Protein 5DT7 (pdb70)

Nearest PDB structures (foldseek):
  5dt7-assembly2_C  TM=1.002E+00  e=1.933E-98  Exiguobacterium antarcticum B7
  6wiu-assembly4_M  TM=9.970E-01  e=7.861E-83  Exiguobacterium sp. AT1b
  6wiu-assembly4_O  TM=9.970E-01  e=1.900E-82  Exiguobacterium sp. AT1b
  6wiu-assembly3_L  TM=9.949E-01  e=2.681E-81  Exiguobacterium sp. AT1b
  6ziv-assembly2_BBB  TM=9.872E-01  e=2.842E-67  Alicyclobacillus tengchongensis

B-factor: mean 44.18, std 8.88, range [27.55, 98.9]

Foldseek 3Di:
DDPLFFEAFEDECQWAAACCPPLQFAAFLQQVQLVDPPQFDVSFGSNCWLNCLVVVVVLLVLRLLLVGQEYEYEQQLSNQCVDQPDGRVSSVVSVLVSLQVCVVSNHAYEYEHDPQRHHVNCVVVVHLLDLCNLVSLLVSLVVCCVRPVVRHQAYAHEAALLCNQCVDACVQNFPPRHNALSSRLSSSLSSLLSQLVSVCCCCPVVVDPRFYEYEHEAAQEAFPDPDVLSVLQNVLVRLSRPQQLQCLQFVLDGDVVNVVLSCVRHVDDPSCDPPSSVSSNPDGQAYEYAYEYYFYWGADPPDSSGIDGDDDPADAAPVRGHLHQVVVLVVLVCCVVPGDPHAYEHQEYFGWHDWDQDPLETAPPVRLVSVVSNVVSVVVCVVVVSRHRYYHYYHQEQTQPGSHGSVTGGHQWYADPVVSDTGGYVNSVVSSVVSVVVVVPDDD/DADDLLFFEAFEDECQWAAAPCPPLQFAAFLQQVQLVDPPQFVVSFGSNCWLNCLPVVVVLLVLRLLLVTQEYEYEQQPSNQPVDQPDGRVSSVVSVLVSLVVCVVSNHAYEYEYDDQGHHVNCVVVVHLLDLCNLVSLLVSLVVCCVRPVVRHQAYAHYAALLCNQCVDACVQNFPPRHNALSSRLSSSLSSLLSQLVSVCCCCPVVVDPRFYEYEHEAAQEAFPDPDPLSVLQNVLVRLSRPQQLQCLQFVLDGDVVNVVLSCVRDVDDPSCDPPSSVSSNHDGQEYEYAYEAHFYWGADPPDSSGIDGDDDPADAAVVRGHLHLVVVLVVLVCCVVPGDDHAYEHQEYFTWHPWDQDPLETAPVVRLVSVVSNVVSVVVCVVVVSRHNYYHYPHCEQTQPGSHGSVTGGHQWYADSVVSDTGGYVSSVVSSVVVVVNVD/DFDDPLFFEAFEDECFWAAACCPPLQFDAFLQLVQLVDPPQFDVSFGSNCWLNCLPVVVVLLVLRLLLVGQEYEYEQQLRNQPVDQPDGRVSSVVSVLVSLVVCVVSNHAYEYEYDPQRHHVNCVVVVHLLDLCNLVSLLVSLVVCCVRPVVRHQAYAHDAALLCNQCVDACVQNFPPRHNALSSRLSSSLSSLLSQLVSVCCCCPVVVDPRFYEYEHEAAQEAFPDPDPLSVLQNVLVNLSRPQQLQCLQFPLDGDVVNVVLSCVRHVDDPSDDPPSSVSSNHDGQEYEYAYEAYFYWGADPPDSSGIDGDDDPADAFPVRGHLPLVVVLVVLVCCVVPGDLHAYEHQEYFTWHDWDQDPQETAPVVRLVSVVSNVVSVVVCVVVVSRHRYYHYPHQEQTQPGSHGSVTGGHQWYADSVVSDTGGYPNSVVSSVVSVVNVVVHD/DADDLQFFEAFEDECFWAAACCPPLQFAAFLQLVQLVDPPQFVVSFGSNCWLNCLPVVVVLLVLRLLLVGQEYEYEQQLSNQPVDQPDGRVSSVVSVLVSLQVCVVSNHAYEYEHDDQRHHVNCVVVVHLLDLCNLVSLLVSLVVCCVRPVVRHQAYAHDAALLCNQCVDACVQNFPPRHNALSSRLSSSLSSLLSQLVSVCCC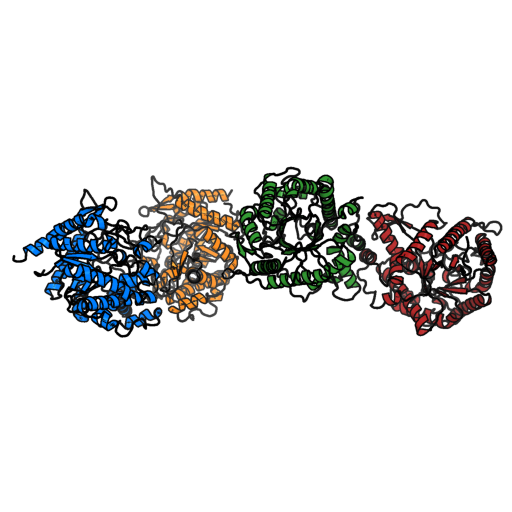CPVVVDPRFYEYEHEAAQEAFPDPDPLSVLQNVLVNLSRPQQLQCLQFVLDGDVVNVVLSCVRDVDDPSCDPPSSVSSNPDGQAYEYAYEAHFYWGADPPDSSGIDGDDDPADAAPVRGHLDLVVVLVVLVVCVVPGDPHAYEHQEYWGWHDWDQDPLETAPVVRLVSVVSNVVSVVVCVVVVSRHRYYYYPHCEQTQPGNHGSVTGGHCWYADSVPSDTGGYVNSVVSSVVSVVNVVPHD

CATH classification: 3.20.20.80

Sequence (1776 aa):
FAPNFVFGTATSSYQIEGAHDEGGRTPSIWDTFCDTDGKVFEKHNGDVACDHYHRFEEDIQHIKQLGVDTYRFSIAWPRIFPSKGQFNPEGMAFYKTLATRLQEEGIKPAVTLYHWDLPMWAHEEGGWVNRDSVDWFLDFARVCFEELDGIVDSWITHNEPWCAGFLSYHLGQHAPGHTDMNEAVRAVHHMLLSHGKAVEMLKGEFNSATPIGITLNLAPKYAKTDSINDQIAMNNADGYANRWFLDPIFKGQYPVDMMNLFSKYVHTYDFIHAGDLATISTPCDFFGINFYSRNLVEFSAASDFLHKDAYSDYDKTGMGWDIAPSEFKDLIRRLRAEYTDLPIYITENGAAFDDQLVDGKIHDQNRIDYVAQHLQAVSDLNDEGMNIAGYYLWSLLDNFEWSFGYDKRFGIIYVDFDTQERIWKDSAHWYANVIQTHKAALPQMKFAPNFVFGTATSSYQIEGAHDEGGRTPSIWDTFCDTDGKVFEKHNGDVACDHYHRFEEDIQHIKQLGVDTYRFSIAWPRIFPSKGQFNPEGMAFYKTLATRLQEEGIKPAVTLYHWDLPMWAHEEGGWVNRDSVDWFLDFARVCFEELDGIVDSWITHNEPWCAGFLSYHLGQHAPGHTDMNEAVRAVHHMLLSHGKAVEMLKGEFNSATPIGITLNLAPKYAKTDSINDQIAMNNADGYANRWFLDPIFKGQYPVDMMNLFSKYVHTYDFIHAGDLATISTPCDFFGINFYSRNLVEFSAASDFLHKDAYSDYDKTGMGWDIAPSEFKDLIRRLRAEYTDLPIYITENGAAFDDQLVDGKIHDQNRIDYVAQHLQAVSDLNDEGMNIAGYYLWSLLDNFEWSFGYDKRFGIIYVDFDTQERIWKDSAHWYANVIQTHKAMKFAPNFVFGTATSSYQIEGAHDEGGRTPSIWDTFCDTDGKVFEKHNGDVACDHYHRFEEDIQHIKQLGVDTYRFSIAWPRIFPSKGQFNPEGMAFYKTLATRLQEEGIKPAVTLYHWDLPMWAHEEGGWVNRDSVDWFLDFARVCFEELDGIVDSWITHNEPWCAGFLSYHLGQHAPGHTDMNEAVRAVHHMLLSHGKAVEMLKGEFNSATPIGITLNLAPKYAKTDSINDQIAMNNADGYANRWFLDPIFKGQYPVDMMNLFSKYVHTYDFIHAGDLATISTPCDFFGINFYSRNLVEFSAASDFLHKDAYSDYDKTGMGWDIAPSEFKDLIRRLRAEYTDLPIYITENGAAFDDQLVDGKIHDQNRIDYVAQHLQAVSDLNDEGMNIAGYYLWSLLDNFEWSFGYDKRFGIIYVDFDTQERIWKDSAHWYANVIQTHKAALPMKFAPNFVFGTATSSYQIEGAHDEGGRTPSIWDTFCDTDGKVFEKHNGDVACDHYHRFEEDIQHIKQLGVDTYRFSIAWPRIFPSKGQFNPEGMAFYKTLATRLQEEGIKPAVTLYHWDLPMWAHEEGGWVNRDSVDWFLDFARVCFEELDGIVDSWITHNEPWCAGFLSYHLGQHAPGHTDMNEAVRAVHHMLLSHGKAVEMLKGEFNSATPIGITLNLAPKYAKTDSINDQIAMNNADGYANRWFLDPIFKGQYPVDMMNLFSKYVHTYDFIHAGDLATISTPCDFFGINFYSRNLVEFSAASDFLHKDAYSDYDKTGMGWDIAPSEFKDLIRRLRAEYTDLPIYITENGAAFDDQLVDGKIHDQNRIDYVAQHLQAVSDLNDEGMNIAGYYLWSLLDNFEWSFGYDKRFGIIYVDFDTQERIWKDSAHWYANVIQTHKAALP

Solvent-accessible surface area: 63108 Å² total; per-residue (Å²): 78,50,104,124,8,20,0,0,0,0,0,1,2,8,1,3,8,4,6,53,99,73,14,40,14,47,67,0,6,1,20,55,8,1,100,60,65,60,66,8,81,133,87,49,51,1,50,82,4,0,22,3,30,97,87,37,68,70,0,0,79,30,0,88,122,1,37,7,23,3,0,0,7,2,0,1,1,0,0,0,16,19,50,110,69,121,74,19,88,106,0,4,47,17,1,82,60,2,1,49,53,0,78,117,38,65,6,83,0,1,0,0,0,3,4,13,0,0,0,38,42,0,48,129,77,37,0,2,39,45,82,71,0,8,82,20,0,24,75,0,0,71,18,0,2,103,68,2,26,78,56,11,54,12,0,1,0,1,1,12,0,47,9,6,0,0,19,3,3,12,84,13,80,13,2,23,8,64,22,34,2,53,43,0,1,53,0,0,0,4,0,0,1,0,0,0,76,0,0,69,19,0,72,52,109,55,132,19,93,18,58,0,0,3,0,2,31,3,23,8,33,55,25,107,66,136,50,135,64,10,72,70,0,56,59,10,3,13,0,22,10,0,31,0,3,0,17,0,15,45,107,23,103,12,11,103,56,0,36,102,18,0,48,109,40,2,145,64,50,102,10,36,84,111,48,6,37,75,13,0,33,24,109,22,51,8,2,0,0,1,0,34,14,18,51,32,2,30,49,6,44,14,26,33,9,41,36,61,107,11,108,14,116,75,113,85,12,33,27,47,90,11,26,0,23,67,12,3,47,62,2,0,94,57,0,36,88,88,32,14,123,50,43,0,52,1,0,9,2,1,1,1,25,122,20,109,73,80,138,46,121,2,111,3,96,69,0,30,72,1,0,37,65,2,7,106,3,0,26,50,0,38,124,83,58,33,72,4,23,0,1,9,1,9,0,0,0,0,5,0,21,11,19,77,0,38,76,48,44,5,0,0,0,25,0,38,49,138,82,12,96,17,27,47,0,32,2,0,102,63,0,10,80,31,3,109,94,13,91,91,81,50,131,229,106,177,22,61,123,131,6,13,0,0,0,0,0,0,2,9,0,3,8,4,6,52,98,71,13,44,15,48,66,0,6,2,21,57,7,2,103,61,67,61,69,9,81,129,88,50,50,1,51,83,4,0,21,3,28,100,86,35,71,67,0,0,82,29,0,85,124,2,36,6,28,3,0,0,7,2,0,1,1,0,1,0,16,20,54,102,62,115,78,18,91,103,0,6,50,17,1,89,58,2,0,48,50,0,75,116,43,66,5,81,0,0,0,0,1,3,3,14,1,0,0,39,38,0,47,132,73,37,0,2,39,42,85,72,0,9,80,17,0,24,74,0,0,77,21,0,2,102,70,3,26,81,40,10,50,12,0,1,0,1,2,11,0,47,8,8,0,0,27,2,3,14,72,10,103,16,3,23,9,63,25,32,1,47,44,0,0,64,0,0,0,5,0,0,2,0,1,0,78,0,0,74,18,0,70,48,111,55,132,17,96,19,56,0,0,4,0,2,32,3,26,8,33,57,23,105,65,137,49,136,68,11,65,65,0,59,56,8,3,14,0,19,9,0,31,1,2,0,19,0,16,46,115,17,116,15,10,104,55,0,36,99,18,0,47,107,33,0,140,64,48,105,10,33,85,111,48,6,39,74,15,0,34,22,109,22,51,10,3,0,0,0,0,34,10,17,51,33,2,32,44,6,44,15,26,31,10,38,37,61,109,14,103,15,114,80,116,87,11,33,27,43,93,10,30,0,22,67,13,3,47,61,2,0,91,57,0,36,89,88,28,14,125,51,44,0,49,1,0,8,2,2,1,1,25,129,22,125,79,84,134,48,115,1,112,4,106,67,0,15,77,2,0,22,84,1,0,65,2,0,4,48,0,43,118,84,58,33,72,3,24,0,1,9,1,9,0,0,0,0,4,0,20,12,25,85,0,38,79,46,50,5,0,0,0,27,0,38,46,138,86,10,96,19,27,46,0,43,1,0,108,62,0,20,81,23,3,123,92,31,114,125,93,172,22,61,80,133,8,17,0,0,0,0,0,0,3,9,0,3,8,4,7,56,99,73,13,42,16,48,68,0,6,2,18,52,9,0,95,63,116,84,79,9,82,131,97,49,41,1,48,83,5,0,20,3,29,99,90,37,68,68,0,0,80,29,1,86,125,3,35,7,21,3,0,0,7,1,0,1,1,0,1,0,18,20,52,108,58,116,76,17,90,104,0,5,50,18,0,92,61,3,0,51,53,0,72,116,40,65,4,81,0,1,0,0,0,2,3,13,1,0,0,42,40,0,46,128,72,38,0,2,39,45,82,71,0,8,83,19,0,23,71,0,0,80,18,0,2,101,68,3,25,83,42,10,56,13,0,1,0,1,1,12,1,45,9,7,0,0,22,2,4,29,72,13,102,17,3,24,16,63,106,59,8,54,42,0,0,52,0,0,0,4,0,0,1,0,1,0,75,0,0,71,17,0,71,48,114,61,130,18,96,19,55,0,0,3,0,3,32,4,24,8,34,53,25,105,66,140,52,50,18,11,60,3,0,58,34,0,2,12,0,20,10,0,31,0,2,0,17,0,16,45,106,22,104,11,10,44,11,0,8,0,0,0,0,48,104,2,83,40,0,87,9,9,85,111,48,6,26,76,14,0,35,24,112,22,53,7,2,0,0,1,0,32,14,16,50,35,2,37,23,19,55,105,27,55,8,0,36,107,107,13,178,15,116,77,116,90,10,32,28,44,88,10,30,0,25,70,12,2,47,62,2,0,91,56,0,45,87,90,27,16,125,45,43,0,49,1,0,8,2,1,1,1,25,126,20,110,70,104,144,49,105,1,141,3,101,69,0,15,67,3,1,29,80,2,0,71,3,0,5,49,0,45,122,82,59,31,72,4,22,0,2,10,1,8,0,0,0,0,3,0,20,13,26,87,0,40,77,47,47,6,0,0,0,26,0,40,46,139,91,12,97,18,27,43,0,36,2,0,100,61,0,20,92,16,2,112,87,18,82,77,90,63,161,81,168,23,59,87,131,9,18,0,0,0,0,0,0,2,9,0,3,8,4,7,54,102,72,13,42,15,47,67,0,6,2,20,57,8,0,101,62,109,82,77,9,80,130,93,51,50,1,51,84,5,0,21,3,29,98,88,36,69,71,0,0,87,30,0,107,136,1,35,6,25,3,0,0,6,1,0,2,1,0,1,0,16,20,41,105,67,118,79,20,88,104,0,6,50,16,0,91,59,3,0,50,53,0,77,115,42,64,6,82,0,1,0,0,0,3,3,14,1,0,0,37,38,0,48,130,76,39,0,1,40,43,80,68,0,8,84,16,0,28,72,0,0,87,27,0,3,112,69,1,26,79,51,9,52,10,0,1,0,0,1,12,0,46,9,7,0,0,29,3,3,28,76,11,100,16,3,23,17,63,108,60,7,39,44,0,0,60,0,0,0,4,0,0,1,0,0,0,75,0,0,71,11,0,72,53,113,50,128,17,92,19,58,0,0,4,0,3,30,3,26,7,34,54,25,105,64,138,49,42,18,11,71,6,0,56,33,0,3,12,0,18,9,0,33,0,2,0,16,0,14,46,99,22,103,12,10,42,10,0,4,0,0,0,0,48,99,0,78,37,0,84,9,10,88,110,50,5,27,76,13,0,33,21,110,21,52,9,2,0,0,1,1,33,14,17,51,33,1,40,23,18,57,106,27,56,9,0,37,103,108,12,173,15,115,77,115,88,11,33,29,45,88,11,30,0,23,67,12,3,48,62,1,0,92,56,0,37,87,92,28,14,122,50,45,0,48,1,0,8,2,1,1,0,25,122,22,116,76,85,132,46,120,1,124,4,106,70,0,13,72,3,1,28,80,2,0,70,3,0,4,46,0,42,122,83,58,32,72,3,23,0,1,8,1,9,0,0,0,0,3,0,22,10,25,86,0,38,78,46,47,6,0,0,0,26,0,39,44,138,89,12,97,18,24,42,0,45,2,0,94,61,0,16,82,20,2,122,101,14,81,89,82,55,170

Structure (mmCIF, N/CA/C/O backbone):
data_5DT7
#
_entry.id   5DT7
#
_cell.length_a   115.975
_cell.length_b   376.119
_cell.length_c   109.487
_cell.angle_alpha   90.000
_cell.angle_beta   90.000
_cell.angle_gamma   90.000
#
_symmetry.space_group_name_H-M   'C 2 2 21'
#
loop_
_entity.id
_entity.type
_entity.pdbx_description
1 polymer Beta-glucosidase
2 non-polymer '3-CYCLOHEXYL-1-PROPYLSULFONIC ACID'
3 non-polymer 'SULFATE ION'
4 non-polymer GLYCEROL
5 water water
#
loop_
_atom_site.group_PDB
_atom_site.id
_atom_site.type_symbol
_atom_site.label_atom_id
_atom_site.label_alt_id
_atom_site.label_comp_id
_atom_site.label_asym_id
_atom_site.label_entity_id
_atom_site.label_seq_id
_atom_site.pdbx_PDB_ins_code
_atom_site.Cartn_x
_atom_site.Cartn_y
_atom_site.Cartn_z
_atom_site.occupancy
_atom_site.B_iso_or_equiv
_atom_site.auth_seq_id
_atom_site.auth_comp_id
_atom_site.auth_asym_id
_atom_site.auth_atom_id
_atom_site.pdbx_PDB_model_num
ATOM 1 N N . PHE A 1 26 ? 30.572 192.247 101.783 1.00 67.80 3 PHE A N 1
ATOM 2 C CA . PHE A 1 26 ? 30.709 191.939 100.317 1.00 66.78 3 PHE A CA 1
ATOM 3 C C . PHE A 1 26 ? 30.148 193.091 99.472 1.00 67.10 3 PHE A C 1
ATOM 4 O O . PHE A 1 26 ? 29.372 193.907 99.967 1.00 67.10 3 PHE A O 1
ATOM 12 N N . ALA A 1 27 ? 30.522 193.130 98.195 1.00 67.70 4 ALA A N 1
ATOM 13 C CA . ALA A 1 27 ? 30.153 194.230 97.300 1.00 69.79 4 ALA A CA 1
ATOM 14 C C . ALA A 1 27 ? 28.671 194.193 96.983 1.00 71.76 4 ALA A C 1
ATOM 15 O O . ALA A 1 27 ? 28.054 193.135 97.090 1.00 68.51 4 ALA A O 1
ATOM 17 N N . PRO A 1 28 ? 28.099 195.341 96.554 1.00 73.72 5 PRO A N 1
ATOM 18 C CA . PRO A 1 28 ? 26.656 195.388 96.258 1.00 72.06 5 PRO A CA 1
ATOM 19 C C . PRO A 1 28 ? 26.166 194.436 95.162 1.00 69.93 5 PRO A C 1
ATOM 20 O O . PRO A 1 28 ? 24.989 194.078 95.169 1.00 66.29 5 PRO A O 1
ATOM 24 N N . ASN A 1 29 ? 27.043 194.057 94.227 1.00 67.32 6 ASN A N 1
ATOM 25 C CA . ASN A 1 29 ? 26.673 193.117 93.148 1.00 64.36 6 ASN A CA 1
ATOM 26 C C . ASN A 1 29 ? 27.200 191.663 93.347 1.00 58.45 6 ASN A C 1
ATOM 27 O O . ASN A 1 29 ? 27.115 190.850 92.435 1.00 55.90 6 ASN A O 1
ATOM 32 N N . PHE A 1 30 ? 27.701 191.336 94.545 1.00 51.85 7 PHE A N 1
ATOM 33 C CA . PHE A 1 30 ? 28.075 189.965 94.901 1.00 48.44 7 PHE A CA 1
ATOM 34 C C . PHE A 1 30 ? 26.842 189.075 94.973 1.00 45.66 7 PHE A C 1
ATOM 35 O O . PHE A 1 30 ? 25.858 189.445 95.584 1.00 45.11 7 PHE A O 1
ATOM 43 N N . VAL A 1 31 ? 26.905 187.883 94.397 1.00 44.94 8 VAL A N 1
ATOM 44 C CA . VAL A 1 31 ? 25.737 186.973 94.416 1.00 44.43 8 VAL A CA 1
ATOM 45 C C . VAL A 1 31 ? 25.952 185.774 95.325 1.00 41.81 8 VAL A C 1
ATOM 46 O O . VAL A 1 31 ? 27.039 185.174 95.354 1.00 39.44 8 VAL A O 1
ATOM 50 N N . PHE A 1 32 ? 24.917 185.455 96.096 1.00 41.25 9 PHE A N 1
ATOM 51 C CA . PHE A 1 32 ? 24.918 184.256 96.926 1.00 40.10 9 PHE A CA 1
ATOM 52 C C . PHE A 1 32 ? 24.070 183.250 96.214 1.00 40.20 9 PHE A C 1
ATOM 53 O O . PHE A 1 32 ? 23.035 183.590 95.651 1.00 40.75 9 PHE A O 1
ATOM 61 N N . GLY A 1 33 ? 24.516 182.000 96.261 1.00 40.73 10 GLY A N 1
ATOM 62 C CA . GLY A 1 33 ? 23.869 180.931 95.539 1.00 40.34 10 GLY A CA 1
ATOM 63 C C . GLY A 1 33 ? 23.862 179.623 96.268 1.00 39.00 10 GLY A C 1
ATOM 64 O O . GLY A 1 33 ? 24.349 179.501 97.399 1.00 39.56 10 GLY A O 1
ATOM 65 N N . THR A 1 34 ? 23.251 178.654 95.612 1.00 38.49 11 THR A N 1
ATOM 66 C CA . THR A 1 34 ? 23.263 177.267 96.055 1.00 39.06 11 THR A CA 1
ATOM 67 C C . THR A 1 34 ? 23.112 176.379 94.831 1.00 38.05 11 THR A C 1
ATOM 68 O O . THR A 1 34 ? 22.579 176.814 93.799 1.00 38.58 11 THR A O 1
ATOM 72 N N . ALA A 1 35 ? 23.595 175.141 94.949 1.00 38.66 12 ALA A N 1
ATOM 73 C CA . ALA A 1 35 ? 23.846 174.300 93.767 1.00 37.46 12 ALA A CA 1
ATOM 74 C C . ALA A 1 35 ? 23.438 172.850 93.941 1.00 37.08 12 ALA A C 1
ATOM 75 O O . ALA A 1 35 ? 23.465 172.304 95.057 1.00 37.39 12 ALA A O 1
ATOM 77 N N . THR A 1 36 ? 23.038 172.262 92.809 1.00 34.46 13 THR A N 1
ATOM 78 C CA . THR A 1 36 ? 22.730 170.854 92.666 1.00 34.02 13 THR A CA 1
ATOM 79 C C . THR A 1 36 ? 23.169 170.398 91.264 1.00 34.53 13 THR A C 1
ATOM 80 O O . THR A 1 36 ? 23.684 171.191 90.472 1.00 33.95 13 THR A O 1
ATOM 84 N N . SER A 1 37 ? 22.989 169.103 90.990 1.00 34.97 14 SER A N 1
ATOM 85 C CA . SER A 1 37 ? 23.061 168.549 89.636 1.00 35.50 14 SER A CA 1
ATOM 86 C C . SER A 1 37 ? 21.909 167.573 89.412 1.00 36.56 14 SER A C 1
ATOM 87 O O . SER A 1 37 ? 21.303 167.066 90.377 1.00 34.56 14 SER A O 1
ATOM 90 N N . SER A 1 38 ? 21.655 167.313 88.129 1.00 35.77 15 SER A N 1
ATOM 91 C CA . SER A 1 38 ? 20.488 166.586 87.665 1.00 36.40 15 SER A CA 1
ATOM 92 C C . SER A 1 38 ? 20.368 165.181 88.245 1.00 36.96 15 SER A C 1
ATOM 93 O O . SER A 1 38 ? 19.382 164.854 88.878 1.00 37.04 15 SER A O 1
ATOM 96 N N . TYR A 1 39 ? 21.384 164.349 88.023 1.00 38.27 16 TYR A N 1
ATOM 97 C CA . TYR A 1 39 ? 21.333 162.981 88.472 1.00 38.37 16 TYR A CA 1
ATOM 98 C C . TYR A 1 39 ? 21.366 162.857 89.989 1.00 37.26 16 TYR A C 1
ATOM 99 O O . TYR A 1 39 ? 20.843 161.899 90.534 1.00 38.54 16 TYR A O 1
ATOM 108 N N . GLN A 1 40 ? 21.980 163.796 90.672 1.00 35.07 17 GLN A N 1
ATOM 109 C CA . GLN A 1 40 ? 22.068 163.674 92.117 1.00 35.37 17 GLN A CA 1
ATOM 110 C C . GLN A 1 40 ? 20.749 163.988 92.819 1.00 35.24 17 GLN A C 1
ATOM 111 O O . GLN A 1 40 ? 20.612 163.654 93.980 1.00 35.04 17 GLN A O 1
ATOM 117 N N . ILE A 1 41 ? 19.803 164.651 92.143 1.00 35.94 18 ILE A N 1
ATOM 118 C CA . ILE A 1 41 ? 18.543 165.072 92.810 1.00 38.00 18 ILE A CA 1
ATOM 119 C C . ILE A 1 41 ? 17.239 164.670 92.117 1.00 37.39 18 ILE A C 1
ATOM 120 O O . ILE A 1 41 ? 16.206 164.530 92.797 1.00 35.93 18 ILE A O 1
ATOM 125 N N . GLU A 1 42 ? 17.271 164.492 90.792 1.00 36.13 19 GLU A N 1
ATOM 126 C CA . GLU A 1 42 ? 16.019 164.508 90.014 1.00 35.54 19 GLU A CA 1
ATOM 127 C C . GLU A 1 42 ? 15.116 163.306 90.231 1.00 36.93 19 GLU A C 1
ATOM 128 O O . GLU A 1 42 ? 13.905 163.456 90.416 1.00 39.27 19 GLU A O 1
ATOM 134 N N . GLY A 1 43 ? 15.698 162.114 90.200 1.00 39.12 20 GLY A N 1
ATOM 135 C CA . GLY A 1 43 ? 14.898 160.893 90.207 1.00 38.91 20 GLY A CA 1
ATOM 136 C C . GLY A 1 43 ? 14.189 160.729 88.867 1.00 38.82 20 GLY A C 1
ATOM 137 O O . GLY A 1 43 ? 14.700 161.164 87.804 1.00 37.84 20 GLY A O 1
ATOM 138 N N . ALA A 1 44 ? 13.013 160.106 88.915 1.00 38.65 21 ALA A N 1
ATOM 139 C CA . ALA A 1 44 ? 12.212 159.862 87.724 1.00 38.77 21 ALA A CA 1
ATOM 140 C C . ALA A 1 44 ? 13.099 159.407 86.565 1.00 40.19 21 ALA A C 1
ATOM 141 O O . ALA A 1 44 ? 13.002 159.901 85.442 1.00 41.30 21 ALA A O 1
ATOM 143 N N . HIS A 1 45 ? 13.960 158.443 86.876 1.00 41.33 22 HIS A N 1
ATOM 144 C CA . HIS A 1 45 ? 15.068 158.047 86.016 1.00 43.25 22 HIS A CA 1
ATOM 145 C C . HIS A 1 45 ? 14.648 157.423 84.688 1.00 44.23 22 HIS A C 1
ATOM 146 O O . HIS A 1 45 ? 15.439 157.382 83.750 1.00 43.46 22 HIS A O 1
ATOM 153 N N . ASP A 1 46 ? 13.412 156.933 84.616 1.00 44.76 23 ASP A N 1
ATOM 154 C CA . ASP A 1 46 ? 12.886 156.297 83.401 1.00 45.45 23 ASP A CA 1
ATOM 155 C C . ASP A 1 46 ? 11.571 156.942 82.956 1.00 45.72 23 ASP A C 1
ATOM 156 O O . ASP A 1 46 ? 10.784 156.303 82.279 1.00 48.19 23 ASP A O 1
ATOM 161 N N . GLU A 1 47 ? 11.321 158.185 83.364 1.00 44.08 24 GLU A N 1
ATOM 162 C CA . GLU A 1 47 ? 10.084 158.889 83.064 1.00 43.38 24 GLU A CA 1
ATOM 163 C C . GLU A 1 47 ? 10.425 160.033 82.136 1.00 43.76 24 GLU A C 1
ATOM 164 O O . GLU A 1 47 ? 11.598 160.426 82.017 1.00 43.63 24 GLU A O 1
ATOM 170 N N . GLY A 1 48 ? 9.404 160.570 81.476 1.00 40.37 25 GLY A N 1
ATOM 171 C CA . GLY A 1 48 ? 9.577 161.741 80.651 1.00 39.27 25 GLY A CA 1
ATOM 172 C C . GLY A 1 48 ? 10.467 161.528 79.426 1.00 39.61 25 GLY A C 1
ATOM 173 O O . GLY A 1 48 ? 10.982 162.508 78.853 1.00 39.44 25 GLY A O 1
ATOM 174 N N . GLY A 1 49 ? 10.642 160.272 79.023 1.00 38.93 26 GLY A N 1
ATOM 175 C CA . GLY A 1 49 ? 11.525 159.916 77.925 1.00 39.90 26 GLY A CA 1
ATOM 176 C C . GLY A 1 49 ? 12.975 159.662 78.335 1.00 42.64 26 GLY A C 1
ATOM 177 O O . GLY A 1 49 ? 13.813 159.330 77.475 1.00 42.40 26 GLY A O 1
ATOM 178 N N . ARG A 1 50 ? 13.305 159.782 79.625 1.00 42.35 27 ARG A N 1
ATOM 179 C CA . ARG A 1 50 ? 14.709 159.633 80.020 1.00 43.90 27 ARG A CA 1
ATOM 180 C C . ARG A 1 50 ? 15.212 158.197 79.848 1.00 43.36 27 ARG A C 1
ATOM 181 O O . ARG A 1 50 ? 14.611 157.280 80.382 1.00 46.82 27 ARG A O 1
ATOM 189 N N . THR A 1 51 ? 16.337 158.038 79.145 1.00 40.98 28 THR A N 1
ATOM 190 C CA . THR A 1 51 ? 17.038 156.756 79.021 1.00 40.18 28 THR A CA 1
ATOM 191 C C . THR A 1 51 ? 18.291 156.752 79.926 1.00 41.55 28 THR A C 1
ATOM 192 O O . THR A 1 51 ? 18.718 157.814 80.411 1.00 41.01 28 THR A O 1
ATOM 196 N N . PRO A 1 52 ? 18.860 155.561 80.190 1.00 40.24 29 PRO A N 1
ATOM 197 C CA . PRO A 1 52 ? 19.934 155.521 81.217 1.00 41.47 29 PRO A CA 1
ATOM 198 C C . PRO A 1 52 ? 21.222 156.288 80.845 1.00 39.34 29 PRO A C 1
ATOM 199 O O . PRO A 1 52 ? 21.558 156.403 79.652 1.00 38.71 29 PRO A O 1
ATOM 203 N N . SER A 1 53 ? 21.859 156.870 81.868 1.00 37.14 30 SER A N 1
ATOM 204 C CA . SER A 1 53 ? 23.222 157.424 81.781 1.00 36.05 30 SER A CA 1
ATOM 205 C C . SER A 1 53 ? 24.245 156.416 82.281 1.00 35.97 30 SER A C 1
ATOM 206 O O . SER A 1 53 ? 23.896 155.398 82.896 1.00 34.35 30 SER A O 1
ATOM 209 N N . ILE A 1 54 ? 25.511 156.742 82.056 1.00 34.24 31 ILE A N 1
ATOM 210 C CA . ILE A 1 54 ? 26.627 155.931 82.530 1.00 34.19 31 ILE A CA 1
ATOM 211 C C . ILE A 1 54 ? 26.575 155.748 84.055 1.00 35.22 31 ILE A C 1
ATOM 212 O O . ILE A 1 54 ? 27.009 154.723 84.577 1.00 35.43 31 ILE A O 1
ATOM 217 N N . TRP A 1 55 ? 26.020 156.717 84.770 1.00 35.67 32 TRP A N 1
ATOM 218 C CA . TRP A 1 55 ? 25.844 156.555 86.222 1.00 37.83 32 TRP A CA 1
ATOM 219 C C . TRP A 1 55 ? 24.751 155.570 86.617 1.00 37.52 32 TRP A C 1
ATOM 220 O O . TRP A 1 55 ? 24.863 154.918 87.665 1.00 39.42 32 TRP A O 1
ATOM 231 N N . ASP A 1 56 ? 23.717 155.432 85.794 1.00 37.69 33 ASP A N 1
ATOM 232 C CA . ASP A 1 56 ? 22.647 154.468 86.094 1.00 37.62 33 ASP A CA 1
ATOM 233 C C . ASP A 1 56 ? 23.243 153.058 86.135 1.00 38.48 33 ASP A C 1
ATOM 234 O O . ASP A 1 56 ? 23.035 152.291 87.097 1.00 38.81 33 ASP A O 1
ATOM 239 N N . THR A 1 57 ? 24.004 152.741 85.092 1.00 36.67 34 THR A N 1
ATOM 240 C CA . THR A 1 57 ? 24.577 151.433 84.924 1.00 35.83 34 THR A CA 1
ATOM 241 C C . THR A 1 57 ? 25.756 151.211 85.841 1.00 35.82 34 THR A C 1
ATOM 242 O O . THR A 1 57 ? 25.970 150.080 86.292 1.00 35.91 34 THR A O 1
ATOM 246 N N . PHE A 1 58 ? 26.520 152.267 86.124 1.00 34.94 35 PHE A N 1
ATOM 247 C CA . PHE A 1 58 ? 27.651 152.186 87.062 1.00 34.09 35 PHE A CA 1
ATOM 248 C C . PHE A 1 58 ? 27.140 151.849 88.468 1.00 33.93 35 PHE A C 1
ATOM 249 O O . PHE A 1 58 ? 27.722 151.017 89.149 1.00 36.58 35 PHE A O 1
ATOM 257 N N . CYS A 1 59 ? 26.035 152.445 88.884 1.00 35.11 36 CYS A N 1
ATOM 258 C CA . CYS A 1 59 ? 25.417 152.135 90.197 1.00 38.72 36 CYS A CA 1
ATOM 259 C C . CYS A 1 59 ? 24.991 150.686 90.344 1.00 42.22 36 CYS A C 1
ATOM 260 O O . CYS A 1 59 ? 24.928 150.130 91.466 1.00 40.67 36 CYS A O 1
ATOM 263 N N . ASP A 1 60 ? 24.660 150.095 89.200 1.00 43.85 37 ASP A N 1
ATOM 264 C CA . ASP A 1 60 ? 24.306 148.709 89.156 1.00 46.65 37 ASP A CA 1
ATOM 265 C C . ASP A 1 60 ? 25.489 147.751 88.987 1.00 44.85 37 ASP A C 1
ATOM 266 O O . ASP A 1 60 ? 25.281 146.550 89.024 1.00 44.20 37 ASP A O 1
ATOM 271 N N . THR A 1 61 ? 26.717 148.261 88.840 1.00 40.07 38 THR A N 1
ATOM 272 C CA . THR A 1 61 ? 27.859 147.414 88.658 1.00 38.67 38 THR A CA 1
ATOM 273 C C . THR A 1 61 ? 28.427 147.121 90.026 1.00 41.53 38 THR A C 1
ATOM 274 O O . THR A 1 61 ? 28.647 148.027 90.827 1.00 42.18 38 THR A O 1
ATOM 278 N N . ASP A 1 62 ? 28.628 145.841 90.307 1.00 41.89 39 ASP A N 1
ATOM 279 C CA . ASP A 1 62 ? 29.039 145.419 91.639 1.00 41.37 39 ASP A CA 1
ATOM 280 C C . ASP A 1 62 ? 30.362 146.038 92.054 1.00 39.01 39 ASP A C 1
ATOM 281 O O . ASP A 1 62 ? 31.323 146.022 91.301 1.00 36.95 39 ASP A O 1
ATOM 286 N N . GLY A 1 63 ? 30.398 146.544 93.283 1.00 38.18 40 GLY A N 1
ATOM 287 C CA . GLY A 1 63 ? 31.599 147.110 93.854 1.00 37.60 40 GLY A CA 1
ATOM 288 C C . GLY A 1 63 ? 31.860 148.573 93.521 1.00 36.78 40 GLY A C 1
ATOM 289 O O . GLY A 1 63 ? 32.849 149.103 93.957 1.00 38.81 40 GLY A O 1
ATOM 290 N N . LYS A 1 64 ? 31.014 149.241 92.752 1.00 35.89 41 LYS A N 1
ATOM 291 C CA . LYS A 1 64 ? 31.339 150.594 92.298 1.00 36.70 41 LYS A CA 1
ATOM 292 C C . LYS A 1 64 ? 30.756 151.686 93.149 1.00 36.12 41 LYS A C 1
ATOM 293 O O . LYS A 1 64 ? 31.391 152.709 93.315 1.00 37.89 41 LYS A O 1
ATOM 299 N N . VAL A 1 65 ? 29.541 151.486 93.641 1.00 35.90 42 VAL A N 1
ATOM 300 C CA . VAL A 1 65 ? 28.834 152.489 94.407 1.00 35.37 42 VAL A CA 1
ATOM 301 C C . VAL A 1 65 ? 28.381 151.910 95.739 1.00 35.79 42 VAL A C 1
ATOM 302 O O . VAL A 1 65 ? 27.864 150.814 95.786 1.00 34.96 42 VAL A O 1
ATOM 306 N N . PHE A 1 66 ? 28.572 152.669 96.812 1.00 37.32 43 PHE A N 1
ATOM 307 C CA . PHE A 1 66 ? 28.153 152.275 98.167 1.00 38.04 43 PHE A CA 1
ATOM 308 C C . PHE A 1 66 ? 26.760 151.631 98.191 1.00 38.29 43 PHE A C 1
ATOM 309 O O . PHE A 1 66 ? 25.769 152.289 97.860 1.00 38.58 43 PHE A O 1
ATOM 317 N N . GLU A 1 67 ? 26.722 150.350 98.575 1.00 38.27 44 GLU A N 1
ATOM 318 C CA . GLU A 1 67 ? 25.506 149.525 98.686 1.00 40.57 44 GLU A CA 1
ATOM 319 C C . GLU A 1 67 ? 24.612 149.519 97.471 1.00 38.80 44 GLU A C 1
ATOM 320 O O . GLU A 1 67 ? 23.434 149.317 97.578 1.00 36.21 44 GLU A O 1
ATOM 326 N N . LYS A 1 68 ? 25.222 149.697 96.309 1.00 41.12 45 LYS A N 1
ATOM 327 C CA . LYS A 1 68 ? 24.537 149.830 95.031 1.00 41.34 45 LYS A CA 1
ATOM 328 C C . LYS A 1 68 ? 23.443 150.879 95.040 1.00 41.49 45 LYS A C 1
ATOM 329 O O . LYS A 1 68 ? 22.450 150.744 94.308 1.00 40.95 45 LYS A O 1
ATOM 335 N N . HIS A 1 69 ? 23.623 151.938 95.835 1.00 41.62 46 HIS A N 1
ATOM 336 C CA . HIS A 1 69 ? 22.699 153.063 95.798 1.00 38.00 46 HIS A CA 1
ATOM 337 C C . HIS A 1 69 ? 22.665 153.642 94.409 1.00 36.91 46 HIS A C 1
ATOM 338 O O . HIS A 1 69 ? 23.652 153.584 93.658 1.00 35.42 46 HIS A O 1
ATOM 345 N N . ASN A 1 70 ? 21.522 154.209 94.048 1.00 37.35 47 ASN A N 1
ATOM 346 C CA . ASN A 1 70 ? 21.389 154.824 92.744 1.00 37.32 47 ASN A CA 1
ATOM 347 C C . ASN A 1 70 ? 20.523 156.070 92.757 1.00 37.86 47 ASN A C 1
ATOM 348 O O . ASN A 1 70 ? 19.992 156.450 93.812 1.00 34.78 47 ASN A O 1
ATOM 353 N N . GLY A 1 71 ? 20.415 156.696 91.572 1.00 36.77 48 GLY A N 1
ATOM 354 C CA . GLY A 1 71 ? 19.649 157.904 91.391 1.00 37.78 48 GLY A CA 1
ATOM 355 C C . GLY A 1 71 ? 18.259 157.686 90.835 1.00 38.97 48 GLY A C 1
ATOM 356 O O . GLY A 1 71 ? 17.689 158.612 90.316 1.00 37.52 48 GLY A O 1
ATOM 357 N N . ASP A 1 72 ? 17.696 156.482 90.975 1.00 40.89 49 ASP A N 1
ATOM 358 C CA . ASP A 1 72 ? 16.328 156.189 90.494 1.00 41.79 49 ASP A CA 1
ATOM 359 C C . ASP A 1 72 ? 15.309 157.191 91.044 1.00 39.54 49 ASP A C 1
ATOM 360 O O . ASP A 1 72 ? 14.491 157.725 90.296 1.00 38.09 49 ASP A O 1
ATOM 365 N N . VAL A 1 73 ? 15.390 157.426 92.348 1.00 38.68 50 VAL A N 1
ATOM 366 C CA . VAL A 1 73 ? 14.532 158.390 93.041 1.00 39.91 50 VAL A CA 1
ATOM 367 C C . VAL A 1 73 ? 15.323 159.648 93.469 1.00 38.88 50 VAL A C 1
ATOM 368 O O . VAL A 1 73 ? 14.855 160.779 93.305 1.00 35.67 50 VAL A O 1
ATOM 372 N N . ALA A 1 74 ? 16.482 159.448 94.079 1.00 38.48 51 ALA A N 1
ATOM 373 C CA . ALA A 1 74 ? 17.256 160.580 94.587 1.00 39.52 51 ALA A CA 1
ATOM 374 C C . ALA A 1 74 ? 16.446 161.473 95.566 1.00 39.02 51 ALA A C 1
ATOM 375 O O . ALA A 1 74 ? 15.919 160.972 96.559 1.00 39.05 51 ALA A O 1
ATOM 377 N N . CYS A 1 75 ? 16.351 162.776 95.282 1.00 40.07 52 CYS A N 1
ATOM 378 C CA . CYS A 1 75 ? 15.485 163.690 96.014 1.00 40.87 52 CYS A CA 1
ATOM 379 C C . CYS A 1 75 ? 14.079 163.829 95.359 1.00 41.20 52 CYS A C 1
ATOM 380 O O . CYS A 1 75 ? 13.260 164.623 95.814 1.00 42.58 52 CYS A O 1
ATOM 383 N N . ASP A 1 76 ? 13.800 163.061 94.301 1.00 42.41 53 ASP A N 1
ATOM 384 C CA . ASP A 1 76 ? 12.499 163.092 93.611 1.00 42.95 53 ASP A CA 1
ATOM 385 C C . ASP A 1 76 ? 12.163 164.519 93.179 1.00 41.90 53 ASP A C 1
ATOM 386 O O . ASP A 1 76 ? 11.001 164.937 93.201 1.00 40.47 53 ASP A O 1
ATOM 391 N N . HIS A 1 77 ? 13.202 165.254 92.781 1.00 41.41 54 HIS A N 1
ATOM 392 C CA . HIS A 1 77 ? 13.086 166.686 92.428 1.00 40.82 54 HIS A CA 1
ATOM 393 C C . HIS A 1 77 ? 12.357 166.877 91.105 1.00 39.52 54 HIS A C 1
ATOM 394 O O . HIS A 1 77 ? 11.707 167.884 90.912 1.00 41.14 54 HIS A O 1
ATOM 401 N N . TYR A 1 78 ? 12.449 165.923 90.196 1.00 39.48 55 TYR A N 1
ATOM 402 C CA . TYR A 1 78 ? 11.727 166.046 88.941 1.00 41.47 55 TYR A CA 1
ATOM 403 C C . TYR A 1 78 ? 10.230 166.217 89.227 1.00 42.42 55 TYR A C 1
ATOM 404 O O . TYR A 1 78 ? 9.573 166.986 88.571 1.00 42.10 55 TYR A O 1
ATOM 413 N N . HIS A 1 79 ? 9.728 165.528 90.240 1.00 42.99 56 HIS A N 1
ATOM 414 C CA . HIS A 1 79 ? 8.351 165.701 90.681 1.00 43.90 56 HIS A CA 1
ATOM 415 C C . HIS A 1 79 ? 8.160 166.835 91.648 1.00 43.43 56 HIS A C 1
ATOM 416 O O . HIS A 1 79 ? 7.144 167.517 91.565 1.00 44.97 56 HIS A O 1
ATOM 423 N N . ARG A 1 80 ? 9.093 167.034 92.572 1.00 40.74 57 ARG A N 1
ATOM 424 C CA . ARG A 1 80 ? 8.882 167.994 93.648 1.00 41.13 57 ARG A CA 1
ATOM 425 C C . ARG A 1 80 ? 9.538 169.341 93.441 1.00 40.12 57 ARG A C 1
ATOM 426 O O . ARG A 1 80 ? 9.742 170.069 94.409 1.00 40.36 57 ARG A O 1
ATOM 434 N N . PHE A 1 81 ? 9.805 169.714 92.194 1.00 41.30 58 PHE A N 1
ATOM 435 C CA . PHE A 1 81 ? 10.565 170.941 91.909 1.00 43.85 58 PHE A CA 1
ATOM 436 C C . PHE A 1 81 ? 9.958 172.219 92.497 1.00 44.18 58 PHE A C 1
ATOM 437 O O . PHE A 1 81 ? 10.707 173.087 92.932 1.00 45.37 58 PHE A O 1
ATOM 445 N N . GLU A 1 82 ? 8.623 172.313 92.532 1.00 44.58 59 GLU A N 1
ATOM 446 C CA . GLU A 1 82 ? 7.937 173.499 93.064 1.00 43.28 59 GLU A CA 1
ATOM 447 C C . GLU A 1 82 ? 8.217 173.699 94.532 1.00 41.24 59 GLU A C 1
ATOM 448 O O . GLU A 1 82 ? 8.486 174.819 94.963 1.00 39.33 59 GLU A O 1
ATOM 454 N N . GLU A 1 83 ? 8.136 172.622 95.301 1.00 40.87 60 GLU A N 1
ATOM 455 C CA . GLU A 1 83 ? 8.556 172.662 96.704 1.00 43.35 60 GLU A CA 1
ATOM 456 C C . GLU A 1 83 ? 9.994 173.171 96.846 1.00 42.48 60 GLU A C 1
ATOM 457 O O . GLU A 1 83 ? 10.295 173.989 97.708 1.00 42.99 60 GLU A O 1
ATOM 463 N N . ASP A 1 84 ? 10.883 172.668 96.006 1.00 42.39 61 ASP A N 1
ATOM 464 C CA . ASP A 1 84 ? 12.296 173.027 96.120 1.00 42.77 61 ASP A CA 1
ATOM 465 C C . ASP A 1 84 ? 12.516 174.502 95.733 1.00 41.40 61 ASP A C 1
ATOM 466 O O . ASP A 1 84 ? 13.258 175.215 96.403 1.00 41.15 61 ASP A O 1
ATOM 471 N N . ILE A 1 85 ? 11.823 174.964 94.693 1.00 41.77 62 ILE A N 1
ATOM 472 C CA . ILE A 1 85 ? 11.814 176.388 94.345 1.00 40.94 62 ILE A CA 1
ATOM 473 C C . ILE A 1 85 ? 11.451 177.253 95.553 1.00 41.42 62 ILE A C 1
ATOM 474 O O . ILE A 1 85 ? 12.145 178.221 95.840 1.00 40.79 62 ILE A O 1
ATOM 479 N N . GLN A 1 86 ? 10.385 176.895 96.262 1.00 41.07 63 GLN A N 1
ATOM 480 C CA . GLN A 1 86 ? 9.999 177.611 97.476 1.00 41.16 63 GLN A CA 1
ATOM 481 C C . GLN A 1 86 ? 11.083 177.605 98.519 1.00 40.07 63 GLN A C 1
ATOM 482 O O . GLN A 1 86 ? 11.270 178.609 99.184 1.00 40.90 63 GLN A O 1
ATOM 488 N N . HIS A 1 87 ? 11.786 176.482 98.667 1.00 41.27 64 HIS A N 1
ATOM 489 C CA . HIS A 1 87 ? 12.941 176.401 99.574 1.00 42.58 64 HIS A CA 1
ATOM 490 C C . HIS A 1 87 ? 14.051 177.373 99.167 1.00 42.06 64 HIS A C 1
ATOM 491 O O . HIS A 1 87 ? 14.628 178.072 100.010 1.00 41.16 64 HIS A O 1
ATOM 498 N N . ILE A 1 88 ? 14.320 177.398 97.867 1.00 40.97 65 ILE A N 1
ATOM 499 C CA . ILE A 1 88 ? 15.281 178.299 97.287 1.00 42.31 65 ILE A CA 1
ATOM 500 C C . ILE A 1 88 ? 14.853 179.760 97.519 1.00 42.75 65 ILE A C 1
ATOM 501 O O . ILE A 1 88 ? 15.664 180.596 97.920 1.00 41.18 65 ILE A O 1
ATOM 506 N N . LYS A 1 89 ? 13.577 180.052 97.294 1.00 44.67 66 LYS A N 1
ATOM 507 C CA . LYS A 1 89 ? 13.044 181.374 97.572 1.00 47.46 66 LYS A CA 1
ATOM 508 C C . LYS A 1 89 ? 13.212 181.776 99.041 1.00 45.07 66 LYS A C 1
ATOM 509 O O . LYS A 1 89 ? 13.636 182.888 99.329 1.00 44.09 66 LYS A O 1
ATOM 515 N N . GLN A 1 90 ? 12.881 180.881 99.958 1.00 45.17 67 GLN A N 1
ATOM 516 C CA . GLN A 1 90 ? 13.000 181.169 101.400 1.00 45.93 67 GLN A CA 1
ATOM 517 C C . GLN A 1 90 ? 14.428 181.340 101.844 1.00 44.70 67 GLN A C 1
ATOM 518 O O . GLN A 1 90 ? 14.675 181.969 102.856 1.00 41.71 67 GLN A O 1
ATOM 524 N N . LEU A 1 91 ? 15.369 180.739 101.124 1.00 44.92 68 LEU A N 1
ATOM 525 C CA . LEU A 1 91 ? 16.781 180.939 101.450 1.00 45.11 68 LEU A CA 1
ATOM 526 C C . LEU A 1 91 ? 17.269 182.328 101.108 1.00 42.44 68 LEU A C 1
ATOM 527 O O . LEU A 1 91 ? 18.216 182.798 101.720 1.00 41.59 68 LEU A O 1
ATOM 532 N N . GLY A 1 92 ?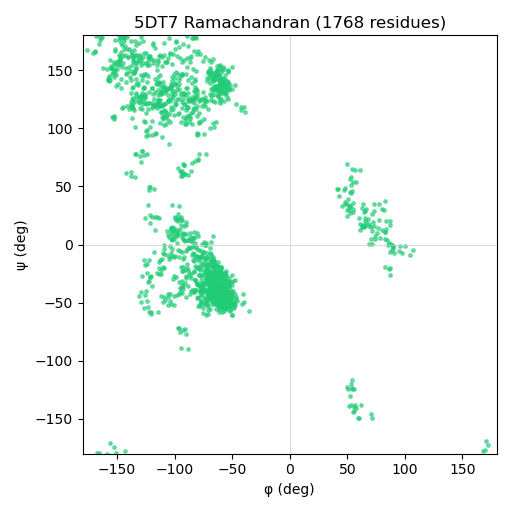 16.641 182.959 100.120 1.00 42.17 69 GLY A N 1
ATOM 533 C CA . GLY A 1 92 ? 16.966 184.326 99.724 1.00 41.73 69 GLY A CA 1
ATOM 534 C C . GLY A 1 92 ? 18.165 184.424 98.786 1.00 42.46 69 GLY A C 1
ATOM 535 O O . GLY A 1 92 ? 18.681 185.517 98.556 1.00 43.91 69 GLY A O 1
ATOM 536 N N . VAL A 1 93 ? 18.624 183.292 98.262 1.00 40.68 70 VAL A N 1
ATOM 537 C CA . VAL A 1 93 ? 19.757 183.277 97.347 1.00 40.57 70 VAL A CA 1
ATOM 538 C C . VAL A 1 93 ? 19.405 184.040 96.089 1.00 39.71 70 VAL A C 1
ATOM 539 O O . VAL A 1 93 ? 18.252 184.031 95.651 1.00 38.94 70 VAL A O 1
ATOM 543 N N . ASP A 1 94 ? 20.411 184.681 95.511 1.00 39.67 71 ASP A N 1
ATOM 544 C CA . ASP A 1 94 ? 20.274 185.371 94.236 1.00 39.86 71 ASP A CA 1
ATOM 545 C C . ASP A 1 94 ? 20.275 184.364 93.104 1.00 39.89 71 ASP A C 1
ATOM 546 O O . ASP A 1 94 ? 19.670 184.594 92.075 1.00 40.49 71 ASP A O 1
ATOM 551 N N . THR A 1 95 ? 20.972 183.251 93.302 1.00 39.12 72 THR A N 1
ATOM 552 C CA . THR A 1 95 ? 21.239 182.312 92.232 1.00 39.68 72 THR A CA 1
ATOM 553 C C . THR A 1 95 ? 20.975 180.875 92.650 1.00 38.02 72 THR A C 1
ATOM 554 O O . THR A 1 95 ? 21.291 180.475 93.769 1.00 37.81 72 THR A O 1
ATOM 558 N N . TYR A 1 96 ? 20.366 180.121 91.740 1.00 37.23 73 TYR A N 1
ATOM 559 C CA . TYR A 1 96 ? 20.258 178.676 91.858 1.00 37.66 73 TYR A CA 1
ATOM 560 C C . TYR A 1 96 ? 20.995 178.064 90.672 1.00 37.92 73 TYR A C 1
ATOM 561 O O . TYR A 1 96 ? 20.649 178.297 89.503 1.00 35.09 73 TYR A O 1
ATOM 570 N N . ARG A 1 97 ? 22.021 177.289 91.002 1.00 38.95 74 ARG A N 1
ATOM 571 C CA . ARG A 1 97 ? 22.781 176.535 90.014 1.00 38.88 74 ARG A CA 1
ATOM 572 C C . ARG A 1 97 ? 22.244 175.091 89.947 1.00 37.54 74 ARG A C 1
ATOM 573 O O . ARG A 1 97 ? 22.189 174.402 90.970 1.00 36.52 74 ARG A O 1
ATOM 581 N N . PHE A 1 98 ? 21.869 174.660 88.745 1.00 34.73 75 PHE A N 1
ATOM 582 C CA . PHE A 1 98 ? 21.444 173.286 88.489 1.00 35.52 75 PHE A CA 1
ATOM 583 C C . PHE A 1 98 ? 22.023 172.816 87.152 1.00 36.34 75 PHE A C 1
ATOM 584 O O . PHE A 1 98 ? 22.564 173.632 86.372 1.00 36.97 75 PHE A O 1
ATOM 592 N N . SER A 1 99 ? 21.928 171.503 86.890 1.00 36.69 76 SER A N 1
ATOM 593 C CA . SER A 1 99 ? 22.347 170.944 85.586 1.00 35.42 76 SER A CA 1
ATOM 594 C C . SER A 1 99 ? 21.199 170.354 84.771 1.00 36.04 76 SER A C 1
ATOM 595 O O . SER A 1 99 ? 20.139 170.010 85.308 1.00 36.10 76 SER A O 1
ATOM 598 N N . ILE A 1 100 ? 21.429 170.255 83.464 1.00 37.00 77 ILE A N 1
ATOM 599 C CA . ILE A 1 100 ? 20.482 169.633 82.526 1.00 38.83 77 ILE A CA 1
ATOM 600 C C . ILE A 1 100 ? 20.910 168.184 82.222 1.00 40.09 77 ILE A C 1
ATOM 601 O O . ILE A 1 100 ? 22.018 167.935 81.699 1.00 41.14 77 ILE A O 1
ATOM 606 N N . ALA A 1 101 ? 20.020 167.237 82.532 1.00 39.47 78 ALA A N 1
ATOM 607 C CA . ALA A 1 101 ? 20.212 165.827 82.185 1.00 39.35 78 ALA A CA 1
ATOM 608 C C . ALA A 1 101 ? 20.192 165.575 80.663 1.00 39.33 78 ALA A C 1
ATOM 609 O O . ALA A 1 101 ? 19.126 165.497 80.047 1.00 38.58 78 ALA A O 1
ATOM 611 N N . TRP A 1 102 ? 21.380 165.430 80.078 1.00 39.11 79 TRP A N 1
ATOM 612 C CA . TRP A 1 102 ? 21.553 165.061 78.655 1.00 37.13 79 TRP A CA 1
ATOM 613 C C . TRP A 1 102 ? 20.669 163.862 78.223 1.00 38.64 79 TRP A C 1
ATOM 614 O O . TRP A 1 102 ? 20.063 163.902 77.152 1.00 38.86 79 TRP A O 1
ATOM 625 N N . PRO A 1 103 ? 20.570 162.809 79.049 1.00 40.94 80 PRO A N 1
ATOM 626 C CA . PRO A 1 103 ? 19.660 161.709 78.678 1.00 41.67 80 PRO A CA 1
ATOM 627 C C . PRO A 1 103 ? 18.151 162.055 78.681 1.00 40.50 80 PRO A C 1
ATOM 628 O O . PRO A 1 103 ? 17.359 161.253 78.169 1.00 39.75 80 PRO A O 1
ATOM 632 N N . ARG A 1 104 ? 17.755 163.190 79.259 1.00 39.70 81 ARG A N 1
ATOM 633 C CA . ARG A 1 104 ? 16.372 163.687 79.079 1.00 41.12 81 ARG A CA 1
ATOM 634 C C . ARG A 1 104 ? 16.170 164.416 77.760 1.00 42.48 81 ARG A C 1
ATOM 635 O O . ARG A 1 104 ? 15.026 164.587 77.331 1.00 43.99 81 ARG A O 1
ATOM 643 N N . ILE A 1 105 ? 17.255 164.867 77.137 1.00 39.84 82 ILE A N 1
ATOM 644 C CA . ILE A 1 105 ? 17.160 165.803 76.017 1.00 41.92 82 ILE A CA 1
ATOM 645 C C . ILE A 1 105 ? 17.444 165.111 74.713 1.00 42.29 82 ILE A C 1
ATOM 646 O O . ILE A 1 105 ? 16.809 165.406 73.698 1.00 40.25 82 ILE A O 1
ATOM 651 N N . PHE A 1 106 ? 18.473 164.268 74.736 1.00 42.25 83 PHE A N 1
ATOM 652 C CA . PHE A 1 106 ? 18.727 163.331 73.677 1.00 42.22 83 PHE A CA 1
ATOM 653 C C . PHE A 1 106 ? 18.784 161.927 74.299 1.00 42.80 83 PHE A C 1
ATOM 654 O O . PHE A 1 106 ? 19.868 161.375 74.489 1.00 43.14 83 PHE A O 1
ATOM 662 N N . PRO A 1 107 ? 17.603 161.340 74.611 1.00 42.21 84 PRO A N 1
ATOM 663 C CA . PRO A 1 107 ? 17.541 159.937 75.068 1.00 41.52 84 PRO A CA 1
ATOM 664 C C . PRO A 1 107 ? 18.056 158.877 74.087 1.00 39.98 84 PRO A C 1
ATOM 665 O O . PRO A 1 107 ? 18.395 157.765 74.525 1.00 35.22 84 PRO A O 1
ATOM 669 N N . SER A 1 108 ? 18.101 159.225 72.794 1.00 39.14 85 SER A N 1
ATOM 670 C CA . SER A 1 108 ? 18.815 158.460 71.760 1.00 40.69 85 SER A CA 1
ATOM 671 C C . SER A 1 108 ? 19.551 159.423 70.861 1.00 40.42 85 SER A C 1
ATOM 672 O O . SER A 1 108 ? 19.125 160.550 70.698 1.00 40.22 85 SER A O 1
ATOM 675 N N . LYS A 1 109 ? 20.620 158.959 70.229 1.00 42.37 86 LYS A N 1
ATOM 676 C CA . LYS A 1 109 ? 21.391 159.805 69.324 1.00 46.87 86 LYS A CA 1
ATOM 677 C C . LYS A 1 109 ? 20.521 160.460 68.243 1.00 47.79 86 LYS A C 1
ATOM 678 O O . LYS A 1 109 ? 19.828 159.785 67.518 1.00 47.13 86 LYS A O 1
ATOM 684 N N . GLY A 1 110 ? 20.588 161.783 68.154 1.00 48.79 87 GLY A N 1
ATOM 685 C CA . GLY A 1 110 ? 19.862 162.534 67.139 1.00 51.12 87 GLY A CA 1
ATOM 686 C C . GLY A 1 110 ? 18.363 162.672 67.353 1.00 51.23 87 GLY A C 1
ATOM 687 O O . GLY A 1 110 ? 17.684 163.241 66.519 1.00 51.34 87 GLY A O 1
ATOM 688 N N . GLN A 1 111 ? 17.845 162.186 68.471 1.00 51.89 88 GLN A N 1
ATOM 689 C CA . GLN A 1 111 ? 16.431 162.233 68.727 1.00 51.05 88 GLN A CA 1
ATOM 690 C C . GLN A 1 111 ? 16.123 163.103 69.934 1.00 48.39 88 GLN A C 1
ATOM 691 O O . GLN A 1 111 ? 16.216 162.659 71.080 1.00 47.59 88 GLN A O 1
ATOM 697 N N . PHE A 1 112 ? 15.782 164.355 69.640 1.00 47.06 89 PHE A N 1
ATOM 698 C CA . PHE A 1 112 ? 15.443 165.385 70.612 1.00 45.81 89 PHE A CA 1
ATOM 699 C C . PHE A 1 112 ? 14.146 165.013 71.328 1.00 45.12 89 PHE A C 1
ATOM 700 O O . PHE A 1 112 ? 13.265 164.454 70.725 1.00 44.96 89 PHE A O 1
ATOM 708 N N . ASN A 1 113 ? 14.039 165.323 72.612 1.00 45.18 90 ASN A N 1
ATOM 709 C CA . ASN A 1 113 ? 12.884 164.941 73.427 1.00 45.67 90 ASN A CA 1
ATOM 710 C C . ASN A 1 113 ? 12.239 166.181 74.054 1.00 46.61 90 ASN A C 1
ATOM 711 O O . ASN A 1 113 ? 12.665 166.630 75.122 1.00 48.55 90 ASN A O 1
ATOM 716 N N . PRO A 1 114 ? 11.212 166.748 73.387 1.00 46.73 91 PRO A N 1
ATOM 717 C CA . PRO A 1 114 ? 10.553 167.965 73.891 1.00 44.20 91 PRO A CA 1
ATOM 718 C C . PRO A 1 114 ? 10.044 167.903 75.310 1.00 42.01 91 PRO A C 1
ATOM 719 O O . PRO A 1 114 ? 10.009 168.938 75.966 1.00 45.39 91 PRO A O 1
ATOM 723 N N . GLU A 1 115 ? 9.623 166.732 75.767 1.00 40.36 92 GLU A N 1
ATOM 724 C CA . GLU A 1 115 ? 9.116 166.594 77.118 1.00 42.16 92 GLU A CA 1
ATOM 725 C C . GLU A 1 115 ? 10.231 166.833 78.147 1.00 43.16 92 GLU A C 1
ATOM 726 O O . GLU A 1 115 ? 9.993 167.387 79.218 1.00 43.52 92 GLU A O 1
ATOM 732 N N . GLY A 1 116 ? 11.444 166.407 77.812 1.00 43.18 93 GLY A N 1
ATOM 733 C CA . GLY A 1 116 ? 12.589 166.619 78.681 1.00 43.12 93 GLY A CA 1
ATOM 734 C C . GLY A 1 116 ? 12.952 168.086 78.764 1.00 42.58 93 GLY A C 1
ATOM 735 O O . GLY A 1 116 ? 13.201 168.611 79.847 1.00 41.50 93 GLY A O 1
ATOM 736 N N . MET A 1 117 ? 12.975 168.748 77.616 1.00 41.86 94 MET A N 1
ATOM 737 C CA . MET A 1 117 ? 13.284 170.176 77.569 1.00 44.71 94 MET A CA 1
ATOM 738 C C . MET A 1 117 ? 12.249 171.032 78.287 1.00 45.20 94 MET A C 1
ATOM 739 O O . MET A 1 117 ? 12.570 172.090 78.826 1.00 47.85 94 MET A O 1
ATOM 744 N N . ALA A 1 118 ? 11.002 170.577 78.258 1.00 45.62 95 ALA A N 1
ATOM 745 C CA . ALA A 1 118 ? 9.889 171.300 78.838 1.00 44.06 95 ALA A CA 1
ATOM 746 C C . ALA A 1 118 ? 10.074 171.411 80.345 1.00 43.04 95 ALA A C 1
ATOM 747 O O . ALA A 1 118 ? 9.780 172.448 80.930 1.00 44.50 95 ALA A O 1
ATOM 749 N N . PHE A 1 119 ? 10.582 170.354 80.972 1.00 41.26 96 PHE A N 1
ATOM 750 C CA . PHE A 1 119 ? 10.891 170.405 82.408 1.00 41.19 96 PHE A CA 1
ATOM 751 C C . PHE A 1 119 ? 11.868 171.529 82.755 1.00 41.52 96 PHE A C 1
ATOM 752 O O . PHE A 1 119 ? 11.681 172.224 83.750 1.00 45.92 96 PHE A O 1
ATOM 760 N N . TYR A 1 120 ? 12.898 171.705 81.932 1.00 40.00 97 TYR A N 1
ATOM 761 C CA . TYR A 1 120 ? 13.929 172.700 82.203 1.00 39.47 97 TYR A CA 1
ATOM 762 C C . TYR A 1 120 ? 13.451 174.106 81.848 1.00 41.94 97 TYR A C 1
ATOM 763 O O . TYR A 1 120 ? 13.701 175.061 82.610 1.00 38.01 97 TYR A O 1
ATOM 772 N N . LYS A 1 121 ? 12.720 174.222 80.731 1.00 44.02 98 LYS A N 1
ATOM 773 C CA . LYS A 1 121 ? 12.055 175.484 80.377 1.00 46.45 98 LYS A CA 1
ATOM 774 C C . LYS A 1 121 ? 11.130 175.944 81.516 1.00 44.21 98 LYS A C 1
ATOM 775 O O . LYS A 1 121 ? 11.215 177.087 81.943 1.00 46.75 98 LYS A O 1
ATOM 781 N N . THR A 1 122 ? 10.313 175.045 82.048 1.00 41.89 99 THR A N 1
ATOM 782 C CA . THR A 1 122 ? 9.423 175.389 83.161 1.00 42.83 99 THR A CA 1
ATOM 783 C C . THR A 1 122 ? 10.201 175.789 84.404 1.00 43.98 99 THR A C 1
ATOM 784 O O . THR A 1 122 ? 9.862 176.792 85.044 1.00 46.61 99 THR A O 1
ATOM 788 N N . LEU A 1 123 ? 11.203 174.980 84.755 1.00 44.46 100 LEU A N 1
ATOM 789 C CA . LEU A 1 123 ? 12.049 175.218 85.936 1.00 44.09 100 LEU A CA 1
ATOM 790 C C . LEU A 1 123 ? 12.655 176.625 85.888 1.00 42.52 100 LEU A C 1
ATOM 791 O O . LEU A 1 123 ? 12.520 177.401 86.833 1.00 43.42 100 LEU A O 1
ATOM 796 N N . ALA A 1 124 ? 13.284 176.956 84.767 1.00 40.03 101 ALA A N 1
ATOM 797 C CA . ALA A 1 124 ? 13.957 178.235 84.626 1.00 41.08 101 ALA A CA 1
ATOM 798 C C . ALA A 1 124 ? 12.965 179.416 84.602 1.00 42.29 101 ALA A C 1
ATOM 799 O O . ALA A 1 124 ? 13.235 180.485 85.165 1.00 42.72 101 ALA A O 1
ATOM 801 N N . THR A 1 125 ? 11.830 179.217 83.939 1.00 42.46 102 THR A N 1
ATOM 802 C CA . THR A 1 125 ? 10.770 180.221 83.897 1.00 42.29 102 THR A CA 1
ATOM 803 C C . THR A 1 125 ? 10.254 180.485 85.286 1.00 40.84 102 THR A C 1
ATOM 804 O O . THR A 1 125 ? 10.102 181.621 85.670 1.00 42.13 102 THR A O 1
ATOM 808 N N . ARG A 1 126 ? 9.988 179.428 86.027 1.00 41.57 103 ARG A N 1
ATOM 809 C CA . ARG A 1 126 ? 9.523 179.570 87.402 1.00 43.17 103 ARG A CA 1
ATOM 810 C C . ARG A 1 126 ? 10.549 180.275 88.286 1.00 45.22 103 ARG A C 1
ATOM 811 O O . ARG A 1 126 ? 10.160 181.120 89.084 1.00 44.27 103 ARG A O 1
ATOM 819 N N . LEU A 1 127 ? 11.845 179.959 88.119 1.00 45.15 104 LEU A N 1
ATOM 820 C CA . LEU A 1 127 ? 12.892 180.638 88.889 1.00 45.94 104 LEU A CA 1
ATOM 821 C C . LEU A 1 127 ? 12.931 182.153 88.597 1.00 45.36 104 LEU A C 1
ATOM 822 O O . LEU A 1 127 ? 13.017 182.980 89.519 1.00 44.29 104 LEU A O 1
ATOM 827 N N . GLN A 1 128 ? 12.871 182.492 87.317 1.00 42.98 105 GLN A N 1
ATOM 828 C CA . GLN A 1 128 ? 12.813 183.875 86.893 1.00 47.01 105 GLN A CA 1
ATOM 829 C C . GLN A 1 128 ? 11.602 184.579 87.498 1.00 47.74 105 GLN A C 1
ATOM 830 O O . GLN A 1 128 ? 11.743 185.671 88.086 1.00 48.79 105 GLN A O 1
ATOM 836 N N . GLU A 1 129 ? 10.440 183.932 87.411 1.00 45.07 106 GLU A N 1
ATOM 837 C CA . GLU A 1 129 ? 9.222 184.481 87.994 1.00 46.24 106 GLU A CA 1
ATOM 838 C C . GLU A 1 129 ? 9.386 184.737 89.472 1.00 44.72 106 GLU A C 1
ATOM 839 O O . GLU A 1 129 ? 8.742 185.626 89.980 1.00 46.49 106 GLU A O 1
ATOM 845 N N . GLU A 1 130 ? 10.226 183.970 90.159 1.00 44.58 107 GLU A N 1
ATOM 846 C CA . GLU A 1 130 ? 10.516 184.237 91.582 1.00 47.34 107 GLU A CA 1
ATOM 847 C C . GLU A 1 130 ? 11.732 185.140 91.802 1.00 44.29 107 GLU A C 1
ATOM 848 O O . GLU A 1 130 ? 12.164 185.313 92.930 1.00 43.81 107 GLU A O 1
ATOM 854 N N . GLY A 1 131 ? 12.279 185.732 90.745 1.00 44.21 108 GLY A N 1
ATOM 855 C CA . GLY A 1 131 ? 13.428 186.635 90.885 1.00 43.34 108 GLY A CA 1
ATOM 856 C C . GLY A 1 131 ? 14.748 185.956 91.227 1.00 43.95 108 GLY A C 1
ATOM 857 O O . GLY A 1 131 ? 15.614 186.576 91.797 1.00 43.71 108 GLY A O 1
ATOM 858 N N . ILE A 1 132 ? 14.905 184.685 90.848 1.00 43.31 109 ILE A N 1
ATOM 859 C CA . ILE A 1 132 ? 16.106 183.916 91.109 1.00 41.36 109 ILE A CA 1
ATOM 860 C C . ILE A 1 132 ? 16.842 183.704 89.791 1.00 40.34 109 ILE A C 1
ATOM 861 O O . ILE A 1 132 ? 16.239 183.298 88.813 1.00 41.89 109 ILE A O 1
ATOM 866 N N . LYS A 1 133 ? 18.136 183.989 89.758 1.00 39.66 110 LYS A N 1
ATOM 867 C CA . LYS A 1 133 ? 18.941 183.755 88.556 1.00 41.79 110 LYS A CA 1
ATOM 868 C C . LYS A 1 133 ? 19.249 182.269 88.387 1.00 42.46 110 LYS A C 1
ATOM 869 O O . LYS A 1 133 ? 19.798 181.655 89.323 1.00 41.60 110 LYS A O 1
ATOM 875 N N . PRO A 1 134 ? 18.905 181.687 87.216 1.00 40.35 111 PRO A N 1
ATOM 876 C CA . PRO A 1 134 ? 19.326 180.331 86.898 1.00 40.40 111 PRO A CA 1
ATOM 877 C C . PRO A 1 134 ? 20.726 180.297 86.315 1.00 40.12 111 PRO A C 1
ATOM 878 O O . PRO A 1 134 ? 20.946 180.840 85.232 1.00 39.92 111 PRO A O 1
ATOM 882 N N . ALA A 1 135 ? 21.652 179.650 87.032 1.00 40.24 112 ALA A N 1
ATOM 883 C CA . ALA A 1 135 ? 22.995 179.356 86.538 1.00 38.59 112 ALA A CA 1
ATOM 884 C C . ALA A 1 135 ? 22.971 177.892 86.129 1.00 38.34 112 ALA A C 1
ATOM 885 O O . ALA A 1 135 ? 22.756 177.026 86.967 1.00 38.55 112 ALA A O 1
ATOM 887 N N . VAL A 1 136 ? 23.178 177.611 84.843 1.00 37.75 113 VAL A N 1
ATOM 888 C CA . VAL A 1 136 ? 22.900 176.284 84.295 1.00 38.71 113 VAL A CA 1
ATOM 889 C C . VAL A 1 136 ? 24.146 175.548 83.788 1.00 38.94 113 VAL A C 1
ATOM 890 O O . VAL A 1 136 ? 24.831 176.013 82.858 1.00 38.83 113 VAL A O 1
ATOM 894 N N . THR A 1 137 ? 24.390 174.369 84.376 1.00 37.60 114 THR A N 1
ATOM 895 C CA . THR A 1 137 ? 25.470 173.478 83.964 1.00 35.06 114 THR A CA 1
ATOM 896 C C . THR A 1 137 ? 24.971 172.534 82.864 1.00 35.58 114 THR A C 1
ATOM 897 O O . THR A 1 137 ? 24.000 171.812 83.056 1.00 33.61 114 THR A O 1
ATOM 901 N N . LEU A 1 138 ? 25.638 172.523 81.711 1.00 35.40 115 LEU A N 1
ATOM 902 C CA . LEU A 1 138 ? 25.241 171.621 80.650 1.00 36.07 115 LEU A CA 1
ATOM 903 C C . LEU A 1 138 ? 25.669 170.176 80.932 1.00 36.68 115 LEU A C 1
ATOM 904 O O . LEU A 1 138 ? 24.834 169.270 80.920 1.00 37.73 115 LEU A O 1
ATOM 909 N N . TYR A 1 139 ? 26.956 169.954 81.185 1.00 36.12 116 TYR A N 1
ATOM 910 C CA . TYR A 1 139 ? 27.427 168.615 81.505 1.00 34.43 116 TYR A CA 1
ATOM 911 C C . TYR A 1 139 ? 27.850 168.469 82.965 1.00 34.04 116 TYR A C 1
ATOM 912 O O . TYR A 1 139 ? 28.909 168.979 83.370 1.00 33.37 116 TYR A O 1
ATOM 921 N N . HIS A 1 140 ? 27.034 167.743 83.728 1.00 33.13 117 HIS A N 1
ATOM 922 C CA . HIS A 1 140 ? 27.374 167.333 85.098 1.00 32.77 117 HIS A CA 1
ATOM 923 C C . HIS A 1 140 ? 27.333 165.798 85.222 1.00 32.64 117 HIS A C 1
ATOM 924 O O . HIS A 1 140 ? 26.762 165.233 86.149 1.00 32.01 117 HIS A O 1
ATOM 931 N N . TRP A 1 141 ? 27.968 165.146 84.249 1.00 33.16 118 TRP A N 1
ATOM 932 C CA . TRP A 1 141 ? 28.485 163.775 84.347 1.00 34.03 118 TRP A CA 1
ATOM 933 C C . TRP A 1 141 ? 27.563 162.666 83.826 1.00 36.30 118 TRP A C 1
ATOM 934 O O . TRP A 1 141 ? 27.990 161.524 83.749 1.00 36.48 118 TRP A O 1
ATOM 945 N N . ASP A 1 142 ? 26.329 163.003 83.435 1.00 38.23 119 ASP A N 1
ATOM 946 C CA . ASP A 1 142 ? 25.324 162.006 83.047 1.00 37.89 119 ASP A CA 1
ATOM 947 C C . ASP A 1 142 ? 25.351 161.803 81.520 1.00 37.64 119 ASP A C 1
ATOM 948 O O . ASP A 1 142 ? 24.381 162.051 80.795 1.00 35.93 119 ASP A O 1
ATOM 953 N N . LEU A 1 143 ? 26.492 161.330 81.043 1.00 36.30 120 LEU A N 1
ATOM 954 C CA . LEU A 1 143 ? 26.603 160.929 79.656 1.00 37.66 120 LEU A CA 1
ATOM 955 C C . LEU A 1 143 ? 25.546 159.833 79.317 1.00 39.58 120 LEU A C 1
ATOM 956 O O . LEU A 1 143 ? 25.411 158.840 80.048 1.00 38.16 120 LEU A O 1
ATOM 961 N N . PRO A 1 144 ? 24.797 160.012 78.209 1.00 40.34 121 PRO A N 1
ATOM 962 C CA . PRO A 1 144 ? 23.886 158.944 77.793 1.00 40.84 121 PRO A CA 1
ATOM 963 C C . PRO A 1 144 ? 24.610 157.644 77.523 1.00 39.70 121 PRO A C 1
ATOM 964 O O . PRO A 1 144 ? 25.728 157.678 76.970 1.00 40.97 121 PRO A O 1
ATOM 968 N N . MET A 1 145 ? 24.001 156.514 77.902 1.00 38.42 122 MET A N 1
ATOM 969 C CA . MET A 1 145 ? 24.581 155.196 77.541 1.00 38.33 122 MET A CA 1
ATOM 970 C C . MET A 1 145 ? 24.815 155.029 76.028 1.00 38.67 122 MET A C 1
ATOM 971 O O . MET A 1 145 ? 25.790 154.413 75.607 1.00 43.02 122 MET A O 1
ATOM 976 N N . TRP A 1 146 ? 23.974 155.607 75.194 1.00 37.19 123 TRP A N 1
ATOM 977 C CA . TRP A 1 146 ? 24.182 155.432 73.764 1.00 37.25 123 TRP A CA 1
ATOM 978 C C . TRP A 1 146 ? 25.491 156.027 73.359 1.00 39.30 123 TRP A C 1
ATOM 979 O O . TRP A 1 146 ? 26.148 155.486 72.475 1.00 43.39 123 TRP A O 1
ATOM 990 N N . ALA A 1 147 ? 25.871 157.148 73.997 1.00 39.51 124 ALA A N 1
ATOM 991 C CA . ALA A 1 147 ? 27.165 157.774 73.716 1.00 37.87 124 ALA A CA 1
ATOM 992 C C . ALA A 1 147 ? 28.281 156.893 74.209 1.00 36.89 124 ALA A C 1
ATOM 993 O O . ALA A 1 147 ? 29.245 156.678 73.489 1.00 37.33 124 ALA A O 1
ATOM 995 N N . HIS A 1 148 ? 28.134 156.355 75.423 1.00 37.08 125 HIS A N 1
ATOM 996 C CA . HIS A 1 148 ? 29.125 155.457 76.005 1.00 38.05 125 HIS A CA 1
ATOM 997 C C . HIS A 1 148 ? 29.383 154.244 75.148 1.00 40.73 125 HIS A C 1
ATOM 998 O O . HIS A 1 148 ? 30.532 153.819 74.988 1.00 39.66 125 HIS A O 1
ATOM 1005 N N . GLU A 1 149 ? 28.307 153.669 74.621 1.00 43.31 126 GLU A N 1
ATOM 1006 C CA . GLU A 1 149 ? 28.433 152.483 73.756 1.00 46.23 126 GLU A CA 1
ATOM 1007 C C . GLU A 1 149 ? 29.191 152.763 72.462 1.00 43.21 126 GLU A C 1
ATOM 1008 O O . GLU A 1 149 ? 29.679 151.835 71.865 1.00 44.88 126 GLU A O 1
ATOM 1014 N N . GLU A 1 150 ? 29.318 154.020 72.052 1.00 42.01 127 GLU A N 1
ATOM 1015 C CA . GLU A 1 150 ? 30.214 154.390 70.945 1.00 42.02 127 GLU A CA 1
ATOM 1016 C C . GLU A 1 150 ? 31.579 154.946 71.362 1.00 39.15 127 GLU A C 1
ATOM 1017 O O . GLU A 1 150 ? 32.243 155.608 70.563 1.00 38.72 127 GLU A O 1
ATOM 1023 N N . GLY A 1 151 ? 32.011 154.654 72.584 1.00 37.56 128 GLY A N 1
ATOM 1024 C CA . GLY A 1 151 ? 33.334 155.066 73.073 1.00 38.81 128 GLY A CA 1
ATOM 1025 C C . GLY A 1 151 ? 33.342 156.232 74.052 1.00 39.78 128 GLY A C 1
ATOM 1026 O O . GLY A 1 151 ? 34.370 156.543 74.639 1.00 42.53 128 GLY A O 1
ATOM 1027 N N . GLY A 1 152 ? 32.190 156.874 74.230 1.00 39.03 129 GLY A N 1
ATOM 1028 C CA . GLY A 1 152 ? 32.038 157.965 75.166 1.00 37.72 129 GLY A CA 1
ATOM 1029 C C . GLY A 1 152 ? 32.922 159.144 74.816 1.00 36.73 129 GLY A C 1
ATOM 1030 O O . GLY A 1 152 ? 33.100 159.518 73.636 1.00 33.99 129 GLY A O 1
ATOM 1031 N N . TRP A 1 153 ? 33.509 159.714 75.856 1.00 36.46 130 TRP A N 1
ATOM 1032 C CA . TRP A 1 153 ? 34.390 160.865 75.696 1.00 34.02 130 TRP A CA 1
ATOM 1033 C C . TRP A 1 153 ? 35.715 160.536 75.030 1.00 32.17 130 TRP A C 1
ATOM 1034 O O . TRP A 1 153 ? 36.422 161.448 74.597 1.00 32.79 130 TRP A O 1
ATOM 1045 N N . VAL A 1 154 ? 36.034 159.249 74.899 1.00 32.18 131 VAL A N 1
ATOM 1046 C CA . VAL A 1 154 ? 37.280 158.826 74.271 1.00 32.81 131 VAL A CA 1
ATOM 1047 C C . VAL A 1 154 ? 37.180 159.063 72.763 1.00 34.32 131 VAL A C 1
ATOM 1048 O O . VAL A 1 154 ? 38.195 159.249 72.079 1.00 34.33 131 VAL A O 1
ATOM 1052 N N . ASN A 1 155 ? 35.950 159.003 72.262 1.00 34.63 132 ASN A N 1
ATOM 1053 C CA . ASN A 1 155 ? 35.631 159.248 70.874 1.00 34.93 132 ASN A CA 1
ATOM 1054 C C . ASN A 1 155 ? 35.540 160.759 70.616 1.00 35.51 132 ASN A C 1
ATOM 1055 O O . ASN A 1 155 ? 34.784 161.479 71.260 1.00 36.28 132 ASN A O 1
ATOM 1060 N N . ARG A 1 156 ? 36.289 161.217 69.631 1.00 36.21 133 ARG A N 1
ATOM 1061 C CA . ARG A 1 156 ? 36.242 162.602 69.201 1.00 36.07 133 ARG A CA 1
ATOM 1062 C C . ARG A 1 156 ? 34.828 163.016 68.728 1.00 36.60 133 ARG A C 1
ATOM 1063 O O . ARG A 1 156 ? 34.471 164.197 68.812 1.00 35.50 133 ARG A O 1
ATOM 1071 N N . ASP A 1 157 ? 34.007 162.068 68.276 1.00 36.42 134 ASP A N 1
ATOM 1072 C CA . ASP A 1 157 ? 32.612 162.414 67.958 1.00 38.47 134 ASP A CA 1
ATOM 1073 C C . ASP A 1 157 ? 31.822 162.941 69.159 1.00 38.26 134 ASP A C 1
ATOM 1074 O O . ASP A 1 157 ? 30.796 163.603 68.971 1.00 36.95 134 ASP A O 1
ATOM 1079 N N . SER A 1 158 ? 32.288 162.663 70.380 1.00 37.55 135 SER A N 1
ATOM 1080 C CA . SER A 1 158 ? 31.655 163.239 71.578 1.00 37.72 135 SER A CA 1
ATOM 1081 C C . SER A 1 158 ? 31.561 164.759 71.555 1.00 36.85 135 SER A C 1
ATOM 1082 O O . SER A 1 158 ? 30.664 165.322 72.151 1.00 37.14 135 SER A O 1
ATOM 1085 N N . VAL A 1 159 ? 32.467 165.417 70.848 1.00 37.45 136 VAL A N 1
ATOM 1086 C CA . VAL A 1 159 ? 32.414 166.867 70.684 1.00 38.36 136 VAL A CA 1
ATOM 1087 C C . VAL A 1 159 ? 31.125 167.280 69.956 1.00 40.99 136 VAL A C 1
ATOM 1088 O O . VAL A 1 159 ? 30.375 168.156 70.436 1.00 40.82 136 VAL A O 1
ATOM 1092 N N . ASP A 1 160 ? 30.857 166.638 68.821 1.00 41.94 137 ASP A N 1
ATOM 1093 C CA . ASP A 1 160 ? 29.595 166.862 68.075 1.00 42.60 137 ASP A CA 1
ATOM 1094 C C . ASP A 1 160 ? 28.330 166.449 68.829 1.00 40.59 137 ASP A C 1
ATOM 1095 O O . ASP A 1 160 ? 27.330 167.156 68.756 1.00 40.87 137 ASP A O 1
ATOM 1100 N N . TRP A 1 161 ? 28.369 165.330 69.541 1.00 37.99 138 TRP A N 1
ATOM 1101 C CA . TRP A 1 161 ? 27.213 164.925 70.359 1.00 40.65 138 TRP A CA 1
ATOM 1102 C C . TRP A 1 161 ? 26.879 165.990 71.406 1.00 40.31 138 TRP A C 1
ATOM 1103 O O . TRP A 1 161 ? 25.724 166.371 71.583 1.00 43.78 138 TRP A O 1
ATOM 1114 N N . PHE A 1 162 ? 27.900 166.466 72.100 1.00 39.75 139 PHE A N 1
ATOM 1115 C CA . PHE A 1 162 ? 27.737 167.550 73.063 1.00 38.91 139 PHE A CA 1
ATOM 1116 C C . PHE A 1 162 ? 27.206 168.825 72.432 1.00 39.58 139 PHE A C 1
ATOM 1117 O O . PHE A 1 162 ? 26.287 169.444 72.948 1.00 39.61 139 PHE A O 1
ATOM 1125 N N . LEU A 1 163 ? 27.821 169.218 71.327 1.00 39.79 140 LEU A N 1
ATOM 1126 C CA . LEU A 1 163 ? 27.356 170.363 70.569 1.00 41.40 140 LEU A CA 1
ATOM 1127 C C . LEU A 1 163 ? 25.868 170.333 70.225 1.00 41.71 140 LEU A C 1
ATOM 1128 O O . LEU A 1 163 ? 25.206 171.379 70.311 1.00 43.90 140 LEU A O 1
ATOM 1133 N N . ASP A 1 164 ? 25.345 169.167 69.852 1.00 40.21 141 ASP A N 1
ATOM 1134 C CA . ASP A 1 164 ? 23.930 169.062 69.495 1.00 41.06 141 ASP A CA 1
ATOM 1135 C C . ASP A 1 164 ? 23.063 169.256 70.734 1.00 39.77 141 ASP A C 1
ATOM 1136 O O . ASP A 1 164 ? 22.044 169.938 70.694 1.00 40.44 141 ASP A O 1
ATOM 1141 N N . PHE A 1 165 ? 23.509 168.683 71.846 1.00 39.79 142 PHE A N 1
ATOM 1142 C CA . PHE A 1 165 ? 22.895 168.890 73.160 1.00 36.55 142 PHE A CA 1
ATOM 1143 C C . PHE A 1 165 ? 22.904 170.378 73.526 1.00 36.76 142 PHE A C 1
ATOM 1144 O O . PHE A 1 165 ? 21.857 170.967 73.828 1.00 37.03 142 PHE A O 1
ATOM 1152 N N . ALA A 1 166 ? 24.073 171.007 73.451 1.00 37.17 143 ALA A N 1
ATOM 1153 C CA . ALA A 1 166 ? 24.186 172.409 73.828 1.00 37.49 143 ALA A CA 1
ATOM 1154 C C . ALA A 1 166 ? 23.359 173.309 72.921 1.00 38.77 143 ALA A C 1
ATOM 1155 O O . ALA A 1 166 ? 22.706 174.242 73.407 1.00 38.45 143 ALA A O 1
ATOM 1157 N N . ARG A 1 167 ? 23.394 173.034 71.616 1.00 39.38 144 ARG A N 1
ATOM 1158 C CA . ARG A 1 167 ? 22.608 173.787 70.647 1.00 39.88 144 ARG A CA 1
ATOM 1159 C C . ARG A 1 167 ? 21.113 173.874 71.012 1.00 40.20 144 ARG A C 1
ATOM 1160 O O . ARG A 1 167 ? 20.558 174.963 71.058 1.00 42.99 144 ARG A O 1
ATOM 1168 N N . VAL A 1 168 ? 20.462 172.752 71.268 1.00 40.54 145 VAL A N 1
ATOM 1169 C CA . VAL A 1 168 ? 19.037 172.806 71.592 1.00 42.35 145 VAL A CA 1
ATOM 1170 C C . VAL A 1 168 ? 18.785 173.489 72.929 1.00 42.11 145 VAL A C 1
ATOM 1171 O O . VAL A 1 168 ? 17.793 174.195 73.067 1.00 43.64 145 VAL A O 1
ATOM 1175 N N . CYS A 1 169 ? 19.660 173.276 73.913 1.00 41.29 146 CYS A N 1
ATOM 1176 C CA . CYS A 1 169 ? 19.565 174.019 75.184 1.00 40.18 146 CYS A CA 1
ATOM 1177 C C . CYS A 1 169 ? 19.657 175.526 74.966 1.00 41.22 146 CYS A C 1
ATOM 1178 O O . CYS A 1 169 ? 18.911 176.295 75.561 1.00 39.02 146 CYS A O 1
ATOM 1181 N N . PHE A 1 170 ? 20.580 175.940 74.101 1.00 42.71 147 PHE A N 1
ATOM 1182 C CA . PHE A 1 170 ? 20.706 177.336 73.739 1.00 44.95 147 PHE A CA 1
ATOM 1183 C C . PHE A 1 170 ? 19.446 177.845 72.996 1.00 47.56 147 PHE A C 1
ATOM 1184 O O . PHE A 1 170 ? 18.843 178.832 73.427 1.00 49.43 147 PHE A O 1
ATOM 1192 N N . GLU A 1 171 ? 19.063 177.182 71.905 1.00 47.81 148 GLU A N 1
ATOM 1193 C CA . GLU A 1 171 ? 17.784 177.458 71.210 1.00 49.58 148 GLU A CA 1
ATOM 1194 C C . GLU A 1 171 ? 16.628 177.681 72.173 1.00 47.57 148 GLU A C 1
ATOM 1195 O O . GLU A 1 171 ? 15.956 178.684 72.094 1.00 50.88 148 GLU A O 1
ATOM 1201 N N . GLU A 1 172 ? 16.435 176.777 73.116 1.00 46.70 149 GLU A N 1
ATOM 1202 C CA . GLU A 1 172 ? 15.221 176.777 73.920 1.00 47.19 149 GLU A CA 1
ATOM 1203 C C . GLU A 1 172 ? 15.291 177.537 75.214 1.00 46.82 149 GLU A C 1
ATOM 1204 O O . GLU A 1 172 ? 14.252 177.913 75.727 1.00 49.99 149 GLU A O 1
ATOM 1210 N N . LEU A 1 173 ? 16.489 177.746 75.765 1.00 46.85 150 LEU A N 1
ATOM 1211 C CA . LEU A 1 173 ? 16.636 178.329 77.123 1.00 44.50 150 LEU A CA 1
ATOM 1212 C C . LEU A 1 173 ? 17.457 179.612 77.276 1.00 42.69 150 LEU A C 1
ATOM 1213 O O . LEU A 1 173 ? 17.374 180.264 78.332 1.00 41.16 150 LEU A O 1
ATOM 1218 N N . ASP A 1 174 ? 18.221 180.005 76.256 1.00 42.48 151 ASP A N 1
ATOM 1219 C CA . ASP A 1 174 ? 19.163 181.118 76.420 1.00 44.20 151 ASP A CA 1
ATOM 1220 C C . ASP A 1 174 ? 18.490 182.398 76.885 1.00 44.13 151 ASP A C 1
ATOM 1221 O O . ASP A 1 174 ? 19.033 183.113 77.726 1.00 48.46 151 ASP A O 1
ATOM 1226 N N . GLY A 1 175 ? 17.306 182.672 76.360 1.00 44.48 152 GLY A N 1
ATOM 1227 C CA . GLY A 1 175 ? 16.497 183.786 76.835 1.00 45.26 152 GLY A CA 1
ATOM 1228 C C . GLY A 1 175 ? 16.102 183.715 78.313 1.00 46.99 152 GLY A C 1
ATOM 1229 O O . GLY A 1 175 ? 15.840 184.740 78.927 1.00 48.07 152 GLY A O 1
ATOM 1230 N N . ILE A 1 176 ? 16.045 182.521 78.886 1.00 47.70 153 ILE A N 1
ATOM 1231 C CA . ILE A 1 176 ? 15.532 182.324 80.249 1.00 51.88 153 ILE A CA 1
ATOM 1232 C C . ILE A 1 176 ? 16.637 182.059 81.266 1.00 49.86 153 ILE A C 1
ATOM 1233 O O . ILE A 1 176 ? 16.364 182.109 82.456 1.00 49.67 153 ILE A O 1
ATOM 1238 N N . VAL A 1 177 ? 17.872 181.787 80.837 1.00 48.89 154 VAL A N 1
ATOM 1239 C CA . VAL A 1 177 ? 18.939 181.534 81.829 1.00 48.94 154 VAL A CA 1
ATOM 1240 C C . VAL A 1 177 ? 19.829 182.751 82.046 1.00 47.29 154 VAL A C 1
ATOM 1241 O O . VAL A 1 177 ? 20.075 183.538 81.128 1.00 44.20 154 VAL A O 1
ATOM 1245 N N . ASP A 1 178 ? 20.309 182.888 83.279 1.00 45.92 155 ASP A N 1
ATOM 1246 C CA . ASP A 1 178 ? 21.192 183.983 83.629 1.00 44.26 155 ASP A CA 1
ATOM 1247 C C . ASP A 1 178 ? 22.656 183.711 83.263 1.00 43.84 155 ASP A C 1
ATOM 1248 O O . ASP A 1 178 ? 23.359 184.626 82.844 1.00 43.78 155 ASP A O 1
ATOM 1253 N N . SER A 1 179 ? 23.127 182.477 83.455 1.00 40.18 156 SER A N 1
ATOM 1254 C CA . SER A 1 179 ? 24.451 182.107 82.979 1.00 37.48 156 SER A CA 1
ATOM 1255 C C . SER A 1 179 ? 24.545 180.638 82.674 1.00 38.28 156 SER A C 1
ATOM 1256 O O . SER A 1 179 ? 23.785 179.832 83.221 1.00 38.86 156 SER A O 1
ATOM 1259 N N . TRP A 1 180 ? 25.507 180.307 81.813 1.00 38.24 157 TRP A N 1
ATOM 1260 C CA . TRP A 1 180 ? 25.799 178.963 81.378 1.00 37.65 157 TRP A CA 1
ATOM 1261 C C . TRP A 1 180 ? 27.180 178.514 81.892 1.00 38.58 157 TRP A C 1
ATOM 1262 O O . TRP A 1 180 ? 28.131 179.278 81.880 1.00 38.70 157 TRP A O 1
ATOM 1273 N N . ILE A 1 181 ? 27.263 177.253 82.309 1.00 37.67 158 ILE A N 1
ATOM 1274 C CA . ILE A 1 181 ? 28.493 176.581 82.614 1.00 36.81 158 ILE A CA 1
ATOM 1275 C C . ILE A 1 181 ? 28.519 175.348 81.727 1.00 36.76 158 ILE A C 1
ATOM 1276 O O . ILE A 1 181 ? 27.621 174.543 81.781 1.00 35.25 158 ILE A O 1
ATOM 1281 N N . THR A 1 182 ? 29.546 175.220 80.897 1.00 37.46 159 THR A N 1
ATOM 1282 C CA . THR A 1 182 ? 29.609 174.163 79.901 1.00 37.60 159 THR A CA 1
ATOM 1283 C C . THR A 1 182 ? 29.872 172.808 80.565 1.00 37.86 159 THR A C 1
ATOM 1284 O O . THR A 1 182 ? 29.163 171.831 80.318 1.00 37.84 159 THR A O 1
ATOM 1288 N N . HIS A 1 183 ? 30.921 172.770 81.382 1.00 35.00 160 HIS A N 1
ATOM 1289 C CA . HIS A 1 183 ? 31.387 171.563 81.993 1.00 34.84 160 HIS A CA 1
ATOM 1290 C C . HIS A 1 183 ? 31.669 171.744 83.453 1.00 33.27 160 HIS A C 1
ATOM 1291 O O . HIS A 1 183 ? 32.188 172.774 83.870 1.00 33.03 160 HIS A O 1
ATOM 1298 N N . ASN A 1 184 ? 31.332 170.706 84.205 1.00 32.52 161 ASN A N 1
ATOM 1299 C CA . ASN A 1 184 ? 31.590 170.629 85.623 1.00 31.56 161 ASN A CA 1
ATOM 1300 C C . ASN A 1 184 ? 32.682 169.613 85.855 1.00 32.00 161 ASN A C 1
ATOM 1301 O O . ASN A 1 184 ? 32.465 168.421 85.665 1.00 32.74 161 ASN A O 1
ATOM 1306 N N . GLU A 1 185 ? 33.867 170.085 86.247 1.00 32.07 162 GLU A N 1
ATOM 1307 C CA . GLU A 1 185 ? 34.919 169.215 86.787 1.00 31.93 162 GLU A CA 1
ATOM 1308 C C . GLU A 1 185 ? 35.397 168.159 85.816 1.00 31.98 162 GLU A C 1
ATOM 1309 O O . GLU A 1 185 ? 35.253 166.967 86.077 1.00 32.70 162 GLU A O 1
ATOM 1315 N N . PRO A 1 186 ? 36.009 168.575 84.695 1.00 32.13 163 PRO A N 1
ATOM 1316 C CA . PRO A 1 186 ? 36.559 167.578 83.777 1.00 31.91 163 PRO A CA 1
ATOM 1317 C C . PRO A 1 186 ? 37.639 166.690 84.391 1.00 32.86 163 PRO A C 1
ATOM 1318 O O . PRO A 1 186 ? 37.855 165.567 83.879 1.00 33.69 163 PRO A O 1
ATOM 1322 N N . TRP A 1 187 ? 38.301 167.131 85.468 1.00 33.08 164 TRP A N 1
ATOM 1323 C CA . TRP A 1 187 ? 39.223 166.225 86.195 1.00 33.20 164 TRP A CA 1
ATOM 1324 C C . TRP A 1 187 ? 38.483 164.998 86.730 1.00 30.54 164 TRP A C 1
ATOM 1325 O O . TRP A 1 187 ? 39.029 163.911 86.717 1.00 29.07 164 TRP A O 1
ATOM 1336 N N . CYS A 1 188 ? 37.266 165.192 87.226 1.00 29.38 165 CYS A N 1
ATOM 1337 C CA . CYS A 1 188 ? 36.439 164.099 87.685 1.00 29.76 165 CYS A CA 1
ATOM 1338 C C . CYS A 1 188 ? 35.873 163.286 86.510 1.00 29.87 165 CYS A C 1
ATOM 1339 O O . CYS A 1 188 ? 35.993 162.056 86.478 1.00 30.28 165 CYS A O 1
ATOM 1342 N N . ALA A 1 189 ? 35.259 163.972 85.556 1.00 30.01 166 ALA A N 1
ATOM 1343 C CA . ALA A 1 189 ? 34.647 163.298 84.403 1.00 32.34 166 ALA A CA 1
ATOM 1344 C C . ALA A 1 189 ? 35.691 162.626 83.575 1.00 32.17 166 ALA A C 1
ATOM 1345 O O . ALA A 1 189 ? 35.399 161.623 82.971 1.00 35.72 166 ALA A O 1
ATOM 1347 N N . GLY A 1 190 ? 36.907 163.158 83.567 1.00 33.22 167 GLY A N 1
ATOM 1348 C CA . GLY A 1 190 ? 38.002 162.611 82.768 1.00 32.97 167 GLY A CA 1
ATOM 1349 C C . GLY A 1 190 ? 38.882 161.686 83.593 1.00 34.46 167 GLY A C 1
ATOM 1350 O O . GLY A 1 190 ? 38.841 160.486 83.419 1.00 36.68 167 GLY A O 1
ATOM 1351 N N . PHE A 1 191 ? 39.676 162.229 84.501 1.00 33.05 168 PHE A N 1
ATOM 1352 C CA . PHE A 1 191 ? 40.645 161.394 85.207 1.00 33.72 168 PHE A CA 1
ATOM 1353 C C . PHE A 1 191 ? 40.031 160.468 86.251 1.00 32.38 168 PHE A C 1
ATOM 1354 O O . PHE A 1 191 ? 40.371 159.288 86.286 1.00 32.04 168 PHE A O 1
ATOM 1362 N N . LEU A 1 192 ? 39.144 160.970 87.102 1.00 32.30 169 LEU A N 1
ATOM 1363 C CA . LEU A 1 192 ? 38.593 160.114 88.160 1.00 32.50 169 LEU A CA 1
ATOM 1364 C C . LEU A 1 192 ? 37.745 158.995 87.525 1.00 35.00 169 LEU A C 1
ATOM 1365 O O . LEU A 1 192 ? 37.577 157.952 88.127 1.00 35.70 169 LEU A O 1
ATOM 1370 N N . SER A 1 193 ? 37.230 159.229 86.307 1.00 34.60 170 SER A N 1
ATOM 1371 C CA . SER A 1 193 ? 36.301 158.326 85.647 1.00 34.26 170 SER A CA 1
ATOM 1372 C C . SER A 1 193 ? 36.981 157.339 84.709 1.00 34.87 170 SER A C 1
ATOM 1373 O O . SER A 1 193 ? 36.532 156.202 84.609 1.00 33.15 170 SER A O 1
ATOM 1376 N N . TYR A 1 194 ? 38.024 157.784 83.995 1.00 34.74 171 TYR A N 1
ATOM 1377 C CA . TYR A 1 194 ? 38.711 156.956 83.001 1.00 34.90 171 TYR A CA 1
ATOM 1378 C C . TYR A 1 194 ? 40.129 156.527 83.376 1.00 36.14 171 TYR A C 1
ATOM 1379 O O . TYR A 1 194 ? 40.696 155.652 82.717 1.00 36.86 171 TYR A O 1
ATOM 1388 N N . HIS A 1 195 ? 40.710 157.128 84.407 1.00 35.71 172 HIS A N 1
ATOM 1389 C CA . HIS A 1 195 ? 42.063 156.786 84.818 1.00 35.59 172 HIS A CA 1
ATOM 1390 C C . HIS A 1 195 ? 42.073 156.046 86.146 1.00 33.97 172 HIS A C 1
ATOM 1391 O O . HIS A 1 195 ? 42.670 155.009 86.251 1.00 32.96 172 HIS A O 1
ATOM 1398 N N . LEU A 1 196 ? 41.392 156.569 87.144 1.00 35.08 173 LEU A N 1
ATOM 1399 C CA . LEU A 1 196 ? 41.384 155.984 88.500 1.00 34.87 173 LEU A CA 1
ATOM 1400 C C . LEU A 1 196 ? 40.182 155.098 88.742 1.00 35.41 173 LEU A C 1
ATOM 1401 O O . LEU A 1 196 ? 40.062 154.514 89.810 1.00 34.43 173 LEU A O 1
ATOM 1406 N N . GLY A 1 197 ? 39.268 155.043 87.778 1.00 35.34 174 GLY A N 1
ATOM 1407 C CA . GLY A 1 197 ? 38.152 154.129 87.806 1.00 36.16 174 GLY A CA 1
ATOM 1408 C C . GLY A 1 197 ? 37.128 154.307 88.914 1.00 37.68 174 GLY A C 1
ATOM 1409 O O . GLY A 1 197 ? 36.293 153.440 89.107 1.00 35.23 174 GLY A O 1
ATOM 1410 N N . GLN A 1 198 ? 37.133 155.454 89.589 1.00 39.03 175 GLN A N 1
ATOM 1411 C CA . GLN A 1 198 ? 36.282 155.652 90.752 1.00 39.92 175 GLN A CA 1
ATOM 1412 C C . GLN A 1 198 ? 34.868 156.194 90.410 1.00 37.97 175 GLN A C 1
ATOM 1413 O O . GLN A 1 198 ? 33.918 156.010 91.181 1.00 37.14 175 GLN A O 1
ATOM 1419 N N . HIS A 1 199 ? 34.741 156.824 89.246 1.00 34.88 176 HIS A N 1
ATOM 1420 C CA . HIS A 1 199 ? 33.502 157.373 88.740 1.00 34.88 176 HIS A CA 1
ATOM 1421 C C . HIS A 1 199 ? 33.196 156.762 87.367 1.00 33.88 176 HIS A C 1
ATOM 1422 O O . HIS A 1 199 ? 34.079 156.236 86.697 1.00 32.50 176 HIS A O 1
ATOM 1429 N N . ALA A 1 200 ? 31.935 156.868 86.959 1.00 33.30 177 ALA A N 1
ATOM 1430 C CA . ALA A 1 200 ? 31.440 156.275 85.722 1.00 33.93 177 ALA A CA 1
ATOM 1431 C C . ALA A 1 200 ? 32.159 156.845 84.533 1.00 33.22 177 ALA A C 1
ATOM 1432 O O . ALA A 1 200 ? 32.276 158.066 84.457 1.00 34.37 177 ALA A O 1
ATOM 1434 N N . PRO A 1 201 ? 32.565 156.015 83.569 1.00 34.61 178 PRO A N 1
ATOM 1435 C CA . PRO A 1 201 ? 32.247 154.587 83.485 1.00 34.41 178 PRO A CA 1
ATOM 1436 C C . PRO A 1 201 ? 33.192 153.648 84.241 1.00 35.26 178 PRO A C 1
ATOM 1437 O O . PRO A 1 201 ? 33.077 152.458 84.085 1.00 35.43 178 PRO A O 1
ATOM 1441 N N . GLY A 1 202 ? 34.131 154.176 85.020 1.00 36.10 179 GLY A N 1
ATOM 1442 C CA . GLY A 1 202 ? 34.999 153.376 85.871 1.00 35.89 179 GLY A CA 1
ATOM 1443 C C . GLY A 1 202 ? 36.177 152.723 85.194 1.00 34.96 179 GLY A C 1
ATOM 1444 O O . GLY A 1 202 ? 36.598 151.673 85.614 1.00 35.55 179 GLY A O 1
ATOM 1445 N N . HIS A 1 203 ? 36.727 153.322 84.157 1.00 34.22 180 HIS A N 1
ATOM 1446 C CA . HIS A 1 203 ? 37.903 152.746 83.511 1.00 35.44 180 HIS A CA 1
ATOM 1447 C C . HIS A 1 203 ? 39.187 153.192 84.208 1.00 35.44 180 HIS A C 1
ATOM 1448 O O . HIS A 1 203 ? 39.211 154.193 84.950 1.00 35.62 180 HIS A O 1
ATOM 1455 N N . THR A 1 204 ? 40.241 152.437 83.927 1.00 34.04 181 THR A N 1
ATOM 1456 C CA . THR A 1 204 ? 41.568 152.676 84.442 1.00 33.19 181 THR A CA 1
ATOM 1457 C C . THR A 1 204 ? 42.550 152.544 83.294 1.00 33.06 181 THR A C 1
ATOM 1458 O O . THR A 1 204 ? 43.240 151.522 83.164 1.00 32.74 181 THR A O 1
ATOM 1462 N N . ASP A 1 205 ? 42.596 153.596 82.488 1.00 33.74 182 ASP A N 1
ATOM 1463 C CA . ASP A 1 205 ? 43.363 153.654 81.241 1.00 33.39 182 ASP A CA 1
ATOM 1464 C C . ASP A 1 205 ? 43.718 155.116 80.987 1.00 33.79 182 ASP A C 1
ATOM 1465 O O . ASP A 1 205 ? 42.839 155.950 80.678 1.00 33.33 182 ASP A O 1
ATOM 1470 N N . MET A 1 206 ? 45.008 155.434 81.119 1.00 34.40 183 MET A N 1
ATOM 1471 C CA . MET A 1 206 ? 45.454 156.827 81.067 1.00 34.76 183 MET A CA 1
ATOM 1472 C C . MET A 1 206 ? 45.288 157.395 79.658 1.00 34.27 183 MET A C 1
ATOM 1473 O O . MET A 1 206 ? 45.004 158.593 79.489 1.00 36.06 183 MET A O 1
ATOM 1478 N N . ASN A 1 207 ? 45.425 156.554 78.652 1.00 33.44 184 ASN A N 1
ATOM 1479 C CA . ASN A 1 207 ? 45.196 157.006 77.279 1.00 36.50 184 ASN A CA 1
ATOM 1480 C C . ASN A 1 207 ? 43.705 157.360 77.038 1.00 35.62 184 ASN A C 1
ATOM 1481 O O . ASN A 1 207 ? 43.372 158.400 76.447 1.00 34.06 184 ASN A O 1
ATOM 1486 N N . GLU A 1 208 ? 42.796 156.551 77.561 1.00 33.83 185 GLU A N 1
ATOM 1487 C CA . GLU A 1 208 ? 41.391 156.942 77.448 1.00 35.16 185 GLU A CA 1
ATOM 1488 C C . GLU A 1 208 ? 41.139 158.286 78.163 1.00 34.58 185 GLU A C 1
ATOM 1489 O O . GLU A 1 208 ? 40.420 159.132 77.670 1.00 34.76 185 GLU A O 1
ATOM 1495 N N . ALA A 1 209 ? 41.772 158.466 79.321 1.00 34.01 186 ALA A N 1
ATOM 1496 C CA . ALA A 1 209 ? 41.520 159.597 80.183 1.00 33.35 186 ALA A CA 1
ATOM 1497 C C . ALA A 1 209 ? 42.010 160.924 79.604 1.00 33.49 186 ALA A C 1
ATOM 1498 O O . ALA A 1 209 ? 41.324 161.925 79.721 1.00 32.78 186 ALA A O 1
ATOM 1500 N N . VAL A 1 210 ? 43.185 160.944 78.987 1.00 33.85 187 VAL A N 1
ATOM 1501 C CA . VAL A 1 210 ? 43.629 162.172 78.323 1.00 35.24 187 VAL A CA 1
ATOM 1502 C C . VAL A 1 210 ? 42.797 162.512 77.086 1.00 34.38 187 VAL A C 1
ATOM 1503 O O . VAL A 1 210 ? 42.594 163.686 76.773 1.00 35.89 187 VAL A O 1
ATOM 1507 N N . ARG A 1 211 ? 42.326 161.491 76.397 1.00 35.59 188 ARG A N 1
ATOM 1508 C CA . ARG A 1 211 ? 41.436 161.698 75.247 1.00 35.87 188 ARG A CA 1
ATOM 1509 C C . ARG A 1 211 ? 40.084 162.200 75.708 1.00 35.00 188 ARG A C 1
ATOM 1510 O O . ARG A 1 211 ? 39.498 163.099 75.078 1.00 34.20 188 ARG A O 1
ATOM 1518 N N . ALA A 1 212 ? 39.600 161.636 76.814 1.00 33.65 189 ALA A N 1
ATOM 1519 C CA . ALA A 1 212 ? 38.333 162.081 77.371 1.00 33.82 189 ALA A CA 1
ATOM 1520 C C . ALA A 1 212 ? 38.400 163.552 77.770 1.00 34.27 189 ALA A C 1
ATOM 1521 O O . ALA A 1 212 ? 37.558 164.350 77.350 1.00 35.20 189 ALA A O 1
ATOM 1523 N N . VAL A 1 213 ? 39.410 163.917 78.561 1.00 33.58 190 VAL A N 1
ATOM 1524 C CA . VAL A 1 213 ? 39.565 165.300 78.991 1.00 32.97 190 VAL A CA 1
ATOM 1525 C C . VAL A 1 213 ? 39.662 166.222 77.790 1.00 32.62 190 VAL A C 1
ATOM 1526 O O . VAL A 1 213 ? 39.069 167.290 77.766 1.00 32.41 190 VAL A O 1
ATOM 1530 N N . HIS A 1 214 ? 40.448 165.828 76.810 1.00 33.34 191 HIS A N 1
ATOM 1531 C CA . HIS A 1 214 ? 40.621 166.688 75.651 1.00 34.07 191 HIS A CA 1
ATOM 1532 C C . HIS A 1 214 ? 39.291 166.995 74.986 1.00 34.84 191 HIS A C 1
ATOM 1533 O O . HIS A 1 214 ? 38.976 168.148 74.732 1.00 35.00 191 HIS A O 1
ATOM 1540 N N . HIS A 1 215 ? 38.490 165.956 74.769 1.00 35.15 192 HIS A N 1
ATOM 1541 C CA . HIS A 1 215 ? 37.219 166.124 74.108 1.00 35.12 192 HIS A CA 1
ATOM 1542 C C . HIS A 1 215 ? 36.234 166.921 74.941 1.00 34.98 192 HIS A C 1
ATOM 1543 O O . HIS A 1 215 ? 35.447 167.687 74.375 1.00 35.17 192 HIS A O 1
ATOM 1550 N N . MET A 1 216 ? 36.291 166.800 76.266 1.00 34.12 193 MET A N 1
ATOM 1551 C CA . MET A 1 216 ? 35.458 167.637 77.118 1.00 34.16 193 MET A CA 1
ATOM 1552 C C . MET A 1 216 ? 35.839 169.112 76.969 1.00 34.77 193 MET A C 1
ATOM 1553 O O . MET A 1 216 ? 34.970 169.961 76.866 1.00 35.65 193 MET A O 1
ATOM 1558 N N . LEU A 1 217 ? 37.130 169.411 77.003 1.00 34.59 194 LEU A N 1
ATOM 1559 C CA . LEU A 1 217 ? 37.599 170.798 76.927 1.00 36.12 194 LEU A CA 1
ATOM 1560 C C . LEU A 1 217 ? 37.330 171.426 75.541 1.00 36.69 194 LEU A C 1
ATOM 1561 O O . LEU A 1 217 ? 37.011 172.636 75.416 1.00 34.57 194 LEU A O 1
ATOM 1566 N N . LEU A 1 218 ? 37.504 170.610 74.505 1.00 36.07 195 LEU A N 1
ATOM 1567 C CA . LEU A 1 218 ? 37.259 171.057 73.141 1.00 36.10 195 LEU A CA 1
ATOM 1568 C C . LEU A 1 218 ? 35.749 171.284 72.975 1.00 36.46 195 LEU A C 1
ATOM 1569 O O . LEU A 1 218 ? 35.319 172.272 72.381 1.00 37.27 195 LEU A O 1
ATOM 1574 N N . SER A 1 219 ? 34.946 170.401 73.562 1.00 36.09 196 SER A N 1
ATOM 1575 C CA . SER A 1 219 ? 33.488 170.578 73.528 1.00 35.66 196 SER A CA 1
ATOM 1576 C C . SER A 1 219 ? 33.055 171.893 74.190 1.00 37.67 196 SER A C 1
ATOM 1577 O O . SER A 1 219 ? 32.151 172.561 73.699 1.00 38.53 196 SER A O 1
ATOM 1580 N N . HIS A 1 220 ? 33.743 172.267 75.274 1.00 37.48 197 HIS A N 1
ATOM 1581 C CA . HIS A 1 220 ? 33.525 173.544 75.948 1.00 36.88 197 HIS A CA 1
ATOM 1582 C C . HIS A 1 220 ? 33.829 174.708 75.020 1.00 35.43 197 HIS A C 1
ATOM 1583 O O . HIS A 1 220 ? 33.025 175.608 74.853 1.00 34.65 197 HIS A O 1
ATOM 1590 N N . GLY A 1 221 ? 35.018 174.693 74.454 1.00 36.05 198 GLY A N 1
ATOM 1591 C CA . GLY A 1 221 ? 35.428 175.711 73.503 1.00 37.01 198 GLY A CA 1
ATOM 1592 C C . GLY A 1 221 ? 34.433 175.859 72.360 1.00 37.02 198 GLY A C 1
ATOM 1593 O O . GLY A 1 221 ? 34.076 176.970 71.980 1.00 36.98 198 GLY A O 1
ATOM 1594 N N . LYS A 1 222 ? 33.983 174.738 71.809 1.00 38.04 199 LYS A N 1
ATOM 1595 C CA . LYS A 1 222 ? 33.091 174.775 70.634 1.00 38.06 199 LYS A CA 1
ATOM 1596 C C . LYS A 1 222 ? 31.722 175.306 71.030 1.00 38.30 199 LYS A C 1
ATOM 1597 O O . LYS A 1 222 ? 31.130 176.055 70.287 1.00 38.57 199 LYS A O 1
ATOM 1603 N N . ALA A 1 223 ? 31.234 174.926 72.205 1.00 39.58 200 ALA A N 1
ATOM 1604 C CA . ALA A 1 223 ? 29.957 175.442 72.714 1.00 40.45 200 ALA A CA 1
ATOM 1605 C C . ALA A 1 223 ? 29.975 176.958 72.934 1.00 40.60 200 ALA A C 1
ATOM 1606 O O . ALA A 1 223 ? 28.977 177.622 72.667 1.00 43.27 200 ALA A O 1
ATOM 1608 N N . VAL A 1 224 ? 31.099 177.496 73.409 1.00 39.53 201 VAL A N 1
ATOM 1609 C CA . VAL A 1 224 ? 31.239 178.931 73.641 1.00 39.76 201 VAL A CA 1
ATOM 1610 C C . VAL A 1 224 ? 31.284 179.667 72.301 1.00 39.55 201 VAL A C 1
ATOM 1611 O O . VAL A 1 224 ? 30.642 180.697 72.145 1.00 40.09 201 VAL A O 1
ATOM 1615 N N . GLU A 1 225 ? 32.023 179.135 71.340 1.00 39.27 202 GLU A N 1
ATOM 1616 C CA . GLU A 1 225 ? 32.026 179.701 69.982 1.00 40.49 202 GLU A CA 1
ATOM 1617 C C . GLU A 1 225 ? 30.637 179.722 69.343 1.00 41.22 202 GLU A C 1
ATOM 1618 O O . GLU A 1 225 ? 30.255 180.717 68.736 1.00 41.19 202 GLU A O 1
ATOM 1624 N N . MET A 1 226 ? 29.905 178.623 69.492 1.00 42.11 203 MET A N 1
ATOM 1625 C CA . MET A 1 226 ? 28.531 178.497 68.986 1.00 43.69 203 MET A CA 1
ATOM 1626 C C . MET A 1 226 ? 27.596 179.553 69.621 1.00 44.16 203 MET A C 1
ATOM 1627 O O . MET A 1 226 ? 26.880 180.263 68.904 1.00 42.08 203 MET A O 1
ATOM 1632 N N . LEU A 1 227 ? 27.637 179.684 70.953 1.00 42.43 204 LEU A N 1
ATOM 1633 C CA . LEU A 1 227 ? 26.801 180.652 71.652 1.00 41.28 204 LEU A CA 1
ATOM 1634 C C . LEU A 1 227 ? 27.074 182.081 71.232 1.00 43.16 204 LEU A C 1
ATOM 1635 O O . LEU A 1 227 ? 26.128 182.867 71.076 1.00 43.18 204 LEU A O 1
ATOM 1640 N N . LYS A 1 228 ? 28.355 182.429 71.127 1.00 40.72 205 LYS A N 1
ATOM 1641 C CA . LYS A 1 228 ? 28.754 183.794 70.814 1.00 42.17 205 LYS A CA 1
ATOM 1642 C C . LYS A 1 228 ? 28.788 184.078 69.339 1.00 42.71 205 LYS A C 1
ATOM 1643 O O . LYS A 1 228 ? 28.679 185.222 68.980 1.00 46.21 205 LYS A O 1
ATOM 1649 N N . GLY A 1 229 ? 28.975 183.072 68.496 1.00 43.66 206 GLY A N 1
ATOM 1650 C CA . GLY A 1 229 ? 29.145 183.297 67.056 1.00 46.44 206 GLY A CA 1
ATOM 1651 C C . GLY A 1 229 ? 27.807 183.126 66.409 1.00 50.52 206 GLY A C 1
ATOM 1652 O O . GLY A 1 229 ? 27.113 184.085 66.109 1.00 58.26 206 GLY A O 1
ATOM 1653 N N . GLU A 1 230 ? 27.416 181.874 66.304 1.00 51.64 207 GLU A N 1
ATOM 1654 C CA . GLU A 1 230 ? 26.152 181.463 65.725 1.00 53.22 207 GLU A CA 1
ATOM 1655 C C . GLU A 1 230 ? 24.884 181.988 66.397 1.00 52.39 207 GLU A C 1
ATOM 1656 O O . GLU A 1 230 ? 24.024 182.497 65.710 1.00 52.87 207 GLU A O 1
ATOM 1662 N N . PHE A 1 231 ? 24.747 181.845 67.719 1.00 49.10 208 PHE A N 1
ATOM 1663 C CA . PHE A 1 231 ? 23.596 182.415 68.434 1.00 45.99 208 PHE A CA 1
ATOM 1664 C C . PHE A 1 231 ? 23.747 183.909 68.736 1.00 45.77 208 PHE A C 1
ATOM 1665 O O . PHE A 1 231 ? 22.808 184.544 69.208 1.00 44.02 208 PHE A O 1
ATOM 1673 N N . ASN A 1 232 ? 24.931 184.471 68.523 1.00 46.82 209 ASN A N 1
ATOM 1674 C CA . ASN A 1 232 ? 25.149 185.897 68.778 1.00 47.15 209 ASN A CA 1
ATOM 1675 C C . ASN A 1 232 ? 24.621 186.338 70.159 1.00 46.05 209 ASN A C 1
ATOM 1676 O O . ASN A 1 232 ? 24.155 187.457 70.327 1.00 49.44 209 ASN A O 1
ATOM 1681 N N . SER A 1 233 ? 24.717 185.459 71.153 1.00 44.23 210 SER A N 1
ATOM 1682 C CA . SER A 1 233 ? 24.220 185.728 72.492 1.00 43.89 210 SER A CA 1
ATOM 1683 C C . SER A 1 233 ? 25.309 186.290 73.386 1.00 44.55 210 SER A C 1
ATOM 1684 O O . SER A 1 233 ? 26.459 185.932 73.276 1.00 48.36 210 SER A O 1
ATOM 1687 N N . ALA A 1 234 ? 24.908 187.164 74.287 1.00 43.52 211 ALA A N 1
ATOM 1688 C CA . ALA A 1 234 ? 25.794 187.766 75.249 1.00 42.33 211 ALA A CA 1
ATOM 1689 C C . ALA A 1 234 ? 25.651 187.109 76.606 1.00 41.10 211 ALA A C 1
ATOM 1690 O O . ALA A 1 234 ? 26.245 187.591 77.565 1.00 40.27 211 ALA A O 1
ATOM 1692 N N . THR A 1 235 ? 24.856 186.039 76.728 1.00 40.63 212 THR A N 1
ATOM 1693 C CA . THR A 1 235 ? 24.726 185.367 78.017 1.00 40.63 212 THR A CA 1
ATOM 1694 C C . THR A 1 235 ? 26.123 184.977 78.544 1.00 40.45 212 THR A C 1
ATOM 1695 O O . THR A 1 235 ? 26.910 184.351 77.807 1.00 38.07 212 THR A O 1
ATOM 1699 N N . PRO A 1 236 ? 26.450 185.369 79.787 1.00 39.66 213 PRO A N 1
ATOM 1700 C CA . PRO A 1 236 ? 27.732 184.925 80.361 1.00 40.92 213 PRO A CA 1
ATOM 1701 C C . PRO A 1 236 ? 27.892 183.383 80.353 1.00 40.17 213 PRO A C 1
ATOM 1702 O O . PRO A 1 236 ? 26.944 182.627 80.640 1.00 39.81 213 PRO A O 1
ATOM 1706 N N . ILE A 1 237 ? 29.068 182.937 79.947 1.00 39.05 214 ILE A N 1
ATOM 1707 C CA . ILE A 1 237 ? 29.369 181.529 79.849 1.00 37.28 214 ILE A CA 1
ATOM 1708 C C . ILE A 1 237 ? 30.802 181.302 80.303 1.00 37.37 214 ILE A C 1
ATOM 1709 O O . ILE A 1 237 ? 31.658 182.182 80.177 1.00 39.29 214 ILE A O 1
ATOM 1714 N N . GLY A 1 238 ? 31.039 180.143 80.895 1.00 37.00 215 GLY A N 1
ATOM 1715 C CA . GLY A 1 238 ? 32.385 179.751 81.317 1.00 36.27 215 GLY A CA 1
ATOM 1716 C C . GLY A 1 238 ? 32.417 178.277 81.678 1.00 34.89 215 GLY A C 1
ATOM 1717 O O . GLY A 1 238 ? 31.397 177.598 81.597 1.00 34.40 215 GLY A O 1
ATOM 1718 N N . ILE A 1 239 ? 33.586 177.800 82.089 1.00 33.74 216 ILE A N 1
ATOM 1719 C CA . ILE A 1 239 ? 33.762 176.419 82.517 1.00 33.94 216 ILE A CA 1
ATOM 1720 C C . ILE A 1 239 ? 33.907 176.398 84.036 1.00 33.85 216 ILE A C 1
ATOM 1721 O O . ILE A 1 239 ? 34.252 177.420 84.632 1.00 34.01 216 ILE A O 1
ATOM 1726 N N . THR A 1 240 ? 33.610 175.252 84.648 1.00 34.11 217 THR A N 1
ATOM 1727 C CA . THR A 1 240 ? 33.871 175.022 86.081 1.00 34.89 217 THR A CA 1
ATOM 1728 C C . THR A 1 240 ? 34.926 173.939 86.276 1.00 34.20 217 THR A C 1
ATOM 1729 O O . THR A 1 240 ? 34.720 172.793 85.861 1.00 35.06 217 THR A O 1
ATOM 1733 N N . LEU A 1 241 ? 36.046 174.292 86.909 1.00 32.65 218 LEU A N 1
ATOM 1734 C CA . LEU A 1 241 ? 37.074 173.324 87.266 1.00 31.88 218 LEU A CA 1
ATOM 1735 C C . LEU A 1 241 ? 37.068 173.169 88.765 1.00 32.05 218 LEU A C 1
ATOM 1736 O O . LEU A 1 241 ? 36.936 174.158 89.501 1.00 30.55 218 LEU A O 1
ATOM 1741 N N . ASN A 1 242 ? 37.229 171.933 89.225 1.00 32.14 219 ASN A N 1
ATOM 1742 C CA . ASN A 1 242 ? 37.648 171.739 90.611 1.00 33.80 219 ASN A CA 1
ATOM 1743 C C . ASN A 1 242 ? 39.161 171.875 90.698 1.00 33.23 219 ASN A C 1
ATOM 1744 O O . ASN A 1 242 ? 39.900 171.346 89.863 1.00 33.28 219 ASN A O 1
ATOM 1749 N N . LEU A 1 243 ? 39.600 172.654 91.669 1.00 31.47 220 LEU A N 1
ATOM 1750 C CA . LEU A 1 243 ? 41.004 172.974 91.819 1.00 31.21 220 LEU A CA 1
ATOM 1751 C C . LEU A 1 243 ? 41.405 172.655 93.255 1.00 31.91 220 LEU A C 1
ATOM 1752 O O . LEU A 1 243 ? 40.670 172.970 94.197 1.00 30.65 220 LEU A O 1
ATOM 1757 N N . ALA A 1 244 ? 42.551 171.994 93.404 1.00 31.39 221 ALA A N 1
ATOM 1758 C CA . ALA A 1 244 ? 42.982 171.519 94.693 1.00 33.50 221 ALA A CA 1
ATOM 1759 C C . ALA A 1 244 ? 44.441 171.888 94.798 1.00 34.37 221 ALA A C 1
ATOM 1760 O O . ALA A 1 244 ? 45.284 171.258 94.174 1.00 32.33 221 ALA A O 1
ATOM 1762 N N . PRO A 1 245 ? 44.732 172.977 95.538 1.00 35.98 222 PRO A N 1
ATOM 1763 C CA . PRO A 1 245 ? 46.106 173.396 95.655 1.00 35.92 222 PRO A CA 1
ATOM 1764 C C . PRO A 1 245 ? 46.907 172.350 96.405 1.00 35.72 222 PRO A C 1
ATOM 1765 O O . PRO A 1 245 ? 46.390 171.711 97.347 1.00 33.57 222 PRO A O 1
ATOM 1769 N N . LYS A 1 246 ? 48.152 172.188 95.959 1.00 34.94 223 LYS A N 1
ATOM 1770 C CA . LYS A 1 246 ? 49.015 171.106 96.375 1.00 34.83 223 LYS A CA 1
ATOM 1771 C C . LYS A 1 246 ? 50.205 171.701 97.103 1.00 34.26 223 LYS A C 1
ATOM 1772 O O . LYS A 1 246 ? 50.717 172.707 96.687 1.00 35.43 223 LYS A O 1
ATOM 1778 N N . TYR A 1 247 ? 50.614 171.082 98.202 1.00 35.32 224 TYR A N 1
ATOM 1779 C CA . TYR A 1 247 ? 51.724 171.546 99.031 1.00 35.31 224 TYR A CA 1
ATOM 1780 C C . TYR A 1 247 ? 52.688 170.393 99.281 1.00 36.34 224 TYR A C 1
ATOM 1781 O O . TYR A 1 247 ? 52.266 169.238 99.420 1.00 38.83 224 TYR A O 1
ATOM 1790 N N . ALA A 1 248 ? 53.970 170.731 99.367 1.00 34.81 225 ALA A N 1
ATOM 1791 C CA . ALA A 1 248 ? 55.024 169.789 99.657 1.00 34.36 225 ALA A CA 1
ATOM 1792 C C . ALA A 1 248 ? 55.144 169.533 101.155 1.00 34.37 225 ALA A C 1
ATOM 1793 O O . ALA A 1 248 ? 55.142 170.444 101.937 1.00 34.90 225 ALA A O 1
ATOM 1795 N N . LYS A 1 249 ? 55.280 168.290 101.559 1.00 35.86 226 LYS A N 1
ATOM 1796 C CA . LYS A 1 249 ? 55.498 167.989 102.974 1.00 37.74 226 LYS A CA 1
ATOM 1797 C C . LYS A 1 249 ? 56.782 168.611 103.519 1.00 38.24 226 LYS A C 1
ATOM 1798 O O . LYS A 1 249 ? 56.773 169.136 104.599 1.00 37.77 226 LYS A O 1
ATOM 1804 N N . THR A 1 250 ? 57.874 168.504 102.770 1.00 38.93 227 THR A N 1
ATOM 1805 C CA . THR A 1 250 ? 59.137 169.119 103.138 1.00 39.06 227 THR A CA 1
ATOM 1806 C C . THR A 1 250 ? 59.637 169.948 101.955 1.00 40.65 227 THR A C 1
ATOM 1807 O O . THR A 1 250 ? 59.052 169.961 100.872 1.00 40.00 227 THR A O 1
ATOM 1811 N N . ASP A 1 251 ? 60.737 170.642 102.182 1.00 41.89 228 ASP A N 1
ATOM 1812 C CA . ASP A 1 251 ? 61.349 171.461 101.154 1.00 43.79 228 ASP A CA 1
ATOM 1813 C C . ASP A 1 251 ? 62.410 170.721 100.330 1.00 41.05 228 ASP A C 1
ATOM 1814 O O . ASP A 1 251 ? 63.191 171.379 99.675 1.00 41.96 228 ASP A O 1
ATOM 1819 N N . SER A 1 252 ? 62.458 169.383 100.375 1.00 38.31 229 SER A N 1
ATOM 1820 C CA . SER A 1 252 ? 63.396 168.617 99.566 1.00 37.00 229 SER A CA 1
ATOM 1821 C C . SER A 1 252 ? 63.003 168.709 98.088 1.00 36.45 229 SER A C 1
ATOM 1822 O O . SER A 1 252 ? 61.832 168.834 97.770 1.00 36.64 229 SER A O 1
ATOM 1825 N N . ILE A 1 253 ? 63.959 168.626 97.182 1.00 37.12 230 ILE A N 1
ATOM 1826 C CA . ILE A 1 253 ? 63.607 168.692 95.756 1.00 38.13 230 ILE A CA 1
ATOM 1827 C C . ILE A 1 253 ? 62.619 167.575 95.347 1.00 36.60 230 ILE A C 1
ATOM 1828 O O . ILE A 1 253 ? 61.735 167.805 94.557 1.00 33.41 230 ILE A O 1
ATOM 1833 N N . ASN A 1 254 ? 62.772 166.378 95.915 1.00 36.22 231 ASN A N 1
ATOM 1834 C CA . ASN A 1 254 ? 61.859 165.265 95.654 1.00 35.21 231 ASN A CA 1
ATOM 1835 C C . ASN A 1 254 ? 60.413 165.658 95.989 1.00 35.23 231 ASN A C 1
ATOM 1836 O O . ASN A 1 254 ? 59.517 165.466 95.185 1.00 32.08 231 ASN A O 1
ATOM 1841 N N . ASP A 1 255 ? 60.214 166.239 97.169 1.00 34.80 232 ASP A N 1
ATOM 1842 C CA . ASP A 1 255 ? 58.903 166.746 97.539 1.00 35.37 232 ASP A CA 1
ATOM 1843 C C . ASP A 1 255 ? 58.431 167.934 96.692 1.00 34.17 232 ASP A C 1
ATOM 1844 O O . ASP A 1 255 ? 57.234 168.092 96.496 1.00 34.76 232 ASP A O 1
ATOM 1849 N N . GLN A 1 256 ? 59.345 168.743 96.174 1.00 34.43 233 GLN A N 1
ATOM 1850 C CA . GLN A 1 256 ? 58.976 169.791 95.221 1.00 36.09 233 GLN A CA 1
ATOM 1851 C C . GLN A 1 256 ? 58.522 169.162 93.889 1.00 34.18 233 GLN A C 1
ATOM 1852 O O . GLN A 1 256 ? 57.584 169.632 93.276 1.00 35.66 233 GLN A O 1
ATOM 1858 N N . ILE A 1 257 ? 59.179 168.103 93.458 1.00 33.08 234 ILE A N 1
ATOM 1859 C CA . ILE A 1 257 ? 58.792 167.407 92.228 1.00 34.47 234 ILE A CA 1
ATOM 1860 C C . ILE A 1 257 ? 57.396 166.796 92.433 1.00 33.81 234 ILE A C 1
ATOM 1861 O O . ILE A 1 257 ? 56.526 166.873 91.538 1.00 31.44 234 ILE A O 1
ATOM 1866 N N . ALA A 1 258 ? 57.191 166.246 93.624 1.00 32.25 235 ALA A N 1
ATOM 1867 C CA . ALA A 1 258 ? 55.923 165.661 93.995 1.00 33.94 235 ALA A CA 1
ATOM 1868 C C . ALA A 1 258 ? 54.781 166.651 93.942 1.00 34.81 235 ALA A C 1
ATOM 1869 O O . ALA A 1 258 ? 53.719 166.340 93.425 1.00 34.73 235 ALA A O 1
ATOM 1871 N N . MET A 1 259 ? 55.005 167.838 94.491 1.00 34.79 236 MET A N 1
ATOM 1872 C CA . MET A 1 259 ? 53.986 168.862 94.500 1.00 33.75 236 MET A CA 1
ATOM 1873 C C . MET A 1 259 ? 53.763 169.300 93.063 1.00 31.41 236 MET A C 1
AT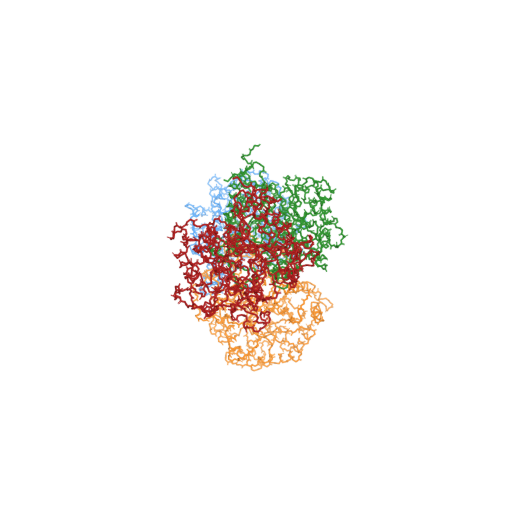OM 1874 O O . MET A 1 259 ? 52.643 169.511 92.665 1.00 30.52 236 MET A O 1
ATOM 1879 N N . ASN A 1 260 ? 54.828 169.463 92.296 1.00 30.82 237 ASN A N 1
ATOM 1880 C CA . ASN A 1 260 ? 54.706 169.892 90.907 1.00 30.14 237 ASN A CA 1
ATOM 1881 C C . ASN A 1 260 ? 53.775 168.953 90.142 1.00 30.54 237 ASN A C 1
ATOM 1882 O O . ASN A 1 260 ? 52.856 169.415 89.466 1.00 32.47 237 ASN A O 1
ATOM 1887 N N . ASN A 1 261 ? 53.980 167.643 90.310 1.00 30.91 238 ASN A N 1
ATOM 1888 C CA . ASN A 1 261 ? 53.247 166.627 89.553 1.00 30.13 238 ASN A CA 1
ATOM 1889 C C . ASN A 1 261 ? 51.826 166.414 90.015 1.00 30.82 238 ASN A C 1
ATOM 1890 O O . ASN A 1 261 ? 50.945 166.222 89.169 1.00 31.60 238 ASN A O 1
ATOM 1895 N N . ALA A 1 262 ? 51.588 166.501 91.318 1.00 29.24 239 ALA A N 1
ATOM 1896 C CA . ALA A 1 262 ? 50.226 166.542 91.841 1.00 30.11 239 ALA A CA 1
ATOM 1897 C C . ALA A 1 262 ? 49.478 167.742 91.319 1.00 31.14 239 ALA A C 1
ATOM 1898 O O . ALA A 1 262 ? 48.316 167.619 90.982 1.00 32.76 239 ALA A O 1
ATOM 1900 N N . ASP A 1 263 ? 50.130 168.915 91.306 1.00 30.58 240 ASP A N 1
ATOM 1901 C CA . ASP A 1 263 ? 49.512 170.142 90.815 1.00 30.80 240 ASP A CA 1
ATOM 1902 C C . ASP A 1 263 ? 49.274 170.074 89.280 1.00 32.35 240 ASP A C 1
ATOM 1903 O O . ASP A 1 263 ? 48.253 170.554 88.770 1.00 32.93 240 ASP A O 1
ATOM 1908 N N . GLY A 1 264 ? 50.209 169.487 88.549 1.00 31.95 241 GLY A N 1
ATOM 1909 C CA . GLY A 1 264 ? 49.988 169.261 87.113 1.00 33.46 241 GLY A CA 1
ATOM 1910 C C . GLY A 1 264 ? 48.796 168.367 86.814 1.00 33.73 241 GLY A C 1
ATOM 1911 O O . GLY A 1 264 ? 47.974 168.675 85.949 1.00 34.46 241 GLY A O 1
ATOM 1912 N N . TYR A 1 265 ? 48.703 167.281 87.570 1.00 33.42 242 TYR A N 1
ATOM 1913 C CA . TYR A 1 265 ? 47.678 166.273 87.389 1.00 33.72 242 TYR A CA 1
ATOM 1914 C C . TYR A 1 265 ? 46.301 166.820 87.762 1.00 33.81 242 TYR A C 1
ATOM 1915 O O . TYR A 1 265 ? 45.347 166.608 87.017 1.00 34.26 242 TYR A O 1
ATOM 1924 N N . ALA A 1 266 ? 46.193 167.505 88.907 1.00 31.75 243 ALA A N 1
ATOM 1925 C CA . ALA A 1 266 ? 44.909 168.031 89.362 1.00 31.82 243 ALA A CA 1
ATOM 1926 C C . ALA A 1 266 ? 44.449 169.294 88.632 1.00 32.50 243 ALA A C 1
ATOM 1927 O O . ALA A 1 266 ? 43.260 169.446 88.354 1.00 33.29 243 ALA A O 1
ATOM 1929 N N . ASN A 1 267 ? 45.376 170.229 88.391 1.00 33.43 244 ASN A N 1
ATOM 1930 C CA . ASN A 1 267 ? 45.032 171.633 88.107 1.00 30.79 244 ASN A CA 1
ATOM 1931 C C . ASN A 1 267 ? 45.580 172.099 86.759 1.00 31.65 244 ASN A C 1
ATOM 1932 O O . ASN A 1 267 ? 44.804 172.521 85.909 1.00 29.65 244 ASN A O 1
ATOM 1937 N N . ARG A 1 268 ? 46.900 172.028 86.560 1.00 31.28 245 ARG A N 1
ATOM 1938 C CA . ARG A 1 268 ? 47.522 172.648 85.374 1.00 31.45 245 ARG A CA 1
ATOM 1939 C C . ARG A 1 268 ? 47.144 171.977 84.064 1.00 32.61 245 ARG A C 1
ATOM 1940 O O . ARG A 1 268 ? 47.135 172.629 83.033 1.00 34.14 245 ARG A O 1
ATOM 1948 N N . TRP A 1 269 ? 46.863 170.667 84.106 1.00 33.02 246 TRP A N 1
ATOM 1949 C CA . TRP A 1 269 ? 46.437 169.932 82.920 1.00 32.65 246 TRP A CA 1
ATOM 1950 C C . TRP A 1 269 ? 45.170 170.567 82.328 1.00 33.09 246 TRP A C 1
ATOM 1951 O O . TRP A 1 269 ? 44.969 170.547 81.114 1.00 31.92 246 TRP A O 1
ATOM 1962 N N . PHE A 1 270 ? 44.378 171.186 83.197 1.00 32.71 247 PHE A N 1
ATOM 1963 C CA . PHE A 1 270 ? 43.134 171.851 82.850 1.00 34.85 247 PHE A CA 1
ATOM 1964 C C . PHE A 1 270 ? 43.275 173.377 82.674 1.00 34.68 247 PHE A C 1
ATOM 1965 O O . PHE A 1 270 ? 42.752 173.945 81.695 1.00 34.05 247 PHE A O 1
ATOM 1973 N N . LEU A 1 271 ? 44.008 174.024 83.572 1.00 32.55 248 LEU A N 1
ATOM 1974 C CA . LEU A 1 271 ? 44.197 175.473 83.509 1.00 33.38 248 LEU A CA 1
ATOM 1975 C C . LEU A 1 271 ? 45.014 175.896 82.299 1.00 33.80 248 LEU A C 1
ATOM 1976 O O . LEU A 1 271 ? 44.719 176.900 81.689 1.00 35.44 248 LEU A O 1
ATOM 1981 N N . ASP A 1 272 ? 46.060 175.162 81.964 1.00 33.58 249 ASP A N 1
ATOM 1982 C CA . ASP A 1 272 ? 46.918 175.602 80.880 1.00 34.01 249 ASP A CA 1
ATOM 1983 C C . ASP A 1 272 ? 46.188 175.626 79.524 1.00 34.54 249 ASP A C 1
ATOM 1984 O O . ASP A 1 272 ? 46.367 176.556 78.744 1.00 36.16 249 ASP A O 1
ATOM 1989 N N . PRO A 1 273 ? 45.381 174.612 79.234 1.00 35.32 250 PRO A N 1
ATOM 1990 C CA . PRO A 1 273 ? 44.752 174.658 77.921 1.00 37.03 250 PRO A CA 1
ATOM 1991 C C . PRO A 1 273 ? 43.708 175.757 77.823 1.00 37.08 250 PRO A C 1
ATOM 1992 O O . PRO A 1 273 ? 43.593 176.399 76.804 1.00 37.48 250 PRO A O 1
ATOM 1996 N N . ILE A 1 274 ? 42.949 175.921 78.892 1.00 37.95 251 ILE A N 1
ATOM 1997 C CA . ILE A 1 274 ? 41.875 176.881 78.973 1.00 39.84 251 ILE A CA 1
ATOM 1998 C C . ILE A 1 274 ? 42.402 178.317 78.903 1.00 38.32 251 ILE A C 1
ATOM 1999 O O . ILE A 1 274 ? 41.872 179.130 78.171 1.00 36.44 251 ILE A O 1
ATOM 2004 N N . PHE A 1 275 ? 43.437 178.621 79.669 1.00 36.96 252 PHE A N 1
ATOM 2005 C CA . PHE A 1 275 ? 43.955 179.987 79.729 1.00 36.32 252 PHE A CA 1
ATOM 2006 C C . PHE A 1 275 ? 45.199 180.260 78.902 1.00 35.52 252 PHE A C 1
ATOM 2007 O O . PHE A 1 275 ? 45.393 181.381 78.498 1.00 35.04 252 PHE A O 1
ATOM 2015 N N . LYS A 1 276 ? 46.034 179.266 78.650 1.00 35.61 253 LYS A N 1
ATOM 2016 C CA . LYS A 1 276 ? 47.259 179.487 77.883 1.00 38.75 253 LYS A CA 1
ATOM 2017 C C . LYS A 1 276 ? 47.210 178.932 76.462 1.00 36.81 253 LYS A C 1
ATOM 2018 O O . LYS A 1 276 ? 48.131 179.170 75.718 1.00 37.42 253 LYS A O 1
ATOM 2024 N N . GLY A 1 277 ? 46.188 178.169 76.098 1.00 36.17 254 GLY A N 1
ATOM 2025 C CA . GLY A 1 277 ? 46.181 177.479 74.807 1.00 37.71 254 GLY A CA 1
ATOM 2026 C C . GLY A 1 277 ? 47.253 176.395 74.649 1.00 39.05 254 GLY A C 1
ATOM 2027 O O . GLY A 1 277 ? 47.703 176.145 73.545 1.00 38.60 254 GLY A O 1
ATOM 2028 N N . GLN A 1 278 ? 47.679 175.748 75.736 1.00 39.31 255 GLN A N 1
ATOM 2029 C CA . GLN A 1 278 ? 48.617 174.621 75.620 1.00 42.03 255 GLN A CA 1
ATOM 2030 C C . GLN A 1 278 ? 48.526 173.695 76.808 1.00 39.88 255 GLN A C 1
ATOM 2031 O O . GLN A 1 278 ? 48.045 174.079 77.862 1.00 40.69 255 GLN A O 1
ATOM 2037 N N . TYR A 1 279 ? 48.980 172.468 76.611 1.00 36.69 256 TYR A N 1
ATOM 2038 C CA . TYR A 1 279 ? 49.071 171.498 77.679 1.00 34.01 256 TYR A CA 1
ATOM 2039 C C . TYR A 1 279 ? 50.482 171.607 78.215 1.00 33.99 256 TYR A C 1
ATOM 2040 O O . TYR A 1 279 ? 51.405 171.857 77.446 1.00 35.35 256 TYR A O 1
ATOM 2049 N N . PRO A 1 280 ? 50.667 171.389 79.526 1.00 33.43 257 PRO A N 1
ATOM 2050 C CA . PRO A 1 280 ? 51.997 171.491 80.135 1.00 32.52 257 PRO A CA 1
ATOM 2051 C C . PRO A 1 280 ? 52.878 170.298 79.766 1.00 32.93 257 PRO A C 1
ATOM 2052 O O . PRO A 1 280 ? 52.521 169.136 79.995 1.00 32.18 257 PRO A O 1
ATOM 2056 N N . VAL A 1 281 ? 54.037 170.582 79.197 1.00 32.81 258 VAL A N 1
ATOM 2057 C CA . VAL A 1 281 ? 54.872 169.541 78.645 1.00 31.49 258 VAL A CA 1
ATOM 2058 C C . VAL A 1 281 ? 55.512 168.682 79.744 1.00 31.64 258 VAL A C 1
ATOM 2059 O O . VAL A 1 281 ? 55.784 167.491 79.537 1.00 30.15 258 VAL A O 1
ATOM 2063 N N . ASP A 1 282 ? 55.708 169.245 80.938 1.00 31.60 259 ASP A N 1
ATOM 2064 C CA . ASP A 1 282 ? 56.198 168.442 82.044 1.00 30.18 259 ASP A CA 1
ATOM 2065 C C . ASP A 1 282 ? 55.232 167.278 82.323 1.00 30.70 259 ASP A C 1
ATOM 2066 O O . ASP A 1 282 ? 55.660 166.132 82.555 1.00 31.05 259 ASP A O 1
ATOM 2071 N N . MET A 1 283 ? 53.938 167.547 82.255 1.00 29.20 260 MET A N 1
ATOM 2072 C CA . MET A 1 283 ? 52.952 166.518 82.436 1.00 29.43 260 MET A CA 1
ATOM 2073 C C . MET A 1 283 ? 52.766 165.600 81.210 1.00 31.05 260 MET A C 1
ATOM 2074 O O . MET A 1 283 ? 52.531 164.411 81.375 1.00 30.24 260 MET A O 1
ATOM 2079 N N . MET A 1 284 ? 52.896 166.125 79.996 1.00 31.09 261 MET A N 1
ATOM 2080 C CA . MET A 1 284 ? 52.892 165.256 78.804 1.00 31.49 261 MET A CA 1
ATOM 2081 C C . MET A 1 284 ? 54.001 164.202 78.897 1.00 32.26 261 MET A C 1
ATOM 2082 O O . MET A 1 284 ? 53.785 163.010 78.661 1.00 31.79 261 MET A O 1
ATOM 2087 N N . ASN A 1 285 ? 55.199 164.651 79.267 1.00 32.53 262 ASN A N 1
ATOM 2088 C CA . ASN A 1 285 ? 56.319 163.747 79.488 1.00 31.35 262 ASN A CA 1
ATOM 2089 C C . ASN A 1 285 ? 56.060 162.708 80.575 1.00 29.91 262 ASN A C 1
ATOM 2090 O O . ASN A 1 285 ? 56.293 161.513 80.362 1.00 29.20 262 ASN A O 1
ATOM 2095 N N . LEU A 1 286 ? 55.537 163.147 81.710 1.00 29.01 263 LEU A N 1
ATOM 2096 C CA . LEU A 1 286 ? 55.221 162.209 82.787 1.00 29.36 263 LEU A CA 1
ATOM 2097 C C . LEU A 1 286 ? 54.156 161.205 82.360 1.00 29.89 263 LEU A C 1
ATOM 2098 O O . LEU A 1 286 ? 54.298 160.008 82.580 1.00 31.19 263 LEU A O 1
ATOM 2103 N N . PHE A 1 287 ? 53.102 161.683 81.718 1.00 30.43 264 PHE A N 1
ATOM 2104 C CA . PHE A 1 287 ? 52.054 160.800 81.248 1.00 31.07 264 PHE A CA 1
ATOM 2105 C C . PHE A 1 287 ? 52.504 159.839 80.126 1.00 31.71 264 PHE A C 1
ATOM 2106 O O . PHE A 1 287 ? 51.779 158.886 79.834 1.00 31.34 264 PHE A O 1
ATOM 2114 N N . SER A 1 288 ? 53.666 160.074 79.505 1.00 32.49 265 SER A N 1
ATOM 2115 C CA . SER A 1 288 ? 54.168 159.216 78.422 1.00 32.55 265 SER A CA 1
ATOM 2116 C C . SER A 1 288 ? 54.709 157.859 78.888 1.00 33.58 265 SER A C 1
ATOM 2117 O O . SER A 1 288 ? 55.156 157.050 78.080 1.00 33.46 265 SER A O 1
ATOM 2120 N N . LYS A 1 289 ? 54.672 157.605 80.187 1.00 32.88 266 LYS A N 1
ATOM 2121 C CA . LYS A 1 289 ? 54.739 156.249 80.685 1.00 32.87 266 LYS A CA 1
ATOM 2122 C C . LYS A 1 289 ? 53.536 155.426 80.210 1.00 31.74 266 LYS A C 1
ATOM 2123 O O . LYS A 1 289 ? 53.637 154.209 80.122 1.00 31.25 266 LYS A O 1
ATOM 2129 N N . TYR A 1 290 ? 52.410 156.080 79.913 1.00 30.92 267 TYR A N 1
ATOM 2130 C CA . TYR A 1 290 ? 51.214 155.405 79.387 1.00 31.66 267 TYR A CA 1
ATOM 2131 C C . TYR A 1 290 ? 50.734 155.907 78.017 1.00 32.89 267 TYR A C 1
ATOM 2132 O O . TYR A 1 290 ? 50.110 155.168 77.277 1.00 32.91 267 TYR A O 1
ATOM 2141 N N . VAL A 1 291 ? 51.002 157.162 77.701 1.00 33.95 268 VAL A N 1
ATOM 2142 C CA . VAL A 1 291 ? 50.432 157.795 76.528 1.00 34.12 268 VAL A CA 1
ATOM 2143 C C . VAL A 1 291 ? 51.578 158.013 75.552 1.00 34.95 268 VAL A C 1
ATOM 2144 O O . VAL A 1 291 ? 52.481 158.828 75.781 1.00 35.05 268 VAL A O 1
ATOM 2148 N N . HIS A 1 292 ? 51.563 157.255 74.474 1.00 33.56 269 HIS A N 1
ATOM 2149 C CA . HIS A 1 292 ? 52.709 157.232 73.566 1.00 34.38 269 HIS A CA 1
ATOM 2150 C C . HIS A 1 292 ? 52.467 157.961 72.290 1.00 33.34 269 HIS A C 1
ATOM 2151 O O . HIS A 1 292 ? 53.311 157.925 71.383 1.00 34.84 269 HIS A O 1
ATOM 2158 N N . THR A 1 293 ? 51.345 158.652 72.219 1.00 32.42 270 THR A N 1
ATOM 2159 C CA . THR A 1 293 ? 51.171 159.638 71.170 1.00 32.62 270 THR A CA 1
ATOM 2160 C C . THR A 1 293 ? 50.183 160.701 71.608 1.00 31.24 270 THR A C 1
ATOM 2161 O O . THR A 1 293 ? 49.265 160.405 72.344 1.00 33.35 270 THR A O 1
ATOM 2165 N N . TYR A 1 294 ? 50.389 161.929 71.167 1.00 31.66 271 TYR A N 1
ATOM 2166 C CA . TYR A 1 294 ? 49.470 163.013 71.456 1.00 32.68 271 TYR A CA 1
ATOM 2167 C C . TYR A 1 294 ? 48.794 163.540 70.177 1.00 32.77 271 TYR A C 1
ATOM 2168 O O . TYR A 1 294 ? 48.329 164.650 70.160 1.00 31.94 271 TYR A O 1
ATOM 2177 N N . ASP A 1 295 ? 48.705 162.735 69.121 1.00 35.50 272 ASP A N 1
ATOM 2178 C CA . ASP A 1 295 ? 48.047 163.181 67.859 1.00 36.51 272 ASP A CA 1
ATOM 2179 C C . ASP A 1 295 ? 46.507 163.248 67.932 1.00 37.24 272 ASP A C 1
ATOM 2180 O O . ASP A 1 295 ? 45.851 163.556 66.943 1.00 37.30 272 ASP A O 1
ATOM 2185 N N . PHE A 1 296 ? 45.928 162.948 69.086 1.00 35.94 273 PHE A N 1
ATOM 2186 C CA . PHE A 1 296 ? 44.517 163.259 69.320 1.00 35.89 273 PHE A CA 1
ATOM 2187 C C . PHE A 1 296 ? 44.251 164.746 69.539 1.00 37.03 273 PHE A C 1
ATOM 2188 O O . PHE A 1 296 ? 43.088 165.183 69.562 1.00 36.29 273 PHE A O 1
ATOM 2196 N N . ILE A 1 297 ? 45.313 165.512 69.749 1.00 37.29 274 ILE A N 1
ATOM 2197 C CA . ILE A 1 297 ? 45.233 166.963 69.764 1.00 38.18 274 ILE A CA 1
ATOM 2198 C C . ILE A 1 297 ? 45.481 167.437 68.313 1.00 39.01 274 ILE A C 1
ATOM 2199 O O . ILE A 1 297 ? 46.585 167.323 67.797 1.00 39.30 274 ILE A O 1
ATOM 2204 N N . HIS A 1 298 ? 44.426 167.918 67.663 1.00 39.63 275 HIS A N 1
ATOM 2205 C CA . HIS A 1 298 ? 44.472 168.355 66.250 1.00 41.08 275 HIS A CA 1
ATOM 2206 C C . HIS A 1 298 ? 44.695 169.862 66.149 1.00 41.57 275 HIS A C 1
ATOM 2207 O O . HIS A 1 298 ? 44.403 170.609 67.107 1.00 41.34 275 HIS A O 1
ATOM 2214 N N . ALA A 1 299 ? 45.158 170.312 64.979 1.00 40.73 276 ALA A N 1
ATOM 2215 C CA . ALA A 1 299 ? 45.303 171.747 64.715 1.00 42.61 276 ALA A CA 1
ATOM 2216 C C . ALA A 1 299 ? 43.992 172.492 65.021 1.00 41.63 276 ALA A C 1
ATOM 2217 O O . ALA A 1 299 ? 42.919 172.012 64.705 1.00 44.50 276 ALA A O 1
ATOM 2219 N N . GLY A 1 300 ? 44.081 173.644 65.664 1.00 39.75 277 GLY A N 1
ATOM 2220 C CA . GLY A 1 300 ? 42.895 174.395 66.082 1.00 39.34 277 GLY A CA 1
ATOM 2221 C C . GLY A 1 300 ? 42.276 174.024 67.435 1.00 37.85 277 GLY A C 1
ATOM 2222 O O . GLY A 1 300 ? 41.535 174.798 67.975 1.00 38.87 277 GLY A O 1
ATOM 2223 N N . ASP A 1 301 ? 42.526 172.833 67.962 1.00 35.91 278 ASP A N 1
ATOM 2224 C CA . ASP A 1 301 ? 41.846 172.398 69.170 1.00 36.04 278 ASP A CA 1
ATOM 2225 C C . ASP A 1 301 ? 42.133 173.335 70.345 1.00 35.24 278 ASP A C 1
ATOM 2226 O O . ASP A 1 301 ? 41.221 173.795 71.017 1.00 35.23 278 ASP A O 1
ATOM 2231 N N . LEU A 1 302 ? 43.400 173.615 70.586 1.00 34.24 279 LEU A N 1
ATOM 2232 C CA . LEU A 1 302 ? 43.770 174.436 71.733 1.00 34.57 279 LEU A CA 1
ATOM 2233 C C . LEU A 1 302 ? 43.367 175.915 71.634 1.00 34.86 279 LEU A C 1
ATOM 2234 O O . LEU A 1 302 ? 43.050 176.557 72.650 1.00 35.65 279 LEU A O 1
ATOM 2239 N N . ALA A 1 303 ? 43.362 176.453 70.419 1.00 34.58 280 ALA A N 1
ATOM 2240 C CA . ALA A 1 303 ? 42.798 177.779 70.149 1.00 35.75 280 ALA A CA 1
ATOM 2241 C C . ALA A 1 303 ? 41.311 177.822 70.521 1.00 35.90 280 ALA A C 1
ATOM 2242 O O . ALA A 1 303 ? 40.850 178.788 71.120 1.00 38.85 280 ALA A O 1
ATOM 2244 N N . THR A 1 304 ? 40.575 176.765 70.183 1.00 35.80 281 THR A N 1
ATOM 2245 C CA . THR A 1 304 ? 39.164 176.663 70.542 1.00 35.31 281 THR A CA 1
ATOM 2246 C C . THR A 1 304 ? 38.978 176.437 72.040 1.00 36.70 281 THR A C 1
ATOM 2247 O O . THR A 1 304 ? 38.114 177.055 72.651 1.00 37.01 281 THR A O 1
ATOM 2251 N N . ILE A 1 305 ? 39.795 175.574 72.642 1.00 37.53 282 ILE A N 1
ATOM 2252 C CA . ILE A 1 305 ? 39.715 175.313 74.097 1.00 35.19 282 ILE A CA 1
ATOM 2253 C C . ILE A 1 305 ? 39.895 176.608 74.891 1.00 35.18 282 ILE A C 1
ATOM 2254 O O . ILE A 1 305 ? 39.231 176.828 75.901 1.00 36.10 282 ILE A O 1
ATOM 2259 N N . SER A 1 306 ? 40.768 177.482 74.395 1.00 38.35 283 SER A N 1
ATOM 2260 C CA . SER A 1 306 ? 41.100 178.752 75.054 1.00 37.90 283 SER A CA 1
ATOM 2261 C C . SER A 1 306 ? 40.287 179.940 74.573 1.00 38.12 283 SER A C 1
ATOM 2262 O O . SER A 1 306 ? 40.655 181.071 74.855 1.00 38.44 283 SER A O 1
ATOM 2265 N N . THR A 1 307 ? 39.166 179.705 73.891 1.00 40.33 284 THR A N 1
ATOM 2266 C CA . THR A 1 307 ? 38.313 180.783 73.418 1.00 40.19 284 THR A CA 1
ATOM 2267 C C . THR A 1 307 ? 37.837 181.633 74.605 1.00 40.95 284 THR A C 1
ATOM 2268 O O . THR A 1 307 ? 37.570 181.089 75.686 1.00 41.38 284 THR A O 1
ATOM 2272 N N . PRO A 1 308 ? 37.740 182.968 74.421 1.00 41.44 285 PRO A N 1
ATOM 2273 C CA . PRO A 1 308 ? 37.467 183.801 75.607 1.00 39.69 285 PRO A CA 1
ATOM 2274 C C . PRO A 1 308 ? 36.067 183.631 76.191 1.00 39.70 285 PRO A C 1
ATOM 2275 O O . PRO A 1 308 ? 35.091 183.520 75.464 1.00 39.81 285 PRO A O 1
ATOM 2279 N N . CYS A 1 309 ? 36.012 183.602 77.515 1.00 40.00 286 CYS A N 1
ATOM 2280 C CA . CYS A 1 309 ? 34.800 183.390 78.291 1.00 40.46 286 CYS A CA 1
ATOM 2281 C C . CYS A 1 309 ? 34.530 184.607 79.174 1.00 38.68 286 CYS A C 1
ATOM 2282 O O . CYS A 1 309 ? 35.351 185.519 79.287 1.00 39.29 286 CYS A O 1
ATOM 2285 N N . ASP A 1 310 ? 33.386 184.588 79.832 1.00 36.77 287 ASP A N 1
ATOM 2286 C CA . ASP A 1 310 ? 32.918 185.741 80.558 1.00 37.31 287 ASP A CA 1
ATOM 2287 C C . ASP A 1 310 ? 33.267 185.660 82.030 1.00 37.04 287 ASP A C 1
ATOM 2288 O O . ASP A 1 310 ? 33.472 186.687 82.667 1.00 35.93 287 ASP A O 1
ATOM 2293 N N . PHE A 1 311 ? 33.299 184.449 82.568 1.00 35.70 288 PHE A N 1
ATOM 2294 C CA . PHE A 1 311 ? 33.734 184.220 83.937 1.00 37.03 288 PHE A CA 1
ATOM 2295 C C . PHE A 1 311 ? 34.489 182.891 83.984 1.00 37.00 288 PHE A C 1
ATOM 2296 O O . PHE A 1 311 ? 34.590 182.189 82.984 1.00 37.77 288 PHE A O 1
ATOM 2304 N N . PHE A 1 312 ? 35.033 182.584 85.149 1.00 36.69 289 PHE A N 1
ATOM 2305 C CA . PHE A 1 312 ? 35.683 181.322 85.431 1.00 35.62 289 PHE A CA 1
ATOM 2306 C C . PHE A 1 312 ? 35.063 180.797 86.708 1.00 34.54 289 PHE A C 1
ATOM 2307 O O . PHE A 1 312 ? 34.992 181.508 87.698 1.00 32.95 289 PHE A O 1
ATOM 2315 N N . GLY A 1 313 ? 34.594 179.550 86.647 1.00 34.37 290 GLY A N 1
ATOM 2316 C CA . GLY A 1 313 ? 33.977 178.862 87.763 1.00 33.01 290 GLY A CA 1
ATOM 2317 C C . GLY A 1 313 ? 34.977 177.928 88.419 1.00 33.84 290 GLY A C 1
ATOM 2318 O O . GLY A 1 313 ? 35.776 177.263 87.748 1.00 33.15 290 GLY A O 1
ATOM 2319 N N . ILE A 1 314 ? 34.939 177.914 89.746 1.00 33.90 291 ILE A N 1
ATOM 2320 C CA . ILE A 1 314 ? 35.825 177.150 90.570 1.00 33.34 291 ILE A CA 1
ATOM 2321 C C . ILE A 1 314 ? 35.010 176.405 91.577 1.00 34.45 291 ILE A C 1
ATOM 2322 O O . ILE A 1 314 ? 34.258 177.012 92.337 1.00 34.22 291 ILE A O 1
ATOM 2327 N N . ASN A 1 315 ? 35.205 175.087 91.601 1.00 32.79 292 ASN A N 1
ATOM 2328 C CA . ASN A 1 315 ? 34.723 174.258 92.658 1.00 32.44 292 ASN A CA 1
ATOM 2329 C C . ASN A 1 315 ? 35.903 174.025 93.560 1.00 32.58 292 ASN A C 1
ATOM 2330 O O . ASN A 1 315 ? 36.937 173.546 93.116 1.00 33.13 292 ASN A O 1
ATOM 2335 N N . PHE A 1 316 ? 35.779 174.438 94.816 1.00 32.04 293 PHE A N 1
ATOM 2336 C CA . PHE A 1 316 ? 36.856 174.313 95.764 1.00 31.32 293 PHE A CA 1
ATOM 2337 C C . PHE A 1 316 ? 36.339 173.640 97.004 1.00 31.92 293 PHE A C 1
ATOM 2338 O O . PHE A 1 316 ? 35.316 174.047 97.556 1.00 32.08 293 PHE A O 1
ATOM 2346 N N . TYR A 1 317 ? 37.080 172.614 97.420 1.00 32.72 294 TYR A N 1
ATOM 2347 C CA . TYR A 1 317 ? 36.824 171.878 98.629 1.00 33.39 294 TYR A CA 1
ATOM 2348 C C . TYR A 1 317 ? 38.005 171.807 99.563 1.00 33.74 294 TYR A C 1
ATOM 2349 O O . TYR A 1 317 ? 37.823 171.954 100.790 1.00 36.53 294 TYR A O 1
ATOM 2358 N N . SER A 1 318 ? 39.199 171.561 99.032 1.00 32.09 295 SER A N 1
ATOM 2359 C CA . SER A 1 318 ? 40.342 171.349 99.901 1.00 33.94 295 SER A CA 1
ATOM 2360 C C . SER A 1 318 ? 41.673 171.446 99.187 1.00 34.11 295 SER A C 1
ATOM 2361 O O . SER A 1 318 ? 41.747 171.652 97.971 1.00 36.05 295 SER A O 1
ATOM 2364 N N . ARG A 1 319 ? 42.721 171.333 99.992 1.00 33.41 296 ARG A N 1
ATOM 2365 C CA . ARG A 1 319 ? 44.093 171.178 99.538 1.00 33.28 296 ARG A CA 1
ATOM 2366 C C . ARG A 1 319 ? 44.453 169.696 99.618 1.00 33.39 296 ARG A C 1
ATOM 2367 O O . ARG A 1 319 ? 43.703 168.890 100.186 1.00 35.12 296 ARG A O 1
ATOM 2375 N N . ASN A 1 320 ? 45.642 169.364 99.114 1.00 33.48 297 ASN A N 1
ATOM 2376 C CA . ASN A 1 320 ? 46.316 168.100 99.431 1.00 32.89 297 ASN A CA 1
ATOM 2377 C C . ASN A 1 320 ? 47.762 168.352 99.775 1.00 32.54 297 ASN A C 1
ATOM 2378 O O . ASN A 1 320 ? 48.458 169.018 99.020 1.00 33.70 297 ASN A O 1
ATOM 2383 N N . LEU A 1 321 ? 48.212 167.828 100.905 1.00 32.22 298 LEU A N 1
ATOM 2384 C CA . LEU A 1 321 ? 49.635 167.797 101.227 1.00 32.81 298 LEU A CA 1
ATOM 2385 C C . LEU A 1 321 ? 50.211 166.515 100.645 1.00 32.40 298 LEU A C 1
ATOM 2386 O O . LEU A 1 321 ? 49.674 165.452 100.875 1.00 31.70 298 LEU A O 1
ATOM 2391 N N . VAL A 1 322 ? 51.318 166.599 99.911 1.00 33.23 299 VAL A N 1
ATOM 2392 C CA . VAL A 1 322 ? 51.878 165.433 99.251 1.00 33.11 299 VAL A CA 1
ATOM 2393 C C . VAL A 1 322 ? 53.356 165.290 99.490 1.00 32.98 299 VAL A C 1
ATOM 2394 O O . VAL A 1 322 ? 54.016 166.260 99.780 1.00 34.43 299 VAL A O 1
ATOM 2398 N N . GLU A 1 323 ? 53.868 164.075 99.330 1.00 33.24 300 GLU A N 1
ATOM 2399 C CA . GLU A 1 323 ? 55.313 163.832 99.253 1.00 34.85 300 GLU A CA 1
ATOM 2400 C C . GLU A 1 323 ? 55.674 162.903 98.088 1.00 33.38 300 GLU A C 1
ATOM 2401 O O . GLU A 1 323 ? 54.806 162.296 97.458 1.00 32.91 300 GLU A O 1
ATOM 2407 N N . PHE A 1 324 ? 56.974 162.797 97.865 1.00 31.71 301 PHE A N 1
ATOM 2408 C CA . PHE A 1 324 ? 57.563 161.960 96.848 1.00 31.39 301 PHE A CA 1
ATOM 2409 C C . PHE A 1 324 ? 57.389 160.462 97.115 1.00 32.14 301 PHE A C 1
ATOM 2410 O O . PHE A 1 324 ? 57.302 160.022 98.241 1.00 31.66 301 PHE A O 1
ATOM 2418 N N . SER A 1 325 ? 57.283 159.696 96.039 1.00 32.67 302 SER A N 1
ATOM 2419 C CA . SER A 1 325 ? 57.294 158.253 96.104 1.00 32.56 302 SER A CA 1
ATOM 2420 C C . SER A 1 325 ? 57.982 157.715 94.880 1.00 32.75 302 SER A C 1
ATOM 2421 O O . SER A 1 325 ? 57.486 157.874 93.748 1.00 33.69 302 SER A O 1
ATOM 2424 N N . ALA A 1 326 ? 59.093 157.030 95.123 1.00 32.08 303 ALA A N 1
ATOM 2425 C CA . ALA A 1 326 ? 59.899 156.410 94.089 1.00 32.51 303 ALA A CA 1
ATOM 2426 C C . ALA A 1 326 ? 59.166 155.305 93.342 1.00 32.08 303 ALA A C 1
ATOM 2427 O O . ALA A 1 326 ? 59.550 154.966 92.243 1.00 31.47 303 ALA A O 1
ATOM 2429 N N . ALA A 1 327 ? 58.125 154.756 93.959 1.00 30.85 304 ALA A N 1
ATOM 2430 C CA . ALA A 1 327 ? 57.374 153.657 93.409 1.00 32.17 304 ALA A CA 1
ATOM 2431 C C . ALA A 1 327 ? 56.057 154.100 92.787 1.00 32.27 304 ALA A C 1
ATOM 2432 O O . ALA A 1 327 ? 55.217 153.264 92.443 1.00 32.71 304 ALA A O 1
ATOM 2434 N N . SER A 1 328 ? 55.856 155.396 92.672 1.00 32.96 305 SER A N 1
ATOM 2435 C CA . SER A 1 328 ? 54.682 155.925 92.011 1.00 34.59 305 SER A CA 1
ATOM 2436 C C . SER A 1 328 ? 55.038 156.403 90.609 1.00 32.69 305 SER A C 1
ATOM 2437 O O . SER A 1 328 ? 56.020 157.146 90.433 1.00 33.98 305 SER A O 1
ATOM 2440 N N . ASP A 1 329 ? 54.231 156.008 89.632 1.00 30.91 306 ASP A N 1
ATOM 2441 C CA . ASP A 1 329 ? 54.380 156.489 88.234 1.00 32.07 306 ASP A CA 1
ATOM 2442 C C . ASP A 1 329 ? 54.490 158.026 88.117 1.00 31.94 306 ASP A C 1
ATOM 2443 O O . ASP A 1 329 ? 55.303 158.535 87.365 1.00 30.69 306 ASP A O 1
ATOM 2448 N N . PHE A 1 330 ? 53.687 158.745 88.907 1.00 33.18 307 PHE A N 1
ATOM 2449 C CA . PHE A 1 330 ? 53.640 160.209 88.895 1.00 32.62 307 PHE A CA 1
ATOM 2450 C C . PHE A 1 330 ? 54.414 160.848 90.089 1.00 31.20 307 PHE A C 1
ATOM 2451 O O . PHE A 1 330 ? 54.275 162.028 90.374 1.00 32.61 307 PHE A O 1
ATOM 2459 N N . LEU A 1 331 ? 55.248 160.047 90.744 1.00 30.53 308 LEU A N 1
ATOM 2460 C CA . LEU A 1 331 ? 56.240 160.481 91.723 1.00 29.58 308 LEU A CA 1
ATOM 2461 C C . LEU A 1 331 ? 55.705 161.106 93.022 1.00 30.52 308 LEU A C 1
ATOM 2462 O O . LEU A 1 331 ? 56.466 161.736 93.754 1.00 32.74 308 LEU A O 1
ATOM 2467 N N . HIS A 1 332 ? 54.426 160.919 93.327 1.00 30.14 309 HIS A N 1
ATOM 2468 C CA . HIS A 1 332 ? 53.840 161.502 94.523 1.00 30.90 309 HIS A CA 1
ATOM 2469 C C . HIS A 1 332 ? 52.783 160.638 95.200 1.00 32.30 309 HIS A C 1
ATOM 2470 O O . HIS A 1 332 ? 52.168 159.803 94.582 1.00 33.58 309 HIS A O 1
ATOM 2477 N N . LYS A 1 333 ? 52.580 160.857 96.490 1.00 33.68 310 LYS A N 1
ATOM 2478 C CA . LYS A 1 333 ? 51.545 160.173 97.270 1.00 32.89 310 LYS A CA 1
ATOM 2479 C C . LYS A 1 333 ? 51.083 161.135 98.335 1.00 34.50 310 LYS A C 1
ATOM 2480 O O . LYS A 1 333 ? 51.772 162.101 98.621 1.00 39.17 310 LYS A O 1
ATOM 2486 N N . ASP A 1 334 ? 49.940 160.885 98.936 1.00 35.51 311 ASP A N 1
ATOM 2487 C CA . ASP A 1 334 ? 49.435 161.748 99.998 1.00 38.07 311 ASP A CA 1
ATOM 2488 C C . ASP A 1 334 ? 50.310 161.676 101.244 1.00 37.16 311 ASP A C 1
ATOM 2489 O O . ASP A 1 334 ? 50.813 160.636 101.579 1.00 37.13 311 ASP A O 1
ATOM 2494 N N . ALA A 1 335 ? 50.486 162.811 101.907 1.00 37.64 312 ALA A N 1
ATOM 2495 C CA . ALA A 1 335 ? 51.280 162.894 103.117 1.00 36.76 312 ALA A CA 1
ATOM 2496 C C . ALA A 1 335 ? 50.301 163.099 104.244 1.00 37.91 312 ALA A C 1
ATOM 2497 O O . ALA A 1 335 ? 49.180 163.551 104.018 1.00 40.61 312 ALA A O 1
ATOM 2499 N N . TYR A 1 336 ? 50.710 162.749 105.450 1.00 38.54 313 TYR A N 1
ATOM 2500 C CA . TYR A 1 336 ? 49.863 162.911 106.622 1.00 38.86 313 TYR A CA 1
ATOM 2501 C C . TYR A 1 336 ? 49.530 164.383 106.862 1.00 37.97 313 TYR A C 1
ATOM 2502 O O . TYR A 1 336 ? 50.397 165.240 106.821 1.00 39.27 313 TYR A O 1
ATOM 2511 N N . SER A 1 337 ? 48.267 164.634 107.166 1.00 39.76 314 SER A N 1
ATOM 2512 C CA . SER A 1 337 ? 47.727 165.954 107.438 1.00 38.94 314 SER A CA 1
ATOM 2513 C C . SER A 1 337 ? 47.211 166.039 108.862 1.00 39.59 314 SER A C 1
ATOM 2514 O O . SER A 1 337 ? 46.430 165.190 109.278 1.00 38.30 314 SER A O 1
ATOM 2517 N N . ASP A 1 338 ? 47.591 167.093 109.583 1.00 40.27 315 ASP A N 1
ATOM 2518 C CA . ASP A 1 338 ? 47.091 167.312 110.945 1.00 41.82 315 ASP A CA 1
ATOM 2519 C C . ASP A 1 338 ? 45.940 168.315 110.987 1.00 40.84 315 ASP A C 1
ATOM 2520 O O . ASP A 1 338 ? 45.498 168.687 112.069 1.00 40.48 315 ASP A O 1
ATOM 2525 N N . TYR A 1 339 ? 45.434 168.723 109.824 1.00 38.30 316 TYR A N 1
ATOM 2526 C CA . TYR A 1 339 ? 44.332 169.685 109.765 1.00 38.04 316 TYR A CA 1
ATOM 2527 C C . TYR A 1 339 ? 43.075 169.053 110.285 1.00 37.99 316 TYR A C 1
ATOM 2528 O O . TYR A 1 339 ? 42.966 167.839 110.328 1.00 39.11 316 TYR A O 1
ATOM 2537 N N . ASP A 1 340 ? 42.147 169.895 110.729 1.00 39.75 317 ASP A N 1
ATOM 2538 C CA . ASP A 1 340 ? 40.764 169.494 110.959 1.00 39.34 317 ASP A CA 1
ATOM 2539 C C . ASP A 1 340 ? 40.167 169.087 109.621 1.00 38.60 317 ASP A C 1
ATOM 2540 O O . ASP A 1 340 ? 40.506 169.663 108.569 1.00 38.58 317 ASP A O 1
ATOM 2545 N N . LYS A 1 341 ? 39.248 168.130 109.681 1.00 37.54 318 LYS A N 1
ATOM 2546 C CA . LYS A 1 341 ? 38.750 167.446 108.512 1.00 36.50 318 LYS A CA 1
ATOM 2547 C C . LYS A 1 341 ? 37.252 167.360 108.530 1.00 35.27 318 LYS A C 1
ATOM 2548 O O . LYS A 1 341 ? 36.619 167.420 109.584 1.00 35.63 318 LYS A O 1
ATOM 2554 N N . THR A 1 342 ? 36.689 167.214 107.343 1.00 33.78 319 THR A N 1
ATOM 2555 C CA . THR A 1 342 ? 35.273 167.008 107.162 1.00 33.67 319 THR A CA 1
ATOM 2556 C C . THR A 1 342 ? 34.960 165.533 107.307 1.00 33.18 319 THR A C 1
ATOM 2557 O O . THR A 1 342 ? 35.858 164.707 107.464 1.00 33.72 319 THR A O 1
ATOM 2561 N N . GLY A 1 343 ? 33.685 165.177 107.218 1.00 34.27 320 GLY A N 1
ATOM 2562 C CA . GLY A 1 343 ? 33.276 163.756 107.205 1.00 34.39 320 GLY A CA 1
ATOM 2563 C C . GLY A 1 343 ? 33.732 162.947 105.992 1.00 36.18 320 GLY A C 1
ATOM 2564 O O . GLY A 1 343 ? 33.650 161.721 106.000 1.00 34.90 320 GLY A O 1
ATOM 2565 N N . MET A 1 344 ? 34.187 163.626 104.938 1.00 37.13 321 MET A N 1
ATOM 2566 C CA . MET A 1 344 ? 34.901 162.968 103.841 1.00 36.89 321 MET A CA 1
ATOM 2567 C C . MET A 1 344 ? 36.360 162.666 104.155 1.00 36.28 321 MET A C 1
ATOM 2568 O O . MET A 1 344 ? 37.039 162.076 103.325 1.00 36.38 321 MET A O 1
ATOM 2573 N N . GLY A 1 345 ? 36.868 163.094 105.311 1.00 36.80 322 GLY A N 1
ATOM 2574 C CA . GLY A 1 345 ? 38.311 163.067 105.583 1.00 36.02 322 GLY A CA 1
ATOM 2575 C C . GLY A 1 345 ? 39.118 164.130 104.828 1.00 36.60 322 GLY A C 1
ATOM 2576 O O . GLY A 1 345 ? 40.333 164.034 104.758 1.00 35.60 322 GLY A O 1
ATOM 2577 N N . TRP A 1 346 ? 38.459 165.151 104.283 1.00 35.82 323 TRP A N 1
ATOM 2578 C CA . TRP A 1 346 ? 39.150 166.179 103.517 1.00 36.92 323 TRP A CA 1
ATOM 2579 C C . TRP A 1 346 ? 39.603 167.273 104.459 1.00 35.82 323 TRP A C 1
ATOM 2580 O O . TRP A 1 346 ? 38.870 167.607 105.378 1.00 35.79 323 TRP A O 1
ATOM 2591 N N . ASP A 1 347 ? 40.793 167.826 104.235 1.00 34.92 324 ASP A N 1
ATOM 2592 C CA . ASP A 1 347 ? 41.238 168.995 105.001 1.00 36.18 324 ASP A CA 1
ATOM 2593 C C . ASP A 1 347 ? 40.283 170.212 104.858 1.00 35.30 324 ASP A C 1
ATOM 2594 O O . ASP A 1 347 ? 39.778 170.491 103.771 1.00 33.10 324 ASP A O 1
ATOM 2599 N N . ILE A 1 348 ? 40.053 170.890 105.985 1.00 34.67 325 ILE A N 1
ATOM 2600 C CA . ILE A 1 348 ? 39.373 172.190 106.060 1.00 36.03 325 ILE A CA 1
ATOM 2601 C C . ILE A 1 348 ? 40.458 173.231 105.867 1.00 35.89 325 ILE A C 1
ATOM 2602 O O . ILE A 1 348 ? 41.252 173.449 106.769 1.00 36.48 325 ILE A O 1
ATOM 2607 N N . ALA A 1 349 ? 40.504 173.846 104.683 1.00 36.79 326 ALA A N 1
ATOM 2608 C CA . ALA A 1 349 ? 41.711 174.558 104.226 1.00 36.99 326 ALA A CA 1
ATOM 2609 C C . ALA A 1 349 ? 41.479 175.947 103.602 1.00 36.92 326 ALA A C 1
ATOM 2610 O O . ALA A 1 349 ? 41.867 176.188 102.463 1.00 37.41 326 ALA A O 1
ATOM 2612 N N . PRO A 1 350 ? 40.862 176.870 104.351 1.00 38.29 327 PRO A N 1
ATOM 2613 C CA . PRO A 1 350 ? 40.544 178.211 103.840 1.00 38.57 327 PRO A CA 1
ATOM 2614 C C . PRO A 1 350 ? 41.755 179.081 103.490 1.00 37.87 327 PRO A C 1
ATOM 2615 O O . PRO A 1 350 ? 41.672 179.831 102.512 1.00 37.49 327 PRO A O 1
ATOM 2619 N N . SER A 1 351 ? 42.863 178.976 104.236 1.00 36.21 328 SER A N 1
ATOM 2620 C CA . SER A 1 351 ? 44.101 179.681 103.848 1.00 35.68 328 SER A CA 1
ATOM 2621 C C . SER A 1 351 ? 44.599 179.235 102.477 1.00 34.33 328 SER A C 1
ATOM 2622 O O . SER A 1 351 ? 45.093 180.040 101.688 1.00 35.02 328 SER A O 1
ATOM 2625 N N . GLU A 1 352 ? 44.469 177.946 102.188 1.00 34.15 329 GLU A N 1
ATOM 2626 C CA . GLU A 1 352 ? 44.951 177.396 100.921 1.00 33.15 329 GLU A CA 1
ATOM 2627 C C . GLU A 1 352 ? 44.050 177.794 99.767 1.00 33.15 329 GLU A C 1
ATOM 2628 O O . GLU A 1 352 ? 44.502 177.951 98.643 1.00 34.40 329 GLU A O 1
ATOM 2634 N N . PHE A 1 353 ? 42.778 177.978 100.062 1.00 34.39 330 PHE A N 1
ATOM 2635 C CA . PHE A 1 353 ? 41.839 178.587 99.131 1.00 36.21 330 PHE A CA 1
ATOM 2636 C C . PHE A 1 353 ? 42.315 179.966 98.714 1.00 37.73 330 PHE A C 1
ATOM 2637 O O . PHE A 1 353 ? 42.236 180.336 97.527 1.00 35.97 330 PHE A O 1
ATOM 2645 N N . LYS A 1 354 ? 42.791 180.737 99.690 1.00 38.59 331 LYS A N 1
ATOM 2646 C CA . LYS A 1 354 ? 43.347 182.064 99.382 1.00 38.98 331 LYS A CA 1
ATOM 2647 C C . LYS A 1 354 ? 44.616 181.983 98.531 1.00 37.18 331 LYS A C 1
ATOM 2648 O O . LYS A 1 354 ? 44.702 182.727 97.570 1.00 37.98 331 LYS A O 1
ATOM 2654 N N . ASP A 1 355 ? 45.543 181.065 98.822 1.00 36.43 332 ASP A N 1
ATOM 2655 C CA . ASP A 1 355 ? 46.750 180.904 97.977 1.00 36.65 332 ASP A CA 1
ATOM 2656 C C . ASP A 1 355 ? 46.331 180.616 96.539 1.00 36.78 332 ASP A C 1
ATOM 2657 O O . ASP A 1 355 ? 46.930 181.120 95.590 1.00 39.58 332 ASP A O 1
ATOM 2662 N N . LEU A 1 356 ? 45.317 179.771 96.389 1.00 37.01 333 LEU A N 1
ATOM 2663 C CA . LEU A 1 356 ? 44.795 179.392 95.082 1.00 37.04 333 LEU A CA 1
ATOM 2664 C C . LEU A 1 356 ? 44.296 180.581 94.271 1.00 36.07 333 LEU A C 1
ATOM 2665 O O . LEU A 1 356 ? 44.697 180.775 93.120 1.00 35.18 333 LEU A O 1
ATOM 2670 N N . ILE A 1 357 ? 43.417 181.364 94.877 1.00 35.74 334 ILE A N 1
ATOM 2671 C CA . ILE A 1 357 ? 42.823 182.498 94.189 1.00 36.04 334 ILE A CA 1
ATOM 2672 C C . ILE A 1 357 ? 43.891 183.543 93.817 1.00 37.10 334 ILE A C 1
ATOM 2673 O O . ILE A 1 357 ? 43.885 184.047 92.688 1.00 35.95 334 ILE A O 1
ATOM 2678 N N . ARG A 1 358 ? 44.819 183.839 94.738 1.00 36.23 335 ARG A N 1
ATOM 2679 C CA . ARG A 1 358 ? 45.944 184.756 94.430 1.00 35.97 335 ARG A CA 1
ATOM 2680 C C . ARG A 1 358 ? 46.809 184.233 93.313 1.00 35.10 335 ARG A C 1
ATOM 2681 O O . ARG A 1 358 ? 47.214 184.964 92.462 1.00 39.15 335 ARG A O 1
ATOM 2689 N N . ARG A 1 359 ? 47.079 182.945 93.326 1.00 35.59 336 ARG A N 1
ATOM 2690 C CA . ARG A 1 359 ? 47.858 182.321 92.273 1.00 35.19 336 ARG A CA 1
ATOM 2691 C C . ARG A 1 359 ? 47.199 182.448 90.906 1.00 35.33 336 ARG A C 1
ATOM 2692 O O . ARG A 1 359 ? 47.877 182.708 89.929 1.00 36.15 336 ARG A O 1
ATOM 2700 N N . LEU A 1 360 ? 45.885 182.254 90.847 1.00 36.14 337 LEU A N 1
ATOM 2701 C CA . LEU A 1 360 ? 45.147 182.374 89.587 1.00 36.79 337 LEU A CA 1
ATOM 2702 C C . LEU A 1 360 ? 45.232 183.777 88.988 1.00 37.85 337 LEU A C 1
ATOM 2703 O O . LEU A 1 360 ? 45.408 183.937 87.768 1.00 37.58 337 LEU A O 1
ATOM 2708 N N . ARG A 1 361 ? 45.110 184.781 89.846 1.00 36.66 338 ARG A N 1
ATOM 2709 C CA . ARG A 1 361 ? 45.269 186.160 89.411 1.00 37.34 338 ARG A CA 1
ATOM 2710 C C . ARG A 1 361 ? 46.704 186.481 88.986 1.00 38.41 338 ARG A C 1
ATOM 2711 O O . ARG A 1 361 ? 46.901 187.203 88.012 1.00 39.07 338 ARG A O 1
ATOM 2719 N N . ALA A 1 362 ? 47.702 185.929 89.675 1.00 38.96 339 ALA A N 1
ATOM 2720 C CA . ALA A 1 362 ? 49.089 186.156 89.278 1.00 38.37 339 ALA A CA 1
ATOM 2721 C C . ALA A 1 362 ? 49.466 185.446 87.969 1.00 38.83 339 ALA A C 1
ATOM 2722 O O . ALA A 1 362 ? 50.221 185.981 87.185 1.00 38.40 339 ALA A O 1
ATOM 2724 N N . GLU A 1 363 ? 48.988 184.223 87.760 1.00 40.17 340 GLU A N 1
ATOM 2725 C CA . GLU A 1 363 ? 49.510 183.351 86.705 1.00 40.06 340 GLU A CA 1
ATOM 2726 C C . GLU A 1 363 ? 48.557 183.067 85.555 1.00 38.35 340 GLU A C 1
ATOM 2727 O O . GLU A 1 363 ? 49.024 182.708 84.478 1.00 38.19 340 GLU A O 1
ATOM 2733 N N . TYR A 1 364 ? 47.246 183.215 85.737 1.00 37.55 341 TYR A N 1
ATOM 2734 C CA . TYR A 1 364 ? 46.287 182.680 84.736 1.00 38.40 341 TYR A CA 1
ATOM 2735 C C . TYR A 1 364 ? 45.211 183.614 84.210 1.00 38.23 341 TYR A C 1
ATOM 2736 O O . TYR A 1 364 ? 44.968 183.659 82.999 1.00 36.42 341 TYR A O 1
ATOM 2745 N N . THR A 1 365 ? 44.502 184.293 85.100 1.00 38.78 342 THR A N 1
ATOM 2746 C CA . THR A 1 365 ? 43.327 185.052 84.648 1.00 38.37 342 THR A CA 1
ATOM 2747 C C . THR A 1 365 ? 42.900 186.198 85.548 1.00 38.95 342 THR A C 1
ATOM 2748 O O . THR A 1 365 ? 42.978 186.117 86.794 1.00 39.48 342 THR A O 1
ATOM 2752 N N . ASP A 1 366 ? 42.423 187.244 84.880 1.00 39.43 343 ASP A N 1
ATOM 2753 C CA . ASP A 1 366 ? 41.725 188.372 85.492 1.00 42.71 343 ASP A CA 1
ATOM 2754 C C . ASP A 1 366 ? 40.197 188.270 85.408 1.00 41.04 343 ASP A C 1
ATOM 2755 O O . ASP A 1 366 ? 39.514 189.182 85.868 1.00 41.19 343 ASP A O 1
ATOM 2760 N N . LEU A 1 367 ? 39.649 187.195 84.825 1.00 39.49 344 LEU A N 1
ATOM 2761 C CA . LEU A 1 367 ? 38.189 187.067 84.718 1.00 38.00 344 LEU A CA 1
ATOM 2762 C C . LEU A 1 367 ? 37.516 187.084 86.090 1.00 36.67 344 LEU A C 1
ATOM 2763 O O . LEU A 1 367 ? 38.118 186.695 87.099 1.00 34.99 344 LEU A O 1
ATOM 2768 N N . PRO A 1 368 ? 36.265 187.548 86.130 1.00 34.76 345 PRO A N 1
ATOM 2769 C CA . PRO A 1 368 ? 35.537 187.370 87.386 1.00 34.41 345 PRO A CA 1
ATOM 2770 C C . PRO A 1 368 ? 35.395 185.869 87.731 1.00 35.55 345 PRO A C 1
ATOM 2771 O O . PRO A 1 368 ? 35.197 185.038 86.845 1.00 33.20 345 PRO A O 1
ATOM 2775 N N . ILE A 1 369 ? 35.513 185.547 89.014 1.00 36.65 346 ILE A N 1
ATOM 2776 C CA . ILE A 1 369 ? 35.449 184.186 89.501 1.00 35.90 346 ILE A CA 1
ATOM 2777 C C . ILE A 1 369 ? 34.118 183.963 90.236 1.00 38.44 346 ILE A C 1
ATOM 2778 O O . ILE A 1 369 ? 33.736 184.745 91.086 1.00 39.11 346 ILE A O 1
ATOM 2783 N N . TYR A 1 370 ? 33.432 182.865 89.920 1.00 38.64 347 TYR A N 1
ATOM 2784 C CA . TYR A 1 370 ? 32.369 182.376 90.761 1.00 38.45 347 TYR A CA 1
ATOM 2785 C C . TYR A 1 370 ? 32.864 181.120 91.446 1.00 38.28 347 TYR A C 1
ATOM 2786 O O . TYR A 1 370 ? 33.464 180.254 90.815 1.00 36.34 347 TYR A O 1
ATOM 2795 N N . ILE A 1 371 ? 32.642 181.038 92.754 1.00 37.48 348 ILE A N 1
ATOM 2796 C CA . ILE A 1 371 ? 32.814 179.798 93.473 1.00 35.82 348 ILE A CA 1
ATOM 2797 C C . ILE A 1 371 ? 31.526 179.013 93.203 1.00 35.82 348 ILE A C 1
ATOM 2798 O O . ILE A 1 371 ? 30.498 179.215 93.861 1.00 35.29 348 ILE A O 1
ATOM 2803 N N . THR A 1 372 ? 31.583 178.156 92.181 1.00 34.90 349 THR A N 1
ATOM 2804 C CA . THR A 1 372 ? 30.419 177.445 91.692 1.00 33.99 349 THR A CA 1
ATOM 2805 C C . THR A 1 372 ? 30.072 176.270 92.565 1.00 34.39 349 THR A C 1
ATOM 2806 O O . THR A 1 372 ? 28.946 175.803 92.510 1.00 34.88 349 THR A O 1
ATOM 2810 N N . GLU A 1 373 ? 31.028 175.792 93.358 1.00 34.17 350 GLU A N 1
ATOM 2811 C CA . GLU A 1 373 ? 30.720 174.956 94.498 1.00 33.75 350 GLU A CA 1
ATOM 2812 C C . GLU A 1 373 ? 31.701 175.186 95.629 1.00 32.12 350 GLU A C 1
ATOM 2813 O O . GLU A 1 373 ? 32.889 175.307 95.407 1.00 30.69 350 GLU A O 1
ATOM 2819 N N . ASN A 1 374 ? 31.193 175.152 96.846 1.00 31.83 351 ASN A N 1
ATOM 2820 C CA . ASN A 1 374 ? 32.006 174.945 98.038 1.00 32.86 351 ASN A CA 1
ATOM 2821 C C . ASN A 1 374 ? 31.032 174.427 99.110 1.00 34.71 351 ASN A C 1
ATOM 2822 O O . ASN A 1 374 ? 29.876 174.842 99.159 1.00 34.27 351 ASN A O 1
ATOM 2827 N N . GLY A 1 375 ? 31.491 173.499 99.937 1.00 35.52 352 GLY A N 1
ATOM 2828 C CA . GLY A 1 375 ? 30.642 172.938 100.972 1.00 36.25 352 GLY A CA 1
ATOM 2829 C C . GLY A 1 375 ? 31.298 171.784 101.655 1.00 34.69 352 GLY A C 1
ATOM 2830 O O . GLY A 1 375 ? 32.452 171.501 101.394 1.00 36.61 352 GLY A O 1
ATOM 2831 N N . ALA A 1 376 ? 30.555 171.103 102.510 1.00 34.26 353 ALA A N 1
ATOM 2832 C CA . ALA A 1 376 ? 31.119 170.011 103.290 1.00 34.88 353 ALA A CA 1
ATOM 2833 C C . ALA A 1 376 ? 30.112 168.937 103.674 1.00 36.45 353 ALA A C 1
ATOM 2834 O O . ALA A 1 376 ? 28.926 169.224 103.908 1.00 33.51 353 ALA A O 1
ATOM 2836 N N . ALA A 1 377 ? 30.618 167.701 103.754 1.00 38.05 354 ALA A N 1
ATOM 2837 C CA . ALA A 1 377 ? 29.884 166.590 104.361 1.00 39.77 354 ALA A CA 1
ATOM 2838 C C . ALA A 1 377 ? 30.324 166.380 105.796 1.00 39.81 354 ALA A C 1
ATOM 2839 O O . ALA A 1 377 ? 31.510 166.366 106.080 1.00 42.21 354 ALA A O 1
ATOM 2841 N N . PHE A 1 378 ? 29.349 166.238 106.690 1.00 40.35 355 PHE A N 1
ATOM 2842 C CA . PHE A 1 378 ? 29.576 165.883 108.095 1.00 40.84 355 PHE A CA 1
ATOM 2843 C C . PHE A 1 378 ? 28.526 164.853 108.468 1.00 41.33 355 PHE A C 1
ATOM 2844 O O . PHE A 1 378 ? 27.511 164.713 107.780 1.00 38.80 355 PHE A O 1
ATOM 2852 N N . ASP A 1 379 ? 28.756 164.167 109.582 1.00 41.60 356 ASP A N 1
ATOM 2853 C CA . ASP A 1 379 ? 27.854 163.125 110.022 1.00 43.39 356 ASP A CA 1
ATOM 2854 C C . ASP A 1 379 ? 26.608 163.711 110.705 1.00 42.61 356 ASP A C 1
ATOM 2855 O O . ASP A 1 379 ? 26.488 163.688 111.918 1.00 46.03 356 ASP A O 1
ATOM 2860 N N . ASP A 1 380 ? 25.668 164.197 109.910 1.00 42.16 357 ASP A N 1
ATOM 2861 C CA . ASP A 1 380 ? 24.468 164.871 110.428 1.00 43.52 357 ASP A CA 1
ATOM 2862 C C . ASP A 1 380 ? 23.530 163.942 111.210 1.00 47.05 357 ASP A C 1
ATOM 2863 O O . ASP A 1 380 ? 23.221 162.825 110.767 1.00 48.85 357 ASP A O 1
ATOM 2868 N N . GLN A 1 381 ? 23.077 164.418 112.365 1.00 47.66 358 GLN A N 1
ATOM 2869 C CA . GLN A 1 381 ? 22.168 163.678 113.219 1.00 49.09 358 GLN A CA 1
ATOM 2870 C C . GLN A 1 381 ? 20.872 164.439 113.281 1.00 46.82 358 GLN A C 1
ATOM 2871 O O . GLN A 1 381 ? 20.858 165.565 113.755 1.00 45.81 358 GLN A O 1
ATOM 2877 N N . LEU A 1 382 ? 19.787 163.835 112.809 1.00 47.83 359 LEU A N 1
ATOM 2878 C CA . LEU A 1 382 ? 18.438 164.363 113.049 1.00 50.61 359 LEU A CA 1
ATOM 2879 C C . LEU A 1 382 ? 18.018 164.092 114.492 1.00 52.60 359 LEU A C 1
ATOM 2880 O O . LEU A 1 382 ? 17.995 162.947 114.916 1.00 56.05 359 LEU A O 1
ATOM 2885 N N . VAL A 1 383 ? 17.719 165.145 115.247 1.00 54.53 360 VAL A N 1
ATOM 2886 C CA . VAL A 1 383 ? 17.274 165.024 116.645 1.00 56.35 360 VAL A CA 1
ATOM 2887 C C . VAL A 1 383 ? 16.132 165.997 116.908 1.00 56.26 360 VAL A C 1
ATOM 2888 O O . VAL A 1 383 ? 16.313 167.221 116.752 1.00 54.91 360 VAL A O 1
ATOM 2892 N N . ASP A 1 384 ? 14.966 165.444 117.277 1.00 56.03 361 ASP A N 1
ATOM 2893 C CA . ASP A 1 384 ? 13.746 166.210 117.582 1.00 54.16 361 ASP A CA 1
ATOM 2894 C C . ASP A 1 384 ? 13.417 167.158 116.451 1.00 50.29 361 ASP A C 1
ATOM 2895 O O . ASP A 1 384 ? 13.175 168.329 116.690 1.00 49.10 361 ASP A O 1
ATOM 2900 N N . GLY A 1 385 ? 13.486 166.659 115.217 1.00 48.69 362 GLY A N 1
ATOM 2901 C CA . GLY A 1 385 ? 13.149 167.437 114.030 1.00 46.96 362 GLY A CA 1
ATOM 2902 C C . GLY A 1 385 ? 14.155 168.494 113.594 1.00 49.08 362 GLY A C 1
ATOM 2903 O O . GLY A 1 385 ? 13.857 169.260 112.664 1.00 46.88 362 GLY A O 1
ATOM 2904 N N . LYS A 1 386 ? 15.339 168.535 114.229 1.00 49.48 363 LYS A N 1
ATOM 2905 C CA . LYS A 1 386 ? 16.374 169.541 113.934 1.00 50.56 363 LYS A CA 1
ATOM 2906 C C . LYS A 1 386 ? 17.693 168.881 113.535 1.00 48.01 363 LYS A C 1
ATOM 2907 O O . LYS A 1 386 ? 17.923 167.726 113.862 1.00 47.83 363 LYS A O 1
ATOM 2913 N N . ILE A 1 387 ? 18.549 169.611 112.819 1.00 45.19 364 ILE A N 1
ATOM 2914 C CA . ILE A 1 387 ? 19.926 169.155 112.530 1.00 43.49 364 ILE A CA 1
ATOM 2915 C C . ILE A 1 387 ? 20.892 170.233 112.963 1.00 42.70 364 ILE A C 1
ATOM 2916 O O . ILE A 1 387 ? 21.030 171.252 112.298 1.00 44.90 364 ILE A O 1
ATOM 2921 N N . HIS A 1 388 ? 21.572 169.983 114.069 1.00 43.25 365 HIS A N 1
ATOM 2922 C CA . HIS A 1 388 ? 22.554 170.888 114.623 1.00 42.76 365 HIS A CA 1
ATOM 2923 C C . HIS A 1 388 ? 23.908 170.754 113.957 1.00 41.72 365 HIS A C 1
ATOM 2924 O O . HIS A 1 388 ? 24.848 170.312 114.571 1.00 40.57 365 HIS A O 1
ATOM 2931 N N . ASP A 1 389 ? 24.007 171.218 112.709 1.00 41.36 366 ASP A N 1
ATOM 2932 C CA . ASP A 1 389 ? 25.273 171.165 111.937 1.00 40.68 366 ASP A CA 1
ATOM 2933 C C . ASP A 1 389 ? 26.118 172.434 112.050 1.00 39.53 366 ASP A C 1
ATOM 2934 O O . ASP A 1 389 ? 26.459 173.064 111.042 1.00 37.43 366 ASP A O 1
ATOM 2939 N N . GLN A 1 390 ? 26.493 172.755 113.284 1.00 38.75 367 GLN A N 1
ATOM 2940 C CA . GLN A 1 390 ? 27.449 173.822 113.580 1.00 38.25 367 GLN A CA 1
ATOM 2941 C C . GLN A 1 390 ? 28.793 173.581 112.923 1.00 37.50 367 GLN A C 1
ATOM 2942 O O . GLN A 1 390 ? 29.496 174.532 112.639 1.00 38.78 367 GLN A O 1
ATOM 2948 N N . ASN A 1 391 ? 29.160 172.324 112.705 1.00 36.74 368 ASN A N 1
ATOM 2949 C CA . ASN A 1 391 ? 30.368 172.019 111.930 1.00 38.53 368 ASN A CA 1
ATOM 2950 C C . ASN A 1 391 ? 30.292 172.499 110.461 1.00 37.97 368 ASN A C 1
ATOM 2951 O O . ASN A 1 391 ? 31.257 173.047 109.947 1.00 37.99 368 ASN A O 1
ATOM 2956 N N . ARG A 1 392 ? 29.147 172.320 109.811 1.00 36.55 369 ARG A N 1
ATOM 2957 C CA . ARG A 1 392 ? 28.974 172.795 108.445 1.00 37.78 369 ARG A CA 1
ATOM 2958 C C . ARG A 1 392 ? 28.937 174.343 108.402 1.00 38.43 369 ARG A C 1
ATOM 2959 O O . ARG A 1 392 ? 29.512 174.970 107.500 1.00 36.73 369 ARG A O 1
ATOM 2967 N N . ILE A 1 393 ? 28.270 174.939 109.386 1.00 39.18 370 ILE A N 1
ATOM 2968 C CA . ILE A 1 393 ? 28.201 176.388 109.513 1.00 41.00 370 ILE A CA 1
ATOM 2969 C C . ILE A 1 393 ? 29.611 176.956 109.578 1.00 41.23 370 ILE A C 1
ATOM 2970 O O . ILE A 1 393 ? 29.982 177.811 108.763 1.00 40.52 370 ILE A O 1
ATOM 2975 N N . ASP A 1 394 ? 30.384 176.442 110.534 1.00 40.95 371 ASP A N 1
ATOM 2976 C CA . ASP A 1 394 ? 31.757 176.846 110.718 1.00 42.02 371 ASP A CA 1
ATOM 2977 C C . ASP A 1 394 ? 32.597 176.677 109.420 1.00 40.16 371 ASP A C 1
ATOM 2978 O O . ASP A 1 394 ? 33.370 177.558 109.050 1.00 37.62 371 ASP A O 1
ATOM 2983 N N . TYR A 1 395 ? 32.441 175.542 108.752 1.00 37.66 372 TYR A N 1
ATOM 2984 C CA . TYR A 1 395 ? 33.133 175.309 107.483 1.00 36.51 372 TYR A CA 1
ATOM 2985 C C . TYR A 1 395 ? 32.819 176.442 106.494 1.00 34.25 372 TYR A C 1
ATOM 2986 O O . TYR A 1 395 ? 33.718 177.075 105.940 1.00 31.77 372 TYR A O 1
ATOM 2995 N N . VAL A 1 396 ? 31.538 176.678 106.280 1.00 34.34 373 VAL A N 1
ATOM 2996 C CA . VAL A 1 396 ? 31.096 177.690 105.297 1.00 35.72 373 VAL A CA 1
ATOM 2997 C C . VAL A 1 396 ? 31.488 179.111 105.705 1.00 35.30 373 VAL A C 1
ATOM 2998 O O . VAL A 1 396 ? 31.978 179.870 104.875 1.00 37.45 373 VAL A O 1
ATOM 3002 N N . ALA A 1 397 ? 31.297 179.445 106.979 1.00 35.12 374 ALA A N 1
ATOM 3003 C CA . ALA A 1 397 ? 31.681 180.762 107.527 1.00 35.81 374 ALA A CA 1
ATOM 3004 C C . ALA A 1 397 ? 33.132 181.089 107.170 1.00 35.64 374 ALA A C 1
ATOM 3005 O O . ALA A 1 397 ? 33.417 182.149 106.623 1.00 36.59 374 ALA A O 1
ATOM 3007 N N . GLN A 1 398 ? 34.036 180.154 107.454 1.00 35.42 375 GLN A N 1
ATOM 3008 C CA . GLN A 1 398 ? 35.457 180.350 107.162 1.00 35.19 375 GLN A CA 1
ATOM 3009 C C . GLN A 1 398 ? 35.753 180.641 105.702 1.00 36.56 375 GLN A C 1
ATOM 3010 O O . GLN A 1 398 ? 36.624 181.468 105.405 1.00 38.16 375 GLN A O 1
ATOM 3016 N N . HIS A 1 399 ? 35.052 179.975 104.790 1.00 35.63 376 HIS A N 1
ATOM 3017 C CA . HIS A 1 399 ? 35.296 180.219 103.355 1.00 37.30 376 HIS A CA 1
ATOM 3018 C C . HIS A 1 399 ? 34.646 181.505 102.868 1.00 38.11 376 HIS A C 1
ATOM 3019 O O . HIS A 1 399 ? 35.192 182.168 101.998 1.00 39.05 376 HIS A O 1
ATOM 3026 N N . LEU A 1 400 ? 33.472 181.843 103.404 1.00 37.60 377 LEU A N 1
ATOM 3027 C CA . LEU A 1 400 ? 32.856 183.131 103.109 1.00 37.74 377 LEU A CA 1
ATOM 3028 C C . LEU A 1 400 ? 33.733 184.300 103.599 1.00 37.50 377 LEU A C 1
ATOM 3029 O O . LEU A 1 400 ? 33.929 185.260 102.867 1.00 37.02 377 LEU A O 1
ATOM 3034 N N . GLN A 1 401 ? 34.274 184.184 104.813 1.00 39.04 378 GLN A N 1
ATOM 3035 C CA . GLN A 1 401 ? 35.277 185.124 105.331 1.00 41.07 378 GLN A CA 1
ATOM 3036 C C . GLN A 1 401 ? 36.497 185.263 104.420 1.00 39.74 378 GLN A C 1
ATOM 3037 O O . GLN A 1 401 ? 37.004 186.356 104.203 1.00 41.62 378 GLN A O 1
ATOM 3043 N N . ALA A 1 402 ? 36.977 184.146 103.902 1.00 38.61 379 ALA A N 1
ATOM 3044 C CA . ALA A 1 402 ? 38.096 184.163 102.960 1.00 38.87 379 ALA A CA 1
ATOM 3045 C C . ALA A 1 402 ? 37.720 184.861 101.654 1.00 39.39 379 ALA A C 1
ATOM 3046 O O . ALA A 1 402 ? 38.553 185.564 101.067 1.00 38.30 379 ALA A O 1
ATOM 3048 N N . VAL A 1 403 ? 36.484 184.677 101.201 1.00 39.71 380 VAL A N 1
ATOM 3049 C CA . VAL A 1 403 ? 36.054 185.330 99.962 1.00 41.78 380 VAL A CA 1
ATOM 3050 C C . VAL A 1 403 ? 36.042 186.838 100.160 1.00 41.55 380 VAL A C 1
ATOM 3051 O O . VAL A 1 403 ? 36.476 187.601 99.293 1.00 41.12 380 VAL A O 1
ATOM 3055 N N . SER A 1 404 ? 35.500 187.235 101.294 1.00 40.10 381 SER A N 1
ATOM 3056 C CA . SER A 1 404 ? 35.373 188.617 101.635 1.00 41.12 381 SER A CA 1
ATOM 3057 C C . SER A 1 404 ? 36.755 189.261 101.699 1.00 41.22 381 SER A C 1
ATOM 3058 O O . SER A 1 404 ? 36.998 190.291 101.061 1.00 42.14 381 SER A O 1
ATOM 3061 N N . ASP A 1 405 ? 37.657 188.619 102.434 1.00 40.79 382 ASP A N 1
ATOM 3062 C CA . ASP A 1 405 ? 39.053 189.047 102.508 1.00 41.20 382 ASP A CA 1
ATOM 3063 C C . ASP A 1 405 ? 39.691 189.140 101.132 1.00 40.88 382 ASP A C 1
ATOM 3064 O O . ASP A 1 405 ? 40.339 190.123 100.819 1.00 42.08 382 ASP A O 1
ATOM 3069 N N . LEU A 1 406 ? 39.491 188.134 100.295 1.00 40.65 383 LEU A N 1
ATOM 3070 C CA . LEU A 1 406 ? 40.085 188.162 98.947 1.00 39.47 383 LEU A CA 1
ATOM 3071 C C . LEU A 1 406 ? 39.561 189.334 98.141 1.00 39.04 383 LEU A C 1
ATOM 3072 O O . LEU A 1 406 ? 40.313 189.952 97.385 1.00 38.65 383 LEU A O 1
ATOM 3077 N N . ASN A 1 407 ? 38.276 189.627 98.316 1.00 40.59 384 ASN A N 1
ATOM 3078 C CA . ASN A 1 407 ? 37.625 190.721 97.599 1.00 42.64 384 ASN A CA 1
ATOM 3079 C C . ASN A 1 407 ? 38.138 192.091 98.013 1.00 41.99 384 ASN A C 1
ATOM 3080 O O . ASN A 1 407 ? 38.312 192.935 97.151 1.00 39.54 384 ASN A O 1
ATOM 3085 N N . ASP A 1 408 ? 38.457 192.259 99.295 1.00 42.91 385 ASP A N 1
ATOM 3086 C CA . ASP A 1 408 ? 39.221 193.416 99.779 1.00 43.04 385 ASP A CA 1
ATOM 3087 C C . ASP A 1 408 ? 40.587 193.537 99.132 1.00 42.59 385 ASP A C 1
ATOM 3088 O O . ASP A 1 408 ? 41.084 194.624 99.014 1.00 44.78 385 ASP A O 1
ATOM 3093 N N . GLU A 1 409 ? 41.205 192.439 98.719 1.00 41.60 386 GLU A N 1
ATOM 3094 C CA . GLU A 1 409 ? 42.469 192.513 97.983 1.00 40.89 386 GLU A CA 1
ATOM 3095 C C . GLU A 1 409 ? 42.305 192.724 96.472 1.00 38.71 386 GLU A C 1
ATOM 3096 O O . GLU A 1 409 ? 43.297 192.718 95.739 1.00 38.11 386 GLU A O 1
ATOM 3102 N N . GLY A 1 410 ? 41.080 192.884 95.991 1.00 37.60 387 GLY A N 1
ATOM 3103 C CA . GLY A 1 410 ? 40.852 193.061 94.553 1.00 37.64 387 GLY A CA 1
ATOM 3104 C C . GLY A 1 410 ? 40.708 191.783 93.756 1.00 39.01 387 GLY A C 1
ATOM 3105 O O . GLY A 1 410 ? 40.764 191.829 92.538 1.00 41.95 387 GLY A O 1
ATOM 3106 N N . MET A 1 411 ? 40.455 190.652 94.417 1.00 39.47 388 MET A N 1
ATOM 3107 C CA . MET A 1 411 ? 40.526 189.342 93.754 1.00 41.29 388 MET A CA 1
ATOM 3108 C C . MET A 1 411 ? 39.284 188.974 92.940 1.00 40.71 388 MET A C 1
ATOM 3109 O O . MET A 1 411 ? 39.259 187.909 92.316 1.00 39.64 388 MET A O 1
ATOM 3114 N N . ASN A 1 412 ? 38.262 189.837 93.000 1.00 40.74 389 ASN A N 1
ATOM 3115 C CA . ASN A 1 412 ? 37.113 189.822 92.107 1.00 37.52 389 ASN A CA 1
ATOM 3116 C C . ASN A 1 412 ? 36.392 188.458 92.031 1.00 38.12 389 ASN A C 1
ATOM 3117 O O . ASN A 1 412 ? 36.247 187.851 90.947 1.00 35.87 389 ASN A O 1
ATOM 3122 N N . ILE A 1 413 ? 35.941 188.004 93.195 1.00 37.26 390 ILE A N 1
ATOM 3123 C CA . ILE A 1 413 ? 35.082 186.843 93.292 1.00 36.38 390 ILE A CA 1
ATOM 3124 C C . ILE A 1 413 ? 33.669 187.395 93.269 1.00 36.78 390 ILE A C 1
ATOM 3125 O O . ILE A 1 413 ? 33.235 188.025 94.219 1.00 36.44 390 ILE A O 1
ATOM 3130 N N . ALA A 1 414 ? 32.963 187.145 92.173 1.00 37.61 391 ALA A N 1
ATOM 3131 C CA . ALA A 1 414 ? 31.643 187.729 91.916 1.00 36.84 391 ALA A CA 1
ATOM 3132 C C . ALA A 1 414 ? 30.518 186.978 92.601 1.00 37.67 391 ALA A C 1
ATOM 3133 O O . ALA A 1 414 ? 29.430 187.511 92.778 1.00 38.35 391 ALA A O 1
ATOM 3135 N N . GLY A 1 415 ? 30.758 185.741 93.010 1.00 39.04 392 GLY A N 1
ATOM 3136 C CA . GLY A 1 415 ? 29.707 184.979 93.713 1.00 37.25 392 GLY A CA 1
ATOM 3137 C C . GLY A 1 415 ? 30.182 183.690 94.355 1.00 36.65 392 GLY A C 1
ATOM 3138 O O . GLY A 1 415 ? 31.287 183.200 94.073 1.00 34.99 392 GLY A O 1
ATOM 3139 N N . TYR A 1 416 ? 29.327 183.151 95.224 1.00 35.78 393 TYR A N 1
ATOM 3140 C CA . TYR A 1 416 ? 29.586 181.923 95.964 1.00 35.70 393 TYR A CA 1
ATOM 3141 C C . TYR A 1 416 ? 28.337 181.060 95.981 1.00 36.41 393 TYR A C 1
ATOM 3142 O O . TYR A 1 416 ? 27.293 181.495 96.471 1.00 36.80 393 TYR A O 1
ATOM 3151 N N . TYR A 1 417 ? 28.434 179.846 95.435 1.00 36.68 394 TYR A N 1
ATOM 3152 C CA . TYR A 1 417 ? 27.300 178.923 95.404 1.00 36.11 394 TYR A CA 1
ATOM 3153 C C . TYR A 1 417 ? 27.595 177.794 96.382 1.00 35.95 394 TYR A C 1
ATOM 3154 O O . TYR A 1 417 ? 28.604 177.090 96.254 1.00 35.27 394 TYR A O 1
ATOM 3163 N N . LEU A 1 418 ? 26.724 177.635 97.370 1.00 36.36 395 LEU A N 1
ATOM 3164 C CA . LEU A 1 418 ? 26.918 176.651 98.436 1.00 36.81 395 LEU A CA 1
ATOM 3165 C C . LEU A 1 418 ? 26.473 175.258 97.959 1.00 38.70 395 LEU A C 1
ATOM 3166 O O . LEU A 1 418 ? 25.291 175.067 97.644 1.00 40.37 395 LEU A O 1
ATOM 3171 N N . TRP A 1 419 ? 27.410 174.305 97.888 1.00 38.27 396 TRP A N 1
ATOM 3172 C CA . TRP A 1 419 ? 27.088 172.907 97.583 1.00 36.85 396 TRP A CA 1
ATOM 3173 C C . TRP A 1 419 ? 26.715 172.221 98.890 1.00 36.05 396 TRP A C 1
ATOM 3174 O O . TRP A 1 419 ? 27.588 172.047 99.741 1.00 36.58 396 TRP A O 1
ATOM 3185 N N . SER A 1 420 ? 25.467 171.792 99.096 1.00 36.24 397 SER A N 1
ATOM 3186 C CA . SER A 1 420 ? 24.357 171.806 98.132 1.00 35.97 397 SER A CA 1
ATOM 3187 C C . SER A 1 420 ? 23.098 172.263 98.835 1.00 35.03 397 SER A C 1
ATOM 3188 O O . SER A 1 420 ? 23.002 172.253 100.058 1.00 34.18 397 SER A O 1
ATOM 3191 N N . LEU A 1 421 ? 22.120 172.661 98.050 1.00 35.97 398 LEU A N 1
ATOM 3192 C CA . LEU A 1 421 ? 20.763 172.901 98.566 1.00 37.60 398 LEU A CA 1
ATOM 3193 C C . LEU A 1 421 ? 20.251 171.757 99.445 1.00 37.91 398 LEU A C 1
ATOM 3194 O O . LEU A 1 421 ? 19.808 171.972 100.578 1.00 37.70 398 LEU A O 1
ATOM 3199 N N . LEU A 1 422 ? 20.350 170.545 98.889 1.00 38.92 399 LEU A N 1
ATOM 3200 C CA . LEU A 1 422 ? 19.776 169.313 99.429 1.00 39.12 399 LEU A CA 1
ATOM 3201 C C . LEU A 1 422 ? 20.799 168.236 99.664 1.00 38.16 399 LEU A C 1
ATOM 3202 O O . LEU A 1 422 ? 21.717 168.070 98.864 1.00 39.04 399 LEU A O 1
ATOM 3207 N N . ASP A 1 423 ? 20.602 167.441 100.716 1.00 37.30 400 ASP A N 1
ATOM 3208 C CA . ASP A 1 423 ? 21.282 166.148 100.793 1.00 35.91 400 ASP A CA 1
ATOM 3209 C C . ASP A 1 423 ? 20.890 165.385 99.541 1.00 37.12 400 ASP A C 1
ATOM 3210 O O . ASP A 1 423 ? 19.746 165.461 99.096 1.00 34.75 400 ASP A O 1
ATOM 3215 N N . ASN A 1 424 ? 21.840 164.670 98.951 1.00 38.66 401 ASN A N 1
ATOM 3216 C CA . ASN A 1 424 ? 21.596 164.062 97.639 1.00 38.55 401 ASN A CA 1
ATOM 3217 C C . ASN A 1 424 ? 22.511 162.836 97.367 1.00 38.97 401 ASN A C 1
ATOM 3218 O O . ASN A 1 424 ? 23.156 162.308 98.297 1.00 36.99 401 ASN A O 1
ATOM 3223 N N . PHE A 1 425 ? 22.486 162.336 96.132 1.00 37.75 402 PHE A N 1
ATOM 3224 C CA . PHE A 1 425 ? 23.264 161.157 95.755 1.00 37.30 402 PHE A CA 1
ATOM 3225 C C . PHE A 1 425 ? 24.711 161.596 95.532 1.00 36.42 402 PHE A C 1
ATOM 3226 O O . PHE A 1 425 ? 25.011 162.206 94.528 1.00 37.02 402 PHE A O 1
ATOM 3234 N N . GLU A 1 426 ? 25.592 161.273 96.471 1.00 36.02 403 GLU A N 1
ATOM 3235 C CA . GLU A 1 426 ? 26.987 161.641 96.413 1.00 36.74 403 GLU A CA 1
ATOM 3236 C C . GLU A 1 426 ? 27.845 160.553 95.720 1.00 37.16 403 GLU A C 1
ATOM 3237 O O . GLU A 1 426 ? 28.795 159.964 96.279 1.00 35.87 403 GLU A O 1
ATOM 3243 N N . TRP A 1 427 ? 27.497 160.315 94.460 1.00 37.15 404 TRP A N 1
ATOM 3244 C CA . TRP A 1 427 ? 28.320 159.535 93.559 1.00 37.23 404 TRP A CA 1
ATOM 3245 C C . TRP A 1 427 ? 28.709 158.158 94.159 1.00 37.83 404 TRP A C 1
ATOM 3246 O O . TRP A 1 427 ? 27.823 157.449 94.671 1.00 39.19 404 TRP A O 1
ATOM 3257 N N . SER A 1 428 ? 29.989 157.777 94.130 1.00 35.93 405 SER A N 1
ATOM 3258 C CA . SER A 1 428 ? 30.394 156.472 94.643 1.00 36.47 405 SER A CA 1
ATOM 3259 C C . SER A 1 428 ? 30.114 156.279 96.141 1.00 36.55 405 SER A C 1
ATOM 3260 O O . SER A 1 428 ? 30.146 155.145 96.607 1.00 36.84 405 SER A O 1
ATOM 3263 N N . PHE A 1 429 ? 29.833 157.356 96.878 1.00 36.23 406 PHE A N 1
ATOM 3264 C CA . PHE A 1 429 ? 29.468 157.229 98.296 1.00 38.18 406 PHE A CA 1
ATOM 3265 C C . PHE A 1 429 ? 27.973 157.053 98.511 1.00 38.14 406 PHE A C 1
ATOM 3266 O O . PHE A 1 429 ? 27.530 156.873 99.656 1.00 38.90 406 PHE A O 1
ATOM 3274 N N . GLY A 1 430 ? 27.196 157.114 97.428 1.00 37.18 407 GLY A N 1
ATOM 3275 C CA . GLY A 1 430 ? 25.754 157.058 97.528 1.00 38.17 407 GLY A CA 1
ATOM 3276 C C . GLY A 1 430 ? 25.149 158.112 98.454 1.00 39.27 407 GLY A C 1
ATOM 3277 O O . GLY A 1 430 ? 25.604 159.262 98.511 1.00 40.65 407 GLY A O 1
ATOM 3278 N N . TYR A 1 431 ? 24.090 157.717 99.144 1.00 38.41 408 TYR A N 1
ATOM 3279 C CA . TYR A 1 431 ? 23.428 158.513 100.170 1.00 39.53 408 TYR A CA 1
ATOM 3280 C C . TYR A 1 431 ? 24.121 158.473 101.530 1.00 39.49 408 TYR A C 1
ATOM 3281 O O . TYR A 1 431 ? 23.576 158.992 102.483 1.00 42.89 408 TYR A O 1
ATOM 3290 N N . ASP A 1 432 ? 25.328 157.913 101.621 1.00 39.53 409 ASP A N 1
ATOM 3291 C CA . ASP A 1 432 ? 26.052 157.837 102.902 1.00 40.19 409 ASP A CA 1
ATOM 3292 C C . ASP A 1 432 ? 26.753 159.178 103.301 1.00 38.57 409 ASP A C 1
ATOM 3293 O O . ASP A 1 432 ? 27.253 159.320 104.405 1.00 37.65 409 ASP A O 1
ATOM 3298 N N . LYS A 1 433 ? 26.812 160.136 102.385 1.00 38.09 410 LYS A N 1
ATOM 3299 C CA . LYS A 1 433 ? 27.460 161.431 102.630 1.00 38.43 410 LYS A CA 1
ATOM 3300 C C . LYS A 1 433 ? 26.504 162.565 102.297 1.00 37.83 410 LYS A C 1
ATOM 3301 O O . LYS A 1 433 ? 26.011 162.679 101.158 1.00 39.28 410 LYS A O 1
ATOM 3307 N N . ARG A 1 434 ? 26.282 163.411 103.301 1.00 37.83 411 ARG A N 1
ATOM 3308 C CA . ARG A 1 434 ? 25.322 164.500 103.250 1.00 37.45 411 ARG A CA 1
ATOM 3309 C C . ARG A 1 434 ? 26.024 165.858 103.131 1.00 36.69 411 ARG A C 1
ATOM 3310 O O . ARG A 1 434 ? 26.687 166.258 104.056 1.00 34.52 411 ARG A O 1
ATOM 3318 N N . PHE A 1 435 ? 25.886 166.533 101.983 1.00 37.70 412 PHE A N 1
ATOM 3319 C CA . PHE A 1 435 ? 26.428 167.906 101.759 1.00 38.18 412 PHE A CA 1
ATOM 3320 C C . PHE A 1 435 ? 25.367 169.013 101.823 1.00 39.15 412 PHE A C 1
ATOM 3321 O O . PHE A 1 435 ? 25.701 170.202 101.767 1.00 39.37 412 PHE A O 1
ATOM 3329 N N . GLY A 1 436 ? 24.095 168.632 101.922 1.00 38.49 413 GLY A N 1
ATOM 3330 C CA . GLY A 1 436 ? 23.020 169.592 101.939 1.00 39.54 413 GLY A CA 1
ATOM 3331 C C . GLY A 1 436 ? 23.018 170.554 103.115 1.00 39.70 413 GLY A C 1
ATOM 3332 O O . GLY A 1 436 ? 23.555 170.244 104.198 1.00 39.88 413 GLY A O 1
ATOM 3333 N N . ILE A 1 437 ? 22.422 171.725 102.890 1.00 39.18 414 ILE A N 1
ATOM 3334 C CA . ILE A 1 437 ? 21.984 172.601 104.008 1.00 39.53 414 ILE A CA 1
ATOM 3335 C C . ILE A 1 437 ? 20.551 172.267 104.392 1.00 39.07 414 ILE A C 1
ATOM 3336 O O . ILE A 1 437 ? 20.124 172.567 105.489 1.00 39.02 414 ILE A O 1
ATOM 3341 N N . ILE A 1 438 ? 19.813 171.652 103.463 1.00 39.83 415 ILE A N 1
ATOM 3342 C CA . ILE A 1 438 ? 18.537 171.034 103.764 1.00 39.73 415 ILE A CA 1
ATOM 3343 C C . ILE A 1 438 ? 18.677 169.499 103.823 1.00 39.73 415 ILE A C 1
ATOM 3344 O O . ILE A 1 438 ? 19.114 168.826 102.868 1.00 39.68 415 ILE A O 1
ATOM 3349 N N . TYR A 1 439 ? 18.287 168.964 104.966 1.00 39.67 416 TYR A N 1
ATOM 3350 C CA . TYR A 1 439 ? 18.261 167.538 105.198 1.00 40.70 416 TYR A CA 1
ATOM 3351 C C . TYR A 1 439 ? 17.168 166.879 104.398 1.00 40.22 416 TYR A C 1
ATOM 3352 O O . TYR A 1 439 ? 16.093 167.437 104.258 1.00 41.45 416 TYR A O 1
ATOM 3361 N N . VAL A 1 440 ? 17.431 165.682 103.902 1.00 39.57 417 VAL A N 1
ATOM 3362 C CA . VAL A 1 440 ? 16.420 164.931 103.177 1.00 39.95 417 VAL A CA 1
ATOM 3363 C C . VAL A 1 440 ? 16.359 163.556 103.765 1.00 40.93 417 VAL A C 1
ATOM 3364 O O . VAL A 1 440 ? 17.374 162.866 103.834 1.00 42.64 417 VAL A O 1
ATOM 3368 N N . ASP A 1 441 ? 15.165 163.172 104.198 1.00 43.86 418 ASP A N 1
ATOM 3369 C CA . ASP A 1 441 ? 14.876 161.806 104.627 1.00 45.38 418 ASP A CA 1
ATOM 3370 C C . ASP A 1 441 ? 14.491 161.060 103.373 1.00 43.98 418 ASP A C 1
ATOM 3371 O O . ASP A 1 441 ? 13.398 161.273 102.850 1.00 45.07 418 ASP A O 1
ATOM 3376 N N . PHE A 1 442 ? 15.380 160.180 102.915 1.00 42.72 419 PHE A N 1
ATOM 3377 C CA . PHE A 1 442 ? 15.227 159.519 101.614 1.00 43.20 419 PHE A CA 1
ATOM 3378 C C . PHE A 1 442 ? 14.133 158.404 101.559 1.00 42.85 419 PHE A C 1
ATOM 3379 O O . PHE A 1 442 ? 13.739 157.955 100.456 1.00 41.79 419 PHE A O 1
ATOM 3387 N N . ASP A 1 443 ? 13.641 157.994 102.726 1.00 39.89 420 ASP A N 1
ATOM 3388 C CA . ASP A 1 443 ? 12.443 157.125 102.836 1.00 42.86 420 ASP A CA 1
ATOM 3389 C C . ASP A 1 443 ? 11.140 157.870 102.585 1.00 42.88 420 ASP A C 1
ATOM 3390 O O . ASP A 1 443 ? 10.208 157.294 102.057 1.00 44.87 420 ASP A O 1
ATOM 3395 N N . THR A 1 444 ? 11.066 159.133 103.019 1.00 43.34 421 THR A N 1
ATOM 3396 C CA . THR A 1 444 ? 9.833 159.936 102.938 1.00 42.23 421 THR A CA 1
ATOM 3397 C C . THR A 1 444 ? 9.890 161.108 101.976 1.00 42.41 421 THR A C 1
ATOM 3398 O O . THR A 1 444 ? 8.860 161.688 101.676 1.00 42.86 421 THR A O 1
ATOM 3402 N N . GLN A 1 445 ? 11.093 161.457 101.512 1.00 42.70 422 GLN A N 1
ATOM 3403 C CA . GLN A 1 445 ? 11.365 162.713 100.794 1.00 41.23 422 GLN A CA 1
ATOM 3404 C C . GLN A 1 445 ? 11.108 164.014 101.555 1.00 39.56 422 GLN A C 1
ATOM 3405 O O . GLN A 1 445 ? 11.133 165.071 100.960 1.00 40.22 422 GLN A O 1
ATOM 3411 N N . GLU A 1 446 ? 10.913 163.959 102.866 1.00 39.64 423 GLU A N 1
ATOM 3412 C CA . GLU A 1 446 ? 10.710 165.164 103.635 1.00 40.41 423 GLU A CA 1
ATOM 3413 C C . GLU A 1 446 ? 12.015 165.998 103.603 1.00 41.47 423 GLU A C 1
ATOM 3414 O O . GLU A 1 446 ? 13.117 165.428 103.781 1.00 40.19 423 GLU A O 1
ATOM 3420 N N . ARG A 1 447 ? 11.873 167.312 103.373 1.00 38.87 424 ARG A N 1
ATOM 3421 C CA . ARG A 1 447 ? 12.962 168.286 103.475 1.00 37.79 424 ARG A CA 1
ATOM 3422 C C . ARG A 1 447 ? 12.905 168.884 104.886 1.00 38.88 424 ARG A C 1
ATOM 3423 O O . ARG A 1 447 ? 11.851 169.305 105.338 1.00 39.35 424 ARG A O 1
ATOM 3431 N N . ILE A 1 448 ? 14.021 168.897 105.600 1.00 38.97 425 ILE A N 1
ATOM 3432 C CA . ILE A 1 448 ? 14.096 169.574 106.900 1.00 40.03 425 ILE A CA 1
ATOM 3433 C C . ILE A 1 448 ? 15.319 170.514 106.867 1.00 41.45 425 ILE A C 1
ATOM 3434 O O . ILE A 1 448 ? 16.445 170.062 106.647 1.00 41.75 425 ILE A O 1
ATOM 3439 N N . TRP A 1 449 ? 15.089 171.814 107.073 1.00 40.55 426 TRP A N 1
ATOM 3440 C CA . TRP A 1 449 ? 16.177 172.782 107.118 1.00 39.13 426 TRP A CA 1
ATOM 3441 C C . TRP A 1 449 ? 17.113 172.442 108.281 1.00 39.82 426 TRP A C 1
ATOM 3442 O O . TRP A 1 449 ? 16.678 172.279 109.433 1.00 38.84 426 TRP A O 1
ATOM 3453 N N . LYS A 1 450 ? 18.395 172.332 107.974 1.00 38.62 427 LYS A N 1
ATOM 3454 C CA . LYS A 1 450 ? 19.390 172.166 109.003 1.00 40.39 427 LYS A CA 1
ATOM 3455 C C . LYS A 1 450 ? 19.662 173.566 109.558 1.00 41.29 427 LYS A C 1
ATOM 3456 O O . LYS A 1 450 ? 19.321 174.562 108.926 1.00 41.33 427 LYS A O 1
ATOM 3462 N N . ASP A 1 451 ? 20.296 173.649 110.725 1.00 41.78 428 ASP A N 1
ATOM 3463 C CA . ASP A 1 451 ? 20.722 174.952 111.255 1.00 40.48 428 ASP A CA 1
ATOM 3464 C C . ASP A 1 451 ? 21.477 175.763 110.189 1.00 40.80 428 ASP A C 1
ATOM 3465 O O . ASP A 1 451 ? 21.255 176.965 110.076 1.00 40.61 428 ASP A O 1
ATOM 3470 N N . SER A 1 452 ? 22.321 175.102 109.392 1.00 39.48 429 SER A N 1
ATOM 3471 C CA . SER A 1 452 ? 23.097 175.798 108.344 1.00 40.51 429 SER A CA 1
ATOM 3472 C C . SER A 1 452 ? 22.243 176.524 107.308 1.00 38.90 429 SER A C 1
ATOM 3473 O O . SER A 1 452 ? 22.618 177.612 106.842 1.00 39.17 429 SER A O 1
ATOM 3476 N N . ALA A 1 453 ? 21.101 175.942 106.957 1.00 39.50 430 ALA A N 1
ATOM 3477 C CA . ALA A 1 453 ? 20.142 176.621 106.059 1.00 40.03 430 ALA A CA 1
ATOM 3478 C C . ALA A 1 453 ? 19.556 177.906 106.668 1.00 40.14 430 ALA A C 1
ATOM 3479 O O . ALA A 1 453 ? 19.460 178.909 105.980 1.00 37.92 430 ALA A O 1
ATOM 3481 N N . HIS A 1 454 ? 19.182 177.861 107.951 1.00 38.82 431 HIS A N 1
ATOM 3482 C CA . HIS A 1 454 ? 18.665 179.037 108.624 1.00 40.42 431 HIS A CA 1
ATOM 3483 C C . HIS A 1 454 ? 19.793 180.092 108.667 1.00 39.82 431 HIS A C 1
ATOM 3484 O O . HIS A 1 454 ? 19.596 181.254 108.293 1.00 41.08 431 HIS A O 1
ATOM 3491 N N . TRP A 1 455 ? 20.976 179.665 109.080 1.00 37.90 432 TRP A N 1
ATOM 3492 C CA . TRP A 1 455 ? 22.110 180.555 109.184 1.00 38.04 432 TRP A CA 1
ATOM 3493 C C . TRP A 1 455 ? 22.461 181.139 107.829 1.00 37.43 432 TRP A C 1
ATOM 3494 O O . TRP A 1 455 ? 22.645 182.340 107.725 1.00 41.47 432 TRP A O 1
ATOM 3505 N N . TYR A 1 456 ? 22.481 180.338 106.774 1.00 35.93 433 TYR A N 1
ATOM 3506 C CA . TYR A 1 456 ? 22.842 180.889 105.458 1.00 35.53 433 TYR A CA 1
ATOM 3507 C C . TYR A 1 456 ? 21.838 181.968 105.017 1.00 37.22 433 TYR A C 1
ATOM 3508 O O . TYR A 1 456 ? 22.225 183.001 104.449 1.00 38.03 433 TYR A O 1
ATOM 3517 N N . ALA A 1 457 ? 20.554 181.712 105.277 1.00 38.43 434 ALA A N 1
ATOM 3518 C CA . ALA A 1 457 ? 19.468 182.659 104.940 1.00 39.03 434 ALA A CA 1
ATOM 3519 C C . ALA A 1 457 ? 19.670 184.001 105.632 1.00 38.73 434 ALA A C 1
ATOM 3520 O O . ALA A 1 457 ? 19.536 185.051 105.009 1.00 36.05 434 ALA A O 1
ATOM 3522 N N . ASN A 1 458 ? 20.021 183.922 106.922 1.00 38.62 435 ASN A N 1
ATOM 3523 C CA . ASN A 1 458 ? 20.374 185.070 107.728 1.00 38.68 435 ASN A CA 1
ATOM 3524 C C . ASN A 1 458 ? 21.651 185.792 107.297 1.00 40.38 435 ASN A C 1
ATOM 3525 O O . ASN A 1 458 ? 21.714 187.015 107.393 1.00 41.37 435 ASN A O 1
ATOM 3530 N N . VAL A 1 459 ? 22.674 185.051 106.877 1.00 39.36 436 VAL A N 1
ATOM 3531 C CA . VAL A 1 459 ? 23.879 185.668 106.298 1.00 40.94 436 VAL A CA 1
ATOM 3532 C C . VAL A 1 459 ? 23.539 186.501 105.048 1.00 40.75 436 VAL A C 1
ATOM 3533 O O . VAL A 1 459 ? 24.050 187.604 104.876 1.00 42.74 436 VAL A O 1
ATOM 3537 N N . ILE A 1 460 ? 22.683 185.971 104.181 1.00 39.75 437 ILE A N 1
ATOM 3538 C CA . ILE A 1 460 ? 22.274 186.700 102.975 1.00 38.16 437 ILE A CA 1
ATOM 3539 C C . ILE A 1 460 ? 21.458 187.956 103.346 1.00 39.31 437 ILE A C 1
ATOM 3540 O O . ILE A 1 460 ? 21.715 189.027 102.811 1.00 36.10 437 ILE A O 1
ATOM 3545 N N . GLN A 1 461 ? 20.500 187.812 104.264 1.00 40.66 438 GLN A N 1
ATOM 3546 C CA . GLN A 1 461 ? 19.743 188.943 104.788 1.00 42.90 438 GLN A CA 1
ATOM 3547 C C . GLN A 1 461 ? 20.693 190.039 105.314 1.00 44.70 438 GLN A C 1
ATOM 3548 O O . GLN A 1 461 ? 20.565 191.212 104.978 1.00 44.38 438 GLN A O 1
ATOM 3554 N N . THR A 1 462 ? 21.647 189.638 106.141 1.00 43.73 439 THR A N 1
ATOM 3555 C CA . THR A 1 462 ? 22.560 190.571 106.763 1.00 43.58 439 THR A CA 1
ATOM 3556 C C . THR A 1 462 ? 23.316 191.358 105.691 1.00 44.98 439 THR A C 1
ATOM 3557 O O . THR A 1 462 ? 23.393 192.584 105.743 1.00 46.79 439 THR A O 1
ATOM 3561 N N . HIS A 1 463 ? 23.832 190.659 104.698 1.00 46.08 440 HIS A N 1
ATOM 3562 C CA . HIS A 1 463 ? 24.467 191.319 103.547 1.00 45.80 440 HIS A CA 1
ATOM 3563 C C . HIS A 1 463 ? 23.524 192.288 102.790 1.00 46.92 440 HIS A C 1
ATOM 3564 O O . HIS A 1 463 ? 23.932 193.400 102.443 1.00 50.14 440 HIS A O 1
ATOM 3571 N N . LYS A 1 464 ? 22.279 191.883 102.543 1.00 47.07 441 LYS A N 1
ATOM 3572 C CA . LYS A 1 464 ? 21.285 192.770 101.900 1.00 47.41 441 LYS A CA 1
ATOM 3573 C C . LYS A 1 464 ? 20.977 194.014 102.770 1.00 48.30 441 LYS A C 1
ATOM 3574 O O . LYS A 1 464 ? 20.868 195.115 102.247 1.00 47.41 441 LYS A O 1
ATOM 3580 N N . ALA A 1 465 ? 20.839 193.825 104.088 1.00 46.15 442 ALA A N 1
ATOM 3581 C CA . ALA A 1 465 ? 20.585 194.930 105.016 1.00 45.99 442 ALA A CA 1
ATOM 3582 C C . ALA A 1 465 ? 21.745 195.953 105.120 1.00 48.57 442 ALA A C 1
ATOM 3583 O O . ALA A 1 465 ? 21.534 197.099 105.517 1.00 53.53 442 ALA A O 1
ATOM 3585 N N . ALA A 1 466 ? 22.966 195.533 104.802 1.00 48.89 443 ALA A N 1
ATOM 3586 C CA . ALA A 1 466 ? 24.107 196.439 104.728 1.00 47.09 443 ALA A CA 1
ATOM 3587 C C . ALA A 1 466 ? 24.099 197.328 103.486 1.00 48.72 443 ALA A C 1
ATOM 3588 O O . ALA A 1 466 ? 24.744 198.380 103.507 1.00 47.59 443 ALA A O 1
ATOM 3590 N N . LEU A 1 467 ? 23.407 196.931 102.412 1.00 50.40 444 LEU A N 1
ATOM 3591 C CA . LEU A 1 467 ? 23.388 197.742 101.179 1.00 53.20 444 LEU A CA 1
ATOM 3592 C C . LEU A 1 467 ? 22.362 198.879 101.264 1.00 55.81 444 LEU A C 1
ATOM 3593 O O . LEU A 1 467 ? 21.281 198.682 101.830 1.00 55.47 444 LEU A O 1
ATOM 3598 N N . PRO A 1 468 ? 22.691 200.075 100.711 1.00 57.23 445 PRO A N 1
ATOM 3599 C CA . PRO A 1 468 ? 21.677 201.146 100.681 1.00 60.27 445 PRO A CA 1
ATOM 3600 C C . PRO A 1 468 ? 20.588 200.887 99.637 1.00 60.90 445 PRO A C 1
ATOM 3601 O O . PRO A 1 468 ? 20.910 200.665 98.490 1.00 59.41 445 PRO A O 1
ATOM 3605 N N . GLN A 1 469 ? 19.322 200.924 100.035 1.00 66.94 446 GLN A N 1
ATOM 3606 C CA . GLN A 1 469 ? 18.203 200.681 99.106 1.00 73.50 446 GLN A CA 1
ATOM 3607 C C . GLN A 1 469 ? 17.821 201.982 98.396 1.00 71.54 446 GLN A C 1
ATOM 3608 O O . GLN A 1 469 ? 17.378 202.933 99.031 1.00 70.96 446 GLN A O 1
ATOM 3614 N N . MET B 1 24 ? 36.464 114.760 109.315 1.00 77.17 1 MET B N 1
ATOM 3615 C CA . MET B 1 24 ? 37.699 115.353 109.928 1.00 79.07 1 MET B CA 1
ATOM 3616 C C . MET B 1 24 ? 38.506 114.325 110.725 1.00 77.97 1 MET B C 1
ATOM 3617 O O . MET B 1 24 ? 38.245 114.101 111.900 1.00 77.42 1 MET B O 1
ATOM 3622 N N . LYS B 1 25 ? 39.485 113.708 110.076 1.00 79.51 2 LYS B N 1
ATOM 3623 C CA . LYS B 1 25 ? 40.341 112.702 110.711 1.00 82.44 2 LYS B CA 1
ATOM 3624 C C . LYS B 1 25 ? 41.796 113.032 110.447 1.00 81.32 2 LYS B C 1
ATOM 3625 O O . LYS B 1 25 ? 42.196 113.185 109.294 1.00 83.17 2 LYS B O 1
ATOM 3631 N N . PHE B 1 26 ? 42.592 113.116 111.504 1.00 78.25 3 PHE B N 1
ATOM 3632 C CA . PHE B 1 26 ? 44.005 113.428 111.356 1.00 77.39 3 PHE B CA 1
ATOM 3633 C C . PHE B 1 26 ? 44.841 112.234 111.814 1.00 74.31 3 PHE B C 1
ATOM 3634 O O . PHE B 1 26 ? 44.502 111.579 112.793 1.00 68.90 3 PHE B O 1
ATOM 3642 N N . ALA B 1 27 ? 45.916 111.943 111.081 1.00 74.50 4 ALA B N 1
ATOM 3643 C CA . ALA B 1 27 ? 46.886 110.904 111.460 1.00 76.26 4 ALA B CA 1
ATOM 3644 C C . ALA B 1 27 ? 47.330 111.094 112.919 1.00 78.27 4 ALA B C 1
ATOM 3645 O O . ALA B 1 27 ? 47.300 112.225 113.419 1.00 76.53 4 ALA B O 1
ATOM 3647 N N . PRO B 1 28 ? 47.735 110.005 113.620 1.00 80.71 5 PRO B N 1
ATOM 3648 C CA . PRO B 1 28 ? 48.194 110.223 115.006 1.00 79.13 5 PRO B CA 1
ATOM 3649 C C . PRO B 1 28 ? 49.379 111.205 115.063 1.00 77.36 5 PRO B C 1
ATOM 3650 O O . PRO B 1 28 ? 49.478 111.992 116.005 1.00 72.17 5 PRO B O 1
ATOM 3654 N N . ASN B 1 29 ? 50.220 111.158 114.019 1.00 75.78 6 ASN B N 1
ATOM 3655 C CA . ASN B 1 29 ? 51.351 112.070 113.782 1.00 76.40 6 ASN B CA 1
ATOM 3656 C C . ASN B 1 29 ? 51.080 113.575 113.636 1.00 71.82 6 ASN B C 1
ATOM 3657 O O . ASN B 1 29 ? 51.996 114.385 113.763 1.00 72.00 6 ASN B O 1
ATOM 3662 N N . PHE B 1 30 ? 49.851 113.934 113.297 1.00 65.93 7 PHE B N 1
ATOM 3663 C CA . PHE B 1 30 ? 49.479 115.311 113.008 1.00 62.78 7 PHE B CA 1
ATOM 3664 C C . PHE B 1 30 ? 49.580 116.181 114.257 1.00 63.20 7 PHE B C 1
ATOM 3665 O O . PHE B 1 30 ? 49.103 115.782 115.324 1.00 62.72 7 PHE B O 1
ATOM 3673 N N . VAL B 1 31 ? 50.196 117.362 114.114 1.00 61.18 8 VAL B N 1
ATOM 3674 C CA . VAL B 1 31 ? 50.344 118.301 115.229 1.00 60.39 8 VAL B CA 1
ATOM 3675 C C . VAL B 1 31 ? 49.381 119.476 115.118 1.00 57.53 8 VAL B C 1
ATOM 3676 O O . VAL B 1 31 ? 49.216 120.078 114.064 1.00 55.33 8 VAL B O 1
ATOM 3680 N N . PHE B 1 32 ? 48.745 119.786 116.238 1.00 54.35 9 PHE B N 1
ATOM 3681 C CA . PHE B 1 32 ? 47.920 120.949 116.367 1.00 52.58 9 PHE B CA 1
ATOM 3682 C C . PHE B 1 32 ? 48.719 121.982 117.123 1.00 52.25 9 PHE B C 1
ATOM 3683 O O . PHE B 1 32 ? 49.487 121.660 118.035 1.00 52.76 9 PHE B O 1
ATOM 3691 N N . GLY B 1 33 ? 48.523 123.235 116.736 1.00 50.18 10 GLY B N 1
ATOM 3692 C CA . GLY B 1 33 ? 49.330 124.319 117.227 1.00 46.74 10 GLY B CA 1
ATOM 3693 C C . GLY B 1 33 ? 48.507 125.564 117.346 1.00 46.29 10 GLY B C 1
ATOM 3694 O O . GLY B 1 33 ? 47.355 125.611 116.938 1.00 46.08 10 GLY B O 1
ATOM 3695 N N . THR B 1 34 ? 49.118 126.561 117.947 1.00 47.24 11 THR B N 1
ATOM 3696 C CA . THR B 1 34 ? 48.594 127.920 117.968 1.00 48.79 11 THR B CA 1
ATOM 3697 C C . THR B 1 34 ? 49.820 128.825 117.972 1.00 47.22 11 THR B C 1
ATOM 3698 O O . THR B 1 34 ? 50.919 128.372 118.319 1.00 48.11 11 THR B O 1
ATOM 3702 N N . ALA B 1 35 ? 49.649 130.086 117.577 1.00 48.98 12 ALA B N 1
ATOM 3703 C CA . ALA B 1 35 ? 50.803 130.932 117.231 1.00 45.40 12 ALA B CA 1
ATOM 3704 C C . ALA B 1 35 ? 50.654 132.369 117.660 1.00 43.09 12 ALA B C 1
ATOM 3705 O O . ALA B 1 35 ? 49.522 132.891 117.763 1.00 42.26 12 ALA B O 1
ATOM 3707 N N . THR B 1 36 ? 51.816 132.988 117.906 1.00 39.35 13 THR B N 1
ATOM 3708 C CA . THR B 1 36 ? 51.941 134.417 118.218 1.00 39.84 13 THR B CA 1
ATOM 3709 C C . THR B 1 36 ? 53.256 134.981 117.655 1.00 37.55 13 THR B C 1
ATOM 3710 O O . THR B 1 36 ? 54.070 134.236 117.147 1.00 37.28 13 THR B O 1
ATOM 3714 N N . SER B 1 37 ? 53.490 136.278 117.828 1.00 38.29 14 SER B N 1
ATOM 3715 C CA . SER B 1 37 ? 54.819 136.876 117.587 1.00 39.73 14 SER B CA 1
ATOM 3716 C C . SER B 1 37 ? 55.170 137.844 118.694 1.00 39.46 14 SER B C 1
ATOM 3717 O O . SER B 1 37 ? 54.290 138.322 119.381 1.00 42.49 14 SER B O 1
ATOM 3720 N N . SER B 1 38 ? 56.466 138.098 118.853 1.00 41.47 15 SER B N 1
ATOM 3721 C CA . SER B 1 38 ? 57.015 138.837 120.004 1.00 42.97 15 SER B CA 1
ATOM 3722 C C . SER B 1 38 ? 56.409 140.217 120.156 1.00 45.67 15 SER B C 1
ATOM 3723 O O . SER B 1 38 ? 55.874 140.550 121.217 1.00 47.45 15 SER B O 1
ATOM 3726 N N . TYR B 1 39 ? 56.462 141.028 119.103 1.00 44.65 16 TYR B N 1
ATOM 3727 C CA . TYR B 1 39 ? 56.019 142.413 119.250 1.00 44.66 16 TYR B CA 1
ATOM 3728 C C . TYR B 1 39 ? 54.520 142.533 119.441 1.00 43.04 16 TYR B C 1
ATOM 3729 O O . TYR B 1 39 ? 54.040 143.488 120.028 1.00 43.98 16 TYR B O 1
ATOM 3738 N N . GLN B 1 40 ? 53.781 141.555 118.964 1.00 43.21 17 GLN B N 1
ATOM 3739 C CA . GLN B 1 40 ? 52.337 141.613 119.035 1.00 44.33 17 GLN B CA 1
ATOM 3740 C C . GLN B 1 40 ? 51.811 141.267 120.431 1.00 47.87 17 GLN B C 1
ATOM 3741 O O . GLN B 1 40 ? 50.683 141.647 120.745 1.00 48.54 17 GLN B O 1
ATOM 3747 N N . ILE B 1 41 ? 52.598 140.552 121.258 1.00 49.14 18 ILE B N 1
ATOM 3748 C CA . ILE B 1 41 ? 52.102 140.112 122.584 1.00 50.40 18 ILE B CA 1
ATOM 3749 C C . ILE B 1 41 ? 52.910 140.513 123.814 1.00 49.10 18 ILE B C 1
ATOM 3750 O O . ILE B 1 41 ? 52.352 140.585 124.899 1.00 50.29 18 ILE B O 1
ATOM 3755 N N . GLU B 1 42 ? 54.199 140.780 123.654 1.00 49.08 19 GLU B N 1
ATOM 3756 C CA . GLU B 1 42 ? 55.116 140.760 124.789 1.00 47.98 19 GLU B CA 1
ATOM 3757 C C . GLU B 1 42 ? 54.899 141.935 125.721 1.00 49.68 19 GLU B C 1
ATOM 3758 O O . GLU B 1 42 ? 54.759 141.751 126.933 1.00 50.91 19 GLU B O 1
ATOM 3764 N N . GLY B 1 43 ? 54.853 143.132 125.151 1.00 49.53 20 GLY B N 1
ATOM 3765 C CA . GLY B 1 43 ? 54.936 144.339 125.934 1.00 48.93 20 GLY B CA 1
ATOM 3766 C C . GLY B 1 43 ? 56.339 144.487 126.481 1.00 50.36 20 GLY B C 1
ATOM 3767 O O . GLY B 1 43 ? 57.325 144.087 125.814 1.00 46.74 20 GLY B O 1
ATOM 3768 N N . ALA B 1 44 ? 56.426 145.055 127.698 1.00 52.32 21 ALA B N 1
ATOM 3769 C CA . ALA B 1 44 ? 57.712 145.345 128.353 1.00 51.03 21 ALA B CA 1
ATOM 3770 C C . ALA B 1 44 ? 58.733 145.893 127.331 1.00 52.27 21 ALA B C 1
ATOM 3771 O O . ALA B 1 44 ? 59.881 145.428 127.255 1.00 55.64 21 ALA B O 1
ATOM 3773 N N . HIS B 1 45 ? 58.288 146.870 126.539 1.00 53.49 22 HIS B N 1
ATOM 3774 C CA . HIS B 1 45 ? 59.021 147.337 125.349 1.00 51.95 22 HIS B CA 1
ATOM 3775 C C . HIS B 1 45 ? 60.375 147.968 125.630 1.00 52.89 22 HIS B C 1
ATOM 3776 O O . HIS B 1 45 ? 61.255 147.949 124.765 1.00 50.65 22 HIS B O 1
ATOM 3783 N N . ASP B 1 46 ? 60.525 148.529 126.833 1.00 53.89 23 ASP B N 1
ATOM 3784 C CA . ASP B 1 46 ? 61.761 149.187 127.279 1.00 55.55 23 ASP B CA 1
ATOM 3785 C C . ASP B 1 46 ? 62.334 148.544 128.543 1.00 58.24 23 ASP B C 1
ATOM 3786 O O . ASP B 1 46 ? 63.032 149.213 129.289 1.00 61.36 23 ASP B O 1
ATOM 3791 N N . GLU B 1 47 ? 62.038 147.265 128.780 1.00 59.51 24 GLU B N 1
ATOM 3792 C CA . GLU B 1 47 ? 62.525 146.538 129.955 1.00 59.28 24 GLU B CA 1
ATOM 3793 C C . GLU B 1 47 ? 63.390 145.400 129.496 1.00 61.25 24 GLU B C 1
ATOM 3794 O O . GLU B 1 47 ? 63.284 144.941 128.354 1.00 64.88 24 GLU B O 1
ATOM 3800 N N . GLY B 1 48 ? 64.236 144.928 130.402 1.00 57.38 25 GLY B N 1
ATOM 3801 C CA . GLY B 1 48 ? 65.108 143.807 130.114 1.00 53.54 25 GLY B CA 1
ATOM 3802 C C . GLY B 1 48 ? 66.182 144.111 129.091 1.00 50.17 25 GLY B C 1
ATOM 3803 O O . GLY B 1 48 ? 66.733 143.195 128.489 1.00 50.31 25 GLY B O 1
ATOM 3804 N N . GLY B 1 49 ? 66.498 145.392 128.914 1.00 47.29 26 GLY B N 1
ATOM 3805 C CA . GLY B 1 49 ? 67.516 145.811 127.977 1.00 47.94 26 GLY B CA 1
ATOM 3806 C C . GLY B 1 49 ? 67.008 146.008 126.545 1.00 49.00 26 GLY B C 1
ATOM 3807 O O . GLY B 1 49 ? 67.804 146.359 125.677 1.00 46.79 26 GLY B O 1
ATOM 3808 N N . ARG B 1 50 ? 65.701 145.808 126.310 1.00 48.11 27 ARG B N 1
ATOM 3809 C CA . ARG B 1 50 ? 65.107 145.947 124.977 1.00 48.83 27 ARG B CA 1
ATOM 3810 C C . ARG B 1 50 ? 65.142 147.399 124.497 1.00 47.65 27 ARG B C 1
ATOM 3811 O O . ARG B 1 50 ? 64.665 148.280 125.200 1.00 47.33 27 ARG B O 1
ATOM 3819 N N . THR B 1 51 ? 65.758 147.606 123.325 1.00 46.73 28 THR B N 1
ATOM 3820 C CA . THR B 1 51 ? 65.751 148.868 122.591 1.00 45.69 28 THR B CA 1
ATOM 3821 C C . THR B 1 51 ? 64.674 148.832 121.476 1.00 43.76 28 THR B C 1
ATOM 3822 O O . THR B 1 51 ? 64.148 147.770 121.165 1.00 41.63 28 THR B O 1
ATOM 3826 N N . PRO B 1 52 ? 64.275 149.998 120.948 1.00 40.98 29 PRO B N 1
ATOM 3827 C CA . PRO B 1 52 ? 63.150 150.030 120.000 1.00 40.92 29 PRO B CA 1
ATOM 3828 C C . PRO B 1 52 ? 63.393 149.324 118.657 1.00 39.62 29 PRO B C 1
ATOM 3829 O O . PRO B 1 52 ? 64.529 149.267 118.164 1.00 37.54 29 PRO B O 1
ATOM 3833 N N . SER B 1 53 ? 62.319 148.771 118.115 1.00 40.07 30 SER B N 1
ATOM 3834 C CA . SER B 1 53 ? 62.296 148.172 116.784 1.00 41.50 30 SER B CA 1
ATOM 3835 C C . SER B 1 53 ? 61.698 149.155 115.816 1.00 42.99 30 SER B C 1
ATOM 3836 O O . SER B 1 53 ? 61.053 150.136 116.227 1.00 43.45 30 SER B O 1
ATOM 3839 N N . ILE B 1 54 ? 61.835 148.844 114.527 1.00 41.59 31 ILE B N 1
ATOM 3840 C CA . ILE B 1 54 ? 61.212 149.659 113.478 1.00 40.98 31 ILE B CA 1
ATOM 3841 C C . ILE B 1 54 ? 59.721 149.866 113.682 1.00 38.46 31 ILE B C 1
ATOM 3842 O O . ILE B 1 54 ? 59.213 150.920 113.377 1.00 39.35 31 ILE B O 1
ATOM 3847 N N . TRP B 1 55 ? 59.048 148.869 114.229 1.00 40.34 32 TRP B N 1
ATOM 3848 C CA . TRP B 1 55 ? 57.625 148.976 114.588 1.00 42.05 32 TRP B CA 1
ATOM 3849 C C . TRP B 1 55 ? 57.317 149.890 115.778 1.00 44.03 32 TRP B C 1
ATOM 3850 O O . TRP B 1 55 ? 56.217 150.439 115.818 1.00 47.72 32 TRP B O 1
ATOM 3861 N N . ASP B 1 56 ? 58.251 150.059 116.720 1.00 43.77 33 ASP B N 1
ATOM 3862 C CA . ASP B 1 56 ? 58.044 150.991 117.848 1.00 44.43 33 ASP B CA 1
ATOM 3863 C C . ASP B 1 56 ? 57.949 152.420 117.297 1.00 42.76 33 ASP B C 1
ATOM 3864 O O . ASP B 1 56 ? 57.044 153.169 117.610 1.00 43.60 33 ASP B O 1
ATOM 3869 N N . THR B 1 57 ? 58.904 152.767 116.458 1.00 42.90 34 THR B N 1
ATOM 3870 C CA . THR B 1 57 ? 58.955 154.067 115.824 1.00 43.43 34 THR B CA 1
ATOM 3871 C C . THR B 1 57 ? 57.884 154.289 114.729 1.00 44.46 34 THR B C 1
ATOM 3872 O O . THR B 1 57 ? 57.436 155.428 114.520 1.00 45.87 34 THR B O 1
ATOM 3876 N N . PHE B 1 58 ? 57.486 153.221 114.040 1.00 42.70 35 PHE B N 1
ATOM 3877 C CA . PHE B 1 58 ? 56.423 153.292 113.021 1.00 42.97 35 PHE B CA 1
ATOM 3878 C C . PHE B 1 58 ? 55.089 153.618 113.654 1.00 42.37 35 PHE B C 1
ATOM 3879 O O . PHE B 1 58 ? 54.318 154.440 113.125 1.00 39.99 35 PHE B O 1
ATOM 3887 N N . CYS B 1 59 ? 54.821 152.975 114.789 1.00 43.18 36 CYS B N 1
ATOM 3888 C CA . CYS B 1 59 ? 53.615 153.260 115.577 1.00 43.54 36 CYS B CA 1
ATOM 3889 C C . CYS B 1 59 ? 53.566 154.715 115.993 1.00 43.79 36 CYS B C 1
ATOM 3890 O O . CYS B 1 59 ? 52.486 155.294 116.077 1.00 46.54 36 CYS B O 1
ATOM 3893 N N . ASP B 1 60 ? 54.729 155.303 116.246 1.00 45.73 37 ASP B N 1
ATOM 3894 C CA . ASP B 1 60 ? 54.789 156.704 116.614 1.00 48.91 37 ASP B CA 1
ATOM 3895 C C . ASP B 1 60 ? 54.803 157.687 115.434 1.00 47.57 37 ASP B C 1
ATOM 3896 O O . ASP B 1 60 ? 54.679 158.894 115.636 1.00 45.11 37 ASP B O 1
ATOM 3901 N N . THR B 1 61 ? 54.939 157.189 114.214 1.00 46.28 38 THR B N 1
ATOM 3902 C CA . THR B 1 61 ? 54.877 158.040 113.033 1.00 45.76 38 THR B CA 1
ATOM 3903 C C . THR B 1 61 ? 53.412 158.298 112.706 1.00 44.50 38 THR B C 1
ATOM 3904 O O . THR B 1 61 ? 52.622 157.351 112.592 1.00 44.85 38 THR B O 1
ATOM 3908 N N . ASP B 1 62 ? 53.072 159.578 112.563 1.00 43.90 39 ASP B N 1
ATOM 3909 C CA . ASP B 1 62 ? 51.725 160.010 112.244 1.00 45.09 39 ASP B CA 1
ATOM 3910 C C . ASP B 1 62 ? 51.189 159.365 110.955 1.00 44.77 39 ASP B C 1
ATOM 3911 O O . ASP B 1 62 ? 51.862 159.337 109.910 1.00 45.08 39 ASP B O 1
ATOM 3916 N N . GLY B 1 63 ? 49.978 158.843 111.063 1.00 43.67 40 GLY B N 1
ATOM 3917 C CA . GLY B 1 63 ? 49.255 158.296 109.942 1.00 43.98 40 GLY B CA 1
ATOM 3918 C C . GLY B 1 63 ? 49.466 156.827 109.679 1.00 44.13 40 GLY B C 1
ATOM 3919 O O . GLY B 1 63 ? 48.765 156.281 108.842 1.00 45.62 40 GLY B O 1
ATOM 3920 N N . LYS B 1 64 ? 50.398 156.173 110.379 1.00 42.91 41 LYS B N 1
ATOM 3921 C CA . LYS B 1 64 ? 50.838 154.830 109.980 1.00 41.67 41 LYS B CA 1
ATOM 3922 C C . LYS B 1 64 ? 50.078 153.717 110.665 1.00 42.17 41 LYS B C 1
ATOM 3923 O O . LYS B 1 64 ? 49.821 152.681 110.048 1.00 41.03 41 LYS B O 1
ATOM 3929 N N . VAL B 1 65 ? 49.756 153.884 111.945 1.00 42.23 42 VAL B N 1
ATOM 3930 C CA . VAL B 1 65 ? 49.064 152.821 112.666 1.00 42.78 42 VAL B CA 1
ATOM 3931 C C . VAL B 1 65 ? 47.774 153.364 113.242 1.00 41.48 42 VAL B C 1
ATOM 3932 O O . VAL B 1 65 ? 47.751 154.469 113.741 1.00 42.06 42 VAL B O 1
ATOM 3936 N N . PHE B 1 66 ? 46.714 152.570 113.175 1.00 42.88 43 PHE B N 1
ATOM 3937 C CA . PHE B 1 66 ? 45.423 152.918 113.771 1.00 45.57 43 PHE B CA 1
ATOM 3938 C C . PHE B 1 66 ? 45.599 153.556 115.168 1.00 48.76 43 PHE B C 1
ATOM 3939 O O . PHE B 1 66 ? 46.182 152.949 116.069 1.00 47.54 43 PHE B O 1
ATOM 3947 N N . GLU B 1 67 ? 45.156 154.810 115.283 1.00 52.05 44 GLU B N 1
ATOM 3948 C CA . GLU B 1 67 ? 45.123 155.584 116.534 1.00 55.51 44 GLU B CA 1
ATOM 3949 C C . GLU B 1 67 ? 46.420 155.580 117.318 1.00 55.59 44 GLU B C 1
ATOM 3950 O O . GLU B 1 67 ? 46.415 155.701 118.547 1.00 56.66 44 GLU B O 1
ATOM 3956 N N . LYS B 1 68 ? 47.529 155.460 116.592 1.00 54.24 45 LYS B N 1
ATOM 3957 C CA . LYS B 1 68 ? 48.862 155.416 117.173 1.00 55.54 45 LYS B CA 1
ATOM 3958 C C . LYS B 1 68 ? 48.999 154.316 118.233 1.00 52.41 45 LYS B C 1
ATOM 3959 O O . LYS B 1 68 ? 49.818 154.419 119.129 1.00 53.37 45 LYS B O 1
ATOM 3965 N N . HIS B 1 69 ? 48.217 153.252 118.106 1.00 49.92 46 HIS B N 1
ATOM 3966 C CA . HIS B 1 69 ? 48.406 152.096 118.932 1.00 48.18 46 HIS B CA 1
ATOM 3967 C C . HIS B 1 69 ? 49.804 151.552 118.716 1.00 49.03 46 HIS B C 1
ATOM 3968 O O . HIS B 1 69 ? 50.379 151.663 117.616 1.00 50.90 46 HIS B O 1
ATOM 3975 N N . ASN B 1 70 ? 50.343 150.964 119.780 1.00 49.69 47 ASN B N 1
ATOM 3976 C CA . ASN B 1 70 ? 51.674 150.385 119.769 1.00 48.41 47 ASN B CA 1
ATOM 3977 C C . ASN B 1 70 ? 51.733 149.107 120.625 1.00 49.72 47 ASN B C 1
ATOM 3978 O O . ASN B 1 70 ? 50.725 148.682 121.225 1.00 49.04 47 ASN B O 1
ATOM 3983 N N . GLY B 1 71 ? 52.911 148.490 120.644 1.00 48.61 48 GLY B N 1
ATOM 3984 C CA . GLY B 1 71 ? 53.165 147.298 121.444 1.00 50.64 48 GLY B CA 1
ATOM 3985 C C . GLY B 1 71 ? 53.833 147.541 122.796 1.00 49.77 48 GLY B C 1
ATOM 3986 O O . GLY B 1 71 ? 54.510 146.649 123.308 1.00 47.26 48 GLY B O 1
ATOM 3987 N N . ASP B 1 72 ? 53.647 148.729 123.371 1.00 51.26 49 ASP B N 1
ATOM 3988 C CA . ASP B 1 72 ? 54.305 149.088 124.642 1.00 54.56 49 ASP B CA 1
ATOM 3989 C C . ASP B 1 72 ? 53.963 148.072 125.730 1.00 53.08 49 ASP B C 1
ATOM 3990 O O . ASP B 1 72 ? 54.861 147.527 126.383 1.00 51.75 49 ASP B O 1
ATOM 3995 N N . VAL B 1 73 ? 52.660 147.810 125.851 1.00 52.95 50 VAL B N 1
ATOM 3996 C CA . VAL B 1 73 ? 52.093 146.836 126.778 1.00 52.70 50 VAL B CA 1
ATOM 3997 C C . VAL B 1 73 ? 51.552 145.598 126.057 1.00 52.93 50 VAL B C 1
ATOM 3998 O O . VAL B 1 73 ? 51.776 144.470 126.516 1.00 51.36 50 VAL B O 1
ATOM 4002 N N . ALA B 1 74 ? 50.805 145.792 124.962 1.00 54.04 51 ALA B N 1
ATOM 4003 C CA . ALA B 1 74 ? 50.284 144.661 124.182 1.00 52.15 51 ALA B CA 1
ATOM 4004 C C . ALA B 1 74 ? 49.500 143.682 125.084 1.00 52.95 51 ALA B C 1
ATOM 4005 O O . ALA B 1 74 ? 48.546 144.109 125.714 1.00 51.37 51 ALA B O 1
ATOM 4007 N N . CYS B 1 75 ? 49.882 142.398 125.127 1.00 55.26 52 CYS B N 1
ATOM 4008 C CA . CYS B 1 75 ? 49.289 141.408 126.019 1.00 54.99 52 CYS B CA 1
ATOM 4009 C C . CYS B 1 75 ? 50.131 141.200 127.301 1.00 54.55 52 CYS B C 1
ATOM 4010 O O . CYS B 1 75 ? 49.841 140.297 128.079 1.00 55.21 52 CYS B O 1
ATOM 4013 N N . ASP B 1 76 ? 51.170 142.014 127.516 1.00 54.57 53 ASP B N 1
ATOM 4014 C CA . ASP B 1 76 ? 51.993 141.954 128.738 1.00 56.56 53 ASP B CA 1
ATOM 4015 C C . ASP B 1 76 ? 52.567 140.539 128.989 1.00 57.68 53 ASP B C 1
ATOM 4016 O O . ASP B 1 76 ? 52.814 140.114 130.138 1.00 56.85 53 ASP B O 1
ATOM 4021 N N . HIS B 1 77 ? 52.799 139.830 127.883 1.00 53.34 54 HIS B N 1
ATOM 4022 C CA . HIS B 1 77 ? 53.183 138.421 127.912 1.00 49.42 54 HIS B CA 1
ATOM 4023 C C . HIS B 1 77 ? 54.582 138.241 128.468 1.00 49.02 54 HIS B C 1
ATOM 4024 O O . HIS B 1 77 ? 54.889 137.172 129.005 1.00 51.13 54 HIS B O 1
ATOM 4031 N N . TYR B 1 78 ? 55.432 139.262 128.331 1.00 50.43 55 TYR B N 1
ATOM 4032 C CA . TYR B 1 78 ? 56.776 139.216 128.909 1.00 53.47 55 TYR B CA 1
ATOM 4033 C C . TYR B 1 78 ? 56.632 138.919 130.395 1.00 52.39 55 TYR B C 1
ATOM 4034 O O . TYR B 1 78 ? 57.224 137.992 130.898 1.00 52.62 55 TYR B O 1
ATOM 4043 N N . HIS B 1 79 ? 55.766 139.664 131.061 1.00 53.90 56 HIS B N 1
ATOM 4044 C CA . HIS B 1 79 ? 55.471 139.416 132.468 1.00 53.52 56 HIS B CA 1
ATOM 4045 C C . HIS B 1 79 ? 54.576 138.220 132.692 1.00 53.01 56 HIS B C 1
ATOM 4046 O O . HIS B 1 79 ? 54.878 137.413 133.564 1.00 53.92 56 HIS B O 1
ATOM 4053 N N . ARG B 1 80 ? 53.524 138.054 131.894 1.00 52.16 57 ARG B N 1
ATOM 4054 C CA . ARG B 1 80 ? 52.494 137.027 132.189 1.00 52.22 57 ARG B CA 1
ATOM 4055 C C . ARG B 1 80 ? 52.642 135.693 131.465 1.00 52.16 57 ARG B C 1
ATOM 4056 O O . ARG B 1 80 ? 51.658 134.944 131.347 1.00 53.33 57 ARG B O 1
ATOM 4064 N N . PHE B 1 81 ? 53.864 135.371 131.031 1.00 55.91 58 PHE B N 1
ATOM 4065 C CA . PHE B 1 81 ? 54.135 134.166 130.220 1.00 57.97 58 PHE B CA 1
ATOM 4066 C C . PHE B 1 81 ? 53.714 132.864 130.891 1.00 59.34 58 PHE B C 1
ATOM 4067 O O . PHE B 1 81 ? 53.250 131.938 130.203 1.00 60.81 58 PHE B O 1
ATOM 4075 N N . GLU B 1 82 ? 53.869 132.788 132.218 1.00 60.05 59 GLU B N 1
ATOM 4076 C CA . GLU B 1 82 ? 53.445 131.600 132.970 1.00 59.30 59 GLU B CA 1
ATOM 4077 C C . GLU B 1 82 ? 51.959 131.309 132.811 1.00 54.81 59 GLU B C 1
ATOM 4078 O O . GLU B 1 82 ? 51.565 130.169 132.522 1.00 53.78 59 GLU B O 1
ATOM 4084 N N . GLU B 1 83 ? 51.141 132.336 132.971 1.00 52.50 60 GLU B N 1
ATOM 4085 C CA . GLU B 1 83 ? 49.709 132.176 132.763 1.00 54.02 60 GLU B CA 1
ATOM 4086 C C . GLU B 1 83 ? 49.399 131.708 131.331 1.00 57.23 60 GLU B C 1
ATOM 4087 O O . GLU B 1 83 ? 48.544 130.830 131.125 1.00 59.69 60 GLU B O 1
ATOM 4093 N N . ASP B 1 84 ? 50.076 132.298 130.339 1.00 57.43 61 ASP B N 1
ATOM 4094 C CA . ASP B 1 84 ? 49.810 131.937 128.939 1.00 55.76 61 ASP B CA 1
ATOM 4095 C C . ASP B 1 84 ? 50.235 130.491 128.671 1.00 56.10 61 ASP B C 1
ATOM 4096 O O . ASP B 1 84 ? 49.499 129.737 128.009 1.00 54.87 61 ASP B O 1
ATOM 4101 N N . ILE B 1 85 ? 51.374 130.079 129.230 1.00 56.34 62 ILE B N 1
ATOM 4102 C CA . ILE B 1 85 ? 51.769 128.656 129.175 1.00 57.51 62 ILE B CA 1
ATOM 4103 C C . ILE B 1 85 ? 50.629 127.746 129.665 1.00 59.45 62 ILE B C 1
ATOM 4104 O O . ILE B 1 85 ? 50.340 126.717 129.025 1.00 57.69 62 ILE B O 1
ATOM 4109 N N . GLN B 1 86 ? 49.978 128.135 130.774 1.00 59.07 63 GLN B N 1
ATOM 4110 C CA . GLN B 1 86 ? 48.827 127.384 131.304 1.00 59.19 63 GLN B CA 1
ATOM 4111 C C . GLN B 1 86 ? 47.650 127.360 130.343 1.00 57.58 63 GLN B C 1
ATOM 4112 O O . GLN B 1 86 ? 47.034 126.311 130.137 1.00 59.93 63 GLN B O 1
ATOM 4118 N N . HIS B 1 87 ? 47.337 128.499 129.743 1.00 57.85 64 HIS B N 1
ATOM 4119 C CA . HIS B 1 87 ? 46.316 128.526 128.680 1.00 56.38 64 HIS B CA 1
ATOM 4120 C C . HIS B 1 87 ? 46.671 127.527 127.559 1.00 57.00 64 HIS B C 1
ATOM 4121 O O . HIS B 1 87 ? 45.832 126.709 127.139 1.00 57.31 64 HIS B O 1
ATOM 4128 N N . ILE B 1 88 ? 47.932 127.558 127.128 1.00 57.92 65 ILE B N 1
ATOM 4129 C CA . ILE B 1 88 ? 48.409 126.689 126.040 1.00 58.81 65 ILE B CA 1
ATOM 4130 C C . ILE B 1 88 ? 48.309 125.210 126.457 1.00 59.68 65 ILE B C 1
ATOM 4131 O O . ILE B 1 88 ? 47.907 124.344 125.661 1.00 58.29 65 ILE B O 1
ATOM 4136 N N . LYS B 1 89 ? 48.692 124.940 127.704 1.00 61.97 66 LYS B N 1
ATOM 4137 C CA . LYS B 1 89 ? 48.581 123.604 128.311 1.00 63.27 66 LYS B CA 1
ATOM 4138 C C . LYS B 1 89 ? 47.128 123.139 128.247 1.00 59.11 66 LYS B C 1
ATOM 4139 O O . LYS B 1 89 ? 46.819 122.108 127.633 1.00 54.72 66 LYS B O 1
ATOM 4145 N N . GLN B 1 90 ? 46.238 123.942 128.820 1.00 58.35 67 GLN B N 1
ATOM 4146 C CA . GLN B 1 90 ? 44.803 123.650 128.802 1.00 60.81 67 GLN B CA 1
ATOM 4147 C C . GLN B 1 90 ? 44.239 123.420 127.402 1.00 59.04 67 GLN B C 1
ATOM 4148 O O . GLN B 1 90 ? 43.362 122.598 127.239 1.00 56.03 67 GLN B O 1
ATOM 4154 N N . LEU B 1 91 ? 44.730 124.127 126.388 1.00 59.17 68 LEU B N 1
ATOM 4155 C CA . LEU B 1 91 ? 44.290 123.829 125.007 1.00 59.91 68 LEU B CA 1
ATOM 4156 C C . LEU B 1 91 ? 44.627 122.391 124.554 1.00 56.55 68 LEU B C 1
ATOM 4157 O O . LEU B 1 91 ? 43.884 121.777 123.780 1.00 56.39 68 LEU B O 1
ATOM 4162 N N . GLY B 1 92 ? 45.756 121.875 125.021 1.00 54.97 69 GLY B N 1
ATOM 4163 C CA . GLY B 1 92 ? 46.222 120.555 124.623 1.00 54.71 69 GLY B CA 1
ATOM 4164 C C . GLY B 1 92 ? 46.930 120.503 123.271 1.00 55.97 69 GLY B C 1
ATOM 4165 O O . GLY B 1 92 ? 47.154 119.408 122.717 1.00 52.99 69 GLY B O 1
ATOM 4166 N N . VAL B 1 93 ? 47.267 121.678 122.727 1.00 55.18 70 VAL B N 1
ATOM 4167 C CA . VAL B 1 93 ? 48.036 121.775 121.486 1.00 55.30 70 VAL B CA 1
ATOM 4168 C C . VAL B 1 93 ? 49.366 121.069 121.664 1.00 54.34 70 VAL B C 1
ATOM 4169 O O . VAL B 1 93 ? 49.987 121.151 122.732 1.00 56.11 70 VAL B O 1
ATOM 4173 N N . ASP B 1 94 ? 49.806 120.390 120.614 1.00 52.03 71 ASP B N 1
ATOM 4174 C CA . ASP B 1 94 ? 51.137 119.775 120.609 1.00 52.00 71 ASP B CA 1
ATOM 4175 C C . ASP B 1 94 ? 52.265 120.808 120.531 1.00 49.55 71 ASP B C 1
ATOM 4176 O O . ASP B 1 94 ? 53.411 120.511 120.903 1.00 49.91 71 ASP B O 1
ATOM 4181 N N . THR B 1 95 ? 51.950 121.997 119.997 1.00 47.80 72 THR B N 1
ATOM 4182 C CA . THR B 1 95 ? 52.959 122.958 119.542 1.00 47.51 72 THR B CA 1
ATOM 4183 C C . THR B 1 95 ? 52.550 124.396 119.847 1.00 46.01 72 THR B C 1
ATOM 4184 O O . THR B 1 95 ? 51.360 124.759 119.747 1.00 45.68 72 THR B O 1
ATOM 4188 N N . TYR B 1 96 ? 53.533 125.192 120.269 1.00 42.84 73 TYR B N 1
ATOM 4189 C CA . TYR B 1 96 ? 53.338 126.628 120.459 1.00 43.93 73 TYR B CA 1
ATOM 4190 C C . TYR B 1 96 ? 54.354 127.295 119.574 1.00 43.52 73 TYR B C 1
ATOM 4191 O O . TYR B 1 96 ? 55.559 127.033 119.691 1.00 41.83 73 TYR B O 1
ATOM 4200 N N . ARG B 1 97 ? 53.852 128.128 118.663 1.00 44.41 74 ARG B N 1
ATOM 4201 C CA . ARG B 1 97 ? 54.721 128.857 117.757 1.00 44.15 74 ARG B CA 1
ATOM 4202 C C . ARG B 1 97 ? 54.834 130.268 118.265 1.00 40.05 74 ARG B C 1
ATOM 4203 O O . ARG B 1 97 ? 53.832 130.924 118.472 1.00 38.98 74 ARG B O 1
ATOM 4211 N N . PHE B 1 98 ? 56.064 130.729 118.452 1.00 39.38 75 PHE B N 1
ATOM 4212 C CA . PHE B 1 98 ? 56.307 132.084 118.937 1.00 39.67 75 PHE B CA 1
ATOM 4213 C C . PHE B 1 98 ? 57.531 132.622 118.248 1.00 38.79 75 PHE B C 1
ATOM 4214 O O . PHE B 1 98 ? 58.230 131.876 117.583 1.00 38.56 75 PHE B O 1
ATOM 4222 N N . SER B 1 99 ? 57.798 133.914 118.427 1.00 40.79 76 SER B N 1
ATOM 4223 C CA . SER B 1 99 ? 58.989 134.539 117.836 1.00 39.76 76 SER B CA 1
ATOM 4224 C C . SER B 1 99 ? 59.913 135.109 118.903 1.00 40.50 76 SER B C 1
ATOM 4225 O O . SER B 1 99 ? 59.477 135.430 120.020 1.00 39.11 76 SER B O 1
ATOM 4228 N N . ILE B 1 100 ? 61.190 135.233 118.546 1.00 42.22 77 ILE B N 1
ATOM 4229 C CA . ILE B 1 100 ? 62.186 135.880 119.408 1.00 45.19 77 ILE B CA 1
ATOM 4230 C C . ILE B 1 100 ? 62.404 137.337 118.981 1.00 44.21 77 ILE B C 1
ATOM 4231 O O . ILE B 1 100 ? 62.757 137.589 117.844 1.00 44.46 77 ILE B O 1
ATOM 4236 N N . ALA B 1 101 ? 62.245 138.275 119.915 1.00 42.99 78 ALA B N 1
ATOM 4237 C CA . ALA B 1 101 ? 62.549 139.689 119.672 1.00 42.69 78 ALA B CA 1
ATOM 4238 C C . ALA B 1 101 ? 64.031 139.969 119.521 1.00 42.58 78 ALA B C 1
ATOM 4239 O O . ALA B 1 101 ? 64.762 140.110 120.501 1.00 41.56 78 ALA B O 1
ATOM 4241 N N . TRP B 1 102 ? 64.462 140.100 118.266 1.00 43.06 79 TRP B N 1
ATOM 4242 C CA . TRP B 1 102 ? 65.810 140.588 117.925 1.00 40.33 79 TRP B CA 1
ATOM 4243 C C . TRP B 1 102 ? 66.301 141.741 118.823 1.00 40.64 79 TRP B C 1
ATOM 4244 O O . TRP B 1 102 ? 67.421 141.661 119.321 1.00 39.79 79 TRP B O 1
ATOM 4255 N N . PRO B 1 103 ? 65.489 142.810 119.028 1.00 41.09 80 PRO B N 1
ATOM 4256 C CA . PRO B 1 103 ? 65.934 143.926 119.903 1.00 43.06 80 PRO B CA 1
ATOM 4257 C C . PRO B 1 103 ? 66.143 143.570 121.392 1.00 44.23 80 PRO B C 1
ATOM 4258 O O . PRO B 1 103 ? 66.747 144.350 122.110 1.00 44.49 80 PRO B O 1
ATOM 4262 N N . ARG B 1 104 ? 65.608 142.438 121.846 1.00 46.06 81 ARG B N 1
ATOM 4263 C CA . ARG B 1 104 ? 65.949 141.897 123.173 1.00 47.78 81 ARG B CA 1
ATOM 4264 C C . ARG B 1 104 ? 67.317 141.204 123.213 1.00 49.63 81 ARG B C 1
ATOM 4265 O O . ARG B 1 104 ? 67.950 141.137 124.271 1.00 50.61 81 ARG B O 1
ATOM 4273 N N . ILE B 1 105 ? 67.764 140.684 122.073 1.00 48.94 82 ILE B N 1
ATOM 4274 C CA . ILE B 1 105 ? 68.952 139.843 122.004 1.00 46.76 82 ILE B CA 1
ATOM 4275 C C . ILE B 1 105 ? 70.161 140.668 121.614 1.00 46.51 82 ILE B C 1
ATOM 4276 O O . ILE B 1 105 ? 71.243 140.470 122.146 1.00 47.41 82 ILE B O 1
ATOM 4281 N N . PHE B 1 106 ? 69.992 141.555 120.645 1.00 46.58 83 PHE B N 1
ATOM 4282 C CA . PHE B 1 106 ? 71.039 142.484 120.245 1.00 45.70 83 PHE B CA 1
ATOM 4283 C C . PHE B 1 106 ? 70.403 143.874 120.267 1.00 47.62 83 PHE B C 1
ATOM 4284 O O . PHE B 1 106 ? 69.977 144.381 119.221 1.00 46.43 83 PHE B O 1
ATOM 4292 N N . PRO B 1 107 ? 70.291 144.474 121.478 1.00 47.99 84 PRO B N 1
ATOM 4293 C CA . PRO B 1 107 ? 69.698 145.811 121.580 1.00 47.30 84 PRO B CA 1
ATOM 4294 C C . PRO B 1 107 ? 70.575 146.907 120.982 1.00 45.92 84 PRO B C 1
ATOM 4295 O O . PRO B 1 107 ? 70.063 147.965 120.641 1.00 43.71 84 PRO B O 1
ATOM 4299 N N . SER B 1 108 ? 71.874 146.637 120.901 1.00 45.91 85 SER B N 1
ATOM 4300 C CA . SER B 1 108 ? 72.811 147.402 120.096 1.00 46.81 85 SER B CA 1
ATOM 4301 C C . SER B 1 108 ? 73.577 146.439 119.266 1.00 44.87 85 SER B C 1
ATOM 4302 O O . SER B 1 108 ? 73.670 145.261 119.603 1.00 46.61 85 SER B O 1
ATOM 4305 N N . LYS B 1 109 ? 74.153 146.957 118.198 1.00 44.91 86 LYS B N 1
ATOM 4306 C CA . LYS B 1 109 ? 74.911 146.146 117.246 1.00 45.87 86 LYS B CA 1
ATOM 4307 C C . LYS B 1 109 ? 76.121 145.524 117.937 1.00 46.06 86 LYS B C 1
ATOM 4308 O O . LYS B 1 109 ? 76.842 146.204 118.636 1.00 43.92 86 LYS B O 1
ATOM 4314 N N . GLY B 1 110 ? 76.331 144.230 117.738 1.00 46.63 87 GLY B N 1
ATOM 4315 C CA . GLY B 1 110 ? 77.446 143.531 118.359 1.00 48.37 87 GLY B CA 1
ATOM 4316 C C . GLY B 1 110 ? 77.389 143.341 119.882 1.00 49.98 87 GLY B C 1
ATOM 4317 O O . GLY B 1 110 ? 78.320 142.762 120.419 1.00 49.79 87 GLY B O 1
ATOM 4318 N N . GLN B 1 111 ? 76.321 143.806 120.559 1.00 52.02 88 GLN B N 1
ATOM 4319 C CA . GLN B 1 111 ? 76.151 143.751 122.042 1.00 53.15 88 GLN B CA 1
ATOM 4320 C C . GLN B 1 111 ? 75.030 142.759 122.425 1.00 51.59 88 GLN B C 1
ATOM 4321 O O . GLN B 1 111 ? 73.851 143.115 122.468 1.00 50.35 88 GLN B O 1
ATOM 4327 N N . PHE B 1 112 ? 75.418 141.508 122.683 1.00 50.35 89 PHE B N 1
ATOM 4328 C CA . PHE B 1 112 ? 74.508 140.462 123.158 1.00 49.37 89 PHE B CA 1
ATOM 4329 C C . PHE B 1 112 ? 73.934 140.816 124.533 1.00 48.75 89 PHE B C 1
ATOM 4330 O O . PHE B 1 112 ? 74.613 141.470 125.327 1.00 50.17 89 PHE B O 1
ATOM 4338 N N . ASN B 1 113 ? 72.686 140.424 124.792 1.00 47.69 90 ASN B N 1
ATOM 4339 C CA . ASN B 1 113 ? 71.970 140.791 126.027 1.00 49.64 90 ASN B CA 1
ATOM 4340 C C . ASN B 1 113 ? 71.486 139.531 126.739 1.00 51.06 90 ASN B C 1
ATOM 4341 O O . ASN B 1 113 ? 70.440 138.989 126.372 1.00 51.42 90 ASN B O 1
ATOM 4346 N N . PRO B 1 114 ? 72.240 139.063 127.765 1.00 50.91 91 PRO B N 1
ATOM 4347 C CA . PRO B 1 114 ? 71.879 137.773 128.358 1.00 48.92 91 PRO B CA 1
ATOM 4348 C C . PRO B 1 114 ? 70.490 137.749 128.991 1.00 46.59 91 PRO B C 1
ATOM 4349 O O . PRO B 1 114 ? 69.776 136.727 128.933 1.00 44.27 91 PRO B O 1
ATOM 4353 N N . GLU B 1 115 ? 70.072 138.877 129.537 1.00 47.73 92 GLU B N 1
ATOM 4354 C CA . GLU B 1 115 ? 68.734 138.957 130.146 1.00 50.05 92 GLU B CA 1
ATOM 4355 C C . GLU B 1 115 ? 67.622 138.665 129.134 1.00 50.12 92 GLU B C 1
ATOM 4356 O O . GLU B 1 115 ? 66.608 138.041 129.459 1.00 51.71 92 GLU B O 1
ATOM 4362 N N . GLY B 1 116 ? 67.826 139.115 127.896 1.00 51.24 93 GLY B N 1
ATOM 4363 C CA . GLY B 1 116 ? 66.856 138.890 126.815 1.00 49.22 93 GLY B CA 1
ATOM 4364 C C . GLY B 1 116 ? 66.793 137.435 126.422 1.00 45.50 93 GLY B C 1
ATOM 4365 O O . GLY B 1 116 ? 65.714 136.871 126.283 1.00 46.70 93 GLY B O 1
ATOM 4366 N N . MET B 1 117 ? 67.961 136.819 126.287 1.00 45.39 94 MET B N 1
ATOM 4367 C CA . MET B 1 117 ? 68.053 135.391 125.988 1.00 46.38 94 MET B CA 1
ATOM 4368 C C . MET B 1 117 ? 67.495 134.495 127.079 1.00 45.79 94 MET B C 1
ATOM 4369 O O . MET B 1 117 ? 66.945 133.434 126.781 1.00 42.27 94 MET B O 1
ATOM 4374 N N . ALA B 1 118 ? 67.644 134.924 128.339 1.00 48.16 95 ALA B N 1
ATOM 4375 C CA . ALA B 1 118 ? 67.130 134.174 129.502 1.00 45.64 95 ALA B CA 1
ATOM 4376 C C . ALA B 1 118 ? 65.631 134.025 129.446 1.00 45.26 95 ALA B C 1
ATOM 4377 O O . ALA B 1 118 ? 65.100 132.962 129.758 1.00 49.92 95 ALA B O 1
ATOM 4379 N N . PHE B 1 119 ? 64.931 135.071 129.028 1.00 46.22 96 PHE B N 1
ATOM 4380 C CA . PHE B 1 119 ? 63.475 134.999 128.945 1.00 45.55 96 PHE B CA 1
ATOM 4381 C C . PHE B 1 119 ? 63.036 133.910 127.945 1.00 48.03 96 PHE B C 1
ATOM 4382 O O . PHE B 1 119 ? 62.076 133.187 128.185 1.00 49.80 96 PHE B O 1
ATOM 4390 N N . TYR B 1 120 ? 63.740 133.804 126.821 1.00 47.73 97 TYR B N 1
ATOM 4391 C CA . TYR B 1 120 ? 63.389 132.811 125.795 1.00 48.41 97 TYR B CA 1
ATOM 4392 C C . TYR B 1 120 ? 63.841 131.408 126.204 1.00 49.76 97 TYR B C 1
ATOM 4393 O O . TYR B 1 120 ? 63.134 130.434 125.930 1.00 49.35 97 TYR B O 1
ATOM 4402 N N . LYS B 1 121 ? 65.002 131.317 126.858 1.00 52.48 98 LYS B N 1
ATOM 4403 C CA . LYS B 1 121 ? 65.484 130.056 127.443 1.00 53.94 98 LYS B CA 1
ATOM 4404 C C . LYS B 1 121 ? 64.473 129.523 128.480 1.00 52.38 98 LYS B C 1
ATOM 4405 O O . LYS B 1 121 ? 64.109 128.341 128.461 1.00 51.89 98 LYS B O 1
ATOM 4411 N N . THR B 1 122 ? 63.983 130.407 129.340 1.00 48.74 99 THR B N 1
ATOM 4412 C CA . THR B 1 122 ? 63.000 130.017 130.336 1.00 49.70 99 THR B CA 1
ATOM 4413 C C . THR B 1 122 ? 61.715 129.596 129.681 1.00 51.63 99 THR B C 1
ATOM 4414 O O . THR B 1 122 ? 61.182 128.525 130.000 1.00 54.48 99 THR B O 1
ATOM 4418 N N . LEU B 1 123 ? 61.224 130.439 128.774 1.00 51.49 100 LEU B N 1
ATOM 4419 C CA . LEU B 1 123 ? 59.996 130.163 128.020 1.00 53.57 100 LEU B CA 1
ATOM 4420 C C . LEU B 1 123 ? 60.002 128.770 127.370 1.00 50.45 100 LEU B C 1
ATOM 4421 O O . LEU B 1 123 ? 59.057 128.001 127.520 1.00 49.51 100 LEU B O 1
ATOM 4426 N N . ALA B 1 124 ? 61.076 128.450 126.663 1.00 49.84 101 ALA B N 1
ATOM 4427 C CA . ALA B 1 124 ? 61.179 127.172 125.953 1.00 52.02 101 ALA B CA 1
ATOM 4428 C C . ALA B 1 124 ? 61.412 125.959 126.887 1.00 54.87 101 ALA B C 1
ATOM 4429 O O . ALA B 1 124 ? 60.929 124.838 126.610 1.00 51.64 101 ALA B O 1
ATOM 4431 N N . THR B 1 125 ? 62.152 126.184 127.981 1.00 55.08 102 THR B N 1
ATOM 4432 C CA . THR B 1 125 ? 62.370 125.153 129.011 1.00 53.98 102 THR B CA 1
ATOM 4433 C C . THR B 1 125 ? 61.056 124.808 129.670 1.00 52.16 102 THR B C 1
ATOM 4434 O O . THR B 1 125 ? 60.715 123.645 129.811 1.00 55.50 102 THR B O 1
ATOM 4438 N N . ARG B 1 126 ? 60.318 125.831 130.058 1.00 51.19 103 ARG B N 1
ATOM 4439 C CA . ARG B 1 126 ? 59.003 125.641 130.647 1.00 51.68 103 ARG B CA 1
ATOM 4440 C C . ARG B 1 126 ? 58.012 124.928 129.722 1.00 54.37 103 ARG B C 1
ATOM 4441 O O . ARG B 1 126 ? 57.209 124.131 130.184 1.00 55.89 103 ARG B O 1
ATOM 4449 N N . LEU B 1 127 ? 58.068 125.207 128.419 1.00 56.27 104 LEU B N 1
ATOM 4450 C CA . LEU B 1 127 ? 57.181 124.538 127.446 1.00 54.45 104 LEU B CA 1
ATOM 4451 C C . LEU B 1 127 ? 57.529 123.062 127.281 1.00 51.18 104 LEU B C 1
ATOM 4452 O O . LEU B 1 127 ? 56.647 122.221 127.147 1.00 49.23 104 LEU B O 1
ATOM 4457 N N . GLN B 1 128 ? 58.821 122.761 127.251 1.00 52.00 105 GLN B N 1
ATOM 4458 C CA . GLN B 1 128 ? 59.292 121.372 127.218 1.00 53.64 105 GLN B CA 1
ATOM 4459 C C . GLN B 1 128 ? 58.857 120.600 128.466 1.00 55.56 105 GLN B C 1
ATOM 4460 O O . GLN B 1 128 ? 58.358 119.478 128.349 1.00 54.63 105 GLN B O 1
ATOM 4466 N N . GLU B 1 129 ? 59.027 121.214 129.640 1.00 55.49 106 GLU B N 1
ATOM 4467 C CA . GLU B 1 129 ? 58.575 120.630 130.914 1.00 55.84 106 GLU B CA 1
ATOM 4468 C C . GLU B 1 129 ? 57.106 120.270 130.870 1.00 55.03 106 GLU B C 1
ATOM 4469 O O . GLU B 1 129 ? 56.733 119.216 131.354 1.00 56.77 106 GLU B O 1
ATOM 4475 N N . GLU B 1 130 ? 56.282 121.115 130.252 1.00 54.50 107 GLU B N 1
ATOM 4476 C CA . GLU B 1 130 ? 54.850 120.816 130.071 1.00 52.07 107 GLU B CA 1
ATOM 4477 C C . GLU B 1 130 ? 54.561 119.937 128.852 1.00 50.86 107 GLU B C 1
ATOM 4478 O O . GLU B 1 130 ? 53.408 119.710 128.528 1.00 53.49 107 GLU B O 1
ATOM 4484 N N . GLY B 1 131 ? 55.584 119.438 128.175 1.00 49.93 108 GLY B N 1
ATOM 4485 C CA . GLY B 1 131 ? 55.381 118.530 127.046 1.00 53.45 108 GLY B CA 1
ATOM 4486 C C . GLY B 1 131 ? 54.861 119.188 125.769 1.00 54.44 108 GLY B C 1
ATOM 4487 O O . GLY B 1 131 ? 54.187 118.537 124.984 1.00 52.72 108 GLY B O 1
ATOM 4488 N N . ILE B 1 132 ? 55.191 120.469 125.569 1.00 55.19 109 ILE B N 1
ATOM 4489 C CA . ILE B 1 132 ? 54.713 121.270 124.436 1.00 52.54 109 ILE B CA 1
ATOM 4490 C C . ILE B 1 132 ? 55.914 121.613 123.592 1.00 50.26 109 ILE B C 1
ATOM 4491 O O . ILE B 1 132 ? 56.860 122.220 124.101 1.00 48.40 109 ILE B O 1
ATOM 4496 N N . LYS B 1 133 ? 55.850 121.250 122.306 1.00 49.48 110 LYS B N 1
ATOM 4497 C CA . LYS B 1 133 ? 56.898 121.593 121.329 1.00 51.45 110 LYS B CA 1
ATOM 4498 C C . LYS B 1 133 ? 57.015 123.110 121.082 1.00 49.60 110 LYS B C 1
ATOM 4499 O O . LYS B 1 133 ? 56.032 123.735 120.689 1.00 50.41 110 LYS B O 1
ATOM 4505 N N . PRO B 1 134 ? 58.208 123.704 121.302 1.00 48.04 111 PRO B N 1
ATOM 4506 C CA . PRO B 1 134 ? 58.403 125.090 120.878 1.00 46.16 111 PRO B CA 1
ATOM 4507 C C . PRO B 1 134 ? 58.779 125.173 119.387 1.00 45.97 111 PRO B C 1
ATOM 4508 O O . PRO B 1 134 ? 59.810 124.633 118.981 1.00 46.49 111 PRO B O 1
ATOM 4512 N N . ALA B 1 135 ? 57.920 125.824 118.592 1.00 47.27 112 ALA B N 1
ATOM 4513 C CA . ALA B 1 135 ? 58.219 126.187 117.180 1.00 45.08 112 ALA B CA 1
ATOM 4514 C C . ALA B 1 135 ? 58.614 127.676 117.129 1.00 42.89 112 ALA B C 1
ATOM 4515 O O . ALA B 1 135 ? 57.797 128.566 117.369 1.00 41.64 112 ALA B O 1
ATOM 4517 N N . VAL B 1 136 ? 59.885 127.934 116.835 1.00 42.02 113 VAL B N 1
ATOM 4518 C CA . VAL B 1 136 ? 60.448 129.249 117.083 1.00 43.25 113 VAL B CA 1
ATOM 4519 C C . VAL B 1 136 ? 60.771 129.979 115.781 1.00 44.12 113 VAL B C 1
ATOM 4520 O O . VAL B 1 136 ? 61.594 129.520 114.979 1.00 43.54 113 VAL B O 1
ATOM 4524 N N . THR B 1 137 ? 60.108 131.128 115.617 1.00 42.91 114 THR B N 1
ATOM 4525 C CA . THR B 1 137 ? 60.356 132.060 114.544 1.00 41.15 114 THR B CA 1
ATOM 4526 C C . THR B 1 137 ? 61.477 133.006 114.968 1.00 40.03 114 THR B C 1
ATOM 4527 O O . THR B 1 137 ? 61.378 133.681 116.005 1.00 40.56 114 THR B O 1
ATOM 4531 N N . LEU B 1 138 ? 62.531 133.077 114.163 1.00 38.82 115 LEU B N 1
ATOM 4532 C CA . LEU B 1 138 ? 63.598 134.032 114.393 1.00 38.50 115 LEU B CA 1
ATOM 4533 C C . LEU B 1 138 ? 63.197 135.447 114.001 1.00 39.88 115 LEU B C 1
ATOM 4534 O O . LEU B 1 138 ? 63.211 136.341 114.864 1.00 42.90 115 LEU B O 1
ATOM 4539 N N . TYR B 1 139 ? 62.829 135.668 112.734 1.00 40.09 116 TYR B N 1
ATOM 4540 C CA . TYR B 1 139 ? 62.417 137.013 112.294 1.00 38.74 116 TYR B CA 1
ATOM 4541 C C . TYR B 1 139 ? 60.944 137.133 111.994 1.00 39.73 116 TYR B C 1
ATOM 4542 O O . TYR B 1 139 ? 60.496 136.707 110.916 1.00 40.37 116 TYR B O 1
ATOM 4551 N N . HIS B 1 140 ? 60.221 137.750 112.938 1.00 37.61 117 HIS B N 1
ATOM 4552 C CA . HIS B 1 140 ? 58.855 138.158 112.766 1.00 36.77 117 HIS B CA 1
ATOM 4553 C C . HIS B 1 140 ? 58.689 139.713 112.893 1.00 38.90 117 HIS B C 1
ATOM 4554 O O . HIS B 1 140 ? 57.817 140.234 113.588 1.00 38.59 117 HIS B O 1
ATOM 4561 N N . TRP B 1 141 ? 59.559 140.447 112.200 1.00 39.81 118 TRP B N 1
ATOM 4562 C CA . TRP B 1 141 ? 59.302 141.837 111.743 1.00 40.30 118 TRP B CA 1
ATOM 4563 C C . TRP B 1 141 ? 59.879 142.940 112.629 1.00 42.69 118 TRP B C 1
ATOM 4564 O O . TRP B 1 141 ? 59.877 144.101 112.218 1.00 39.07 118 TRP B O 1
ATOM 4575 N N . ASP B 1 142 ? 60.422 142.574 113.794 1.00 42.43 119 ASP B N 1
ATOM 4576 C CA . ASP B 1 142 ? 60.896 143.555 114.786 1.00 41.98 119 ASP B CA 1
ATOM 4577 C C . ASP B 1 142 ? 62.407 143.857 114.655 1.00 42.88 119 ASP B C 1
ATOM 4578 O O . ASP B 1 142 ? 63.198 143.653 115.591 1.00 40.18 119 ASP B O 1
ATOM 4583 N N . LEU B 1 143 ? 62.780 144.346 113.466 1.00 40.42 120 LEU B N 1
ATOM 4584 C CA . LEU B 1 143 ? 64.134 144.756 113.162 1.00 41.23 120 LEU B CA 1
ATOM 4585 C C . LEU B 1 143 ? 64.563 145.860 114.130 1.00 42.18 120 LEU B C 1
ATOM 4586 O O . LEU B 1 143 ? 63.831 146.823 114.293 1.00 43.73 120 LEU B O 1
ATOM 4591 N N . PRO B 1 144 ? 65.745 145.732 114.758 1.00 41.62 121 PRO B N 1
ATOM 4592 C CA . PRO B 1 144 ? 66.271 146.786 115.646 1.00 41.81 121 PRO B CA 1
ATOM 4593 C C . PRO B 1 144 ? 66.465 148.098 114.935 1.00 41.14 121 PRO B C 1
ATOM 4594 O O . PRO B 1 144 ? 66.908 148.106 113.777 1.00 44.12 121 PRO B O 1
ATOM 4598 N N . MET B 1 145 ? 66.158 149.197 115.614 1.00 39.79 122 MET B N 1
ATOM 4599 C CA . MET B 1 145 ? 66.347 150.520 115.016 1.00 40.72 122 MET B CA 1
ATOM 4600 C C . MET B 1 145 ? 67.784 150.754 114.577 1.00 40.50 122 MET B C 1
ATOM 4601 O O . MET B 1 145 ? 67.991 151.434 113.575 1.00 40.71 122 MET B O 1
ATOM 4606 N N . TRP B 1 146 ? 68.776 150.180 115.285 1.00 41.18 123 TRP B N 1
ATOM 4607 C CA . TRP B 1 146 ? 70.184 150.355 114.869 1.00 38.76 123 TRP B CA 1
ATOM 4608 C C . TRP B 1 146 ? 70.436 149.748 113.483 1.00 37.91 123 TRP B C 1
ATOM 4609 O O . TRP B 1 146 ? 71.276 150.248 112.732 1.00 37.31 123 TRP B O 1
ATOM 4620 N N . ALA B 1 147 ? 69.736 148.663 113.167 1.00 37.38 124 ALA B N 1
ATOM 4621 C CA . ALA B 1 147 ? 69.861 148.046 111.843 1.00 39.51 124 ALA B CA 1
ATOM 4622 C C . ALA B 1 147 ? 69.201 148.922 110.767 1.00 39.04 124 ALA B C 1
ATOM 4623 O O . ALA B 1 147 ? 69.785 149.148 109.703 1.00 36.19 124 ALA B O 1
ATOM 4625 N N . HIS B 1 148 ? 68.012 149.430 111.081 1.00 39.56 125 HIS B N 1
ATOM 4626 C CA . HIS B 1 148 ? 67.321 150.354 110.210 1.00 41.17 125 HIS B CA 1
ATOM 4627 C C . HIS B 1 148 ? 68.188 151.565 109.892 1.00 43.49 125 HIS B C 1
ATOM 4628 O O . HIS B 1 148 ? 68.345 151.920 108.710 1.00 44.95 125 HIS B O 1
ATOM 4635 N N . GLU B 1 149 ? 68.792 152.153 110.929 1.00 43.43 126 GLU B N 1
ATOM 4636 C CA . GLU B 1 149 ? 69.677 153.302 110.776 1.00 43.74 126 GLU B CA 1
ATOM 4637 C C . GLU B 1 149 ? 70.849 153.086 109.815 1.00 42.35 126 GLU B C 1
ATOM 4638 O O . GLU B 1 149 ? 71.362 154.042 109.267 1.00 38.84 126 GLU B O 1
ATOM 4644 N N . GLU B 1 150 ? 71.260 151.839 109.599 1.00 42.81 127 GLU B N 1
ATOM 4645 C CA . GLU B 1 150 ? 72.255 151.517 108.583 1.00 43.23 127 GLU B CA 1
ATOM 4646 C C . GLU B 1 150 ? 71.676 151.081 107.222 1.00 41.19 127 GLU B C 1
ATOM 4647 O O . GLU B 1 150 ? 72.405 150.586 106.387 1.00 40.83 127 GLU B O 1
ATOM 4653 N N . GLY B 1 151 ? 70.385 151.281 106.986 1.00 40.70 128 GLY B N 1
ATOM 4654 C CA . GLY B 1 151 ? 69.746 150.882 105.702 1.00 40.16 128 GLY B CA 1
ATOM 4655 C C . GLY B 1 151 ? 68.844 149.657 105.819 1.00 40.27 128 GLY B C 1
ATOM 4656 O O . GLY B 1 151 ? 68.181 149.259 104.845 1.00 39.27 128 GLY B O 1
ATOM 4657 N N . GLY B 1 152 ? 68.814 149.053 107.012 1.00 36.50 129 GLY B N 1
ATOM 4658 C CA . GLY B 1 152 ? 67.954 147.913 107.271 1.00 36.93 129 GLY B CA 1
ATOM 4659 C C . GLY B 1 152 ? 68.167 146.764 106.313 1.00 33.98 129 GLY B C 1
ATOM 4660 O O . GLY B 1 152 ? 69.285 146.484 105.954 1.00 34.23 129 GLY B O 1
ATOM 4661 N N . TRP B 1 153 ? 67.084 146.127 105.894 1.00 33.08 130 TRP B N 1
ATOM 4662 C CA . TRP B 1 153 ? 67.154 144.988 104.977 1.00 33.63 130 TRP B CA 1
ATOM 4663 C C . TRP B 1 153 ? 67.653 145.327 103.562 1.00 33.55 130 TRP B C 1
ATOM 4664 O O . TRP B 1 153 ? 68.020 144.427 102.816 1.00 33.29 130 TRP B O 1
ATOM 4675 N N . VAL B 1 154 ? 67.723 146.608 103.228 1.00 33.12 131 VAL B N 1
ATOM 4676 C CA . VAL B 1 154 ? 68.220 147.046 101.916 1.00 35.79 131 VAL B CA 1
ATOM 4677 C C . VAL B 1 154 ? 69.737 146.840 101.831 1.00 36.46 131 VAL B C 1
ATOM 4678 O O . VAL B 1 154 ? 70.300 146.634 100.759 1.00 37.22 131 VAL B O 1
ATOM 4682 N N . ASN B 1 155 ? 70.380 146.893 102.989 1.00 36.80 132 ASN B N 1
ATOM 4683 C CA . ASN B 1 155 ? 71.795 146.730 103.107 1.00 36.50 132 ASN B CA 1
ATOM 4684 C C . ASN B 1 155 ? 72.093 145.223 103.148 1.00 37.25 132 ASN B C 1
ATOM 4685 O O . ASN B 1 155 ? 71.515 144.475 103.956 1.00 36.21 132 ASN B O 1
ATOM 4690 N N . ARG B 1 156 ? 72.977 144.782 102.246 1.00 37.41 133 ARG B N 1
ATOM 4691 C CA . ARG B 1 156 ? 73.448 143.399 102.215 1.00 37.48 133 ARG B CA 1
ATOM 4692 C C . ARG B 1 156 ? 74.104 142.941 103.542 1.00 37.59 133 ARG B C 1
ATOM 4693 O O . ARG B 1 156 ? 74.110 141.740 103.834 1.00 39.30 133 ARG B O 1
ATOM 4701 N N . ASP B 1 157 ? 74.624 143.876 104.334 1.00 36.81 134 ASP B N 1
ATOM 4702 C CA . ASP B 1 157 ? 75.113 143.578 105.706 1.00 37.38 134 ASP B CA 1
ATOM 4703 C C . ASP B 1 157 ? 74.038 143.033 106.636 1.00 37.78 134 ASP B C 1
ATOM 4704 O O . ASP B 1 157 ? 74.363 142.339 107.585 1.00 41.93 134 ASP B O 1
ATOM 4709 N N . SER B 1 158 ? 72.766 143.344 106.380 1.00 38.32 135 SER B N 1
ATOM 4710 C CA . SER B 1 158 ? 71.634 142.737 107.115 1.00 36.76 135 SER B CA 1
ATOM 4711 C C . SER B 1 158 ? 71.704 141.225 107.188 1.00 36.83 135 SER B C 1
ATOM 4712 O O . SER B 1 158 ? 71.230 140.632 108.142 1.00 37.57 135 SER B O 1
ATOM 4715 N N . VAL B 1 159 ? 72.270 140.603 106.169 1.00 35.94 136 VAL B N 1
ATOM 4716 C CA . VAL B 1 159 ? 72.445 139.157 106.183 1.00 37.86 136 VAL B CA 1
ATOM 4717 C C . VAL B 1 159 ? 73.349 138.727 107.359 1.00 38.08 136 VAL B C 1
ATOM 4718 O O . VAL B 1 159 ? 73.030 137.766 108.043 1.00 38.32 136 VAL B O 1
ATOM 4722 N N . ASP B 1 160 ? 74.459 139.429 107.553 1.00 38.29 137 ASP B N 1
ATOM 4723 C CA . ASP B 1 160 ? 75.371 139.169 108.670 1.00 41.18 137 ASP B CA 1
ATOM 4724 C C . ASP B 1 160 ? 74.789 139.541 110.006 1.00 39.29 137 ASP B C 1
ATOM 4725 O O . ASP B 1 160 ? 75.002 138.832 110.971 1.00 38.70 137 ASP B O 1
ATOM 4730 N N . TRP B 1 161 ? 74.043 140.636 110.064 1.00 41.06 138 TRP B N 1
ATOM 4731 C CA . TRP B 1 161 ? 73.402 141.021 111.318 1.00 41.33 138 TRP B CA 1
ATOM 4732 C C . TRP B 1 161 ? 72.468 139.889 111.723 1.00 41.95 138 TRP B C 1
ATOM 4733 O O . TRP B 1 161 ? 72.474 139.446 112.879 1.00 41.68 138 TRP B O 1
ATOM 4744 N N . PHE B 1 162 ? 71.684 139.403 110.758 1.00 40.57 139 PHE B N 1
ATOM 4745 C CA . PHE B 1 162 ? 70.759 138.305 111.033 1.00 39.75 139 PHE B CA 1
ATOM 4746 C C . PHE B 1 162 ? 71.479 137.008 111.485 1.00 38.33 139 PHE B C 1
ATOM 4747 O O . PHE B 1 162 ? 71.107 136.400 112.478 1.00 36.99 139 PHE B O 1
ATOM 4755 N N . LEU B 1 163 ? 72.511 136.607 110.765 1.00 37.76 140 LEU B N 1
ATOM 4756 C CA . LEU B 1 163 ? 73.340 135.468 111.192 1.00 40.52 140 LEU B CA 1
ATOM 4757 C C . LEU B 1 163 ? 73.898 135.558 112.631 1.00 42.60 140 LEU B C 1
ATOM 4758 O O . LEU B 1 163 ? 73.872 134.559 113.339 1.00 42.82 140 LEU B O 1
ATOM 4763 N N . ASP B 1 164 ? 74.374 136.729 113.063 1.00 42.10 141 ASP B N 1
ATOM 4764 C CA . ASP B 1 164 ? 74.817 136.877 114.460 1.00 44.39 141 ASP B CA 1
ATOM 4765 C C . ASP B 1 164 ? 73.675 136.671 115.453 1.00 44.47 141 ASP B C 1
ATOM 4766 O O . ASP B 1 164 ? 73.900 136.130 116.526 1.00 46.30 141 ASP B O 1
ATOM 4771 N N . PHE B 1 165 ? 72.461 137.109 115.089 1.00 43.71 142 PHE B N 1
ATOM 4772 C CA . PHE B 1 165 ? 71.237 136.883 115.877 1.00 41.97 142 PHE B CA 1
ATOM 4773 C C . PHE B 1 165 ? 70.850 135.411 115.904 1.00 42.98 142 PHE B C 1
ATOM 4774 O O . PHE B 1 165 ? 70.556 134.835 116.964 1.00 42.69 142 PHE B O 1
ATOM 4782 N N . ALA B 1 166 ? 70.834 134.805 114.727 1.00 43.73 143 ALA B N 1
ATOM 4783 C CA . ALA B 1 166 ? 70.526 133.377 114.606 1.00 42.96 143 ALA B CA 1
ATOM 4784 C C . ALA B 1 166 ? 71.561 132.526 115.340 1.00 41.68 143 ALA B C 1
ATOM 4785 O O . ALA B 1 166 ? 71.208 131.566 116.004 1.00 40.33 143 ALA B O 1
ATOM 4787 N N . ARG B 1 167 ? 72.835 132.882 115.200 1.00 41.69 144 ARG B N 1
ATOM 4788 C CA . ARG B 1 167 ? 73.918 132.124 115.828 1.00 45.27 144 ARG B CA 1
ATOM 4789 C C . ARG B 1 167 ? 73.750 132.019 117.366 1.00 44.04 144 ARG B C 1
ATOM 4790 O O . ARG B 1 167 ? 73.781 130.930 117.899 1.00 44.07 144 ARG B O 1
ATOM 4798 N N . VAL B 1 168 ? 73.559 133.134 118.054 1.00 42.79 145 VAL B N 1
ATOM 4799 C CA . VAL B 1 168 ? 73.363 133.081 119.510 1.00 45.21 145 VAL B CA 1
ATOM 4800 C C . VAL B 1 168 ? 72.067 132.372 119.873 1.00 48.15 145 VAL B C 1
ATOM 4801 O O . VAL B 1 168 ? 72.000 131.708 120.928 1.00 49.93 145 VAL B O 1
ATOM 4805 N N . CYS B 1 169 ? 71.045 132.492 119.019 1.00 46.40 146 CYS B N 1
ATOM 4806 C CA . CYS B 1 169 ? 69.795 131.745 119.254 1.00 45.87 146 CYS B CA 1
ATOM 4807 C C . CYS B 1 169 ? 70.055 130.237 119.203 1.00 45.07 146 CYS B C 1
ATOM 4808 O O . CYS B 1 169 ? 69.659 129.490 120.090 1.00 45.59 146 CYS B O 1
ATOM 4811 N N . PHE B 1 170 ? 70.769 129.802 118.184 1.00 44.84 147 PHE B N 1
ATOM 4812 C CA . PHE B 1 170 ? 71.093 128.392 118.057 1.00 44.52 147 PHE B CA 1
ATOM 4813 C C . PHE B 1 170 ? 72.001 127.915 119.214 1.00 46.95 147 PHE B C 1
ATOM 4814 O O . PHE B 1 170 ? 71.793 126.817 119.729 1.00 46.97 147 PHE B O 1
ATOM 4822 N N . GLU B 1 171 ? 73.015 128.713 119.575 1.00 49.03 148 GLU B N 1
ATOM 4823 C CA . GLU B 1 171 ? 73.940 128.384 120.684 1.00 52.17 148 GLU B CA 1
ATOM 4824 C C . GLU B 1 171 ? 73.155 128.109 121.960 1.00 50.40 148 GLU B C 1
ATOM 4825 O O . GLU B 1 171 ? 73.343 127.088 122.598 1.00 49.71 148 GLU B O 1
ATOM 4831 N N . GLU B 1 172 ? 72.236 128.999 122.285 1.00 49.26 149 GLU B N 1
ATOM 4832 C CA . GLU B 1 172 ? 71.577 128.972 123.568 1.00 51.85 149 GLU B CA 1
ATOM 4833 C C . GLU B 1 172 ? 70.277 128.206 123.601 1.00 52.16 149 GLU B C 1
ATOM 4834 O O . GLU B 1 172 ? 69.829 127.845 124.685 1.00 52.10 149 GLU B O 1
ATOM 4840 N N . LEU B 1 173 ? 69.648 127.975 122.449 1.00 52.35 150 LEU B N 1
ATOM 4841 C CA . LEU B 1 173 ? 68.286 127.392 122.426 1.00 50.05 150 LEU B CA 1
ATOM 4842 C C . LEU B 1 173 ? 68.083 126.110 121.618 1.00 47.54 150 LEU B C 1
ATOM 4843 O O . LEU B 1 173 ? 67.075 125.432 121.822 1.00 46.45 150 LEU B O 1
ATOM 4848 N N . ASP B 1 174 ? 69.001 125.750 120.721 1.00 47.21 151 ASP B N 1
ATOM 4849 C CA . ASP B 1 174 ? 68.731 124.628 119.814 1.00 48.51 151 ASP B CA 1
ATOM 4850 C C . ASP B 1 174 ? 68.343 123.329 120.540 1.00 51.90 151 ASP B C 1
ATOM 4851 O O . ASP B 1 174 ? 67.478 122.571 120.078 1.00 51.61 151 ASP B O 1
ATOM 4856 N N . GLY B 1 175 ? 68.977 123.098 121.691 1.00 53.87 152 GLY B N 1
ATOM 4857 C CA . GLY B 1 175 ? 68.712 121.938 122.514 1.00 51.02 152 GLY B CA 1
ATOM 4858 C C . GLY B 1 175 ? 67.338 121.874 123.138 1.00 50.97 152 GLY B C 1
ATOM 4859 O O . GLY B 1 175 ? 66.883 120.796 123.438 1.00 53.37 152 GLY B O 1
ATOM 4860 N N . ILE B 1 176 ? 66.676 123.003 123.352 1.00 52.52 153 ILE B N 1
ATOM 4861 C CA . ILE B 1 176 ? 65.312 123.013 123.927 1.00 53.20 153 ILE B CA 1
ATOM 4862 C C . ILE B 1 176 ? 64.222 123.411 122.927 1.00 51.91 153 ILE B C 1
ATOM 4863 O O . ILE B 1 176 ? 63.053 123.423 123.288 1.00 49.75 153 ILE B O 1
ATOM 4868 N N . VAL B 1 177 ? 64.580 123.711 121.679 1.00 51.36 154 VAL B N 1
ATOM 4869 C CA . VAL B 1 177 ? 63.592 124.077 120.642 1.00 52.20 154 VAL B CA 1
ATOM 4870 C C . VAL B 1 177 ? 63.226 122.847 119.788 1.00 50.48 154 VAL B C 1
ATOM 4871 O O . VAL B 1 177 ? 64.111 122.083 119.395 1.00 50.33 154 VAL B O 1
ATOM 4875 N N . ASP B 1 178 ? 61.942 122.674 119.470 1.00 48.14 155 ASP B N 1
ATOM 4876 C CA . ASP B 1 178 ? 61.518 121.551 118.623 1.00 48.67 155 ASP B CA 1
ATOM 4877 C C . ASP B 1 178 ? 61.691 121.821 117.113 1.00 47.99 155 ASP B C 1
ATOM 4878 O O . ASP B 1 178 ? 62.041 120.923 116.361 1.00 44.93 155 ASP B O 1
ATOM 4883 N N . SER B 1 179 ? 61.401 123.045 116.675 1.00 47.54 156 SER B N 1
ATOM 4884 C CA . SER B 1 179 ? 61.689 123.452 115.285 1.00 47.40 156 SER B CA 1
ATOM 4885 C C . SER B 1 179 ? 61.995 124.956 115.153 1.00 45.03 156 SER B C 1
ATOM 4886 O O . SER B 1 179 ? 61.585 125.771 115.994 1.00 45.85 156 SER B O 1
ATOM 4889 N N . TRP B 1 180 ? 62.702 125.296 114.080 1.00 43.23 157 TRP B N 1
ATOM 4890 C CA . TRP B 1 180 ? 63.058 126.669 113.753 1.00 41.70 157 TRP B CA 1
ATOM 4891 C C . TRP B 1 180 ? 62.379 127.107 112.466 1.00 43.66 157 TRP B C 1
ATOM 4892 O O . TRP B 1 180 ? 62.340 126.351 111.481 1.00 42.76 157 TRP B O 1
ATOM 4903 N N . ILE B 1 181 ? 61.885 128.345 112.486 1.00 42.94 158 ILE B N 1
ATOM 4904 C CA . ILE B 1 181 ? 61.397 129.048 111.318 1.00 41.69 158 ILE B CA 1
ATOM 4905 C C . ILE B 1 181 ? 62.257 130.300 111.195 1.00 40.73 158 ILE B C 1
ATOM 4906 O O . ILE B 1 181 ? 62.309 131.094 112.118 1.00 39.85 158 ILE B O 1
ATOM 4911 N N . THR B 1 182 ? 62.928 130.463 110.061 1.00 39.59 159 THR B N 1
ATOM 4912 C CA . THR B 1 182 ? 63.888 131.537 109.892 1.00 40.09 159 THR B CA 1
ATOM 4913 C C . THR B 1 182 ? 63.166 132.887 109.788 1.00 40.85 159 THR B C 1
ATOM 4914 O O . THR B 1 182 ? 63.371 133.778 110.627 1.00 42.21 159 THR B O 1
ATOM 4918 N N . HIS B 1 183 ? 62.298 132.997 108.780 1.00 40.16 160 HIS B N 1
ATOM 4919 C CA . HIS B 1 183 ? 61.556 134.218 108.475 1.00 38.86 160 HIS B CA 1
ATOM 4920 C C . HIS B 1 183 ? 60.078 133.987 108.361 1.00 39.24 160 HIS B C 1
ATOM 4921 O O . HIS B 1 183 ? 59.631 132.950 107.837 1.00 39.36 160 HIS B O 1
ATOM 4928 N N . ASN B 1 184 ? 59.331 134.993 108.802 1.00 38.70 161 ASN B N 1
ATOM 4929 C CA . ASN B 1 184 ? 57.883 135.039 108.677 1.00 38.03 161 ASN B CA 1
ATOM 4930 C C . ASN B 1 184 ? 57.457 136.049 107.622 1.00 36.96 161 ASN B C 1
ATOM 4931 O O . ASN B 1 184 ? 57.680 137.237 107.777 1.00 36.81 161 ASN B O 1
ATOM 4936 N N . GLU B 1 185 ? 56.867 135.563 106.536 1.00 38.26 162 GLU B N 1
ATOM 4937 C CA . GLU B 1 185 ? 56.245 136.416 105.507 1.00 35.75 162 GLU B CA 1
ATOM 4938 C C . GLU B 1 185 ? 57.154 137.489 104.939 1.00 33.34 162 GLU B C 1
ATOM 4939 O O . GLU B 1 185 ? 56.897 138.674 105.082 1.00 33.49 162 GLU B O 1
ATOM 4945 N N . PRO B 1 186 ? 58.202 137.086 104.248 1.00 34.19 163 PRO B N 1
ATOM 4946 C CA . PRO B 1 186 ? 59.024 138.113 103.601 1.00 35.36 163 PRO B CA 1
ATOM 4947 C C . PRO B 1 186 ? 58.259 138.995 102.560 1.00 37.16 163 PRO B C 1
ATOM 4948 O O . PRO B 1 186 ? 58.705 140.116 102.285 1.00 40.53 163 PRO B O 1
ATOM 4952 N N . TRP B 1 187 ? 57.112 138.552 102.036 1.00 36.79 164 TRP B N 1
ATOM 4953 C CA . TRP B 1 187 ? 56.253 139.435 101.240 1.00 35.78 164 TRP B CA 1
ATOM 4954 C C . TRP B 1 187 ? 55.809 140.633 102.058 1.00 35.44 164 TRP B C 1
ATOM 4955 O O . TRP B 1 187 ? 55.786 141.758 101.559 1.00 32.18 164 TRP B O 1
ATOM 4966 N N . CYS B 1 188 ? 55.455 140.399 103.320 1.00 35.41 165 CYS B N 1
ATOM 4967 C CA . CYS B 1 188 ? 55.066 141.501 104.183 1.00 33.67 165 CYS B CA 1
ATOM 4968 C C . CYS B 1 188 ? 56.251 142.354 104.594 1.00 33.17 165 CYS B C 1
ATOM 4969 O O . CYS B 1 188 ? 56.211 143.574 104.494 1.00 33.16 165 CYS B O 1
ATOM 4972 N N . ALA B 1 189 ? 57.306 141.707 105.061 1.00 34.86 166 ALA B N 1
ATOM 4973 C CA . ALA B 1 189 ? 58.491 142.409 105.554 1.00 36.04 166 ALA B CA 1
ATOM 4974 C C . ALA B 1 189 ? 59.241 143.079 104.429 1.00 36.05 166 ALA B C 1
ATOM 4975 O O . ALA B 1 189 ? 59.966 144.039 104.667 1.00 38.24 166 ALA B O 1
ATOM 4977 N N . GLY B 1 190 ? 59.061 142.580 103.210 1.00 35.11 167 GLY B N 1
ATOM 4978 C CA . GLY B 1 190 ? 59.738 143.121 102.030 1.00 33.76 167 GLY B CA 1
ATOM 4979 C C . GLY B 1 190 ? 58.856 144.091 101.285 1.00 33.68 167 GLY B C 1
ATOM 4980 O O . GLY B 1 190 ? 59.063 145.296 101.313 1.00 34.82 167 GLY B O 1
ATOM 4981 N N . PHE B 1 191 ? 57.843 143.559 100.632 1.00 33.93 168 PHE B N 1
ATOM 4982 C CA . PHE B 1 191 ? 57.026 144.325 99.708 1.00 33.72 168 PHE B CA 1
ATOM 4983 C C . PHE B 1 191 ? 56.033 145.215 100.431 1.00 34.14 168 PHE B C 1
ATOM 4984 O O . PHE B 1 191 ? 55.935 146.426 100.154 1.00 34.10 168 PHE B O 1
ATOM 4992 N N . LEU B 1 192 ? 55.309 144.663 101.392 1.00 33.34 169 LEU B N 1
ATOM 4993 C CA . LEU B 1 192 ? 54.342 145.514 102.109 1.00 33.99 169 LEU B CA 1
ATOM 4994 C C . LEU B 1 192 ? 55.035 146.647 102.904 1.00 33.44 169 LEU B C 1
ATOM 4995 O O . LEU B 1 192 ? 54.431 147.717 103.163 1.00 33.13 169 LEU B O 1
ATOM 5000 N N . SER B 1 193 ? 56.294 146.415 103.280 1.00 32.18 170 SER B N 1
ATOM 5001 C CA . SER B 1 193 ? 57.033 147.330 104.141 1.00 34.12 170 SER B CA 1
ATOM 5002 C C . SER B 1 193 ? 57.894 148.354 103.390 1.00 34.47 170 SER B C 1
ATOM 5003 O O . SER B 1 193 ? 58.052 149.480 103.870 1.00 33.15 170 SER B O 1
ATOM 5006 N N . TYR B 1 194 ? 58.469 147.950 102.255 1.00 33.66 171 TYR B N 1
ATOM 5007 C CA . TYR B 1 194 ? 59.374 148.790 101.494 1.00 34.65 171 TYR B CA 1
ATOM 5008 C C . TYR B 1 194 ? 58.842 149.221 100.106 1.00 36.40 171 TYR B C 1
ATOM 5009 O O . TYR B 1 194 ? 59.405 150.148 99.508 1.00 37.08 171 TYR B O 1
ATOM 5018 N N . HIS B 1 195 ? 57.789 148.572 99.597 1.00 36.22 172 HIS B N 1
ATOM 5019 C CA . HIS B 1 195 ? 57.174 148.949 98.309 1.00 34.87 172 HIS B CA 1
ATOM 5020 C C . HIS B 1 195 ? 55.837 149.663 98.476 1.00 33.65 172 HIS B C 1
ATOM 5021 O O . HIS B 1 195 ? 55.605 150.725 97.923 1.00 33.73 172 HIS B O 1
ATOM 5028 N N . LEU B 1 196 ? 54.942 149.066 99.230 1.00 33.85 173 LEU B N 1
ATOM 5029 C CA . LEU B 1 196 ? 53.620 149.628 99.429 1.00 33.25 173 LEU B CA 1
ATOM 5030 C C . LEU B 1 196 ? 53.527 150.496 100.679 1.00 33.99 173 LEU B C 1
ATOM 5031 O O . LEU B 1 196 ? 52.507 151.114 100.911 1.00 34.30 173 LEU B O 1
ATOM 5036 N N . GLY B 1 197 ? 54.573 150.536 101.488 1.00 34.95 174 GLY B N 1
ATOM 5037 C CA . GLY B 1 197 ? 54.610 151.439 102.630 1.00 37.56 174 GLY B CA 1
ATOM 5038 C C . GLY B 1 197 ? 53.582 151.257 103.726 1.00 37.51 174 GLY B C 1
ATOM 5039 O O . GLY B 1 197 ? 53.455 152.145 104.550 1.00 40.50 174 GLY B O 1
ATOM 5040 N N . GLN B 1 198 ? 52.884 150.120 103.771 1.00 39.44 175 GLN B N 1
ATOM 5041 C CA . GLN B 1 198 ? 51.855 149.873 104.804 1.00 42.33 175 GLN B CA 1
ATOM 5042 C C . GLN B 1 198 ? 52.434 149.346 106.136 1.00 39.98 175 GLN B C 1
ATOM 5043 O O . GLN B 1 198 ? 51.805 149.479 107.170 1.00 41.07 175 GLN B O 1
ATOM 5049 N N . HIS B 1 199 ? 53.608 148.728 106.086 1.00 38.26 176 HIS B N 1
ATOM 5050 C CA . HIS B 1 199 ? 54.258 148.163 107.255 1.00 38.56 176 HIS B CA 1
ATOM 5051 C C . HIS B 1 199 ? 55.618 148.809 107.434 1.00 38.43 176 HIS B C 1
ATOM 5052 O O . HIS B 1 199 ? 56.152 149.423 106.506 1.00 40.42 176 HIS B O 1
ATOM 5059 N N . ALA B 1 200 ? 56.167 148.677 108.638 1.00 37.15 177 ALA B N 1
ATOM 5060 C CA . ALA B 1 200 ? 57.414 149.348 109.006 1.00 36.24 177 ALA B CA 1
ATOM 5061 C C . ALA B 1 200 ? 58.546 148.805 108.136 1.00 34.94 177 ALA B C 1
ATOM 5062 O O . ALA B 1 200 ? 58.636 147.586 107.977 1.00 33.98 177 ALA B O 1
ATOM 5064 N N . PRO B 1 201 ? 59.428 149.656 107.602 1.00 36.33 178 PRO B N 1
ATOM 5065 C CA . PRO B 1 201 ? 59.556 151.087 107.943 1.00 36.67 178 PRO B CA 1
ATOM 5066 C C . PRO B 1 201 ? 58.714 152.055 107.114 1.00 37.77 178 PRO B C 1
ATOM 5067 O O . PRO B 1 201 ? 58.884 153.256 107.229 1.00 37.74 178 PRO B O 1
ATOM 5071 N N . GLY B 1 202 ? 57.812 151.535 106.293 1.00 38.28 179 GLY B N 1
ATOM 5072 C CA . GLY B 1 202 ? 56.869 152.363 105.557 1.00 39.06 179 GLY B CA 1
ATOM 5073 C C . GLY B 1 202 ? 57.372 152.999 104.268 1.00 37.38 179 GLY B C 1
ATOM 5074 O O . GLY B 1 202 ? 56.883 154.051 103.893 1.00 37.75 179 GLY B O 1
ATOM 5075 N N . HIS B 1 203 ? 58.306 152.370 103.571 1.00 35.44 180 HIS B N 1
ATOM 5076 C CA . HIS B 1 203 ? 58.877 152.968 102.364 1.00 35.68 180 HIS B CA 1
ATOM 5077 C C . HIS B 1 203 ? 58.053 152.573 101.129 1.00 35.62 180 HIS B C 1
ATOM 5078 O O . HIS B 1 203 ? 57.275 151.617 101.162 1.00 36.00 180 HIS B O 1
ATOM 5085 N N . THR B 1 204 ? 58.217 153.347 100.059 1.00 35.89 181 THR B N 1
ATOM 5086 C CA . THR B 1 204 ? 57.549 153.115 98.766 1.00 34.73 181 THR B CA 1
ATOM 5087 C C . THR B 1 204 ? 58.596 153.245 97.680 1.00 33.93 181 THR B C 1
ATOM 5088 O O . THR B 1 204 ? 58.704 154.284 97.011 1.00 33.61 181 THR B O 1
ATOM 5092 N N . ASP B 1 205 ? 59.383 152.177 97.555 1.00 33.36 182 ASP B N 1
ATOM 5093 C CA . ASP B 1 205 ? 60.553 152.119 96.689 1.00 32.77 182 ASP B CA 1
ATOM 5094 C C . ASP B 1 205 ? 60.802 150.683 96.257 1.00 33.61 182 ASP B C 1
ATOM 5095 O O . ASP B 1 205 ? 61.217 149.855 97.058 1.00 33.32 182 ASP B O 1
ATOM 5100 N N . MET B 1 206 ? 60.570 150.395 94.971 1.00 34.15 183 MET B N 1
ATOM 5101 C CA . MET B 1 206 ? 60.588 149.022 94.486 1.00 33.30 183 MET B CA 1
ATOM 5102 C C . MET B 1 206 ? 61.987 148.454 94.485 1.00 33.74 183 MET B C 1
ATOM 5103 O O . MET B 1 206 ? 62.148 147.267 94.740 1.00 32.77 183 MET B O 1
ATOM 5108 N N . ASN B 1 207 ? 62.983 149.292 94.194 1.00 34.74 184 ASN B N 1
ATOM 5109 C CA . ASN B 1 207 ? 64.387 148.903 94.346 1.00 36.50 184 ASN B CA 1
ATOM 5110 C C . ASN B 1 207 ? 64.787 148.508 95.767 1.00 35.63 184 ASN B C 1
ATOM 5111 O O . ASN B 1 207 ? 65.504 147.536 95.970 1.00 35.23 184 ASN B O 1
ATOM 5116 N N . GLU B 1 208 ? 64.360 149.287 96.748 1.00 35.19 185 GLU B N 1
ATOM 5117 C CA . GLU B 1 208 ? 64.562 148.890 98.158 1.00 35.74 185 GLU B CA 1
ATOM 5118 C C . GLU B 1 208 ? 63.859 147.560 98.441 1.00 35.47 185 GLU B C 1
ATOM 5119 O O . GLU B 1 208 ? 64.410 146.700 99.114 1.00 35.42 185 GLU B O 1
ATOM 5125 N N . ALA B 1 209 ? 62.642 147.397 97.918 1.00 35.00 186 ALA B N 1
ATOM 5126 C CA . ALA B 1 209 ? 61.847 146.223 98.226 1.00 33.54 186 ALA B CA 1
ATOM 5127 C C . ALA B 1 209 ? 62.474 144.940 97.744 1.00 34.66 186 ALA B C 1
ATOM 5128 O O . ALA B 1 209 ? 62.552 143.989 98.500 1.00 38.21 186 ALA B O 1
ATOM 5130 N N . VAL B 1 210 ? 62.909 144.894 96.493 1.00 34.09 187 VAL B N 1
ATOM 5131 C CA . VAL B 1 210 ? 63.524 143.685 95.987 1.00 32.91 187 VAL B CA 1
ATOM 5132 C C . VAL B 1 210 ? 64.864 143.378 96.653 1.00 31.89 187 VAL B C 1
ATOM 5133 O O . VAL B 1 210 ? 65.244 142.208 96.757 1.00 33.19 187 VAL B O 1
ATOM 5137 N N . ARG B 1 211 ? 65.601 144.409 97.048 1.00 32.37 188 ARG B N 1
ATOM 5138 C CA . ARG B 1 211 ? 66.834 144.220 97.826 1.00 34.42 188 ARG B CA 1
ATOM 5139 C C . ARG B 1 211 ? 66.547 143.683 99.222 1.00 33.13 188 ARG B C 1
ATOM 5140 O O . ARG B 1 211 ? 67.220 142.789 99.687 1.00 33.13 188 ARG B O 1
ATOM 5148 N N . ALA B 1 212 ? 65.517 144.217 99.855 1.00 34.98 189 ALA B N 1
ATOM 5149 C CA . ALA B 1 212 ? 65.075 143.763 101.179 1.00 35.67 189 ALA B CA 1
ATOM 5150 C C . ALA B 1 212 ? 64.676 142.286 101.154 1.00 38.16 189 ALA B C 1
ATOM 5151 O O . ALA B 1 212 ? 65.184 141.488 101.962 1.00 37.92 189 ALA B O 1
ATOM 5153 N N . VAL B 1 213 ? 63.786 141.924 100.220 1.00 36.65 190 VAL B N 1
ATOM 5154 C CA . VAL B 1 213 ? 63.374 140.533 100.055 1.00 35.25 190 VAL B CA 1
ATOM 5155 C C . VAL B 1 213 ? 64.590 139.638 99.834 1.00 35.20 190 VAL B C 1
ATOM 5156 O O . VAL B 1 213 ? 64.783 138.658 100.550 1.00 34.88 190 VAL B O 1
ATOM 5160 N N . HIS B 1 214 ? 65.409 139.986 98.853 1.00 33.51 191 HIS B N 1
ATOM 5161 C CA . HIS B 1 214 ? 66.582 139.210 98.553 1.00 33.14 191 HIS B CA 1
ATOM 5162 C C . HIS B 1 214 ? 67.474 138.960 99.762 1.00 35.00 191 HIS B C 1
ATOM 5163 O O . HIS B 1 214 ? 67.991 137.859 99.937 1.00 35.79 191 HIS B O 1
ATOM 5170 N N . HIS B 1 215 ? 67.669 139.981 100.580 1.00 35.57 192 HIS B N 1
ATOM 5171 C CA . HIS B 1 215 ? 68.500 139.834 101.770 1.00 35.25 192 HIS B CA 1
ATOM 5172 C C . HIS B 1 215 ? 67.820 138.981 102.839 1.00 35.34 192 HIS B C 1
ATOM 5173 O O . HIS B 1 215 ? 68.507 138.217 103.510 1.00 34.68 192 HIS B O 1
ATOM 5180 N N . MET B 1 216 ? 66.488 139.054 102.953 1.00 34.66 193 MET B N 1
ATOM 5181 C CA . MET B 1 216 ? 65.743 138.169 103.848 1.00 34.49 193 MET B CA 1
ATOM 5182 C C . MET B 1 216 ? 65.929 136.685 103.485 1.00 35.42 193 MET B C 1
ATOM 5183 O O . MET B 1 216 ? 66.280 135.859 104.333 1.00 34.62 193 MET B O 1
ATOM 5188 N N . LEU B 1 217 ? 65.704 136.379 102.205 1.00 33.36 194 LEU B N 1
ATOM 5189 C CA . LEU B 1 217 ? 65.807 135.051 101.670 1.00 33.25 194 LEU B CA 1
ATOM 5190 C C . LEU B 1 217 ? 67.214 134.499 101.751 1.00 33.61 194 LEU B C 1
ATOM 5191 O O . LEU B 1 217 ? 67.406 133.292 101.970 1.00 35.47 194 LEU B O 1
ATOM 5196 N N . LEU B 1 218 ? 68.197 135.343 101.478 1.00 33.36 195 LEU B N 1
ATOM 5197 C CA . LEU B 1 218 ? 69.573 134.927 101.571 1.00 35.31 195 LEU B CA 1
ATOM 5198 C C . LEU B 1 218 ? 69.954 134.711 103.058 1.00 36.28 195 LEU B C 1
ATOM 5199 O O . LEU B 1 218 ? 70.634 133.737 103.397 1.00 38.08 195 LEU B O 1
ATOM 5204 N N . SER B 1 219 ? 69.472 135.575 103.937 1.00 35.62 196 SER B N 1
ATOM 5205 C CA . SER B 1 219 ? 69.703 135.373 105.383 1.00 35.96 196 SER B CA 1
ATOM 5206 C C . SER B 1 219 ? 69.070 134.035 105.835 1.00 38.32 196 SER B C 1
ATOM 5207 O O . SER B 1 219 ? 69.674 133.289 106.621 1.00 38.79 196 SER B O 1
ATOM 5210 N N . HIS B 1 220 ? 67.887 133.710 105.299 1.00 38.61 197 HIS B N 1
ATOM 5211 C CA . HIS B 1 220 ? 67.281 132.402 105.551 1.00 38.49 197 HIS B CA 1
ATOM 5212 C C . HIS B 1 220 ? 68.201 131.245 105.166 1.00 39.04 197 HIS B C 1
ATOM 5213 O O . HIS B 1 220 ? 68.470 130.359 105.965 1.00 37.03 197 HIS B O 1
ATOM 5220 N N . GLY B 1 221 ? 68.663 131.261 103.928 1.00 38.38 198 GLY B N 1
ATOM 5221 C CA . GLY B 1 221 ? 69.498 130.198 103.431 1.00 39.50 198 GLY B CA 1
ATOM 5222 C C . GLY B 1 221 ? 70.787 130.029 104.217 1.00 39.76 198 GLY B C 1
ATOM 5223 O O . GLY B 1 221 ? 71.189 128.904 104.511 1.00 39.20 198 GLY B O 1
ATOM 5224 N N . LYS B 1 222 ? 71.446 131.145 104.520 1.00 40.21 199 LYS B N 1
ATOM 5225 C CA . LYS B 1 222 ? 72.683 131.129 105.303 1.00 41.86 199 LYS B CA 1
ATOM 5226 C C . LYS B 1 222 ? 72.451 130.607 106.721 1.00 39.79 199 LYS B C 1
ATOM 5227 O O . LYS B 1 222 ? 73.274 129.885 107.213 1.00 40.09 199 LYS B O 1
ATOM 5233 N N . ALA B 1 223 ? 71.367 130.993 107.373 1.00 38.94 200 ALA B N 1
ATOM 5234 C CA . ALA B 1 223 ? 71.089 130.497 108.729 1.00 41.92 200 ALA B CA 1
ATOM 5235 C C . ALA B 1 223 ? 70.864 128.981 108.732 1.00 44.08 200 ALA B C 1
ATOM 5236 O O . ALA B 1 223 ? 71.220 128.297 109.701 1.00 43.23 200 ALA B O 1
ATOM 5238 N N . VAL B 1 224 ? 70.245 128.472 107.663 1.00 44.52 201 VAL B N 1
ATOM 5239 C CA . VAL B 1 224 ? 70.006 127.034 107.512 1.00 44.37 201 VAL B CA 1
ATOM 5240 C C . VAL B 1 224 ? 71.334 126.318 107.371 1.00 44.37 201 VAL B C 1
ATOM 5241 O O . VAL B 1 224 ? 71.566 125.323 108.036 1.00 46.44 201 VAL B O 1
ATOM 5245 N N . GLU B 1 225 ? 72.199 126.828 106.512 1.00 45.05 202 GLU B N 1
ATOM 5246 C CA . GLU B 1 225 ? 73.537 126.248 106.332 1.00 45.18 202 GLU B CA 1
ATOM 5247 C C . GLU B 1 225 ? 74.348 126.260 107.633 1.00 44.46 202 GLU B C 1
ATOM 5248 O O . GLU B 1 225 ? 75.018 125.288 107.964 1.00 44.15 202 GLU B O 1
ATOM 5254 N N . MET B 1 226 ? 74.304 127.378 108.341 1.00 44.22 203 MET B N 1
ATOM 5255 C CA . MET B 1 226 ? 74.946 127.499 109.645 1.00 44.47 203 MET B CA 1
ATOM 5256 C C . MET B 1 226 ? 74.434 126.401 110.594 1.00 43.53 203 MET B C 1
ATOM 5257 O O . MET B 1 226 ? 75.229 125.682 111.184 1.00 44.42 203 MET B O 1
ATOM 5262 N N . LEU B 1 227 ? 73.118 126.264 110.709 1.00 41.91 204 LEU B N 1
ATOM 5263 C CA . LEU B 1 227 ? 72.537 125.303 111.637 1.00 42.41 204 LEU B CA 1
ATOM 5264 C C . LEU B 1 227 ? 72.976 123.866 111.370 1.00 44.63 204 LEU B C 1
ATOM 5265 O O . LEU B 1 227 ? 73.302 123.114 112.311 1.00 43.04 204 LEU B O 1
ATOM 5270 N N . LYS B 1 228 ? 72.969 123.497 110.090 1.00 44.67 205 LYS B N 1
ATOM 5271 C CA . LYS B 1 228 ? 73.227 122.128 109.668 1.00 45.27 205 LYS B CA 1
ATOM 5272 C C . LYS B 1 228 ? 74.708 121.832 109.462 1.00 47.00 205 LYS B C 1
ATOM 5273 O O . LYS B 1 228 ? 75.113 120.680 109.555 1.00 48.72 205 LYS B O 1
ATOM 5279 N N . GLY B 1 229 ? 75.497 122.847 109.135 1.00 49.08 206 GLY B N 1
ATOM 5280 C CA . GLY B 1 229 ? 76.935 122.695 108.939 1.00 48.86 206 GLY B CA 1
ATOM 5281 C C . GLY B 1 229 ? 77.614 122.883 110.279 1.00 52.08 206 GLY B C 1
ATOM 5282 O O . GLY B 1 229 ? 77.771 121.941 111.040 1.00 56.47 206 GLY B O 1
ATOM 5283 N N . GLU B 1 230 ? 77.970 124.108 110.608 1.00 54.17 207 GLU B N 1
ATOM 5284 C CA . GLU B 1 230 ? 78.797 124.337 111.785 1.00 55.57 207 GLU B CA 1
ATOM 5285 C C . GLU B 1 230 ? 78.167 123.947 113.134 1.00 53.16 207 GLU B C 1
ATOM 5286 O O . GLU B 1 230 ? 78.883 123.523 113.997 1.00 52.29 207 GLU B O 1
ATOM 5292 N N . PHE B 1 231 ? 76.857 124.077 113.317 1.00 49.90 208 PHE B N 1
ATOM 5293 C CA . PHE B 1 231 ? 76.198 123.544 114.517 1.00 49.45 208 PHE B CA 1
ATOM 5294 C C . PHE B 1 231 ? 75.934 122.035 114.436 1.00 51.31 208 PHE B C 1
ATOM 5295 O O . PHE B 1 231 ? 75.590 121.398 115.441 1.00 51.74 208 PHE B O 1
ATOM 5303 N N . ASN B 1 232 ? 76.072 121.465 113.245 1.00 50.20 209 ASN B N 1
ATOM 5304 C CA . ASN B 1 232 ? 75.789 120.055 113.007 1.00 51.47 209 ASN B CA 1
ATOM 5305 C C . ASN B 1 232 ? 74.497 119.544 113.679 1.00 50.40 209 ASN B C 1
ATOM 5306 O O . ASN B 1 232 ? 74.454 118.440 114.201 1.00 48.28 209 ASN B O 1
ATOM 5311 N N . SER B 1 233 ? 73.445 120.367 113.622 1.00 49.38 210 SER B N 1
ATOM 5312 C CA . SER B 1 233 ? 72.160 120.110 114.268 1.00 46.03 210 SER B CA 1
ATOM 5313 C C . SER B 1 233 ? 71.134 119.567 113.279 1.00 47.56 210 SER B C 1
ATOM 5314 O O . SER B 1 233 ? 71.072 119.970 112.104 1.00 48.61 210 SER B O 1
ATOM 5317 N N . ALA B 1 234 ? 70.314 118.656 113.779 1.00 45.76 211 ALA B N 1
ATOM 5318 C CA . ALA B 1 234 ? 69.258 118.048 113.002 1.00 46.22 211 ALA B CA 1
ATOM 5319 C C . ALA B 1 234 ? 67.901 118.636 113.348 1.00 44.02 211 ALA B C 1
ATOM 5320 O O . ALA B 1 234 ? 66.894 118.116 112.907 1.00 44.84 211 ALA B O 1
ATOM 5322 N N . THR B 1 235 ? 67.853 119.716 114.115 1.00 44.87 212 THR B N 1
ATOM 5323 C CA . THR B 1 235 ? 66.571 120.358 114.433 1.00 46.59 212 THR B CA 1
ATOM 5324 C C . THR B 1 235 ? 65.883 120.787 113.132 1.00 47.04 212 THR B C 1
ATOM 5325 O O . THR B 1 235 ? 66.535 121.388 112.270 1.00 45.34 212 THR B O 1
ATOM 5329 N N . PRO B 1 236 ? 64.582 120.450 112.967 1.00 45.75 213 PRO B N 1
ATOM 5330 C CA . PRO B 1 236 ? 63.924 120.824 111.718 1.00 44.22 213 PRO B CA 1
ATOM 5331 C C . PRO B 1 236 ? 63.848 122.333 111.541 1.00 43.03 213 PRO B C 1
ATOM 5332 O O . PRO B 1 236 ? 63.543 123.067 112.511 1.00 41.35 213 PRO B O 1
ATOM 5336 N N . ILE B 1 237 ? 64.153 122.780 110.319 1.00 40.10 214 ILE B N 1
ATOM 5337 C CA . ILE B 1 237 ? 64.150 124.193 109.987 1.00 38.65 214 ILE B CA 1
ATOM 5338 C C . ILE B 1 237 ? 63.534 124.456 108.603 1.00 40.07 214 ILE B C 1
ATOM 5339 O O . ILE B 1 237 ? 63.701 123.674 107.653 1.00 37.28 214 ILE B O 1
ATOM 5344 N N . GLY B 1 238 ? 62.824 125.577 108.519 1.00 39.20 215 GLY B N 1
ATOM 5345 C CA . GLY B 1 238 ? 62.248 126.017 107.261 1.00 40.03 215 GLY B CA 1
ATOM 5346 C C . GLY B 1 238 ? 61.835 127.480 107.292 1.00 39.44 215 GLY B C 1
ATOM 5347 O O . GLY B 1 238 ? 61.986 128.169 108.328 1.00 35.17 215 GLY B O 1
ATOM 5348 N N . ILE B 1 239 ? 61.321 127.944 106.138 1.00 36.68 216 ILE B N 1
ATOM 5349 C CA . ILE B 1 239 ? 60.815 129.321 106.004 1.00 34.22 216 ILE B CA 1
ATOM 5350 C C . ILE B 1 239 ? 59.303 129.290 106.060 1.00 34.57 216 ILE B C 1
ATOM 5351 O O . ILE B 1 239 ? 58.687 128.262 105.785 1.00 35.61 216 ILE B O 1
ATOM 5356 N N . THR B 1 240 ? 58.710 130.406 106.459 1.00 34.94 217 THR B N 1
ATOM 5357 C CA . THR B 1 240 ? 57.284 130.605 106.373 1.00 35.72 217 THR B CA 1
ATOM 5358 C C . THR B 1 240 ? 57.001 131.719 105.349 1.00 35.47 217 THR B C 1
ATOM 5359 O O . THR B 1 240 ? 57.477 132.858 105.490 1.00 35.26 217 THR B O 1
ATOM 5363 N N . LEU B 1 241 ? 56.178 131.385 104.354 1.00 34.69 218 LEU B N 1
ATOM 5364 C CA . LEU B 1 241 ? 55.651 132.345 103.382 1.00 34.60 218 LEU B CA 1
ATOM 5365 C C . LEU B 1 241 ? 54.158 132.460 103.559 1.00 33.97 218 LEU B C 1
ATOM 5366 O O . LEU B 1 241 ? 53.496 131.448 103.740 1.00 36.15 218 LEU B O 1
ATOM 5371 N N . ASN B 1 242 ? 53.620 133.678 103.472 1.00 33.66 219 ASN B N 1
ATOM 5372 C CA . ASN B 1 242 ? 52.213 133.832 103.219 1.00 34.26 219 ASN B CA 1
ATOM 5373 C C . ASN B 1 242 ? 51.942 133.704 101.693 1.00 35.92 219 ASN B C 1
ATOM 5374 O O . ASN B 1 242 ? 52.682 134.257 100.857 1.00 34.28 219 ASN B O 1
ATOM 5379 N N . LEU B 1 243 ? 50.928 132.910 101.357 1.00 35.49 220 LEU B N 1
ATOM 5380 C CA . LEU B 1 243 ? 50.589 132.591 99.975 1.00 36.27 220 LEU B CA 1
ATOM 5381 C C . LEU B 1 243 ? 49.130 132.920 99.803 1.00 37.74 220 LEU B C 1
ATOM 5382 O O . LEU B 1 243 ? 48.303 132.529 100.607 1.00 39.48 220 LEU B O 1
ATOM 5387 N N . ALA B 1 244 ? 48.816 133.716 98.789 1.00 39.47 221 ALA B N 1
ATOM 5388 C CA . ALA B 1 244 ? 47.439 134.087 98.527 1.00 38.15 221 ALA B CA 1
ATOM 5389 C C . ALA B 1 244 ? 47.177 133.716 97.071 1.00 38.39 221 ALA B C 1
ATOM 5390 O O . ALA B 1 244 ? 47.705 134.355 96.181 1.00 37.21 221 ALA B O 1
ATOM 5392 N N . PRO B 1 245 ? 46.433 132.620 96.823 1.00 40.14 222 PRO B N 1
ATOM 5393 C CA . PRO B 1 245 ? 46.233 132.193 95.417 1.00 39.39 222 PRO B CA 1
ATOM 5394 C C . PRO B 1 245 ? 45.395 133.204 94.648 1.00 37.81 222 PRO B C 1
ATOM 5395 O O . PRO B 1 245 ? 44.494 133.829 95.214 1.00 36.34 222 PRO B O 1
ATOM 5399 N N . LYS B 1 246 ? 45.698 133.370 93.370 1.00 36.79 223 LYS B N 1
ATOM 5400 C CA . LYS B 1 246 ? 45.095 134.467 92.588 1.00 37.49 223 LYS B CA 1
ATOM 5401 C C . LYS B 1 246 ? 44.237 133.932 91.440 1.00 36.47 223 LYS B C 1
ATOM 5402 O O . LYS B 1 246 ? 44.595 132.950 90.802 1.00 34.43 223 LYS B O 1
ATOM 5408 N N . TYR B 1 247 ? 43.116 134.608 91.186 1.00 36.17 224 TYR B N 1
ATOM 5409 C CA . TYR B 1 247 ? 42.103 134.151 90.238 1.00 35.62 224 TYR B CA 1
ATOM 5410 C C . TYR B 1 247 ? 41.723 135.316 89.303 1.00 36.52 224 TYR B C 1
ATOM 5411 O O . TYR B 1 247 ? 41.621 136.468 89.733 1.00 34.71 224 TYR B O 1
ATOM 5420 N N . ALA B 1 248 ? 41.564 134.990 88.020 1.00 35.14 225 ALA B N 1
ATOM 5421 C CA . ALA B 1 248 ? 41.198 135.950 87.005 1.00 36.30 225 ALA B CA 1
ATOM 5422 C C . ALA B 1 248 ? 39.702 136.169 87.044 1.00 36.89 225 ALA B C 1
ATOM 5423 O O . ALA B 1 248 ? 38.959 135.224 87.127 1.00 38.51 225 ALA B O 1
ATOM 5425 N N . LYS B 1 249 ? 39.253 137.414 87.002 1.00 38.32 226 LYS B N 1
ATOM 5426 C CA . LYS B 1 249 ? 37.824 137.693 86.983 1.00 38.78 226 LYS B CA 1
ATOM 5427 C C . LYS B 1 249 ? 37.118 137.098 85.760 1.00 37.02 226 LYS B C 1
ATOM 5428 O O . LYS B 1 249 ? 36.031 136.602 85.877 1.00 34.50 226 LYS B O 1
ATOM 5434 N N . THR B 1 250 ? 37.729 137.189 84.591 1.00 37.60 227 THR B N 1
ATOM 5435 C CA . THR B 1 250 ? 37.183 136.566 83.390 1.00 39.54 227 THR B CA 1
ATOM 5436 C C . THR B 1 250 ? 38.275 135.742 82.734 1.00 42.35 227 THR B C 1
ATOM 5437 O O . THR B 1 250 ? 39.420 135.698 83.212 1.00 44.70 227 THR B O 1
ATOM 5441 N N . ASP B 1 251 ? 37.912 135.089 81.637 1.00 43.25 228 ASP B N 1
ATOM 5442 C CA . ASP B 1 251 ? 38.857 134.298 80.867 1.00 44.40 228 ASP B CA 1
ATOM 5443 C C . ASP B 1 251 ? 39.587 135.098 79.794 1.00 40.74 228 ASP B C 1
ATOM 5444 O O . ASP B 1 251 ? 40.405 134.524 79.091 1.00 39.83 228 ASP B O 1
ATOM 5449 N N . SER B 1 252 ? 39.362 136.416 79.710 1.00 39.77 229 SER B N 1
ATOM 5450 C CA . SER B 1 252 ? 40.105 137.283 78.783 1.00 37.81 229 SER B CA 1
ATOM 5451 C C . SER B 1 252 ? 41.590 137.128 78.964 1.00 38.29 229 SER B C 1
ATOM 5452 O O . SER B 1 252 ? 42.064 136.819 80.051 1.00 41.74 229 SER B O 1
ATOM 5455 N N . ILE B 1 253 ? 42.331 137.325 77.893 1.00 37.53 230 ILE B N 1
ATOM 5456 C CA . ILE B 1 253 ? 43.774 137.296 77.978 1.00 39.26 230 ILE B CA 1
ATOM 5457 C C . ILE B 1 253 ? 44.316 138.369 78.939 1.00 36.39 230 ILE B C 1
ATOM 5458 O O . ILE B 1 253 ? 45.230 138.088 79.694 1.00 36.15 230 ILE B O 1
ATOM 5463 N N . ASN B 1 254 ? 43.741 139.574 78.914 1.00 34.58 231 ASN B N 1
ATOM 5464 C CA . ASN B 1 254 ? 44.158 140.620 79.817 1.00 32.95 231 ASN B CA 1
ATOM 5465 C C . ASN B 1 254 ? 44.073 140.141 81.275 1.00 33.32 231 ASN B C 1
ATOM 5466 O O . ASN B 1 254 ? 45.041 140.278 82.025 1.00 31.32 231 ASN B O 1
ATOM 5471 N N . ASP B 1 255 ? 42.934 139.561 81.657 1.00 33.73 232 ASP B N 1
ATOM 5472 C CA . ASP B 1 255 ? 42.745 139.102 83.030 1.00 34.40 232 ASP B CA 1
ATOM 5473 C C . ASP B 1 255 ? 43.661 137.917 83.370 1.00 35.62 232 ASP B C 1
ATOM 5474 O O . ASP B 1 255 ? 43.986 137.711 84.553 1.00 34.73 232 ASP B O 1
ATOM 5479 N N . GLN B 1 256 ? 44.084 137.157 82.357 1.00 35.26 233 GLN B N 1
ATOM 5480 C CA . GLN B 1 256 ? 45.032 136.077 82.573 1.00 38.96 233 GLN B CA 1
ATOM 5481 C C . GLN B 1 256 ? 46.387 136.656 82.921 1.00 38.17 233 GLN B C 1
ATOM 5482 O O . GLN B 1 256 ? 47.057 136.136 83.829 1.00 38.25 233 GLN B O 1
ATOM 5488 N N . ILE B 1 257 ? 46.777 137.725 82.220 1.00 35.51 234 ILE B N 1
ATOM 5489 C CA . ILE B 1 257 ? 48.030 138.421 82.527 1.00 33.98 234 ILE B CA 1
ATOM 5490 C C . ILE B 1 257 ? 47.977 138.956 83.961 1.00 33.06 234 ILE B C 1
ATOM 5491 O O . ILE B 1 257 ? 48.949 138.875 84.688 1.00 32.10 234 ILE B O 1
ATOM 5496 N N . ALA B 1 258 ? 46.828 139.487 84.336 1.00 32.64 235 ALA B N 1
ATOM 5497 C CA . ALA B 1 258 ? 46.633 140.135 85.614 1.00 33.44 235 ALA B CA 1
ATOM 5498 C C . ALA B 1 258 ? 46.798 139.142 86.752 1.00 34.45 235 ALA B C 1
ATOM 5499 O O . ALA B 1 258 ? 47.527 139.393 87.692 1.00 32.35 235 ALA B O 1
ATOM 5501 N N . MET B 1 259 ? 46.122 137.995 86.627 1.00 38.80 236 MET B N 1
ATOM 5502 C CA . MET B 1 259 ? 46.288 136.873 87.548 1.00 38.62 236 MET B CA 1
ATOM 5503 C C . MET B 1 259 ? 47.745 136.437 87.638 1.00 34.99 236 MET B C 1
ATOM 5504 O O . MET B 1 259 ? 48.279 136.265 88.738 1.00 35.04 236 MET B O 1
ATOM 5509 N N . ASN B 1 260 ? 48.363 136.216 86.486 1.00 31.74 237 ASN B N 1
ATOM 5510 C CA . ASN B 1 260 ? 49.780 135.875 86.435 1.00 31.64 237 ASN B CA 1
ATOM 5511 C C . ASN B 1 260 ? 50.657 136.836 87.244 1.00 31.89 237 ASN B C 1
ATOM 5512 O O . ASN B 1 260 ? 51.578 136.404 87.928 1.00 32.62 237 ASN B O 1
ATOM 5517 N N . ASN B 1 261 ? 50.398 138.143 87.113 1.00 31.35 238 ASN B N 1
ATOM 5518 C CA . ASN B 1 261 ? 51.270 139.136 87.709 1.00 30.80 238 ASN B CA 1
ATOM 5519 C C . ASN B 1 261 ? 50.978 139.313 89.212 1.00 31.60 238 ASN B C 1
ATOM 5520 O O . ASN B 1 261 ? 51.900 139.550 89.978 1.00 29.81 238 ASN B O 1
ATOM 5525 N N . ALA B 1 262 ? 49.715 139.152 89.610 1.00 30.97 239 ALA B N 1
ATOM 5526 C CA . ALA B 1 262 ? 49.332 139.143 91.018 1.00 33.14 239 ALA B CA 1
ATOM 5527 C C . ALA B 1 262 ? 49.965 137.947 91.703 1.00 35.59 239 ALA B C 1
ATOM 5528 O O . ALA B 1 262 ? 50.537 138.069 92.799 1.00 34.40 239 ALA B O 1
ATOM 5530 N N . ASP B 1 263 ? 49.914 136.806 91.008 1.00 35.27 240 ASP B N 1
ATOM 5531 C CA . ASP B 1 263 ? 50.542 135.589 91.481 1.00 34.92 240 ASP B CA 1
ATOM 5532 C C . ASP B 1 263 ? 52.062 135.677 91.571 1.00 35.10 240 ASP B C 1
ATOM 5533 O O . ASP B 1 263 ? 52.657 135.187 92.546 1.00 34.45 240 ASP B O 1
ATOM 5538 N N . GLY B 1 264 ? 52.697 136.253 90.560 1.00 33.39 241 GLY B N 1
ATOM 5539 C CA . GLY B 1 264 ? 54.128 136.515 90.645 1.00 34.64 241 GLY B CA 1
ATOM 5540 C C . GLY B 1 264 ? 54.527 137.436 91.822 1.00 35.28 241 GLY B C 1
ATOM 5541 O O . GLY B 1 264 ? 55.469 137.140 92.567 1.00 34.16 241 GLY B O 1
ATOM 5542 N N . TYR B 1 265 ? 53.798 138.541 91.979 1.00 34.20 242 TYR B N 1
ATOM 5543 C CA . TYR B 1 265 ? 54.087 139.535 93.000 1.00 34.33 242 TYR B CA 1
ATOM 5544 C C . TYR B 1 265 ? 53.908 138.983 94.447 1.00 34.27 242 TYR B C 1
ATOM 5545 O O . TYR B 1 265 ? 54.700 139.259 95.312 1.00 31.81 242 TYR B O 1
ATOM 5554 N N . ALA B 1 266 ? 52.861 138.207 94.677 1.00 34.65 243 ALA B N 1
ATOM 5555 C CA . ALA B 1 266 ? 52.550 137.695 96.009 1.00 34.48 243 ALA B CA 1
ATOM 5556 C C . ALA B 1 266 ? 53.256 136.355 96.297 1.00 34.42 243 ALA B C 1
ATOM 5557 O O . ALA B 1 266 ? 53.720 136.100 97.426 1.00 33.66 243 ALA B O 1
ATOM 5559 N N . ASN B 1 267 ? 53.386 135.504 95.281 1.00 33.20 244 ASN B N 1
ATOM 5560 C CA . ASN B 1 267 ? 53.810 134.121 95.522 1.00 32.58 244 ASN B CA 1
ATOM 5561 C C . ASN B 1 267 ? 55.103 133.668 94.822 1.00 31.60 244 ASN B C 1
ATOM 5562 O O . ASN B 1 267 ? 56.077 133.260 95.480 1.00 30.85 244 ASN B O 1
ATOM 5567 N N . ARG B 1 268 ? 55.130 133.722 93.496 1.00 29.69 245 ARG B N 1
ATOM 5568 C CA . ARG B 1 268 ? 56.255 133.158 92.760 1.00 28.29 245 ARG B CA 1
ATOM 5569 C C . ARG B 1 268 ? 57.551 133.893 93.005 1.00 28.25 245 ARG B C 1
ATOM 5570 O O . ARG B 1 268 ? 58.615 133.290 92.963 1.00 28.42 245 ARG B O 1
ATOM 5578 N N . TRP B 1 269 ? 57.498 135.195 93.261 1.00 30.44 246 TRP B N 1
ATOM 5579 C CA . TRP B 1 269 ? 58.714 135.925 93.609 1.00 30.74 246 TRP B CA 1
ATOM 5580 C C . TRP B 1 269 ? 59.456 135.301 94.830 1.00 32.48 246 TRP B C 1
ATOM 5581 O O . TRP B 1 269 ? 60.670 135.457 94.974 1.00 34.21 246 TRP B O 1
ATOM 5592 N N . PHE B 1 270 ? 58.736 134.564 95.660 1.00 31.98 247 PHE B N 1
ATOM 5593 C CA . PHE B 1 270 ? 59.298 133.941 96.847 1.00 33.89 247 PHE B CA 1
ATOM 5594 C C . PHE B 1 270 ? 59.479 132.426 96.652 1.00 33.93 247 PHE B C 1
ATOM 5595 O O . PHE B 1 270 ? 60.563 131.876 96.968 1.00 34.33 247 PHE B O 1
ATOM 5603 N N . LEU B 1 271 ? 58.459 131.762 96.092 1.00 34.29 248 LEU B N 1
ATOM 5604 C CA . LEU B 1 271 ? 58.518 130.317 95.838 1.00 34.01 248 LEU B CA 1
ATOM 5605 C C . LEU B 1 271 ? 59.625 129.939 94.900 1.00 36.07 248 LEU B C 1
ATOM 5606 O O . LEU B 1 271 ? 60.357 128.987 95.185 1.00 36.80 248 LEU B O 1
ATOM 5611 N N . ASP B 1 272 ? 59.782 130.656 93.793 1.00 35.39 249 ASP B N 1
ATOM 5612 C CA . ASP B 1 272 ? 60.851 130.264 92.847 1.00 35.85 249 ASP B CA 1
ATOM 5613 C C . ASP B 1 272 ? 62.289 130.311 93.408 1.00 35.72 249 ASP B C 1
ATOM 5614 O O . ASP B 1 272 ? 63.039 129.350 93.239 1.00 34.80 249 ASP B O 1
ATOM 5619 N N . PRO B 1 273 ? 62.699 131.410 94.062 1.00 35.86 250 PRO B N 1
ATOM 5620 C CA . PRO B 1 273 ? 64.057 131.370 94.658 1.00 36.64 250 PRO B CA 1
ATOM 5621 C C . PRO B 1 273 ? 64.245 130.213 95.667 1.00 35.97 250 PRO B C 1
ATOM 5622 O O . PRO B 1 273 ? 65.241 129.522 95.649 1.00 34.76 250 PRO B O 1
ATOM 5626 N N . ILE B 1 274 ? 63.259 130.026 96.525 1.00 37.67 251 ILE B N 1
ATOM 5627 C CA . ILE B 1 274 ? 63.355 129.066 97.627 1.00 40.31 251 ILE B CA 1
ATOM 5628 C C . ILE B 1 274 ? 63.411 127.612 97.110 1.00 39.99 251 ILE B C 1
ATOM 5629 O O . ILE B 1 274 ? 64.233 126.846 97.577 1.00 39.19 251 ILE B O 1
ATOM 5634 N N . PHE B 1 275 ? 62.569 127.265 96.134 1.00 38.07 252 PHE B N 1
ATOM 5635 C CA . PHE B 1 275 ? 62.485 125.903 95.610 1.00 36.63 252 PHE B CA 1
ATOM 5636 C C . PHE B 1 275 ? 63.201 125.665 94.292 1.00 35.94 252 PHE B C 1
ATOM 5637 O O . PHE B 1 275 ? 63.627 124.553 94.031 1.00 35.66 252 PHE B O 1
ATOM 5645 N N . LYS B 1 276 ? 63.317 126.663 93.441 1.00 36.72 253 LYS B N 1
ATOM 5646 C CA . LYS B 1 276 ? 63.968 126.456 92.127 1.00 38.15 253 LYS B CA 1
ATOM 5647 C C . LYS B 1 276 ? 65.319 127.132 92.015 1.00 37.72 253 LYS B C 1
ATOM 5648 O O . LYS B 1 276 ? 66.027 126.902 91.042 1.00 36.22 253 LYS B O 1
ATOM 5654 N N . GLY B 1 277 ? 65.687 127.957 93.003 1.00 37.49 254 GLY B N 1
ATOM 5655 C CA . GLY B 1 277 ? 66.931 128.731 92.918 1.00 38.82 254 GLY B CA 1
ATOM 5656 C C . GLY B 1 277 ? 66.955 129.748 91.784 1.00 38.01 254 GLY B C 1
ATOM 5657 O O . GLY B 1 277 ? 68.001 129.999 91.179 1.00 36.47 254 GLY B O 1
ATOM 5658 N N . GLN B 1 278 ? 65.795 130.337 91.510 1.00 38.17 255 GLN B N 1
ATOM 5659 C CA . GLN B 1 278 ? 65.663 131.366 90.487 1.00 40.25 255 GLN B CA 1
ATOM 5660 C C . GLN B 1 278 ? 64.572 132.345 90.825 1.00 36.91 255 GLN B C 1
ATOM 5661 O O . GLN B 1 278 ? 63.599 131.979 91.467 1.00 37.65 255 GLN B O 1
ATOM 5667 N N . TYR B 1 279 ? 64.725 133.581 90.361 1.00 33.87 256 TYR B N 1
ATOM 5668 C CA . TYR B 1 279 ? 63.633 134.522 90.364 1.00 32.93 256 TYR B CA 1
ATOM 5669 C C . TYR B 1 279 ? 62.894 134.354 89.020 1.00 34.38 256 TYR B C 1
ATOM 5670 O O . TYR B 1 279 ? 63.529 134.043 87.999 1.00 35.04 256 TYR B O 1
ATOM 5679 N N . PRO B 1 280 ? 61.569 134.541 89.022 1.00 34.09 257 PRO B N 1
ATOM 5680 C CA . PRO B 1 280 ? 60.775 134.472 87.788 1.00 33.42 257 PRO B CA 1
ATOM 5681 C C . PRO B 1 280 ? 61.009 135.642 86.847 1.00 34.06 257 PRO B C 1
ATOM 5682 O O . PRO B 1 280 ? 60.706 136.777 87.180 1.00 34.81 257 PRO B O 1
ATOM 5686 N N . VAL B 1 281 ? 61.536 135.355 85.657 1.00 34.95 258 VAL B N 1
ATOM 5687 C CA . VAL B 1 281 ? 61.972 136.391 84.759 1.00 34.52 258 VAL B CA 1
ATOM 5688 C C . VAL B 1 281 ? 60.801 137.294 84.325 1.00 33.64 258 VAL B C 1
ATOM 5689 O O . VAL B 1 281 ? 60.994 138.495 84.106 1.00 33.10 258 VAL B O 1
ATOM 5693 N N . ASP B 1 282 ? 59.590 136.748 84.266 1.00 33.83 259 ASP B N 1
ATOM 5694 C CA . ASP B 1 2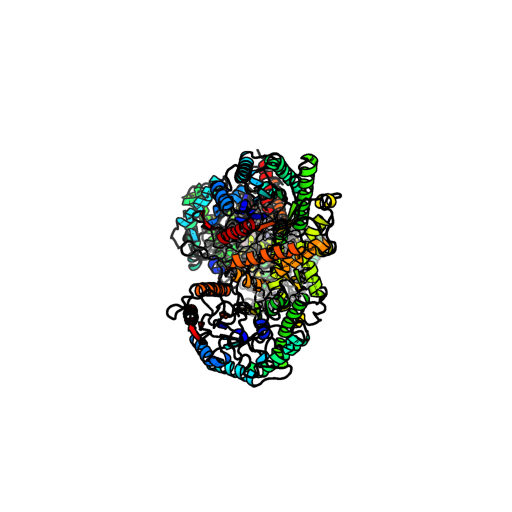82 ? 58.408 137.561 83.913 1.00 32.57 259 ASP B CA 1
ATOM 5695 C C . ASP B 1 282 ? 58.162 138.693 84.899 1.00 32.09 259 ASP B C 1
ATOM 5696 O O . ASP B 1 282 ? 57.771 139.802 84.508 1.00 31.47 259 ASP B O 1
ATOM 5701 N N . MET B 1 283 ? 58.438 138.432 86.173 1.00 32.25 260 MET B N 1
ATOM 5702 C CA . MET B 1 283 ? 58.333 139.445 87.183 1.00 31.99 260 MET B CA 1
ATOM 5703 C C . MET B 1 283 ? 59.542 140.355 87.202 1.00 31.63 260 MET B C 1
ATOM 5704 O O . MET B 1 283 ? 59.399 141.542 87.441 1.00 30.93 260 MET B O 1
ATOM 5709 N N . MET B 1 284 ? 60.729 139.829 86.932 1.00 33.15 261 MET B N 1
ATOM 5710 C CA . MET B 1 284 ? 61.897 140.709 86.800 1.00 33.65 261 MET B CA 1
ATOM 5711 C C . MET B 1 284 ? 61.687 141.730 85.663 1.00 33.46 261 MET B C 1
ATOM 5712 O O . MET B 1 284 ? 62.044 142.908 85.799 1.00 33.82 261 MET B O 1
ATOM 5717 N N . ASN B 1 285 ? 61.118 141.282 84.550 1.00 30.93 262 ASN B N 1
ATOM 5718 C CA . ASN B 1 285 ? 60.791 142.201 83.477 1.00 30.70 262 ASN B CA 1
ATOM 5719 C C . ASN B 1 285 ? 59.727 143.226 83.843 1.00 30.72 262 ASN B C 1
ATOM 5720 O O . ASN B 1 285 ? 59.887 144.415 83.570 1.00 31.88 262 ASN B O 1
ATOM 5725 N N . LEU B 1 286 ? 58.637 142.777 84.453 1.00 30.21 263 LEU B N 1
ATOM 5726 C CA . LEU B 1 286 ? 57.609 143.714 84.916 1.00 29.57 263 LEU B CA 1
ATOM 5727 C C . LEU B 1 286 ? 58.176 144.709 85.947 1.00 30.56 263 LEU B C 1
ATOM 5728 O O . LEU B 1 286 ? 57.895 145.908 85.872 1.00 29.01 263 LEU B O 1
ATOM 5733 N N . PHE B 1 287 ? 58.964 144.217 86.910 1.00 31.35 264 PHE B N 1
ATOM 5734 C CA . PHE B 1 287 ? 59.576 145.119 87.932 1.00 32.23 264 PHE B CA 1
ATOM 5735 C C . PHE B 1 287 ? 60.607 146.073 87.339 1.00 32.92 264 PHE B C 1
ATOM 5736 O O . PHE B 1 287 ? 60.960 147.053 87.994 1.00 32.23 264 PHE B O 1
ATOM 5744 N N . SER B 1 288 ? 61.073 145.817 86.101 1.00 32.74 265 SER B N 1
ATOM 5745 C CA . SER B 1 288 ? 62.087 146.675 85.469 1.00 32.71 265 SER B CA 1
ATOM 5746 C C . SER B 1 288 ? 61.567 148.046 85.023 1.00 32.57 265 SER B C 1
ATOM 5747 O O . SER B 1 288 ? 62.325 148.825 84.496 1.00 32.55 265 SER B O 1
ATOM 5750 N N . LYS B 1 289 ? 60.285 148.332 85.261 1.00 32.55 266 LYS B N 1
ATOM 5751 C CA . LYS B 1 289 ? 59.777 149.709 85.246 1.00 33.09 266 LYS B CA 1
ATOM 5752 C C . LYS B 1 289 ? 60.368 150.543 86.391 1.00 33.53 266 LYS B C 1
ATOM 5753 O O . LYS B 1 289 ? 60.409 151.761 86.305 1.00 30.54 266 LYS B O 1
ATOM 5759 N N . TYR B 1 290 ? 60.816 149.881 87.472 1.00 34.61 267 TYR B N 1
ATOM 5760 C CA . TYR B 1 290 ? 61.499 150.565 88.573 1.00 32.50 267 TYR B CA 1
ATOM 5761 C C . TYR B 1 290 ? 62.910 150.077 88.815 1.00 31.82 267 TYR B C 1
ATOM 5762 O O . TYR B 1 290 ? 63.785 150.870 89.130 1.00 32.29 267 TYR B O 1
ATOM 5771 N N . VAL B 1 291 ? 63.129 148.780 88.631 1.00 32.32 268 VAL B N 1
ATOM 5772 C CA . VAL B 1 291 ? 64.368 148.101 88.966 1.00 31.56 268 VAL B CA 1
ATOM 5773 C C . VAL B 1 291 ? 65.143 147.843 87.665 1.00 31.73 268 VAL B C 1
ATOM 5774 O O . VAL B 1 291 ? 64.827 146.934 86.913 1.00 31.00 268 VAL B O 1
ATOM 5778 N N . HIS B 1 292 ? 66.186 148.630 87.457 1.00 32.09 269 HIS B N 1
ATOM 5779 C CA . HIS B 1 292 ? 66.985 148.643 86.232 1.00 33.54 269 HIS B CA 1
ATOM 5780 C C . HIS B 1 292 ? 68.304 147.921 86.316 1.00 34.63 269 HIS B C 1
ATOM 5781 O O . HIS B 1 292 ? 69.077 147.942 85.351 1.00 37.42 269 HIS B O 1
ATOM 5788 N N . THR B 1 293 ? 68.569 147.276 87.451 1.00 33.74 270 THR B N 1
ATOM 5789 C CA . THR B 1 293 ? 69.638 146.308 87.532 1.00 33.81 270 THR B CA 1
ATOM 5790 C C . THR B 1 293 ? 69.324 145.297 88.607 1.00 34.13 270 THR B C 1
ATOM 5791 O O . THR B 1 293 ? 68.633 145.597 89.599 1.00 35.63 270 THR B O 1
ATOM 5795 N N . TYR B 1 294 ? 69.841 144.098 88.382 1.00 34.37 271 TYR B N 1
ATOM 5796 C CA . TYR B 1 294 ? 69.662 142.952 89.246 1.00 33.27 271 TYR B CA 1
ATOM 5797 C C . TYR B 1 294 ? 71.003 142.405 89.748 1.00 33.76 271 TYR B C 1
ATOM 5798 O O . TYR B 1 294 ? 71.060 141.276 90.272 1.00 34.26 271 TYR B O 1
ATOM 5807 N N . ASP B 1 295 ? 72.052 143.224 89.670 1.00 35.36 272 ASP B N 1
ATOM 5808 C CA . ASP B 1 295 ? 73.377 142.846 90.205 1.00 36.50 272 ASP B CA 1
ATOM 5809 C C . ASP B 1 295 ? 73.483 142.835 91.747 1.00 36.72 272 ASP B C 1
ATOM 5810 O O . ASP B 1 295 ? 74.543 142.540 92.261 1.00 37.19 272 ASP B O 1
ATOM 5815 N N . PHE B 1 296 ? 72.409 143.159 92.471 1.00 37.07 273 PHE B N 1
ATOM 5816 C CA . PHE B 1 296 ? 72.359 142.887 93.927 1.00 37.30 273 PHE B CA 1
ATOM 5817 C C . PHE B 1 296 ? 72.183 141.385 94.195 1.00 38.93 273 PHE B C 1
ATOM 5818 O O . PHE B 1 296 ? 72.287 140.962 95.340 1.00 37.29 273 PHE B O 1
ATOM 5826 N N . ILE B 1 297 ? 71.880 140.594 93.150 1.00 38.69 274 ILE B N 1
ATOM 5827 C CA . ILE B 1 297 ? 71.855 139.130 93.251 1.00 38.60 274 ILE B CA 1
ATOM 5828 C C . ILE B 1 297 ? 73.226 138.636 92.808 1.00 39.64 274 ILE B C 1
ATOM 5829 O O . ILE B 1 297 ? 73.548 138.652 91.602 1.00 37.24 274 ILE B O 1
ATOM 5834 N N . HIS B 1 298 ? 74.035 138.215 93.786 1.00 38.34 275 HIS B N 1
ATOM 5835 C CA . HIS B 1 298 ? 75.407 137.766 93.534 1.00 38.58 275 HIS B CA 1
ATOM 5836 C C . HIS B 1 298 ? 75.403 136.262 93.234 1.00 38.74 275 HIS B C 1
ATOM 5837 O O . HIS B 1 298 ? 74.514 135.524 93.678 1.00 37.98 275 HIS B O 1
ATOM 5844 N N . ALA B 1 299 ? 76.396 135.822 92.469 1.00 39.17 276 ALA B N 1
ATOM 5845 C CA . ALA B 1 299 ? 76.669 134.398 92.258 1.00 39.68 276 ALA B CA 1
ATOM 5846 C C . ALA B 1 299 ? 76.661 133.650 93.597 1.00 39.25 276 ALA B C 1
ATOM 5847 O O . ALA B 1 299 ? 77.186 134.154 94.599 1.00 40.35 276 ALA B O 1
ATOM 5849 N N . GLY B 1 300 ? 76.035 132.475 93.613 1.00 36.55 277 GLY B N 1
ATOM 5850 C CA . GLY B 1 300 ? 75.840 131.699 94.831 1.00 34.78 277 GLY B CA 1
ATOM 5851 C C . GLY B 1 300 ? 74.654 132.067 95.713 1.00 34.16 277 GLY B C 1
ATOM 5852 O O . GLY B 1 300 ? 74.249 131.255 96.533 1.00 34.40 277 GLY B O 1
ATOM 5853 N N . ASP B 1 301 ? 74.088 133.271 95.585 1.00 33.74 278 ASP B N 1
ATOM 5854 C CA . ASP B 1 301 ? 72.996 133.684 96.464 1.00 34.35 278 ASP B CA 1
ATOM 5855 C C . ASP B 1 301 ? 71.801 132.743 96.326 1.00 34.54 278 ASP B C 1
ATOM 5856 O O . ASP B 1 301 ? 71.247 132.278 97.329 1.00 34.97 278 ASP B O 1
ATOM 5861 N N . LEU B 1 302 ? 71.403 132.466 95.087 1.00 33.30 279 LEU B N 1
ATOM 5862 C CA . LEU B 1 302 ? 70.205 131.647 94.831 1.00 33.60 279 LEU B CA 1
ATOM 5863 C C . LEU B 1 302 ? 70.387 130.180 95.224 1.00 33.68 279 LEU B C 1
ATOM 5864 O O . LEU B 1 302 ? 69.431 129.543 95.739 1.00 33.37 279 LEU B O 1
ATOM 5869 N N . ALA B 1 303 ? 71.592 129.648 95.000 1.00 32.17 280 ALA B N 1
ATOM 5870 C CA . ALA B 1 303 ? 71.941 128.334 95.534 1.00 32.73 280 ALA B CA 1
ATOM 5871 C C . ALA B 1 303 ? 71.774 128.280 97.083 1.00 33.06 280 ALA B C 1
ATOM 5872 O O . ALA B 1 303 ? 71.240 127.319 97.623 1.00 33.30 280 ALA B O 1
ATOM 5874 N N . THR B 1 304 ? 72.172 129.338 97.770 1.00 32.52 281 THR B N 1
ATOM 5875 C CA . THR B 1 304 ? 72.023 129.407 99.224 1.00 33.22 281 THR B CA 1
ATOM 5876 C C . THR B 1 304 ? 70.579 129.593 99.639 1.00 35.53 281 THR B C 1
ATOM 5877 O O . THR B 1 304 ? 70.134 128.982 100.626 1.00 38.46 281 THR B O 1
ATOM 5881 N N . ILE B 1 305 ? 69.849 130.443 98.918 1.00 36.00 282 ILE B N 1
ATOM 5882 C CA . ILE B 1 305 ? 68.428 130.675 99.217 1.00 35.45 282 ILE B CA 1
ATOM 5883 C C . ILE B 1 305 ? 67.649 129.365 99.134 1.00 35.52 282 ILE B C 1
ATOM 5884 O O . ILE B 1 305 ? 66.776 129.098 99.975 1.00 37.58 282 ILE B O 1
ATOM 5889 N N . SER B 1 306 ? 68.001 128.547 98.150 1.00 34.39 283 SER B N 1
ATOM 5890 C CA . SER B 1 306 ? 67.358 127.250 97.915 1.00 35.10 283 SER B CA 1
ATOM 5891 C C . SER B 1 306 ? 68.023 126.083 98.660 1.00 36.83 283 SER B C 1
ATOM 5892 O O . SER B 1 306 ? 67.806 124.936 98.301 1.00 35.28 283 SER B O 1
ATOM 5895 N N . THR B 1 307 ? 68.816 126.350 99.702 1.00 38.88 284 THR B N 1
ATOM 5896 C CA . THR B 1 307 ? 69.434 125.275 100.467 1.00 38.09 284 THR B CA 1
ATOM 5897 C C . THR B 1 307 ? 68.314 124.374 101.027 1.00 37.60 284 THR B C 1
ATOM 5898 O O . THR B 1 307 ? 67.273 124.885 101.422 1.00 37.17 284 THR B O 1
ATOM 5902 N N . PRO B 1 308 ? 68.514 123.038 101.037 1.00 36.34 285 PRO B N 1
ATOM 5903 C CA . PRO B 1 308 ? 67.444 122.142 101.461 1.00 37.85 285 PRO B CA 1
ATOM 5904 C C . PRO B 1 308 ? 67.033 122.261 102.951 1.00 38.58 285 PRO B C 1
ATOM 5905 O O . PRO B 1 308 ? 67.888 122.341 103.837 1.00 36.82 285 PRO B O 1
ATOM 5909 N N . CYS B 1 309 ? 65.723 122.267 103.163 1.00 37.99 286 CYS B N 1
ATOM 5910 C CA . CYS B 1 309 ? 65.092 122.471 104.449 1.00 41.43 286 CYS B CA 1
ATOM 5911 C C . CYS B 1 309 ? 64.282 121.239 104.786 1.00 41.34 286 CYS B C 1
ATOM 5912 O O . CYS B 1 309 ? 64.085 120.380 103.927 1.00 43.44 286 CYS B O 1
ATOM 5915 N N . ASP B 1 310 ? 63.778 121.196 106.014 1.00 39.56 287 ASP B N 1
ATOM 5916 C CA . ASP B 1 310 ? 63.078 120.026 106.556 1.00 41.69 287 ASP B CA 1
ATOM 5917 C C . ASP B 1 310 ? 61.581 120.044 106.328 1.00 40.96 287 ASP B C 1
ATOM 5918 O O . ASP B 1 310 ? 60.950 119.002 106.194 1.00 42.19 287 ASP B O 1
ATOM 5923 N N . PHE B 1 311 ? 61.012 121.236 106.331 1.00 41.92 288 PHE B N 1
ATOM 5924 C CA . PHE B 1 311 ? 59.597 121.427 106.076 1.00 41.15 288 PHE B CA 1
ATOM 5925 C C . PHE B 1 311 ? 59.391 122.762 105.399 1.00 40.36 288 PHE B C 1
ATOM 5926 O O . PHE B 1 311 ? 60.340 123.533 105.232 1.00 39.30 288 PHE B O 1
ATOM 5934 N N . PHE B 1 312 ? 58.146 123.032 105.022 1.00 39.50 289 PHE B N 1
ATOM 5935 C CA . PHE B 1 312 ? 57.792 124.297 104.406 1.00 39.48 289 PHE B CA 1
ATOM 5936 C C . PHE B 1 312 ? 56.630 124.859 105.172 1.00 39.48 289 PHE B C 1
ATOM 5937 O O . PHE B 1 312 ? 55.639 124.176 105.393 1.00 39.20 289 PHE B O 1
ATOM 5945 N N . GLY B 1 313 ? 56.778 126.103 105.602 1.00 39.87 290 GLY B N 1
ATOM 5946 C CA . GLY B 1 313 ? 55.760 126.793 106.374 1.00 40.49 290 GLY B CA 1
ATOM 5947 C C . GLY B 1 313 ? 54.890 127.652 105.470 1.00 41.25 290 GLY B C 1
ATOM 5948 O O . GLY B 1 313 ? 55.408 128.381 104.605 1.00 42.72 290 GLY B O 1
ATOM 5949 N N . ILE B 1 314 ? 53.575 127.553 105.669 1.00 40.40 291 ILE B N 1
ATOM 5950 C CA . ILE B 1 314 ? 52.593 128.327 104.947 1.00 40.89 291 ILE B CA 1
ATOM 5951 C C . ILE B 1 314 ? 51.705 129.073 105.908 1.00 43.29 291 ILE B C 1
ATOM 5952 O O . ILE B 1 314 ? 51.013 128.451 106.724 1.00 45.37 291 ILE B O 1
ATOM 5957 N N . ASN B 1 315 ? 51.698 130.404 105.781 1.00 42.71 292 ASN B N 1
ATOM 5958 C CA . ASN B 1 315 ? 50.629 131.218 106.324 1.00 43.39 292 ASN B CA 1
ATOM 5959 C C . ASN B 1 315 ? 49.583 131.404 105.249 1.00 44.41 292 ASN B C 1
ATOM 5960 O O . ASN B 1 315 ? 49.894 131.909 104.153 1.00 45.45 292 ASN B O 1
ATOM 5965 N N . PHE B 1 316 ? 48.354 130.968 105.541 1.00 44.20 293 PHE B N 1
ATOM 5966 C CA . PHE B 1 316 ? 47.242 131.092 104.596 1.00 42.36 293 PHE B CA 1
ATOM 5967 C C . PHE B 1 316 ? 46.035 131.700 105.257 1.00 42.74 293 PHE B C 1
ATOM 5968 O O . PHE B 1 316 ? 45.575 131.221 106.296 1.00 44.65 293 PHE B O 1
ATOM 5976 N N . TYR B 1 317 ? 45.525 132.741 104.611 1.00 42.43 294 TYR B N 1
ATOM 5977 C CA . TYR B 1 317 ? 44.358 133.471 105.035 1.00 41.77 294 TYR B CA 1
ATOM 5978 C C . TYR B 1 317 ? 43.279 133.546 103.972 1.00 40.77 294 TYR B C 1
ATOM 5979 O O . TYR B 1 317 ? 42.094 133.431 104.308 1.00 40.43 294 TYR B O 1
ATOM 5988 N N . SER B 1 318 ? 43.646 133.731 102.701 1.00 37.48 295 SER B N 1
ATOM 5989 C CA . SER B 1 318 ? 42.621 133.986 101.697 1.00 37.84 295 SER B CA 1
ATOM 5990 C C . SER B 1 318 ? 43.164 133.881 100.299 1.00 38.20 295 SER B C 1
ATOM 5991 O O . SER B 1 318 ? 44.349 133.622 100.109 1.00 38.11 295 SER B O 1
ATOM 5994 N N . ARG B 1 319 ? 42.266 134.099 99.337 1.00 38.68 296 ARG B N 1
ATOM 5995 C CA . ARG B 1 319 ? 42.582 134.263 97.914 1.00 38.41 296 ARG B CA 1
ATOM 5996 C C . ARG B 1 319 ? 42.457 135.752 97.572 1.00 40.18 296 ARG B C 1
ATOM 5997 O O . ARG B 1 319 ? 42.071 136.563 98.418 1.00 39.86 296 ARG B O 1
ATOM 6005 N N . ASN B 1 320 ? 42.760 136.082 96.314 1.00 39.33 297 ASN B N 1
ATOM 6006 C CA . ASN B 1 320 ? 42.391 137.357 95.695 1.00 39.19 297 ASN B CA 1
ATOM 6007 C C . ASN B 1 320 ? 41.891 137.130 94.264 1.00 39.20 297 ASN B C 1
ATOM 6008 O O . ASN B 1 320 ? 42.525 136.424 93.469 1.00 39.41 297 ASN B O 1
ATOM 6013 N N . LEU B 1 321 ? 40.740 137.708 93.967 1.00 38.33 298 LEU B N 1
ATOM 6014 C CA . LEU B 1 321 ? 40.231 137.793 92.614 1.00 38.03 298 LEU B CA 1
ATOM 6015 C C . LEU B 1 321 ? 40.739 139.108 92.058 1.00 36.89 298 LEU B C 1
ATOM 6016 O O . LEU B 1 321 ? 40.584 140.151 92.682 1.00 34.72 298 LEU B O 1
ATOM 6021 N N . VAL B 1 322 ? 41.339 139.060 90.877 1.00 36.58 299 VAL B N 1
ATOM 6022 C CA . VAL B 1 322 ? 41.940 140.240 90.267 1.00 36.07 299 VAL B CA 1
ATOM 6023 C C . VAL B 1 322 ? 41.500 140.402 88.820 1.00 36.25 299 VAL B C 1
ATOM 6024 O O . VAL B 1 322 ? 41.026 139.455 88.214 1.00 38.71 299 VAL B O 1
ATOM 6028 N N . GLU B 1 323 ? 41.682 141.604 88.279 1.00 36.92 300 GLU B N 1
ATOM 6029 C CA . GLU B 1 323 ? 41.475 141.870 86.855 1.00 37.06 300 GLU B CA 1
ATOM 6030 C C . GLU B 1 323 ? 42.492 142.870 86.378 1.00 34.36 300 GLU B C 1
ATOM 6031 O O . GLU B 1 323 ? 43.176 143.519 87.180 1.00 32.75 300 GLU B O 1
ATOM 6037 N N . PHE B 1 324 ? 42.550 142.987 85.058 1.00 31.54 301 PHE B N 1
ATOM 6038 C CA . PHE B 1 324 ? 43.531 143.795 84.379 1.00 32.60 301 PHE B CA 1
ATOM 6039 C C . PHE B 1 324 ? 43.281 145.271 84.577 1.00 31.26 301 PHE B C 1
ATOM 6040 O O . PHE B 1 324 ? 42.139 145.656 84.739 1.00 33.37 301 PHE B O 1
ATOM 6048 N N . SER B 1 325 ? 44.356 146.067 84.612 1.00 30.75 302 SER B N 1
ATOM 6049 C CA . SER B 1 325 ? 44.302 147.536 84.585 1.00 30.77 302 SER B CA 1
ATOM 6050 C C . SER B 1 325 ? 45.414 148.069 83.703 1.00 32.42 302 SER B C 1
ATOM 6051 O O . SER B 1 325 ? 46.603 147.885 84.009 1.00 32.04 302 SER B O 1
ATOM 6054 N N . ALA B 1 326 ? 45.026 148.741 82.617 1.00 33.21 303 ALA B N 1
ATOM 6055 C CA . ALA B 1 326 ? 45.958 149.390 81.687 1.00 33.63 303 ALA B CA 1
ATOM 6056 C C . ALA B 1 326 ? 46.782 150.507 82.340 1.00 34.12 303 ALA B C 1
ATOM 6057 O O . ALA B 1 326 ? 47.885 150.832 81.867 1.00 34.44 303 ALA B O 1
ATOM 6059 N N . ALA B 1 327 ? 46.229 151.079 83.405 1.00 33.79 304 ALA B N 1
ATOM 6060 C CA . ALA B 1 327 ? 46.856 152.165 84.167 1.00 35.87 304 ALA B CA 1
ATOM 6061 C C . ALA B 1 327 ? 47.682 151.707 85.368 1.00 35.39 304 ALA B C 1
ATOM 6062 O O . ALA B 1 327 ? 48.134 152.554 86.147 1.00 36.95 304 ALA B O 1
ATOM 6064 N N . SER B 1 328 ? 47.874 150.403 85.534 1.00 35.13 305 SER B N 1
ATOM 6065 C CA . SER B 1 328 ? 48.668 149.878 86.653 1.00 34.66 305 SER B CA 1
ATOM 6066 C C . SER B 1 328 ? 50.002 149.392 86.147 1.00 33.31 305 SER B C 1
ATOM 6067 O O . SER B 1 328 ? 50.067 148.721 85.144 1.00 32.74 305 SER B O 1
ATOM 6070 N N . ASP B 1 329 ? 51.067 149.755 86.843 1.00 32.87 306 ASP B N 1
ATOM 6071 C CA . ASP B 1 329 ? 52.423 149.332 86.489 1.00 31.77 306 ASP B CA 1
ATOM 6072 C C . ASP B 1 329 ? 52.533 147.832 86.390 1.00 32.26 306 ASP B C 1
ATOM 6073 O O . ASP B 1 329 ? 53.203 147.323 85.498 1.00 31.42 306 ASP B O 1
ATOM 6078 N N . PHE B 1 330 ? 51.866 147.127 87.305 1.00 31.92 307 PHE B N 1
ATOM 6079 C CA . PHE B 1 330 ? 51.896 145.661 87.335 1.00 32.00 307 PHE B CA 1
ATOM 6080 C C . PHE B 1 330 ? 50.660 144.975 86.735 1.00 31.00 307 PHE B C 1
ATOM 6081 O O . PHE B 1 330 ? 50.484 143.766 86.881 1.00 29.82 307 PHE B O 1
ATOM 6089 N N . LEU B 1 331 ? 49.851 145.770 86.031 1.00 31.66 308 LEU B N 1
ATOM 6090 C CA . LEU B 1 331 ? 48.780 145.335 85.123 1.00 31.11 308 LEU B CA 1
ATOM 6091 C C . LEU B 1 331 ? 47.583 144.694 85.798 1.00 31.84 308 LEU B C 1
ATOM 6092 O O . LEU B 1 331 ? 46.771 144.072 85.107 1.00 32.53 308 LEU B O 1
ATOM 6097 N N . HIS B 1 332 ? 47.427 144.903 87.108 1.00 30.72 309 HIS B N 1
ATOM 6098 C CA . HIS B 1 332 ? 46.314 144.324 87.825 1.00 30.56 309 HIS B CA 1
ATOM 6099 C C . HIS B 1 332 ? 45.797 145.154 88.986 1.00 32.76 309 HIS B C 1
ATOM 6100 O O . HIS B 1 332 ? 46.497 146.006 89.537 1.00 32.03 309 HIS B O 1
ATOM 6107 N N . LYS B 1 333 ? 44.524 144.906 89.302 1.00 34.95 310 LYS B N 1
ATOM 6108 C CA . LYS B 1 333 ? 43.823 145.538 90.403 1.00 35.45 310 LYS B CA 1
ATOM 6109 C C . LYS B 1 333 ? 42.845 144.510 90.906 1.00 36.79 310 LYS B C 1
ATOM 6110 O O . LYS B 1 333 ? 42.506 143.561 90.189 1.00 37.23 310 LYS B O 1
ATOM 6116 N N . ASP B 1 334 ? 42.365 144.729 92.120 1.00 37.76 311 ASP B N 1
ATOM 6117 C CA . ASP B 1 334 ? 41.448 143.806 92.749 1.00 40.96 311 ASP B CA 1
ATOM 6118 C C . ASP B 1 334 ? 40.144 143.883 92.019 1.00 39.19 311 ASP B C 1
ATOM 6119 O O . ASP B 1 334 ? 39.796 144.933 91.510 1.00 40.06 311 ASP B O 1
ATOM 6124 N N . ALA B 1 335 ? 39.444 142.763 91.949 1.00 38.56 312 ALA B N 1
ATOM 6125 C CA . ALA B 1 335 ? 38.106 142.715 91.363 1.00 39.07 312 ALA B CA 1
ATOM 6126 C C . ALA B 1 335 ? 37.059 142.502 92.435 1.00 37.92 312 ALA B C 1
ATOM 6127 O O . ALA B 1 335 ? 37.357 142.062 93.534 1.00 38.88 312 ALA B O 1
ATOM 6129 N N . TYR B 1 336 ? 35.815 142.782 92.102 1.00 39.39 313 TYR B N 1
ATOM 6130 C CA . TYR B 1 336 ? 34.715 142.553 93.040 1.00 40.88 313 TYR B CA 1
ATOM 6131 C C . TYR B 1 336 ? 34.592 141.060 93.416 1.00 42.64 313 TYR B C 1
ATOM 6132 O O . TYR B 1 336 ? 34.553 140.192 92.539 1.00 39.59 313 TYR B O 1
ATOM 6141 N N . SER B 1 337 ? 34.522 140.786 94.725 1.00 42.75 314 SER B N 1
ATOM 6142 C CA . SER B 1 337 ? 34.302 139.442 95.243 1.00 41.93 314 SER B CA 1
ATOM 6143 C C . SER B 1 337 ? 32.942 139.346 95.890 1.00 42.30 314 SER B C 1
ATOM 6144 O O . SER B 1 337 ? 32.602 140.187 96.728 1.00 42.47 314 SER B O 1
ATOM 6147 N N . ASP B 1 338 ? 32.182 138.310 95.542 1.00 42.33 315 ASP B N 1
ATOM 6148 C CA . ASP B 1 338 ? 30.905 138.041 96.210 1.00 45.10 315 ASP B CA 1
ATOM 6149 C C . ASP B 1 338 ? 30.989 136.988 97.329 1.00 44.52 315 ASP B C 1
ATOM 6150 O O . ASP B 1 338 ? 29.956 136.547 97.793 1.00 46.38 315 ASP B O 1
ATOM 6155 N N . TYR B 1 339 ? 32.191 136.583 97.754 1.00 42.84 316 TYR B N 1
ATOM 6156 C CA . TYR B 1 339 ? 32.344 135.556 98.815 1.00 42.45 316 TYR B CA 1
ATOM 6157 C C . TYR B 1 339 ? 32.001 136.127 100.183 1.00 41.76 316 TYR B C 1
ATOM 6158 O O . TYR B 1 339 ? 31.985 137.327 100.368 1.00 41.86 316 TYR B O 1
ATOM 6167 N N . ASP B 1 340 ? 31.731 135.253 101.141 1.00 43.67 317 ASP B N 1
ATOM 6168 C CA . ASP B 1 340 ? 31.657 135.656 102.553 1.00 44.22 317 ASP B CA 1
ATOM 6169 C C . ASP B 1 340 ? 33.034 136.126 102.949 1.00 42.79 317 ASP B C 1
ATOM 6170 O O . ASP B 1 340 ? 34.037 135.571 102.493 1.00 43.62 317 ASP B O 1
ATOM 6175 N N . LYS B 1 341 ? 33.075 137.113 103.824 1.00 42.09 318 LYS B N 1
ATOM 6176 C CA . LYS B 1 341 ? 34.297 137.761 104.219 1.00 43.18 318 LYS B CA 1
ATOM 6177 C C . LYS B 1 341 ? 34.429 137.818 105.732 1.00 45.02 318 LYS B C 1
ATOM 6178 O O . LYS B 1 341 ? 33.442 137.838 106.441 1.00 44.32 318 LYS B O 1
ATOM 6184 N N . THR B 1 342 ? 35.669 137.885 106.209 1.00 46.39 319 THR B N 1
ATOM 6185 C CA . THR B 1 342 ? 35.959 138.038 107.626 1.00 45.16 319 THR B CA 1
ATOM 6186 C C . THR B 1 342 ? 35.822 139.516 107.942 1.00 46.19 319 THR B C 1
ATOM 6187 O O . THR B 1 342 ? 35.600 140.310 107.038 1.00 46.87 319 THR B O 1
ATOM 6191 N N . GLY B 1 343 ? 35.995 139.895 109.208 1.00 45.96 320 GLY B N 1
ATOM 6192 C CA . GLY B 1 343 ? 36.061 141.295 109.579 1.00 45.88 320 GLY B CA 1
ATOM 6193 C C . GLY B 1 343 ? 37.296 142.077 109.125 1.00 47.65 320 GLY B C 1
ATOM 6194 O O . GLY B 1 343 ? 37.394 143.270 109.392 1.00 47.37 320 GLY B O 1
ATOM 6195 N N . MET B 1 344 ? 38.264 141.427 108.479 1.00 50.41 321 MET B N 1
ATOM 6196 C CA . MET B 1 344 ? 39.283 142.148 107.699 1.00 49.03 321 MET B CA 1
ATOM 6197 C C . MET B 1 344 ? 38.798 142.471 106.297 1.00 48.60 321 MET B C 1
ATOM 6198 O O . MET B 1 344 ? 39.503 143.183 105.568 1.00 47.98 321 MET B O 1
ATOM 6203 N N . GLY B 1 345 ? 37.631 141.947 105.902 1.00 45.75 322 GLY B N 1
ATOM 6204 C CA . GLY B 1 345 ? 37.146 142.073 104.522 1.00 45.63 322 GLY B CA 1
ATOM 6205 C C . GLY B 1 345 ? 37.721 141.044 103.551 1.00 45.82 322 GLY B C 1
ATOM 6206 O O . GLY B 1 345 ? 37.436 141.082 102.342 1.00 44.99 322 GLY B O 1
ATOM 6207 N N . TRP B 1 346 ? 38.501 140.100 104.074 1.00 47.20 323 TRP B N 1
ATOM 6208 C CA . TRP B 1 346 ? 39.146 139.072 103.252 1.00 45.24 323 TRP B CA 1
ATOM 6209 C C . TRP B 1 346 ? 38.171 137.937 102.965 1.00 44.83 323 TRP B C 1
ATOM 6210 O O . TRP B 1 346 ? 37.399 137.523 103.848 1.00 46.89 323 TRP B O 1
ATOM 6221 N N . ASP B 1 347 ? 38.228 137.421 101.744 1.00 41.76 324 ASP B N 1
ATOM 6222 C CA . ASP B 1 347 ? 37.417 136.290 101.363 1.00 43.08 324 ASP B CA 1
ATOM 6223 C C . ASP B 1 347 ? 37.700 135.094 102.286 1.00 44.31 324 ASP B C 1
ATOM 6224 O O . ASP B 1 347 ? 38.846 134.858 102.689 1.00 39.92 324 ASP B O 1
ATOM 6229 N N . ILE B 1 348 ? 36.641 134.345 102.597 1.00 45.56 325 ILE B N 1
ATOM 6230 C CA . ILE B 1 348 ? 36.755 133.041 103.231 1.00 44.76 325 ILE B CA 1
ATOM 6231 C C . ILE B 1 348 ? 36.840 132.070 102.059 1.00 44.23 325 ILE B C 1
ATOM 6232 O O . ILE B 1 348 ? 35.917 131.963 101.287 1.00 44.36 325 ILE B O 1
ATOM 6237 N N . ALA B 1 349 ? 37.967 131.383 101.921 1.00 45.00 326 ALA B N 1
ATOM 6238 C CA . ALA B 1 349 ? 38.310 130.698 100.674 1.00 45.62 326 ALA B CA 1
ATOM 6239 C C . ALA B 1 349 ? 39.017 129.322 100.864 1.00 44.46 326 ALA B C 1
ATOM 6240 O O . ALA B 1 349 ? 40.148 129.129 100.420 1.00 43.97 326 ALA B O 1
ATOM 6242 N N . PRO B 1 350 ? 38.336 128.353 101.509 1.00 44.94 327 PRO B N 1
ATOM 6243 C CA . PRO B 1 350 ? 38.894 126.999 101.685 1.00 43.97 327 PRO B CA 1
ATOM 6244 C C . PRO B 1 350 ? 39.126 126.197 100.398 1.00 43.09 327 PRO B C 1
ATOM 6245 O O . PRO B 1 350 ? 40.100 125.472 100.328 1.00 43.85 327 PRO B O 1
ATOM 6249 N N . SER B 1 351 ? 38.263 126.305 99.388 1.00 42.94 328 SER B N 1
ATOM 6250 C CA . SER B 1 351 ? 38.520 125.604 98.097 1.00 44.20 328 SER B CA 1
ATOM 6251 C C . SER B 1 351 ? 39.803 126.082 97.443 1.00 43.75 328 SER B C 1
ATOM 6252 O O . SER B 1 351 ? 40.551 125.301 96.833 1.00 42.57 328 SER B O 1
ATOM 6255 N N . GLU B 1 352 ? 40.059 127.379 97.591 1.00 43.95 329 GLU B N 1
ATOM 6256 C CA . GLU B 1 352 ? 41.264 127.980 97.039 1.00 43.27 329 GLU B CA 1
ATOM 6257 C C . GLU B 1 352 ? 42.485 127.573 97.831 1.00 42.40 329 GLU B C 1
ATOM 6258 O O . GLU B 1 352 ? 43.570 127.418 97.257 1.00 43.38 329 GLU B O 1
ATOM 6264 N N . PHE B 1 353 ? 42.307 127.370 99.141 1.00 41.54 330 PHE B N 1
ATOM 6265 C CA . PHE B 1 353 ? 43.351 126.802 99.974 1.00 41.59 330 PHE B CA 1
ATOM 6266 C C . PHE B 1 353 ? 43.766 125.458 99.437 1.00 41.65 330 PHE B C 1
ATOM 6267 O O . PHE B 1 353 ? 44.963 125.173 99.326 1.00 39.62 330 PHE B O 1
ATOM 6275 N N . LYS B 1 354 ? 42.782 124.634 99.087 1.00 42.52 331 LYS B N 1
ATOM 6276 C CA . LYS B 1 354 ? 43.074 123.346 98.458 1.00 43.06 331 LYS B CA 1
ATOM 6277 C C . LYS B 1 354 ? 43.709 123.469 97.071 1.00 43.22 331 LYS B C 1
ATOM 6278 O O . LYS B 1 354 ? 44.612 122.680 96.751 1.00 42.42 331 LYS B O 1
ATOM 6284 N N . ASP B 1 355 ? 43.281 124.438 96.255 1.00 42.37 332 ASP B N 1
ATOM 6285 C CA . ASP B 1 355 ? 43.974 124.657 94.941 1.00 45.40 332 ASP B CA 1
ATOM 6286 C C . ASP B 1 355 ? 45.469 124.883 95.148 1.00 44.12 332 ASP B C 1
ATOM 6287 O O . ASP B 1 355 ? 46.303 124.312 94.435 1.00 41.94 332 ASP B O 1
ATOM 6292 N N . LEU B 1 356 ? 45.770 125.714 96.153 1.00 43.81 333 LEU B N 1
ATOM 6293 C CA . LEU B 1 356 ? 47.132 126.119 96.495 1.00 42.76 333 LEU B CA 1
ATOM 6294 C C . LEU B 1 356 ? 48.021 124.944 96.844 1.00 41.92 333 LEU B C 1
ATOM 6295 O O . LEU B 1 356 ? 49.110 124.756 96.264 1.00 42.05 333 LEU B O 1
ATOM 6300 N N . ILE B 1 357 ? 47.552 124.153 97.794 1.00 41.05 334 ILE B N 1
ATOM 6301 C CA . ILE B 1 357 ? 48.325 123.015 98.274 1.00 40.26 334 ILE B CA 1
ATOM 6302 C C . ILE B 1 357 ? 48.575 122.013 97.150 1.00 38.25 334 ILE B C 1
ATOM 6303 O O . ILE B 1 357 ? 49.681 121.538 96.981 1.00 38.64 334 ILE B O 1
ATOM 6308 N N . ARG B 1 358 ? 47.569 121.733 96.347 1.00 40.09 335 ARG B N 1
ATOM 6309 C CA . ARG B 1 358 ? 47.758 120.848 95.179 1.00 40.03 335 ARG B CA 1
ATOM 6310 C C . ARG B 1 358 ? 48.808 121.357 94.224 1.00 39.16 335 ARG B C 1
ATOM 6311 O O . ARG B 1 358 ? 49.677 120.595 93.773 1.00 39.92 335 ARG B O 1
ATOM 6319 N N . ARG B 1 359 ? 48.728 122.651 93.931 1.00 40.73 336 ARG B N 1
ATOM 6320 C CA . ARG B 1 359 ? 49.701 123.328 93.066 1.00 40.74 336 ARG B CA 1
ATOM 6321 C C . ARG B 1 359 ? 51.126 123.209 93.596 1.00 40.09 336 ARG B C 1
ATOM 6322 O O . ARG B 1 359 ? 52.071 122.871 92.854 1.00 41.37 336 ARG B O 1
ATOM 6330 N N . LEU B 1 360 ? 51.279 123.464 94.886 1.00 38.48 337 LEU B N 1
ATOM 6331 C CA . LEU B 1 360 ? 52.582 123.367 95.505 1.00 39.15 337 LEU B CA 1
ATOM 6332 C C . LEU B 1 360 ? 53.182 121.998 95.322 1.00 39.53 337 LEU B C 1
ATOM 6333 O O . LEU B 1 360 ? 54.375 121.890 95.016 1.00 40.20 337 LEU B O 1
ATOM 6338 N N . ARG B 1 361 ? 52.362 120.955 95.502 1.00 41.13 338 ARG B N 1
ATOM 6339 C CA . ARG B 1 361 ? 52.825 119.590 95.271 1.00 41.32 338 ARG B CA 1
ATOM 6340 C C . ARG B 1 361 ? 53.051 119.313 93.804 1.00 40.87 338 ARG B C 1
ATOM 6341 O O . ARG B 1 361 ? 54.008 118.647 93.474 1.00 40.04 338 ARG B O 1
ATOM 6349 N N . ALA B 1 362 ? 52.213 119.842 92.922 1.00 41.04 339 ALA B N 1
ATOM 6350 C CA . ALA B 1 362 ? 52.439 119.637 91.480 1.00 41.65 339 ALA B CA 1
ATOM 6351 C C . ALA B 1 362 ? 53.670 120.368 90.931 1.00 42.57 339 ALA B C 1
ATOM 6352 O O . ALA B 1 362 ? 54.342 119.847 90.059 1.00 43.43 339 ALA B O 1
ATOM 6354 N N . GLU B 1 363 ? 53.965 121.566 91.448 1.00 44.54 340 GLU B N 1
ATOM 6355 C CA . GLU B 1 363 ? 54.957 122.478 90.833 1.00 44.04 340 GLU B CA 1
ATOM 6356 C C . GLU B 1 363 ? 56.230 122.736 91.653 1.00 42.30 340 GLU B C 1
ATOM 6357 O O . GLU B 1 363 ? 57.269 123.062 91.067 1.00 39.85 340 GLU B O 1
ATOM 6363 N N . TYR B 1 364 ? 56.166 122.598 92.987 1.00 41.54 341 TYR B N 1
ATOM 6364 C CA . TYR B 1 364 ? 57.225 123.146 93.859 1.00 43.15 341 TYR B CA 1
ATOM 6365 C C . TYR B 1 364 ? 57.950 122.198 94.800 1.00 42.09 341 TYR B C 1
ATOM 6366 O O . TYR B 1 364 ? 59.178 122.156 94.814 1.00 41.20 341 TYR B O 1
ATOM 6375 N N . THR B 1 365 ? 57.204 121.474 95.610 1.00 41.67 342 THR B N 1
ATOM 6376 C CA . THR B 1 365 ? 57.820 120.695 96.660 1.00 41.94 342 THR B CA 1
ATOM 6377 C C . THR B 1 365 ? 57.027 119.477 97.115 1.00 42.79 342 THR B C 1
ATOM 6378 O O . THR B 1 365 ? 55.791 119.452 97.049 1.00 40.62 342 THR B O 1
ATOM 6382 N N . ASP B 1 366 ? 57.792 118.495 97.591 1.00 45.14 343 ASP B N 1
ATOM 6383 C CA . ASP B 1 366 ? 57.305 117.318 98.330 1.00 49.57 343 ASP B CA 1
ATOM 6384 C C . ASP B 1 366 ? 57.562 117.372 99.849 1.00 48.13 343 ASP B C 1
ATOM 6385 O O . ASP B 1 366 ? 57.168 116.461 100.561 1.00 47.50 343 ASP B O 1
ATOM 6390 N N . LEU B 1 367 ? 58.205 118.424 100.345 1.00 44.11 344 LEU B N 1
ATOM 6391 C CA . LEU B 1 367 ? 58.471 118.524 101.765 1.00 42.42 344 LEU B CA 1
ATOM 6392 C C . LEU B 1 367 ? 57.192 118.472 102.559 1.00 40.64 344 LEU B C 1
ATOM 6393 O O . LEU B 1 367 ? 56.145 118.881 102.074 1.00 40.53 344 LEU B O 1
ATOM 6398 N N . PRO B 1 368 ? 57.273 118.001 103.807 1.00 40.08 345 PRO B N 1
ATOM 6399 C CA . PRO B 1 368 ? 56.120 118.150 104.699 1.00 39.48 345 PRO B CA 1
ATOM 6400 C C . PRO B 1 368 ? 55.755 119.614 104.897 1.00 39.65 345 PRO B C 1
ATOM 6401 O O . PRO B 1 368 ? 56.655 120.455 105.026 1.00 39.85 345 PRO B O 1
ATOM 6405 N N . ILE B 1 369 ? 54.455 119.913 104.892 1.00 40.02 346 ILE B N 1
ATOM 6406 C CA . ILE B 1 369 ? 53.943 121.290 105.010 1.00 40.88 346 ILE B CA 1
ATOM 6407 C C . ILE B 1 369 ? 53.381 121.509 106.419 1.00 41.72 346 ILE B C 1
ATOM 6408 O O . ILE B 1 369 ? 52.650 120.681 106.904 1.00 41.30 346 ILE B O 1
ATOM 6413 N N . TYR B 1 370 ? 53.709 122.628 107.051 1.00 42.48 347 TYR B N 1
ATOM 6414 C CA . TYR B 1 370 ? 53.005 123.069 108.247 1.00 44.87 347 TYR B CA 1
ATOM 6415 C C . TYR B 1 370 ? 52.243 124.308 107.880 1.00 42.57 347 TYR B C 1
ATOM 6416 O O . TYR B 1 370 ? 52.793 125.197 107.299 1.00 43.47 347 TYR B O 1
ATOM 6425 N N . ILE B 1 371 ? 50.971 124.360 108.224 1.00 42.12 348 ILE B N 1
ATOM 6426 C CA . ILE B 1 371 ? 50.229 125.590 108.151 1.00 42.38 348 ILE B CA 1
ATOM 6427 C C . ILE B 1 371 ? 50.606 126.334 109.423 1.00 46.06 348 ILE B C 1
ATOM 6428 O O . ILE B 1 371 ? 50.049 126.092 110.503 1.00 46.90 348 ILE B O 1
ATOM 6433 N N . THR B 1 372 ? 51.590 127.217 109.287 1.00 47.56 349 THR B N 1
ATOM 6434 C CA . THR B 1 372 ? 52.169 127.929 110.418 1.00 44.65 349 THR B CA 1
ATOM 6435 C C . THR B 1 372 ? 51.285 129.075 110.897 1.00 44.14 349 THR B C 1
ATOM 6436 O O . THR B 1 372 ? 51.460 129.547 112.034 1.00 43.09 349 THR B O 1
ATOM 6440 N N . GLU B 1 373 ? 50.380 129.546 110.026 1.00 42.92 350 GLU B N 1
ATOM 6441 C CA . GLU B 1 373 ? 49.289 130.431 110.426 1.00 43.54 350 GLU B CA 1
ATOM 6442 C C . GLU B 1 373 ? 48.021 130.202 109.616 1.00 44.29 350 GLU B C 1
ATOM 6443 O O . GLU B 1 373 ? 48.055 130.142 108.383 1.00 45.40 350 GLU B O 1
ATOM 6449 N N . ASN B 1 374 ? 46.899 130.142 110.319 1.00 45.23 351 ASN B N 1
ATOM 6450 C CA . ASN B 1 374 ? 45.572 130.264 109.714 1.00 45.46 351 ASN B CA 1
ATOM 6451 C C . ASN B 1 374 ? 44.627 130.709 110.825 1.00 47.59 351 ASN B C 1
ATOM 6452 O O . ASN B 1 374 ? 44.774 130.295 111.990 1.00 46.03 351 ASN B O 1
ATOM 6457 N N . GLY B 1 375 ? 43.691 131.584 110.474 1.00 46.65 352 GLY B N 1
ATOM 6458 C CA . GLY B 1 375 ? 42.847 132.237 111.464 1.00 46.02 352 GLY B CA 1
ATOM 6459 C C . GLY B 1 375 ? 42.049 133.356 110.847 1.00 46.75 352 GLY B C 1
ATOM 6460 O O . GLY B 1 375 ? 42.109 133.577 109.632 1.00 47.68 352 GLY B O 1
ATOM 6461 N N . ALA B 1 376 ? 41.291 134.055 111.680 1.00 45.69 353 ALA B N 1
ATOM 6462 C CA . ALA B 1 376 ? 40.384 135.101 111.209 1.00 44.74 353 ALA B CA 1
ATOM 6463 C C . ALA B 1 376 ? 40.072 136.141 112.285 1.00 47.22 353 ALA B C 1
ATOM 6464 O O . ALA B 1 376 ? 39.884 135.792 113.472 1.00 46.52 353 ALA B O 1
ATOM 6466 N N . ALA B 1 377 ? 39.988 137.406 111.858 1.00 46.67 354 ALA B N 1
ATOM 6467 C CA . ALA B 1 377 ? 39.415 138.473 112.676 1.00 45.64 354 ALA B CA 1
ATOM 6468 C C . ALA B 1 377 ? 37.912 138.658 112.386 1.00 46.89 354 ALA B C 1
ATOM 6469 O O . ALA B 1 377 ? 37.490 138.743 111.235 1.00 47.50 354 ALA B O 1
ATOM 6471 N N . PHE B 1 378 ? 37.116 138.685 113.446 1.00 47.82 355 PHE B N 1
ATOM 6472 C CA . PHE B 1 378 ? 35.677 139.001 113.375 1.00 49.58 355 PHE B CA 1
ATOM 6473 C C . PHE B 1 378 ? 35.367 139.959 114.503 1.00 52.39 355 PHE B C 1
ATOM 6474 O O . PHE B 1 378 ? 36.080 139.980 115.501 1.00 55.32 355 PHE B O 1
ATOM 6482 N N . ASP B 1 379 ? 34.275 140.702 114.357 1.00 56.03 356 ASP B N 1
ATOM 6483 C CA . ASP B 1 379 ? 33.868 141.722 115.320 1.00 58.35 356 ASP B CA 1
ATOM 6484 C C . ASP B 1 379 ? 33.317 141.057 116.609 1.00 59.12 356 ASP B C 1
ATOM 6485 O O . ASP B 1 379 ? 32.102 140.992 116.838 1.00 56.00 356 ASP B O 1
ATOM 6490 N N . ASP B 1 380 ? 34.249 140.578 117.435 1.00 58.94 357 ASP B N 1
ATOM 6491 C CA . ASP B 1 380 ? 33.944 139.795 118.635 1.00 58.22 357 ASP B CA 1
ATOM 6492 C C . ASP B 1 380 ? 33.148 140.623 119.637 1.00 58.39 357 ASP B C 1
ATOM 6493 O O . ASP B 1 380 ? 33.468 141.772 119.887 1.00 55.25 357 ASP B O 1
ATOM 6498 N N . GLN B 1 381 ? 32.094 140.023 120.178 1.00 62.82 358 GLN B N 1
ATOM 6499 C CA . GLN B 1 381 ? 31.222 140.676 121.160 1.00 66.86 358 GLN B CA 1
ATOM 6500 C C . GLN B 1 381 ? 31.340 139.958 122.512 1.00 63.48 358 GLN B C 1
ATOM 6501 O O . GLN B 1 381 ? 31.105 138.757 122.589 1.00 60.00 358 GLN B O 1
ATOM 6507 N N . LEU B 1 382 ? 31.751 140.683 123.554 1.00 63.90 359 LEU B N 1
ATOM 6508 C CA . LEU B 1 382 ? 31.797 140.135 124.923 1.00 67.26 359 LEU B CA 1
ATOM 6509 C C . LEU B 1 382 ? 30.454 140.379 125.622 1.00 66.36 359 LEU B C 1
ATOM 6510 O O . LEU B 1 382 ? 30.073 141.524 125.822 1.00 65.24 359 LEU B O 1
ATOM 6515 N N . VAL B 1 383 ? 29.752 139.301 125.984 1.00 67.18 360 VAL B N 1
ATOM 6516 C CA . VAL B 1 383 ? 28.454 139.378 126.677 1.00 68.66 360 VAL B CA 1
ATOM 6517 C C . VAL B 1 383 ? 28.363 138.348 127.826 1.00 69.44 360 VAL B C 1
ATOM 6518 O O . VAL B 1 383 ? 28.415 137.117 127.591 1.00 65.44 360 VAL B O 1
ATOM 6522 N N . ASP B 1 384 ? 28.213 138.856 129.056 1.00 68.05 361 ASP B N 1
ATOM 6523 C CA . ASP B 1 384 ? 28.150 138.012 130.265 1.00 69.63 361 ASP B CA 1
ATOM 6524 C C . ASP B 1 384 ? 29.355 137.077 130.338 1.00 67.61 361 ASP B C 1
ATOM 6525 O O . ASP B 1 384 ? 29.199 135.859 130.457 1.00 67.10 361 ASP B O 1
ATOM 6530 N N . GLY B 1 385 ? 30.548 137.657 130.195 1.00 68.07 362 GLY B N 1
ATOM 6531 C CA . GLY B 1 385 ? 31.816 136.921 130.278 1.00 65.20 362 GLY B CA 1
ATOM 6532 C C . GLY B 1 385 ? 32.112 135.862 129.225 1.00 65.60 362 GLY B C 1
ATOM 6533 O O . GLY B 1 385 ? 33.024 135.061 129.407 1.00 63.98 362 GLY B O 1
ATOM 6534 N N . LYS B 1 386 ? 31.372 135.852 128.121 1.00 66.55 363 LYS B N 1
ATOM 6535 C CA . LYS B 1 386 ? 31.552 134.847 127.066 1.00 67.20 363 LYS B CA 1
ATOM 6536 C C . LYS B 1 386 ? 31.760 135.535 125.722 1.00 65.76 363 LYS B C 1
ATOM 6537 O O . LYS B 1 386 ? 31.501 136.729 125.572 1.00 61.94 363 LYS B O 1
ATOM 6543 N N . ILE B 1 387 ? 32.245 134.772 124.750 1.00 64.12 364 ILE B N 1
ATOM 6544 C CA . ILE B 1 387 ? 32.383 135.265 123.380 1.00 61.02 364 ILE B CA 1
ATOM 6545 C C . ILE B 1 387 ? 31.904 134.138 122.510 1.00 57.55 364 ILE B C 1
ATOM 6546 O O . ILE B 1 387 ? 32.571 133.119 122.420 1.00 60.23 364 ILE B O 1
ATOM 6551 N N . HIS B 1 388 ? 30.746 134.310 121.888 1.00 59.94 365 HIS B N 1
ATOM 6552 C CA . HIS B 1 388 ? 30.155 133.265 121.065 1.00 63.42 365 HIS B CA 1
ATOM 6553 C C . HIS B 1 388 ? 30.604 133.430 119.628 1.00 62.38 365 HIS B C 1
ATOM 6554 O O . HIS B 1 388 ? 29.803 133.745 118.755 1.00 64.67 365 HIS B O 1
ATOM 6561 N N . ASP B 1 389 ? 31.890 133.188 119.382 1.00 61.58 366 ASP B N 1
ATOM 6562 C CA . ASP B 1 389 ? 32.497 133.435 118.054 1.00 60.24 366 ASP B CA 1
ATOM 6563 C C . ASP B 1 389 ? 32.314 132.248 117.114 1.00 57.64 366 ASP B C 1
ATOM 6564 O O . ASP B 1 389 ? 33.263 131.601 116.668 1.00 56.58 366 ASP B O 1
ATOM 6569 N N . GLN B 1 390 ? 31.052 131.975 116.829 1.00 58.58 367 GLN B N 1
ATOM 6570 C CA . GLN B 1 390 ? 30.681 130.929 115.898 1.00 60.07 367 GLN B CA 1
ATOM 6571 C C . GLN B 1 390 ? 31.274 131.158 114.510 1.00 56.96 367 GLN B C 1
ATOM 6572 O O . GLN B 1 390 ? 31.694 130.200 113.854 1.00 57.71 367 GLN B O 1
ATOM 6578 N N . ASN B 1 391 ? 31.281 132.416 114.075 1.00 52.52 368 ASN B N 1
ATOM 6579 C CA . ASN B 1 391 ? 31.958 132.804 112.830 1.00 54.00 368 ASN B CA 1
ATOM 6580 C C . ASN B 1 391 ? 33.450 132.343 112.762 1.00 51.75 368 ASN B C 1
ATOM 6581 O O . ASN B 1 391 ? 33.865 131.747 111.761 1.00 49.13 368 ASN B O 1
ATOM 6586 N N . ARG B 1 392 ? 34.216 132.545 113.840 1.00 50.43 369 ARG B N 1
ATOM 6587 C CA . ARG B 1 392 ? 35.621 132.090 113.880 1.00 51.72 369 ARG B CA 1
ATOM 6588 C C . ARG B 1 392 ? 35.726 130.569 113.914 1.00 54.13 369 ARG B C 1
ATOM 6589 O O . ARG B 1 392 ? 36.637 129.986 113.286 1.00 54.42 369 ARG B O 1
ATOM 6597 N N . ILE B 1 393 ? 34.797 129.929 114.634 1.00 54.24 370 ILE B N 1
ATOM 6598 C CA . ILE B 1 393 ? 34.703 128.467 114.630 1.00 52.39 370 ILE B CA 1
ATOM 6599 C C . ILE B 1 393 ? 34.448 127.955 113.213 1.00 49.86 370 ILE B C 1
ATOM 6600 O O . ILE B 1 393 ? 35.135 127.039 112.763 1.00 51.99 370 ILE B O 1
ATOM 6605 N N . ASP B 1 394 ? 33.475 128.539 112.517 1.00 49.42 371 ASP B N 1
ATOM 6606 C CA . ASP B 1 394 ? 33.131 128.086 111.157 1.00 52.35 371 ASP B CA 1
ATOM 6607 C C . ASP B 1 394 ? 34.304 128.217 110.203 1.00 49.33 371 ASP B C 1
ATOM 6608 O O . ASP B 1 394 ? 34.528 127.334 109.372 1.00 49.16 371 ASP B O 1
ATOM 6613 N N . TYR B 1 395 ? 35.054 129.307 110.357 1.00 48.63 372 TYR B N 1
ATOM 6614 C CA . TYR B 1 395 ? 36.257 129.565 109.555 1.00 48.46 372 TYR B CA 1
ATOM 6615 C C . TYR B 1 395 ? 37.318 128.483 109.744 1.00 47.52 372 TYR B C 1
ATOM 6616 O O . TYR B 1 395 ? 37.801 127.899 108.773 1.00 44.52 372 TYR B O 1
ATOM 6625 N N . VAL B 1 396 ? 37.667 128.219 111.002 1.00 48.64 373 VAL B N 1
ATOM 6626 C CA . VAL B 1 396 ? 38.713 127.248 111.319 1.00 48.83 373 VAL B CA 1
ATOM 6627 C C . VAL B 1 396 ? 38.297 125.840 110.893 1.00 48.97 373 VAL B C 1
ATOM 6628 O O . VAL B 1 396 ? 39.092 125.088 110.307 1.00 47.06 373 VAL B O 1
ATOM 6632 N N . ALA B 1 397 ? 37.038 125.506 111.174 1.00 51.44 374 ALA B N 1
ATOM 6633 C CA . ALA B 1 397 ? 36.472 124.189 110.858 1.00 50.79 374 ALA B CA 1
ATOM 6634 C C . ALA B 1 397 ? 36.573 123.874 109.369 1.00 51.27 374 ALA B C 1
ATOM 6635 O O . ALA B 1 397 ? 36.922 122.753 108.972 1.00 52.47 374 ALA B O 1
ATOM 6637 N N . GLN B 1 398 ? 36.261 124.863 108.545 1.00 50.57 375 GLN B N 1
ATOM 6638 C CA . GLN B 1 398 ? 36.374 124.684 107.102 1.00 51.45 375 GLN B CA 1
ATOM 6639 C C . GLN B 1 398 ? 37.796 124.376 106.669 1.00 48.55 375 GLN B C 1
ATOM 6640 O O . GLN B 1 398 ? 38.015 123.535 105.783 1.00 47.18 375 GLN B O 1
ATOM 6646 N N . HIS B 1 399 ? 38.756 125.054 107.291 1.00 46.66 376 HIS B N 1
ATOM 6647 C CA . HIS B 1 399 ? 40.150 124.903 106.886 1.00 47.57 376 HIS B CA 1
ATOM 6648 C C . HIS B 1 399 ? 40.757 123.625 107.429 1.00 47.63 376 HIS B C 1
ATOM 6649 O O . HIS B 1 399 ? 41.522 122.974 106.721 1.00 43.25 376 HIS B O 1
ATOM 6656 N N . LEU B 1 400 ? 40.393 123.247 108.659 1.00 50.52 377 LEU B N 1
ATOM 6657 C CA . LEU B 1 400 ? 40.784 121.929 109.187 1.00 50.37 377 LEU B CA 1
ATOM 6658 C C . LEU B 1 400 ? 40.186 120.824 108.335 1.00 48.23 377 LEU B C 1
ATOM 6659 O O . LEU B 1 400 ? 40.869 119.859 107.992 1.00 46.38 377 LEU B O 1
ATOM 6664 N N . GLN B 1 401 ? 38.914 120.972 107.995 1.00 48.24 378 GLN B N 1
ATOM 6665 C CA . GLN B 1 401 ? 38.274 120.035 107.083 1.00 49.72 378 GLN B CA 1
ATOM 6666 C C . GLN B 1 401 ? 39.090 119.911 105.808 1.00 49.55 378 GLN B C 1
ATOM 6667 O O . GLN B 1 401 ? 39.429 118.801 105.381 1.00 50.51 378 GLN B O 1
ATOM 6673 N N . ALA B 1 402 ? 39.428 121.052 105.222 1.00 48.07 379 ALA B N 1
ATOM 6674 C CA . ALA B 1 402 ? 40.245 121.065 104.004 1.00 49.62 379 ALA B CA 1
ATOM 6675 C C . ALA B 1 402 ? 41.602 120.374 104.176 1.00 47.67 379 ALA B C 1
ATOM 6676 O O . ALA B 1 402 ? 42.031 119.661 103.276 1.00 46.84 379 ALA B O 1
ATOM 6678 N N . VAL B 1 403 ? 42.263 120.586 105.317 1.00 47.49 380 VAL B N 1
ATOM 6679 C CA . VAL B 1 403 ? 43.545 119.913 105.639 1.00 47.90 380 VAL B CA 1
ATOM 6680 C C . VAL B 1 403 ? 43.363 118.383 105.639 1.00 48.77 380 VAL B C 1
ATOM 6681 O O . VAL B 1 403 ? 44.123 117.642 104.990 1.00 48.02 380 VAL B O 1
ATOM 6685 N N . SER B 1 404 ? 42.348 117.929 106.374 1.00 47.83 381 SER B N 1
ATOM 6686 C CA . SER B 1 404 ? 42.010 116.510 106.462 1.00 48.24 381 SER B CA 1
ATOM 6687 C C . SER B 1 404 ? 41.810 115.899 105.065 1.00 46.87 381 SER B C 1
ATOM 6688 O O . SER B 1 404 ? 42.487 114.923 104.722 1.00 46.53 381 SER B O 1
ATOM 6691 N N . ASP B 1 405 ? 40.934 116.512 104.256 1.00 46.41 382 ASP B N 1
ATOM 6692 C CA . ASP B 1 405 ? 40.671 116.061 102.873 1.00 47.67 382 ASP B CA 1
ATOM 6693 C C . ASP B 1 405 ? 41.932 116.054 102.024 1.00 50.88 382 ASP B C 1
ATOM 6694 O O . ASP B 1 405 ? 42.142 115.136 101.220 1.00 52.97 382 ASP B O 1
ATOM 6699 N N . LEU B 1 406 ? 42.761 117.091 102.178 1.00 50.31 383 LEU B N 1
ATOM 6700 C CA . LEU B 1 406 ? 44.036 117.157 101.451 1.00 50.53 383 LEU B CA 1
ATOM 6701 C C . LEU B 1 406 ? 44.965 116.035 101.876 1.00 48.19 383 LEU B C 1
ATOM 6702 O O . LEU B 1 406 ? 45.640 115.428 101.036 1.00 45.14 383 LEU B O 1
ATOM 6707 N N . ASN B 1 407 ? 44.991 115.768 103.179 1.00 49.62 384 ASN B N 1
ATOM 6708 C CA . ASN B 1 407 ? 45.782 114.661 103.708 1.00 51.63 384 ASN B CA 1
ATOM 6709 C C . ASN B 1 407 ? 45.269 113.303 103.209 1.00 51.56 384 ASN B C 1
ATOM 6710 O O . ASN B 1 407 ? 46.083 112.416 102.974 1.00 51.44 384 ASN B O 1
ATOM 6715 N N . ASP B 1 408 ? 43.957 113.169 102.967 1.00 52.17 385 ASP B N 1
ATOM 6716 C CA . ASP B 1 408 ? 43.418 111.977 102.257 1.00 52.62 385 ASP B CA 1
ATOM 6717 C C . ASP B 1 408 ? 43.910 111.869 100.808 1.00 52.19 385 ASP B C 1
ATOM 6718 O O . ASP B 1 408 ? 43.983 110.779 100.273 1.00 51.47 385 ASP B O 1
ATOM 6723 N N . GLU B 1 409 ? 44.238 112.982 100.160 1.00 51.20 386 GLU B N 1
ATOM 6724 C CA . GLU B 1 409 ? 44.839 112.915 98.814 1.00 50.72 386 GLU B CA 1
ATOM 6725 C C . GLU B 1 409 ? 46.352 112.696 98.839 1.00 47.68 386 GLU B C 1
ATOM 6726 O O . GLU B 1 409 ? 46.966 112.612 97.784 1.00 44.90 386 GLU B O 1
ATOM 6732 N N . GLY B 1 410 ? 46.955 112.616 100.025 1.00 46.07 387 GLY B N 1
ATOM 6733 C CA . GLY B 1 410 ? 48.407 112.443 100.145 1.00 44.52 387 GLY B CA 1
ATOM 6734 C C . GLY B 1 410 ? 49.188 113.740 100.127 1.00 43.94 387 GLY B C 1
ATOM 6735 O O . GLY B 1 410 ? 50.376 113.729 99.879 1.00 46.33 387 GLY B O 1
ATOM 6736 N N . MET B 1 411 ? 48.536 114.859 100.414 1.00 45.73 388 MET B N 1
ATOM 6737 C CA . MET B 1 411 ? 49.192 116.183 100.381 1.00 48.00 388 MET B CA 1
ATOM 6738 C C . MET B 1 411 ? 50.126 116.498 101.566 1.00 48.62 388 MET B C 1
ATOM 6739 O O . MET B 1 411 ? 50.806 117.541 101.566 1.00 49.38 388 MET B O 1
ATOM 6744 N N . ASN B 1 412 ? 50.156 115.614 102.566 1.00 47.10 389 ASN B N 1
ATOM 6745 C CA . ASN B 1 412 ? 51.182 115.632 103.616 1.00 45.07 389 ASN B CA 1
ATOM 6746 C C . ASN B 1 412 ? 51.287 116.983 104.334 1.00 44.81 389 ASN B C 1
ATOM 6747 O O . ASN B 1 412 ? 52.352 117.614 104.412 1.00 47.78 389 ASN B O 1
ATOM 6752 N N . ILE B 1 413 ? 50.158 117.439 104.832 1.00 41.20 390 ILE B N 1
ATOM 6753 C CA . ILE B 1 413 ? 50.161 118.545 105.753 1.00 43.35 390 ILE B CA 1
ATOM 6754 C C . ILE B 1 413 ? 50.400 117.957 107.155 1.00 43.07 390 ILE B C 1
ATOM 6755 O O . ILE B 1 413 ? 49.509 117.363 107.740 1.00 44.26 390 ILE B O 1
ATOM 6760 N N . ALA B 1 414 ? 51.619 118.113 107.649 1.00 43.77 391 ALA B N 1
ATOM 6761 C CA . ALA B 1 414 ? 52.048 117.584 108.962 1.00 47.10 391 ALA B CA 1
ATOM 6762 C C . ALA B 1 414 ? 51.456 118.278 110.194 1.00 47.75 391 ALA B C 1
ATOM 6763 O O . ALA B 1 414 ? 51.518 117.730 111.288 1.00 49.03 391 ALA B O 1
ATOM 6765 N N . GLY B 1 415 ? 50.905 119.479 110.031 1.00 50.78 392 GLY B N 1
ATOM 6766 C CA . GLY B 1 415 ? 50.382 120.232 111.167 1.00 49.79 392 GLY B CA 1
ATOM 6767 C C . GLY B 1 415 ? 49.711 121.548 110.810 1.00 49.89 392 GLY B C 1
ATOM 6768 O O . GLY B 1 415 ? 49.844 122.031 109.689 1.00 52.26 392 GLY B O 1
ATOM 6769 N N . TYR B 1 416 ? 49.013 122.113 111.794 1.00 47.01 393 TYR B N 1
ATOM 6770 C CA . TYR B 1 416 ? 48.193 123.292 111.639 1.00 47.48 393 TYR B CA 1
ATOM 6771 C C . TYR B 1 416 ? 48.304 124.082 112.919 1.00 49.30 393 TYR B C 1
ATOM 6772 O O . TYR B 1 416 ? 47.928 123.575 113.985 1.00 49.51 393 TYR B O 1
ATOM 6781 N N . TYR B 1 417 ? 48.823 125.310 112.811 1.00 49.43 394 TYR B N 1
ATOM 6782 C CA . TYR B 1 417 ? 48.901 126.246 113.923 1.00 47.29 394 TYR B CA 1
ATOM 6783 C C . TYR B 1 417 ? 47.880 127.342 113.699 1.00 49.56 394 TYR B C 1
ATOM 6784 O O . TYR B 1 417 ? 47.937 128.060 112.681 1.00 51.35 394 TYR B O 1
ATOM 6793 N N . LEU B 1 418 ? 46.973 127.489 114.664 1.00 48.74 395 LEU B N 1
ATOM 6794 C CA . LEU B 1 418 ? 45.898 128.465 114.603 1.00 46.93 395 LEU B CA 1
ATOM 6795 C C . LEU B 1 418 ? 46.400 129.832 115.057 1.00 47.40 395 LEU B C 1
ATOM 6796 O O . LEU B 1 418 ? 46.904 129.965 116.176 1.00 49.20 395 LEU B O 1
ATOM 6801 N N . TRP B 1 419 ? 46.285 130.840 114.182 1.00 49.24 396 TRP B N 1
ATOM 6802 C CA . TRP B 1 419 ? 46.604 132.236 114.527 1.00 46.37 396 TRP B CA 1
ATOM 6803 C C . TRP B 1 419 ? 45.311 132.879 115.040 1.00 47.81 396 TRP B C 1
ATOM 6804 O O . TRP B 1 419 ? 44.338 132.921 114.282 1.00 47.51 396 TRP B O 1
ATOM 6815 N N . SER B 1 420 ? 45.240 133.392 116.274 1.00 46.80 397 SER B N 1
ATOM 6816 C CA . SER B 1 420 ? 46.312 133.455 117.264 1.00 50.33 397 SER B CA 1
ATOM 6817 C C . SER B 1 420 ? 45.823 132.917 118.624 1.00 50.74 397 SER B C 1
ATOM 6818 O O . SER B 1 420 ? 44.612 132.891 118.910 1.00 47.70 397 SER B O 1
ATOM 6821 N N . LEU B 1 421 ? 46.768 132.496 119.460 1.00 51.27 398 LEU B N 1
ATOM 6822 C CA . LEU B 1 421 ? 46.475 132.159 120.855 1.00 51.22 398 LEU B CA 1
ATOM 6823 C C . LEU B 1 421 ? 45.666 133.271 121.496 1.00 50.77 398 LEU B C 1
ATOM 6824 O O . LEU B 1 421 ? 44.620 133.010 122.083 1.00 50.82 398 LEU B O 1
ATOM 6829 N N . LEU B 1 422 ? 46.151 134.498 121.339 1.00 51.76 399 LEU B N 1
ATOM 6830 C CA . LEU B 1 422 ? 45.585 135.691 121.973 1.00 55.62 399 LEU B CA 1
ATOM 6831 C C . LEU B 1 422 ? 45.266 136.787 120.970 1.00 56.79 399 LEU B C 1
ATOM 6832 O O . LEU B 1 422 ? 45.994 136.957 119.992 1.00 57.88 399 LEU B O 1
ATOM 6837 N N . ASP B 1 423 ? 44.206 137.554 121.248 1.00 58.93 400 ASP B N 1
ATOM 6838 C CA . ASP B 1 423 ? 44.015 138.875 120.645 1.00 56.99 400 ASP B CA 1
ATOM 6839 C C . ASP B 1 423 ? 45.270 139.666 120.926 1.00 57.06 400 ASP B C 1
ATOM 6840 O O . ASP B 1 423 ? 45.831 139.581 122.026 1.00 58.01 400 ASP B O 1
ATOM 6845 N N . ASN B 1 424 ? 45.706 140.442 119.939 1.00 55.05 401 ASN B N 1
ATOM 6846 C CA . ASN B 1 424 ? 46.999 141.086 120.008 1.00 51.09 401 ASN B CA 1
ATOM 6847 C C . ASN B 1 424 ? 47.089 142.301 119.073 1.00 51.59 401 ASN B C 1
ATOM 6848 O O . ASN B 1 424 ? 46.103 142.680 118.424 1.00 52.39 401 ASN B O 1
ATOM 6853 N N . PHE B 1 425 ? 48.252 142.948 119.080 1.00 50.71 402 PHE B N 1
ATOM 6854 C CA . PHE B 1 425 ? 48.546 144.103 118.225 1.00 50.44 402 PHE B CA 1
ATOM 6855 C C . PHE B 1 425 ? 48.575 143.651 116.754 1.00 48.85 402 PHE B C 1
ATOM 6856 O O . PHE B 1 425 ? 49.528 143.012 116.328 1.00 49.32 402 PHE B O 1
ATOM 6864 N N . GLU B 1 426 ? 47.527 143.964 115.995 1.00 48.44 403 GLU B N 1
ATOM 6865 C CA . GLU B 1 426 ? 47.441 143.549 114.583 1.00 52.10 403 GLU B CA 1
ATOM 6866 C C . GLU B 1 426 ? 47.978 144.659 113.663 1.00 48.48 403 GLU B C 1
ATOM 6867 O O . GLU B 1 426 ? 47.266 145.266 112.860 1.00 50.72 403 GLU B O 1
ATOM 6873 N N . TRP B 1 427 ? 49.259 144.927 113.847 1.00 45.88 404 TRP B N 1
ATOM 6874 C CA . TRP B 1 427 ? 50.051 145.736 112.955 1.00 45.13 404 TRP B CA 1
ATOM 6875 C C . TRP B 1 427 ? 49.437 147.103 112.669 1.00 46.30 404 TRP B C 1
ATOM 6876 O O . TRP B 1 427 ? 49.218 147.872 113.626 1.00 44.55 404 TRP B O 1
ATOM 6887 N N . SER B 1 428 ? 49.141 147.415 111.399 1.00 43.13 405 SER B N 1
ATOM 6888 C CA . SER B 1 428 ? 48.677 148.762 111.057 1.00 42.44 405 SER B CA 1
ATOM 6889 C C . 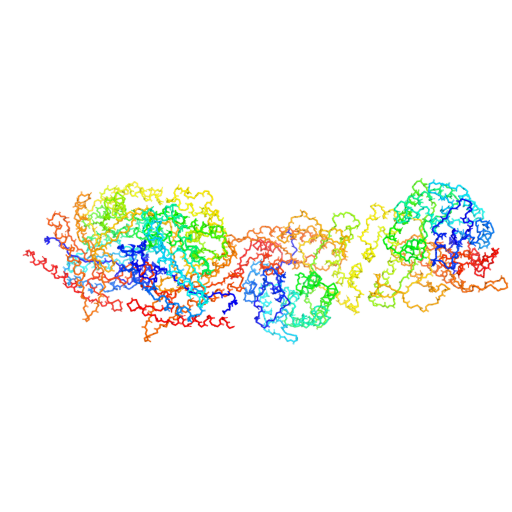SER B 1 428 ? 47.244 148.988 111.550 1.00 41.06 405 SER B C 1
ATOM 6890 O O . SER B 1 428 ? 46.809 150.122 111.634 1.00 40.95 405 SER B O 1
ATOM 6893 N N . PHE B 1 429 ? 46.522 147.915 111.861 1.00 41.51 406 PHE B N 1
ATOM 6894 C CA . PHE B 1 429 ? 45.185 148.023 112.433 1.00 44.22 406 PHE B CA 1
ATOM 6895 C C . PHE B 1 429 ? 45.192 148.131 113.963 1.00 46.33 406 PHE B C 1
ATOM 6896 O O . PHE B 1 429 ? 44.130 148.251 114.566 1.00 47.78 406 PHE B O 1
ATOM 6904 N N . GLY B 1 430 ? 46.361 148.071 114.601 1.00 45.95 407 GLY B N 1
ATOM 6905 C CA . GLY B 1 430 ? 46.425 148.120 116.052 1.00 47.51 407 GLY B CA 1
ATOM 6906 C C . GLY B 1 430 ? 45.580 147.031 116.708 1.00 47.05 407 GLY B C 1
ATOM 6907 O O . GLY B 1 430 ? 45.509 145.915 116.213 1.00 46.15 407 GLY B O 1
ATOM 6908 N N . TYR B 1 431 ? 44.953 147.376 117.832 1.00 47.84 408 TYR B N 1
ATOM 6909 C CA . TYR B 1 431 ? 44.066 146.490 118.606 1.00 46.94 408 TYR B CA 1
ATOM 6910 C C . TYR B 1 431 ? 42.639 146.421 118.053 1.00 48.65 408 TYR B C 1
ATOM 6911 O O . TYR B 1 431 ? 41.810 145.674 118.567 1.00 49.70 408 TYR B O 1
ATOM 6920 N N . ASP B 1 432 ? 42.383 147.130 116.952 1.00 49.31 409 ASP B N 1
ATOM 6921 C CA . ASP B 1 432 ? 41.065 147.154 116.321 1.00 49.71 409 ASP B CA 1
ATOM 6922 C C . ASP B 1 432 ? 40.660 145.842 115.663 1.00 50.29 409 ASP B C 1
ATOM 6923 O O . ASP B 1 432 ? 39.526 145.738 115.209 1.00 51.66 409 ASP B O 1
ATOM 6928 N N . LYS B 1 433 ? 41.566 144.861 115.577 1.00 49.29 410 LYS B N 1
ATOM 6929 C CA . LYS B 1 433 ? 41.278 143.589 114.927 1.00 48.10 410 LYS B CA 1
ATOM 6930 C C . LYS B 1 433 ? 41.760 142.429 115.771 1.00 47.90 410 LYS B C 1
ATOM 6931 O O . LYS B 1 433 ? 42.957 142.321 116.066 1.00 46.51 410 LYS B O 1
ATOM 6937 N N . ARG B 1 434 ? 40.829 141.528 116.085 1.00 48.53 411 ARG B N 1
ATOM 6938 C CA . ARG B 1 434 ? 41.050 140.461 117.053 1.00 48.72 411 ARG B CA 1
ATOM 6939 C C . ARG B 1 434 ? 41.064 139.145 116.314 1.00 46.25 411 ARG B C 1
ATOM 6940 O O . ARG B 1 434 ? 40.049 138.755 115.763 1.00 45.13 411 ARG B O 1
ATOM 6948 N N . PHE B 1 435 ? 42.229 138.486 116.300 1.00 45.72 412 PHE B N 1
ATOM 6949 C CA . PHE B 1 435 ? 42.439 137.156 115.690 1.00 43.65 412 PHE B CA 1
ATOM 6950 C C . PHE B 1 435 ? 42.491 135.999 116.721 1.00 44.02 412 PHE B C 1
ATOM 6951 O O . PHE B 1 435 ? 42.599 134.813 116.357 1.00 43.53 412 PHE B O 1
ATOM 6959 N N . GLY B 1 436 ? 42.433 136.326 118.010 1.00 44.55 413 GLY B N 1
ATOM 6960 C CA . GLY B 1 436 ? 42.611 135.328 119.048 1.00 44.43 413 GLY B CA 1
ATOM 6961 C C . GLY B 1 436 ? 41.469 134.346 119.190 1.00 46.35 413 GLY B C 1
ATOM 6962 O O . GLY B 1 436 ? 40.318 134.666 118.912 1.00 45.18 413 GLY B O 1
ATOM 6963 N N . ILE B 1 437 ? 41.799 133.134 119.607 1.00 50.17 414 ILE B N 1
ATOM 6964 C CA . ILE B 1 437 ? 40.816 132.238 120.244 1.00 51.21 414 ILE B CA 1
ATOM 6965 C C . ILE B 1 437 ? 40.654 132.535 121.756 1.00 51.76 414 ILE B C 1
ATOM 6966 O O . ILE B 1 437 ? 39.692 132.082 122.375 1.00 51.99 414 ILE B O 1
ATOM 6971 N N . ILE B 1 438 ? 41.572 133.307 122.339 1.00 52.55 415 ILE B N 1
ATOM 6972 C CA . ILE B 1 438 ? 41.406 133.803 123.709 1.00 54.64 415 ILE B CA 1
ATOM 6973 C C . ILE B 1 438 ? 41.338 135.318 123.673 1.00 56.13 415 ILE B C 1
ATOM 6974 O O . ILE B 1 438 ? 42.280 135.983 123.246 1.00 59.28 415 ILE B O 1
ATOM 6979 N N . TYR B 1 439 ? 40.223 135.848 124.152 1.00 54.46 416 TYR B N 1
ATOM 6980 C CA . TYR B 1 439 ? 40.000 137.269 124.223 1.00 56.64 416 TYR B CA 1
ATOM 6981 C C . TYR B 1 439 ? 40.941 137.876 125.261 1.00 56.86 416 TYR B C 1
ATOM 6982 O O . TYR B 1 439 ? 41.275 137.226 126.243 1.00 56.57 416 TYR B O 1
ATOM 6991 N N . VAL B 1 440 ? 41.376 139.110 125.016 1.00 56.76 417 VAL B N 1
ATOM 6992 C CA . VAL B 1 440 ? 42.228 139.842 125.938 1.00 57.60 417 VAL B CA 1
ATOM 6993 C C . VAL B 1 440 ? 41.624 141.226 126.141 1.00 60.83 417 VAL B C 1
ATOM 6994 O O . VAL B 1 440 ? 41.399 141.962 125.180 1.00 61.22 417 VAL B O 1
ATOM 6998 N N . ASP B 1 441 ? 41.339 141.570 127.395 1.00 62.03 418 ASP B N 1
ATOM 6999 C CA . ASP B 1 441 ? 40.992 142.938 127.719 1.00 63.41 418 ASP B CA 1
ATOM 7000 C C . ASP B 1 441 ? 42.333 143.634 127.795 1.00 63.13 418 ASP B C 1
ATOM 7001 O O . ASP B 1 441 ? 43.166 143.256 128.612 1.00 64.54 418 ASP B O 1
ATOM 7006 N N . PHE B 1 442 ? 42.560 144.635 126.951 1.00 61.04 419 PHE B N 1
ATOM 7007 C CA . PHE B 1 442 ? 43.881 145.275 126.934 1.00 59.58 419 PHE B CA 1
ATOM 7008 C C . PHE B 1 442 ? 44.080 146.313 128.040 1.00 59.29 419 PHE B C 1
ATOM 7009 O O . PHE B 1 442 ? 45.202 146.763 128.245 1.00 54.89 419 PHE B O 1
ATOM 7017 N N . ASP B 1 443 ? 43.011 146.679 128.756 1.00 63.07 420 ASP B N 1
ATOM 7018 C CA . ASP B 1 443 ? 43.124 147.567 129.926 1.00 64.50 420 ASP B CA 1
ATOM 7019 C C . ASP B 1 443 ? 43.596 146.774 131.117 1.00 61.63 420 ASP B C 1
ATOM 7020 O O . ASP B 1 443 ? 44.566 147.141 131.753 1.00 61.12 420 ASP B O 1
ATOM 7025 N N . THR B 1 444 ? 42.894 145.683 131.398 1.00 63.56 421 THR B N 1
ATOM 7026 C CA . THR B 1 444 ? 43.089 144.879 132.619 1.00 64.13 421 THR B CA 1
ATOM 7027 C C . THR B 1 444 ? 44.050 143.700 132.442 1.00 64.47 421 THR B C 1
ATOM 7028 O O . THR B 1 444 ? 44.593 143.200 133.428 1.00 61.28 421 THR B O 1
ATOM 7032 N N . GLN B 1 445 ? 44.214 143.254 131.188 1.00 63.26 422 GLN B N 1
ATOM 7033 C CA . GLN B 1 445 ? 45.023 142.090 130.798 1.00 57.66 422 GLN B CA 1
ATOM 7034 C C . GLN B 1 445 ? 44.350 140.767 131.091 1.00 55.71 422 GLN B C 1
ATOM 7035 O O . GLN B 1 445 ? 44.986 139.727 131.002 1.00 55.49 422 GLN B O 1
ATOM 7041 N N . GLU B 1 446 ? 43.054 140.785 131.379 1.00 56.05 423 GLU B N 1
ATOM 7042 C CA . GLU B 1 446 ? 42.324 139.537 131.592 1.00 57.78 423 GLU B CA 1
ATOM 7043 C C . GLU B 1 446 ? 42.258 138.714 130.296 1.00 59.61 423 GLU B C 1
ATOM 7044 O O . GLU B 1 446 ? 42.013 139.266 129.221 1.00 63.82 423 GLU B O 1
ATOM 7050 N N . ARG B 1 447 ? 42.488 137.403 130.417 1.00 60.05 424 ARG B N 1
ATOM 7051 C CA . ARG B 1 447 ? 42.270 136.432 129.329 1.00 56.41 424 ARG B CA 1
ATOM 7052 C C . ARG B 1 447 ? 40.921 135.743 129.562 1.00 58.11 424 ARG B C 1
ATOM 7053 O O . ARG B 1 447 ? 40.650 135.246 130.655 1.00 58.99 424 ARG B O 1
ATOM 7061 N N . ILE B 1 448 ? 40.081 135.716 128.535 1.00 58.70 425 ILE B N 1
ATOM 7062 C CA . ILE B 1 448 ? 38.800 135.034 128.588 1.00 56.85 425 ILE B CA 1
ATOM 7063 C C . ILE B 1 448 ? 38.729 134.156 127.359 1.00 57.27 425 ILE B C 1
ATOM 7064 O O . ILE B 1 448 ? 38.736 134.657 126.246 1.00 62.55 425 ILE B O 1
ATOM 7069 N N . TRP B 1 449 ? 38.654 132.848 127.550 1.00 55.70 426 TRP B N 1
ATOM 7070 C CA . TRP B 1 449 ? 38.505 131.936 126.429 1.00 54.50 426 TRP B CA 1
ATOM 7071 C C . TRP B 1 449 ? 37.240 132.264 125.678 1.00 59.00 426 TRP B C 1
ATOM 7072 O O . TRP B 1 449 ? 36.186 132.456 126.288 1.00 61.92 426 TRP B O 1
ATOM 7083 N N . LYS B 1 450 ? 37.364 132.351 124.356 1.00 60.68 427 LYS B N 1
ATOM 7084 C CA . LYS B 1 450 ? 36.212 132.478 123.463 1.00 60.44 427 LYS B CA 1
ATOM 7085 C C . LYS B 1 450 ? 35.662 131.072 123.226 1.00 59.06 427 LYS B C 1
ATOM 7086 O O . LYS B 1 450 ? 36.326 130.080 123.522 1.00 57.93 427 LYS B O 1
ATOM 7092 N N . ASP B 1 451 ? 34.459 130.965 122.675 1.00 58.90 428 ASP B N 1
ATOM 7093 C CA . ASP B 1 451 ? 33.940 129.637 122.315 1.00 59.03 428 ASP B CA 1
ATOM 7094 C C . ASP B 1 451 ? 34.855 128.862 121.365 1.00 59.25 428 ASP B C 1
ATOM 7095 O O . ASP B 1 451 ? 34.872 127.638 121.410 1.00 61.66 428 ASP B O 1
ATOM 7100 N N . SER B 1 452 ? 35.594 129.568 120.500 1.00 57.39 429 SER B N 1
ATOM 7101 C CA . SER B 1 452 ? 36.530 128.921 119.567 1.00 54.63 429 SER B CA 1
ATOM 7102 C C . SER B 1 452 ? 37.689 128.234 120.287 1.00 53.81 429 SER B C 1
ATOM 7103 O O . SER B 1 452 ? 38.155 127.189 119.828 1.00 54.41 429 SER B O 1
ATOM 7106 N N . ALA B 1 453 ? 38.127 128.790 121.421 1.00 52.64 430 ALA B N 1
ATOM 7107 C CA . ALA B 1 453 ? 39.130 128.130 122.260 1.00 52.45 430 ALA B CA 1
ATOM 7108 C C . ALA B 1 453 ? 38.600 126.805 122.814 1.00 54.20 430 ALA B C 1
ATOM 7109 O O . ALA B 1 453 ? 39.242 125.752 122.637 1.00 55.22 430 ALA B O 1
ATOM 7111 N N . HIS B 1 454 ? 37.416 126.850 123.439 1.00 55.06 431 HIS B N 1
ATOM 7112 C CA . HIS B 1 454 ? 36.765 125.627 123.973 1.00 54.26 431 HIS B CA 1
ATOM 7113 C C . HIS B 1 454 ? 36.578 124.581 122.855 1.00 53.12 431 HIS B C 1
ATOM 7114 O O . HIS B 1 454 ? 36.894 123.390 123.011 1.00 52.85 431 HIS B O 1
ATOM 7121 N N . TRP B 1 455 ? 36.110 125.037 121.702 1.00 55.16 432 TRP B N 1
ATOM 7122 C CA . TRP B 1 455 ? 35.902 124.149 120.551 1.00 53.76 432 TRP B CA 1
ATOM 7123 C C . TRP B 1 455 ? 37.217 123.559 120.021 1.00 55.51 432 TRP B C 1
ATOM 7124 O O . TRP B 1 455 ? 37.289 122.364 119.707 1.00 56.02 432 TRP B O 1
ATOM 7135 N N . TYR B 1 456 ? 38.262 124.378 119.932 1.00 55.32 433 TYR B N 1
ATOM 7136 C CA . TYR B 1 456 ? 39.548 123.894 119.412 1.00 55.05 433 TYR B CA 1
ATOM 7137 C C . TYR B 1 456 ? 40.167 122.850 120.351 1.00 56.23 433 TYR B C 1
ATOM 7138 O O . TYR B 1 456 ? 40.678 121.802 119.888 1.00 53.82 433 TYR B O 1
ATOM 7147 N N . ALA B 1 457 ? 40.130 123.151 121.659 1.00 55.57 434 ALA B N 1
ATOM 7148 C CA . ALA B 1 457 ? 40.610 122.228 122.700 1.00 54.65 434 ALA B CA 1
ATOM 7149 C C . ALA B 1 457 ? 39.974 120.844 122.549 1.00 53.98 434 ALA B C 1
ATOM 7150 O O . ALA B 1 457 ? 40.664 119.810 122.545 1.00 53.22 434 ALA B O 1
ATOM 7152 N N . ASN B 1 458 ? 38.654 120.860 122.382 1.00 56.76 435 ASN B N 1
ATOM 7153 C CA . ASN B 1 458 ? 37.858 119.663 122.154 1.00 59.85 435 ASN B CA 1
ATOM 7154 C C . ASN B 1 458 ? 38.188 118.925 120.859 1.00 60.20 435 ASN B C 1
ATOM 7155 O O . ASN B 1 458 ? 38.233 117.698 120.853 1.00 62.31 435 ASN B O 1
ATOM 7160 N N . VAL B 1 459 ? 38.382 119.661 119.760 1.00 60.75 436 VAL B N 1
ATOM 7161 C CA . VAL B 1 459 ? 38.776 119.061 118.466 1.00 56.63 436 VAL B CA 1
ATOM 7162 C C . VAL B 1 459 ? 40.090 118.309 118.617 1.00 54.76 436 VAL B C 1
ATOM 7163 O O . VAL B 1 459 ? 40.230 117.198 118.119 1.00 51.99 436 VAL B O 1
ATOM 7167 N N . ILE B 1 460 ? 41.051 118.911 119.309 1.00 56.60 437 ILE B N 1
ATOM 7168 C CA . ILE B 1 460 ? 42.336 118.242 119.558 1.00 58.92 437 ILE B CA 1
ATOM 7169 C C . ILE B 1 460 ? 42.167 116.971 120.402 1.00 61.40 437 ILE B C 1
ATOM 7170 O O . ILE B 1 460 ? 42.699 115.922 120.040 1.00 61.58 437 ILE B O 1
ATOM 7175 N N . GLN B 1 461 ? 41.433 117.072 121.510 1.00 63.28 438 GLN B N 1
ATOM 7176 C CA . GLN B 1 461 ? 41.116 115.893 122.351 1.00 66.01 438 GLN B CA 1
ATOM 7177 C C . GLN B 1 461 ? 40.451 114.729 121.577 1.00 63.70 438 GLN B C 1
ATOM 7178 O O . GLN B 1 461 ? 40.851 113.578 121.729 1.00 64.72 438 GLN B O 1
ATOM 7184 N N . THR B 1 462 ? 39.447 115.041 120.762 1.00 61.57 439 THR B N 1
ATOM 7185 C CA . THR B 1 462 ? 38.799 114.062 119.880 1.00 61.98 439 THR B CA 1
ATOM 7186 C C . THR B 1 462 ? 39.783 113.377 118.942 1.00 65.28 439 THR B C 1
ATOM 7187 O O . THR B 1 462 ? 39.700 112.162 118.743 1.00 68.05 439 THR B O 1
ATOM 7191 N N . HIS B 1 463 ? 40.688 114.152 118.343 1.00 66.93 440 HIS B N 1
ATOM 7192 C CA . HIS B 1 463 ? 41.754 113.574 117.524 1.00 67.89 440 HIS B CA 1
ATOM 7193 C C . HIS B 1 463 ? 42.640 112.600 118.327 1.00 68.72 440 HIS B C 1
ATOM 7194 O O . HIS B 1 463 ? 43.041 111.555 117.804 1.00 67.58 440 HIS B O 1
ATOM 7201 N N . LYS B 1 464 ? 42.952 112.944 119.579 1.00 69.99 441 LYS B N 1
ATOM 7202 C CA . LYS B 1 464 ? 43.851 112.122 120.397 1.00 72.68 441 LYS B CA 1
ATOM 7203 C C . LYS B 1 464 ? 43.302 110.715 120.739 1.00 74.11 441 LYS B C 1
ATOM 7204 O O . LYS B 1 464 ? 44.093 109.796 120.934 1.00 72.69 441 LYS B O 1
ATOM 7210 N N . ALA B 1 465 ? 41.974 110.547 120.782 1.00 76.46 442 ALA B N 1
ATOM 7211 C CA . ALA B 1 465 ? 41.341 109.236 121.061 1.00 76.11 442 ALA B CA 1
ATOM 7212 C C . ALA B 1 465 ? 41.608 108.192 119.961 1.00 73.49 442 ALA B C 1
ATOM 7213 O O . ALA B 1 465 ? 40.942 108.170 118.926 1.00 72.93 442 ALA B O 1
ATOM 7215 N N . MET C 1 24 ? 38.367 107.444 49.446 1.00 72.10 1 MET C N 1
ATOM 7216 C CA . MET C 1 24 ? 37.653 107.070 50.712 1.00 76.28 1 MET C CA 1
ATOM 7217 C C . MET C 1 24 ? 36.142 107.177 50.524 1.00 79.92 1 MET C C 1
ATOM 7218 O O . MET C 1 24 ? 35.567 108.248 50.704 1.00 84.65 1 MET C O 1
ATOM 7223 N N . LYS C 1 25 ? 35.520 106.062 50.136 1.00 81.91 2 LYS C N 1
ATOM 7224 C CA . LYS C 1 25 ? 34.065 105.959 49.906 1.00 81.63 2 LYS C CA 1
ATOM 7225 C C . LYS C 1 25 ? 33.512 104.792 50.699 1.00 78.95 2 LYS C C 1
ATOM 7226 O O . LYS C 1 25 ? 34.264 103.910 51.114 1.00 86.03 2 LYS C O 1
ATOM 7232 N N . PHE C 1 26 ? 32.201 104.789 50.915 1.00 74.25 3 PHE C N 1
ATOM 7233 C CA . PHE C 1 26 ? 31.536 103.709 51.650 1.00 72.34 3 PHE C CA 1
ATOM 7234 C C . PHE C 1 26 ? 30.185 103.405 51.025 1.00 71.89 3 PHE C C 1
ATOM 7235 O O . PHE C 1 26 ? 29.524 104.285 50.499 1.00 71.88 3 PHE C O 1
ATOM 7243 N N . ALA C 1 27 ? 29.786 102.143 51.076 1.00 73.88 4 ALA C N 1
ATOM 7244 C CA . ALA C 1 27 ? 28.505 101.728 50.536 1.00 75.85 4 ALA C CA 1
ATOM 7245 C C . ALA C 1 27 ? 27.364 102.445 51.273 1.00 77.01 4 ALA C C 1
ATOM 7246 O O . ALA C 1 27 ? 27.526 102.842 52.432 1.00 75.49 4 ALA C O 1
ATOM 7248 N N . PRO C 1 28 ? 26.206 102.625 50.609 1.00 78.35 5 PRO C N 1
ATOM 7249 C CA . PRO C 1 28 ? 25.069 103.263 51.301 1.00 76.51 5 PRO C CA 1
ATOM 7250 C C . PRO C 1 28 ? 24.594 102.548 52.577 1.00 73.58 5 PRO C C 1
ATOM 7251 O O . PRO C 1 28 ? 24.023 103.188 53.458 1.00 70.56 5 PRO C O 1
ATOM 7255 N N . ASN C 1 29 ? 24.836 101.242 52.664 1.00 71.31 6 ASN C N 1
ATOM 7256 C CA . ASN C 1 29 ? 24.528 100.455 53.863 1.00 69.64 6 ASN C CA 1
ATOM 7257 C C . ASN C 1 29 ? 25.451 100.712 55.070 1.00 63.30 6 ASN C C 1
ATOM 7258 O O . ASN C 1 29 ? 25.081 100.425 56.200 1.00 58.81 6 ASN C O 1
ATOM 7263 N N . PHE C 1 30 ? 26.652 101.226 54.822 1.00 60.01 7 PHE C N 1
ATOM 7264 C CA . PHE C 1 30 ? 27.717 101.303 55.837 1.00 58.57 7 PHE C CA 1
ATOM 7265 C C . PHE C 1 30 ? 27.279 102.072 57.080 1.00 56.14 7 PHE C C 1
ATOM 7266 O O . PHE C 1 30 ? 26.580 103.069 56.961 1.00 55.90 7 PHE C O 1
ATOM 7274 N N . VAL C 1 31 ? 27.634 101.587 58.267 1.00 53.78 8 VAL C N 1
ATOM 7275 C CA . VAL C 1 31 ? 27.344 102.345 59.492 1.00 55.26 8 VAL C CA 1
ATOM 7276 C C . VAL C 1 31 ? 28.611 102.974 60.133 1.00 51.74 8 VAL C C 1
ATOM 7277 O O . VAL C 1 31 ? 29.676 102.350 60.226 1.00 46.63 8 VAL C O 1
ATOM 7281 N N . PHE C 1 32 ? 28.470 104.247 60.509 1.00 47.16 9 PHE C N 1
ATOM 7282 C CA . PHE C 1 32 ? 29.441 104.934 61.335 1.00 43.80 9 PHE C CA 1
ATOM 7283 C C . PHE C 1 32 ? 28.944 104.937 62.758 1.00 42.32 9 PHE C C 1
ATOM 7284 O O . PHE C 1 32 ? 27.757 105.137 63.026 1.00 42.30 9 PHE C O 1
ATOM 7292 N N . GLY C 1 33 ? 29.868 104.689 63.673 1.00 41.92 10 GLY C N 1
ATOM 7293 C CA . GLY C 1 33 ? 29.548 104.621 65.087 1.00 40.35 10 GLY C CA 1
ATOM 7294 C C . GLY C 1 33 ? 30.605 105.236 65.968 1.00 38.47 10 GLY C C 1
ATOM 7295 O O . GLY C 1 33 ? 31.637 105.739 65.506 1.00 34.99 10 GLY C O 1
ATOM 7296 N N . THR C 1 34 ? 30.305 105.211 67.256 1.00 40.61 11 THR C N 1
ATOM 7297 C CA . THR C 1 34 ? 31.275 105.567 68.285 1.00 43.58 11 THR C CA 1
ATOM 7298 C C . THR C 1 34 ? 30.907 104.763 69.532 1.00 44.30 11 THR C C 1
ATOM 7299 O O . THR C 1 34 ? 29.742 104.357 69.697 1.00 44.70 11 THR C O 1
ATOM 7303 N N . ALA C 1 35 ? 31.904 104.517 70.382 1.00 43.38 12 ALA C N 1
ATOM 7304 C CA . ALA C 1 35 ? 31.752 103.551 71.454 1.00 42.97 12 ALA C CA 1
ATOM 7305 C C . ALA C 1 35 ? 32.234 104.001 72.845 1.00 41.17 12 ALA C C 1
ATOM 7306 O O . ALA C 1 35 ? 33.116 104.833 72.986 1.00 42.52 12 ALA C O 1
ATOM 7308 N N . THR C 1 36 ? 31.607 103.436 73.859 1.00 39.83 13 THR C N 1
ATOM 7309 C CA . THR C 1 36 ? 32.011 103.583 75.242 1.00 40.05 13 THR C CA 1
ATOM 7310 C C . THR C 1 36 ? 31.775 102.253 75.963 1.00 38.91 13 THR C C 1
ATOM 7311 O O . THR C 1 36 ? 31.368 101.272 75.329 1.00 38.48 13 THR C O 1
ATOM 7315 N N . SER C 1 37 ? 32.054 102.239 77.270 1.00 37.16 14 SER C N 1
ATOM 7316 C CA . SER C 1 37 ? 31.618 101.177 78.172 1.00 37.59 14 SER C CA 1
ATOM 7317 C C . SER C 1 37 ? 31.189 101.767 79.529 1.00 37.62 14 SER C C 1
ATOM 7318 O O . SER C 1 37 ? 31.535 102.889 79.864 1.00 37.15 14 SER C O 1
ATOM 7321 N N . SER C 1 38 ? 30.425 100.990 80.276 1.00 37.99 15 SER C N 1
ATOM 7322 C CA . SER C 1 38 ? 29.740 101.456 81.481 1.00 41.22 15 SER C CA 1
ATOM 7323 C C . SER C 1 38 ? 30.685 101.953 82.557 1.00 41.97 15 SER C C 1
ATOM 7324 O O . SER C 1 38 ? 30.559 103.081 82.990 1.00 44.76 15 SER C O 1
ATOM 7327 N N . TYR C 1 39 ? 31.639 101.130 82.988 1.00 42.18 16 TYR C N 1
ATOM 7328 C CA . TYR C 1 39 ? 32.540 101.552 84.073 1.00 41.31 16 TYR C CA 1
ATOM 7329 C C . TYR C 1 39 ? 33.476 102.706 83.648 1.00 40.71 16 TYR C C 1
ATOM 7330 O O . TYR C 1 39 ? 33.868 103.529 84.471 1.00 40.09 16 TYR C O 1
ATOM 7339 N N . GLN C 1 40 ? 33.783 102.805 82.361 1.00 39.12 17 GLN C N 1
ATOM 7340 C CA . GLN C 1 40 ? 34.698 103.850 81.903 1.00 40.78 17 GLN C CA 1
ATOM 7341 C C . GLN C 1 40 ? 34.089 105.271 81.878 1.00 42.45 17 GLN C C 1
ATOM 7342 O O . GLN C 1 40 ? 34.828 106.251 82.009 1.00 40.98 17 GLN C O 1
ATOM 7348 N N . ILE C 1 41 ? 32.760 105.386 81.747 1.00 43.64 18 ILE C N 1
ATOM 7349 C CA . ILE C 1 41 ? 32.101 106.709 81.662 1.00 43.67 18 ILE C CA 1
ATOM 7350 C C . ILE C 1 41 ? 31.038 107.025 82.744 1.00 45.11 18 ILE C C 1
ATOM 7351 O O . ILE C 1 41 ? 30.839 108.189 83.065 1.00 41.71 18 ILE C O 1
ATOM 7356 N N . GLU C 1 42 ? 30.364 106.015 83.305 1.00 45.64 19 GLU C N 1
ATOM 7357 C CA . GLU C 1 42 ? 29.113 106.275 84.042 1.00 46.30 19 GLU C CA 1
ATOM 7358 C C . GLU C 1 42 ? 29.262 107.030 85.353 1.00 45.64 19 GLU C C 1
ATOM 7359 O O . GLU C 1 42 ? 28.444 107.881 85.668 1.00 46.70 19 GLU C O 1
ATOM 7365 N N . GLY C 1 43 ? 30.278 106.707 86.128 1.00 44.51 20 GLY C N 1
ATOM 7366 C CA . GLY C 1 43 ? 30.338 107.196 87.498 1.00 43.97 20 GLY C CA 1
ATOM 7367 C C . GLY C 1 43 ? 29.130 106.719 88.275 1.00 43.35 20 GLY C C 1
ATOM 7368 O O . GLY C 1 43 ? 28.585 105.649 87.983 1.00 42.65 20 GLY C O 1
ATOM 7369 N N . ALA C 1 44 ? 28.698 107.524 89.243 1.00 45.32 21 ALA C N 1
ATOM 7370 C CA . ALA C 1 44 ? 27.560 107.206 90.094 1.00 48.08 21 ALA C CA 1
ATOM 7371 C C . ALA C 1 44 ? 27.729 105.778 90.580 1.00 49.04 21 ALA C C 1
ATOM 7372 O O . ALA C 1 44 ? 26.811 104.960 90.492 1.00 53.32 21 ALA C O 1
ATOM 7374 N N . HIS C 1 45 ? 28.933 105.478 91.048 1.00 51.49 22 HIS C N 1
ATOM 7375 C CA . HIS C 1 45 ? 29.348 104.085 91.314 1.00 52.44 22 HIS C CA 1
ATOM 7376 C C . HIS C 1 45 ? 28.554 103.398 92.434 1.00 52.70 22 HIS C C 1
ATOM 7377 O O . HIS C 1 45 ? 28.437 102.161 92.434 1.00 54.93 22 HIS C O 1
ATOM 7384 N N . ASP C 1 46 ? 28.038 104.186 93.383 1.00 51.23 23 ASP C N 1
ATOM 7385 C CA . ASP C 1 46 ? 27.247 103.653 94.514 1.00 53.47 23 ASP C CA 1
ATOM 7386 C C . ASP C 1 46 ? 25.821 104.213 94.553 1.00 53.89 23 ASP C C 1
ATOM 7387 O O . ASP C 1 46 ? 25.193 104.236 95.615 1.00 54.12 23 ASP C O 1
ATOM 7392 N N . GLU C 1 47 ? 25.328 104.662 93.401 1.00 53.57 24 GLU C N 1
ATOM 7393 C CA . GLU C 1 47 ? 23.984 105.205 93.275 1.00 53.48 24 GLU C CA 1
ATOM 7394 C C . GLU C 1 47 ? 23.169 104.300 92.400 1.00 53.24 24 GLU C C 1
ATOM 7395 O O . GLU C 1 47 ? 23.712 103.556 91.575 1.00 49.94 24 GLU C O 1
ATOM 7401 N N . GLY C 1 48 ? 21.850 104.385 92.568 1.00 52.33 25 GLY C N 1
ATOM 7402 C CA . GLY C 1 48 ? 20.922 103.611 91.771 1.00 49.65 25 GLY C CA 1
ATOM 7403 C C . GLY C 1 48 ? 20.893 102.133 92.111 1.00 49.09 25 GLY C C 1
ATOM 7404 O O . GLY C 1 48 ? 20.407 101.335 91.325 1.00 46.84 25 GLY C O 1
ATOM 7405 N N . GLY C 1 49 ? 21.382 101.774 93.299 1.00 50.90 26 GLY C N 1
ATOM 7406 C CA . GLY C 1 49 ? 21.484 100.377 93.719 1.00 50.32 26 GLY C CA 1
ATOM 7407 C C . GLY C 1 49 ? 22.775 99.652 93.348 1.00 51.74 26 GLY C C 1
ATOM 7408 O O . GLY C 1 49 ? 22.950 98.491 93.756 1.00 52.02 26 GLY C O 1
ATOM 7409 N N . ARG C 1 50 ? 23.675 100.304 92.592 1.00 49.34 27 ARG C N 1
ATOM 7410 C CA . ARG C 1 50 ? 24.937 99.672 92.153 1.00 48.99 27 ARG C CA 1
ATOM 7411 C C . ARG C 1 50 ? 25.880 99.300 93.309 1.00 47.03 27 ARG C C 1
ATOM 7412 O O . ARG C 1 50 ? 26.138 100.105 94.209 1.00 48.30 27 ARG C O 1
ATOM 7420 N N . THR C 1 51 ? 26.393 98.074 93.242 1.00 47.48 28 THR C N 1
ATOM 7421 C CA . THR C 1 51 ? 27.403 97.541 94.158 1.00 47.04 28 THR C CA 1
ATOM 7422 C C . THR C 1 51 ? 28.722 97.373 93.386 1.00 45.52 28 THR C C 1
ATOM 7423 O O . THR C 1 51 ? 28.712 97.328 92.148 1.00 43.76 28 THR C O 1
ATOM 7427 N N . PRO C 1 52 ? 29.856 97.259 94.109 1.00 44.29 29 PRO C N 1
ATOM 7428 C CA . PRO C 1 52 ? 31.161 97.269 93.433 1.00 43.14 29 PRO C CA 1
ATOM 7429 C C . PRO C 1 52 ? 31.380 96.147 92.409 1.00 42.51 29 PRO C C 1
ATOM 7430 O O . PRO C 1 52 ? 30.909 95.034 92.591 1.00 44.06 29 PRO C O 1
ATOM 7434 N N . SER C 1 53 ? 32.053 96.474 91.315 1.00 42.27 30 SER C N 1
ATOM 7435 C CA . SER C 1 53 ? 32.632 95.480 90.428 1.00 43.43 30 SER C CA 1
ATOM 7436 C C . SER C 1 53 ? 34.047 95.119 90.879 1.00 43.52 30 SER C C 1
ATOM 7437 O O . SER C 1 53 ? 34.616 95.753 91.785 1.00 45.03 30 SER C O 1
ATOM 7440 N N . ILE C 1 54 ? 34.594 94.083 90.245 1.00 41.75 31 ILE C N 1
ATOM 7441 C CA . ILE C 1 54 ? 36.004 93.716 90.412 1.00 40.90 31 ILE C CA 1
ATOM 7442 C C . ILE C 1 54 ? 36.949 94.895 90.159 1.00 39.07 31 ILE C C 1
ATOM 7443 O O . ILE C 1 54 ? 37.996 94.998 90.797 1.00 37.85 31 ILE C O 1
ATOM 7448 N N . TRP C 1 55 ? 36.585 95.769 89.222 1.00 39.14 32 TRP C N 1
ATOM 7449 C CA . TRP C 1 55 ? 37.374 96.969 88.938 1.00 39.55 32 TRP C CA 1
ATOM 7450 C C . TRP C 1 55 ? 37.346 98.029 90.032 1.00 39.93 32 TRP C C 1
ATOM 7451 O O . TRP C 1 55 ? 38.342 98.708 90.241 1.00 40.62 32 TRP C O 1
ATOM 7462 N N . ASP C 1 56 ? 36.240 98.163 90.750 1.00 41.19 33 ASP C N 1
ATOM 7463 C CA . ASP C 1 56 ? 36.188 99.145 91.859 1.00 43.28 33 ASP C CA 1
ATOM 7464 C C . ASP C 1 56 ? 37.241 98.768 92.891 1.00 41.38 33 ASP C C 1
ATOM 7465 O O . ASP C 1 56 ? 38.043 99.585 93.305 1.00 40.25 33 ASP C O 1
ATOM 7470 N N . THR C 1 57 ? 37.227 97.501 93.284 1.00 43.99 34 THR C N 1
ATOM 7471 C CA . THR C 1 57 ? 38.206 96.969 94.235 1.00 42.74 34 THR C CA 1
ATOM 7472 C C . THR C 1 57 ? 39.634 96.959 93.638 1.00 41.76 34 THR C C 1
ATOM 7473 O O . THR C 1 57 ? 40.590 97.347 94.304 1.00 39.84 34 THR C O 1
ATOM 7477 N N . PHE C 1 58 ? 39.776 96.555 92.379 1.00 39.55 35 PHE C N 1
ATOM 7478 C CA . PHE C 1 58 ? 41.108 96.560 91.739 1.00 40.30 35 PHE C CA 1
ATOM 7479 C C . PHE C 1 58 ? 41.781 97.944 91.820 1.00 40.12 35 PHE C C 1
ATOM 7480 O O . PHE C 1 58 ? 42.981 98.048 92.145 1.00 39.73 35 PHE C O 1
ATOM 7488 N N . CYS C 1 59 ? 41.002 98.993 91.529 1.00 40.04 36 CYS C N 1
ATOM 7489 C CA . CYS C 1 59 ? 41.475 100.384 91.599 1.00 40.11 36 CYS C CA 1
ATOM 7490 C C . CYS C 1 59 ? 42.033 100.767 93.004 1.00 40.96 36 CYS C C 1
ATOM 7491 O O . CYS C 1 59 ? 43.012 101.505 93.095 1.00 38.32 36 CYS C O 1
ATOM 7494 N N . ASP C 1 60 ? 41.421 100.250 94.073 1.00 42.21 37 ASP C N 1
ATOM 7495 C CA . ASP C 1 60 ? 41.942 100.415 95.459 1.00 45.38 37 ASP C CA 1
ATOM 7496 C C . ASP C 1 60 ? 43.115 99.525 95.838 1.00 44.06 37 ASP C C 1
ATOM 7497 O O . ASP C 1 60 ? 43.664 99.710 96.913 1.00 44.31 37 ASP C O 1
ATOM 7502 N N . THR C 1 61 ? 43.457 98.531 95.024 1.00 43.19 38 THR C N 1
ATOM 7503 C CA . THR C 1 61 ? 44.540 97.612 95.362 1.00 42.14 38 THR C CA 1
ATOM 7504 C C . THR C 1 61 ? 45.860 98.241 94.960 1.00 43.41 38 THR C C 1
ATOM 7505 O O . THR C 1 61 ? 46.050 98.624 93.797 1.00 41.94 38 THR C O 1
ATOM 7509 N N . ASP C 1 62 ? 46.775 98.335 95.919 1.00 44.73 39 ASP C N 1
ATOM 7510 C CA . ASP C 1 62 ? 48.042 99.052 95.699 1.00 46.91 39 ASP C CA 1
ATOM 7511 C C . ASP C 1 62 ? 48.814 98.516 94.483 1.00 44.79 39 ASP C C 1
ATOM 7512 O O . ASP C 1 62 ? 49.011 97.312 94.337 1.00 44.65 39 ASP C O 1
ATOM 7517 N N . GLY C 1 63 ? 49.239 99.431 93.622 1.00 41.69 40 GLY C N 1
ATOM 7518 C CA . GLY C 1 63 ? 50.128 99.112 92.530 1.00 41.26 40 GLY C CA 1
ATOM 7519 C C . GLY C 1 63 ? 49.430 98.704 91.254 1.00 41.97 40 GLY C C 1
ATOM 7520 O O . GLY C 1 63 ? 50.101 98.460 90.257 1.00 43.09 40 GLY C O 1
ATOM 7521 N N . LYS C 1 64 ? 48.099 98.642 91.257 1.00 42.63 41 LYS C N 1
ATOM 7522 C CA . LYS C 1 64 ? 47.346 98.071 90.132 1.00 42.12 41 LYS C CA 1
ATOM 7523 C C . LYS C 1 64 ? 46.883 99.069 89.091 1.00 41.50 41 LYS C C 1
ATOM 7524 O O . LYS C 1 64 ? 46.913 98.769 87.909 1.00 41.23 41 LYS C O 1
ATOM 7530 N N . VAL C 1 65 ? 46.402 100.224 89.536 1.00 41.17 42 VAL C N 1
ATOM 7531 C CA . VAL C 1 65 ? 45.881 101.245 88.637 1.00 41.11 42 VAL C CA 1
ATOM 7532 C C . VAL C 1 65 ? 46.572 102.558 88.912 1.00 40.69 42 VAL C C 1
ATOM 7533 O O . VAL C 1 65 ? 46.695 102.948 90.075 1.00 39.76 42 VAL C O 1
ATOM 7537 N N . PHE C 1 66 ? 46.983 103.224 87.833 1.00 40.34 43 PHE C N 1
ATOM 7538 C CA . PHE C 1 66 ? 47.654 104.541 87.857 1.00 41.07 43 PHE C CA 1
ATOM 7539 C C . PHE C 1 66 ? 47.054 105.502 88.909 1.00 40.41 43 PHE C C 1
ATOM 7540 O O . PHE C 1 66 ? 45.870 105.816 88.870 1.00 38.21 43 PHE C O 1
ATOM 7548 N N . GLU C 1 67 ? 47.892 105.900 89.865 1.00 42.92 44 GLU C N 1
ATOM 7549 C CA . GLU C 1 67 ? 47.537 106.796 90.980 1.00 45.58 44 GLU C CA 1
ATOM 7550 C C . GLU C 1 67 ? 46.230 106.490 91.704 1.00 45.83 44 GLU C C 1
ATOM 7551 O O . GLU C 1 67 ? 45.549 107.388 92.171 1.00 45.65 44 GLU C O 1
ATOM 7557 N N . LYS C 1 68 ? 45.892 105.203 91.780 1.00 45.55 45 LYS C N 1
ATOM 7558 C CA . LYS C 1 68 ? 44.634 104.729 92.356 1.00 45.36 45 LYS C CA 1
ATOM 7559 C C . LYS C 1 68 ? 43.376 105.408 91.765 1.00 43.78 45 LYS C C 1
ATOM 7560 O O . LYS C 1 68 ? 42.330 105.461 92.423 1.00 40.58 45 LYS C O 1
ATOM 7566 N N . HIS C 1 69 ? 43.464 105.881 90.515 1.00 41.88 46 HIS C N 1
ATOM 7567 C CA . HIS C 1 69 ? 42.282 106.377 89.809 1.00 40.71 46 HIS C CA 1
ATOM 7568 C C . HIS C 1 69 ? 41.231 105.287 89.742 1.00 39.95 46 HIS C C 1
ATOM 7569 O O . HIS C 1 69 ? 41.544 104.101 89.736 1.00 41.92 46 HIS C O 1
ATOM 7576 N N . ASN C 1 70 ? 39.981 105.706 89.693 1.00 38.96 47 ASN C N 1
ATOM 7577 C CA . ASN C 1 70 ? 38.865 104.802 89.611 1.00 39.66 47 ASN C CA 1
ATOM 7578 C C . ASN C 1 70 ? 37.733 105.445 88.818 1.00 39.77 47 ASN C C 1
ATOM 7579 O O . ASN C 1 70 ? 37.847 106.576 88.383 1.00 39.35 47 ASN C O 1
ATOM 7584 N N . GLY C 1 71 ? 36.642 104.715 88.657 1.00 41.24 48 GLY C N 1
ATOM 7585 C CA . GLY C 1 71 ? 35.459 105.219 87.983 1.00 43.21 48 GLY C CA 1
ATOM 7586 C C . GLY C 1 71 ? 34.340 105.622 88.928 1.00 43.90 48 GLY C C 1
ATOM 7587 O O . GLY C 1 71 ? 33.161 105.449 88.573 1.00 44.13 48 GLY C O 1
ATOM 7588 N N . ASP C 1 72 ? 34.675 106.152 90.115 1.00 42.48 49 ASP C N 1
ATOM 7589 C CA . ASP C 1 72 ? 33.629 106.644 91.026 1.00 43.89 49 ASP C CA 1
ATOM 7590 C C . ASP C 1 72 ? 32.735 107.647 90.306 1.00 43.07 49 ASP C C 1
ATOM 7591 O O . ASP C 1 72 ? 31.511 107.547 90.372 1.00 43.04 49 ASP C O 1
ATOM 7596 N N . VAL C 1 73 ? 33.380 108.582 89.615 1.00 42.06 50 VAL C N 1
ATOM 7597 C CA . VAL C 1 73 ? 32.728 109.652 88.877 1.00 42.11 50 VAL C CA 1
ATOM 7598 C C . VAL C 1 73 ? 32.892 109.524 87.360 1.00 41.53 50 VAL C C 1
ATOM 7599 O O . VAL C 1 73 ? 31.941 109.775 86.622 1.00 42.63 50 VAL C O 1
ATOM 7603 N N . ALA C 1 74 ? 34.098 109.206 86.902 1.00 41.01 51 ALA C N 1
ATOM 7604 C CA . ALA C 1 74 ? 34.401 109.089 85.476 1.00 42.37 51 ALA C CA 1
ATOM 7605 C C . ALA C 1 74 ? 33.948 110.317 84.643 1.00 43.83 51 ALA C C 1
ATOM 7606 O O . ALA C 1 74 ? 34.365 111.429 84.933 1.00 46.19 51 ALA C O 1
ATOM 7608 N N . CYS C 1 75 ? 33.137 110.119 83.606 1.00 42.91 52 CYS C N 1
ATOM 7609 C CA . CYS C 1 75 ? 32.515 111.211 82.886 1.00 44.13 52 CYS C CA 1
ATOM 7610 C C . CYS C 1 75 ? 31.118 111.559 83.446 1.00 44.88 52 CYS C C 1
ATOM 7611 O O . CYS C 1 75 ? 30.398 112.347 82.819 1.00 45.79 52 CYS C O 1
ATOM 7614 N N . ASP C 1 76 ? 30.728 110.992 84.602 1.00 45.86 53 ASP C N 1
ATOM 7615 C CA . ASP C 1 76 ? 29.434 111.308 85.248 1.00 46.70 53 ASP C CA 1
ATOM 7616 C C . ASP C 1 76 ? 28.248 111.135 84.262 1.00 46.97 53 ASP C C 1
ATOM 7617 O O . ASP C 1 76 ? 27.261 111.862 84.330 1.00 48.42 53 ASP C O 1
ATOM 7622 N N . HIS C 1 77 ? 28.370 110.167 83.350 1.00 46.36 54 HIS C N 1
ATOM 7623 C CA . HIS C 1 77 ? 27.419 109.966 82.239 1.00 46.40 54 HIS C CA 1
ATOM 7624 C C . HIS C 1 77 ? 26.103 109.374 82.732 1.00 47.86 54 HIS C C 1
ATOM 7625 O O . HIS C 1 77 ? 25.082 109.511 82.067 1.00 46.44 54 HIS C O 1
ATOM 7632 N N . TYR C 1 78 ? 26.121 108.720 83.889 1.00 47.78 55 TYR C N 1
ATOM 7633 C CA . TYR C 1 78 ? 24.886 108.263 84.494 1.00 50.87 55 TYR C CA 1
ATOM 7634 C C . TYR C 1 78 ? 23.929 109.436 84.691 1.00 50.83 55 TYR C C 1
ATOM 7635 O O . TYR C 1 78 ? 22.741 109.314 84.419 1.00 50.82 55 TYR C O 1
ATOM 7644 N N . HIS C 1 79 ? 24.465 110.562 85.150 1.00 51.56 56 HIS C N 1
ATOM 7645 C CA . HIS C 1 79 ? 23.684 111.788 85.331 1.00 50.94 56 HIS C CA 1
ATOM 7646 C C . HIS C 1 79 ? 23.550 112.582 84.013 1.00 50.37 56 HIS C C 1
ATOM 7647 O O . HIS C 1 79 ? 22.464 113.049 83.693 1.00 52.50 56 HIS C O 1
ATOM 7654 N N . ARG C 1 80 ? 24.622 112.662 83.225 1.00 46.61 57 ARG C N 1
ATOM 7655 C CA . ARG C 1 80 ? 24.705 113.570 82.072 1.00 45.03 57 ARG C CA 1
ATOM 7656 C C . ARG C 1 80 ? 24.390 112.961 80.712 1.00 44.46 57 ARG C C 1
ATOM 7657 O O . ARG C 1 80 ? 24.765 113.512 79.669 1.00 42.72 57 ARG C O 1
ATOM 7665 N N . PHE C 1 81 ? 23.695 111.832 80.725 1.00 46.28 58 PHE C N 1
ATOM 7666 C CA . PHE C 1 81 ? 23.442 111.071 79.501 1.00 49.13 58 PHE C CA 1
ATOM 7667 C C . PHE C 1 81 ? 22.727 111.874 78.417 1.00 49.60 58 PHE C C 1
ATOM 7668 O O . PHE C 1 81 ? 23.074 111.750 77.233 1.00 50.76 58 PHE C O 1
ATOM 7676 N N . GLU C 1 82 ? 21.768 112.712 78.809 1.00 50.67 59 GLU C N 1
ATOM 7677 C CA . GLU C 1 82 ? 21.086 113.585 77.840 1.00 49.93 59 GLU C CA 1
ATOM 7678 C C . GLU C 1 82 ? 22.074 114.457 77.064 1.00 50.18 59 GLU C C 1
ATOM 7679 O O . GLU C 1 82 ? 22.033 114.509 75.818 1.00 46.54 59 GLU C O 1
ATOM 7685 N N . GLU C 1 83 ? 22.981 115.120 77.785 1.00 47.49 60 GLU C N 1
ATOM 7686 C CA . GLU C 1 83 ? 23.998 115.907 77.102 1.00 49.07 60 GLU C CA 1
ATOM 7687 C C . GLU C 1 83 ? 24.808 115.038 76.108 1.00 48.99 60 GLU C C 1
ATOM 7688 O O . GLU C 1 83 ? 25.061 115.429 74.963 1.00 49.99 60 GLU C O 1
ATOM 7694 N N . ASP C 1 84 ? 25.200 113.853 76.551 1.00 47.47 61 ASP C N 1
ATOM 7695 C CA . ASP C 1 84 ? 26.010 112.976 75.709 1.00 46.41 61 ASP C CA 1
ATOM 7696 C C . ASP C 1 84 ? 25.215 112.472 74.498 1.00 45.82 61 ASP C C 1
ATOM 7697 O O . ASP C 1 84 ? 25.748 112.427 73.381 1.00 43.94 61 ASP C O 1
ATOM 7702 N N . ILE C 1 85 ? 23.940 112.142 74.711 1.00 44.73 62 ILE C N 1
ATOM 7703 C CA . ILE C 1 85 ? 23.032 111.856 73.602 1.00 46.01 62 ILE C CA 1
ATOM 7704 C C . ILE C 1 85 ? 23.054 112.984 72.558 1.00 47.58 62 ILE C C 1
ATOM 7705 O O . ILE C 1 85 ? 23.154 112.708 71.350 1.00 43.37 62 ILE C O 1
ATOM 7710 N N . GLN C 1 86 ? 22.993 114.242 73.013 1.00 48.79 63 GLN C N 1
ATOM 7711 C CA . GLN C 1 86 ? 23.078 115.392 72.082 1.00 48.38 63 GLN C CA 1
ATOM 7712 C C . GLN C 1 86 ? 24.385 115.460 71.295 1.00 46.41 63 GLN C C 1
ATOM 7713 O O . GLN C 1 86 ? 24.378 115.772 70.102 1.00 45.78 63 GLN C O 1
ATOM 7719 N N . HIS C 1 87 ? 25.508 115.168 71.952 1.00 46.27 64 HIS C N 1
ATOM 7720 C CA . HIS C 1 87 ? 26.805 115.107 71.269 1.00 42.30 64 HIS C CA 1
ATOM 7721 C C . HIS C 1 87 ? 26.806 114.022 70.196 1.00 43.91 64 HIS C C 1
ATOM 7722 O O . HIS C 1 87 ? 27.271 114.237 69.056 1.00 43.19 64 HIS C O 1
ATOM 7729 N N . ILE C 1 88 ? 26.287 112.850 70.560 1.00 45.91 65 ILE C N 1
ATOM 7730 C CA . ILE C 1 88 ? 26.178 111.717 69.626 1.00 49.07 65 ILE C CA 1
ATOM 7731 C C . ILE C 1 88 ? 25.284 112.135 68.445 1.00 51.31 65 ILE C C 1
ATOM 7732 O O . ILE C 1 88 ? 25.664 111.977 67.269 1.00 49.17 65 ILE C O 1
ATOM 7737 N N . LYS C 1 89 ? 24.113 112.690 68.783 1.00 52.64 66 LYS C N 1
ATOM 7738 C CA . LYS C 1 89 ? 23.199 113.291 67.809 1.00 55.65 66 LYS C CA 1
ATOM 7739 C C . LYS C 1 89 ? 23.957 114.241 66.868 1.00 53.85 66 LYS C C 1
ATOM 7740 O O . LYS C 1 89 ? 23.920 114.052 65.648 1.00 51.47 66 LYS C O 1
ATOM 7746 N N . GLN C 1 90 ? 24.687 115.208 67.445 1.00 51.22 67 GLN C N 1
ATOM 7747 C CA . GLN C 1 90 ? 25.459 116.192 66.665 1.00 51.13 67 GLN C CA 1
ATOM 7748 C C . GLN C 1 90 ? 26.547 115.577 65.804 1.00 49.49 67 GLN C C 1
ATOM 7749 O O . GLN C 1 90 ? 26.825 116.088 64.722 1.00 48.02 67 GLN C O 1
ATOM 7755 N N . LEU C 1 91 ? 27.178 114.497 66.276 1.00 49.96 68 LEU C N 1
ATOM 7756 C CA . LEU C 1 91 ? 28.170 113.782 65.451 1.00 50.77 68 LEU C CA 1
ATOM 7757 C C . LEU C 1 91 ? 27.590 113.241 64.133 1.00 49.00 68 LEU C C 1
ATOM 7758 O O . LEU C 1 91 ? 28.281 113.221 63.100 1.00 45.95 68 LEU C O 1
ATOM 7763 N N . GLY C 1 92 ? 26.328 112.810 64.192 1.00 48.58 69 GLY C N 1
ATOM 7764 C CA . GLY C 1 92 ? 25.644 112.207 63.046 1.00 51.17 69 GLY C CA 1
ATOM 7765 C C . GLY C 1 92 ? 26.017 110.755 62.764 1.00 51.47 69 GLY C C 1
ATOM 7766 O O . GLY C 1 92 ? 25.874 110.295 61.641 1.00 48.80 69 GLY C O 1
ATOM 7767 N N . VAL C 1 93 ? 26.550 110.067 63.780 1.00 51.62 70 VAL C N 1
ATOM 7768 C CA . VAL C 1 93 ? 26.786 108.617 63.744 1.00 49.03 70 VAL C CA 1
ATOM 7769 C C . VAL C 1 93 ? 25.464 107.866 63.610 1.00 47.92 70 VAL C C 1
ATOM 7770 O O . VAL C 1 93 ? 24.462 108.248 64.224 1.00 51.89 70 VAL C O 1
ATOM 7774 N N . ASP C 1 94 ? 25.482 106.778 62.851 1.00 46.27 71 ASP C N 1
ATOM 7775 C CA . ASP C 1 94 ? 24.321 105.862 62.747 1.00 45.21 71 ASP C CA 1
ATOM 7776 C C . ASP C 1 94 ? 24.110 105.069 64.015 1.00 46.08 71 ASP C C 1
ATOM 7777 O O . ASP C 1 94 ? 22.974 104.737 64.357 1.00 46.27 71 ASP C O 1
ATOM 7782 N N . THR C 1 95 ? 25.207 104.795 64.733 1.00 45.92 72 THR C N 1
ATOM 7783 C CA . THR C 1 95 ? 25.195 103.847 65.842 1.00 46.66 72 THR C CA 1
ATOM 7784 C C . THR C 1 95 ? 25.990 104.349 67.042 1.00 43.69 72 THR C C 1
ATOM 7785 O O . THR C 1 95 ? 27.041 104.948 66.877 1.00 45.90 72 THR C O 1
ATOM 7789 N N . TYR C 1 96 ? 25.486 104.079 68.240 1.00 42.30 73 TYR C N 1
ATOM 7790 C CA . TYR C 1 96 ? 26.212 104.339 69.476 1.00 42.53 73 TYR C CA 1
ATOM 7791 C C . TYR C 1 96 ? 26.367 103.004 70.180 1.00 44.08 73 TYR C C 1
ATOM 7792 O O . TYR C 1 96 ? 25.357 102.387 70.583 1.00 43.21 73 TYR C O 1
ATOM 7801 N N . ARG C 1 97 ? 27.621 102.583 70.363 1.00 42.61 74 ARG C N 1
ATOM 7802 C CA . ARG C 1 97 ? 27.908 101.379 71.127 1.00 42.74 74 ARG C CA 1
ATOM 7803 C C . ARG C 1 97 ? 28.187 101.693 72.607 1.00 41.04 74 ARG C C 1
ATOM 7804 O O . ARG C 1 97 ? 29.106 102.449 72.934 1.00 39.66 74 ARG C O 1
ATOM 7812 N N . PHE C 1 98 ? 27.409 101.091 73.499 1.00 41.56 75 PHE C N 1
ATOM 7813 C CA . PHE C 1 98 ? 27.666 101.188 74.932 1.00 40.77 75 PHE C CA 1
ATOM 7814 C C . PHE C 1 98 ? 27.541 99.821 75.577 1.00 39.08 75 PHE C C 1
ATOM 7815 O O . PHE C 1 98 ? 27.166 98.868 74.911 1.00 38.59 75 PHE C O 1
ATOM 7823 N N . SER C 1 99 ? 27.843 99.743 76.872 1.00 38.26 76 SER C N 1
ATOM 7824 C CA . SER C 1 99 ? 27.675 98.526 77.645 1.00 38.17 76 SER C CA 1
ATOM 7825 C C . SER C 1 99 ? 26.754 98.704 78.851 1.00 40.22 76 SER C C 1
ATOM 7826 O O . SER C 1 99 ? 26.551 99.818 79.346 1.00 41.07 76 SER C O 1
ATOM 7829 N N . ILE C 1 100 ? 26.245 97.574 79.339 1.00 41.26 77 ILE C N 1
ATOM 7830 C CA . ILE C 1 100 ? 25.379 97.533 80.497 1.00 42.64 77 ILE C CA 1
ATOM 7831 C C . ILE C 1 100 ? 26.183 97.059 81.715 1.00 44.00 77 ILE C C 1
ATOM 7832 O O . ILE C 1 100 ? 26.866 96.036 81.670 1.00 43.79 77 ILE C O 1
ATOM 7837 N N . ALA C 1 101 ? 26.080 97.806 82.809 1.00 44.69 78 ALA C N 1
ATOM 7838 C CA . ALA C 1 101 ? 26.780 97.487 84.028 1.00 44.40 78 ALA C CA 1
ATOM 7839 C C . ALA C 1 101 ? 26.048 96.387 84.759 1.00 47.06 78 ALA C C 1
ATOM 7840 O O . ALA C 1 101 ? 25.016 96.619 85.412 1.00 46.43 78 ALA C O 1
ATOM 7842 N N . TRP C 1 102 ? 26.610 95.187 84.673 1.00 47.05 79 TRP C N 1
ATOM 7843 C CA . TRP C 1 102 ? 26.107 94.030 85.406 1.00 47.62 79 TRP C CA 1
ATOM 7844 C C . TRP C 1 102 ? 25.814 94.348 86.883 1.00 46.33 79 TRP C C 1
ATOM 7845 O O . TRP C 1 102 ? 24.748 93.983 87.361 1.00 46.89 79 TRP C O 1
ATOM 7856 N N . PRO C 1 103 ? 26.729 95.035 87.607 1.00 46.42 80 PRO C N 1
ATOM 7857 C CA . PRO C 1 103 ? 26.421 95.332 89.046 1.00 45.89 80 PRO C CA 1
ATOM 7858 C C . PRO C 1 103 ? 25.252 96.346 89.311 1.00 46.61 80 PRO C C 1
ATOM 7859 O O . PRO C 1 103 ? 24.865 96.528 90.480 1.00 45.14 80 PRO C O 1
ATOM 7863 N N . ARG C 1 104 ? 24.753 97.019 88.264 1.00 45.28 81 ARG C N 1
ATOM 7864 C CA . ARG C 1 104 ? 23.514 97.831 88.341 1.00 49.54 81 ARG C CA 1
ATOM 7865 C C . ARG C 1 104 ? 22.283 96.975 88.196 1.00 49.97 81 ARG C C 1
ATOM 7866 O O . ARG C 1 104 ? 21.241 97.324 88.732 1.00 52.50 81 ARG C O 1
ATOM 7874 N N . ILE C 1 105 ? 22.404 95.877 87.445 1.00 50.07 82 ILE C N 1
ATOM 7875 C CA . ILE C 1 105 ? 21.276 95.002 87.125 1.00 48.84 82 ILE C CA 1
ATOM 7876 C C . ILE C 1 105 ? 21.102 93.894 88.163 1.00 49.54 82 ILE C C 1
ATOM 7877 O O . ILE C 1 105 ? 19.971 93.601 88.558 1.00 49.86 82 ILE C O 1
ATOM 7882 N N . PHE C 1 106 ? 22.209 93.260 88.552 1.00 48.50 83 PHE C N 1
ATOM 7883 C CA . PHE C 1 106 ? 22.214 92.258 89.611 1.00 48.80 83 PHE C CA 1
ATOM 7884 C C . PHE C 1 106 ? 23.257 92.672 90.622 1.00 50.94 83 PHE C C 1
ATOM 7885 O O . PHE C 1 106 ? 24.367 92.147 90.615 1.00 51.81 83 PHE C O 1
ATOM 7893 N N . PRO C 1 107 ? 22.917 93.669 91.464 1.00 52.80 84 PRO C N 1
ATOM 7894 C CA . PRO C 1 107 ? 23.848 94.125 92.499 1.00 52.91 84 PRO C CA 1
ATOM 7895 C C . PRO C 1 107 ? 24.113 93.101 93.594 1.00 51.26 84 PRO C C 1
ATOM 7896 O O . PRO C 1 107 ? 25.078 93.237 94.352 1.00 52.14 84 PRO C O 1
ATOM 7900 N N . SER C 1 108 ? 23.226 92.127 93.705 1.00 51.16 85 SER C N 1
ATOM 7901 C CA . SER C 1 108 ? 23.473 90.929 94.478 1.00 51.97 85 SER C CA 1
ATOM 7902 C C . SER C 1 108 ? 23.048 89.754 93.641 1.00 53.89 85 SER C C 1
ATOM 7903 O O . SER C 1 108 ? 22.303 89.911 92.650 1.00 53.91 85 SER C O 1
ATOM 7906 N N . LYS C 1 109 ? 23.533 88.582 94.048 1.00 55.21 86 LYS C N 1
ATOM 7907 C CA . LYS C 1 109 ? 23.259 87.333 93.346 1.00 56.88 86 LYS C CA 1
ATOM 7908 C C . LYS C 1 109 ? 21.759 87.068 93.343 1.00 56.15 86 LYS C C 1
ATOM 7909 O O . LYS C 1 109 ? 21.149 87.045 94.405 1.00 55.14 86 LYS C O 1
ATOM 7915 N N . GLY C 1 110 ? 21.182 86.905 92.153 1.00 54.39 87 GLY C N 1
ATOM 7916 C CA . GLY C 1 110 ? 19.755 86.701 92.003 1.00 56.76 87 GLY C CA 1
ATOM 7917 C C . GLY C 1 110 ? 18.811 87.820 92.464 1.00 58.56 87 GLY C C 1
ATOM 7918 O O . GLY C 1 110 ? 17.638 87.546 92.652 1.00 59.73 87 GLY C O 1
ATOM 7919 N N . GLN C 1 111 ? 19.294 89.055 92.665 1.00 59.57 88 GLN C N 1
ATOM 7920 C CA . GLN C 1 111 ? 18.434 90.181 93.090 1.00 59.49 88 GLN C CA 1
ATOM 7921 C C . GLN C 1 111 ? 18.420 91.249 92.018 1.00 58.13 88 GLN C C 1
ATOM 7922 O O . GLN C 1 111 ? 19.316 92.092 91.946 1.00 59.23 88 GLN C O 1
ATOM 7928 N N . PHE C 1 112 ? 17.406 91.179 91.161 1.00 56.47 89 PHE C N 1
ATOM 7929 C CA . PHE C 1 112 ? 17.211 92.139 90.085 1.00 55.96 89 PHE C CA 1
ATOM 7930 C C . PHE C 1 112 ? 16.999 93.559 90.652 1.00 56.94 89 PHE C C 1
ATOM 7931 O O . PHE C 1 112 ? 16.450 93.730 91.750 1.00 57.03 89 PHE C O 1
ATOM 7939 N N . ASN C 1 113 ? 17.482 94.563 89.924 1.00 56.32 90 ASN C N 1
ATOM 7940 C CA . ASN C 1 113 ? 17.389 95.956 90.340 1.00 58.18 90 ASN C CA 1
ATOM 7941 C C . ASN C 1 113 ? 16.701 96.768 89.229 1.00 57.95 90 ASN C C 1
ATOM 7942 O O . ASN C 1 113 ? 17.367 97.225 88.297 1.00 58.43 90 ASN C O 1
ATOM 7947 N N . PRO C 1 114 ? 15.363 96.938 89.320 1.00 58.08 91 PRO C N 1
ATOM 7948 C CA . PRO C 1 114 ? 14.621 97.667 88.284 1.00 57.34 91 PRO C CA 1
ATOM 7949 C C . PRO C 1 114 ? 15.125 99.095 88.035 1.00 55.19 91 PRO C C 1
ATOM 7950 O O . PRO C 1 114 ? 15.109 99.565 86.891 1.00 57.20 91 PRO C O 1
ATOM 7954 N N . GLU C 1 115 ? 15.566 99.775 89.088 1.00 54.17 92 GLU C N 1
ATOM 7955 C CA . GLU C 1 115 ? 16.138 101.117 88.945 1.00 55.76 92 GLU C CA 1
ATOM 7956 C C . GLU C 1 115 ? 17.324 101.120 87.964 1.00 55.86 92 GLU C C 1
ATOM 7957 O O . GLU C 1 115 ? 17.406 101.982 87.076 1.00 57.53 92 GLU C O 1
ATOM 7963 N N . GLY C 1 116 ? 18.211 100.131 88.128 1.00 52.99 93 GLY C N 1
ATOM 7964 C CA . GLY C 1 116 ? 19.355 99.935 87.251 1.00 51.45 93 GLY C CA 1
ATOM 7965 C C . GLY C 1 116 ? 18.973 99.678 85.807 1.00 49.84 93 GLY C C 1
ATOM 7966 O O . GLY C 1 116 ? 19.572 100.250 84.895 1.00 46.61 93 GLY C O 1
ATOM 7967 N N . MET C 1 117 ? 17.966 98.837 85.607 1.00 49.41 94 MET C N 1
ATOM 7968 C CA . MET C 1 117 ? 17.471 98.562 84.254 1.00 53.25 94 MET C CA 1
ATOM 7969 C C . MET C 1 117 ? 16.784 99.776 83.625 1.00 52.13 94 MET C C 1
ATOM 7970 O O . MET C 1 117 ? 16.951 100.038 82.420 1.00 48.55 94 MET C O 1
ATOM 7975 N N . ALA C 1 118 ? 16.034 100.522 84.450 1.00 52.45 95 ALA C N 1
ATOM 7976 C CA . ALA C 1 118 ? 15.345 101.747 83.985 1.00 52.01 95 ALA C CA 1
ATOM 7977 C C . ALA C 1 118 ? 16.314 102.688 83.291 1.00 49.64 95 ALA C C 1
ATOM 7978 O O . ALA C 1 118 ? 16.021 103.173 82.198 1.00 50.02 95 ALA C O 1
ATOM 7980 N N . PHE C 1 119 ? 17.485 102.911 83.903 1.00 49.66 96 PHE C N 1
ATOM 7981 C CA . PHE C 1 119 ? 18.515 103.751 83.280 1.00 48.46 96 PHE C CA 1
ATOM 7982 C C . PHE C 1 119 ? 18.829 103.340 81.844 1.00 48.75 96 PHE C C 1
ATOM 7983 O O . PHE C 1 119 ? 18.905 104.205 80.970 1.00 50.42 96 PHE C O 1
ATOM 7991 N N . TYR C 1 120 ? 19.007 102.039 81.602 1.00 49.45 97 TYR C N 1
ATOM 7992 C CA . TYR C 1 120 ? 19.357 101.557 80.249 1.00 51.06 97 TYR C CA 1
ATOM 7993 C C . TYR C 1 120 ? 18.169 101.572 79.291 1.00 52.26 97 TYR C C 1
ATOM 7994 O O . TYR C 1 120 ? 18.333 101.862 78.092 1.00 50.86 97 TYR C O 1
ATOM 8003 N N . LYS C 1 121 ? 16.985 101.254 79.819 1.00 54.28 98 LYS C N 1
ATOM 8004 C CA . LYS C 1 121 ? 15.728 101.352 79.050 1.00 58.32 98 LYS C CA 1
ATOM 8005 C C . LYS C 1 121 ? 15.524 102.773 78.535 1.00 55.76 98 LYS C C 1
ATOM 8006 O O . LYS C 1 121 ? 15.300 102.980 77.333 1.00 54.56 98 LYS C O 1
ATOM 8012 N N . THR C 1 122 ? 15.659 103.743 79.441 1.00 53.17 99 THR C N 1
ATOM 8013 C CA . THR C 1 122 ? 15.591 105.171 79.084 1.00 53.24 99 THR C CA 1
ATOM 8014 C C . THR C 1 122 ? 16.643 105.581 78.061 1.00 54.37 99 THR C C 1
ATOM 8015 O O . THR C 1 122 ? 16.317 106.226 77.057 1.00 58.76 99 THR C O 1
ATOM 8019 N N . LEU C 1 123 ? 17.898 105.217 78.329 1.00 53.81 100 LEU C N 1
ATOM 8020 C CA . LEU C 1 123 ? 19.013 105.501 77.420 1.00 51.67 100 LEU C CA 1
ATOM 8021 C C . LEU C 1 123 ? 18.739 105.012 76.004 1.00 48.39 100 LEU C C 1
ATOM 8022 O O . LEU C 1 123 ? 18.912 105.764 75.052 1.00 49.05 100 LEU C O 1
ATOM 8027 N N . ALA C 1 124 ? 18.319 103.756 75.884 1.00 48.41 101 ALA C N 1
ATOM 8028 C CA . ALA C 1 124 ? 18.049 103.122 74.578 1.00 49.61 101 ALA C CA 1
ATOM 8029 C C . ALA C 1 124 ? 16.807 103.678 73.890 1.00 50.41 101 ALA C C 1
ATOM 8030 O O . ALA C 1 124 ? 16.795 103.846 72.670 1.00 50.05 101 ALA C O 1
ATOM 8032 N N . THR C 1 125 ? 15.763 103.949 74.672 1.00 51.98 102 THR C N 1
ATOM 8033 C CA . THR C 1 125 ? 14.549 104.613 74.159 1.00 54.58 102 THR C CA 1
ATOM 8034 C C . THR C 1 125 ? 14.884 105.986 73.563 1.00 54.27 102 THR C C 1
ATOM 8035 O O . THR C 1 125 ? 14.514 106.294 72.422 1.00 52.82 102 THR C O 1
ATOM 8039 N N . ARG C 1 126 ? 15.600 106.800 74.335 1.00 53.50 103 ARG C N 1
ATOM 8040 C CA . ARG C 1 126 ? 16.002 108.131 73.865 1.00 53.66 103 ARG C CA 1
ATOM 8041 C C . ARG C 1 126 ? 16.863 108.069 72.598 1.00 56.19 103 ARG C C 1
ATOM 8042 O O . ARG C 1 126 ? 16.644 108.858 71.668 1.00 59.35 103 ARG C O 1
ATOM 8050 N N . LEU C 1 127 ? 17.805 107.124 72.532 1.00 55.45 104 LEU C N 1
ATOM 8051 C CA . LEU C 1 127 ? 18.643 106.969 71.326 1.00 55.49 104 LEU C CA 1
ATOM 8052 C C . LEU C 1 127 ? 17.812 106.625 70.086 1.00 54.17 104 LEU C C 1
ATOM 8053 O O . LEU C 1 127 ? 18.102 107.115 68.980 1.00 48.64 104 LEU C O 1
ATOM 8058 N N . GLN C 1 128 ? 16.812 105.754 70.283 1.00 54.47 105 GLN C N 1
ATOM 8059 C CA . GLN C 1 128 ? 15.826 105.419 69.244 1.00 56.13 105 GLN C CA 1
ATOM 8060 C C . GLN C 1 128 ? 15.018 106.655 68.815 1.00 54.68 105 GLN C C 1
ATOM 8061 O O . GLN C 1 128 ? 14.980 106.976 67.617 1.00 51.44 105 GLN C O 1
ATOM 8067 N N . GLU C 1 129 ? 14.444 107.370 69.789 1.00 52.13 106 GLU C N 1
ATOM 8068 C CA . GLU C 1 129 ? 13.762 108.659 69.514 1.00 54.08 106 GLU C CA 1
ATOM 8069 C C . GLU C 1 129 ? 14.605 109.643 68.679 1.00 55.32 106 GLU C C 1
ATOM 8070 O O . GLU C 1 129 ? 14.042 110.383 67.866 1.00 54.48 106 GLU C O 1
ATOM 8076 N N . GLU C 1 130 ? 15.935 109.653 68.868 1.00 53.41 107 GLU C N 1
ATOM 8077 C CA . GLU C 1 130 ? 16.819 110.521 68.062 1.00 52.34 107 GLU C CA 1
ATOM 8078 C C . GLU C 1 130 ? 17.297 109.862 66.768 1.00 51.99 107 GLU C C 1
ATOM 8079 O O . GLU C 1 130 ? 18.096 110.461 66.035 1.00 51.40 107 GLU C O 1
ATOM 8085 N N . GLY C 1 131 ? 16.813 108.646 66.479 1.00 50.46 108 GLY C N 1
ATOM 8086 C CA . GLY C 1 131 ? 17.187 107.924 65.270 1.00 50.74 108 GLY C CA 1
ATOM 8087 C C . GLY C 1 131 ? 18.593 107.349 65.282 1.00 50.44 108 GLY C C 1
ATOM 8088 O O . GLY C 1 131 ? 19.244 107.290 64.248 1.00 48.84 108 GLY C O 1
ATOM 8089 N N . ILE C 1 132 ? 19.039 106.917 66.459 1.00 50.54 109 ILE C N 1
ATOM 8090 C CA . ILE C 1 132 ? 20.382 106.359 66.667 1.00 50.73 109 ILE C CA 1
ATOM 8091 C C . ILE C 1 132 ? 20.237 104.882 67.039 1.00 50.03 109 ILE C C 1
ATOM 8092 O O . ILE C 1 132 ? 19.490 104.546 67.950 1.00 50.20 109 ILE C O 1
ATOM 8097 N N . LYS C 1 133 ? 20.957 104.010 66.334 1.00 50.71 110 LYS C N 1
ATOM 8098 C CA . LYS C 1 133 ? 20.990 102.571 66.654 1.00 49.70 110 LYS C CA 1
ATOM 8099 C C . LYS C 1 133 ? 21.783 102.326 67.940 1.00 46.98 110 LYS C C 1
ATOM 8100 O O . LYS C 1 133 ? 22.933 102.763 68.037 1.00 43.43 110 LYS C O 1
ATOM 8106 N N . PRO C 1 134 ? 21.169 101.671 68.946 1.00 47.83 111 PRO C N 1
ATOM 8107 C CA . PRO C 1 134 ? 21.932 101.212 70.114 1.00 47.23 111 PRO C CA 1
ATOM 8108 C C . PRO C 1 134 ? 22.594 99.858 69.867 1.00 48.32 111 PRO C C 1
ATOM 8109 O O . PRO C 1 134 ? 21.887 98.853 69.672 1.00 46.94 111 PRO C O 1
ATOM 8113 N N . ALA C 1 135 ? 23.935 99.846 69.831 1.00 48.40 112 ALA C N 1
ATOM 8114 C CA . ALA C 1 135 ? 24.725 98.595 69.823 1.00 45.71 112 ALA C CA 1
ATOM 8115 C C . ALA C 1 135 ? 25.142 98.358 71.265 1.00 45.50 112 ALA C C 1
ATOM 8116 O O . ALA C 1 135 ? 25.933 99.121 71.823 1.00 43.92 112 ALA C O 1
ATOM 8118 N N . VAL C 1 136 ? 24.590 97.310 71.869 1.00 43.93 113 VAL C N 1
ATOM 8119 C CA . VAL C 1 136 ? 24.729 97.086 73.292 1.00 44.87 113 VAL C CA 1
ATOM 8120 C C . VAL C 1 136 ? 25.636 95.878 73.598 1.00 44.99 113 VAL C C 1
ATOM 8121 O O . VAL C 1 136 ? 25.334 94.734 73.199 1.00 44.07 113 VAL C O 1
ATOM 8125 N N . THR C 1 137 ? 26.726 96.173 74.327 1.00 43.33 114 THR C N 1
ATOM 8126 C CA . THR C 1 137 ? 27.662 95.200 74.879 1.00 41.48 114 THR C CA 1
ATOM 8127 C C . THR C 1 137 ? 27.132 94.729 76.222 1.00 41.68 114 THR C C 1
ATOM 8128 O O . THR C 1 137 ? 26.902 95.539 77.102 1.00 41.89 114 THR C O 1
ATOM 8132 N N . LEU C 1 138 ? 26.957 93.425 76.410 1.00 41.75 115 LEU C N 1
ATOM 8133 C CA . LEU C 1 138 ? 26.540 92.917 77.703 1.00 43.77 115 LEU C CA 1
ATOM 8134 C C . LEU C 1 138 ? 27.697 92.870 78.724 1.00 44.68 115 LEU C C 1
ATOM 8135 O O . LEU C 1 138 ? 27.565 93.367 79.843 1.00 46.09 115 LEU C O 1
ATOM 8140 N N . TYR C 1 139 ? 28.813 92.235 78.365 1.00 42.93 116 TYR C N 1
ATOM 8141 C CA . TYR C 1 139 ? 29.952 92.123 79.296 1.00 40.86 116 TYR C CA 1
ATOM 8142 C C . TYR C 1 139 ? 31.156 92.917 78.815 1.00 39.12 116 TYR C C 1
ATOM 8143 O O . TYR C 1 139 ? 31.843 92.515 77.883 1.00 40.84 116 TYR C O 1
ATOM 8152 N N . HIS C 1 140 ? 31.380 94.061 79.462 1.00 39.13 117 HIS C N 1
ATOM 8153 C CA . HIS C 1 140 ? 32.581 94.885 79.252 1.00 38.15 117 HIS C CA 1
ATOM 8154 C C . HIS C 1 140 ? 33.344 95.061 80.576 1.00 37.16 117 HIS C C 1
ATOM 8155 O O . HIS C 1 140 ? 33.696 96.152 80.956 1.00 38.06 117 HIS C O 1
ATOM 8162 N N . TRP C 1 141 ? 33.571 93.943 81.253 1.00 37.25 118 TRP C N 1
ATOM 8163 C CA . TRP C 1 141 ? 34.603 93.736 82.285 1.00 37.80 118 TRP C CA 1
ATOM 8164 C C . TRP C 1 141 ? 34.200 94.051 83.713 1.00 39.64 118 TRP C C 1
ATOM 8165 O O . TRP C 1 141 ? 35.002 93.815 84.629 1.00 39.05 118 TRP C O 1
ATOM 8176 N N . ASP C 1 142 ? 32.986 94.550 83.934 1.00 41.70 119 ASP C N 1
ATOM 8177 C CA . ASP C 1 142 ? 32.580 94.960 85.307 1.00 44.01 119 ASP C CA 1
ATOM 8178 C C . ASP C 1 142 ? 31.820 93.856 86.044 1.00 43.94 119 ASP C C 1
ATOM 8179 O O . ASP C 1 142 ? 30.652 94.009 86.415 1.00 46.96 119 ASP C O 1
ATOM 8184 N N . LEU C 1 143 ? 32.520 92.748 86.270 1.00 43.12 120 LEU C N 1
ATOM 8185 C CA . LEU C 1 143 ? 31.984 91.609 86.993 1.00 44.06 120 LEU C CA 1
ATOM 8186 C C . LEU C 1 143 ? 31.660 91.996 88.440 1.00 42.62 120 LEU C C 1
ATOM 8187 O O . LEU C 1 143 ? 32.524 92.533 89.133 1.00 41.32 120 LEU C O 1
ATOM 8192 N N . PRO C 1 144 ? 30.429 91.701 88.903 1.00 40.15 121 PRO C N 1
ATOM 8193 C CA . PRO C 1 144 ? 30.071 91.989 90.295 1.00 39.70 121 PRO C CA 1
ATOM 8194 C C . PRO C 1 144 ? 31.003 91.333 91.297 1.00 40.94 121 PRO C C 1
ATOM 8195 O O . PRO C 1 144 ? 31.448 90.200 91.079 1.00 43.21 121 PRO C O 1
ATOM 8199 N N . MET C 1 145 ? 31.299 92.024 92.385 1.00 41.40 122 MET C N 1
ATOM 8200 C CA . MET C 1 145 ? 32.128 91.441 93.426 1.00 43.19 122 MET C CA 1
ATOM 8201 C C . MET C 1 145 ? 31.553 90.172 94.003 1.00 44.23 122 MET C C 1
ATOM 8202 O O . MET C 1 145 ? 32.322 89.303 94.440 1.00 46.24 122 MET C O 1
ATOM 8207 N N . TRP C 1 146 ? 30.226 90.036 94.021 1.00 45.03 123 TRP C N 1
ATOM 8208 C CA . TRP C 1 146 ? 29.634 88.787 94.550 1.00 44.26 123 TRP C CA 1
ATOM 8209 C C . TRP C 1 146 ? 30.017 87.579 93.680 1.00 43.43 123 TRP C C 1
ATOM 8210 O O . TRP C 1 146 ? 30.251 86.479 94.208 1.00 41.63 123 TRP C O 1
ATOM 8221 N N . ALA C 1 147 ? 30.073 87.796 92.358 1.00 42.30 124 ALA C N 1
ATOM 8222 C CA . ALA C 1 147 ? 30.509 86.767 91.409 1.00 42.79 124 ALA C CA 1
ATOM 8223 C C . ALA C 1 147 ? 31.990 86.403 91.625 1.00 42.72 124 ALA C C 1
ATOM 8224 O O . ALA C 1 147 ? 32.331 85.225 91.737 1.00 43.04 124 ALA C O 1
ATOM 8226 N N . HIS C 1 148 ? 32.846 87.413 91.738 1.00 42.83 125 HIS C N 1
ATOM 8227 C CA . HIS C 1 148 ? 34.250 87.204 92.053 1.00 43.16 125 HIS C CA 1
ATOM 8228 C C . HIS C 1 148 ? 34.436 86.413 93.350 1.00 45.87 125 HIS C C 1
ATOM 8229 O O . HIS C 1 148 ? 35.271 85.517 93.402 1.00 46.09 125 HIS C O 1
ATOM 8236 N N . GLU C 1 149 ? 33.642 86.695 94.378 1.00 47.07 126 GLU C N 1
ATOM 8237 C CA . GLU C 1 149 ? 33.816 85.991 95.658 1.00 48.99 126 GLU C CA 1
ATOM 8238 C C . GLU C 1 149 ? 33.478 84.500 95.581 1.00 49.11 126 GLU C C 1
ATOM 8239 O O . GLU C 1 149 ? 33.869 83.737 96.452 1.00 48.17 126 GLU C O 1
ATOM 8245 N N . GLU C 1 150 ? 32.755 84.093 94.547 1.00 48.94 127 GLU C N 1
ATOM 8246 C CA . GLU C 1 150 ? 32.561 82.678 94.260 1.00 50.80 127 GLU C CA 1
ATOM 8247 C C . GLU C 1 150 ? 33.484 82.123 93.157 1.00 48.06 127 GLU C C 1
ATOM 8248 O O . GLU C 1 150 ? 33.163 81.106 92.546 1.00 51.04 127 GLU C O 1
ATOM 8254 N N . GLY C 1 151 ? 34.624 82.766 92.908 1.00 44.93 128 GLY C N 1
ATOM 8255 C CA . GLY C 1 151 ? 35.610 82.271 91.935 1.00 42.36 128 GLY C CA 1
ATOM 8256 C C . GLY C 1 151 ? 35.569 82.953 90.584 1.00 41.97 128 GLY C C 1
ATOM 8257 O O . GLY C 1 151 ? 36.386 82.650 89.697 1.00 41.85 128 GLY C O 1
ATOM 8258 N N . GLY C 1 152 ? 34.631 83.890 90.426 1.00 41.51 129 GLY C N 1
ATOM 8259 C CA . GLY C 1 152 ? 34.463 84.648 89.184 1.00 40.56 129 GLY C CA 1
ATOM 8260 C C . GLY C 1 152 ? 34.326 83.765 87.962 1.00 39.71 129 GLY C C 1
ATOM 8261 O O . GLY C 1 152 ? 33.654 82.724 87.991 1.00 39.14 129 GLY C O 1
ATOM 8262 N N . TRP C 1 153 ? 34.990 84.153 86.888 1.00 40.00 130 TRP C N 1
ATOM 8263 C CA . TRP C 1 153 ? 34.918 83.381 85.650 1.00 40.82 130 TRP C CA 1
ATOM 8264 C C . TRP C 1 153 ? 35.596 82.002 85.703 1.00 40.15 130 TRP C C 1
ATOM 8265 O O . TRP C 1 153 ? 35.348 81.158 84.832 1.00 38.79 130 TRP C O 1
ATOM 8276 N N . VAL C 1 154 ? 36.410 81.753 86.728 1.00 40.61 131 VAL C N 1
ATOM 8277 C CA . VAL C 1 154 ? 37.039 80.416 86.912 1.00 41.10 131 VAL C CA 1
ATOM 8278 C C . VAL C 1 154 ? 35.967 79.359 87.179 1.00 41.35 131 VAL C C 1
ATOM 8279 O O . VAL C 1 154 ? 36.077 78.208 86.759 1.00 39.97 131 VAL C O 1
ATOM 8283 N N . ASN C 1 155 ? 34.931 79.784 87.895 1.00 42.77 132 ASN C N 1
ATOM 8284 C CA . ASN C 1 155 ? 33.788 78.958 88.239 1.00 41.52 132 ASN C CA 1
ATOM 8285 C C . ASN C 1 155 ? 32.877 78.781 87.023 1.00 42.45 132 ASN C C 1
ATOM 8286 O O . ASN C 1 155 ? 32.512 79.757 86.360 1.00 44.63 132 ASN C O 1
ATOM 8291 N N . ARG C 1 156 ? 32.507 77.531 86.746 1.00 42.50 133 ARG C N 1
ATOM 8292 C CA . ARG C 1 156 ? 31.631 77.196 85.632 1.00 43.55 133 ARG C CA 1
ATOM 8293 C C . ARG C 1 156 ? 30.227 77.818 85.816 1.00 44.02 133 ARG C C 1
ATOM 8294 O O . ARG C 1 156 ? 29.536 78.120 84.819 1.00 41.19 133 ARG C O 1
ATOM 8302 N N . ASP C 1 157 ? 29.846 78.023 87.082 1.00 43.03 134 ASP C N 1
ATOM 8303 C CA . ASP C 1 157 ? 28.592 78.684 87.449 1.00 45.70 134 ASP C CA 1
ATOM 8304 C C . ASP C 1 157 ? 28.447 80.097 86.872 1.00 48.08 134 ASP C C 1
ATOM 8305 O O . ASP C 1 157 ? 27.330 80.533 86.628 1.00 49.61 134 ASP C O 1
ATOM 8310 N N . SER C 1 158 ? 29.563 80.789 86.637 1.00 48.63 135 SER C N 1
ATOM 8311 C CA . SER C 1 158 ? 29.572 82.067 85.911 1.00 47.60 135 SER C CA 1
ATOM 8312 C C . SER C 1 158 ? 28.820 82.057 84.571 1.00 47.46 135 SER C C 1
ATOM 8313 O O . SER C 1 158 ? 28.360 83.113 84.117 1.00 47.50 135 SER C O 1
ATOM 8316 N N . VAL C 1 159 ? 28.712 80.890 83.935 1.00 46.91 136 VAL C N 1
ATOM 8317 C CA . VAL C 1 159 ? 27.942 80.758 82.686 1.00 47.51 136 VAL C CA 1
ATOM 8318 C C . VAL C 1 159 ? 26.436 80.986 82.960 1.00 48.49 136 VAL C C 1
ATOM 8319 O O . VAL C 1 159 ? 25.736 81.543 82.107 1.00 46.60 136 VAL C O 1
ATOM 8323 N N . ASP C 1 160 ? 25.967 80.552 84.134 1.00 47.45 137 ASP C N 1
ATOM 8324 C CA . ASP C 1 160 ? 24.575 80.752 84.556 1.00 49.21 137 ASP C CA 1
ATOM 8325 C C . ASP C 1 160 ? 24.337 82.164 85.086 1.00 49.54 137 ASP C C 1
ATOM 8326 O O . ASP C 1 160 ? 23.340 82.789 84.720 1.00 52.12 137 ASP C O 1
ATOM 8331 N N . TRP C 1 161 ? 25.243 82.661 85.934 1.00 48.91 138 TRP C N 1
ATOM 8332 C CA . TRP C 1 161 ? 25.193 84.048 86.395 1.00 47.75 138 TRP C CA 1
ATOM 8333 C C . TRP C 1 161 ? 25.016 84.990 85.205 1.00 46.31 138 TRP C C 1
ATOM 8334 O O . TRP C 1 161 ? 24.095 85.802 85.182 1.00 49.77 138 TRP C O 1
ATOM 8345 N N . PHE C 1 162 ? 25.884 84.851 84.209 1.00 42.70 139 PHE C N 1
ATOM 8346 C CA . PHE C 1 162 ? 25.821 85.663 83.001 1.00 41.52 139 PHE C CA 1
ATOM 8347 C C . PHE C 1 162 ? 24.507 85.520 82.259 1.00 42.38 139 PHE C C 1
ATOM 8348 O O . PHE C 1 162 ? 23.959 86.494 81.778 1.00 43.25 139 PHE C O 1
ATOM 8356 N N . LEU C 1 163 ? 24.045 84.287 82.113 1.00 46.18 140 LEU C N 1
ATOM 8357 C CA . LEU C 1 163 ? 22.783 83.996 81.431 1.00 47.53 140 LEU C CA 1
ATOM 8358 C C . LEU C 1 163 ? 21.563 84.638 82.085 1.00 45.97 140 LEU C C 1
ATOM 8359 O O . LEU C 1 163 ? 20.682 85.070 81.374 1.00 46.86 140 LEU C O 1
ATOM 8364 N N . ASP C 1 164 ? 21.521 84.687 83.418 1.00 46.84 141 ASP C N 1
ATOM 8365 C CA . ASP C 1 164 ? 20.485 85.425 84.131 1.00 48.31 141 ASP C CA 1
ATOM 8366 C C . ASP C 1 164 ? 20.540 86.899 83.780 1.00 50.36 141 ASP C C 1
ATOM 8367 O O . ASP C 1 164 ? 19.501 87.498 83.473 1.00 52.41 141 ASP C O 1
ATOM 8372 N N . PHE C 1 165 ? 21.759 87.453 83.810 1.00 49.59 142 PHE C N 1
ATOM 8373 C CA . PHE C 1 165 ? 22.037 88.841 83.431 1.00 47.81 142 PHE C CA 1
ATOM 8374 C C . PHE C 1 165 ? 21.562 89.097 82.005 1.00 48.64 142 PHE C C 1
ATOM 8375 O O . PHE C 1 165 ? 20.797 90.057 81.760 1.00 50.02 142 PHE C O 1
ATOM 8383 N N . ALA C 1 166 ? 21.973 88.241 81.070 1.00 46.27 143 ALA C N 1
ATOM 8384 C CA . ALA C 1 166 ? 21.569 88.420 79.674 1.00 47.59 143 ALA C CA 1
ATOM 8385 C C . ALA C 1 166 ? 20.035 88.258 79.478 1.00 50.88 143 ALA C C 1
ATOM 8386 O O . ALA C 1 166 ? 19.469 88.816 78.539 1.00 47.07 143 ALA C O 1
ATOM 8388 N N . ARG C 1 167 ? 19.391 87.470 80.348 1.00 53.03 144 ARG C N 1
ATOM 8389 C CA . ARG C 1 167 ? 17.970 87.163 80.205 1.00 55.30 144 ARG C CA 1
ATOM 8390 C C . ARG C 1 167 ? 17.136 88.416 80.473 1.00 55.23 144 ARG C C 1
ATOM 8391 O O . ARG C 1 167 ? 16.345 88.831 79.612 1.00 52.67 144 ARG C O 1
ATOM 8399 N N . VAL C 1 168 ? 17.340 89.020 81.647 1.00 55.29 145 VAL C N 1
ATOM 8400 C CA . VAL C 1 168 ? 16.638 90.267 82.001 1.00 56.15 145 VAL C CA 1
ATOM 8401 C C . VAL C 1 168 ? 16.966 91.416 81.035 1.00 55.49 145 VAL C C 1
ATOM 8402 O O . VAL C 1 168 ? 16.095 92.232 80.748 1.00 56.40 145 VAL C O 1
ATOM 8406 N N . CYS C 1 169 ? 18.198 91.478 80.530 1.00 52.24 146 CYS C N 1
ATOM 8407 C CA . CYS C 1 169 ? 18.524 92.447 79.484 1.00 52.42 146 CYS C CA 1
ATOM 8408 C C . CYS C 1 169 ? 17.722 92.178 78.215 1.00 52.57 146 CYS C C 1
ATOM 8409 O O . CYS C 1 169 ? 17.236 93.112 77.585 1.00 53.57 146 CYS C O 1
ATOM 8412 N N . PHE C 1 170 ? 17.594 90.911 77.836 1.00 54.40 147 PHE C N 1
ATOM 8413 C CA . PHE C 1 170 ? 16.830 90.542 76.640 1.00 56.38 147 PHE C CA 1
ATOM 8414 C C . PHE C 1 170 ? 15.330 90.785 76.855 1.00 55.43 147 PHE C C 1
ATOM 8415 O O . PHE C 1 170 ? 14.669 91.277 75.956 1.00 51.98 147 PHE C O 1
ATOM 8423 N N . GLU C 1 171 ? 14.819 90.415 78.032 1.00 56.70 148 GLU C N 1
ATOM 8424 C CA . GLU C 1 171 ? 13.416 90.679 78.428 1.00 61.18 148 GLU C CA 1
ATOM 8425 C C . GLU C 1 171 ? 13.017 92.152 78.272 1.00 60.83 148 GLU C C 1
ATOM 8426 O O . GLU C 1 171 ? 12.027 92.472 77.614 1.00 61.14 148 GLU C O 1
ATOM 8432 N N . GLU C 1 172 ? 13.803 93.027 78.888 1.00 58.10 149 GLU C N 1
ATOM 8433 C CA . GLU C 1 172 ? 13.460 94.436 79.042 1.00 57.46 149 GLU C CA 1
ATOM 8434 C C . GLU C 1 172 ? 13.906 95.336 77.907 1.00 53.84 149 GLU C C 1
ATOM 8435 O O . GLU C 1 172 ? 13.371 96.416 77.785 1.00 55.94 149 GLU C O 1
ATOM 8441 N N . LEU C 1 173 ? 14.883 94.929 77.095 1.00 53.15 150 LEU C N 1
ATOM 8442 C CA . LEU C 1 173 ? 15.476 95.835 76.084 1.00 51.30 150 LEU C CA 1
ATOM 8443 C C . LEU C 1 173 ? 15.505 95.333 74.649 1.00 49.16 150 LEU C C 1
ATOM 8444 O O . LEU C 1 173 ? 15.743 96.125 73.744 1.00 46.22 150 LEU C O 1
ATOM 8449 N N . ASP C 1 174 ? 15.259 94.047 74.411 1.00 49.83 151 ASP C N 1
ATOM 8450 C CA . ASP C 1 174 ? 15.489 93.496 73.073 1.00 53.00 151 ASP C CA 1
ATOM 8451 C C . ASP C 1 174 ? 14.728 94.256 71.990 1.00 54.56 151 ASP C C 1
ATOM 8452 O O . ASP C 1 174 ? 15.244 94.431 70.877 1.00 57.48 151 ASP C O 1
ATOM 8457 N N . GLY C 1 175 ? 13.522 94.719 72.329 1.00 56.61 152 GLY C N 1
ATOM 8458 C CA . GLY C 1 175 ? 12.672 95.473 71.400 1.00 57.66 152 GLY C CA 1
ATOM 8459 C C . GLY C 1 175 ? 13.207 96.828 70.989 1.00 58.87 152 GLY C C 1
ATOM 8460 O O . GLY C 1 175 ? 12.930 97.284 69.879 1.00 57.51 152 GLY C O 1
ATOM 8461 N N . ILE C 1 176 ? 14.005 97.449 71.862 1.00 61.93 153 ILE C N 1
ATOM 8462 C CA . ILE C 1 176 ? 14.548 98.810 71.626 1.00 61.64 153 ILE C CA 1
ATOM 8463 C C . ILE C 1 176 ? 16.022 98.887 71.202 1.00 61.54 153 ILE C C 1
ATOM 8464 O O . ILE C 1 176 ? 16.455 99.969 70.802 1.00 60.94 153 ILE C O 1
ATOM 8469 N N . VAL C 1 177 ? 16.788 97.786 71.268 1.00 58.71 154 VAL C N 1
ATOM 8470 C CA . VAL C 1 177 ? 18.208 97.823 70.863 1.00 54.90 154 VAL C CA 1
ATOM 8471 C C . VAL C 1 177 ? 18.338 97.325 69.428 1.00 53.32 154 VAL C C 1
ATOM 8472 O O . VAL C 1 177 ? 17.585 96.467 69.013 1.00 59.00 154 VAL C O 1
ATOM 8476 N N . ASP C 1 178 ? 19.290 97.866 68.679 1.00 50.94 155 ASP C N 1
ATOM 8477 C CA . ASP C 1 178 ? 19.492 97.493 67.276 1.00 49.50 155 ASP C CA 1
ATOM 8478 C C . ASP C 1 178 ? 20.388 96.244 67.109 1.00 49.84 155 ASP C C 1
ATOM 8479 O O . ASP C 1 178 ? 20.274 95.533 66.108 1.00 48.46 155 ASP C O 1
ATOM 8484 N N . SER C 1 179 ? 21.317 96.011 68.049 1.00 51.22 156 SER C N 1
ATOM 8485 C CA . SER C 1 179 ? 22.195 94.821 68.018 1.00 47.68 156 SER C CA 1
ATOM 8486 C C . SER C 1 179 ? 22.830 94.550 69.366 1.00 47.31 156 SER C C 1
ATOM 8487 O O . SER C 1 179 ? 23.029 95.465 70.152 1.00 45.75 156 SER C O 1
ATOM 8490 N N . TRP C 1 180 ? 23.131 93.271 69.598 1.00 47.15 157 TRP C N 1
ATOM 8491 C CA . TRP C 1 180 ? 23.734 92.788 70.820 1.00 47.43 157 TRP C CA 1
ATOM 8492 C C . TRP C 1 180 ? 25.160 92.287 70.574 1.00 47.74 157 TRP C C 1
ATOM 8493 O O . TRP C 1 180 ? 25.442 91.644 69.549 1.00 44.25 157 TRP C O 1
ATOM 8504 N N . ILE C 1 181 ? 26.043 92.627 71.523 1.00 47.26 158 ILE C N 1
ATOM 8505 C CA . ILE C 1 181 ? 27.413 92.127 71.603 1.00 45.18 158 ILE C CA 1
ATOM 8506 C C . ILE C 1 181 ? 27.527 91.477 72.977 1.00 45.03 158 ILE C C 1
ATOM 8507 O O . ILE C 1 181 ? 27.372 92.142 74.001 1.00 46.25 158 ILE C O 1
ATOM 8512 N N . THR C 1 182 ? 27.766 90.171 73.002 1.00 44.80 159 THR C N 1
ATOM 8513 C CA . THR C 1 182 ? 27.781 89.417 74.263 1.00 44.78 159 THR C CA 1
ATOM 8514 C C . THR C 1 182 ? 28.999 89.755 75.122 1.00 44.24 159 THR C C 1
ATOM 8515 O O . THR C 1 182 ? 28.861 90.104 76.284 1.00 45.00 159 THR C O 1
ATOM 8519 N N . HIS C 1 183 ? 30.185 89.657 74.522 1.00 44.11 160 HIS C N 1
ATOM 8520 C CA . HIS C 1 183 ? 31.456 89.816 75.239 1.00 42.26 160 HIS C CA 1
ATOM 8521 C C . HIS C 1 183 ? 32.371 90.755 74.517 1.00 42.12 160 HIS C C 1
ATOM 8522 O O . HIS C 1 183 ? 32.509 90.719 73.262 1.00 41.80 160 HIS C O 1
ATOM 8529 N N . ASN C 1 184 ? 32.998 91.610 75.320 1.00 40.41 161 ASN C N 1
ATOM 8530 C CA . ASN C 1 184 ? 34.056 92.460 74.825 1.00 40.08 161 ASN C CA 1
ATOM 8531 C C . ASN C 1 184 ? 35.428 91.915 75.252 1.00 39.82 161 ASN C C 1
ATOM 8532 O O . ASN C 1 184 ? 35.697 91.788 76.451 1.00 39.66 161 ASN C O 1
ATOM 8537 N N . GLU C 1 185 ? 36.248 91.570 74.259 1.00 38.75 162 GLU C N 1
ATOM 8538 C CA . GLU C 1 185 ? 37.669 91.233 74.443 1.00 39.72 162 GLU C CA 1
ATOM 8539 C C . GLU C 1 185 ? 37.933 90.204 75.553 1.00 39.88 162 GLU C C 1
ATOM 8540 O O . GLU C 1 185 ? 38.482 90.540 76.614 1.00 39.67 162 GLU C O 1
ATOM 8546 N N . PRO C 1 186 ? 37.520 88.947 75.321 1.00 39.17 163 PRO C N 1
ATOM 8547 C CA . PRO C 1 186 ? 37.784 87.924 76.324 1.00 38.46 163 PRO C CA 1
ATOM 8548 C C . PRO C 1 186 ? 39.274 87.642 76.508 1.00 37.33 163 PRO C C 1
ATOM 8549 O O . PRO C 1 186 ? 39.652 87.186 77.582 1.00 35.23 163 PRO C O 1
ATOM 8553 N N . TRP C 1 187 ? 40.116 87.958 75.512 1.00 36.32 164 TRP C N 1
ATOM 8554 C CA . TRP C 1 187 ? 41.564 87.972 75.747 1.00 37.54 164 TRP C CA 1
ATOM 8555 C C . TRP C 1 187 ? 41.996 88.827 76.934 1.00 38.28 164 TRP C C 1
ATOM 8556 O O . TRP C 1 187 ? 42.896 88.413 77.676 1.00 37.71 164 TRP C O 1
ATOM 8567 N N . CYS C 1 188 ? 41.389 90.013 77.072 1.00 37.60 165 CYS C N 1
ATOM 8568 C CA . CYS C 1 188 ? 41.686 90.938 78.171 1.00 36.54 165 CYS C CA 1
ATOM 8569 C C . CYS C 1 188 ? 41.020 90.489 79.472 1.00 36.77 165 CYS C C 1
ATOM 8570 O O . CYS C 1 188 ? 41.657 90.450 80.543 1.00 35.90 165 CYS C O 1
ATOM 8573 N N . ALA C 1 189 ? 39.724 90.193 79.385 1.00 35.68 166 ALA C N 1
ATOM 8574 C CA . ALA C 1 189 ? 38.961 89.727 80.544 1.00 36.01 166 ALA C CA 1
ATOM 8575 C C . ALA C 1 189 ? 39.493 88.384 81.083 1.00 36.66 166 ALA C C 1
ATOM 8576 O O . ALA C 1 189 ? 39.374 88.101 82.284 1.00 35.49 166 ALA C O 1
ATOM 8578 N N . GLY C 1 190 ? 40.017 87.556 80.177 1.00 34.96 167 GLY C N 1
ATOM 8579 C CA . GLY C 1 190 ? 40.593 86.255 80.512 1.00 36.01 167 GLY C CA 1
ATOM 8580 C C . GLY C 1 190 ? 42.104 86.282 80.760 1.00 35.58 167 GLY C C 1
ATOM 8581 O O . GLY C 1 190 ? 42.583 86.172 81.912 1.00 36.36 167 GLY C O 1
ATOM 8582 N N . PHE C 1 191 ? 42.860 86.419 79.687 1.00 33.77 168 PHE C N 1
ATOM 8583 C CA . PHE C 1 191 ? 44.314 86.317 79.788 1.00 36.05 168 PHE C CA 1
ATOM 8584 C C . PHE C 1 191 ? 44.958 87.511 80.466 1.00 36.93 168 PHE C C 1
ATOM 8585 O O . PHE C 1 191 ? 45.763 87.315 81.386 1.00 36.34 168 PHE C O 1
ATOM 8593 N N . LEU C 1 192 ? 44.606 88.738 80.052 1.00 36.55 169 LEU C N 1
ATOM 8594 C CA . LEU C 1 192 ? 45.208 89.920 80.678 1.00 36.32 169 LEU C CA 1
ATOM 8595 C C . LEU C 1 192 ? 44.858 90.025 82.187 1.00 36.68 169 LEU C C 1
ATOM 8596 O O . LEU C 1 192 ? 45.646 90.535 82.988 1.00 36.04 169 LEU C O 1
ATOM 8601 N N . SER C 1 193 ? 43.708 89.468 82.556 1.00 37.53 170 SER C N 1
ATOM 8602 C CA . SER C 1 193 ? 43.142 89.566 83.898 1.00 37.20 170 SER C CA 1
ATOM 8603 C C . SER C 1 193 ? 43.511 88.416 84.843 1.00 37.84 170 SER C C 1
ATOM 8604 O O . SER C 1 193 ? 43.651 88.630 86.064 1.00 35.58 170 SER C O 1
ATOM 8607 N N . TYR C 1 194 ? 43.619 87.195 84.294 1.00 37.34 171 TYR C N 1
ATOM 8608 C CA . TYR C 1 194 ? 43.868 86.000 85.108 1.00 36.15 171 TYR C CA 1
ATOM 8609 C C . TYR C 1 194 ? 45.246 85.310 84.870 1.00 36.45 171 TYR C C 1
ATOM 8610 O O . TYR C 1 194 ? 45.705 84.550 85.708 1.00 36.45 171 TYR C O 1
ATOM 8619 N N . HIS C 1 195 ? 45.886 85.558 83.741 1.00 35.29 172 HIS C N 1
ATOM 8620 C CA . HIS C 1 195 ? 47.221 85.060 83.491 1.00 35.58 172 HIS C CA 1
ATOM 8621 C C . HIS C 1 195 ? 48.315 86.140 83.720 1.00 36.75 172 HIS C C 1
ATOM 8622 O O . HIS C 1 195 ? 49.284 85.890 84.429 1.00 37.78 172 HIS C O 1
ATOM 8629 N N . LEU C 1 196 ? 48.169 87.316 83.110 1.00 35.74 173 LEU C N 1
ATOM 8630 C CA . LEU C 1 196 ? 49.202 88.364 83.167 1.00 36.10 173 LEU C CA 1
ATOM 8631 C C . LEU C 1 196 ? 49.020 89.350 84.304 1.00 36.02 173 LEU C C 1
ATOM 8632 O O . LEU C 1 196 ? 49.915 90.136 84.539 1.00 35.40 173 LEU C O 1
ATOM 8637 N N . GLY C 1 197 ? 47.875 89.318 84.989 1.00 37.24 174 GLY C N 1
ATOM 8638 C CA . GLY C 1 197 ? 47.666 90.114 86.201 1.00 38.25 174 GLY C CA 1
ATOM 8639 C C . GLY C 1 197 ? 47.504 91.627 86.017 1.00 39.53 174 GLY C C 1
ATOM 8640 O O . GLY C 1 197 ? 47.519 92.354 87.001 1.00 38.61 174 GLY C O 1
ATOM 8641 N N . GLN C 1 198 ? 47.331 92.114 84.786 1.00 39.88 175 GLN C N 1
ATOM 8642 C CA . GLN C 1 198 ? 47.308 93.564 84.537 1.00 42.20 175 GLN C CA 1
ATOM 8643 C C . GLN C 1 198 ? 45.906 94.198 84.691 1.00 39.31 175 GLN C C 1
ATOM 8644 O O . GLN C 1 198 ? 45.777 95.402 84.938 1.00 38.12 175 GLN C O 1
ATOM 8650 N N . HIS C 1 199 ? 44.877 93.385 84.511 1.00 37.76 176 HIS C N 1
ATOM 8651 C CA . HIS C 1 199 ? 43.484 93.813 84.613 1.00 38.60 176 HIS C CA 1
ATOM 8652 C C . HIS C 1 199 ? 42.809 93.002 85.690 1.00 37.84 176 HIS C C 1
ATOM 8653 O O . HIS C 1 199 ? 43.294 91.934 86.055 1.00 38.68 176 HIS C O 1
ATOM 8660 N N . ALA C 1 200 ? 41.703 93.518 86.208 1.00 37.40 177 ALA C N 1
ATOM 8661 C CA . ALA C 1 200 ? 41.005 92.906 87.341 1.00 37.45 177 ALA C CA 1
ATOM 8662 C C . ALA C 1 200 ? 40.525 91.484 86.979 1.00 36.81 177 ALA C C 1
ATOM 8663 O O . ALA C 1 200 ? 40.023 91.280 85.862 1.00 36.47 177 ALA C O 1
ATOM 8665 N N . PRO C 1 201 ? 40.620 90.521 87.903 1.00 36.11 178 PRO C N 1
ATOM 8666 C CA . PRO C 1 201 ? 41.048 90.703 89.321 1.00 37.04 178 PRO C CA 1
ATOM 8667 C C . PRO C 1 201 ? 42.551 90.630 89.566 1.00 36.49 178 PRO C C 1
ATOM 8668 O O . PRO C 1 201 ? 42.971 90.551 90.715 1.00 35.55 178 PRO C O 1
ATOM 8672 N N . GLY C 1 202 ? 43.339 90.624 88.493 1.00 36.70 179 GLY C N 1
ATOM 8673 C CA . GLY C 1 202 ? 44.793 90.748 88.579 1.00 37.52 179 GLY C CA 1
ATOM 8674 C C . GLY C 1 202 ? 45.509 89.479 89.002 1.00 37.36 179 GLY C C 1
ATOM 8675 O O . GLY C 1 202 ? 46.514 89.561 89.701 1.00 37.74 179 GLY C O 1
ATOM 8676 N N . HIS C 1 203 ? 45.004 88.319 88.579 1.00 36.23 180 HIS C N 1
ATOM 8677 C CA . HIS C 1 203 ? 45.629 87.016 88.896 1.00 35.58 180 HIS C CA 1
ATOM 8678 C C . HIS C 1 203 ? 46.719 86.636 87.878 1.00 37.10 180 HIS C C 1
ATOM 8679 O O . HIS C 1 203 ? 46.731 87.131 86.730 1.00 36.81 180 HIS C O 1
ATOM 8686 N N . THR C 1 204 ? 47.643 85.774 88.314 1.00 36.42 181 THR C N 1
ATOM 8687 C CA . THR C 1 204 ? 48.700 85.210 87.464 1.00 36.54 181 THR C CA 1
ATOM 8688 C C . THR C 1 204 ? 48.717 83.673 87.583 1.00 37.42 181 THR C C 1
ATOM 8689 O O . THR C 1 204 ? 49.52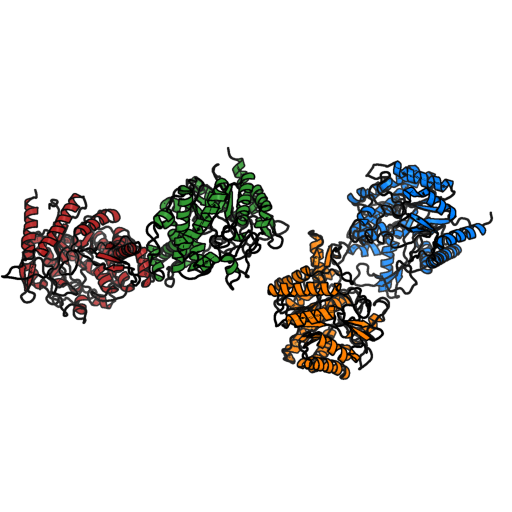8 83.085 88.314 1.00 34.88 181 THR C O 1
ATOM 8693 N N . ASP C 1 205 ? 47.794 83.047 86.852 1.00 37.65 182 ASP C N 1
ATOM 8694 C CA . ASP C 1 205 ? 47.526 81.612 86.940 1.00 37.89 182 ASP C CA 1
ATOM 8695 C C . ASP C 1 205 ? 46.940 81.139 85.616 1.00 38.21 182 ASP C C 1
ATOM 8696 O O . ASP C 1 205 ? 45.802 81.484 85.272 1.00 36.69 182 ASP C O 1
ATOM 8701 N N . MET C 1 206 ? 47.712 80.357 84.865 1.00 37.92 183 MET C N 1
ATOM 8702 C CA . MET C 1 206 ? 47.307 80.016 83.501 1.00 39.20 183 MET C CA 1
ATOM 8703 C C . MET C 1 206 ? 46.086 79.071 83.492 1.00 40.76 183 MET C C 1
ATOM 8704 O O . MET C 1 206 ? 45.268 79.085 82.557 1.00 37.88 183 MET C O 1
ATOM 8709 N N . ASN C 1 207 ? 45.945 78.285 84.552 1.00 42.50 184 ASN C N 1
ATOM 8710 C CA . ASN C 1 207 ? 44.822 77.364 84.662 1.00 46.09 184 ASN C CA 1
ATOM 8711 C C . ASN C 1 207 ? 43.500 78.124 84.926 1.00 44.49 184 ASN C C 1
ATOM 8712 O O . ASN C 1 207 ? 42.475 77.860 84.278 1.00 44.06 184 ASN C O 1
ATOM 8717 N N . GLU C 1 208 ? 43.547 79.097 85.828 1.00 42.03 185 GLU C N 1
ATOM 8718 C CA . GLU C 1 208 ? 42.445 80.055 85.975 1.00 41.04 185 GLU C CA 1
ATOM 8719 C C . GLU C 1 208 ? 42.117 80.776 84.660 1.00 39.23 185 GLU C C 1
ATOM 8720 O O . GLU C 1 208 ? 40.962 80.935 84.322 1.00 39.64 185 GLU C O 1
ATOM 8726 N N . ALA C 1 209 ? 43.141 81.172 83.917 1.00 37.52 186 ALA C N 1
ATOM 8727 C CA . ALA C 1 209 ? 42.953 81.938 82.686 1.00 38.36 186 ALA C CA 1
ATOM 8728 C C . ALA C 1 209 ? 42.214 81.187 81.597 1.00 36.67 186 ALA C C 1
ATOM 8729 O O . ALA C 1 209 ? 41.305 81.753 80.975 1.00 36.82 186 ALA C O 1
ATOM 8731 N N . VAL C 1 210 ? 42.598 79.932 81.361 1.00 36.55 187 VAL C N 1
ATOM 8732 C CA . VAL C 1 210 ? 41.944 79.130 80.296 1.00 35.45 187 VAL C CA 1
ATOM 8733 C C . VAL C 1 210 ? 40.520 78.753 80.696 1.00 35.07 187 VAL C C 1
ATOM 8734 O O . VAL C 1 210 ? 39.637 78.627 79.830 1.00 34.13 187 VAL C O 1
ATOM 8738 N N . ARG C 1 211 ? 40.297 78.590 81.996 1.00 34.34 188 ARG C N 1
ATOM 8739 C CA . ARG C 1 211 ? 38.953 78.358 82.501 1.00 37.44 188 ARG C CA 1
ATOM 8740 C C . ARG C 1 211 ? 38.070 79.578 82.314 1.00 36.95 188 ARG C C 1
ATOM 8741 O O . ARG C 1 211 ? 36.940 79.464 81.799 1.00 35.07 188 ARG C O 1
ATOM 8749 N N . ALA C 1 212 ? 38.598 80.737 82.729 1.00 36.78 189 ALA C N 1
ATOM 8750 C CA . ALA C 1 212 ? 37.883 82.018 82.613 1.00 34.58 189 ALA C CA 1
ATOM 8751 C C . ALA C 1 212 ? 37.524 82.262 81.161 1.00 34.50 189 ALA C C 1
ATOM 8752 O O . ALA C 1 212 ? 36.358 82.519 80.850 1.00 33.57 189 ALA C O 1
ATOM 8754 N N . VAL C 1 213 ? 38.501 82.126 80.267 1.00 33.72 190 VAL C N 1
ATOM 8755 C CA . VAL C 1 213 ? 38.213 82.292 78.840 1.00 33.83 190 VAL C CA 1
ATOM 8756 C C . VAL C 1 213 ? 37.111 81.318 78.390 1.00 36.86 190 VAL C C 1
ATOM 8757 O O . VAL C 1 213 ? 36.166 81.709 77.711 1.00 39.11 190 VAL C O 1
ATOM 8761 N N . HIS C 1 214 ? 37.264 80.039 78.742 1.00 38.41 191 HIS C N 1
ATOM 8762 C CA . HIS C 1 214 ? 36.336 79.022 78.309 1.00 37.16 191 HIS C CA 1
ATOM 8763 C C . HIS C 1 214 ? 34.887 79.378 78.704 1.00 39.64 191 HIS C C 1
ATOM 8764 O O . HIS C 1 214 ? 33.963 79.318 77.859 1.00 37.83 191 HIS C O 1
ATOM 8771 N N . HIS C 1 215 ? 34.717 79.771 79.969 1.00 38.86 192 HIS C N 1
ATOM 8772 C CA . HIS C 1 215 ? 33.409 80.141 80.507 1.00 39.81 192 HIS C CA 1
ATOM 8773 C C . HIS C 1 215 ? 32.828 81.421 79.890 1.00 40.25 192 HIS C C 1
ATOM 8774 O O . HIS C 1 215 ? 31.626 81.518 79.717 1.00 40.47 192 HIS C O 1
ATOM 8781 N N . MET C 1 216 ? 33.684 82.378 79.540 1.00 41.50 193 MET C N 1
ATOM 8782 C CA . MET C 1 216 ? 33.264 83.543 78.777 1.00 41.51 193 MET C CA 1
ATOM 8783 C C . MET C 1 216 ? 32.717 83.119 77.425 1.00 40.94 193 MET C C 1
ATOM 8784 O O . MET C 1 216 ? 31.631 83.544 77.012 1.00 40.11 193 MET C O 1
ATOM 8789 N N . LEU C 1 217 ? 33.488 82.306 76.726 1.00 40.91 194 LEU C N 1
ATOM 8790 C CA . LEU C 1 217 ? 33.109 81.896 75.380 1.00 42.52 194 LEU C CA 1
ATOM 8791 C C . LEU C 1 217 ? 31.852 81.026 75.404 1.00 43.56 194 LEU C C 1
ATOM 8792 O O . LEU C 1 217 ? 31.003 81.135 74.525 1.00 41.82 194 LEU C O 1
ATOM 8797 N N . LEU C 1 218 ? 31.742 80.161 76.406 1.00 44.95 195 LEU C N 1
ATOM 8798 C CA . LEU C 1 218 ? 30.553 79.325 76.552 1.00 45.18 195 LEU C CA 1
ATOM 8799 C C . LEU C 1 218 ? 29.317 80.185 76.854 1.00 46.86 195 LEU C C 1
ATOM 8800 O O . LEU C 1 218 ? 28.265 80.020 76.210 1.00 44.86 195 LEU C O 1
ATOM 8805 N N . SER C 1 219 ? 29.470 81.115 77.801 1.00 47.51 196 SER C N 1
ATOM 8806 C CA . SER C 1 219 ? 28.391 82.070 78.147 1.00 47.01 196 SER C CA 1
ATOM 8807 C C . SER C 1 219 ? 27.924 82.870 76.915 1.00 45.75 196 SER C C 1
ATOM 8808 O O . SER C 1 219 ? 26.730 83.084 76.753 1.00 48.57 196 SER C O 1
ATOM 8811 N N . HIS C 1 220 ? 28.855 83.280 76.050 1.00 43.20 197 HIS C N 1
ATOM 8812 C CA . HIS C 1 220 ? 28.502 83.867 74.751 1.00 41.05 197 HIS C CA 1
ATOM 8813 C C . HIS C 1 220 ? 27.579 82.965 73.927 1.00 44.43 197 HIS C C 1
ATOM 8814 O O . HIS C 1 220 ? 26.533 83.413 73.448 1.00 45.26 197 HIS C O 1
ATOM 8821 N N . GLY C 1 221 ? 27.986 81.703 73.749 1.00 43.37 198 GLY C N 1
ATOM 8822 C CA . GLY C 1 221 ? 27.248 80.756 72.946 1.00 42.34 198 GLY C CA 1
ATOM 8823 C C . GLY C 1 221 ? 25.861 80.491 73.500 1.00 43.62 198 GLY C C 1
ATOM 8824 O O . GLY C 1 221 ? 24.887 80.468 72.760 1.00 42.56 198 GLY C O 1
ATOM 8825 N N . LYS C 1 222 ? 25.791 80.277 74.811 1.00 44.89 199 LYS C N 1
ATOM 8826 C CA . LYS C 1 222 ? 24.542 80.082 75.509 1.00 44.83 199 LYS C CA 1
ATOM 8827 C C . LYS C 1 222 ? 23.621 81.276 75.354 1.00 48.75 199 LYS C C 1
ATOM 8828 O O . LYS C 1 222 ? 22.417 81.083 75.183 1.00 48.97 199 LYS C O 1
ATOM 8834 N N . ALA C 1 223 ? 24.169 82.498 75.449 1.00 48.95 200 ALA C N 1
ATOM 8835 C CA . ALA C 1 223 ? 23.355 83.718 75.334 1.00 49.19 200 ALA C CA 1
ATOM 8836 C C . ALA C 1 223 ? 22.770 83.824 73.940 1.00 49.20 200 ALA C C 1
ATOM 8837 O O . ALA C 1 223 ? 21.602 84.166 73.796 1.00 50.13 200 ALA C O 1
ATOM 8839 N N . VAL C 1 224 ? 23.569 83.510 72.922 1.00 47.93 201 VAL C N 1
ATOM 8840 C CA . VAL C 1 224 ? 23.079 83.532 71.555 1.00 49.54 201 VAL C CA 1
ATOM 8841 C C . VAL C 1 224 ? 21.930 82.514 71.410 1.00 53.94 201 VAL C C 1
ATOM 8842 O O . VAL C 1 224 ? 20.892 82.832 70.824 1.00 55.48 201 VAL C O 1
ATOM 8846 N N . GLU C 1 225 ? 22.121 81.309 71.948 1.00 53.75 202 GLU C N 1
ATOM 8847 C CA . GLU C 1 225 ? 21.103 80.243 71.886 1.00 55.86 202 GLU C CA 1
ATOM 8848 C C . GLU C 1 225 ? 19.792 80.640 72.579 1.00 55.36 202 GLU C C 1
ATOM 8849 O O . GLU C 1 225 ? 18.705 80.379 72.065 1.00 55.69 202 GLU C O 1
ATOM 8855 N N . MET C 1 226 ? 19.925 81.243 73.755 1.00 53.72 203 MET C N 1
ATOM 8856 C CA . MET C 1 226 ? 18.806 81.802 74.504 1.00 52.88 203 MET C CA 1
ATOM 8857 C C . MET C 1 226 ? 18.045 82.860 73.692 1.00 53.14 203 MET C C 1
ATOM 8858 O O . MET C 1 226 ? 16.824 82.809 73.620 1.00 52.30 203 MET C O 1
ATOM 8863 N N . LEU C 1 227 ? 18.766 83.808 73.094 1.00 53.80 204 LEU C N 1
ATOM 8864 C CA . LEU C 1 227 ? 18.143 84.872 72.303 1.00 54.84 204 LEU C CA 1
ATOM 8865 C C . LEU C 1 227 ? 17.365 84.276 71.126 1.00 57.98 204 LEU C C 1
ATOM 8866 O O . LEU C 1 227 ? 16.176 84.555 70.971 1.00 58.96 204 LEU C O 1
ATOM 8871 N N . LYS C 1 228 ? 18.040 83.459 70.319 1.00 55.22 205 LYS C N 1
ATOM 8872 C CA . LYS C 1 228 ? 17.458 82.944 69.090 1.00 55.33 205 LYS C CA 1
ATOM 8873 C C . LYS C 1 228 ? 16.453 81.815 69.290 1.00 56.11 205 LYS C C 1
ATOM 8874 O O . LYS C 1 228 ? 15.606 81.614 68.437 1.00 56.77 205 LYS C O 1
ATOM 8880 N N . GLY C 1 229 ? 16.573 81.062 70.382 1.00 57.76 206 GLY C N 1
ATOM 8881 C CA . GLY C 1 229 ? 15.734 79.895 70.618 1.00 57.63 206 GLY C CA 1
ATOM 8882 C C . GLY C 1 229 ? 14.574 80.345 71.460 1.00 60.36 206 GLY C C 1
ATOM 8883 O O . GLY C 1 229 ? 13.542 80.757 70.930 1.00 65.37 206 GLY C O 1
ATOM 8884 N N . GLU C 1 230 ? 14.789 80.286 72.769 1.00 60.28 207 GLU C N 1
ATOM 8885 C CA . GLU C 1 230 ? 13.906 80.811 73.824 1.00 60.57 207 GLU C CA 1
ATOM 8886 C C . GLU C 1 230 ? 13.129 82.116 73.551 1.00 59.83 207 GLU C C 1
ATOM 8887 O O . GLU C 1 230 ? 11.919 82.125 73.686 1.00 63.98 207 GLU C O 1
ATOM 8893 N N . PHE C 1 231 ? 13.820 83.207 73.227 1.00 56.87 208 PHE C N 1
ATOM 8894 C CA . PHE C 1 231 ? 13.189 84.504 72.927 1.00 55.26 208 PHE C CA 1
ATOM 8895 C C . PHE C 1 231 ? 12.715 84.623 71.474 1.00 55.03 208 PHE C C 1
ATOM 8896 O O . PHE C 1 231 ? 11.982 85.529 71.130 1.00 51.51 208 PHE C O 1
ATOM 8904 N N . ASN C 1 232 ? 13.156 83.716 70.618 1.00 58.86 209 ASN C N 1
ATOM 8905 C CA . ASN C 1 232 ? 12.807 83.736 69.201 1.00 61.68 209 ASN C CA 1
ATOM 8906 C C . ASN C 1 232 ? 13.038 85.117 68.535 1.00 60.34 209 ASN C C 1
ATOM 8907 O O . ASN C 1 232 ? 12.270 85.540 67.673 1.00 61.24 209 ASN C O 1
ATOM 8912 N N . SER C 1 233 ? 14.130 85.789 68.918 1.00 57.81 210 SER C N 1
ATOM 8913 C CA . SER C 1 233 ? 14.471 87.118 68.397 1.00 54.19 210 SER C CA 1
ATOM 8914 C C . SER C 1 233 ? 15.431 87.065 67.227 1.00 53.13 210 SER C C 1
ATOM 8915 O O . SER C 1 233 ? 16.357 86.254 67.208 1.00 57.60 210 SER C O 1
ATOM 8918 N N . ALA C 1 234 ? 15.227 87.982 66.287 1.00 51.04 211 ALA C N 1
ATOM 8919 C CA . ALA C 1 234 ? 16.091 88.176 65.120 1.00 51.12 211 ALA C CA 1
ATOM 8920 C C . ALA C 1 234 ? 17.060 89.376 65.269 1.00 48.39 211 ALA C C 1
ATOM 8921 O O . ALA C 1 234 ? 17.670 89.787 64.276 1.00 48.17 211 ALA C O 1
ATOM 8923 N N . THR C 1 235 ? 17.183 89.942 66.478 1.00 46.92 212 THR C N 1
ATOM 8924 C CA . THR C 1 235 ? 18.138 91.045 66.749 1.00 47.51 212 THR C CA 1
ATOM 8925 C C . THR C 1 235 ? 19.566 90.543 66.469 1.00 49.14 212 THR C C 1
ATOM 8926 O O . THR C 1 235 ? 19.986 89.541 67.063 1.00 47.52 212 THR C O 1
ATOM 8930 N N . PRO C 1 236 ? 20.301 91.210 65.552 1.00 50.33 213 PRO C N 1
ATOM 8931 C CA . PRO C 1 236 ? 21.661 90.730 65.261 1.00 50.36 213 PRO C CA 1
ATOM 8932 C C . PRO C 1 236 ? 22.519 90.636 66.523 1.00 49.02 213 PRO C C 1
ATOM 8933 O O . PRO C 1 236 ? 22.513 91.555 67.355 1.00 46.81 213 PRO C O 1
ATOM 8937 N N . ILE C 1 237 ? 23.211 89.513 66.663 1.00 47.88 214 ILE C N 1
ATOM 8938 C CA . ILE C 1 237 ? 24.038 89.256 67.830 1.00 47.36 214 ILE C CA 1
ATOM 8939 C C . ILE C 1 237 ? 25.382 88.670 67.393 1.00 48.19 214 ILE C C 1
ATOM 8940 O O . ILE C 1 237 ? 25.488 87.969 66.361 1.00 50.23 214 ILE C O 1
ATOM 8945 N N . GLY C 1 238 ? 26.406 88.999 68.169 1.00 46.09 215 GLY C N 1
ATOM 8946 C CA . GLY C 1 238 ? 27.769 88.576 67.890 1.00 45.13 215 GLY C CA 1
ATOM 8947 C C . GLY C 1 238 ? 28.659 88.753 69.108 1.00 44.74 215 GLY C C 1
ATOM 8948 O O . GLY C 1 238 ? 28.213 89.222 70.176 1.00 42.52 215 GLY C O 1
ATOM 8949 N N . ILE C 1 239 ? 29.913 88.345 68.941 1.00 45.34 216 ILE C N 1
ATOM 8950 C CA . ILE C 1 239 ? 30.973 88.558 69.944 1.00 44.83 216 ILE C CA 1
ATOM 8951 C C . ILE C 1 239 ? 31.971 89.575 69.392 1.00 43.39 216 ILE C C 1
ATOM 8952 O O . ILE C 1 239 ? 32.126 89.716 68.154 1.00 41.26 216 ILE C O 1
ATOM 8957 N N . THR C 1 240 ? 32.638 90.271 70.321 1.00 42.57 217 THR C N 1
ATOM 8958 C CA . THR C 1 240 ? 33.762 91.146 69.993 1.00 42.88 217 THR C CA 1
ATOM 8959 C C . THR C 1 240 ? 35.126 90.598 70.490 1.00 41.59 217 THR C C 1
ATOM 8960 O O . THR C 1 240 ? 35.341 90.376 71.698 1.00 39.25 217 THR C O 1
ATOM 8964 N N . LEU C 1 241 ? 36.040 90.386 69.541 1.00 40.58 218 LEU C N 1
ATOM 8965 C CA . LEU C 1 241 ? 37.403 89.996 69.869 1.00 39.89 218 LEU C CA 1
ATOM 8966 C C . LEU C 1 241 ? 38.351 91.125 69.513 1.00 38.95 218 LEU C C 1
ATOM 8967 O O . LEU C 1 241 ? 38.218 91.736 68.464 1.00 40.38 218 LEU C O 1
ATOM 8972 N N . ASN C 1 242 ? 39.288 91.438 70.402 1.00 38.35 219 ASN C N 1
ATOM 8973 C CA . ASN C 1 242 ? 40.440 92.205 69.974 1.00 38.91 219 ASN C CA 1
ATOM 8974 C C . ASN C 1 242 ? 41.427 91.270 69.305 1.00 38.33 219 ASN C C 1
ATOM 8975 O O . ASN C 1 242 ? 41.740 90.207 69.816 1.00 37.19 219 ASN C O 1
ATOM 8980 N N . LEU C 1 243 ? 41.870 91.666 68.126 1.00 38.63 220 LEU C N 1
ATOM 8981 C CA . LEU C 1 243 ? 42.803 90.891 67.343 1.00 38.93 220 LEU C CA 1
ATOM 8982 C C . LEU C 1 243 ? 44.053 91.733 67.068 1.00 37.42 220 LEU C C 1
ATOM 8983 O O . LEU C 1 243 ? 43.958 92.883 66.704 1.00 35.73 220 LEU C O 1
ATOM 8988 N N . ALA C 1 244 ? 45.218 91.151 67.305 1.00 38.12 221 ALA C N 1
ATOM 8989 C CA . ALA C 1 244 ? 46.511 91.798 67.071 1.00 38.81 221 ALA C CA 1
ATOM 8990 C C . ALA C 1 244 ? 47.312 90.892 66.162 1.00 39.20 221 ALA C C 1
ATOM 8991 O O . ALA C 1 244 ? 47.906 89.921 66.622 1.00 39.71 221 ALA C O 1
ATOM 8993 N N . PRO C 1 245 ? 47.313 91.169 64.859 1.00 39.37 222 PRO C N 1
ATOM 8994 C CA . PRO C 1 245 ? 48.118 90.323 63.987 1.00 39.58 222 PRO C CA 1
ATOM 8995 C C . PRO C 1 245 ? 49.623 90.377 64.358 1.00 39.68 222 PRO C C 1
ATOM 8996 O O . PRO C 1 245 ? 50.141 91.442 64.684 1.00 40.74 222 PRO C O 1
ATOM 9000 N N . LYS C 1 246 ? 50.299 89.233 64.285 1.00 39.41 223 LYS C N 1
ATOM 9001 C CA . LYS C 1 246 ? 51.657 89.047 64.800 1.00 38.07 223 LYS C CA 1
ATOM 9002 C C . LYS C 1 246 ? 52.616 88.780 63.661 1.00 37.72 223 LYS C C 1
ATOM 9003 O O . LYS C 1 246 ? 52.261 88.160 62.694 1.00 38.26 223 LYS C O 1
ATOM 9009 N N . TYR C 1 247 ? 53.836 89.279 63.768 1.00 39.98 224 TYR C N 1
ATOM 9010 C CA . TYR C 1 247 ? 54.801 89.205 62.670 1.00 39.09 224 TYR C CA 1
ATOM 9011 C C . TYR C 1 247 ? 56.138 88.784 63.230 1.00 39.38 224 TYR C C 1
ATOM 9012 O O . TYR C 1 247 ? 56.463 89.099 64.383 1.00 38.12 224 TYR C O 1
ATOM 9021 N N . ALA C 1 248 ? 56.896 88.065 62.408 1.00 39.56 225 ALA C N 1
ATOM 9022 C CA . ALA C 1 248 ? 58.168 87.510 62.827 1.00 41.73 225 ALA C CA 1
ATOM 9023 C C . ALA C 1 248 ? 59.232 88.545 62.532 1.00 42.32 225 ALA C C 1
ATOM 9024 O O . ALA C 1 248 ? 59.245 89.139 61.458 1.00 41.89 225 ALA C O 1
ATOM 9026 N N . LYS C 1 249 ? 60.119 88.757 63.494 1.00 42.34 226 LYS C N 1
ATOM 9027 C CA . LYS C 1 249 ? 61.251 89.642 63.282 1.00 43.61 226 LYS C CA 1
ATOM 9028 C C . LYS C 1 249 ? 62.052 89.252 62.037 1.00 42.59 226 LYS C C 1
ATOM 9029 O O . LYS C 1 249 ? 62.422 90.111 61.276 1.00 42.76 226 LYS C O 1
ATOM 9035 N N . THR C 1 250 ? 62.336 87.963 61.868 1.00 42.91 227 THR C N 1
ATOM 9036 C CA . THR C 1 250 ? 63.189 87.451 60.781 1.00 43.29 227 THR C CA 1
ATOM 9037 C C . THR C 1 250 ? 62.559 86.202 60.217 1.00 44.07 227 THR C C 1
ATOM 9038 O O . THR C 1 250 ? 61.556 85.730 60.743 1.00 43.54 227 THR C O 1
ATOM 9042 N N . ASP C 1 251 ? 63.182 85.690 59.152 1.00 47.17 228 ASP C N 1
ATOM 9043 C CA . ASP C 1 251 ? 62.880 84.387 58.492 1.00 48.24 228 ASP C CA 1
ATOM 9044 C C . ASP C 1 251 ? 63.193 83.114 59.271 1.00 43.71 228 ASP C C 1
ATOM 9045 O O . ASP C 1 251 ? 62.876 82.014 58.807 1.00 41.08 228 ASP C O 1
ATOM 9050 N N . SER C 1 252 ? 63.868 83.220 60.407 1.00 41.39 229 SER C N 1
ATOM 9051 C CA . SER C 1 252 ? 64.342 82.020 61.062 1.00 40.93 229 SER C CA 1
ATOM 9052 C C . SER C 1 252 ? 63.154 81.149 61.484 1.00 41.27 229 SER C C 1
ATOM 9053 O O . SER C 1 252 ? 62.050 81.655 61.769 1.00 39.80 229 SER C O 1
ATOM 9056 N N . ILE C 1 253 ? 63.400 79.844 61.502 1.00 40.92 230 ILE C N 1
ATOM 9057 C CA . ILE C 1 253 ? 62.415 78.875 61.955 1.00 43.14 230 ILE C CA 1
ATOM 9058 C C . ILE C 1 253 ? 61.969 79.195 63.406 1.00 41.32 230 ILE C C 1
ATOM 9059 O O . ILE C 1 253 ? 60.765 79.195 63.694 1.00 42.34 230 ILE C O 1
ATOM 9064 N N . ASN C 1 254 ? 62.921 79.528 64.283 1.00 38.31 231 ASN C N 1
ATOM 9065 C CA . ASN C 1 254 ? 62.612 80.007 65.627 1.00 37.75 231 ASN C CA 1
ATOM 9066 C C . ASN C 1 254 ? 61.631 81.187 65.637 1.00 39.02 231 ASN C C 1
ATOM 9067 O O . ASN C 1 254 ? 60.683 81.194 66.437 1.00 36.87 231 ASN C O 1
ATOM 9072 N N . ASP C 1 255 ? 61.840 82.175 64.757 1.00 38.40 232 ASP C N 1
ATOM 9073 C CA . ASP C 1 255 ? 60.964 83.362 64.766 1.00 40.00 232 ASP C CA 1
ATOM 9074 C C . ASP C 1 255 ? 59.575 83.052 64.233 1.00 39.44 232 ASP C C 1
ATOM 9075 O O . ASP C 1 255 ? 58.612 83.665 64.690 1.00 38.84 232 ASP C O 1
ATOM 9080 N N . GLN C 1 256 ? 59.481 82.104 63.297 1.00 39.67 233 GLN C N 1
ATOM 9081 C CA . GLN C 1 256 ? 58.177 81.578 62.819 1.00 40.79 233 GLN C CA 1
ATOM 9082 C C . GLN C 1 256 ? 57.429 80.892 63.955 1.00 38.48 233 GLN C C 1
ATOM 9083 O O . GLN C 1 256 ? 56.239 81.105 64.136 1.00 39.22 233 GLN C O 1
ATOM 9089 N N . ILE C 1 257 ? 58.119 80.057 64.710 1.00 37.62 234 ILE C N 1
ATOM 9090 C CA . ILE C 1 257 ? 57.516 79.454 65.891 1.00 39.74 234 ILE C CA 1
ATOM 9091 C C . ILE C 1 257 ? 57.008 80.548 66.866 1.00 38.44 234 ILE C C 1
ATOM 9092 O O . ILE C 1 257 ? 55.907 80.441 67.440 1.00 36.81 234 ILE C O 1
ATOM 9097 N N . ALA C 1 258 ? 57.833 81.576 67.048 1.00 37.99 235 ALA C N 1
ATOM 9098 C CA . ALA C 1 258 ? 57.511 82.694 67.941 1.00 37.59 235 ALA C CA 1
ATOM 9099 C C . ALA C 1 258 ? 56.249 83.425 67.500 1.00 36.74 235 ALA C C 1
ATOM 9100 O O . ALA C 1 258 ? 55.396 83.732 68.338 1.00 35.99 235 ALA C O 1
ATOM 9102 N N . MET C 1 259 ? 56.158 83.698 66.194 1.00 37.27 236 MET C N 1
ATOM 9103 C CA . MET C 1 259 ? 54.990 84.336 65.591 1.00 38.71 236 MET C CA 1
ATOM 9104 C C . MET C 1 259 ? 53.758 83.434 65.733 1.00 38.14 236 MET C C 1
ATOM 9105 O O . MET C 1 259 ? 52.691 83.893 66.180 1.00 37.40 236 MET C O 1
ATOM 9110 N N . ASN C 1 260 ? 53.913 82.157 65.359 1.00 36.55 237 ASN C N 1
ATOM 9111 C CA . ASN C 1 260 ? 52.849 81.186 65.522 1.00 36.04 237 ASN C CA 1
ATOM 9112 C C . ASN C 1 260 ? 52.260 81.243 66.938 1.00 36.73 237 ASN C C 1
ATOM 9113 O O . ASN C 1 260 ? 51.059 81.299 67.088 1.00 38.94 237 ASN C O 1
ATOM 9118 N N . ASN C 1 261 ? 53.113 81.234 67.958 1.00 35.25 238 ASN C N 1
ATOM 9119 C CA . ASN C 1 261 ? 52.675 81.152 69.343 1.00 35.31 238 ASN C CA 1
ATOM 9120 C C . ASN C 1 261 ? 52.074 82.438 69.881 1.00 35.68 238 ASN C C 1
ATOM 9121 O O . ASN C 1 261 ? 51.086 82.383 70.616 1.00 34.65 238 ASN C O 1
ATOM 9126 N N . ALA C 1 262 ? 52.657 83.590 69.513 1.00 35.05 239 ALA C N 1
ATOM 9127 C CA . ALA C 1 262 ? 52.066 84.888 69.840 1.00 34.92 239 ALA C CA 1
ATOM 9128 C C . ALA C 1 262 ? 50.686 84.990 69.172 1.00 34.85 239 ALA C C 1
ATOM 9129 O O . ALA C 1 262 ? 49.728 85.444 69.802 1.00 33.83 239 ALA C O 1
ATOM 9131 N N . ASP C 1 263 ? 50.593 84.558 67.910 1.00 33.40 240 ASP C N 1
ATOM 9132 C CA . ASP C 1 263 ? 49.299 84.531 67.201 1.00 34.79 240 ASP C CA 1
ATOM 9133 C C . ASP C 1 263 ? 48.270 83.586 67.843 1.00 34.61 240 ASP C C 1
ATOM 9134 O O . ASP C 1 263 ? 47.074 83.888 67.870 1.00 34.58 240 ASP C O 1
ATOM 9139 N N . GLY C 1 264 ? 48.733 82.443 68.338 1.00 34.63 241 GLY C N 1
ATOM 9140 C CA . GLY C 1 264 ? 47.857 81.519 69.036 1.00 36.54 241 GLY C CA 1
ATOM 9141 C C . GLY C 1 264 ? 47.350 82.025 70.380 1.00 37.47 241 GLY C C 1
ATOM 9142 O O . GLY C 1 264 ? 46.169 81.844 70.735 1.00 38.18 241 GLY C O 1
ATOM 9143 N N . TYR C 1 265 ? 48.249 82.651 71.125 1.00 35.52 242 TYR C N 1
ATOM 9144 C CA . TYR C 1 265 ? 47.922 83.198 72.429 1.00 36.33 242 TYR C CA 1
ATOM 9145 C C . TYR C 1 265 ? 46.909 84.382 72.351 1.00 37.37 242 TYR C C 1
ATOM 9146 O O . TYR C 1 265 ? 45.968 84.483 73.164 1.00 38.84 242 TYR C O 1
ATOM 9155 N N . ALA C 1 266 ? 47.101 85.257 71.371 1.00 36.89 243 ALA C N 1
ATOM 9156 C CA . ALA C 1 266 ? 46.283 86.470 71.243 1.00 37.86 243 ALA C CA 1
ATOM 9157 C C . ALA C 1 266 ? 45.007 86.209 70.450 1.00 38.13 243 ALA C C 1
ATOM 9158 O O . ALA C 1 266 ? 43.942 86.694 70.832 1.00 38.75 243 ALA C O 1
ATOM 9160 N N . ASN C 1 267 ? 45.138 85.455 69.352 1.00 38.04 244 ASN C N 1
ATOM 9161 C CA . ASN C 1 267 ? 44.099 85.360 68.320 1.00 38.29 244 ASN C CA 1
ATOM 9162 C C . ASN C 1 267 ? 43.449 83.988 68.153 1.00 37.59 244 ASN C C 1
ATOM 9163 O O . ASN C 1 267 ? 42.239 83.870 68.320 1.00 39.72 244 ASN C O 1
ATOM 9168 N N . ARG C 1 268 ? 44.236 82.955 67.868 1.00 36.87 245 ARG C N 1
ATOM 9169 C CA . ARG C 1 268 ? 43.660 81.650 67.501 1.00 35.27 245 ARG C CA 1
ATOM 9170 C C . ARG C 1 268 ? 43.006 80.906 68.641 1.00 35.33 245 ARG C C 1
ATOM 9171 O O . ARG C 1 268 ? 42.082 80.131 68.397 1.00 35.65 245 ARG C O 1
ATOM 9179 N N . TRP C 1 269 ? 43.440 81.144 69.882 1.00 33.65 246 TRP C N 1
ATOM 9180 C CA . TRP C 1 269 ? 42.771 80.540 71.016 1.00 34.04 246 TRP C CA 1
ATOM 9181 C C . TRP C 1 269 ? 41.282 80.951 71.116 1.00 35.46 246 TRP C C 1
ATOM 9182 O O . TRP C 1 269 ? 40.484 80.277 71.761 1.00 37.15 246 TRP C O 1
ATOM 9193 N N . PHE C 1 270 ? 40.939 82.098 70.526 1.00 38.01 247 PHE C N 1
ATOM 9194 C CA . PHE C 1 270 ? 39.579 82.675 70.544 1.00 38.18 247 PHE C CA 1
ATOM 9195 C C . PHE C 1 270 ? 38.877 82.473 69.205 1.00 37.95 247 PHE C C 1
ATOM 9196 O O . PHE C 1 270 ? 37.718 82.071 69.171 1.00 38.13 247 PHE C O 1
ATOM 9204 N N . LEU C 1 271 ? 39.585 82.687 68.112 1.00 37.70 248 LEU C N 1
ATOM 9205 C CA . LEU C 1 271 ? 38.987 82.463 66.790 1.00 40.69 248 LEU C CA 1
ATOM 9206 C C . LEU C 1 271 ? 38.581 81.009 66.532 1.00 42.27 248 LEU C C 1
ATOM 9207 O O . LEU C 1 271 ? 37.518 80.759 65.979 1.00 42.60 248 LEU C O 1
ATOM 9212 N N . ASP C 1 272 ? 39.431 80.061 66.915 1.00 43.60 249 ASP C N 1
ATOM 9213 C CA . ASP C 1 272 ? 39.201 78.666 66.588 1.00 43.05 249 ASP C CA 1
ATOM 9214 C C . ASP C 1 272 ? 37.939 78.116 67.250 1.00 43.25 249 ASP C C 1
ATOM 9215 O O . ASP C 1 272 ? 37.168 77.481 66.574 1.00 42.19 249 ASP C O 1
ATOM 9220 N N . PRO C 1 273 ? 37.732 78.345 68.562 1.00 43.89 250 PRO C N 1
ATOM 9221 C CA . PRO C 1 273 ? 36.488 77.873 69.175 1.00 43.95 250 PRO C CA 1
ATOM 9222 C C . PRO C 1 273 ? 35.228 78.507 68.610 1.00 45.13 250 PRO C C 1
ATOM 9223 O O . PRO C 1 273 ? 34.221 77.822 68.471 1.00 48.37 250 PRO C O 1
ATOM 9227 N N . ILE C 1 274 ? 35.281 79.805 68.336 1.00 45.05 251 ILE C N 1
ATOM 9228 C CA . ILE C 1 274 ? 34.142 80.560 67.805 1.00 46.16 251 ILE C CA 1
ATOM 9229 C C . ILE C 1 274 ? 33.767 80.117 66.370 1.00 45.79 251 ILE C C 1
ATOM 9230 O O . ILE C 1 274 ? 32.595 79.984 66.044 1.00 46.66 251 ILE C O 1
ATOM 9235 N N . PHE C 1 275 ? 34.751 79.875 65.528 1.00 44.21 252 PHE C N 1
ATOM 9236 C CA . PHE C 1 275 ? 34.485 79.636 64.115 1.00 45.43 252 PHE C CA 1
ATOM 9237 C C . PHE C 1 275 ? 34.710 78.205 63.673 1.00 45.95 252 PHE C C 1
ATOM 9238 O O . PHE C 1 275 ? 34.218 77.822 62.621 1.00 45.38 252 PHE C O 1
ATOM 9246 N N . LYS C 1 276 ? 35.484 77.436 64.429 1.00 45.92 253 LYS C N 1
ATOM 9247 C CA . LYS C 1 276 ? 35.793 76.075 64.055 1.00 45.47 253 LYS C CA 1
ATOM 9248 C C . LYS C 1 276 ? 35.285 75.069 65.058 1.00 43.71 253 LYS C C 1
ATOM 9249 O O . LYS C 1 276 ? 35.372 73.883 64.801 1.00 43.24 253 LYS C O 1
ATOM 9255 N N . GLY C 1 277 ? 34.759 75.518 66.193 1.00 42.38 254 GLY C N 1
ATOM 9256 C CA . GLY C 1 277 ? 34.344 74.604 67.229 1.00 41.04 254 GLY C CA 1
ATOM 9257 C C . GLY C 1 277 ? 35.466 73.790 67.854 1.00 43.02 254 GLY C C 1
ATOM 9258 O O . GLY C 1 277 ? 35.217 72.696 68.345 1.00 41.04 254 GLY C O 1
ATOM 9259 N N . GLN C 1 278 ? 36.694 74.303 67.876 1.00 43.17 255 GLN C N 1
ATOM 9260 C CA . GLN C 1 278 ? 37.764 73.595 68.574 1.00 46.25 255 GLN C CA 1
ATOM 9261 C C . GLN C 1 278 ? 38.865 74.536 69.017 1.00 45.06 255 GLN C C 1
ATOM 9262 O O . GLN C 1 278 ? 39.082 75.573 68.406 1.00 44.43 255 GLN C O 1
ATOM 9268 N N . TYR C 1 279 ? 39.543 74.177 70.095 1.00 41.59 256 TYR C N 1
ATOM 9269 C CA . TYR C 1 279 ? 40.722 74.910 70.514 1.00 40.94 256 TYR C CA 1
ATOM 9270 C C . TYR C 1 279 ? 41.922 74.435 69.679 1.00 41.11 256 TYR C C 1
ATOM 9271 O O . TYR C 1 279 ? 41.947 73.279 69.262 1.00 42.66 256 TYR C O 1
ATOM 9280 N N . PRO C 1 280 ? 42.910 75.320 69.417 1.00 40.20 257 PRO C N 1
ATOM 9281 C CA . PRO C 1 280 ? 44.116 74.919 68.656 1.00 39.15 257 PRO C CA 1
ATOM 9282 C C . PRO C 1 280 ? 45.046 74.057 69.506 1.00 37.09 257 PRO C C 1
ATOM 9283 O O . PRO C 1 280 ? 45.461 74.473 70.597 1.00 34.93 257 PRO C O 1
ATOM 9287 N N . VAL C 1 281 ? 45.346 72.859 69.012 1.00 35.51 258 VAL C N 1
ATOM 9288 C CA . VAL C 1 281 ? 46.041 71.859 69.801 1.00 35.45 258 VAL C CA 1
ATOM 9289 C C . VAL C 1 281 ? 47.525 72.244 69.997 1.00 35.82 258 VAL C C 1
ATOM 9290 O O . VAL C 1 281 ? 48.094 71.958 71.072 1.00 33.35 258 VAL C O 1
ATOM 9294 N N . ASP C 1 282 ? 48.106 72.952 69.014 1.00 34.66 259 ASP C N 1
ATOM 9295 C CA . ASP C 1 282 ? 49.460 73.521 69.199 1.00 36.27 259 ASP C CA 1
ATOM 9296 C C . ASP C 1 282 ? 49.538 74.376 70.459 1.00 35.14 259 ASP C C 1
ATOM 9297 O O . ASP C 1 282 ? 50.502 74.269 71.196 1.00 34.06 259 ASP C O 1
ATOM 9302 N N . MET C 1 283 ? 48.494 75.155 70.734 1.00 34.16 260 MET C N 1
ATOM 9303 C CA . MET C 1 283 ? 48.464 75.983 71.925 1.00 34.91 260 MET C CA 1
ATOM 9304 C C . MET C 1 283 ? 48.073 75.218 73.185 1.00 34.20 260 MET C C 1
ATOM 9305 O O . MET C 1 283 ? 48.562 75.543 74.266 1.00 34.80 260 MET C O 1
ATOM 9310 N N . MET C 1 284 ? 47.196 74.212 73.075 1.00 36.18 261 MET C N 1
ATOM 9311 C CA . MET C 1 284 ? 46.900 73.327 74.238 1.00 36.14 261 MET C CA 1
ATOM 9312 C C . MET C 1 284 ? 48.169 72.623 74.697 1.00 34.87 261 MET C C 1
ATOM 9313 O O . MET C 1 284 ? 48.424 72.476 75.908 1.00 35.34 261 MET C O 1
ATOM 9318 N N . ASN C 1 285 ? 48.981 72.214 73.727 1.00 33.96 262 ASN C N 1
ATOM 9319 C CA . ASN C 1 285 ? 50.289 71.629 74.033 1.00 35.46 262 ASN C CA 1
ATOM 9320 C C . ASN C 1 285 ? 51.246 72.579 74.712 1.00 35.85 262 ASN C C 1
ATOM 9321 O O . ASN C 1 285 ? 51.778 72.251 75.767 1.00 36.31 262 ASN C O 1
ATOM 9326 N N . LEU C 1 286 ? 51.418 73.764 74.117 1.00 35.95 263 LEU C N 1
ATOM 9327 C CA . LEU C 1 286 ? 52.250 74.808 74.697 1.00 34.79 263 LEU C CA 1
ATOM 9328 C C . LEU C 1 286 ? 51.784 75.171 76.117 1.00 35.31 263 LEU C C 1
ATOM 9329 O O . LEU C 1 286 ? 52.623 75.277 77.015 1.00 34.79 263 LEU C O 1
ATOM 9334 N N . PHE C 1 287 ? 50.461 75.326 76.311 1.00 35.10 264 PHE C N 1
ATOM 9335 C CA . PHE C 1 287 ? 49.865 75.699 77.613 1.00 34.96 264 PHE C CA 1
ATOM 9336 C C . PHE C 1 287 ? 49.937 74.591 78.646 1.00 36.49 264 PHE C C 1
ATOM 9337 O O . PHE C 1 287 ? 49.790 74.852 79.852 1.00 35.37 264 PHE C O 1
ATOM 9345 N N . SER C 1 288 ? 50.140 73.343 78.180 1.00 38.86 265 SER C N 1
ATOM 9346 C CA . SER C 1 288 ? 50.358 72.213 79.084 1.00 37.45 265 SER C CA 1
ATOM 9347 C C . SER C 1 288 ? 51.664 72.249 79.891 1.00 38.64 265 SER C C 1
ATOM 9348 O O . SER C 1 288 ? 51.936 71.286 80.612 1.00 37.19 265 SER C O 1
ATOM 9351 N N . LYS C 1 289 ? 52.432 73.349 79.832 1.00 36.11 266 LYS C N 1
ATOM 9352 C CA . LYS C 1 289 ? 53.442 73.600 80.866 1.00 35.17 266 LYS C CA 1
ATOM 9353 C C . LYS C 1 289 ? 52.783 73.995 82.190 1.00 34.48 266 LYS C C 1
ATOM 9354 O O . LYS C 1 289 ? 53.388 73.872 83.247 1.00 33.41 266 LYS C O 1
ATOM 9360 N N . TYR C 1 290 ? 51.558 74.508 82.121 1.00 34.77 267 TYR C N 1
ATOM 9361 C CA . TYR C 1 290 ? 50.771 74.937 83.301 1.00 33.93 267 TYR C CA 1
ATOM 9362 C C . TYR C 1 290 ? 49.427 74.225 83.415 1.00 34.25 267 TYR C C 1
ATOM 9363 O O . TYR C 1 290 ? 48.930 73.980 84.528 1.00 33.43 267 TYR C O 1
ATOM 9372 N N . VAL C 1 291 ? 48.852 73.870 82.264 1.00 34.80 268 VAL C N 1
ATOM 9373 C CA . VAL C 1 291 ? 47.524 73.283 82.188 1.00 35.59 268 VAL C CA 1
ATOM 9374 C C . VAL C 1 291 ? 47.640 71.789 81.835 1.00 34.89 268 VAL C C 1
ATOM 9375 O O . VAL C 1 291 ? 47.879 71.415 80.696 1.00 34.94 268 VAL C O 1
ATOM 9379 N N . HIS C 1 292 ? 47.454 70.952 82.836 1.00 35.63 269 HIS C N 1
ATOM 9380 C CA . HIS C 1 292 ? 47.689 69.508 82.764 1.00 36.45 269 HIS C CA 1
ATOM 9381 C C . HIS C 1 292 ? 46.396 68.701 82.634 1.00 37.39 269 HIS C C 1
ATOM 9382 O O . HIS C 1 292 ? 46.424 67.469 82.665 1.00 36.93 269 HIS C O 1
ATOM 9389 N N . THR C 1 293 ? 45.262 69.390 82.509 1.00 38.32 270 THR C N 1
ATOM 9390 C CA . THR C 1 293 ? 44.015 68.758 82.104 1.00 39.17 270 THR C CA 1
ATOM 9391 C C . THR C 1 293 ? 43.101 69.763 81.416 1.00 39.61 270 THR C C 1
ATOM 9392 O O . THR C 1 293 ? 43.054 70.932 81.776 1.00 37.45 270 THR C O 1
ATOM 9396 N N . TYR C 1 294 ? 42.381 69.278 80.413 1.00 39.53 271 TYR C N 1
ATOM 9397 C CA . TYR C 1 294 ? 41.437 70.087 79.696 1.00 38.82 271 TYR C CA 1
ATOM 9398 C C . TYR C 1 294 ? 40.017 69.588 79.942 1.00 39.53 271 TYR C C 1
ATOM 9399 O O . TYR C 1 294 ? 39.123 69.929 79.199 1.00 37.77 271 TYR C O 1
ATOM 9408 N N . ASP C 1 295 ? 39.781 68.870 81.042 1.00 39.80 272 ASP C N 1
ATOM 9409 C CA . ASP C 1 295 ? 38.445 68.327 81.301 1.00 41.77 272 ASP C CA 1
ATOM 9410 C C . ASP C 1 295 ? 37.426 69.375 81.804 1.00 42.58 272 ASP C C 1
ATOM 9411 O O . ASP C 1 295 ? 36.285 69.026 82.055 1.00 44.38 272 ASP C O 1
ATOM 9416 N N . PHE C 1 296 ? 37.838 70.635 81.947 1.00 41.92 273 PHE C N 1
ATOM 9417 C CA . PHE C 1 296 ? 36.898 71.759 82.115 1.00 42.47 273 PHE C CA 1
ATOM 9418 C C . PHE C 1 296 ? 36.158 72.064 80.786 1.00 44.07 273 PHE C C 1
ATOM 9419 O O . PHE C 1 296 ? 35.223 72.885 80.767 1.00 45.05 273 PHE C O 1
ATOM 9427 N N . ILE C 1 297 ? 36.608 71.462 79.678 1.00 42.36 274 ILE C N 1
ATOM 9428 C CA . ILE C 1 297 ? 35.860 71.501 78.409 1.00 44.07 274 ILE C CA 1
ATOM 9429 C C . ILE C 1 297 ? 34.912 70.283 78.326 1.00 46.16 274 ILE C C 1
ATOM 9430 O O . ILE C 1 297 ? 35.337 69.155 78.056 1.00 47.66 274 ILE C O 1
ATOM 9435 N N . HIS C 1 298 ? 33.623 70.539 78.549 1.00 45.92 275 HIS C N 1
ATOM 9436 C CA . HIS C 1 298 ? 32.600 69.500 78.540 1.00 44.24 275 HIS C CA 1
ATOM 9437 C C . HIS C 1 298 ? 32.057 69.254 77.143 1.00 45.22 275 HIS C C 1
ATOM 9438 O O . HIS C 1 298 ? 32.228 70.074 76.238 1.00 42.21 275 HIS C O 1
ATOM 9445 N N . ALA C 1 299 ? 31.447 68.078 76.978 1.00 46.68 276 ALA C N 1
ATOM 9446 C CA . ALA C 1 299 ? 30.747 67.719 75.740 1.00 48.34 276 ALA C CA 1
ATOM 9447 C C . ALA C 1 299 ? 29.649 68.744 75.456 1.00 46.03 276 ALA C C 1
ATOM 9448 O O . ALA C 1 299 ? 28.926 69.146 76.367 1.00 43.64 276 ALA C O 1
ATOM 9450 N N . GLY C 1 300 ? 29.558 69.196 74.208 1.00 44.53 277 GLY C N 1
ATOM 9451 C CA . GLY C 1 300 ? 28.620 70.249 73.837 1.00 43.57 277 GLY C CA 1
ATOM 9452 C C . GLY C 1 300 ? 29.117 71.688 74.003 1.00 44.83 277 GLY C C 1
ATOM 9453 O O . GLY C 1 300 ? 28.635 72.567 73.276 1.00 45.13 277 GLY C O 1
ATOM 9454 N N . ASP C 1 301 ? 30.072 71.955 74.922 1.00 43.13 278 ASP C N 1
ATOM 9455 C CA . ASP C 1 301 ? 30.628 73.319 75.092 1.00 40.85 278 ASP C CA 1
ATOM 9456 C C . ASP C 1 301 ? 31.081 73.970 73.779 1.00 40.91 278 ASP C C 1
ATOM 9457 O O . ASP C 1 301 ? 30.687 75.095 73.479 1.00 43.67 278 ASP C O 1
ATOM 9462 N N . LEU C 1 302 ? 31.890 73.268 73.002 1.00 39.76 279 LEU C N 1
ATOM 9463 C CA . LEU C 1 302 ? 32.464 73.836 71.781 1.00 42.16 279 LEU C CA 1
ATOM 9464 C C . LEU C 1 302 ? 31.451 74.048 70.640 1.00 43.17 279 LEU C C 1
ATOM 9465 O O . LEU C 1 302 ? 31.583 74.998 69.839 1.00 44.20 279 LEU C O 1
ATOM 9470 N N . ALA C 1 303 ? 30.469 73.153 70.552 1.00 42.28 280 ALA C N 1
ATOM 9471 C CA . ALA C 1 303 ? 29.352 73.304 69.619 1.00 43.15 280 ALA C CA 1
ATOM 9472 C C . ALA C 1 303 ? 28.532 74.550 69.970 1.00 42.54 280 ALA C C 1
ATOM 9473 O O . ALA C 1 303 ? 28.150 75.319 69.096 1.00 41.82 280 ALA C O 1
ATOM 9475 N N . THR C 1 304 ? 28.291 74.744 71.262 1.00 42.61 281 THR C N 1
ATOM 9476 C CA . THR C 1 304 ? 27.614 75.949 71.757 1.00 44.17 281 THR C CA 1
ATOM 9477 C C . THR C 1 304 ? 28.453 77.210 71.498 1.00 44.21 281 THR C C 1
ATOM 9478 O O . THR C 1 304 ? 27.944 78.199 70.939 1.00 42.90 281 THR C O 1
ATOM 9482 N N . ILE C 1 305 ? 29.733 77.162 71.877 1.00 42.24 282 ILE C N 1
ATOM 9483 C CA . ILE C 1 305 ? 30.649 78.299 71.643 1.00 41.65 282 ILE C CA 1
ATOM 9484 C C . ILE C 1 305 ? 30.594 78.726 70.179 1.00 40.45 282 ILE C C 1
ATOM 9485 O O . ILE C 1 305 ? 30.625 79.919 69.894 1.00 41.64 282 ILE C O 1
ATOM 9490 N N . SER C 1 306 ? 30.496 77.754 69.271 1.00 40.01 283 SER C N 1
ATOM 9491 C CA . SER C 1 306 ? 30.467 78.018 67.820 1.00 41.38 283 SER C CA 1
ATOM 9492 C C . SER C 1 306 ? 29.064 78.217 67.255 1.00 41.02 283 SER C C 1
ATOM 9493 O O . SER C 1 306 ? 28.896 78.171 66.042 1.00 39.40 283 SER C O 1
ATOM 9496 N N . THR C 1 307 ? 28.062 78.480 68.094 1.00 43.82 284 THR C N 1
ATOM 9497 C CA . THR C 1 307 ? 26.706 78.681 67.573 1.00 46.53 284 THR C CA 1
ATOM 9498 C C . THR C 1 307 ? 26.681 79.833 66.557 1.00 47.78 284 THR C C 1
ATOM 9499 O O . THR C 1 307 ? 27.344 80.844 66.779 1.00 45.95 284 THR C O 1
ATOM 9503 N N . PRO C 1 308 ? 25.950 79.669 65.421 1.00 50.58 285 PRO C N 1
ATOM 9504 C CA . PRO C 1 308 ? 26.024 80.718 64.384 1.00 50.46 285 PRO C CA 1
ATOM 9505 C C . PRO C 1 308 ? 25.525 82.098 64.871 1.00 51.26 285 PRO C C 1
ATOM 9506 O O . PRO C 1 308 ? 24.566 82.180 65.645 1.00 51.31 285 PRO C O 1
ATOM 9510 N N . CYS C 1 309 ? 26.217 83.149 64.428 1.00 51.30 286 CYS C N 1
ATOM 9511 C CA . CYS C 1 309 ? 25.949 84.534 64.810 1.00 49.88 286 CYS C CA 1
ATOM 9512 C C . CYS C 1 309 ? 25.726 85.365 63.559 1.00 50.87 286 CYS C C 1
ATOM 9513 O O . CYS C 1 309 ? 26.094 84.942 62.459 1.00 50.08 286 CYS C O 1
ATOM 9516 N N . ASP C 1 310 ? 25.170 86.566 63.748 1.00 50.26 287 ASP C N 1
ATOM 9517 C CA . ASP C 1 310 ? 24.799 87.463 62.646 1.00 48.59 287 ASP C CA 1
ATOM 9518 C C . ASP C 1 310 ? 25.975 88.276 62.118 1.00 48.15 287 ASP C C 1
ATOM 9519 O O . ASP C 1 310 ? 26.039 88.616 60.924 1.00 48.30 287 ASP C O 1
ATOM 9524 N N . PHE C 1 311 ? 26.916 88.583 63.007 1.00 46.84 288 PHE C N 1
ATOM 9525 C CA . PHE C 1 311 ? 28.107 89.349 62.637 1.00 46.00 288 PHE C CA 1
ATOM 9526 C C . PHE C 1 311 ? 29.275 88.969 63.550 1.00 46.32 288 PHE C C 1
ATOM 9527 O O . PHE C 1 311 ? 29.086 88.355 64.624 1.00 46.53 288 PHE C O 1
ATOM 9535 N N . PHE C 1 312 ? 30.469 89.383 63.126 1.00 44.97 289 PHE C N 1
ATOM 9536 C CA . PHE C 1 312 ? 31.666 89.277 63.937 1.00 44.07 289 PHE C CA 1
ATOM 9537 C C . PHE C 1 312 ? 32.203 90.666 64.303 1.00 43.98 289 PHE C C 1
ATOM 9538 O O . PHE C 1 312 ? 32.511 91.471 63.412 1.00 42.95 289 PHE C O 1
ATOM 9546 N N . GLY C 1 313 ? 32.313 90.923 65.612 1.00 42.30 290 GLY C N 1
ATOM 9547 C CA . GLY C 1 313 ? 32.914 92.153 66.133 1.00 43.91 290 GLY C CA 1
ATOM 9548 C C . GLY C 1 313 ? 34.431 92.059 66.339 1.00 42.90 290 GLY C C 1
ATOM 9549 O O . GLY C 1 313 ? 34.924 91.150 67.015 1.00 42.99 290 GLY C O 1
ATOM 9550 N N . ILE C 1 314 ? 35.158 92.995 65.743 1.00 42.41 291 ILE C N 1
ATOM 9551 C CA . ILE C 1 314 ? 36.603 93.094 65.850 1.00 42.54 291 ILE C CA 1
ATOM 9552 C C . ILE C 1 314 ? 36.970 94.417 66.514 1.00 43.38 291 ILE C C 1
ATOM 9553 O O . ILE C 1 314 ? 36.581 95.483 66.043 1.00 44.50 291 ILE C O 1
ATOM 9558 N N . ASN C 1 315 ? 37.741 94.345 67.590 1.00 42.13 292 ASN C N 1
ATOM 9559 C CA . ASN C 1 315 ? 38.445 95.516 68.122 1.00 39.71 292 ASN C CA 1
ATOM 9560 C C . ASN C 1 315 ? 39.850 95.507 67.574 1.00 38.47 292 ASN C C 1
ATOM 9561 O O . ASN C 1 315 ? 40.624 94.600 67.875 1.00 38.00 292 ASN C O 1
ATOM 9566 N N . PHE C 1 316 ? 40.177 96.478 66.727 1.00 38.06 293 PHE C N 1
ATOM 9567 C CA . PHE C 1 316 ? 41.538 96.571 66.207 1.00 38.62 293 PHE C CA 1
ATOM 9568 C C . PHE C 1 316 ? 42.249 97.840 66.683 1.00 38.84 293 PHE C C 1
ATOM 9569 O O . PHE C 1 316 ? 41.704 98.921 66.588 1.00 40.53 293 PHE C O 1
ATOM 9577 N N . TYR C 1 317 ? 43.483 97.677 67.159 1.00 38.81 294 TYR C N 1
ATOM 9578 C CA . TYR C 1 317 ? 44.373 98.796 67.530 1.00 38.32 294 TYR C CA 1
ATOM 9579 C C . TYR C 1 317 ? 45.743 98.705 66.906 1.00 38.00 294 TYR C C 1
ATOM 9580 O O . TYR C 1 317 ? 46.277 99.718 66.483 1.00 39.34 294 TYR C O 1
ATOM 9589 N N . SER C 1 318 ? 46.335 97.516 66.843 1.00 38.60 295 SER C N 1
ATOM 9590 C CA . SER C 1 318 ? 47.737 97.412 66.433 1.00 39.62 295 SER C CA 1
ATOM 9591 C C . SER C 1 318 ? 48.170 96.001 66.076 1.00 39.18 295 SER C C 1
ATOM 9592 O O . SER C 1 318 ? 47.429 95.034 66.262 1.00 40.30 295 SER C O 1
ATOM 9595 N N . ARG C 1 319 ? 49.390 95.924 65.562 1.00 38.86 296 ARG C N 1
ATOM 9596 C CA . ARG C 1 319 ? 50.118 94.669 65.363 1.00 39.90 296 ARG C CA 1
ATOM 9597 C C . ARG C 1 319 ? 51.108 94.464 66.512 1.00 39.97 296 ARG C C 1
ATOM 9598 O O . ARG C 1 319 ? 51.315 95.371 67.327 1.00 38.63 296 ARG C O 1
ATOM 9606 N N . ASN C 1 320 ? 51.771 93.303 66.507 1.00 38.72 297 ASN C N 1
ATOM 9607 C CA . ASN C 1 320 ? 53.006 93.103 67.265 1.00 36.61 297 ASN C CA 1
ATOM 9608 C C . ASN C 1 320 ? 54.055 92.361 66.450 1.00 36.60 297 ASN C C 1
ATOM 9609 O O . ASN C 1 320 ? 53.803 91.263 65.917 1.00 38.10 297 ASN C O 1
ATOM 9614 N N . LEU C 1 321 ? 55.237 92.960 66.362 1.00 37.20 298 LEU C N 1
ATOM 9615 C CA . LEU C 1 321 ? 56.441 92.279 65.906 1.00 37.15 298 LEU C CA 1
ATOM 9616 C C . LEU C 1 321 ? 57.023 91.501 67.091 1.00 39.71 298 LEU C C 1
ATOM 9617 O O . LEU C 1 321 ? 57.207 92.051 68.195 1.00 38.65 298 LEU C O 1
ATOM 9622 N N . VAL C 1 322 ? 57.291 90.213 66.857 1.00 40.69 299 VAL C N 1
ATOM 9623 C CA . VAL C 1 322 ? 57.870 89.334 67.869 1.00 40.58 299 VAL C CA 1
ATOM 9624 C C . VAL C 1 322 ? 59.086 88.558 67.348 1.00 39.21 299 VAL C C 1
ATOM 9625 O O . VAL C 1 322 ? 59.327 88.439 66.127 1.00 37.62 299 VAL C O 1
ATOM 9629 N N . GLU C 1 323 ? 59.834 88.032 68.304 1.00 38.04 300 GLU C N 1
ATOM 9630 C CA . GLU C 1 323 ? 60.906 87.088 68.037 1.00 38.51 300 GLU C CA 1
ATOM 9631 C C . GLU C 1 323 ? 60.972 85.982 69.097 1.00 37.06 300 GLU C C 1
ATOM 9632 O O . GLU C 1 323 ? 60.379 86.087 70.191 1.00 35.65 300 GLU C O 1
ATOM 9638 N N . PHE C 1 324 ? 61.758 84.964 68.774 1.00 36.86 301 PHE C N 1
ATOM 9639 C CA . PHE C 1 324 ? 61.947 83.785 69.627 1.00 38.25 301 PHE C CA 1
ATOM 9640 C C . PHE C 1 324 ? 62.664 84.124 70.929 1.00 37.89 301 PHE C C 1
ATOM 9641 O O . PHE C 1 324 ? 63.541 84.977 70.938 1.00 39.81 301 PHE C O 1
ATOM 9649 N N . SER C 1 325 ? 62.251 83.481 72.024 1.00 37.87 302 SER C N 1
ATOM 9650 C CA . SER C 1 325 ? 63.019 83.448 73.291 1.00 36.90 302 SER C CA 1
ATOM 9651 C C . SER C 1 325 ? 63.026 82.034 73.890 1.00 37.87 302 SER C C 1
ATOM 9652 O O . SER C 1 325 ? 61.963 81.494 74.290 1.00 37.44 302 SER C O 1
ATOM 9655 N N . ALA C 1 326 ? 64.230 81.466 73.986 1.00 36.72 303 ALA C N 1
ATOM 9656 C CA . ALA C 1 326 ? 64.470 80.177 74.640 1.00 35.96 303 ALA C CA 1
ATOM 9657 C C . ALA C 1 326 ? 64.116 80.160 76.146 1.00 36.24 303 ALA C C 1
ATOM 9658 O O . ALA C 1 326 ? 63.891 79.088 76.723 1.00 36.81 303 ALA C O 1
ATOM 9660 N N . ALA C 1 327 ? 64.120 81.323 76.791 1.00 35.86 304 ALA C N 1
ATOM 9661 C CA . ALA C 1 327 ? 63.780 81.438 78.222 1.00 38.20 304 ALA C CA 1
ATOM 9662 C C . ALA C 1 327 ? 62.308 81.773 78.464 1.00 37.50 304 ALA C C 1
ATOM 9663 O O . ALA C 1 327 ? 61.928 82.087 79.593 1.00 37.18 304 ALA C O 1
ATOM 9665 N N . SER C 1 328 ? 61.486 81.729 77.418 1.00 38.28 305 SER C N 1
ATOM 9666 C CA . SER C 1 328 ? 60.049 82.033 77.538 1.00 39.56 305 SER C CA 1
ATOM 9667 C C . SER C 1 328 ? 59.245 80.740 77.457 1.00 38.15 305 SER C C 1
ATOM 9668 O O . SER C 1 328 ? 59.349 80.017 76.476 1.00 34.39 305 SER C O 1
ATOM 9671 N N . ASP C 1 329 ? 58.426 80.481 78.475 1.00 37.02 306 ASP C N 1
ATOM 9672 C CA . ASP C 1 329 ? 57.421 79.415 78.416 1.00 36.78 306 ASP C CA 1
ATOM 9673 C C . ASP C 1 329 ? 56.705 79.333 77.063 1.00 36.07 306 ASP C C 1
ATOM 9674 O O . ASP C 1 329 ? 56.531 78.227 76.525 1.00 36.88 306 ASP C O 1
ATOM 9679 N N . PHE C 1 330 ? 56.328 80.468 76.484 1.00 33.87 307 PHE C N 1
ATOM 9680 C CA . PHE C 1 330 ? 55.575 80.432 75.206 1.00 33.92 307 PHE C CA 1
ATOM 9681 C C . PHE C 1 330 ? 56.432 80.775 73.986 1.00 33.37 307 PHE C C 1
ATOM 9682 O O . PHE C 1 330 ? 55.919 81.008 72.889 1.00 32.49 307 PHE C O 1
ATOM 9690 N N . LEU C 1 331 ? 57.745 80.768 74.192 1.00 35.00 308 LEU C N 1
ATOM 9691 C CA . LEU C 1 331 ? 58.763 80.840 73.126 1.00 36.35 308 LEU C CA 1
ATOM 9692 C C . LEU C 1 331 ? 58.849 82.148 72.325 1.00 35.98 308 LEU C C 1
ATOM 9693 O O . LEU C 1 331 ? 59.465 82.185 71.245 1.00 37.11 308 LEU C O 1
ATOM 9698 N N . HIS C 1 332 ? 58.296 83.223 72.863 1.00 37.31 309 HIS C N 1
ATOM 9699 C CA . HIS C 1 332 ? 58.343 84.518 72.174 1.00 38.59 309 HIS C CA 1
ATOM 9700 C C . HIS C 1 332 ? 58.402 85.702 73.143 1.00 38.50 309 HIS C C 1
ATOM 9701 O O . HIS C 1 332 ? 57.964 85.612 74.288 1.00 36.82 309 HIS C O 1
ATOM 9708 N N . LYS C 1 333 ? 58.973 86.795 72.627 1.00 39.93 310 LYS C N 1
ATOM 9709 C CA . LYS C 1 333 ? 59.028 88.111 73.274 1.00 38.52 310 LYS C CA 1
ATOM 9710 C C . LYS C 1 333 ? 58.861 89.178 72.189 1.00 40.02 310 LYS C C 1
ATOM 9711 O O . LYS C 1 333 ? 59.056 88.919 70.988 1.00 37.77 310 LYS C O 1
ATOM 9717 N N . ASP C 1 334 ? 58.537 90.381 72.624 1.00 41.84 311 ASP C N 1
ATOM 9718 C CA . ASP C 1 334 ? 58.395 91.507 71.709 1.00 44.16 311 ASP C CA 1
ATOM 9719 C C . ASP C 1 334 ? 59.734 91.861 71.103 1.00 42.04 311 ASP C C 1
ATOM 9720 O O . ASP C 1 334 ? 60.745 91.796 71.778 1.00 41.48 311 ASP C O 1
ATOM 9725 N N . ALA C 1 335 ? 59.725 92.205 69.820 1.00 40.78 312 ALA C N 1
ATOM 9726 C CA . ALA C 1 335 ? 60.914 92.667 69.126 1.00 40.14 312 ALA C CA 1
ATOM 9727 C C . ALA C 1 335 ? 60.835 94.180 68.942 1.00 40.26 312 ALA C C 1
ATOM 9728 O O . ALA C 1 335 ? 59.771 94.783 69.098 1.00 41.54 312 ALA C O 1
ATOM 9730 N N . TYR C 1 336 ? 61.963 94.789 68.612 1.00 38.65 313 TYR C N 1
ATOM 9731 C CA . TYR C 1 336 ? 62.031 96.214 68.464 1.00 38.01 313 TYR C CA 1
ATOM 9732 C C . TYR C 1 336 ? 61.211 96.594 67.235 1.00 37.88 313 TYR C C 1
ATOM 9733 O O . TYR C 1 336 ? 61.355 95.975 66.193 1.00 37.90 313 TYR C O 1
ATOM 9742 N N . SER C 1 337 ? 60.376 97.623 67.381 1.00 39.34 314 SER C N 1
ATOM 9743 C CA . SER C 1 337 ? 59.547 98.189 66.314 1.00 38.96 314 SER C CA 1
ATOM 9744 C C . SER C 1 337 ? 59.999 99.594 65.945 1.00 39.83 314 SER C C 1
ATOM 9745 O O . SER C 1 337 ? 60.105 100.434 66.819 1.00 37.81 314 SER C O 1
ATOM 9748 N N . ASP C 1 338 ? 60.208 99.854 64.648 1.00 40.86 315 ASP C N 1
ATOM 9749 C CA . ASP C 1 338 ? 60.551 101.202 64.171 1.00 42.94 315 ASP C CA 1
ATOM 9750 C C . ASP C 1 338 ? 59.350 102.012 63.608 1.00 44.21 315 ASP C C 1
ATOM 9751 O O . ASP C 1 338 ? 59.544 103.055 62.973 1.00 41.19 315 ASP C O 1
ATOM 9756 N N . TYR C 1 339 ? 58.129 101.524 63.851 1.00 44.70 316 TYR C N 1
ATOM 9757 C CA . TYR C 1 339 ? 56.910 102.169 63.366 1.00 43.99 316 TYR C CA 1
ATOM 9758 C C . TYR C 1 339 ? 56.610 103.404 64.187 1.00 44.17 316 TYR C C 1
ATOM 9759 O O . TYR C 1 339 ? 57.039 103.501 65.338 1.00 44.09 316 TYR C O 1
ATOM 9768 N N . ASP C 1 340 ? 55.836 104.321 63.600 1.00 44.69 317 ASP C N 1
ATOM 9769 C CA . ASP C 1 340 ? 55.221 105.435 64.352 1.00 45.50 317 ASP C CA 1
ATOM 9770 C C . ASP C 1 340 ? 54.313 104.841 65.401 1.00 44.66 317 ASP C C 1
ATOM 9771 O O . ASP C 1 340 ? 53.662 103.830 65.148 1.00 43.63 317 ASP C O 1
ATOM 9776 N N . LYS C 1 341 ? 54.270 105.471 66.571 1.00 45.45 318 LYS C N 1
ATOM 9777 C CA . LYS C 1 341 ? 53.497 104.966 67.708 1.00 44.50 318 LYS C CA 1
ATOM 9778 C C . LYS C 1 341 ? 52.518 105.969 68.256 1.00 41.18 318 LYS C C 1
ATOM 9779 O O . LYS C 1 341 ? 52.681 107.145 68.108 1.00 44.56 318 LYS C O 1
ATOM 9785 N N . THR C 1 342 ? 51.492 105.465 68.904 1.00 41.06 319 THR C N 1
ATOM 9786 C CA . THR C 1 342 ? 50.518 106.266 69.602 1.00 40.70 319 THR C CA 1
ATOM 9787 C C . THR C 1 342 ? 51.072 106.570 70.981 1.00 41.47 319 THR C C 1
ATOM 9788 O O . THR C 1 342 ? 52.140 106.078 71.350 1.00 41.98 319 THR C O 1
ATOM 9792 N N . GLY C 1 343 ? 50.323 107.343 71.761 1.00 42.83 320 GLY C N 1
ATOM 9793 C CA . GLY C 1 343 ? 50.707 107.679 73.133 1.00 42.95 320 GLY C CA 1
ATOM 9794 C C . GLY C 1 343 ? 50.701 106.487 74.080 1.00 44.25 320 GLY C C 1
ATOM 9795 O O . GLY C 1 343 ? 51.164 106.600 75.212 1.00 43.08 320 GLY C O 1
ATOM 9796 N N . MET C 1 344 ? 50.145 105.351 73.643 1.00 44.21 321 MET C N 1
ATOM 9797 C CA . MET C 1 344 ? 50.291 104.082 74.374 1.00 43.01 321 MET C CA 1
ATOM 9798 C C . MET C 1 344 ? 51.620 103.360 74.068 1.00 41.44 321 MET C C 1
ATOM 9799 O O . MET C 1 344 ? 51.960 102.397 74.749 1.00 38.32 321 MET C O 1
ATOM 9804 N N . GLY C 1 345 ? 52.356 103.810 73.044 1.00 41.47 322 GLY C N 1
ATOM 9805 C CA . GLY C 1 345 ? 53.524 103.103 72.560 1.00 40.95 322 GLY C CA 1
ATOM 9806 C C . GLY C 1 345 ? 53.146 101.981 71.611 1.00 41.21 322 GLY C C 1
ATOM 9807 O O . GLY C 1 345 ? 54.006 101.178 71.230 1.00 41.52 322 GLY C O 1
ATOM 9808 N N . TRP C 1 346 ? 51.881 101.942 71.185 1.00 40.38 323 TRP C N 1
ATOM 9809 C CA . TRP C 1 346 ? 51.407 100.915 70.250 1.00 38.79 323 TRP C CA 1
ATOM 9810 C C . TRP C 1 346 ? 51.701 101.327 68.817 1.00 38.68 323 TRP C C 1
ATOM 9811 O O . TRP C 1 346 ? 51.514 102.494 68.477 1.00 41.62 323 TRP C O 1
ATOM 9822 N N . ASP C 1 347 ? 52.133 100.381 67.990 1.00 37.15 324 ASP C N 1
ATOM 9823 C CA . ASP C 1 347 ? 52.388 100.625 66.567 1.00 38.66 324 ASP C CA 1
ATOM 9824 C C . ASP C 1 347 ? 51.138 101.155 65.829 1.00 39.71 324 ASP C C 1
ATOM 9825 O O . ASP C 1 347 ? 50.002 100.695 66.057 1.00 41.96 324 ASP C O 1
ATOM 9830 N N . ILE C 1 348 ? 51.334 102.147 64.975 1.00 38.38 325 ILE C N 1
ATOM 9831 C CA . ILE C 1 348 ? 50.271 102.578 64.068 1.00 39.94 325 ILE C CA 1
ATOM 9832 C C . ILE C 1 348 ? 50.401 101.677 62.840 1.00 40.05 325 ILE C C 1
ATOM 9833 O O . ILE C 1 348 ? 51.365 101.791 62.106 1.00 40.35 325 ILE C O 1
ATOM 9838 N N . ALA C 1 349 ? 49.449 100.766 62.630 1.00 41.23 326 ALA C N 1
ATOM 9839 C CA . ALA C 1 349 ? 49.652 99.649 61.685 1.00 42.37 326 ALA C CA 1
ATOM 9840 C C . ALA C 1 349 ? 48.432 99.346 60.785 1.00 43.09 326 ALA C C 1
ATOM 9841 O O . ALA C 1 349 ? 47.861 98.242 60.853 1.00 43.59 326 ALA C O 1
ATOM 9843 N N . PRO C 1 350 ? 48.029 100.314 59.940 1.00 43.55 327 PRO C N 1
ATOM 9844 C CA . PRO C 1 350 ? 46.881 100.097 59.026 1.00 42.79 327 PRO C CA 1
ATOM 9845 C C . PRO C 1 350 ? 47.075 98.976 57.988 1.00 42.41 327 PRO C C 1
ATOM 9846 O O . PRO C 1 350 ? 46.096 98.283 57.672 1.00 41.92 327 PRO C O 1
ATOM 9850 N N . SER C 1 351 ? 48.298 98.798 57.463 1.00 43.47 328 SER C N 1
ATOM 9851 C CA . SER C 1 351 ? 48.577 97.688 56.509 1.00 45.17 328 SER C CA 1
ATOM 9852 C C . SER C 1 351 ? 48.344 96.302 57.136 1.00 45.83 328 SER C C 1
ATOM 9853 O O . SER C 1 351 ? 47.805 95.408 56.495 1.00 46.82 328 SER C O 1
ATOM 9856 N N . GLU C 1 352 ? 48.721 96.169 58.404 1.00 44.51 329 GLU C N 1
ATOM 9857 C CA . GLU C 1 352 ? 48.551 94.940 59.170 1.00 42.06 329 GLU C CA 1
ATOM 9858 C C . GLU C 1 352 ? 47.080 94.678 59.504 1.00 41.68 329 GLU C C 1
ATOM 9859 O O . GLU C 1 352 ? 46.658 93.513 59.622 1.00 39.97 329 GLU C O 1
ATOM 9865 N N . PHE C 1 353 ? 46.302 95.749 59.678 1.00 42.93 330 PHE C N 1
ATOM 9866 C CA . PHE C 1 353 ? 44.821 95.650 59.758 1.00 44.08 330 PHE C CA 1
ATOM 9867 C C . PHE C 1 353 ? 44.222 94.972 58.481 1.00 43.81 330 PHE C C 1
ATOM 9868 O O . PHE C 1 353 ? 43.342 94.097 58.570 1.00 40.31 330 PHE C O 1
ATOM 9876 N N . LYS C 1 354 ? 44.721 95.369 57.310 1.00 41.94 331 LYS C N 1
ATOM 9877 C CA . LYS C 1 354 ? 44.278 94.768 56.064 1.00 44.14 331 LYS C CA 1
ATOM 9878 C C . LYS C 1 354 ? 44.721 93.293 55.935 1.00 43.55 331 LYS C C 1
ATOM 9879 O O . LYS C 1 354 ? 43.938 92.467 55.475 1.00 42.24 331 LYS C O 1
ATOM 9885 N N . ASP C 1 355 ? 45.949 92.963 56.359 1.00 43.59 332 ASP C N 1
ATOM 9886 C CA . ASP C 1 355 ? 46.389 91.560 56.426 1.00 43.16 332 ASP C CA 1
ATOM 9887 C C . ASP C 1 355 ? 45.398 90.763 57.243 1.00 41.63 332 ASP C C 1
ATOM 9888 O O . ASP C 1 355 ? 44.970 89.696 56.838 1.00 42.93 332 ASP C O 1
ATOM 9893 N N . LEU C 1 356 ? 45.075 91.284 58.416 1.00 40.75 333 LEU C N 1
ATOM 9894 C CA . LEU C 1 356 ? 44.179 90.619 59.333 1.00 42.18 333 LEU C CA 1
ATOM 9895 C C . LEU C 1 356 ? 42.832 90.309 58.713 1.00 41.60 333 LEU C C 1
ATOM 9896 O O . LEU C 1 356 ? 42.355 89.185 58.808 1.00 42.81 333 LEU C O 1
ATOM 9901 N N . ILE C 1 357 ? 42.210 91.309 58.109 1.00 42.59 334 ILE C N 1
ATOM 9902 C CA . ILE C 1 357 ? 40.853 91.151 57.561 1.00 43.28 334 ILE C CA 1
ATOM 9903 C C . ILE C 1 357 ? 40.876 90.163 56.394 1.00 43.56 334 ILE C C 1
ATOM 9904 O O . ILE C 1 357 ? 40.004 89.320 56.296 1.00 43.80 334 ILE C O 1
ATOM 9909 N N . ARG C 1 358 ? 41.878 90.267 55.535 1.00 42.94 335 ARG C N 1
ATOM 9910 C CA . ARG C 1 358 ? 42.054 89.313 54.441 1.00 45.93 335 ARG C CA 1
ATOM 9911 C C . ARG C 1 358 ? 42.197 87.876 54.940 1.00 47.43 335 ARG C C 1
ATOM 9912 O O . ARG C 1 358 ? 41.545 86.964 54.431 1.00 46.48 335 ARG C O 1
ATOM 9920 N N . ARG C 1 359 ? 43.032 87.702 55.957 1.00 46.98 336 ARG C N 1
ATOM 9921 C CA . ARG C 1 359 ? 43.208 86.414 56.597 1.00 48.26 336 ARG C CA 1
ATOM 9922 C C . ARG C 1 359 ? 41.904 85.854 57.151 1.00 47.74 336 ARG C C 1
ATOM 9923 O O . ARG C 1 359 ? 41.635 84.656 57.021 1.00 47.85 336 ARG C O 1
ATOM 9931 N N . LEU C 1 360 ? 41.124 86.707 57.808 1.00 46.14 337 LEU C N 1
ATOM 9932 C CA . LEU C 1 360 ? 39.876 86.269 58.403 1.00 45.55 337 LEU C CA 1
ATOM 9933 C C . LEU C 1 360 ? 38.908 85.739 57.344 1.00 45.43 337 LEU C C 1
ATOM 9934 O O . LEU C 1 360 ? 38.170 84.791 57.603 1.00 43.19 337 LEU C O 1
ATOM 9939 N N . ARG C 1 361 ? 38.925 86.342 56.160 1.00 44.88 338 ARG C N 1
ATOM 9940 C CA . ARG C 1 361 ? 38.079 85.869 55.069 1.00 46.23 338 ARG C CA 1
ATOM 9941 C C . ARG C 1 361 ? 38.612 84.592 54.462 1.00 44.19 338 ARG C C 1
ATOM 9942 O O . ARG C 1 361 ? 37.843 83.729 54.141 1.00 44.30 338 ARG C O 1
ATOM 9950 N N . ALA C 1 362 ? 39.924 84.484 54.315 1.00 44.21 339 ALA C N 1
ATOM 9951 C CA . ALA C 1 362 ? 40.556 83.292 53.769 1.00 44.59 339 ALA C CA 1
ATOM 9952 C C . ALA C 1 362 ? 40.440 82.087 54.691 1.00 46.03 339 ALA C C 1
ATOM 9953 O O . ALA C 1 362 ? 40.248 81.012 54.198 1.00 47.82 339 ALA C O 1
ATOM 9955 N N . GLU C 1 363 ? 40.505 82.268 56.010 1.00 46.53 340 GLU C N 1
ATOM 9956 C CA . GLU C 1 363 ? 40.630 81.148 56.941 1.00 48.46 340 GLU C CA 1
ATOM 9957 C C . GLU C 1 363 ? 39.467 80.918 57.907 1.00 46.61 340 GLU C C 1
ATOM 9958 O O . GLU C 1 363 ? 39.319 79.805 58.376 1.00 45.49 340 GLU C O 1
ATOM 9964 N N . TYR C 1 364 ? 38.667 81.935 58.236 1.00 46.14 341 TYR C N 1
ATOM 9965 C CA . TYR C 1 364 ? 37.708 81.823 59.357 1.00 47.52 341 TYR C CA 1
ATOM 9966 C C . TYR C 1 364 ? 36.220 82.079 59.083 1.00 47.58 341 TYR C C 1
ATOM 9967 O O . TYR C 1 364 ? 35.378 81.335 59.559 1.00 45.90 341 TYR C O 1
ATOM 9976 N N . THR C 1 365 ? 35.889 83.172 58.407 1.00 50.31 342 THR C N 1
ATOM 9977 C CA . THR C 1 365 ? 34.482 83.603 58.301 1.00 51.84 342 THR C CA 1
ATOM 9978 C C . THR C 1 365 ? 34.218 84.534 57.124 1.00 50.04 342 THR C C 1
ATOM 9979 O O . THR C 1 365 ? 35.089 85.262 56.680 1.00 48.89 342 THR C O 1
ATOM 9983 N N . ASP C 1 366 ? 32.993 84.474 56.625 1.00 54.40 343 ASP C N 1
ATOM 9984 C CA . ASP C 1 366 ? 32.494 85.406 55.607 1.00 56.02 343 ASP C CA 1
ATOM 9985 C C . ASP C 1 366 ? 31.323 86.221 56.182 1.00 52.54 343 ASP C C 1
ATOM 9986 O O . ASP C 1 366 ? 30.632 86.901 55.418 1.00 51.55 343 ASP C O 1
ATOM 9991 N N . LEU C 1 367 ? 31.118 86.156 57.515 1.00 50.19 344 LEU C N 1
ATOM 9992 C CA . LEU C 1 367 ? 30.101 86.956 58.219 1.00 48.06 344 LEU C CA 1
ATOM 9993 C C . LEU C 1 367 ? 30.393 88.443 58.071 1.00 47.56 344 LEU C C 1
ATOM 9994 O O . LEU C 1 367 ? 31.572 88.825 57.969 1.00 45.16 344 LEU C O 1
ATOM 9999 N N . PRO C 1 368 ? 29.340 89.301 58.084 1.00 49.70 345 PRO C N 1
ATOM 10000 C CA . PRO C 1 368 ? 29.683 90.739 58.034 1.00 50.16 345 PRO C CA 1
ATOM 10001 C C . PRO C 1 368 ? 30.518 91.142 59.275 1.00 47.69 345 PRO C C 1
ATOM 10002 O O . PRO C 1 368 ? 30.229 90.665 60.389 1.00 45.57 345 PRO C O 1
ATOM 10006 N N . ILE C 1 369 ? 31.559 91.955 59.053 1.00 45.97 346 ILE C N 1
ATOM 10007 C CA . ILE C 1 369 ? 32.463 92.413 60.131 1.00 46.37 346 ILE C CA 1
ATOM 10008 C C . ILE C 1 369 ? 32.108 93.850 60.562 1.00 46.60 346 ILE C C 1
ATOM 10009 O O . ILE C 1 369 ? 32.006 94.749 59.727 1.00 44.26 346 ILE C O 1
ATOM 10014 N N . TYR C 1 370 ? 31.913 94.052 61.866 1.00 46.24 347 TYR C N 1
ATOM 10015 C CA . TYR C 1 370 ? 31.899 95.389 62.444 1.00 46.75 347 TYR C CA 1
ATOM 10016 C C . TYR C 1 370 ? 33.216 95.602 63.169 1.00 46.02 347 TYR C C 1
ATOM 10017 O O . TYR C 1 370 ? 33.589 94.794 64.035 1.00 44.09 347 TYR C O 1
ATOM 10026 N N . ILE C 1 371 ? 33.925 96.685 62.814 1.00 44.38 348 ILE C N 1
ATOM 10027 C CA . ILE C 1 371 ? 35.032 97.171 63.632 1.00 41.11 348 ILE C CA 1
ATOM 10028 C C . ILE C 1 371 ? 34.325 97.837 64.821 1.00 40.98 348 ILE C C 1
ATOM 10029 O O . ILE C 1 371 ? 33.845 98.964 64.731 1.00 40.80 348 ILE C O 1
ATOM 10034 N N . THR C 1 372 ? 34.176 97.081 65.902 1.00 41.82 349 THR C N 1
ATOM 10035 C CA . THR C 1 372 ? 33.470 97.554 67.086 1.00 42.46 349 THR C CA 1
ATOM 10036 C C . THR C 1 372 ? 34.298 98.514 67.945 1.00 39.73 349 THR C C 1
ATOM 10037 O O . THR C 1 372 ? 33.730 99.165 68.810 1.00 39.66 349 THR C O 1
ATOM 10041 N N . GLU C 1 373 ? 35.618 98.563 67.737 1.00 40.01 350 GLU C N 1
ATOM 10042 C CA . GLU C 1 373 ? 36.504 99.616 68.289 1.00 38.97 350 GLU C CA 1
ATOM 10043 C C . GLU C 1 373 ? 37.684 99.813 67.369 1.00 39.35 350 GLU C C 1
ATOM 10044 O O . GLU C 1 373 ? 38.263 98.845 66.878 1.00 40.11 350 GLU C O 1
ATOM 10050 N N . ASN C 1 374 ? 38.023 101.077 67.140 1.00 38.16 351 ASN C N 1
ATOM 10051 C CA . ASN C 1 374 ? 39.320 101.477 66.621 1.00 39.00 351 ASN C CA 1
ATOM 10052 C C . ASN C 1 374 ? 39.518 102.919 67.046 1.00 39.68 351 ASN C C 1
ATOM 10053 O O . ASN C 1 374 ? 38.564 103.709 67.082 1.00 40.97 351 ASN C O 1
ATOM 10058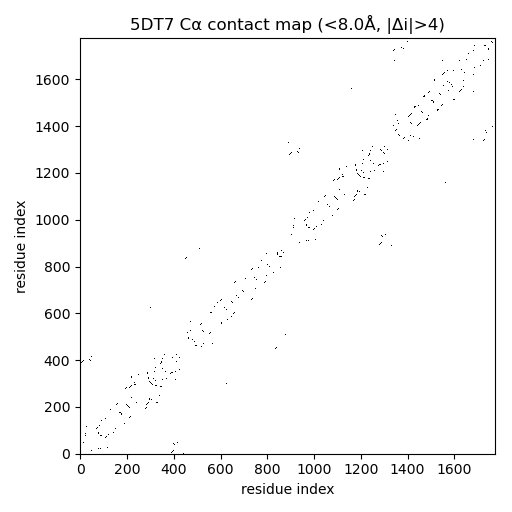 N N . GLY C 1 375 ? 40.750 103.263 67.380 1.00 40.91 352 GLY C N 1
ATOM 10059 C CA . GLY C 1 375 ? 41.038 104.565 67.948 1.00 40.97 352 GLY C CA 1
ATOM 10060 C C . GLY C 1 375 ? 42.436 104.612 68.512 1.00 40.94 352 GLY C C 1
ATOM 10061 O O . GLY C 1 375 ? 43.183 103.642 68.388 1.00 43.04 352 GLY C O 1
ATOM 10062 N N . ALA C 1 376 ? 42.794 105.749 69.101 1.00 40.44 353 ALA C N 1
ATOM 10063 C CA . ALA C 1 376 ? 44.150 105.965 69.590 1.00 40.40 353 ALA C CA 1
ATOM 10064 C C . ALA C 1 376 ? 44.192 106.954 70.734 1.00 39.44 353 ALA C C 1
ATOM 10065 O O . ALA C 1 376 ? 43.377 107.863 70.799 1.00 38.51 353 ALA C O 1
ATOM 10067 N N . ALA C 1 377 ? 45.153 106.747 71.632 1.00 40.61 354 ALA C N 1
ATOM 10068 C CA . ALA C 1 377 ? 45.503 107.721 72.670 1.00 41.56 354 ALA C CA 1
ATOM 10069 C C . ALA C 1 377 ? 46.716 108.551 72.245 1.00 41.78 354 ALA C C 1
ATOM 10070 O O . ALA C 1 377 ? 47.670 108.021 71.688 1.00 43.45 354 ALA C O 1
ATOM 10072 N N . PHE C 1 378 ? 46.638 109.858 72.475 1.00 42.95 355 PHE C N 1
ATOM 10073 C CA . PHE C 1 378 ? 47.739 110.798 72.244 1.00 43.76 355 PHE C CA 1
ATOM 10074 C C . PHE C 1 378 ? 47.654 111.847 73.330 1.00 43.99 355 PHE C C 1
ATOM 10075 O O . PHE C 1 378 ? 46.596 112.015 73.946 1.00 44.02 355 PHE C O 1
ATOM 10083 N N . ASP C 1 379 ? 48.752 112.572 73.530 1.00 46.17 356 ASP C N 1
ATOM 10084 C CA . ASP C 1 379 ? 48.888 113.532 74.634 1.00 45.17 356 ASP C CA 1
ATOM 10085 C C . ASP C 1 379 ? 48.179 114.849 74.321 1.00 44.34 356 ASP C C 1
ATOM 10086 O O . ASP C 1 379 ? 48.811 115.859 74.088 1.00 44.53 356 ASP C O 1
ATOM 10091 N N . ASP C 1 380 ? 46.854 114.829 74.381 1.00 43.91 357 ASP C N 1
ATOM 10092 C CA . ASP C 1 380 ? 46.013 115.964 73.969 1.00 45.93 357 ASP C CA 1
ATOM 10093 C C . ASP C 1 380 ? 46.234 117.245 74.766 1.00 46.68 357 ASP C C 1
ATOM 10094 O O . ASP C 1 380 ? 46.195 117.216 75.994 1.00 49.11 357 ASP C O 1
ATOM 10099 N N . GLN C 1 381 ? 46.415 118.364 74.061 1.00 48.06 358 GLN C N 1
ATOM 10100 C CA . GLN C 1 381 ? 46.550 119.693 74.691 1.00 48.52 358 GLN C CA 1
ATOM 10101 C C . GLN C 1 381 ? 45.292 120.558 74.443 1.00 48.17 358 GLN C C 1
ATOM 10102 O O . GLN C 1 381 ? 44.980 120.889 73.282 1.00 44.80 358 GLN C O 1
ATOM 10108 N N . LEU C 1 382 ? 44.564 120.896 75.517 1.00 45.65 359 LEU C N 1
ATOM 10109 C CA . LEU C 1 382 ? 43.511 121.925 75.449 1.00 46.83 359 LEU C CA 1
ATOM 10110 C C . LEU C 1 382 ? 44.100 123.353 75.536 1.00 46.09 359 LEU C C 1
ATOM 10111 O O . LEU C 1 382 ? 44.558 123.750 76.582 1.00 47.81 359 LEU C O 1
ATOM 10116 N N . VAL C 1 383 ? 44.056 124.113 74.441 1.00 46.40 360 VAL C N 1
ATOM 10117 C CA . VAL C 1 383 ? 44.588 125.493 74.390 1.00 47.13 360 VAL C CA 1
ATOM 10118 C C . VAL C 1 383 ? 43.615 126.398 73.637 1.00 46.49 360 VAL C C 1
ATOM 10119 O O . VAL C 1 383 ? 43.283 126.115 72.462 1.00 45.40 360 VAL C O 1
ATOM 10123 N N . ASP C 1 384 ? 43.212 127.490 74.300 1.00 46.12 361 ASP C N 1
ATOM 10124 C CA . ASP C 1 384 ? 42.311 128.517 73.740 1.00 45.09 361 ASP C CA 1
ATOM 10125 C C . ASP C 1 384 ? 41.021 127.886 73.218 1.00 45.25 361 ASP C C 1
ATOM 10126 O O . ASP C 1 384 ? 40.600 128.149 72.085 1.00 43.52 361 ASP C O 1
ATOM 10131 N N . GLY C 1 385 ? 40.448 127.004 74.033 1.00 45.48 362 GLY C N 1
ATOM 10132 C CA . GLY C 1 385 ? 39.195 126.313 73.711 1.00 47.24 362 GLY C CA 1
ATOM 10133 C C . GLY C 1 385 ? 39.198 125.247 72.604 1.00 47.62 362 GLY C C 1
ATOM 10134 O O . GLY C 1 385 ? 38.137 124.725 72.279 1.00 44.48 362 GLY C O 1
ATOM 10135 N N . LYS C 1 386 ? 40.366 124.920 72.032 1.00 45.61 363 LYS C N 1
ATOM 10136 C CA . LYS C 1 386 ? 40.493 123.824 71.050 1.00 48.51 363 LYS C CA 1
ATOM 10137 C C . LYS C 1 386 ? 41.504 122.725 71.447 1.00 46.62 363 LYS C C 1
ATOM 10138 O O . LYS C 1 386 ? 42.440 122.977 72.206 1.00 46.81 363 LYS C O 1
ATOM 10144 N N . ILE C 1 387 ? 41.286 121.513 70.918 1.00 44.15 364 ILE C N 1
ATOM 10145 C CA . ILE C 1 387 ? 42.246 120.413 70.980 1.00 41.57 364 ILE C CA 1
ATOM 10146 C C . ILE C 1 387 ? 42.609 120.020 69.529 1.00 41.73 364 ILE C C 1
ATOM 10147 O O . ILE C 1 387 ? 41.795 119.402 68.814 1.00 43.05 364 ILE C O 1
ATOM 10152 N N . HIS C 1 388 ? 43.818 120.388 69.111 1.00 40.60 365 HIS C N 1
ATOM 10153 C CA . HIS C 1 388 ? 44.322 120.151 67.760 1.00 40.75 365 HIS C CA 1
ATOM 10154 C C . HIS C 1 388 ? 44.927 118.744 67.667 1.00 43.09 365 HIS C C 1
ATOM 10155 O O . HIS C 1 388 ? 46.161 118.575 67.555 1.00 41.37 365 HIS C O 1
ATOM 10162 N N . ASP C 1 389 ? 44.054 117.729 67.724 1.00 44.04 366 ASP C N 1
ATOM 10163 C CA . ASP C 1 389 ? 44.481 116.307 67.713 1.00 43.76 366 ASP C CA 1
ATOM 10164 C C . ASP C 1 389 ? 44.596 115.780 66.291 1.00 42.73 366 ASP C C 1
ATOM 10165 O O . ASP C 1 389 ? 43.943 114.821 65.909 1.00 43.79 366 ASP C O 1
ATOM 10170 N N . GLN C 1 390 ? 45.464 116.425 65.525 1.00 44.21 367 GLN C N 1
ATOM 10171 C CA . GLN C 1 390 ? 45.740 116.038 64.154 1.00 44.90 367 GLN C CA 1
ATOM 10172 C C . GLN C 1 390 ? 46.270 114.602 64.084 1.00 45.94 367 GLN C C 1
ATOM 10173 O O . GLN C 1 390 ? 46.031 113.889 63.100 1.00 44.26 367 GLN C O 1
ATOM 10179 N N . ASN C 1 391 ? 47.032 114.217 65.112 1.00 43.65 368 ASN C N 1
ATOM 10180 C CA . ASN C 1 391 ? 47.580 112.878 65.199 1.00 46.06 368 ASN C CA 1
ATOM 10181 C C . ASN C 1 391 ? 46.469 111.814 65.290 1.00 44.12 368 ASN C C 1
ATOM 10182 O O . ASN C 1 391 ? 46.519 110.828 64.570 1.00 42.78 368 ASN C O 1
ATOM 10187 N N . ARG C 1 392 ? 45.454 112.049 66.119 1.00 42.16 369 ARG C N 1
ATOM 10188 C CA . ARG C 1 392 ? 44.289 111.169 66.166 1.00 42.48 369 ARG C CA 1
ATOM 10189 C C . ARG C 1 392 ? 43.508 111.182 64.858 1.00 43.58 369 ARG C C 1
ATOM 10190 O O . ARG C 1 392 ? 43.021 110.130 64.447 1.00 44.98 369 ARG C O 1
ATOM 10198 N N . ILE C 1 393 ? 43.355 112.348 64.233 1.00 44.69 370 ILE C N 1
ATOM 10199 C CA . ILE C 1 393 ? 42.704 112.427 62.909 1.00 45.88 370 ILE C CA 1
ATOM 10200 C C . ILE C 1 393 ? 43.449 111.560 61.885 1.00 45.33 370 ILE C C 1
ATOM 10201 O O . ILE C 1 393 ? 42.819 110.798 61.164 1.00 44.05 370 ILE C O 1
ATOM 10206 N N . ASP C 1 394 ? 44.778 111.687 61.827 1.00 46.16 371 ASP C N 1
ATOM 10207 C CA . ASP C 1 394 ? 45.597 110.927 60.867 1.00 46.30 371 ASP C CA 1
ATOM 10208 C C . ASP C 1 394 ? 45.532 109.419 61.136 1.00 46.89 371 ASP C C 1
ATOM 10209 O O . ASP C 1 394 ? 45.554 108.617 60.196 1.00 45.81 371 ASP C O 1
ATOM 10214 N N . TYR C 1 395 ? 45.461 109.050 62.417 1.00 44.54 372 TYR C N 1
ATOM 10215 C CA . TYR C 1 395 ? 45.329 107.663 62.806 1.00 43.62 372 TYR C CA 1
ATOM 10216 C C . TYR C 1 395 ? 44.022 107.121 62.225 1.00 43.41 372 TYR C C 1
ATOM 10217 O O . TYR C 1 395 ? 44.050 106.165 61.461 1.00 45.73 372 TYR C O 1
ATOM 10226 N N . VAL C 1 396 ? 42.904 107.756 62.575 1.00 41.43 373 VAL C N 1
ATOM 10227 C CA . VAL C 1 396 ? 41.552 107.313 62.173 1.00 41.35 373 VAL C CA 1
ATOM 10228 C C . VAL C 1 396 ? 41.370 107.353 60.640 1.00 40.84 373 VAL C C 1
ATOM 10229 O O . VAL C 1 396 ? 40.809 106.434 60.057 1.00 41.16 373 VAL C O 1
ATOM 10233 N N . ALA C 1 397 ? 41.863 108.402 60.006 1.00 41.63 374 ALA C N 1
ATOM 10234 C CA . ALA C 1 397 ? 41.795 108.530 58.536 1.00 42.95 374 ALA C CA 1
ATOM 10235 C C . ALA C 1 397 ? 42.435 107.328 57.832 1.00 43.37 374 ALA C C 1
ATOM 10236 O O . ALA C 1 397 ? 41.854 106.772 56.918 1.00 43.12 374 ALA C O 1
ATOM 10238 N N . GLN C 1 398 ? 43.623 106.926 58.270 1.00 44.85 375 GLN C N 1
ATOM 10239 C CA . GLN C 1 398 ? 44.301 105.777 57.676 1.00 45.25 375 GLN C CA 1
ATOM 10240 C C . GLN C 1 398 ? 43.516 104.452 57.807 1.00 45.09 375 GLN C C 1
ATOM 10241 O O . GLN C 1 398 ? 43.485 103.661 56.850 1.00 45.34 375 GLN C O 1
ATOM 10247 N N . HIS C 1 399 ? 42.884 104.223 58.963 1.00 42.93 376 HIS C N 1
ATOM 10248 C CA . HIS C 1 399 ? 42.063 103.023 59.189 1.00 42.55 376 HIS C CA 1
ATOM 10249 C C . HIS C 1 399 ? 40.686 103.059 58.490 1.00 43.95 376 HIS C C 1
ATOM 10250 O O . HIS C 1 399 ? 40.160 101.990 58.118 1.00 44.25 376 HIS C O 1
ATOM 10257 N N . LEU C 1 400 ? 40.078 104.245 58.361 1.00 43.88 377 LEU C N 1
ATOM 10258 C CA . LEU C 1 400 ? 38.894 104.402 57.505 1.00 45.08 377 LEU C CA 1
ATOM 10259 C C . LEU C 1 400 ? 39.248 104.214 56.015 1.00 44.64 377 LEU C C 1
ATOM 10260 O O . LEU C 1 400 ? 38.467 103.648 55.270 1.00 45.38 377 LEU C O 1
ATOM 10265 N N . GLN C 1 401 ? 40.416 104.679 55.593 1.00 46.04 378 GLN C N 1
ATOM 10266 C CA . GLN C 1 401 ? 40.874 104.478 54.222 1.00 47.00 378 GLN C CA 1
ATOM 10267 C C . GLN C 1 401 ? 41.109 102.991 53.976 1.00 50.49 378 GLN C C 1
ATOM 10268 O O . GLN C 1 401 ? 40.803 102.488 52.886 1.00 51.57 378 GLN C O 1
ATOM 10274 N N . ALA C 1 402 ? 41.645 102.292 54.984 1.00 47.80 379 ALA C N 1
ATOM 10275 C CA . ALA C 1 402 ? 41.840 100.854 54.885 1.00 46.76 379 ALA C CA 1
ATOM 10276 C C . ALA C 1 402 ? 40.499 100.141 54.759 1.00 46.07 379 ALA C C 1
ATOM 10277 O O . ALA C 1 402 ? 40.341 99.312 53.861 1.00 45.93 379 ALA C O 1
ATOM 10279 N N . VAL C 1 403 ? 39.532 100.488 55.614 1.00 45.19 380 VAL C N 1
ATOM 10280 C CA . VAL C 1 403 ? 38.189 99.872 55.564 1.00 44.23 380 VAL C CA 1
ATOM 10281 C C . VAL C 1 403 ? 37.543 99.990 54.158 1.00 46.94 380 VAL C C 1
ATOM 10282 O O . VAL C 1 403 ? 37.068 99.008 53.606 1.00 46.30 380 VAL C O 1
ATOM 10286 N N . SER C 1 404 ? 37.547 101.198 53.603 1.00 48.71 381 SER C N 1
ATOM 10287 C CA . SER C 1 404 ? 37.068 101.477 52.249 1.00 49.40 381 SER C CA 1
ATOM 10288 C C . SER C 1 404 ? 37.783 100.644 51.153 1.00 51.57 381 SER C C 1
ATOM 10289 O O . SER C 1 404 ? 37.116 100.086 50.266 1.00 49.47 381 SER C O 1
ATOM 10292 N N . ASP C 1 405 ? 39.121 100.565 51.223 1.00 51.38 382 ASP C N 1
ATOM 10293 C CA . ASP C 1 405 ? 39.927 99.704 50.318 1.00 51.13 382 ASP C CA 1
ATOM 10294 C C . ASP C 1 405 ? 39.567 98.217 50.453 1.00 50.86 382 ASP C C 1
ATOM 10295 O O . ASP C 1 405 ? 39.420 97.502 49.454 1.00 52.12 382 ASP C O 1
ATOM 10300 N N . LEU C 1 406 ? 39.436 97.753 51.687 1.00 48.35 383 LEU C N 1
ATOM 10301 C CA . LEU C 1 406 ? 39.060 96.361 51.932 1.00 47.01 383 LEU C CA 1
ATOM 10302 C C . LEU C 1 406 ? 37.666 96.077 51.404 1.00 46.42 383 LEU C C 1
ATOM 10303 O O . LEU C 1 406 ? 37.435 94.993 50.874 1.00 47.27 383 LEU C O 1
ATOM 10308 N N . ASN C 1 407 ? 36.745 97.038 51.538 1.00 47.14 384 ASN C N 1
ATOM 10309 C CA . ASN C 1 407 ? 35.373 96.869 51.017 1.00 48.29 384 ASN C CA 1
ATOM 10310 C C . ASN C 1 407 ? 35.341 96.853 49.473 1.00 50.11 384 ASN C C 1
ATOM 10311 O O . ASN C 1 407 ? 34.591 96.075 48.901 1.00 49.56 384 ASN C O 1
ATOM 10316 N N . ASP C 1 408 ? 36.220 97.616 48.821 1.00 51.09 385 ASP C N 1
ATOM 10317 C CA . ASP C 1 408 ? 36.465 97.465 47.371 1.00 52.63 385 ASP C CA 1
ATOM 10318 C C . ASP C 1 408 ? 36.959 96.072 46.975 1.00 53.42 385 ASP C C 1
ATOM 10319 O O . ASP C 1 408 ? 36.856 95.708 45.813 1.00 54.79 385 ASP C O 1
ATOM 10324 N N . GLU C 1 409 ? 37.568 95.332 47.907 1.00 54.56 386 GLU C N 1
ATOM 10325 C CA . GLU C 1 409 ? 38.003 93.959 47.645 1.00 53.35 386 GLU C CA 1
ATOM 10326 C C . GLU C 1 409 ? 36.940 92.947 48.005 1.00 52.20 386 GLU C C 1
ATOM 10327 O O . GLU C 1 409 ? 37.178 91.762 47.882 1.00 55.25 386 GLU C O 1
ATOM 10333 N N . GLY C 1 410 ? 35.772 93.393 48.443 1.00 50.45 387 GLY C N 1
ATOM 10334 C CA . GLY C 1 410 ? 34.712 92.481 48.832 1.00 49.52 387 GLY C CA 1
ATOM 10335 C C . GLY C 1 410 ? 34.831 91.953 50.247 1.00 49.25 387 GLY C C 1
ATOM 10336 O O . GLY C 1 410 ? 34.201 90.963 50.566 1.00 47.57 387 GLY C O 1
ATOM 10337 N N . MET C 1 411 ? 35.587 92.622 51.120 1.00 48.90 388 MET C N 1
ATOM 10338 C CA . MET C 1 411 ? 35.790 92.117 52.496 1.00 48.29 388 MET C CA 1
ATOM 10339 C C . MET C 1 411 ? 34.629 92.332 53.445 1.00 48.11 388 MET C C 1
ATOM 10340 O O . MET C 1 411 ? 34.690 91.863 54.576 1.00 48.80 388 MET C O 1
ATOM 10345 N N . ASN C 1 412 ? 33.589 93.050 53.014 1.00 48.58 389 ASN C N 1
ATOM 10346 C CA . ASN C 1 412 ? 32.319 93.122 53.766 1.00 48.66 389 ASN C CA 1
ATOM 10347 C C . ASN C 1 412 ? 32.442 93.528 55.283 1.00 49.63 389 ASN C C 1
ATOM 10348 O O . ASN C 1 412 ? 31.961 92.824 56.213 1.00 44.00 389 ASN C O 1
ATOM 10353 N N . ILE C 1 413 ? 33.066 94.700 55.488 1.00 51.61 390 ILE C N 1
ATOM 10354 C CA . ILE C 1 413 ? 33.070 95.380 56.777 1.00 49.63 390 ILE C CA 1
ATOM 10355 C C . ILE C 1 413 ? 31.833 96.271 56.746 1.00 47.65 390 ILE C C 1
ATOM 10356 O O . ILE C 1 413 ? 31.781 97.226 55.977 1.00 47.42 390 ILE C O 1
ATOM 10361 N N . ALA C 1 414 ? 30.842 95.925 57.558 1.00 47.59 391 ALA C N 1
ATOM 10362 C CA . ALA C 1 414 ? 29.541 96.604 57.573 1.00 48.87 391 ALA C CA 1
ATOM 10363 C C . ALA C 1 414 ? 29.551 97.914 58.360 1.00 53.31 391 ALA C C 1
ATOM 10364 O O . ALA C 1 414 ? 28.668 98.754 58.184 1.00 51.50 391 ALA C O 1
ATOM 10366 N N . GLY C 1 415 ? 30.531 98.086 59.243 1.00 57.60 392 GLY C N 1
ATOM 10367 C CA . GLY C 1 415 ? 30.608 99.304 60.038 1.00 57.29 392 GLY C CA 1
ATOM 10368 C C . GLY C 1 415 ? 31.892 99.494 60.812 1.00 55.74 392 GLY C C 1
ATOM 10369 O O . GLY C 1 415 ? 32.690 98.561 60.958 1.00 54.09 392 GLY C O 1
ATOM 10370 N N . TYR C 1 416 ? 32.063 100.728 61.288 1.00 52.47 393 TYR C N 1
ATOM 10371 C CA . TYR C 1 416 ? 33.243 101.179 62.011 1.00 49.11 393 TYR C CA 1
ATOM 10372 C C . TYR C 1 416 ? 32.783 102.014 63.201 1.00 47.62 393 TYR C C 1
ATOM 10373 O O . TYR C 1 416 ? 32.106 103.010 63.003 1.00 48.60 393 TYR C O 1
ATOM 10382 N N . TYR C 1 417 ? 33.109 101.576 64.417 1.00 45.68 394 TYR C N 1
ATOM 10383 C CA . TYR C 1 417 ? 32.808 102.324 65.642 1.00 46.13 394 TYR C CA 1
ATOM 10384 C C . TYR C 1 417 ? 34.113 102.890 66.244 1.00 45.79 394 TYR C C 1
ATOM 10385 O O . TYR C 1 417 ? 34.985 102.131 66.693 1.00 40.41 394 TYR C O 1
ATOM 10394 N N . LEU C 1 418 ? 34.213 104.222 66.271 1.00 44.47 395 LEU C N 1
ATOM 10395 C CA . LEU C 1 418 ? 35.408 104.915 66.728 1.00 44.60 395 LEU C CA 1
ATOM 10396 C C . LEU C 1 418 ? 35.432 104.849 68.251 1.00 41.97 395 LEU C C 1
ATOM 10397 O O . LEU C 1 418 ? 34.478 105.315 68.880 1.00 39.64 395 LEU C O 1
ATOM 10402 N N . TRP C 1 419 ? 36.479 104.223 68.822 1.00 40.04 396 TRP C N 1
ATOM 10403 C CA . TRP C 1 419 ? 36.723 104.269 70.281 1.00 39.08 396 TRP C CA 1
ATOM 10404 C C . TRP C 1 419 ? 37.589 105.520 70.566 1.00 39.08 396 TRP C C 1
ATOM 10405 O O . TRP C 1 419 ? 38.715 105.579 70.076 1.00 39.90 396 TRP C O 1
ATOM 10416 N N . SER C 1 420 ? 37.133 106.509 71.338 1.00 36.96 397 SER C N 1
ATOM 10417 C CA . SER C 1 420 ? 35.888 106.540 72.088 1.00 36.75 397 SER C CA 1
ATOM 10418 C C . SER C 1 420 ? 35.186 107.889 71.853 1.00 38.39 397 SER C C 1
ATOM 10419 O O . SER C 1 420 ? 35.816 108.860 71.405 1.00 38.11 397 SER C O 1
ATOM 10422 N N . LEU C 1 421 ? 33.888 107.936 72.171 1.00 38.40 398 LEU C N 1
ATOM 10423 C CA . LEU C 1 421 ? 33.128 109.171 72.180 1.00 39.41 398 LEU C CA 1
ATOM 10424 C C . LEU C 1 421 ? 33.789 110.201 73.107 1.00 41.05 398 LEU C C 1
ATOM 10425 O O . LEU C 1 421 ? 34.081 111.329 72.686 1.00 40.42 398 LEU C O 1
ATOM 10430 N N . LEU C 1 422 ? 34.008 109.796 74.357 1.00 41.22 399 LEU C N 1
ATOM 10431 C CA . LEU C 1 422 ? 34.582 110.663 75.375 1.00 43.25 399 LEU C CA 1
ATOM 10432 C C . LEU C 1 422 ? 35.960 110.188 75.869 1.00 41.15 399 LEU C C 1
ATOM 10433 O O . LEU C 1 422 ? 36.230 108.998 75.924 1.00 42.17 399 LEU C O 1
ATOM 10438 N N . ASP C 1 423 ? 36.807 111.123 76.277 1.00 39.25 400 ASP C N 1
ATOM 10439 C CA . ASP C 1 423 ? 37.893 110.780 77.178 1.00 38.54 400 ASP C CA 1
ATOM 10440 C C . ASP C 1 423 ? 37.258 110.099 78.382 1.00 39.13 400 ASP C C 1
ATOM 10441 O O . ASP C 1 423 ? 36.197 110.537 78.868 1.00 37.59 400 ASP C O 1
ATOM 10446 N N . ASN C 1 424 ? 37.875 109.002 78.823 1.00 40.42 401 ASN C N 1
ATOM 10447 C CA . ASN C 1 424 ? 37.332 108.204 79.921 1.00 41.70 401 ASN C CA 1
ATOM 10448 C C . ASN C 1 424 ? 38.415 107.474 80.742 1.00 41.82 401 ASN C C 1
ATOM 10449 O O . ASN C 1 424 ? 39.603 107.634 80.495 1.00 42.05 401 ASN C O 1
ATOM 10454 N N . PHE C 1 425 ? 37.975 106.717 81.746 1.00 42.62 402 PHE C N 1
ATOM 10455 C CA . PHE C 1 425 ? 38.837 105.871 82.568 1.00 41.37 402 PHE C CA 1
ATOM 10456 C C . PHE C 1 425 ? 39.472 104.765 81.717 1.00 40.82 402 PHE C C 1
ATOM 10457 O O . PHE C 1 425 ? 38.799 103.800 81.357 1.00 40.44 402 PHE C O 1
ATOM 10465 N N . GLU C 1 426 ? 40.764 104.899 81.410 1.00 39.32 403 GLU C N 1
ATOM 10466 C CA . GLU C 1 426 ? 41.459 103.913 80.610 1.00 40.38 403 GLU C CA 1
ATOM 10467 C C . GLU C 1 426 ? 42.135 102.812 81.478 1.00 41.27 403 GLU C C 1
ATOM 10468 O O . GLU C 1 426 ? 43.358 102.632 81.451 1.00 40.36 403 GLU C O 1
ATOM 10474 N N . TRP C 1 427 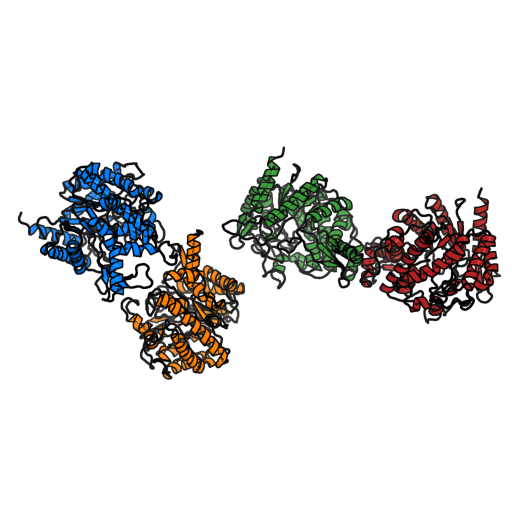? 41.313 102.088 82.247 1.00 40.16 404 TRP C N 1
ATOM 10475 C CA . TRP C 1 427 ? 41.719 100.872 82.950 1.00 39.39 404 TRP C CA 1
ATOM 10476 C C . TRP C 1 427 ? 42.958 101.074 83.837 1.00 40.36 404 TRP C C 1
ATOM 10477 O O . TRP C 1 427 ? 42.950 101.981 84.665 1.00 39.55 404 TRP C O 1
ATOM 10488 N N . SER C 1 428 ? 44.024 100.290 83.661 1.00 40.72 405 SER C N 1
ATOM 10489 C CA . SER C 1 428 ? 45.179 100.380 84.567 1.00 41.79 405 SER C CA 1
ATOM 10490 C C . SER C 1 428 ? 45.968 101.690 84.419 1.00 41.81 405 SER C C 1
ATOM 10491 O O . SER C 1 428 ? 46.738 102.036 85.325 1.00 41.65 405 SER C O 1
ATOM 10494 N N . PHE C 1 429 ? 45.769 102.399 83.291 1.00 41.00 406 PHE C N 1
ATOM 10495 C CA . PHE C 1 429 ? 46.319 103.755 83.061 1.00 39.59 406 PHE C CA 1
ATOM 10496 C C . PHE C 1 429 ? 45.458 104.876 83.663 1.00 37.56 406 PHE C C 1
ATOM 10497 O O . PHE C 1 429 ? 45.836 106.044 83.587 1.00 35.52 406 PHE C O 1
ATOM 10505 N N . GLY C 1 430 ? 44.318 104.545 84.268 1.00 38.07 407 GLY C N 1
ATOM 10506 C CA . GLY C 1 430 ? 43.393 105.571 84.774 1.00 38.98 407 GLY C CA 1
ATOM 10507 C C . GLY C 1 430 ? 43.040 106.633 83.730 1.00 39.81 407 GLY C C 1
ATOM 10508 O O . GLY C 1 430 ? 42.838 106.327 82.548 1.00 39.52 407 GLY C O 1
ATOM 10509 N N . TYR C 1 431 ? 42.988 107.884 84.180 1.00 40.49 408 TYR C N 1
ATOM 10510 C CA . TYR C 1 431 ? 42.720 109.066 83.339 1.00 41.45 408 TYR C CA 1
ATOM 10511 C C . TYR C 1 431 ? 43.940 109.656 82.634 1.00 42.10 408 TYR C C 1
ATOM 10512 O O . TYR C 1 431 ? 43.807 110.669 81.948 1.00 46.93 408 TYR C O 1
ATOM 10521 N N . ASP C 1 432 ? 45.094 108.995 82.741 1.00 40.69 409 ASP C N 1
ATOM 10522 C CA . ASP C 1 432 ? 46.323 109.455 82.109 1.00 40.74 409 ASP C CA 1
ATOM 10523 C C . ASP C 1 432 ? 46.369 109.205 80.591 1.00 40.64 409 ASP C C 1
ATOM 10524 O O . ASP C 1 432 ? 47.298 109.657 79.931 1.00 38.49 409 ASP C O 1
ATOM 10529 N N . LYS C 1 433 ? 45.407 108.460 80.044 1.00 39.34 410 LYS C N 1
ATOM 10530 C CA . LYS C 1 433 ? 45.362 108.227 78.608 1.00 41.04 410 LYS C CA 1
ATOM 10531 C C . LYS C 1 433 ? 44.009 108.612 78.038 1.00 41.48 410 LYS C C 1
ATOM 10532 O O . LYS C 1 433 ? 42.965 108.152 78.515 1.00 44.04 410 LYS C O 1
ATOM 10538 N N . ARG C 1 434 ? 44.037 109.440 77.004 1.00 40.83 411 ARG C N 1
ATOM 10539 C CA . ARG C 1 434 ? 42.802 110.008 76.444 1.00 41.66 411 ARG C CA 1
ATOM 10540 C C . ARG C 1 434 ? 42.585 109.402 75.044 1.00 40.73 411 ARG C C 1
ATOM 10541 O O . ARG C 1 434 ? 43.391 109.633 74.132 1.00 37.93 411 ARG C O 1
ATOM 10549 N N . PHE C 1 435 ? 41.510 108.619 74.906 1.00 40.65 412 PHE C N 1
ATOM 10550 C CA . PHE C 1 435 ? 41.104 108.014 73.616 1.00 42.09 412 PHE C CA 1
ATOM 10551 C C . PHE C 1 435 ? 39.967 108.765 72.913 1.00 41.26 412 PHE C C 1
ATOM 10552 O O . PHE C 1 435 ? 39.678 108.490 71.749 1.00 40.02 412 PHE C O 1
ATOM 10560 N N . GLY C 1 436 ? 39.350 109.713 73.624 1.00 42.14 413 GLY C N 1
ATOM 10561 C CA . GLY C 1 436 ? 38.137 110.420 73.176 1.00 42.30 413 GLY C CA 1
ATOM 10562 C C . GLY C 1 436 ? 38.275 111.266 71.926 1.00 40.37 413 GLY C C 1
ATOM 10563 O O . GLY C 1 436 ? 39.348 111.755 71.621 1.00 41.17 413 GLY C O 1
ATOM 10564 N N . ILE C 1 437 ? 37.192 111.393 71.170 1.00 40.50 414 ILE C N 1
ATOM 10565 C CA . ILE C 1 437 ? 37.094 112.444 70.151 1.00 40.98 414 ILE C CA 1
ATOM 10566 C C . ILE C 1 437 ? 36.499 113.724 70.767 1.00 41.21 414 ILE C C 1
ATOM 10567 O O . ILE C 1 437 ? 36.623 114.796 70.195 1.00 41.95 414 ILE C O 1
ATOM 10572 N N . ILE C 1 438 ? 35.868 113.591 71.928 1.00 40.33 415 ILE C N 1
ATOM 10573 C CA . ILE C 1 438 ? 35.429 114.705 72.739 1.00 41.61 415 ILE C CA 1
ATOM 10574 C C . ILE C 1 438 ? 36.253 114.738 74.033 1.00 42.24 415 ILE C C 1
ATOM 10575 O O . ILE C 1 438 ? 36.290 113.766 74.789 1.00 42.71 415 ILE C O 1
ATOM 10580 N N . TYR C 1 439 ? 36.884 115.879 74.279 1.00 42.45 416 TYR C N 1
ATOM 10581 C CA . TYR C 1 439 ? 37.656 116.115 75.490 1.00 42.94 416 TYR C CA 1
ATOM 10582 C C . TYR C 1 439 ? 36.738 116.268 76.708 1.00 41.89 416 TYR C C 1
ATOM 10583 O O . TYR C 1 439 ? 35.689 116.878 76.626 1.00 40.37 416 TYR C O 1
ATOM 10592 N N . VAL C 1 440 ? 37.157 115.717 77.842 1.00 43.03 417 VAL C N 1
ATOM 10593 C CA . VAL C 1 440 ? 36.412 115.835 79.101 1.00 42.71 417 VAL C CA 1
ATOM 10594 C C . VAL C 1 440 ? 37.344 116.389 80.158 1.00 44.46 417 VAL C C 1
ATOM 10595 O O . VAL C 1 440 ? 38.409 115.826 80.428 1.00 42.29 417 VAL C O 1
ATOM 10599 N N . ASP C 1 441 ? 36.955 117.522 80.732 1.00 46.27 418 ASP C N 1
ATOM 10600 C CA . ASP C 1 441 ? 37.618 118.028 81.903 1.00 46.53 418 ASP C CA 1
ATOM 10601 C C . ASP C 1 441 ? 37.031 117.190 83.031 1.00 46.31 418 ASP C C 1
ATOM 10602 O O . ASP C 1 441 ? 35.837 117.292 83.329 1.00 42.66 418 ASP C O 1
ATOM 10607 N N . PHE C 1 442 ? 37.859 116.354 83.651 1.00 46.48 419 PHE C N 1
ATOM 10608 C CA . PHE C 1 442 ? 37.339 115.466 84.688 1.00 47.23 419 PHE C CA 1
ATOM 10609 C C . PHE C 1 442 ? 37.062 116.151 86.017 1.00 46.39 419 PHE C C 1
ATOM 10610 O O . PHE C 1 442 ? 36.439 115.536 86.879 1.00 43.83 419 PHE C O 1
ATOM 10618 N N . ASP C 1 443 ? 37.500 117.404 86.177 1.00 49.21 420 ASP C N 1
ATOM 10619 C CA . ASP C 1 443 ? 37.092 118.224 87.343 1.00 51.43 420 ASP C CA 1
ATOM 10620 C C . ASP C 1 443 ? 35.708 118.858 87.202 1.00 49.97 420 ASP C C 1
ATOM 10621 O O . ASP C 1 443 ? 34.913 118.805 88.126 1.00 50.30 420 ASP C O 1
ATOM 10626 N N . THR C 1 444 ? 35.427 119.457 86.052 1.00 49.29 421 THR C N 1
ATOM 10627 C CA . THR C 1 444 ? 34.167 120.192 85.837 1.00 47.18 421 THR C CA 1
ATOM 10628 C C . THR C 1 444 ? 33.124 119.398 85.066 1.00 47.20 421 THR C C 1
ATOM 10629 O O . THR C 1 444 ? 31.992 119.836 84.972 1.00 46.67 421 THR C O 1
ATOM 10633 N N . GLN C 1 445 ? 33.515 118.252 84.498 1.00 47.07 422 GLN C N 1
ATOM 10634 C CA . GLN C 1 445 ? 32.693 117.484 83.552 1.00 45.11 422 GLN C CA 1
ATOM 10635 C C . GLN C 1 445 ? 32.361 118.190 82.216 1.00 44.31 422 GLN C C 1
ATOM 10636 O O . GLN C 1 445 ? 31.517 117.721 81.467 1.00 44.83 422 GLN C O 1
ATOM 10642 N N . GLU C 1 446 ? 33.074 119.258 81.879 1.00 43.34 423 GLU C N 1
ATOM 10643 C CA . GLU C 1 446 ? 32.837 119.947 80.628 1.00 46.27 423 GLU C CA 1
ATOM 10644 C C . GLU C 1 446 ? 33.230 119.044 79.463 1.00 44.47 423 GLU C C 1
ATOM 10645 O O . GLU C 1 446 ? 34.313 118.492 79.485 1.00 43.66 423 GLU C O 1
ATOM 10651 N N . ARG C 1 447 ? 32.350 118.905 78.467 1.00 43.46 424 ARG C N 1
ATOM 10652 C CA . ARG C 1 447 ? 32.715 118.301 77.173 1.00 42.43 424 ARG C CA 1
ATOM 10653 C C . ARG C 1 447 ? 33.175 119.355 76.185 1.00 42.58 424 ARG C C 1
ATOM 10654 O O . ARG C 1 447 ? 32.495 120.351 75.985 1.00 43.64 424 ARG C O 1
ATOM 10662 N N . ILE C 1 448 ? 34.314 119.128 75.545 1.00 43.16 425 ILE C N 1
ATOM 10663 C CA . ILE C 1 448 ? 34.797 120.008 74.477 1.00 43.64 425 ILE C CA 1
ATOM 10664 C C . ILE C 1 448 ? 35.177 119.137 73.284 1.00 42.55 425 ILE C C 1
ATOM 10665 O O . ILE C 1 448 ? 36.039 118.254 73.396 1.00 42.41 425 ILE C O 1
ATOM 10670 N N . TRP C 1 449 ? 34.560 119.406 72.138 1.00 39.91 426 TRP C N 1
ATOM 10671 C CA . TRP C 1 449 ? 34.916 118.710 70.905 1.00 38.84 426 TRP C CA 1
ATOM 10672 C C . TRP C 1 449 ? 36.359 118.946 70.502 1.00 39.05 426 TRP C C 1
ATOM 10673 O O . TRP C 1 449 ? 36.805 120.085 70.344 1.00 42.20 426 TRP C O 1
ATOM 10684 N N . LYS C 1 450 ? 37.078 117.851 70.297 1.00 39.38 427 LYS C N 1
ATOM 10685 C CA . LYS C 1 450 ? 38.400 117.915 69.664 1.00 40.41 427 LYS C CA 1
ATOM 10686 C C . LYS C 1 450 ? 38.211 118.091 68.143 1.00 40.43 427 LYS C C 1
ATOM 10687 O O . LYS C 1 450 ? 37.136 117.890 67.592 1.00 39.69 427 LYS C O 1
ATOM 10693 N N . ASP C 1 451 ? 39.275 118.490 67.475 1.00 42.17 428 ASP C N 1
ATOM 10694 C CA . ASP C 1 451 ? 39.276 118.583 66.020 1.00 41.86 428 ASP C CA 1
ATOM 10695 C C . ASP C 1 451 ? 38.841 117.268 65.385 1.00 44.04 428 ASP C C 1
ATOM 10696 O O . ASP C 1 451 ? 38.197 117.262 64.347 1.00 48.89 428 ASP C O 1
ATOM 10701 N N . SER C 1 452 ? 39.211 116.149 65.997 1.00 45.26 429 SER C N 1
ATOM 10702 C CA . SER C 1 452 ? 38.818 114.843 65.493 1.00 42.96 429 SER C CA 1
ATOM 10703 C C . SER C 1 452 ? 37.309 114.632 65.523 1.00 42.09 429 SER C C 1
ATOM 10704 O O . SER C 1 452 ? 36.794 113.985 64.642 1.00 41.88 429 SER C O 1
ATOM 10707 N N . ALA C 1 453 ? 36.602 115.142 66.537 1.00 42.78 430 ALA C N 1
ATOM 10708 C CA . ALA C 1 453 ? 35.130 115.109 66.522 1.00 43.14 430 ALA C CA 1
ATOM 10709 C C . ALA C 1 453 ? 34.545 115.880 65.336 1.00 44.50 430 ALA C C 1
ATOM 10710 O O . ALA C 1 453 ? 33.691 115.351 64.613 1.00 44.86 430 ALA C O 1
ATOM 10712 N N . HIS C 1 454 ? 35.003 117.116 65.137 1.00 46.08 431 HIS C N 1
ATOM 10713 C CA . HIS C 1 454 ? 34.522 117.940 64.013 1.00 47.57 431 HIS C CA 1
ATOM 10714 C C . HIS C 1 454 ? 34.808 117.228 62.675 1.00 47.42 431 HIS C C 1
ATOM 10715 O O . HIS C 1 454 ? 33.939 117.152 61.803 1.00 45.80 431 HIS C O 1
ATOM 10722 N N . TRP C 1 455 ? 36.015 116.682 62.555 1.00 46.57 432 TRP C N 1
ATOM 10723 C CA . TRP C 1 455 ? 36.458 115.978 61.347 1.00 47.39 432 TRP C CA 1
ATOM 10724 C C . TRP C 1 455 ? 35.651 114.672 61.067 1.00 48.34 432 TRP C C 1
ATOM 10725 O O . TRP C 1 455 ? 35.289 114.389 59.928 1.00 45.34 432 TRP C O 1
ATOM 10736 N N . TYR C 1 456 ? 35.384 113.892 62.108 1.00 46.71 433 TYR C N 1
ATOM 10737 C CA . TYR C 1 456 ? 34.568 112.683 61.985 1.00 46.95 433 TYR C CA 1
ATOM 10738 C C . TYR C 1 456 ? 33.125 113.022 61.586 1.00 47.72 433 TYR C C 1
ATOM 10739 O O . TYR C 1 456 ? 32.537 112.334 60.740 1.00 46.98 433 TYR C O 1
ATOM 10748 N N . ALA C 1 457 ? 32.562 114.057 62.216 1.00 49.11 434 ALA C N 1
ATOM 10749 C CA . ALA C 1 457 ? 31.223 114.556 61.849 1.00 49.84 434 ALA C CA 1
ATOM 10750 C C . ALA C 1 457 ? 31.160 114.930 60.357 1.00 49.50 434 ALA C C 1
ATOM 10751 O O . ALA C 1 457 ? 30.235 114.525 59.651 1.00 47.20 434 ALA C O 1
ATOM 10753 N N . ASN C 1 458 ? 32.169 115.654 59.884 1.00 49.47 435 ASN C N 1
ATOM 10754 C CA . ASN C 1 458 ? 32.270 116.024 58.471 1.00 51.87 435 ASN C CA 1
ATOM 10755 C C . ASN C 1 458 ? 32.453 114.834 57.523 1.00 52.39 435 ASN C C 1
ATOM 10756 O O . ASN C 1 458 ? 31.953 114.862 56.389 1.00 51.53 435 ASN C O 1
ATOM 10761 N N . VAL C 1 459 ? 33.202 113.822 57.971 1.00 51.81 436 VAL C N 1
ATOM 10762 C CA . VAL C 1 459 ? 33.416 112.594 57.203 1.00 48.21 436 VAL C CA 1
ATOM 10763 C C . VAL C 1 459 ? 32.081 111.900 56.981 1.00 48.04 436 VAL C C 1
ATOM 10764 O O . VAL C 1 459 ? 31.751 111.516 55.850 1.00 45.55 436 VAL C O 1
ATOM 10768 N N . ILE C 1 460 ? 31.320 111.766 58.058 1.00 47.53 437 ILE C N 1
ATOM 10769 C CA . ILE C 1 460 ? 30.008 111.141 58.008 1.00 49.15 437 ILE C CA 1
ATOM 10770 C C . ILE C 1 460 ? 29.032 111.927 57.120 1.00 53.15 437 ILE C C 1
ATOM 10771 O O . ILE C 1 460 ? 28.405 111.343 56.231 1.00 51.11 437 ILE C O 1
ATOM 10776 N N . GLN C 1 461 ? 28.919 113.237 57.362 1.00 55.89 438 GLN C N 1
ATOM 10777 C CA . GLN C 1 461 ? 28.050 114.120 56.580 1.00 55.89 438 GLN C CA 1
ATOM 10778 C C . GLN C 1 461 ? 28.449 114.106 55.090 1.00 56.02 438 GLN C C 1
ATOM 10779 O O . GLN C 1 461 ? 27.570 113.998 54.234 1.00 55.61 438 GLN C O 1
ATOM 10785 N N . THR C 1 462 ? 29.747 114.175 54.781 1.00 54.90 439 THR C N 1
ATOM 10786 C CA . THR C 1 462 ? 30.232 114.041 53.382 1.00 55.56 439 THR C CA 1
ATOM 10787 C C . THR C 1 462 ? 29.835 112.696 52.761 1.00 58.14 439 THR C C 1
ATOM 10788 O O . THR C 1 462 ? 29.506 112.621 51.569 1.00 58.28 439 THR C O 1
ATOM 10792 N N . HIS C 1 463 ? 29.860 111.642 53.569 1.00 59.85 440 HIS C N 1
ATOM 10793 C CA . HIS C 1 463 ? 29.366 110.342 53.124 1.00 59.88 440 HIS C CA 1
ATOM 10794 C C . HIS C 1 463 ? 27.849 110.332 52.848 1.00 61.29 440 HIS C C 1
ATOM 10795 O O . HIS C 1 463 ? 27.439 109.867 51.775 1.00 63.23 440 HIS C O 1
ATOM 10802 N N . LYS C 1 464 ? 27.043 110.807 53.810 1.00 62.04 441 LYS C N 1
ATOM 10803 C CA . LYS C 1 464 ? 25.562 110.788 53.718 1.00 66.57 441 LYS C CA 1
ATOM 10804 C C . LYS C 1 464 ? 25.015 111.693 52.596 1.00 72.00 441 LYS C C 1
ATOM 10805 O O . LYS C 1 464 ? 23.968 111.402 52.018 1.00 71.97 441 LYS C O 1
ATOM 10811 N N . ALA C 1 465 ? 25.726 112.788 52.318 1.00 76.36 442 ALA C N 1
ATOM 10812 C CA . ALA C 1 465 ? 25.353 113.751 51.278 1.00 77.40 442 ALA C CA 1
ATOM 10813 C C . ALA C 1 465 ? 25.527 113.248 49.838 1.00 80.73 442 ALA C C 1
ATOM 10814 O O . ALA C 1 465 ? 24.984 113.865 48.924 1.00 84.78 442 ALA C O 1
ATOM 10816 N N . ALA C 1 466 ? 26.293 112.175 49.622 1.00 81.67 443 ALA C N 1
ATOM 10817 C CA . ALA C 1 466 ? 26.473 111.605 48.273 1.00 84.45 443 ALA C CA 1
ATOM 10818 C C . ALA C 1 466 ? 25.649 110.313 48.028 1.00 87.15 443 ALA C C 1
ATOM 10819 O O . ALA C 1 466 ? 25.882 109.607 47.043 1.00 85.31 443 ALA C O 1
ATOM 10821 N N . LEU C 1 467 ? 24.675 110.028 48.900 1.00 91.36 444 LEU C N 1
ATOM 10822 C CA . LEU C 1 467 ? 23.880 108.784 48.841 1.00 93.85 444 LEU C CA 1
ATOM 10823 C C . LEU C 1 467 ? 22.626 108.919 47.946 1.00 96.73 444 LEU C C 1
ATOM 10824 O O . LEU C 1 467 ? 22.408 109.979 47.347 1.00 96.90 444 LEU C O 1
ATOM 10829 N N . PRO C 1 468 ? 21.834 107.826 47.805 1.00 97.89 445 PRO C N 1
ATOM 10830 C CA . PRO C 1 468 ? 20.527 107.878 47.185 1.00 94.63 445 PRO C CA 1
ATOM 10831 C C . PRO C 1 468 ? 19.463 107.348 48.160 1.00 89.29 445 PRO C C 1
ATOM 10832 O O . PRO C 1 468 ? 18.387 107.923 48.291 1.00 83.71 445 PRO C O 1
ATOM 10836 N N . MET D 1 24 ? 41.593 37.509 48.042 1.00 76.32 1 MET D N 1
ATOM 10837 C CA . MET D 1 24 ? 43.078 37.748 47.972 1.00 78.14 1 MET D CA 1
ATOM 10838 C C . MET D 1 24 ? 43.609 37.595 46.541 1.00 78.96 1 MET D C 1
ATOM 10839 O O . MET D 1 24 ? 43.786 36.479 46.061 1.00 88.06 1 MET D O 1
ATOM 10844 N N . LYS D 1 25 ? 43.831 38.717 45.857 1.00 77.46 2 LYS D N 1
ATOM 10845 C CA . LYS D 1 25 ? 44.377 38.742 44.480 1.00 75.20 2 LYS D CA 1
ATOM 10846 C C . LYS D 1 25 ? 45.248 39.977 44.347 1.00 68.21 2 LYS D C 1
ATOM 10847 O O . LYS D 1 25 ? 45.014 40.963 45.041 1.00 68.47 2 LYS D O 1
ATOM 10853 N N . PHE D 1 26 ? 46.237 39.926 43.458 1.00 62.20 3 PHE D N 1
ATOM 10854 C CA . PHE D 1 26 ? 47.212 41.011 43.311 1.00 59.28 3 PHE D CA 1
ATOM 10855 C C . PHE D 1 26 ? 47.440 41.341 41.842 1.00 60.45 3 PHE D C 1
ATOM 10856 O O . PHE D 1 26 ? 47.346 40.462 40.982 1.00 63.11 3 PHE D O 1
ATOM 10864 N N . ALA D 1 27 ? 47.745 42.607 41.560 1.00 59.98 4 ALA D N 1
ATOM 10865 C CA . ALA D 1 27 ? 47.948 43.072 40.187 1.00 60.50 4 ALA D CA 1
ATOM 10866 C C . ALA D 1 27 ? 49.102 42.316 39.583 1.00 60.68 4 ALA D C 1
ATOM 10867 O O . ALA D 1 27 ? 49.984 41.862 40.318 1.00 60.19 4 ALA D O 1
ATOM 10869 N N . PRO D 1 28 ? 49.124 42.185 38.243 1.00 63.46 5 PRO D N 1
ATOM 10870 C CA . PRO D 1 28 ? 50.254 41.462 37.646 1.00 64.30 5 PRO D CA 1
ATOM 10871 C C . PRO D 1 28 ? 51.619 41.960 38.100 1.00 61.64 5 PRO D C 1
ATOM 10872 O O . PRO D 1 28 ? 52.538 41.163 38.226 1.00 61.10 5 PRO D O 1
ATOM 10876 N N . ASN D 1 29 ? 51.718 43.255 38.381 1.00 62.17 6 ASN D N 1
ATOM 10877 C CA . ASN D 1 29 ? 52.972 43.878 38.798 1.00 62.18 6 ASN D CA 1
ATOM 10878 C C . ASN D 1 29 ? 53.350 43.868 40.277 1.00 56.71 6 ASN D C 1
ATOM 10879 O O . ASN D 1 29 ? 54.441 44.313 40.624 1.00 57.08 6 ASN D O 1
ATOM 10884 N N . PHE D 1 30 ? 52.486 43.348 41.139 1.00 50.81 7 PHE D N 1
ATOM 10885 C CA . PHE D 1 30 ? 52.744 43.365 42.574 1.00 50.63 7 PHE D CA 1
ATOM 10886 C C . PHE D 1 30 ? 53.975 42.529 42.915 1.00 49.60 7 PHE D C 1
ATOM 10887 O O . PHE D 1 30 ? 54.079 41.429 42.417 1.00 53.08 7 PHE D O 1
ATOM 10895 N N . VAL D 1 31 ? 54.885 43.038 43.749 1.00 47.07 8 VAL D N 1
ATOM 10896 C CA . VAL D 1 31 ? 56.075 42.274 44.160 1.00 48.03 8 VAL D CA 1
ATOM 10897 C C . VAL D 1 31 ? 55.935 41.694 45.570 1.00 47.96 8 VAL D C 1
ATOM 10898 O O . VAL D 1 31 ? 55.473 42.359 46.504 1.00 48.87 8 VAL D O 1
ATOM 10902 N N . PHE D 1 32 ? 56.339 40.435 45.709 1.00 44.94 9 PHE D N 1
ATOM 10903 C CA . PHE D 1 32 ? 56.463 39.805 47.005 1.00 42.81 9 PHE D CA 1
ATOM 10904 C C . PHE D 1 32 ? 57.929 39.865 47.381 1.00 42.50 9 PHE D C 1
ATOM 10905 O O . PHE D 1 32 ? 58.812 39.831 46.506 1.00 38.98 9 PHE D O 1
ATOM 10913 N N . GLY D 1 33 ? 58.180 39.970 48.680 1.00 40.99 10 GLY D N 1
ATOM 10914 C CA . GLY D 1 33 ? 59.522 40.075 49.180 1.00 39.59 10 GLY D CA 1
ATOM 10915 C C . GLY D 1 33 ? 59.673 39.517 50.566 1.00 40.93 10 GLY D C 1
ATOM 10916 O O . GLY D 1 33 ? 58.700 39.078 51.194 1.00 40.33 10 GLY D O 1
ATOM 10917 N N . THR D 1 34 ? 60.917 39.520 51.027 1.00 41.66 11 THR D N 1
ATOM 10918 C CA . THR D 1 34 ? 61.251 39.192 52.407 1.00 42.38 11 THR D CA 1
ATOM 10919 C C . THR D 1 34 ? 62.487 40.035 52.788 1.00 42.31 11 THR D C 1
ATOM 10920 O O . THR D 1 34 ? 63.207 40.522 51.913 1.00 41.80 11 THR D O 1
ATOM 10924 N N . ALA D 1 35 ? 62.707 40.222 54.087 1.00 41.72 12 ALA D N 1
ATOM 10925 C CA . ALA D 1 35 ? 63.650 41.221 54.543 1.00 42.21 12 ALA D CA 1
ATOM 10926 C C . ALA D 1 35 ? 64.490 40.782 55.713 1.00 40.76 12 ALA D C 1
ATOM 10927 O O . ALA D 1 35 ? 64.089 39.933 56.527 1.00 41.52 12 ALA D O 1
ATOM 10929 N N . THR D 1 36 ? 65.670 41.386 55.774 1.00 40.29 13 THR D N 1
ATOM 10930 C CA . THR D 1 36 ? 66.621 41.246 56.890 1.00 41.18 13 THR D CA 1
ATOM 10931 C C . THR D 1 36 ? 67.380 42.576 57.039 1.00 41.28 13 THR D C 1
ATOM 10932 O O . THR D 1 36 ? 67.175 43.513 56.251 1.00 40.18 13 THR D O 1
ATOM 10936 N N . SER D 1 37 ? 68.249 42.633 58.051 1.00 40.70 14 SER D N 1
ATOM 10937 C CA . SER D 1 37 ? 69.248 43.688 58.171 1.00 41.01 14 SER D CA 1
ATOM 10938 C C . SER D 1 37 ? 70.611 43.084 58.504 1.00 41.05 14 SER D C 1
ATOM 10939 O O . SER D 1 37 ? 70.688 42.010 59.096 1.00 39.36 14 SER D O 1
ATOM 10942 N N . SER D 1 38 ? 71.657 43.831 58.156 1.00 40.99 15 SER D N 1
ATOM 10943 C CA . SER D 1 38 ? 73.040 43.422 58.356 1.00 42.94 15 SER D CA 1
ATOM 10944 C C . SER D 1 38 ? 73.376 42.927 59.757 1.00 43.31 15 SER D C 1
ATOM 10945 O O . SER D 1 38 ? 73.779 41.775 59.912 1.00 46.16 15 SER D O 1
ATOM 10948 N N . TYR D 1 39 ? 73.209 43.754 60.782 1.00 41.87 16 TYR D N 1
ATOM 10949 C CA . TYR D 1 39 ? 73.655 43.338 62.109 1.00 41.79 16 TYR D CA 1
ATOM 10950 C C . TYR D 1 39 ? 72.825 42.187 62.693 1.00 43.09 16 TYR D C 1
ATOM 10951 O O . TYR D 1 39 ? 73.305 41.404 63.529 1.00 43.70 16 TYR D O 1
ATOM 10960 N N . GLN D 1 40 ? 71.573 42.078 62.268 1.00 42.90 17 GLN D N 1
ATOM 10961 C CA . GLN D 1 40 ? 70.693 41.055 62.830 1.00 43.05 17 GLN D CA 1
ATOM 10962 C C . GLN D 1 40 ? 71.011 39.627 62.341 1.00 41.79 17 GLN D C 1
ATOM 10963 O O . GLN D 1 40 ? 70.733 38.680 63.079 1.00 41.19 17 GLN D O 1
ATOM 10969 N N . ILE D 1 41 ? 71.613 39.495 61.144 1.00 39.71 18 ILE D N 1
ATOM 10970 C CA . ILE D 1 41 ? 71.928 38.209 60.553 1.00 39.83 18 ILE D CA 1
ATOM 10971 C C . ILE D 1 41 ? 73.415 37.909 60.244 1.00 42.80 18 ILE D C 1
ATOM 10972 O O . ILE D 1 41 ? 73.784 36.747 60.201 1.00 42.42 18 ILE D O 1
ATOM 10977 N N . GLU D 1 42 ? 74.254 38.905 59.990 1.00 43.96 19 GLU D N 1
ATOM 10978 C CA . GLU D 1 42 ? 75.556 38.620 59.349 1.00 45.92 19 GLU D CA 1
ATOM 10979 C C . GLU D 1 42 ? 76.593 37.843 60.181 1.00 45.89 19 GLU D C 1
ATOM 10980 O O . GLU D 1 42 ? 77.320 37.001 59.639 1.00 47.65 19 GLU D O 1
ATOM 10986 N N . GLY D 1 43 ? 76.670 38.115 61.473 1.00 44.11 20 GLY D N 1
ATOM 10987 C CA . GLY D 1 43 ? 77.791 37.629 62.263 1.00 43.16 20 GLY D CA 1
ATOM 10988 C C . GLY D 1 43 ? 79.106 38.157 61.713 1.00 42.95 20 GLY D C 1
ATOM 10989 O O . GLY D 1 43 ? 79.163 39.247 61.123 1.00 39.90 20 GLY D O 1
ATOM 10990 N N . ALA D 1 44 ? 80.173 37.375 61.880 1.00 45.02 21 ALA D N 1
ATOM 10991 C CA . ALA D 1 44 ? 81.502 37.747 61.363 1.00 45.00 21 ALA D CA 1
ATOM 10992 C C . ALA D 1 44 ? 81.821 39.189 61.742 1.00 45.03 21 ALA D C 1
ATOM 10993 O O . ALA D 1 44 ? 82.204 39.998 60.896 1.00 45.22 21 ALA D O 1
ATOM 10995 N N . HIS D 1 45 ? 81.621 39.489 63.027 1.00 47.92 22 HIS D N 1
ATOM 10996 C CA . HIS D 1 45 ? 81.566 40.876 63.534 1.00 49.28 22 HIS D CA 1
ATOM 10997 C C . HIS D 1 45 ? 82.920 41.575 63.538 1.00 48.71 22 HIS D C 1
ATOM 10998 O O . HIS D 1 45 ? 82.975 42.804 63.475 1.00 43.76 22 HIS D O 1
ATOM 11005 N N . ASP D 1 46 ? 83.997 40.785 63.618 1.00 51.97 23 ASP D N 1
ATOM 11006 C CA . ASP D 1 46 ? 85.384 41.307 63.581 1.00 53.81 23 ASP D CA 1
ATOM 11007 C C . ASP D 1 46 ? 86.182 40.667 62.443 1.00 53.36 23 ASP D C 1
ATOM 11008 O O . ASP D 1 46 ? 87.371 40.443 62.574 1.00 51.18 23 ASP D O 1
ATOM 11013 N N . GLU D 1 47 ? 85.506 40.369 61.338 1.00 51.96 24 GLU D N 1
ATOM 11014 C CA . GLU D 1 47 ? 86.124 39.746 60.178 1.00 51.87 24 GLU D CA 1
ATOM 11015 C C . GLU D 1 47 ? 85.884 40.657 59.014 1.00 50.66 24 GLU D C 1
ATOM 11016 O O . GLU D 1 47 ? 85.026 41.531 59.076 1.00 52.00 24 GLU D O 1
ATOM 11022 N N . GLY D 1 48 ? 86.661 40.461 57.958 1.00 47.07 25 GLY D N 1
ATOM 11023 C CA . GLY D 1 48 ? 86.578 41.286 56.765 1.00 47.69 25 GLY D CA 1
ATOM 11024 C C . GLY D 1 48 ? 86.846 42.764 56.982 1.00 48.43 25 GLY D C 1
ATOM 11025 O O . GLY D 1 48 ? 86.425 43.594 56.167 1.00 48.86 25 GLY D O 1
ATOM 11026 N N . GLY D 1 49 ? 87.569 43.092 58.062 1.00 49.73 26 GLY D N 1
ATOM 11027 C CA . GLY D 1 49 ? 87.886 44.486 58.410 1.00 51.01 26 GLY D CA 1
ATOM 11028 C C . GLY D 1 49 ? 86.815 45.235 59.196 1.00 52.14 26 GLY D C 1
ATOM 11029 O O . GLY D 1 49 ? 86.982 46.426 59.477 1.00 53.83 26 GLY D O 1
ATOM 11030 N N . ARG D 1 50 ? 85.727 44.555 59.566 1.00 51.01 27 ARG D N 1
ATOM 11031 C CA . ARG D 1 50 ? 84.606 45.210 60.248 1.00 50.79 27 ARG D CA 1
ATOM 11032 C C . ARG D 1 50 ? 85.027 45.617 61.659 1.00 47.80 27 ARG D C 1
ATOM 11033 O O . ARG D 1 50 ? 85.539 44.803 62.414 1.00 43.79 27 ARG D O 1
ATOM 11041 N N . THR D 1 51 ? 84.780 46.880 61.992 1.00 48.22 28 THR D N 1
ATOM 11042 C CA . THR D 1 51 ? 84.946 47.390 63.354 1.00 47.49 28 THR D CA 1
ATOM 11043 C C . THR D 1 51 ? 83.589 47.500 64.065 1.00 47.37 28 THR D C 1
ATOM 11044 O O . THR D 1 51 ? 82.532 47.440 63.415 1.00 44.69 28 THR D O 1
ATOM 11048 N N . PRO D 1 52 ? 83.602 47.631 65.408 1.00 45.69 29 PRO D N 1
ATOM 11049 C CA . PRO D 1 52 ? 82.300 47.638 66.102 1.00 44.42 29 PRO D CA 1
ATOM 11050 C C . PRO D 1 52 ? 81.353 48.803 65.686 1.00 44.77 29 PRO D C 1
ATOM 11051 O O . PRO D 1 52 ? 81.821 49.907 65.346 1.00 45.57 29 PRO D O 1
ATOM 11055 N N . SER D 1 53 ? 80.045 48.517 65.665 1.00 42.64 30 SER D N 1
ATOM 11056 C CA . SER D 1 53 ? 78.985 49.532 65.620 1.00 41.55 30 SER D CA 1
ATOM 11057 C C . SER D 1 53 ? 78.548 49.848 67.039 1.00 40.05 30 SER D C 1
ATOM 11058 O O . SER D 1 53 ? 78.931 49.144 67.970 1.00 37.44 30 SER D O 1
ATOM 11061 N N . ILE D 1 54 ? 77.694 50.874 67.176 1.00 41.44 31 ILE D N 1
ATOM 11062 C CA . ILE D 1 54 ? 76.997 51.179 68.455 1.00 39.52 31 ILE D CA 1
ATOM 11063 C C . ILE D 1 54 ? 76.246 49.991 69.050 1.00 39.01 31 ILE D C 1
ATOM 11064 O O . ILE D 1 54 ? 76.158 49.849 70.288 1.00 38.10 31 ILE D O 1
ATOM 11069 N N . TRP D 1 55 ? 75.722 49.118 68.190 1.00 38.73 32 TRP D N 1
ATOM 11070 C CA . TRP D 1 55 ? 75.033 47.916 68.690 1.00 40.54 32 TRP D CA 1
ATOM 11071 C C . TRP D 1 55 ? 75.949 46.867 69.333 1.00 40.62 32 TRP D C 1
ATOM 11072 O O . TRP D 1 55 ? 75.565 46.278 70.351 1.00 41.84 32 TRP D O 1
ATOM 11083 N N . ASP D 1 56 ? 77.161 46.680 68.799 1.00 39.89 33 ASP D N 1
ATOM 11084 C CA . ASP D 1 56 ? 78.150 45.775 69.429 1.00 39.57 33 ASP D CA 1
ATOM 11085 C C . ASP D 1 56 ? 78.439 46.175 70.887 1.00 38.68 33 ASP D C 1
ATOM 11086 O O . ASP D 1 56 ? 78.425 45.342 71.778 1.00 38.89 33 ASP D O 1
ATOM 11091 N N . THR D 1 57 ? 78.665 47.460 71.138 1.00 40.98 34 THR D N 1
ATOM 11092 C CA . THR D 1 57 ? 78.983 47.918 72.505 1.00 41.30 34 THR D CA 1
ATOM 11093 C C . THR D 1 57 ? 77.738 47.987 73.388 1.00 41.75 34 THR D C 1
ATOM 11094 O O . THR D 1 57 ? 77.804 47.674 74.582 1.00 41.48 34 THR D O 1
ATOM 11098 N N . PHE D 1 58 ? 76.605 48.373 72.798 1.00 43.32 35 PHE D N 1
ATOM 11099 C CA . PHE D 1 58 ? 75.309 48.390 73.513 1.00 43.38 35 PHE D CA 1
ATOM 11100 C C . PHE D 1 58 ? 74.978 47.009 74.083 1.00 42.00 35 PHE D C 1
ATOM 11101 O O . PHE D 1 58 ? 74.646 46.880 75.257 1.00 40.87 35 PHE D O 1
ATOM 11109 N N . CYS D 1 59 ? 75.153 45.974 73.268 1.00 45.02 36 CYS D N 1
ATOM 11110 C CA . CYS D 1 59 ? 74.931 44.575 73.702 1.00 44.51 36 CYS D CA 1
ATOM 11111 C C . CYS D 1 59 ? 75.802 44.188 74.873 1.00 45.25 36 CYS D C 1
ATOM 11112 O O . CYS D 1 59 ? 75.389 43.408 75.727 1.00 45.25 36 CYS D O 1
ATOM 11115 N N . ASP D 1 60 ? 77.007 44.741 74.906 1.00 47.38 37 ASP D N 1
ATOM 11116 C CA . ASP D 1 60 ? 77.921 44.528 76.013 1.00 49.84 37 ASP D CA 1
ATOM 11117 C C . ASP D 1 60 ? 77.688 45.436 77.225 1.00 48.32 37 ASP D C 1
ATOM 11118 O O . ASP D 1 60 ? 78.326 45.264 78.251 1.00 47.21 37 ASP D O 1
ATOM 11123 N N . THR D 1 61 ? 76.804 46.420 77.109 1.00 47.72 38 THR D N 1
ATOM 11124 C CA . THR D 1 61 ? 76.509 47.317 78.211 1.00 46.23 38 THR D CA 1
ATOM 11125 C C . THR D 1 61 ? 75.448 46.670 79.111 1.00 45.63 38 THR D C 1
ATOM 11126 O O . THR D 1 61 ? 74.369 46.292 78.646 1.00 46.99 38 THR D O 1
ATOM 11130 N N . ASP D 1 62 ? 75.773 46.541 80.391 1.00 44.74 39 ASP D N 1
ATOM 11131 C CA . ASP D 1 62 ? 74.884 45.935 81.364 1.00 46.26 39 ASP D CA 1
ATOM 11132 C C . ASP D 1 62 ? 73.476 46.544 81.388 1.00 46.16 39 ASP D C 1
ATOM 11133 O O . ASP D 1 62 ? 73.296 47.756 81.394 1.00 45.88 39 ASP D O 1
ATOM 11138 N N . GLY D 1 63 ? 72.490 45.661 81.386 1.00 44.88 40 GLY D N 1
ATOM 11139 C CA . GLY D 1 63 ? 71.117 46.042 81.478 1.00 45.16 40 GLY D CA 1
ATOM 11140 C C . GLY D 1 63 ? 70.460 46.362 80.158 1.00 44.39 40 GLY D C 1
ATOM 11141 O O . GLY D 1 63 ? 69.270 46.562 80.153 1.00 45.20 40 GLY D O 1
ATOM 11142 N N . LYS D 1 64 ? 71.188 46.401 79.045 1.00 44.73 41 LYS D N 1
ATOM 11143 C CA . LYS D 1 64 ? 70.618 46.955 77.795 1.00 45.63 41 LYS D CA 1
ATOM 11144 C C . LYS D 1 64 ? 69.984 45.955 76.852 1.00 46.17 41 LYS D C 1
ATOM 11145 O O . LYS D 1 64 ? 69.054 46.304 76.103 1.00 45.54 41 LYS D O 1
ATOM 11151 N N . VAL D 1 65 ? 70.506 44.736 76.838 1.00 44.17 42 VAL D N 1
ATOM 11152 C CA . VAL D 1 65 ? 70.055 43.737 75.865 1.00 46.10 42 VAL D CA 1
ATOM 11153 C C . VAL D 1 65 ? 69.887 42.453 76.616 1.00 45.36 42 VAL D C 1
ATOM 11154 O O . VAL D 1 65 ? 70.732 42.112 77.433 1.00 46.14 42 VAL D O 1
ATOM 11158 N N . PHE D 1 66 ? 68.771 41.778 76.347 1.00 46.24 43 PHE D N 1
ATOM 11159 C CA . PHE D 1 66 ? 68.450 40.453 76.901 1.00 45.29 43 PHE D CA 1
ATOM 11160 C C . PHE D 1 66 ? 69.668 39.520 76.988 1.00 43.63 43 PHE D C 1
ATOM 11161 O O . PHE D 1 66 ? 70.249 39.124 75.962 1.00 37.98 43 PHE D O 1
ATOM 11169 N N . GLU D 1 67 ? 70.030 39.205 78.235 1.00 45.84 44 GLU D N 1
ATOM 11170 C CA . GLU D 1 67 ? 71.111 38.288 78.587 1.00 48.36 44 GLU D CA 1
ATOM 11171 C C . GLU D 1 67 ? 72.412 38.576 77.860 1.00 47.56 44 GLU D C 1
ATOM 11172 O O . GLU D 1 67 ? 73.150 37.674 77.504 1.00 49.82 44 GLU D O 1
ATOM 11178 N N . LYS D 1 68 ? 72.667 39.854 77.622 1.00 47.48 45 LYS D N 1
ATOM 11179 C CA . LYS D 1 68 ? 73.816 40.307 76.851 1.00 49.92 45 LYS D CA 1
ATOM 11180 C C . LYS D 1 68 ? 74.012 39.618 75.497 1.00 49.13 45 LYS D C 1
ATOM 11181 O O . LYS D 1 68 ? 75.114 39.627 74.961 1.00 51.50 45 LYS D O 1
ATOM 11187 N N . HIS D 1 69 ? 72.945 39.083 74.904 1.00 47.55 46 HIS D N 1
ATOM 11188 C CA . HIS D 1 69 ? 73.024 38.595 73.527 1.00 46.63 46 HIS D CA 1
ATOM 11189 C C . HIS D 1 69 ? 73.565 39.681 72.600 1.00 44.47 46 HIS D C 1
ATOM 11190 O O . HIS D 1 69 ? 73.355 40.875 72.820 1.00 47.01 46 HIS D O 1
ATOM 11197 N N . ASN D 1 70 ? 74.249 39.251 71.558 1.00 41.91 47 ASN D N 1
ATOM 11198 C CA . ASN D 1 70 ? 74.811 40.153 70.568 1.00 40.48 47 ASN D CA 1
ATOM 11199 C C . ASN D 1 70 ? 74.793 39.496 69.214 1.00 38.92 47 ASN D C 1
ATOM 11200 O O . ASN D 1 70 ? 74.492 38.311 69.100 1.00 39.03 47 ASN D O 1
ATOM 11205 N N . GLY D 1 71 ? 75.161 40.273 68.208 1.00 39.15 48 GLY D N 1
ATOM 11206 C CA . GLY D 1 71 ? 75.308 39.796 66.840 1.00 41.27 48 GLY D CA 1
ATOM 11207 C C . GLY D 1 71 ? 76.731 39.420 66.423 1.00 43.14 48 GLY D C 1
ATOM 11208 O O . GLY D 1 71 ? 77.061 39.595 65.244 1.00 40.55 48 GLY D O 1
ATOM 11209 N N . ASP D 1 72 ? 77.557 38.900 67.356 1.00 43.47 49 ASP D N 1
ATOM 11210 C CA . ASP D 1 72 ? 78.881 38.312 67.003 1.00 47.30 49 ASP D CA 1
ATOM 11211 C C . ASP D 1 72 ? 78.762 37.282 65.885 1.00 47.00 49 ASP D C 1
ATOM 11212 O O . ASP D 1 72 ? 79.427 37.408 64.839 1.00 45.84 49 ASP D O 1
ATOM 11217 N N . VAL D 1 73 ? 77.892 36.295 66.131 1.00 46.94 50 VAL D N 1
ATOM 11218 C CA . VAL D 1 73 ? 77.603 35.195 65.207 1.00 47.00 50 VAL D CA 1
ATOM 11219 C C . VAL D 1 73 ? 76.257 35.360 64.482 1.00 45.91 50 VAL D C 1
ATOM 11220 O O . VAL D 1 73 ? 76.171 35.160 63.272 1.00 43.63 50 VAL D O 1
ATOM 11224 N N . ALA D 1 74 ? 75.201 35.663 65.241 1.00 46.62 51 ALA D N 1
ATOM 11225 C CA . ALA D 1 74 ? 73.852 35.848 64.689 1.00 47.11 51 ALA D CA 1
ATOM 11226 C C . ALA D 1 74 ? 73.431 34.624 63.850 1.00 47.05 51 ALA D C 1
ATOM 11227 O O . ALA D 1 74 ? 73.354 33.533 64.401 1.00 45.48 51 ALA D O 1
ATOM 11229 N N . CYS D 1 75 ? 73.200 34.792 62.544 1.00 46.71 52 CYS D N 1
ATOM 11230 C CA . CYS D 1 75 ? 72.825 33.709 61.650 1.00 48.43 52 CYS D CA 1
ATOM 11231 C C . CYS D 1 75 ? 73.997 33.349 60.752 1.00 51.34 52 CYS D C 1
ATOM 11232 O O . CYS D 1 75 ? 73.812 32.639 59.750 1.00 52.11 52 CYS D O 1
ATOM 11235 N N . ASP D 1 76 ? 75.188 33.864 61.073 1.00 52.67 53 ASP D N 1
ATOM 11236 C CA . ASP D 1 76 ? 76.404 33.561 60.323 1.00 51.66 53 ASP D CA 1
ATOM 11237 C C . ASP D 1 76 ? 76.191 33.698 58.819 1.00 49.46 53 ASP D C 1
ATOM 11238 O O . ASP D 1 76 ? 76.756 32.948 58.028 1.00 48.76 53 ASP D O 1
ATOM 11243 N N . HIS D 1 77 ? 75.394 34.690 58.439 1.00 47.76 54 HIS D N 1
ATOM 11244 C CA . HIS D 1 77 ? 75.008 34.917 57.043 1.00 47.40 54 HIS D CA 1
ATOM 11245 C C . HIS D 1 77 ? 76.189 35.430 56.221 1.00 47.95 54 HIS D C 1
ATOM 11246 O O . HIS D 1 77 ? 76.236 35.219 54.992 1.00 46.60 54 HIS D O 1
ATOM 11253 N N . TYR D 1 78 ? 77.124 36.132 56.870 1.00 50.51 55 TYR D N 1
ATOM 11254 C CA . TYR D 1 78 ? 78.340 36.586 56.176 1.00 51.93 55 TYR D CA 1
ATOM 11255 C C . TYR D 1 78 ? 79.041 35.396 55.506 1.00 51.89 55 TYR D C 1
ATOM 11256 O O . TYR D 1 78 ? 79.444 35.475 54.354 1.00 53.32 55 TYR D O 1
ATOM 11265 N N . HIS D 1 79 ? 79.151 34.292 56.238 1.00 52.75 56 HIS D N 1
ATOM 11266 C CA . HIS D 1 79 ? 79.687 33.033 55.683 1.00 54.44 56 HIS D CA 1
ATOM 11267 C C . HIS D 1 79 ? 78.683 32.250 54.832 1.00 54.81 56 HIS D C 1
ATOM 11268 O O . HIS D 1 79 ? 79.008 31.871 53.706 1.00 56.08 56 HIS D O 1
ATOM 11275 N N . ARG D 1 80 ? 77.449 32.094 55.326 1.00 53.46 57 ARG D N 1
ATOM 11276 C CA . ARG D 1 80 ? 76.460 31.191 54.712 1.00 51.65 57 ARG D CA 1
ATOM 11277 C C . ARG D 1 80 ? 75.482 31.837 53.701 1.00 53.02 57 ARG D C 1
ATOM 11278 O O . ARG D 1 80 ? 74.416 31.271 53.412 1.00 53.59 57 ARG D O 1
ATOM 11286 N N . PHE D 1 81 ? 75.856 32.988 53.150 1.00 51.04 58 PHE D N 1
ATOM 11287 C CA . PHE D 1 81 ? 74.987 33.733 52.264 1.00 52.36 58 PHE D CA 1
ATOM 11288 C C . PHE D 1 81 ? 74.463 32.925 51.068 1.00 55.18 58 PHE D C 1
ATOM 11289 O O . PHE D 1 81 ? 73.348 33.200 50.592 1.00 54.05 58 PHE D O 1
ATOM 11297 N N . GLU D 1 82 ? 75.247 31.953 50.583 1.00 55.82 59 GLU D N 1
ATOM 11298 C CA . GLU D 1 82 ? 74.831 31.106 49.436 1.00 57.37 59 GLU D CA 1
ATOM 11299 C C . GLU D 1 82 ? 73.686 30.157 49.797 1.00 53.17 59 GLU D C 1
ATOM 11300 O O . GLU D 1 82 ? 72.726 30.032 49.051 1.00 53.04 59 GLU D O 1
ATOM 11306 N N . GLU D 1 83 ? 73.778 29.503 50.943 1.00 50.77 60 GLU D N 1
ATOM 11307 C CA . GLU D 1 83 ? 72.647 28.728 51.448 1.00 52.61 60 GLU D CA 1
ATOM 11308 C C . GLU D 1 83 ? 71.357 29.579 51.576 1.00 54.19 60 GLU D C 1
ATOM 11309 O O . GLU D 1 83 ? 70.248 29.110 51.253 1.00 52.90 60 GLU D O 1
ATOM 11315 N N . ASP D 1 84 ? 71.514 30.813 52.061 1.00 52.46 61 ASP D N 1
ATOM 11316 C CA . ASP D 1 84 ? 70.389 31.735 52.223 1.00 50.55 61 ASP D CA 1
ATOM 11317 C C . ASP D 1 84 ? 69.824 32.271 50.888 1.00 51.18 61 ASP D C 1
ATOM 11318 O O . ASP D 1 84 ? 68.601 32.418 50.755 1.00 51.54 61 ASP D O 1
ATOM 11323 N N . ILE D 1 85 ? 70.685 32.550 49.911 1.00 49.67 62 ILE D N 1
ATOM 11324 C CA . ILE D 1 85 ? 70.224 32.852 48.548 1.00 51.90 62 ILE D CA 1
ATOM 11325 C C . ILE D 1 85 ? 69.358 31.707 47.987 1.00 54.65 62 ILE D C 1
ATOM 11326 O O . ILE D 1 85 ? 68.340 31.951 47.310 1.00 53.47 62 ILE D O 1
ATOM 11331 N N . GLN D 1 86 ? 69.759 30.462 48.274 1.00 55.01 63 GLN D N 1
ATOM 11332 C CA . GLN D 1 86 ? 68.986 29.296 47.846 1.00 53.12 63 GLN D CA 1
ATOM 11333 C C . GLN D 1 86 ? 67.631 29.238 48.537 1.00 50.22 63 GLN D C 1
ATOM 11334 O O . GLN D 1 86 ? 66.650 28.856 47.909 1.00 47.32 63 GLN D O 1
ATOM 11340 N N . HIS D 1 87 ? 67.578 29.584 49.820 1.00 46.83 64 HIS D N 1
ATOM 11341 C CA . HIS D 1 87 ? 66.316 29.659 50.517 1.00 46.38 64 HIS D CA 1
ATOM 11342 C C . HIS D 1 87 ? 65.405 30.706 49.879 1.00 47.22 64 HIS D C 1
ATOM 11343 O O . HIS D 1 87 ? 64.232 30.441 49.631 1.00 46.20 64 HIS D O 1
ATOM 11350 N N . ILE D 1 88 ? 65.969 31.872 49.582 1.00 47.36 65 ILE D N 1
ATOM 11351 C CA . ILE D 1 88 ? 65.241 32.973 48.948 1.00 48.98 65 ILE D CA 1
ATOM 11352 C C . ILE D 1 88 ? 64.740 32.573 47.533 1.00 52.34 65 ILE D C 1
ATOM 11353 O O . ILE D 1 88 ? 63.596 32.879 47.151 1.00 50.26 65 ILE D O 1
ATOM 11358 N N . LYS D 1 89 ? 65.602 31.918 46.761 1.00 55.47 66 LYS D N 1
ATOM 11359 C CA . LYS D 1 89 ? 65.232 31.414 45.433 1.00 59.42 66 LYS D CA 1
ATOM 11360 C C . LYS D 1 89 ? 64.067 30.410 45.503 1.00 57.68 66 LYS D C 1
ATOM 11361 O O . LYS D 1 89 ? 63.133 30.468 44.699 1.00 54.32 66 LYS D O 1
ATOM 11367 N N . GLN D 1 90 ? 64.134 29.516 46.486 1.00 55.98 67 GLN D N 1
ATOM 11368 C CA . GLN D 1 90 ? 63.084 28.546 46.749 1.00 57.93 67 GLN D CA 1
ATOM 11369 C C . GLN D 1 90 ? 61.766 29.197 47.229 1.00 57.13 67 GLN D C 1
ATOM 11370 O O . GLN D 1 90 ? 60.690 28.686 46.934 1.00 57.83 67 GLN D O 1
ATOM 11376 N N . LEU D 1 91 ? 61.841 30.312 47.956 1.00 52.44 68 LEU D N 1
ATOM 11377 C CA . LEU D 1 91 ? 60.633 31.037 48.350 1.00 48.07 68 LEU D CA 1
ATOM 11378 C C . LEU D 1 91 ? 59.900 31.626 47.147 1.00 46.44 68 LEU D C 1
ATOM 11379 O O . LEU D 1 91 ? 58.684 31.820 47.198 1.00 44.79 68 LEU D O 1
ATOM 11384 N N . GLY D 1 92 ? 60.626 31.914 46.069 1.00 44.76 69 GLY D N 1
ATOM 11385 C CA . GLY D 1 92 ? 60.018 32.528 44.875 1.00 44.96 69 GLY D CA 1
ATOM 11386 C C . GLY D 1 92 ? 59.755 34.034 44.989 1.00 45.74 69 GLY D C 1
ATOM 11387 O O . GLY D 1 92 ? 59.140 34.628 44.090 1.00 42.83 69 GLY D O 1
ATOM 11388 N N . VAL D 1 93 ? 60.197 34.663 46.089 1.00 45.02 70 VAL D N 1
ATOM 11389 C CA . VAL D 1 93 ? 60.031 36.114 46.252 1.00 45.14 70 VAL D CA 1
ATOM 11390 C C . VAL D 1 93 ? 60.674 36.820 45.079 1.00 44.45 70 VAL D C 1
ATOM 11391 O O . VAL D 1 93 ? 61.674 36.350 44.570 1.00 45.05 70 VAL D O 1
ATOM 11395 N N . ASP D 1 94 ? 60.081 37.942 44.669 1.00 46.42 71 ASP D N 1
ATOM 11396 C CA . ASP D 1 94 ? 60.605 38.790 43.592 1.00 45.29 71 ASP D CA 1
ATOM 11397 C C . ASP D 1 94 ? 61.758 39.668 44.101 1.00 46.98 71 ASP D C 1
ATOM 11398 O O . ASP D 1 94 ? 62.639 40.079 43.327 1.00 45.22 71 ASP D O 1
ATOM 11403 N N . THR D 1 95 ? 61.736 39.946 45.407 1.00 44.82 72 THR D N 1
ATOM 11404 C CA . THR D 1 95 ? 62.603 40.925 46.005 1.00 44.45 72 THR D CA 1
ATOM 11405 C C . THR D 1 95 ? 63.180 40.429 47.319 1.00 44.35 72 THR D C 1
ATOM 11406 O O . THR D 1 95 ? 62.450 39.872 48.171 1.00 44.02 72 THR D O 1
ATOM 11410 N N . TYR D 1 96 ? 64.490 40.627 47.494 1.00 42.94 73 TYR D N 1
ATOM 11411 C CA . TYR D 1 96 ? 65.119 40.415 48.812 1.00 43.26 73 TYR D CA 1
ATOM 11412 C C . TYR D 1 96 ? 65.617 41.762 49.308 1.00 45.52 73 TYR D C 1
ATOM 11413 O O . TYR D 1 96 ? 66.393 42.433 48.618 1.00 48.52 73 TYR D O 1
ATOM 11422 N N . ARG D 1 97 ? 65.132 42.156 50.488 1.00 46.41 74 ARG D N 1
ATOM 11423 C CA . ARG D 1 97 ? 65.548 43.387 51.142 1.00 45.00 74 ARG D CA 1
ATOM 11424 C C . ARG D 1 97 ? 66.588 43.075 52.211 1.00 43.53 74 ARG D C 1
ATOM 11425 O O . ARG D 1 97 ? 66.340 42.297 53.130 1.00 40.45 74 ARG D O 1
ATOM 11433 N N . PHE D 1 98 ? 67.754 43.703 52.075 1.00 43.30 75 PHE D N 1
ATOM 11434 C CA . PHE D 1 98 ? 68.828 43.575 53.048 1.00 41.64 75 PHE D CA 1
ATOM 11435 C C . PHE D 1 98 ? 69.430 44.952 53.267 1.00 41.67 75 PHE D C 1
ATOM 11436 O O . PHE D 1 98 ? 69.157 45.893 52.504 1.00 40.51 75 PHE D O 1
ATOM 11444 N N . SER D 1 99 ? 70.234 45.073 54.313 1.00 40.60 76 SER D N 1
ATOM 11445 C CA . SER D 1 99 ? 70.940 46.328 54.572 1.00 41.28 76 SER D CA 1
ATOM 11446 C C . SER D 1 99 ? 72.456 46.136 54.456 1.00 44.05 76 SER D C 1
ATOM 11447 O O . SER D 1 99 ? 72.982 45.012 54.648 1.00 43.45 76 SER D O 1
ATOM 11450 N N . ILE D 1 100 ? 73.151 47.239 54.150 1.00 44.33 77 ILE D N 1
ATOM 11451 C CA . ILE D 1 100 ? 74.617 47.238 54.085 1.00 41.99 77 ILE D CA 1
ATOM 11452 C C . ILE D 1 100 ? 75.181 47.701 55.428 1.00 43.81 77 ILE D C 1
ATOM 11453 O O . ILE D 1 100 ? 74.764 48.735 55.947 1.00 44.81 77 ILE D O 1
ATOM 11458 N N . ALA D 1 101 ? 76.132 46.947 55.978 1.00 45.07 78 ALA D N 1
ATOM 11459 C CA . ALA D 1 101 ? 76.777 47.318 57.242 1.00 47.26 78 ALA D CA 1
ATOM 11460 C C . ALA D 1 101 ? 77.810 48.425 57.021 1.00 47.88 78 ALA D C 1
ATOM 11461 O O . ALA D 1 101 ? 78.890 48.166 56.490 1.00 49.71 78 ALA D O 1
ATOM 11463 N N . TRP D 1 102 ? 77.466 49.639 57.437 1.00 45.81 79 TRP D N 1
ATOM 11464 C CA . TRP D 1 102 ? 78.372 50.792 57.433 1.00 47.83 79 TRP D CA 1
ATOM 11465 C C . TRP D 1 102 ? 79.784 50.476 58.002 1.00 47.83 79 TRP D C 1
ATOM 11466 O O . TRP D 1 102 ? 80.778 50.797 57.344 1.00 44.54 79 TRP D O 1
ATOM 11477 N N . PRO D 1 103 ? 79.877 49.826 59.185 1.00 47.86 80 PRO D N 1
ATOM 11478 C CA . PRO D 1 103 ? 81.218 49.496 59.725 1.00 50.41 80 PRO D CA 1
ATOM 11479 C C . PRO D 1 103 ? 82.080 48.518 58.869 1.00 50.98 80 PRO D C 1
ATOM 11480 O O . PRO D 1 103 ? 83.292 48.422 59.102 1.00 52.28 80 PRO D O 1
ATOM 11484 N N . ARG D 1 104 ? 81.466 47.784 57.938 1.00 48.81 81 ARG D N 1
ATOM 11485 C CA . ARG D 1 104 ? 82.216 46.981 56.960 1.00 48.58 81 ARG D CA 1
ATOM 11486 C C . ARG D 1 104 ? 82.769 47.818 55.826 1.00 48.92 81 ARG D C 1
ATOM 11487 O O . ARG D 1 104 ? 83.748 47.405 55.205 1.00 50.32 81 ARG D O 1
ATOM 11495 N N . ILE D 1 105 ? 82.128 48.954 55.529 1.00 47.11 82 ILE D N 1
ATOM 11496 C CA . ILE D 1 105 ? 82.485 49.793 54.378 1.00 47.60 82 ILE D CA 1
ATOM 11497 C C . ILE D 1 105 ? 83.430 50.929 54.742 1.00 47.32 82 ILE D C 1
ATOM 11498 O O . ILE D 1 105 ? 84.334 51.257 53.951 1.00 46.87 82 ILE D O 1
ATOM 11503 N N . PHE D 1 106 ? 83.184 51.554 55.895 1.00 45.73 83 PHE D N 1
ATOM 11504 C CA . PHE D 1 106 ? 84.073 52.579 56.458 1.00 44.61 83 PHE D CA 1
ATOM 11505 C C . PHE D 1 106 ? 84.376 52.212 57.907 1.00 45.93 83 PHE D C 1
ATOM 11506 O O . PHE D 1 106 ? 83.900 52.877 58.813 1.00 47.67 83 PHE D O 1
ATOM 11514 N N . PRO D 1 107 ? 85.178 51.154 58.133 1.00 47.57 84 PRO D N 1
ATOM 11515 C CA . PRO D 1 107 ? 85.517 50.718 59.502 1.00 48.08 84 PRO D CA 1
ATOM 11516 C C . PRO D 1 107 ? 86.270 51.751 60.355 1.00 47.52 84 PRO D C 1
ATOM 11517 O O . PRO D 1 107 ? 86.312 51.623 61.578 1.00 45.99 84 PRO D O 1
ATOM 11521 N N . SER D 1 108 ? 86.884 52.725 59.687 1.00 48.82 85 SER D N 1
ATOM 11522 C CA . SER D 1 108 ? 87.377 53.952 60.300 1.00 49.21 85 SER D CA 1
ATOM 11523 C C . SER D 1 108 ? 86.991 55.101 59.400 1.00 50.30 85 SER D C 1
ATOM 11524 O O . SER D 1 108 ? 86.726 54.910 58.190 1.00 49.78 85 SER D O 1
ATOM 11527 N N . LYS D 1 109 ? 87.001 56.295 59.986 1.00 52.14 86 LYS D N 1
ATOM 11528 C CA . LYS D 1 109 ? 86.570 57.500 59.301 1.00 54.10 86 LYS D CA 1
ATOM 11529 C C . LYS D 1 109 ? 87.423 57.766 58.053 1.00 53.83 86 LYS D C 1
ATOM 11530 O O . LYS D 1 109 ? 88.639 57.835 58.146 1.00 54.73 86 LYS D O 1
ATOM 11536 N N . GLY D 1 110 ? 86.774 57.902 56.901 1.00 53.03 87 GLY D N 1
ATOM 11537 C CA . GLY D 1 110 ? 87.448 58.162 55.638 1.00 53.39 87 GLY D CA 1
ATOM 11538 C C . GLY D 1 110 ? 88.255 57.019 55.029 1.00 55.63 87 GLY D C 1
ATOM 11539 O O . GLY D 1 110 ? 88.821 57.196 53.961 1.00 57.93 87 GLY D O 1
ATOM 11540 N N . GLN D 1 111 ? 88.301 55.851 55.674 1.00 58.89 88 GLN D N 1
ATOM 11541 C CA . GLN D 1 111 ? 89.080 54.689 55.206 1.00 58.00 88 GLN D CA 1
ATOM 11542 C C . GLN D 1 111 ? 88.171 53.617 54.597 1.00 56.06 88 GLN D C 1
ATOM 11543 O O . GLN D 1 111 ? 87.755 52.668 55.275 1.00 55.38 88 GLN D O 1
ATOM 11549 N N . PHE D 1 112 ? 87.888 53.764 53.305 1.00 54.88 89 PHE D N 1
ATOM 11550 C CA . PHE D 1 112 ? 87.131 52.768 52.541 1.00 55.39 89 PHE D CA 1
ATOM 11551 C C . PHE D 1 112 ? 87.728 51.354 52.637 1.00 56.25 89 PHE D C 1
ATOM 11552 O O . PHE D 1 112 ? 88.938 51.201 52.614 1.00 58.67 89 PHE D O 1
ATOM 11560 N N . ASN D 1 113 ? 86.876 50.334 52.762 1.00 55.18 90 ASN D N 1
ATOM 11561 C CA . ASN D 1 113 ? 87.294 48.921 52.896 1.00 55.32 90 ASN D CA 1
ATOM 11562 C C . ASN D 1 113 ? 86.739 48.059 51.745 1.00 54.86 90 ASN D C 1
ATOM 11563 O O . ASN D 1 113 ? 85.602 47.583 51.847 1.00 53.64 90 ASN D O 1
ATOM 11568 N N . PRO D 1 114 ? 87.530 47.861 50.653 1.00 52.85 91 PRO D N 1
ATOM 11569 C CA . PRO D 1 114 ? 87.043 47.101 49.487 1.00 51.39 91 PRO D CA 1
ATOM 11570 C C . PRO D 1 114 ? 86.543 45.683 49.791 1.00 50.82 91 PRO D C 1
ATOM 11571 O O . PRO D 1 114 ? 85.575 45.234 49.166 1.00 48.86 91 PRO D O 1
ATOM 11575 N N . GLU D 1 115 ? 87.179 44.999 50.741 1.00 50.16 92 GLU D N 1
ATOM 11576 C CA . GLU D 1 115 ? 86.783 43.646 51.115 1.00 53.90 92 GLU D CA 1
ATOM 11577 C C . GLU D 1 115 ? 85.316 43.607 51.602 1.00 57.52 92 GLU D C 1
ATOM 11578 O O . GLU D 1 115 ? 84.573 42.705 51.224 1.00 57.08 92 GLU D O 1
ATOM 11584 N N . GLY D 1 116 ? 84.917 44.583 52.431 1.00 58.96 93 GLY D N 1
ATOM 11585 C CA . GLY D 1 116 ? 83.520 44.736 52.882 1.00 56.42 93 GLY D CA 1
ATOM 11586 C C . GLY D 1 116 ? 82.560 45.012 51.736 1.00 54.30 93 GLY D C 1
ATOM 11587 O O . GLY D 1 116 ? 81.520 44.373 51.628 1.00 54.97 93 GLY D O 1
ATOM 11588 N N . MET D 1 117 ? 82.916 45.944 50.863 1.00 53.51 94 MET D N 1
ATOM 11589 C CA . MET D 1 117 ? 82.128 46.196 49.646 1.00 56.17 94 MET D CA 1
ATOM 11590 C C . MET D 1 117 ? 82.026 44.967 48.733 1.00 56.42 94 MET D C 1
ATOM 11591 O O . MET D 1 117 ? 81.012 44.787 48.047 1.00 57.70 94 MET D O 1
ATOM 11596 N N . ALA D 1 118 ? 83.069 44.133 48.722 1.00 54.09 95 ALA D N 1
ATOM 11597 C CA . ALA D 1 118 ? 83.100 42.929 47.884 1.00 51.07 95 ALA D CA 1
ATOM 11598 C C . ALA D 1 118 ? 81.962 41.989 48.246 1.00 48.40 95 ALA D C 1
ATOM 11599 O O . ALA D 1 118 ? 81.257 41.475 47.373 1.00 45.38 95 ALA D O 1
ATOM 11601 N N . PHE D 1 119 ? 81.788 41.789 49.545 1.00 47.63 96 PHE D N 1
ATOM 11602 C CA . PHE D 1 119 ? 80.686 40.985 50.071 1.00 50.04 96 PHE D CA 1
ATOM 11603 C C . PHE D 1 119 ? 79.295 41.366 49.549 1.00 49.54 96 PHE D C 1
ATOM 11604 O O . PHE D 1 119 ? 78.521 40.475 49.231 1.00 53.91 96 PHE D O 1
ATOM 11612 N N . TYR D 1 120 ? 79.007 42.668 49.459 1.00 48.56 97 TYR D N 1
ATOM 11613 C CA . TYR D 1 120 ? 77.690 43.200 49.007 1.00 48.45 97 TYR D CA 1
ATOM 11614 C C . TYR D 1 120 ? 77.586 43.189 47.487 1.00 50.25 97 TYR D C 1
ATOM 11615 O O . TYR D 1 120 ? 76.497 42.967 46.939 1.00 48.07 97 TYR D O 1
ATOM 11624 N N . LYS D 1 121 ? 78.714 43.414 46.808 1.00 50.58 98 LYS D N 1
ATOM 11625 C CA . LYS D 1 121 ? 78.756 43.323 45.346 1.00 53.17 98 LYS D CA 1
ATOM 11626 C C . LYS D 1 121 ? 78.444 41.867 44.915 1.00 54.48 98 LYS D C 1
ATOM 11627 O O . LYS D 1 121 ? 77.683 41.628 43.978 1.00 52.75 98 LYS D O 1
ATOM 11633 N N . THR D 1 122 ? 79.031 40.916 45.634 1.00 53.82 99 THR D N 1
ATOM 11634 C CA . THR D 1 122 ? 78.845 39.506 45.362 1.00 55.09 99 THR D CA 1
ATOM 11635 C C . THR D 1 122 ? 77.404 39.091 45.658 1.00 57.07 99 THR D C 1
ATOM 11636 O O . THR D 1 122 ? 76.755 38.461 44.817 1.00 56.72 99 THR D O 1
ATOM 11640 N N . LEU D 1 123 ? 76.934 39.434 46.859 1.00 55.34 100 LEU D N 1
ATOM 11641 C CA . LEU D 1 123 ? 75.549 39.207 47.264 1.00 54.66 100 LEU D CA 1
ATOM 11642 C C . LEU D 1 123 ? 74.568 39.682 46.198 1.00 54.33 100 LEU D C 1
ATOM 11643 O O . LEU D 1 123 ? 73.715 38.923 45.756 1.00 55.35 100 LEU D O 1
ATOM 11648 N N . ALA D 1 124 ? 74.733 40.922 45.767 1.00 53.89 101 ALA D N 1
ATOM 11649 C CA . ALA D 1 124 ? 73.795 41.562 44.868 1.00 55.10 101 ALA D CA 1
ATOM 11650 C C . ALA D 1 124 ? 73.860 41.020 43.455 1.00 58.19 101 ALA D C 1
ATOM 11651 O O . ALA D 1 124 ? 72.819 40.876 42.804 1.00 61.13 101 ALA D O 1
ATOM 11653 N N . THR D 1 125 ? 75.079 40.765 42.973 1.00 57.98 102 THR D N 1
ATOM 11654 C CA . THR D 1 125 ? 75.311 40.153 41.658 1.00 54.56 102 THR D CA 1
ATOM 11655 C C . THR D 1 125 ? 74.708 38.752 41.581 1.00 53.81 102 THR D C 1
ATOM 11656 O O . THR D 1 125 ? 74.126 38.380 40.555 1.00 54.07 102 THR D O 1
ATOM 11660 N N . ARG D 1 126 ? 74.864 37.990 42.662 1.00 54.82 103 ARG D N 1
ATOM 11661 C CA . ARG D 1 126 ? 74.293 36.644 42.766 1.00 56.37 103 ARG D CA 1
ATOM 11662 C C . ARG D 1 126 ? 72.766 36.711 42.750 1.00 60.70 103 ARG D C 1
ATOM 11663 O O . ARG D 1 126 ? 72.126 35.954 42.027 1.00 63.87 103 ARG D O 1
ATOM 11671 N N . LEU D 1 127 ? 72.190 37.634 43.522 1.00 59.32 104 LEU D N 1
ATOM 11672 C CA . LEU D 1 127 ? 70.743 37.822 43.527 1.00 57.93 104 LEU D CA 1
ATOM 11673 C C . LEU D 1 127 ? 70.217 38.109 42.115 1.00 56.64 104 LEU D C 1
ATOM 11674 O O . LEU D 1 127 ? 69.213 37.515 41.690 1.00 53.99 104 LEU D O 1
ATOM 11679 N N . GLN D 1 128 ? 70.908 38.985 41.390 1.00 56.11 105 GLN D N 1
ATOM 11680 C CA . GLN D 1 128 ? 70.529 39.311 40.008 1.00 57.94 105 GLN D CA 1
ATOM 11681 C C . GLN D 1 128 ? 70.658 38.130 39.066 1.00 58.66 105 GLN D C 1
ATOM 11682 O O . GLN D 1 128 ? 69.808 37.947 38.202 1.00 57.21 105 GLN D O 1
ATOM 11688 N N . GLU D 1 129 ? 71.707 37.333 39.232 1.00 58.93 106 GLU D N 1
ATOM 11689 C CA . GLU D 1 129 ? 71.841 36.079 38.472 1.00 60.17 106 GLU D CA 1
ATOM 11690 C C . GLU D 1 129 ? 70.663 35.108 38.675 1.00 60.83 106 GLU D C 1
ATOM 11691 O O . GLU D 1 129 ? 70.198 34.494 37.718 1.00 58.54 106 GLU D O 1
ATOM 11697 N N . GLU D 1 130 ? 70.182 34.995 39.914 1.00 61.63 107 GLU D N 1
ATOM 11698 C CA . GLU D 1 130 ? 69.004 34.187 40.240 1.00 62.68 107 GLU D CA 1
ATOM 11699 C C . GLU D 1 130 ? 67.659 34.870 39.922 1.00 58.84 107 GLU D C 1
ATOM 11700 O O . GLU D 1 130 ? 66.616 34.336 40.288 1.00 56.56 107 GLU D O 1
ATOM 11706 N N . GLY D 1 131 ? 67.688 36.028 39.255 1.00 57.16 108 GLY D N 1
ATOM 11707 C CA . GLY D 1 131 ? 66.500 36.808 38.918 1.00 56.74 108 GLY D CA 1
ATOM 11708 C C . GLY D 1 131 ? 65.758 37.403 40.111 1.00 55.85 108 GLY D C 1
ATOM 11709 O O . GLY D 1 131 ? 64.544 37.531 40.057 1.00 51.95 108 GLY D O 1
ATOM 11710 N N . ILE D 1 132 ? 66.479 37.731 41.185 1.00 54.14 109 ILE D N 1
ATOM 11711 C CA . ILE D 1 132 ? 65.896 38.299 42.405 1.00 52.91 109 ILE D CA 1
ATOM 11712 C C . ILE D 1 132 ? 66.304 39.769 42.485 1.00 52.93 109 ILE D C 1
ATOM 11713 O O . ILE D 1 132 ? 67.476 40.093 42.306 1.00 50.79 109 ILE D O 1
ATOM 11718 N N . LYS D 1 133 ? 65.341 40.649 42.760 1.00 52.95 110 LYS D N 1
ATOM 11719 C CA . LYS D 1 133 ? 65.607 42.087 42.917 1.00 52.67 110 LYS D CA 1
ATOM 11720 C C . LYS D 1 133 ? 66.231 42.407 44.279 1.00 50.61 110 LYS D C 1
ATOM 11721 O O . LYS D 1 133 ? 65.666 42.053 45.315 1.00 48.61 110 LYS D O 1
ATOM 11727 N N . PRO D 1 134 ? 67.401 43.079 44.292 1.00 50.80 111 PRO D N 1
ATOM 11728 C CA . PRO D 1 134 ? 67.920 43.513 45.601 1.00 50.26 111 PRO D CA 1
ATOM 11729 C C . PRO D 1 134 ? 67.324 44.883 45.980 1.00 47.06 111 PRO D C 1
ATOM 11730 O O . PRO D 1 134 ? 67.398 45.827 45.189 1.00 44.68 111 PRO D O 1
ATOM 11734 N N . ALA D 1 135 ? 66.680 44.946 47.144 1.00 45.52 112 ALA D N 1
ATOM 11735 C CA . ALA D 1 135 ? 66.173 46.193 47.718 1.00 44.94 112 ALA D CA 1
ATOM 11736 C C . ALA D 1 135 ? 67.072 46.467 48.907 1.00 44.09 112 ALA D C 1
ATOM 11737 O O . ALA D 1 135 ? 67.054 45.723 49.882 1.00 45.03 112 ALA D O 1
ATOM 11739 N N . VAL D 1 136 ? 67.879 47.521 48.812 1.00 44.10 113 VAL D N 1
ATOM 11740 C CA . VAL D 1 136 ? 69.025 47.702 49.704 1.00 44.30 113 VAL D CA 1
ATOM 11741 C C . VAL D 1 136 ? 68.806 48.903 50.619 1.00 41.14 113 VAL D C 1
ATOM 11742 O O . VAL D 1 136 ? 68.648 50.003 50.164 1.00 40.87 113 VAL D O 1
ATOM 11746 N N . THR D 1 137 ? 68.799 48.648 51.916 1.00 40.53 114 THR D N 1
ATOM 11747 C CA . THR D 1 137 ? 68.713 49.658 52.949 1.00 39.26 114 THR D CA 1
ATOM 11748 C C . THR D 1 137 ? 70.141 50.121 53.250 1.00 41.63 114 THR D C 1
ATOM 11749 O O . THR D 1 137 ? 71.006 49.298 53.578 1.00 40.88 114 THR D O 1
ATOM 11753 N N . LEU D 1 138 ? 70.405 51.423 53.146 1.00 41.02 115 LEU D N 1
ATOM 11754 C CA . LEU D 1 138 ? 71.715 51.951 53.527 1.00 40.69 115 LEU D CA 1
ATOM 11755 C C . LEU D 1 138 ? 71.891 51.949 55.047 1.00 42.91 115 LEU D C 1
ATOM 11756 O O . LEU D 1 138 ? 72.794 51.268 55.571 1.00 46.13 115 LEU D O 1
ATOM 11761 N N . TYR D 1 139 ? 71.033 52.667 55.771 1.00 40.39 116 TYR D N 1
ATOM 11762 C CA . TYR D 1 139 ? 71.183 52.700 57.225 1.00 39.09 116 TYR D CA 1
ATOM 11763 C C . TYR D 1 139 ? 70.114 51.895 57.935 1.00 40.71 116 TYR D C 1
ATOM 11764 O O . TYR D 1 139 ? 68.951 52.312 57.982 1.00 39.40 116 TYR D O 1
ATOM 11773 N N . HIS D 1 140 ? 70.533 50.766 58.510 1.00 39.71 117 HIS D N 1
ATOM 11774 C CA . HIS D 1 140 ? 69.695 49.986 59.395 1.00 40.43 117 HIS D CA 1
ATOM 11775 C C . HIS D 1 140 ? 70.352 49.810 60.776 1.00 39.12 117 HIS D C 1
ATOM 11776 O O . HIS D 1 140 ? 70.435 48.712 61.314 1.00 39.42 117 HIS D O 1
ATOM 11783 N N . TRP D 1 141 ? 70.795 50.934 61.327 1.00 38.87 118 TRP D N 1
ATOM 11784 C CA . TRP D 1 141 ? 71.071 51.149 62.783 1.00 40.89 118 TRP D CA 1
ATOM 11785 C C . TRP D 1 141 ? 72.478 50.827 63.281 1.00 41.00 118 TRP D C 1
ATOM 11786 O O . TRP D 1 141 ? 72.771 51.029 64.463 1.00 40.08 118 TRP D O 1
ATOM 11797 N N . ASP D 1 142 ? 73.340 50.354 62.395 1.00 41.66 119 ASP D N 1
ATOM 11798 C CA . ASP D 1 142 ? 74.679 49.915 62.807 1.00 43.86 119 ASP D CA 1
ATOM 11799 C C . ASP D 1 142 ? 75.690 51.049 62.563 1.00 44.20 119 ASP D C 1
ATOM 11800 O O . ASP D 1 142 ? 76.587 50.944 61.711 1.00 45.47 119 ASP D O 1
ATOM 11805 N N . LEU D 1 143 ? 75.504 52.137 63.319 1.00 42.42 120 LEU D N 1
ATOM 11806 C CA . LEU D 1 143 ? 76.363 53.307 63.229 1.00 41.92 120 LEU D CA 1
ATOM 11807 C C . LEU D 1 143 ? 77.763 52.891 63.741 1.00 41.18 120 LEU D C 1
ATOM 11808 O O . LEU D 1 143 ? 77.854 52.307 64.842 1.00 40.64 120 LEU D O 1
ATOM 11813 N N . PRO D 1 144 ? 78.832 53.172 62.957 1.00 40.39 121 PRO D N 1
ATOM 11814 C CA . PRO D 1 144 ? 80.208 52.900 63.407 1.00 41.57 121 PRO D CA 1
ATOM 11815 C C . PRO D 1 144 ? 80.526 53.535 64.752 1.00 39.98 121 PRO D C 1
ATOM 11816 O O . PRO D 1 144 ? 80.096 54.652 65.007 1.00 42.21 121 PRO D O 1
ATOM 11820 N N . MET D 1 145 ? 81.249 52.830 65.609 1.00 40.38 122 MET D N 1
ATOM 11821 C CA . MET D 1 145 ? 81.676 53.407 66.888 1.00 42.57 122 MET D CA 1
ATOM 11822 C C . MET D 1 145 ? 82.489 54.699 66.728 1.00 42.43 122 MET D C 1
ATOM 11823 O O . MET D 1 145 ? 82.382 55.601 67.580 1.00 40.32 122 MET D O 1
ATOM 11828 N N . TRP D 1 146 ? 83.254 54.826 65.639 1.00 41.71 123 TRP D N 1
ATOM 11829 C CA . TRP D 1 146 ? 84.027 56.063 65.435 1.00 41.23 123 TRP D CA 1
ATOM 11830 C C . TRP D 1 146 ? 83.116 57.270 65.263 1.00 41.73 123 TRP D C 1
ATOM 11831 O O . TRP D 1 146 ? 83.463 58.377 65.702 1.00 42.08 123 TRP D O 1
ATOM 11842 N N . ALA D 1 147 ? 81.958 57.057 64.633 1.00 41.89 124 ALA D N 1
ATOM 11843 C CA . ALA D 1 147 ? 80.948 58.119 64.452 1.00 41.01 124 ALA D CA 1
ATOM 11844 C C . ALA D 1 147 ? 80.291 58.473 65.772 1.00 40.27 124 ALA D C 1
ATOM 11845 O O . ALA D 1 147 ? 80.108 59.635 66.085 1.00 39.28 124 ALA D O 1
ATOM 11847 N N . HIS D 1 148 ? 79.920 57.462 66.535 1.00 41.52 125 HIS D N 1
ATOM 11848 C CA . HIS D 1 148 ? 79.403 57.699 67.886 1.00 43.94 125 HIS D CA 1
ATOM 11849 C C . HIS D 1 148 ? 80.353 58.540 68.739 1.00 47.08 125 HIS D C 1
ATOM 11850 O O . HIS D 1 148 ? 79.916 59.450 69.441 1.00 47.74 125 HIS D O 1
ATOM 11857 N N . GLU D 1 149 ? 81.642 58.224 68.668 1.00 49.42 126 GLU D N 1
ATOM 11858 C CA . GLU D 1 149 ? 82.665 58.909 69.476 1.00 51.89 126 GLU D CA 1
ATOM 11859 C C . GLU D 1 149 ? 82.812 60.411 69.159 1.00 50.05 126 GLU D C 1
ATOM 11860 O O . GLU D 1 149 ? 83.227 61.176 70.016 1.00 47.65 126 GLU D O 1
ATOM 11866 N N . GLU D 1 150 ? 82.426 60.824 67.956 1.00 49.21 127 GLU D N 1
ATOM 11867 C CA . GLU D 1 150 ? 82.272 62.240 67.627 1.00 49.69 127 GLU D CA 1
ATOM 11868 C C . GLU D 1 150 ? 80.835 62.805 67.792 1.00 48.04 127 GLU D C 1
ATOM 11869 O O . GLU D 1 150 ? 80.507 63.807 67.144 1.00 47.01 127 GLU D O 1
ATOM 11875 N N . GLY D 1 151 ? 80.001 62.180 68.640 1.00 47.21 128 GLY D N 1
ATOM 11876 C CA . GLY D 1 151 ? 78.607 62.629 68.906 1.00 46.27 128 GLY D CA 1
ATOM 11877 C C . GLY D 1 151 ? 77.480 61.953 68.114 1.00 45.33 128 GLY D C 1
ATOM 11878 O O . GLY D 1 151 ? 76.300 62.264 68.307 1.00 46.91 128 GLY D O 1
ATOM 11879 N N . GLY D 1 152 ? 77.832 61.031 67.221 1.00 45.19 129 GLY D N 1
ATOM 11880 C CA . GLY D 1 152 ? 76.867 60.278 66.411 1.00 41.36 129 GLY D CA 1
ATOM 11881 C C . GLY D 1 152 ? 75.935 61.140 65.580 1.00 39.98 129 GLY D C 1
ATOM 11882 O O . GLY D 1 152 ? 76.354 62.140 65.004 1.00 38.03 129 GLY D O 1
ATOM 11883 N N . TRP D 1 153 ? 74.655 60.764 65.546 1.00 38.37 130 TRP D N 1
ATOM 11884 C CA . TRP D 1 153 ? 73.634 61.512 64.795 1.00 37.16 130 TRP D CA 1
ATOM 11885 C C . TRP D 1 153 ? 73.310 62.901 65.351 1.00 37.74 130 TRP D C 1
ATOM 11886 O O . TRP D 1 153 ? 72.771 63.737 64.615 1.00 36.08 130 TRP D O 1
ATOM 11897 N N . VAL D 1 154 ? 73.655 63.150 66.622 1.00 37.34 131 VAL D N 1
ATOM 11898 C CA . VAL D 1 154 ? 73.484 64.470 67.242 1.00 37.64 131 VAL D CA 1
ATOM 11899 C C . VAL D 1 154 ? 74.345 65.544 66.518 1.00 40.08 131 VAL D C 1
ATOM 11900 O O . VAL D 1 154 ? 73.955 66.696 66.384 1.00 40.54 131 VAL D O 1
ATOM 11904 N N . ASN D 1 155 ? 75.513 65.133 66.042 1.00 41.39 132 ASN D N 1
ATOM 11905 C CA . ASN D 1 155 ? 76.420 65.979 65.303 1.00 39.64 132 ASN D CA 1
ATOM 11906 C C . ASN D 1 155 ? 75.898 66.116 63.880 1.00 40.23 132 ASN D C 1
ATOM 11907 O O . ASN D 1 155 ? 75.703 65.137 63.180 1.00 40.77 132 ASN D O 1
ATOM 11912 N N . ARG D 1 156 ? 75.698 67.349 63.450 1.00 41.16 133 ARG D N 1
ATOM 11913 C CA . ARG D 1 156 ? 75.391 67.660 62.051 1.00 41.59 133 ARG D CA 1
ATOM 11914 C C . ARG D 1 156 ? 76.385 67.067 61.011 1.00 42.59 133 ARG D C 1
ATOM 11915 O O . ARG D 1 156 ? 76.008 66.806 59.851 1.00 42.59 133 ARG D O 1
ATOM 11923 N N . ASP D 1 157 ? 77.641 66.869 61.403 1.00 42.14 134 ASP D N 1
ATOM 11924 C CA . ASP D 1 157 ? 78.616 66.204 60.510 1.00 44.84 134 ASP D CA 1
ATOM 11925 C C . ASP D 1 157 ? 78.182 64.785 60.080 1.00 44.91 134 ASP D C 1
ATOM 11926 O O . ASP D 1 157 ? 78.600 64.306 58.991 1.00 43.10 134 ASP D O 1
ATOM 11931 N N . SER D 1 158 ? 77.358 64.127 60.923 1.00 42.16 135 SER D N 1
ATOM 11932 C CA . SER D 1 158 ? 76.764 62.822 60.585 1.00 40.25 135 SER D CA 1
ATOM 11933 C C . SER D 1 158 ? 76.146 62.787 59.193 1.00 39.83 135 SER D C 1
ATOM 11934 O O . SER D 1 158 ? 76.159 61.742 58.559 1.00 41.81 135 SER D O 1
ATOM 11937 N N . VAL D 1 159 ? 75.638 63.923 58.717 1.00 39.98 136 VAL D N 1
ATOM 11938 C CA . VAL D 1 159 ? 75.076 64.017 57.378 1.00 42.30 136 VAL D CA 1
ATOM 11939 C C . VAL D 1 159 ? 76.154 63.740 56.317 1.00 46.09 136 VAL D C 1
ATOM 11940 O O . VAL D 1 159 ? 75.889 63.050 55.310 1.00 44.97 136 VAL D O 1
ATOM 11944 N N . ASP D 1 160 ? 77.361 64.264 56.552 1.00 48.83 137 ASP D N 1
ATOM 11945 C CA . ASP D 1 160 ? 78.489 64.111 55.600 1.00 49.53 137 ASP D CA 1
ATOM 11946 C C . ASP D 1 160 ? 79.115 62.726 55.663 1.00 47.72 137 ASP D C 1
ATOM 11947 O O . ASP D 1 160 ? 79.432 62.142 54.622 1.00 48.17 137 ASP D O 1
ATOM 11952 N N . TRP D 1 161 ? 79.243 62.189 56.872 1.00 46.79 138 TRP D N 1
ATOM 11953 C CA . TRP D 1 161 ? 79.693 60.801 57.079 1.00 45.77 138 TRP D CA 1
ATOM 11954 C C . TRP D 1 161 ? 78.782 59.825 56.314 1.00 45.59 138 TRP D C 1
ATOM 11955 O O . TRP D 1 161 ? 79.264 58.941 55.587 1.00 44.78 138 TRP D O 1
ATOM 11966 N N . PHE D 1 162 ? 77.471 59.995 56.491 1.00 43.97 139 PHE D N 1
ATOM 11967 C CA . PHE D 1 162 ? 76.483 59.172 55.797 1.00 42.22 139 PHE D CA 1
ATOM 11968 C C . PHE D 1 162 ? 76.559 59.318 54.287 1.00 42.36 139 PHE D C 1
ATOM 11969 O O . PHE D 1 162 ? 76.391 58.350 53.560 1.00 41.69 139 PHE D O 1
ATOM 11977 N N . LEU D 1 163 ? 76.766 60.543 53.824 1.00 44.02 140 LEU D N 1
ATOM 11978 C CA . LEU D 1 163 ? 76.908 60.807 52.398 1.00 46.22 140 LEU D CA 1
ATOM 11979 C C . LEU D 1 163 ? 78.126 60.108 51.753 1.00 48.80 140 LEU D C 1
ATOM 11980 O O . LEU D 1 163 ? 78.030 59.617 50.622 1.00 48.88 140 LEU D O 1
ATOM 11985 N N . ASP D 1 164 ? 79.250 60.052 52.471 1.00 49.45 141 ASP D N 1
ATOM 11986 C CA . ASP D 1 164 ? 80.430 59.324 51.981 1.00 50.29 141 ASP D CA 1
ATOM 11987 C C . ASP D 1 164 ? 80.156 57.821 51.905 1.00 50.20 141 ASP D C 1
ATOM 11988 O O . ASP D 1 164 ? 80.475 57.176 50.896 1.00 50.70 141 ASP D O 1
ATOM 11993 N N . PHE D 1 165 ? 79.542 57.280 52.959 1.00 50.03 142 PHE D N 1
ATOM 11994 C CA . PHE D 1 165 ? 79.006 55.891 52.961 1.00 49.37 142 PHE D CA 1
ATOM 11995 C C . PHE D 1 165 ? 78.047 55.628 51.791 1.00 48.37 142 PHE D C 1
ATOM 11996 O O . PHE D 1 165 ? 78.176 54.643 51.111 1.00 49.46 142 PHE D O 1
ATOM 12004 N N . ALA D 1 166 ? 77.104 56.526 51.557 1.00 49.27 143 ALA D N 1
ATOM 12005 C CA . ALA D 1 166 ? 76.138 56.357 50.478 1.00 49.83 143 ALA D CA 1
ATOM 12006 C C . ALA D 1 166 ? 76.795 56.519 49.107 1.00 50.54 143 ALA D C 1
ATOM 12007 O O . ALA D 1 166 ? 76.389 55.874 48.150 1.00 52.43 143 ALA D O 1
ATOM 12009 N N . ARG D 1 167 ? 77.793 57.392 49.015 1.00 51.50 144 ARG D N 1
ATOM 12010 C CA . ARG D 1 167 ? 78.501 57.642 47.754 1.00 51.83 144 ARG D CA 1
ATOM 12011 C C . ARG D 1 167 ? 79.211 56.395 47.238 1.00 50.50 144 ARG D C 1
ATOM 12012 O O . ARG D 1 167 ? 79.102 56.072 46.051 1.00 51.48 144 ARG D O 1
ATOM 12020 N N . VAL D 1 168 ? 79.956 55.720 48.107 1.00 48.48 145 VAL D N 1
ATOM 12021 C CA . VAL D 1 168 ? 80.695 54.521 47.670 1.00 50.99 145 VAL D CA 1
ATOM 12022 C C . VAL D 1 168 ? 79.747 53.382 47.341 1.00 52.41 145 VAL D C 1
ATOM 12023 O O . VAL D 1 168 ? 79.981 52.657 46.358 1.00 54.63 145 VAL D O 1
ATOM 12027 N N . CYS D 1 169 ? 78.680 53.249 48.145 1.00 49.88 146 CYS D N 1
ATOM 12028 C CA . CYS D 1 169 ? 77.606 52.306 47.860 1.00 48.67 146 CYS D CA 1
ATOM 12029 C C . CYS D 1 169 ? 76.988 52.565 46.477 1.00 48.88 146 CYS D C 1
ATOM 12030 O O . CYS D 1 169 ? 76.864 51.634 45.695 1.00 47.63 146 CYS D O 1
ATOM 12033 N N . PHE D 1 170 ? 76.660 53.820 46.157 1.00 49.73 147 PHE D N 1
ATOM 12034 C CA . PHE D 1 170 ? 76.173 54.176 44.802 1.00 52.19 147 PHE D CA 1
ATOM 12035 C C . PHE D 1 170 ? 77.190 53.890 43.678 1.00 54.34 147 PHE D C 1
ATOM 12036 O O . PHE D 1 170 ? 76.811 53.404 42.612 1.00 54.38 147 PHE D O 1
ATOM 12044 N N . GLU D 1 171 ? 78.460 54.208 43.929 1.00 58.09 148 GLU D N 1
ATOM 12045 C CA . GLU D 1 171 ? 79.544 54.046 42.947 1.00 61.13 148 GLU D CA 1
ATOM 12046 C C . GLU D 1 171 ? 79.723 52.586 42.534 1.00 58.34 148 GLU D C 1
ATOM 12047 O O . GLU D 1 171 ? 79.843 52.275 41.355 1.00 54.66 148 GLU D O 1
ATOM 12053 N N . GLU D 1 172 ? 79.703 51.698 43.517 1.00 56.78 149 GLU D N 1
ATOM 12054 C CA . GLU D 1 172 ? 79.994 50.277 43.310 1.00 57.29 149 GLU D CA 1
ATOM 12055 C C . GLU D 1 172 ? 78.789 49.351 43.080 1.00 58.12 149 GLU D C 1
ATOM 12056 O O . GLU D 1 172 ? 78.975 48.222 42.598 1.00 61.20 149 GLU D O 1
ATOM 12062 N N . LEU D 1 173 ? 77.581 49.781 43.458 1.00 54.85 150 LEU D N 1
ATOM 12063 C CA . LEU D 1 173 ? 76.399 48.889 43.432 1.00 52.78 150 LEU D CA 1
ATOM 12064 C C . LEU D 1 173 ? 75.209 49.400 42.652 1.00 52.41 150 LEU D C 1
ATOM 12065 O O . LEU D 1 173 ? 74.348 48.595 42.330 1.00 55.08 150 LEU D O 1
ATOM 12070 N N . ASP D 1 174 ? 75.126 50.694 42.345 1.00 52.67 151 ASP D N 1
ATOM 12071 C CA . ASP D 1 174 ? 73.901 51.232 41.752 1.00 55.05 151 ASP D CA 1
ATOM 12072 C C . ASP D 1 174 ? 73.450 50.459 40.507 1.00 57.32 151 ASP D C 1
ATOM 12073 O O . ASP D 1 174 ? 72.252 50.273 40.286 1.00 60.61 151 ASP D O 1
ATOM 12078 N N . GLY D 1 175 ? 74.404 49.997 39.716 1.00 56.76 152 GLY D N 1
ATOM 12079 C CA . GLY D 1 175 ? 74.098 49.211 38.525 1.00 59.92 152 GLY D CA 1
ATOM 12080 C C . GLY D 1 175 ? 73.526 47.831 38.787 1.00 58.99 152 GLY D C 1
ATOM 12081 O O . GLY D 1 175 ? 72.859 47.297 37.923 1.00 58.30 152 GLY D O 1
ATOM 12082 N N . ILE D 1 176 ? 73.803 47.271 39.964 1.00 59.50 153 ILE D N 1
ATOM 12083 C CA . ILE D 1 176 ? 73.415 45.915 40.363 1.00 60.30 153 ILE D CA 1
ATOM 12084 C C . ILE D 1 176 ? 72.198 45.911 41.305 1.00 59.51 153 ILE D C 1
ATOM 12085 O O . ILE D 1 176 ? 71.652 44.835 41.595 1.00 55.77 153 ILE D O 1
ATOM 12090 N N . VAL D 1 177 ? 71.778 47.083 41.795 1.00 57.38 154 VAL D N 1
ATOM 12091 C CA . VAL D 1 177 ? 70.732 47.171 42.843 1.00 57.86 154 VAL D CA 1
ATOM 12092 C C . VAL D 1 177 ? 69.397 47.596 42.226 1.00 52.64 154 VAL D C 1
ATOM 12093 O O . VAL D 1 177 ? 69.365 48.492 41.401 1.00 53.37 154 VAL D O 1
ATOM 12097 N N . ASP D 1 178 ? 68.297 46.975 42.643 1.00 49.43 155 ASP D N 1
ATOM 12098 C CA . ASP D 1 178 ? 66.999 47.284 42.039 1.00 48.26 155 ASP D CA 1
ATOM 12099 C C . ASP D 1 178 ? 66.370 48.535 42.664 1.00 46.24 155 ASP D C 1
ATOM 12100 O O . ASP D 1 178 ? 65.786 49.361 41.975 1.00 44.98 155 ASP D O 1
ATOM 12105 N N . SER D 1 179 ? 66.476 48.662 43.979 1.00 44.83 156 SER D N 1
ATOM 12106 C CA . SER D 1 179 ? 65.982 49.851 44.662 1.00 44.29 156 SER D CA 1
ATOM 12107 C C . SER D 1 179 ? 66.824 50.127 45.902 1.00 44.04 156 SER D C 1
ATOM 12108 O O . SER D 1 179 ? 67.495 49.216 46.418 1.00 42.62 156 SER D O 1
ATOM 12111 N N . TRP D 1 180 ? 66.791 51.392 46.335 1.00 42.27 157 TRP D N 1
ATOM 12112 C CA . TRP D 1 180 ? 67.569 51.913 47.459 1.00 41.61 157 TRP D CA 1
ATOM 12113 C C . TRP D 1 180 ? 66.599 52.432 48.489 1.00 41.03 157 TRP D C 1
ATOM 12114 O O . TRP D 1 180 ? 65.656 53.134 48.144 1.00 40.90 157 TRP D O 1
ATOM 12125 N N . ILE D 1 181 ? 66.846 52.090 49.745 1.00 41.28 158 ILE D N 1
ATOM 12126 C CA . ILE D 1 181 ? 66.146 52.657 50.878 1.00 40.65 158 ILE D CA 1
ATOM 12127 C C . ILE D 1 181 ? 67.225 53.338 51.719 1.00 42.99 158 ILE D C 1
ATOM 12128 O O . ILE D 1 181 ? 68.161 52.677 52.178 1.00 42.36 158 ILE D O 1
ATOM 12133 N N . THR D 1 182 ? 67.091 54.657 51.919 1.00 42.70 159 THR D N 1
ATOM 12134 C CA . THR D 1 182 ? 68.109 55.445 52.602 1.00 41.69 159 THR D CA 1
ATOM 12135 C C . THR D 1 182 ? 68.137 55.110 54.088 1.00 41.96 159 THR D C 1
ATOM 12136 O O . THR D 1 182 ? 69.169 54.754 54.622 1.00 41.94 159 THR D O 1
ATOM 12140 N N . HIS D 1 183 ? 66.997 55.260 54.750 1.00 42.23 160 HIS D N 1
ATOM 12141 C CA . HIS D 1 183 ? 66.905 55.054 56.199 1.00 41.99 160 HIS D CA 1
ATOM 12142 C C . HIS D 1 183 ? 65.782 54.103 56.570 1.00 42.03 160 HIS D C 1
ATOM 12143 O O . HIS D 1 183 ? 64.690 54.126 55.965 1.00 43.32 160 HIS D O 1
ATOM 12150 N N . ASN D 1 184 ? 66.082 53.272 57.564 1.00 38.29 161 ASN D N 1
ATOM 12151 C CA . ASN D 1 184 ? 65.119 52.408 58.198 1.00 38.40 161 ASN D CA 1
ATOM 12152 C C . ASN D 1 184 ? 64.740 52.943 59.570 1.00 38.01 161 ASN D C 1
ATOM 12153 O O . ASN D 1 184 ? 65.572 52.960 60.495 1.00 35.29 161 ASN D O 1
ATOM 12158 N N . GLU D 1 185 ? 63.476 53.374 59.683 1.00 39.14 162 GLU D N 1
ATOM 12159 C CA . GLU D 1 185 ? 62.836 53.660 60.969 1.00 37.64 162 GLU D CA 1
ATOM 12160 C C . GLU D 1 185 ? 63.599 54.683 61.800 1.00 37.19 162 GLU D C 1
ATOM 12161 O O . GLU D 1 185 ? 64.072 54.383 62.903 1.00 38.25 162 GLU D O 1
ATOM 12167 N N . PRO D 1 186 ? 63.689 55.920 61.295 1.00 36.24 163 PRO D N 1
ATOM 12168 C CA . PRO D 1 186 ? 64.315 56.969 62.091 1.00 35.14 163 PRO D CA 1
ATOM 12169 C C . PRO D 1 186 ? 63.640 57.235 63.432 1.00 35.55 163 PRO D C 1
ATOM 12170 O O . PRO D 1 186 ? 64.301 57.783 64.325 1.00 35.82 163 PRO D O 1
ATOM 12174 N N . TRP D 1 187 ? 62.376 56.819 63.614 1.00 35.12 164 TRP D N 1
ATOM 12175 C CA . TRP D 1 187 ? 61.752 56.922 64.939 1.00 34.18 164 TRP D CA 1
ATOM 12176 C C . TRP D 1 187 ? 62.484 56.031 65.939 1.00 34.58 164 TRP D C 1
ATOM 12177 O O . TRP D 1 187 ? 62.645 56.375 67.113 1.00 33.89 164 TRP D O 1
ATOM 12188 N N . CYS D 1 188 ? 62.913 54.859 65.483 1.00 36.55 165 CYS D N 1
ATOM 12189 C CA . CYS D 1 188 ? 63.666 53.952 66.353 1.00 36.95 165 CYS D CA 1
ATOM 12190 C C . CYS D 1 188 ? 65.115 54.459 66.536 1.00 37.23 165 CYS D C 1
ATOM 12191 O O . CYS D 1 188 ? 65.609 54.582 67.675 1.00 37.86 165 CYS D O 1
ATOM 12194 N N . ALA D 1 189 ? 65.767 54.759 65.413 1.00 37.03 166 ALA D N 1
ATOM 12195 C CA . ALA D 1 189 ? 67.183 55.169 65.393 1.00 38.98 166 ALA D CA 1
ATOM 12196 C C . ALA D 1 189 ? 67.367 56.492 66.114 1.00 39.78 166 ALA D C 1
ATOM 12197 O O . ALA D 1 189 ? 68.418 56.727 66.698 1.00 39.30 166 ALA D O 1
ATOM 12199 N N . GLY D 1 190 ? 66.336 57.348 66.044 1.00 39.63 167 GLY D N 1
ATOM 12200 C CA . GLY D 1 190 ? 66.311 58.648 66.702 1.00 38.91 167 GLY D CA 1
ATOM 12201 C C . GLY D 1 190 ? 65.707 58.607 68.098 1.00 38.29 167 GLY D C 1
ATOM 12202 O O . GLY D 1 190 ? 66.435 58.723 69.087 1.00 38.28 167 GLY D O 1
ATOM 12203 N N . PHE D 1 191 ? 64.385 58.446 68.177 1.00 35.92 168 PHE D N 1
ATOM 12204 C CA . PHE D 1 191 ? 63.655 58.602 69.435 1.00 36.54 168 PHE D CA 1
ATOM 12205 C C . PHE D 1 191 ? 63.828 57.446 70.406 1.00 36.74 168 PHE D C 1
ATOM 12206 O O . PHE D 1 191 ? 64.036 57.672 71.600 1.00 34.75 168 PHE D O 1
ATOM 12214 N N . LEU D 1 192 ? 63.724 56.211 69.917 1.00 38.06 169 LEU D N 1
ATOM 12215 C CA . LEU D 1 192 ? 63.901 55.043 70.798 1.00 38.84 169 LEU D CA 1
ATOM 12216 C C . LEU D 1 192 ? 65.375 54.908 71.285 1.00 38.72 169 LEU D C 1
ATOM 12217 O O . LEU D 1 192 ? 65.661 54.383 72.383 1.00 35.49 169 LEU D O 1
ATOM 12222 N N . SER D 1 193 ? 66.293 55.398 70.459 1.00 37.35 170 SER D N 1
ATOM 12223 C CA . SER D 1 193 ? 67.733 55.334 70.743 1.00 39.08 170 SER D CA 1
ATOM 12224 C C . SER D 1 193 ? 68.269 56.483 71.599 1.00 38.46 170 SER D C 1
ATOM 12225 O O . SER D 1 193 ? 69.146 56.272 72.441 1.00 39.23 170 SER D O 1
ATOM 12228 N N . TYR D 1 194 ? 67.785 57.700 71.350 1.00 38.68 171 TYR D N 1
ATOM 12229 C CA . TYR D 1 194 ? 68.300 58.885 72.046 1.00 38.89 171 TYR D CA 1
ATOM 12230 C C . TYR D 1 194 ? 67.349 59.522 73.044 1.00 39.39 171 TYR D C 1
ATOM 12231 O O . TYR D 1 194 ? 67.800 60.291 73.888 1.00 38.31 171 TYR D O 1
ATOM 12240 N N . HIS D 1 195 ? 66.043 59.247 72.940 1.00 38.81 172 HIS D N 1
ATOM 12241 C CA . HIS D 1 195 ? 65.075 59.834 73.862 1.00 37.32 172 HIS D CA 1
ATOM 12242 C C . HIS D 1 195 ? 64.627 58.823 74.903 1.00 37.61 172 HIS D C 1
ATOM 12243 O O . HIS D 1 195 ? 64.657 59.118 76.103 1.00 36.15 172 HIS D O 1
ATOM 12250 N N . LEU D 1 196 ? 64.198 57.643 74.449 1.00 37.11 173 LEU D N 1
ATOM 12251 C CA . LEU D 1 196 ? 63.687 56.612 75.365 1.00 38.62 173 LEU D CA 1
ATOM 12252 C C . LEU D 1 196 ? 64.712 55.602 75.847 1.00 39.51 173 LEU D C 1
ATOM 12253 O O . LEU D 1 196 ? 64.425 54.858 76.790 1.00 39.05 173 LEU D O 1
ATOM 12258 N N . GLY D 1 197 ? 65.889 55.575 75.215 1.00 40.77 174 GLY D N 1
ATOM 12259 C CA . GLY D 1 197 ? 67.046 54.842 75.740 1.00 40.84 174 GLY D CA 1
ATOM 12260 C C . GLY D 1 197 ? 67.015 53.339 75.575 1.00 41.18 174 GLY D C 1
ATOM 12261 O O . GLY D 1 197 ? 67.849 52.667 76.126 1.00 41.07 174 GLY D O 1
ATOM 12262 N N . GLN D 1 198 ? 66.066 52.805 74.813 1.00 42.19 175 GLN D N 1
ATOM 12263 C CA . GLN D 1 198 ? 65.908 51.355 74.677 1.00 42.76 175 GLN D CA 1
ATOM 12264 C C . GLN D 1 198 ? 66.856 50.718 73.635 1.00 40.23 175 GLN D C 1
ATOM 12265 O O . GLN D 1 198 ? 67.215 49.516 73.748 1.00 36.18 175 GLN D O 1
ATOM 12271 N N . HIS D 1 199 ? 67.192 51.508 72.613 1.00 37.96 176 HIS D N 1
ATOM 12272 C CA . HIS D 1 199 ? 68.067 51.116 71.523 1.00 38.79 176 HIS D CA 1
ATOM 12273 C C . HIS D 1 199 ? 69.370 51.922 71.564 1.00 40.39 176 HIS D C 1
ATOM 12274 O O . HIS D 1 199 ? 69.433 52.992 72.184 1.00 38.79 176 HIS D O 1
ATOM 12281 N N . ALA D 1 200 ? 70.388 51.406 70.859 1.00 42.17 177 ALA D N 1
ATOM 12282 C CA . ALA D 1 200 ? 71.755 51.983 70.855 1.00 42.82 177 ALA D CA 1
ATOM 12283 C C . ALA D 1 200 ? 71.730 53.405 70.293 1.00 41.58 177 ALA D C 1
ATOM 12284 O O . ALA D 1 200 ? 71.148 53.598 69.231 1.00 43.01 177 ALA D O 1
ATOM 12286 N N . PRO D 1 201 ? 72.383 54.381 70.933 1.00 39.72 178 PRO D N 1
ATOM 12287 C CA . PRO D 1 201 ? 73.353 54.203 72.029 1.00 39.15 178 PRO D CA 1
ATOM 12288 C C . PRO D 1 201 ? 72.765 54.250 73.419 1.00 38.47 178 PRO D C 1
ATOM 12289 O O . PRO D 1 201 ? 73.498 54.203 74.406 1.00 37.81 178 PRO D O 1
ATOM 12293 N N . GLY D 1 202 ? 71.449 54.362 73.496 1.00 38.89 179 GLY D N 1
ATOM 12294 C CA . GLY D 1 202 ? 70.747 54.264 74.761 1.00 40.66 179 GLY D CA 1
ATOM 12295 C C . GLY D 1 202 ? 70.720 55.545 75.548 1.00 40.00 179 GLY D C 1
ATOM 12296 O O . GLY D 1 202 ? 70.759 55.498 76.767 1.00 37.52 179 GLY D O 1
ATOM 12297 N N . HIS D 1 203 ? 70.582 56.683 74.876 1.00 39.95 180 HIS D N 1
ATOM 12298 C CA . HIS D 1 203 ? 70.501 57.985 75.600 1.00 42.94 180 HIS D CA 1
ATOM 12299 C C . HIS D 1 203 ? 69.050 58.385 75.920 1.00 40.43 180 HIS D C 1
ATOM 12300 O O . HIS D 1 203 ? 68.113 57.899 75.300 1.00 39.91 180 HIS D O 1
ATOM 12307 N N . THR D 1 204 ? 68.893 59.262 76.899 1.00 37.74 181 THR D N 1
ATOM 12308 C CA . THR D 1 204 ? 67.591 59.774 77.316 1.00 37.41 181 THR D CA 1
ATOM 12309 C C . THR D 1 204 ? 67.613 61.300 77.403 1.00 36.57 181 THR D C 1
ATOM 12310 O O . THR D 1 204 ? 67.687 61.901 78.504 1.00 36.40 181 THR D O 1
ATOM 12314 N N . ASP D 1 205 ? 67.566 61.905 76.228 1.00 36.11 182 ASP D N 1
ATOM 12315 C CA . ASP D 1 205 ? 67.766 63.345 76.041 1.00 38.73 182 ASP D CA 1
ATOM 12316 C C . ASP D 1 205 ? 66.998 63.768 74.797 1.00 38.47 182 ASP D C 1
ATOM 12317 O O . ASP D 1 205 ? 67.376 63.432 73.646 1.00 36.96 182 ASP D O 1
ATOM 12322 N N . MET D 1 206 ? 65.907 64.492 75.026 1.00 37.81 183 MET D N 1
ATOM 12323 C CA . MET D 1 206 ? 65.007 64.878 73.942 1.00 37.62 183 MET D CA 1
ATOM 12324 C C . MET D 1 206 ? 65.696 65.782 72.913 1.00 38.17 183 MET D C 1
ATOM 12325 O O . MET D 1 206 ? 65.417 65.706 71.704 1.00 33.45 183 MET D O 1
ATOM 12330 N N . ASN D 1 207 ? 66.610 66.616 73.410 1.00 40.30 184 ASN D N 1
ATOM 12331 C CA . ASN D 1 207 ? 67.397 67.484 72.555 1.00 42.88 184 ASN D CA 1
ATOM 12332 C C . ASN D 1 207 ? 68.334 66.741 71.604 1.00 40.88 184 ASN D C 1
ATOM 12333 O O . ASN D 1 207 ? 68.405 67.059 70.400 1.00 40.57 184 ASN D O 1
ATOM 12338 N N . GLU D 1 208 ? 69.027 65.741 72.132 1.00 39.02 185 GLU D N 1
ATOM 12339 C CA . GLU D 1 208 ? 69.763 64.823 71.276 1.00 40.62 185 GLU D CA 1
ATOM 12340 C C . GLU D 1 208 ? 68.833 64.157 70.239 1.00 39.73 185 GLU D C 1
ATOM 12341 O O . GLU D 1 208 ? 69.153 64.086 69.030 1.00 37.88 185 GLU D O 1
ATOM 12347 N N . ALA D 1 209 ? 67.677 63.691 70.706 1.00 36.83 186 ALA D N 1
ATOM 12348 C CA . ALA D 1 209 ? 66.785 62.920 69.834 1.00 36.81 186 ALA D CA 1
ATOM 12349 C C . ALA D 1 209 ? 66.290 63.698 68.630 1.00 35.99 186 ALA D C 1
ATOM 12350 O O . ALA D 1 209 ? 66.316 63.178 67.521 1.00 35.41 186 ALA D O 1
ATOM 12352 N N . VAL D 1 210 ? 65.847 64.939 68.837 1.00 37.21 187 VAL D N 1
ATOM 12353 C CA . VAL D 1 210 ? 65.367 65.777 67.704 1.00 38.72 187 VAL D CA 1
ATOM 12354 C C . VAL D 1 210 ? 66.499 66.131 66.715 1.00 37.86 187 VAL D C 1
ATOM 12355 O O . VAL D 1 210 ? 66.290 66.203 65.512 1.00 35.89 187 VAL D O 1
ATOM 12359 N N . ARG D 1 211 ? 67.701 66.346 67.232 1.00 39.39 188 ARG D N 1
ATOM 12360 C CA . ARG D 1 211 ? 68.884 66.587 66.370 1.00 40.73 188 ARG D CA 1
ATOM 12361 C C . ARG D 1 211 ? 69.241 65.346 65.582 1.00 38.31 188 ARG D C 1
ATOM 12362 O O . ARG D 1 211 ? 69.499 65.419 64.365 1.00 39.10 188 ARG D O 1
ATOM 12370 N N . ALA D 1 212 ? 69.232 64.212 66.277 1.00 36.34 189 ALA D N 1
ATOM 12371 C CA . ALA D 1 212 ? 69.498 62.922 65.654 1.00 36.25 189 ALA D CA 1
ATOM 12372 C C . ALA D 1 212 ? 68.518 62.665 64.523 1.00 36.97 189 ALA D C 1
ATOM 12373 O O . ALA D 1 212 ? 68.927 62.420 63.373 1.00 38.54 189 ALA D O 1
ATOM 12375 N N . VAL D 1 213 ? 67.224 62.783 64.817 1.00 35.91 190 VAL D N 1
ATOM 12376 C CA . VAL D 1 213 ? 66.209 62.594 63.762 1.00 36.60 190 VAL D CA 1
ATOM 12377 C C . VAL D 1 213 ? 66.424 63.571 62.605 1.00 37.52 190 VAL D C 1
ATOM 12378 O O . VAL D 1 213 ? 66.315 63.187 61.414 1.00 34.93 190 VAL D O 1
ATOM 12382 N N . HIS D 1 214 ? 66.694 64.835 62.962 1.00 37.53 191 HIS D N 1
ATOM 12383 C CA . HIS D 1 214 ? 66.861 65.854 61.952 1.00 38.73 191 HIS D CA 1
ATOM 12384 C C . HIS D 1 214 ? 68.014 65.521 61.002 1.00 37.32 191 HIS D C 1
ATOM 12385 O O . HIS D 1 214 ? 67.902 65.674 59.796 1.00 36.49 191 HIS D O 1
ATOM 12392 N N . HIS D 1 215 ? 69.107 65.031 61.557 1.00 37.07 192 HIS D N 1
ATOM 12393 C CA . HIS D 1 215 ? 70.247 64.680 60.744 1.00 37.43 192 HIS D CA 1
ATOM 12394 C C . HIS D 1 215 ? 69.982 63.468 59.849 1.00 38.59 192 HIS D C 1
ATOM 12395 O O . HIS D 1 215 ? 70.358 63.475 58.650 1.00 37.39 192 HIS D O 1
ATOM 12402 N N . MET D 1 216 ? 69.287 62.462 60.387 1.00 40.57 193 MET D N 1
ATOM 12403 C CA . MET D 1 216 ? 68.894 61.280 59.575 1.00 39.78 193 MET D CA 1
ATOM 12404 C C . MET D 1 216 ? 68.060 61.681 58.360 1.00 39.72 193 MET D C 1
ATOM 12405 O O . MET D 1 216 ? 68.370 61.306 57.215 1.00 38.65 193 MET D O 1
ATOM 12410 N N . LEU D 1 217 ? 67.023 62.481 58.615 1.00 39.35 194 LEU D N 1
ATOM 12411 C CA . LEU D 1 217 ? 66.124 62.952 57.580 1.00 38.76 194 LEU D CA 1
ATOM 12412 C C . LEU D 1 217 ? 66.839 63.788 56.542 1.00 39.42 194 LEU D C 1
ATOM 12413 O O . LEU D 1 217 ? 66.573 63.650 55.347 1.00 39.05 194 LEU D O 1
ATOM 12418 N N . LEU D 1 218 ? 67.720 64.679 56.991 1.00 41.48 195 LEU D N 1
ATOM 12419 C CA . LEU D 1 218 ? 68.502 65.518 56.067 1.00 42.01 195 LEU D CA 1
ATOM 12420 C C . LEU D 1 218 ? 69.426 64.661 55.228 1.00 41.30 195 LEU D C 1
ATOM 12421 O O . LEU D 1 218 ? 69.452 64.797 53.999 1.00 39.73 195 LEU D O 1
ATOM 12426 N N . SER D 1 219 ? 70.150 63.759 55.903 1.00 41.70 196 SER D N 1
ATOM 12427 C CA . SER D 1 219 ? 71.019 62.779 55.224 1.00 43.03 196 SER D CA 1
ATOM 12428 C C . SER D 1 219 ? 70.276 61.948 54.166 1.00 41.90 196 SER D C 1
ATOM 12429 O O . SER D 1 219 ? 70.810 61.702 53.078 1.00 39.97 196 SER D O 1
ATOM 12432 N N . HIS D 1 220 ? 69.042 61.549 54.483 1.00 40.81 197 HIS D N 1
ATOM 12433 C CA . HIS D 1 220 ? 68.149 60.935 53.476 1.00 40.87 197 HIS D CA 1
ATOM 12434 C C . HIS D 1 220 ? 68.031 61.820 52.240 1.00 40.60 197 HIS D C 1
ATOM 12435 O O . HIS D 1 220 ? 68.311 61.387 51.120 1.00 39.72 197 HIS D O 1
ATOM 12442 N N . GLY D 1 221 ? 67.621 63.063 52.461 1.00 40.78 198 GLY D N 1
ATOM 12443 C CA . GLY D 1 221 ? 67.389 63.994 51.365 1.00 42.62 198 GLY D CA 1
ATOM 12444 C C . GLY D 1 221 ? 68.622 64.278 50.526 1.00 42.84 198 GLY D C 1
ATOM 12445 O O . GLY D 1 221 ? 68.542 64.323 49.287 1.00 41.85 198 GLY D O 1
ATOM 12446 N N . LYS D 1 222 ? 69.749 64.476 51.206 1.00 42.30 199 LYS D N 1
ATOM 12447 C CA . LYS D 1 222 ? 71.045 64.683 50.537 1.00 43.59 199 LYS D CA 1
ATOM 12448 C C . LYS D 1 222 ? 71.445 63.465 49.693 1.00 42.89 199 LYS D C 1
ATOM 12449 O O . LYS D 1 222 ? 71.894 63.625 48.562 1.00 43.74 199 LYS D O 1
ATOM 12455 N N . ALA D 1 223 ? 71.269 62.258 50.234 1.00 41.49 200 ALA D N 1
ATOM 12456 C CA . ALA D 1 223 ? 71.554 61.047 49.481 1.00 41.42 200 ALA D CA 1
ATOM 12457 C C . ALA D 1 223 ? 70.715 60.919 48.188 1.00 43.43 200 ALA D C 1
ATOM 12458 O O . ALA D 1 223 ? 71.233 60.572 47.138 1.00 41.59 200 ALA D O 1
ATOM 12460 N N . VAL D 1 224 ? 69.434 61.247 48.265 1.00 44.80 201 VAL D N 1
ATOM 12461 C CA . VAL D 1 224 ? 68.562 61.192 47.101 1.00 44.42 201 VAL D CA 1
ATOM 12462 C C . VAL D 1 224 ? 69.028 62.204 46.042 1.00 45.22 201 VAL D C 1
ATOM 12463 O O . VAL D 1 224 ? 69.106 61.879 44.858 1.00 46.19 201 VAL D O 1
ATOM 12467 N N . GLU D 1 225 ? 69.327 63.429 46.477 1.00 48.79 202 GLU D N 1
ATOM 12468 C CA . GLU D 1 225 ? 69.881 64.490 45.597 1.00 48.36 202 GLU D CA 1
ATOM 12469 C C . GLU D 1 225 ? 71.196 64.039 44.952 1.00 48.31 202 GLU D C 1
ATOM 12470 O O . GLU D 1 225 ? 71.395 64.187 43.733 1.00 48.90 202 GLU D O 1
ATOM 12476 N N . MET D 1 226 ? 72.079 63.469 45.765 1.00 46.09 203 MET D N 1
ATOM 12477 C CA . MET D 1 226 ? 73.319 62.940 45.249 1.00 48.58 203 MET D CA 1
ATOM 12478 C C . MET D 1 226 ? 73.074 61.879 44.160 1.00 51.21 203 MET D C 1
ATOM 12479 O O . MET D 1 226 ? 73.678 61.957 43.089 1.00 48.52 203 MET D O 1
ATOM 12484 N N . LEU D 1 227 ? 72.182 60.915 44.426 1.00 53.10 204 LEU D N 1
ATOM 12485 C CA . LEU D 1 227 ? 71.889 59.823 43.468 1.00 54.57 204 LEU D CA 1
ATOM 12486 C C . LEU D 1 227 ? 71.303 60.311 42.143 1.00 55.32 204 LEU D C 1
ATOM 12487 O O . LEU D 1 227 ? 71.645 59.777 41.076 1.00 52.75 204 LEU D O 1
ATOM 12492 N N . LYS D 1 228 ? 70.407 61.295 42.218 1.00 53.89 205 LYS D N 1
ATOM 12493 C CA . LYS D 1 228 ? 69.683 61.757 41.033 1.00 54.64 205 LYS D CA 1
ATOM 12494 C C . LYS D 1 228 ? 70.376 62.885 40.277 1.00 56.16 205 LYS D C 1
ATOM 12495 O O . LYS D 1 228 ? 70.178 63.026 39.077 1.00 55.97 205 LYS D O 1
ATOM 12501 N N . GLY D 1 229 ? 71.148 63.707 40.985 1.00 60.75 206 GLY D N 1
ATOM 12502 C CA . GLY D 1 229 ? 71.868 64.822 40.373 1.00 60.93 206 GLY D CA 1
ATOM 12503 C C . GLY D 1 229 ? 73.232 64.347 39.925 1.00 62.85 206 GLY D C 1
ATOM 12504 O O . GLY D 1 229 ? 73.439 64.070 38.747 1.00 69.12 206 GLY D O 1
ATOM 12505 N N . GLU D 1 230 ? 74.135 64.211 40.889 1.00 61.55 207 GLU D N 1
ATOM 12506 C CA . GLU D 1 230 ? 75.519 63.762 40.672 1.00 59.77 207 GLU D CA 1
ATOM 12507 C C . GLU D 1 230 ? 75.639 62.478 39.853 1.00 58.20 207 GLU D C 1
ATOM 12508 O O . GLU D 1 230 ? 76.255 62.481 38.786 1.00 58.34 207 GLU D O 1
ATOM 12514 N N . PHE D 1 231 ? 75.051 61.389 40.362 1.00 54.49 208 PHE D N 1
ATOM 12515 C CA . PHE D 1 231 ? 75.114 60.082 39.700 1.00 52.48 208 PHE D CA 1
ATOM 12516 C C . PHE D 1 231 ? 74.129 59.972 38.533 1.00 52.34 208 PHE D C 1
ATOM 12517 O O . PHE D 1 231 ? 74.176 59.009 37.792 1.00 51.03 208 PHE D O 1
ATOM 12525 N N . ASN D 1 232 ? 73.216 60.928 38.400 1.00 53.26 209 ASN D N 1
ATOM 12526 C CA . ASN D 1 232 ? 72.256 60.937 37.312 1.00 55.95 209 ASN D CA 1
ATOM 12527 C C . ASN D 1 232 ? 71.489 59.606 37.185 1.00 55.38 209 ASN D C 1
ATOM 12528 O O . ASN D 1 232 ? 71.129 59.200 36.086 1.00 55.33 209 ASN D O 1
ATOM 12533 N N . SER D 1 233 ? 71.239 58.944 38.317 1.00 54.07 210 SER D N 1
ATOM 12534 C CA . SER D 1 233 ? 70.684 57.579 38.336 1.00 53.16 210 SER D CA 1
ATOM 12535 C C . SER D 1 233 ? 69.172 57.589 38.512 1.00 53.55 210 SER D C 1
ATOM 12536 O O . SER D 1 233 ? 68.640 58.391 39.277 1.00 53.78 210 SER D O 1
ATOM 12539 N N . ALA D 1 234 ? 68.502 56.682 37.803 1.00 51.79 211 ALA D N 1
ATOM 12540 C CA . ALA D 1 234 ? 67.052 56.516 37.874 1.00 49.43 211 ALA D CA 1
ATOM 12541 C C . ALA D 1 234 ? 66.619 55.418 38.855 1.00 48.75 211 ALA D C 1
ATOM 12542 O O . ALA D 1 234 ? 65.423 55.233 39.078 1.00 49.82 211 ALA D O 1
ATOM 12544 N N . THR D 1 235 ? 67.567 54.681 39.428 1.00 48.29 212 THR D N 1
ATOM 12545 C CA . THR D 1 235 ? 67.243 53.641 40.394 1.00 48.59 212 THR D CA 1
ATOM 12546 C C . THR D 1 235 ? 66.226 54.181 41.420 1.00 50.87 212 THR D C 1
ATOM 12547 O O . THR D 1 235 ? 66.507 55.165 42.098 1.00 47.76 212 THR D O 1
ATOM 12551 N N . PRO D 1 236 ? 65.043 53.538 41.528 1.00 52.01 213 PRO D N 1
ATOM 12552 C CA . PRO D 1 236 ? 64.066 54.029 42.504 1.00 51.92 213 PRO D CA 1
ATOM 12553 C C . PRO D 1 236 ? 64.655 54.163 43.910 1.00 49.16 213 PRO D C 1
ATOM 12554 O O . PRO D 1 236 ? 65.368 53.282 44.357 1.00 49.91 213 PRO D O 1
ATOM 12558 N N . ILE D 1 237 ? 64.397 55.290 44.566 1.00 47.61 214 ILE D N 1
ATOM 12559 C CA . ILE D 1 237 ? 64.887 55.509 45.923 1.00 47.31 214 ILE D CA 1
ATOM 12560 C C . ILE D 1 237 ? 63.792 56.098 46.809 1.00 43.97 214 ILE D C 1
ATOM 12561 O O . ILE D 1 237 ? 62.909 56.797 46.327 1.00 42.32 214 ILE D O 1
ATOM 12566 N N . GLY D 1 238 ? 63.844 55.775 48.100 1.00 41.87 215 GLY D N 1
ATOM 12567 C CA . GLY D 1 238 ? 62.889 56.329 49.080 1.00 42.11 215 GLY D CA 1
ATOM 12568 C C . GLY D 1 238 ? 63.351 56.092 50.501 1.00 40.62 215 GLY D C 1
ATOM 12569 O O . GLY D 1 238 ? 64.412 55.525 50.723 1.00 39.50 215 GLY D O 1
ATOM 12570 N N . ILE D 1 239 ? 62.557 56.545 51.456 1.00 42.35 216 ILE D N 1
ATOM 12571 C CA . ILE D 1 239 ? 62.807 56.293 52.888 1.00 41.64 216 ILE D CA 1
ATOM 12572 C C . ILE D 1 239 ? 61.801 55.235 53.382 1.00 42.25 216 ILE D C 1
ATOM 12573 O O . ILE D 1 239 ? 60.760 55.013 52.728 1.00 39.62 216 ILE D O 1
ATOM 12578 N N . THR D 1 240 ? 62.130 54.596 54.518 1.00 41.66 217 THR D N 1
ATOM 12579 C CA . THR D 1 240 ? 61.230 53.707 55.253 1.00 41.28 217 THR D CA 1
ATOM 12580 C C . THR D 1 240 ? 60.937 54.214 56.676 1.00 39.30 217 THR D C 1
ATOM 12581 O O . THR D 1 240 ? 61.851 54.291 57.518 1.00 37.27 217 THR D O 1
ATOM 12585 N N . LEU D 1 241 ? 59.655 54.484 56.938 1.00 37.50 218 LEU D N 1
ATOM 12586 C CA . LEU D 1 241 ? 59.194 54.875 58.256 1.00 38.47 218 LEU D CA 1
ATOM 12587 C C . LEU D 1 241 ? 58.367 53.751 58.843 1.00 38.85 218 LEU D C 1
ATOM 12588 O O . LEU D 1 241 ? 57.534 53.163 58.155 1.00 38.64 218 LEU D O 1
ATOM 12593 N N . ASN D 1 242 ? 58.600 53.436 60.106 1.00 36.31 219 ASN D N 1
ATOM 12594 C CA . ASN D 1 242 ? 57.614 52.685 60.803 1.00 36.55 219 ASN D CA 1
ATOM 12595 C C . ASN D 1 242 ? 56.509 53.625 61.268 1.00 37.56 219 ASN D C 1
ATOM 12596 O O . ASN D 1 242 ? 56.775 54.724 61.777 1.00 35.84 219 ASN D O 1
ATOM 12601 N N . LEU D 1 243 ? 55.263 53.207 61.027 1.00 37.90 220 LEU D N 1
ATOM 12602 C CA . LEU D 1 243 ? 54.074 54.013 61.336 1.00 37.00 220 LEU D CA 1
ATOM 12603 C C . LEU D 1 243 ? 53.151 53.192 62.194 1.00 36.55 220 LEU D C 1
ATOM 12604 O O . LEU D 1 243 ? 52.836 52.053 61.855 1.00 36.85 220 LEU D O 1
ATOM 12609 N N . ALA D 1 244 ? 52.775 53.753 63.332 1.00 36.01 221 ALA D N 1
ATOM 12610 C CA . ALA D 1 244 ? 51.897 53.100 64.270 1.00 37.24 221 ALA D CA 1
ATOM 12611 C C . ALA D 1 244 ? 50.668 53.996 64.449 1.00 38.18 221 ALA D C 1
ATOM 12612 O O . ALA D 1 244 ? 50.750 55.000 65.157 1.00 37.12 221 ALA D O 1
ATOM 12614 N N . PRO D 1 245 ? 49.531 53.659 63.790 1.00 39.60 222 PRO D N 1
ATOM 12615 C CA . PRO D 1 245 ? 48.350 54.526 63.924 1.00 38.23 222 PRO D CA 1
ATOM 12616 C C . PRO D 1 245 ? 47.831 54.509 65.339 1.00 37.34 222 PRO D C 1
ATOM 12617 O O . PRO D 1 245 ? 47.852 53.465 65.986 1.00 38.92 222 PRO D O 1
ATOM 12621 N N . LYS D 1 246 ? 47.396 55.671 65.820 1.00 36.60 223 LYS D N 1
ATOM 12622 C CA . LYS D 1 246 ? 47.053 55.858 67.230 1.00 35.01 223 LYS D CA 1
ATOM 12623 C C . LYS D 1 246 ? 45.568 56.095 67.379 1.00 34.30 223 LYS D C 1
ATOM 12624 O O . LYS D 1 246 ? 44.943 56.696 66.502 1.00 35.85 223 LYS D O 1
ATOM 12630 N N . TYR D 1 247 ? 45.001 55.601 68.480 1.00 34.37 224 TYR D N 1
ATOM 12631 C CA . TYR D 1 247 ? 43.567 55.684 68.738 1.00 34.49 224 TYR D CA 1
ATOM 12632 C C . TYR D 1 247 ? 43.343 56.108 70.172 1.00 36.10 224 TYR D C 1
ATOM 12633 O O . TYR D 1 247 ? 44.131 55.768 71.064 1.00 33.15 224 TYR D O 1
ATOM 12642 N N . ALA D 1 248 ? 42.246 56.859 70.362 1.00 38.93 225 ALA D N 1
ATOM 12643 C CA . ALA D 1 248 ? 41.851 57.423 71.646 1.00 39.43 225 ALA D CA 1
ATOM 12644 C C . ALA D 1 248 ? 40.953 56.437 72.372 1.00 40.73 225 ALA D C 1
ATOM 12645 O O . ALA D 1 248 ? 40.021 55.891 71.779 1.00 39.49 225 ALA D O 1
ATOM 12647 N N . LYS D 1 249 ? 41.214 56.234 73.659 1.00 40.73 226 LYS D N 1
ATOM 12648 C CA . LYS D 1 249 ? 40.418 55.309 74.439 1.00 40.96 226 LYS D CA 1
ATOM 12649 C C . LYS D 1 249 ? 38.955 55.731 74.494 1.00 41.15 226 LYS D C 1
ATOM 12650 O O . LYS D 1 249 ? 38.098 54.887 74.360 1.00 40.05 226 LYS D O 1
ATOM 12656 N N . THR D 1 250 ? 38.697 57.018 74.709 1.00 42.02 227 THR D N 1
ATOM 12657 C CA . THR D 1 250 ? 37.336 57.578 74.751 1.00 41.43 227 THR D CA 1
ATOM 12658 C C . THR D 1 250 ? 37.296 58.797 73.861 1.00 42.07 227 THR D C 1
ATOM 12659 O O . THR D 1 250 ? 38.319 59.232 73.324 1.00 45.91 227 THR D O 1
ATOM 12663 N N . ASP D 1 251 ? 36.105 59.336 73.689 1.00 43.01 228 ASP D N 1
ATOM 12664 C CA . ASP D 1 251 ? 35.898 60.562 72.895 1.00 44.75 228 ASP D CA 1
ATOM 12665 C C . ASP D 1 251 ? 36.095 61.865 73.689 1.00 41.53 228 ASP D C 1
ATOM 12666 O O . ASP D 1 251 ? 35.914 62.935 73.127 1.00 42.10 228 ASP D O 1
ATOM 12671 N N . SER D 1 252 ? 36.481 61.788 74.970 1.00 39.57 229 SER D N 1
ATOM 12672 C CA . SER D 1 252 ? 36.864 62.977 75.716 1.00 40.55 229 SER D CA 1
ATOM 12673 C C . SER D 1 252 ? 37.960 63.793 74.980 1.00 40.42 229 SER D C 1
ATOM 12674 O O . SER D 1 252 ? 38.777 63.235 74.237 1.00 40.95 229 SER D O 1
ATOM 12677 N N . ILE D 1 253 ? 37.927 65.111 75.173 1.00 41.62 230 ILE D N 1
ATOM 12678 C CA . ILE D 1 253 ? 38.957 66.028 74.637 1.00 43.58 230 ILE D CA 1
ATOM 12679 C C . ILE D 1 253 ? 40.360 65.683 75.133 1.00 38.98 230 ILE D C 1
ATOM 12680 O O . ILE D 1 253 ? 41.304 65.774 74.367 1.00 36.51 230 ILE D O 1
ATOM 12685 N N . ASN D 1 254 ? 40.490 65.350 76.409 1.00 36.73 231 ASN D N 1
ATOM 12686 C CA . ASN D 1 254 ? 41.751 64.840 76.934 1.00 38.04 231 ASN D CA 1
ATOM 12687 C C . ASN D 1 254 ? 42.296 63.667 76.083 1.00 38.84 231 ASN D C 1
ATOM 12688 O O . ASN D 1 254 ? 43.439 63.721 75.605 1.00 38.08 231 ASN D O 1
ATOM 12693 N N . ASP D 1 255 ? 41.473 62.645 75.853 1.00 39.04 232 ASP D N 1
ATOM 12694 C CA . ASP D 1 255 ? 41.900 61.508 75.024 1.00 38.66 232 ASP D CA 1
ATOM 12695 C C . ASP D 1 255 ? 42.118 61.861 73.528 1.00 38.37 232 ASP D C 1
ATOM 12696 O O . ASP D 1 255 ? 42.928 61.209 72.858 1.00 37.28 232 ASP D O 1
ATOM 12701 N N . GLN D 1 256 ? 41.453 62.892 73.007 1.00 38.95 233 GLN D N 1
ATOM 12702 C CA . GLN D 1 256 ? 41.784 63.373 71.641 1.00 41.49 233 GLN D CA 1
ATOM 12703 C C . GLN D 1 256 ? 43.156 64.043 71.576 1.00 39.83 233 GLN D C 1
ATOM 12704 O O . GLN D 1 256 ? 43.859 63.928 70.558 1.00 38.65 233 GLN D O 1
ATOM 12710 N N . ILE D 1 257 ? 43.496 64.786 72.632 1.00 38.37 234 ILE D N 1
ATOM 12711 C CA . ILE D 1 257 ? 44.806 65.436 72.752 1.00 38.52 234 ILE D CA 1
ATOM 12712 C C . ILE D 1 257 ? 45.887 64.342 72.836 1.00 37.67 234 ILE D C 1
ATOM 12713 O O . ILE D 1 257 ? 46.936 64.435 72.178 1.00 35.03 234 ILE D O 1
ATOM 12718 N N . ALA D 1 258 ? 45.599 63.306 73.624 1.00 36.96 235 ALA D N 1
ATOM 12719 C CA . ALA D 1 258 ? 46.513 62.167 73.802 1.00 37.64 235 ALA D CA 1
ATOM 12720 C C . ALA D 1 258 ? 46.798 61.474 72.470 1.00 37.04 235 ALA D C 1
ATOM 12721 O O . ALA D 1 258 ? 47.951 61.278 72.096 1.00 37.33 235 ALA D O 1
ATOM 12723 N N . MET D 1 259 ? 45.748 61.140 71.739 1.00 36.97 236 MET D N 1
ATOM 12724 C CA . MET D 1 259 ? 45.921 60.542 70.425 1.00 37.44 236 MET D CA 1
ATOM 12725 C C . MET D 1 259 ? 46.718 61.473 69.528 1.00 36.24 236 MET D C 1
ATOM 12726 O O . MET D 1 259 ? 47.639 61.024 68.828 1.00 36.71 236 MET D O 1
ATOM 12731 N N . ASN D 1 260 ? 46.342 62.756 69.514 1.00 35.18 237 ASN D N 1
ATOM 12732 C CA . ASN D 1 260 ? 47.008 63.749 68.671 1.00 33.83 237 ASN D CA 1
ATOM 12733 C C . ASN D 1 260 ? 48.544 63.716 68.884 1.00 33.39 237 ASN D C 1
ATOM 12734 O O . ASN D 1 260 ? 49.310 63.709 67.916 1.00 31.77 237 ASN D O 1
ATOM 12739 N N . ASN D 1 261 ? 48.949 63.672 70.155 1.00 31.67 238 ASN D N 1
ATOM 12740 C CA . ASN D 1 261 ? 50.340 63.762 70.556 1.00 33.51 238 ASN D CA 1
ATOM 12741 C C . ASN D 1 261 ? 51.118 62.477 70.361 1.00 34.14 238 ASN D C 1
ATOM 12742 O O . ASN D 1 261 ? 52.282 62.535 69.945 1.00 33.12 238 ASN D O 1
ATOM 12747 N N . ALA D 1 262 ? 50.489 61.328 70.675 1.00 33.33 239 ALA D N 1
ATOM 12748 C CA . ALA D 1 262 ? 51.056 60.019 70.318 1.00 32.57 239 ALA D CA 1
ATOM 12749 C C . ALA D 1 262 ? 51.282 59.933 68.798 1.00 32.64 239 ALA D C 1
ATOM 12750 O O . ALA D 1 262 ? 52.317 59.448 68.337 1.00 31.15 239 ALA D O 1
ATOM 12752 N N . ASP D 1 263 ? 50.298 60.391 68.032 1.00 31.26 240 ASP D N 1
ATOM 12753 C CA . ASP D 1 263 ? 50.405 60.415 66.573 1.00 31.74 240 ASP D CA 1
ATOM 12754 C C . ASP D 1 263 ? 51.519 61.349 66.113 1.00 33.33 240 ASP D C 1
ATOM 12755 O O . ASP D 1 263 ? 52.275 61.026 65.181 1.00 33.67 240 ASP D O 1
ATOM 12760 N N . GLY D 1 264 ? 51.635 62.499 66.769 1.00 34.27 241 GLY D N 1
ATOM 12761 C CA . GLY D 1 264 ? 52.702 63.435 66.443 1.00 35.38 241 GLY D CA 1
ATOM 12762 C C . GLY D 1 264 ? 54.083 62.876 66.712 1.00 34.93 241 GLY D C 1
ATOM 12763 O O . GLY D 1 264 ? 54.977 63.000 65.877 1.00 37.00 241 GLY D O 1
ATOM 12764 N N . TYR D 1 265 ? 54.229 62.251 67.873 1.00 34.82 242 TYR D N 1
ATOM 12765 C CA . TYR D 1 265 ? 55.490 61.682 68.334 1.00 36.81 242 TYR D CA 1
ATOM 12766 C C . TYR D 1 265 ? 55.979 60.525 67.447 1.00 38.31 242 TYR D C 1
ATOM 12767 O O . TYR D 1 265 ? 57.152 60.480 67.064 1.00 37.99 242 TYR D O 1
ATOM 12776 N N . ALA D 1 266 ? 55.072 59.603 67.127 1.00 37.76 243 ALA D N 1
ATOM 12777 C CA . ALA D 1 266 ? 55.392 58.414 66.331 1.00 37.69 243 ALA D CA 1
ATOM 12778 C C . ALA D 1 266 ? 55.435 58.656 64.813 1.00 35.69 243 ALA D C 1
ATOM 12779 O O . ALA D 1 266 ? 56.258 58.061 64.093 1.00 34.53 243 ALA D O 1
ATOM 12781 N N . ASN D 1 267 ? 54.519 59.476 64.319 1.00 35.33 244 ASN D N 1
ATOM 12782 C CA . ASN D 1 267 ? 54.255 59.525 62.860 1.00 37.16 244 ASN D CA 1
ATOM 12783 C C . ASN D 1 267 ? 54.466 60.882 62.211 1.00 36.54 244 ASN D C 1
ATOM 12784 O O . ASN D 1 267 ? 55.258 60.969 61.263 1.00 37.56 244 ASN D O 1
ATOM 12789 N N . ARG D 1 268 ? 53.755 61.917 62.679 1.00 35.74 245 ARG D N 1
ATOM 12790 C CA . ARG D 1 268 ? 53.737 63.218 61.979 1.00 35.64 245 ARG D CA 1
ATOM 12791 C C . ARG D 1 268 ? 55.063 63.944 62.062 1.00 35.02 245 ARG D C 1
ATOM 12792 O O . ARG D 1 268 ? 55.451 64.618 61.111 1.00 34.40 245 ARG D O 1
ATOM 12800 N N . TRP D 1 269 ? 55.785 63.761 63.162 1.00 35.04 246 TRP D N 1
ATOM 12801 C CA . TRP D 1 269 ? 57.122 64.312 63.253 1.00 35.16 246 TRP D CA 1
ATOM 12802 C C . TRP D 1 269 ? 58.020 63.865 62.097 1.00 36.68 246 TRP D C 1
ATOM 12803 O O . TRP D 1 269 ? 58.946 64.575 61.762 1.00 36.94 246 TRP D O 1
ATOM 12814 N N . PHE D 1 270 ? 57.732 62.698 61.500 1.00 36.56 247 PHE D N 1
ATOM 12815 C CA . PHE D 1 270 ? 58.484 62.131 60.372 1.00 37.34 247 PHE D CA 1
ATOM 12816 C C . PHE D 1 270 ? 57.801 62.368 59.032 1.00 38.23 247 PHE D C 1
ATOM 12817 O O . PHE D 1 270 ? 58.454 62.742 58.067 1.00 40.59 247 PHE D O 1
ATOM 12825 N N . LEU D 1 271 ? 56.493 62.158 58.978 1.00 38.38 248 LEU D N 1
ATOM 12826 C CA . LEU D 1 271 ? 55.729 62.369 57.754 1.00 39.87 248 LEU D CA 1
ATOM 12827 C C . LEU D 1 271 ? 55.721 63.810 57.268 1.00 40.05 248 LEU D C 1
ATOM 12828 O O . LEU D 1 271 ? 55.781 64.037 56.055 1.00 39.54 248 LEU D O 1
ATOM 12833 N N . ASP D 1 272 ? 55.604 64.773 58.194 1.00 40.22 249 ASP D N 1
ATOM 12834 C CA . ASP D 1 272 ? 55.482 66.197 57.801 1.00 40.71 249 ASP D CA 1
ATOM 12835 C C . ASP D 1 272 ? 56.771 66.734 57.135 1.00 39.38 249 ASP D C 1
ATOM 12836 O O . ASP D 1 272 ? 56.680 67.378 56.112 1.00 37.52 249 ASP D O 1
ATOM 12841 N N . PRO D 1 273 ? 57.959 66.467 57.706 1.00 38.59 250 PRO D N 1
ATOM 12842 C CA . PRO D 1 273 ? 59.158 66.951 57.018 1.00 38.56 250 PRO D CA 1
ATOM 12843 C C . PRO D 1 273 ? 59.345 66.354 55.654 1.00 38.82 250 PRO D C 1
ATOM 12844 O O . PRO D 1 273 ? 59.682 67.069 54.724 1.00 38.00 250 PRO D O 1
ATOM 12848 N N . ILE D 1 274 ? 59.128 65.045 55.559 1.00 40.47 251 ILE D N 1
ATOM 12849 C CA . ILE D 1 274 ? 59.313 64.272 54.321 1.00 42.72 251 ILE D CA 1
ATOM 12850 C C . ILE D 1 274 ? 58.344 64.703 53.225 1.00 43.58 251 ILE D C 1
ATOM 12851 O O . ILE D 1 274 ? 58.768 64.905 52.066 1.00 41.46 251 ILE D O 1
ATOM 12856 N N . PHE D 1 275 ? 57.054 64.827 53.575 1.00 42.76 252 PHE D N 1
ATOM 12857 C CA . PHE D 1 275 ? 56.003 65.139 52.568 1.00 42.95 252 PHE D CA 1
ATOM 12858 C C . PHE D 1 275 ? 55.543 66.593 52.453 1.00 44.77 252 PHE D C 1
ATOM 12859 O O . PHE D 1 275 ? 55.123 67.020 51.365 1.00 43.52 252 PHE D O 1
ATOM 12867 N N . LYS D 1 276 ? 55.637 67.344 53.549 1.00 44.89 253 LYS D N 1
ATOM 12868 C CA . LYS D 1 276 ? 55.194 68.736 53.593 1.00 46.15 253 LYS D CA 1
ATOM 12869 C C . LYS D 1 276 ? 56.337 69.731 53.690 1.00 44.32 253 LYS D C 1
ATOM 12870 O O . LYS D 1 276 ? 56.081 70.918 53.620 1.00 45.57 253 LYS D O 1
ATOM 12876 N N . GLY D 1 277 ? 57.581 69.279 53.874 1.00 43.36 254 GLY D N 1
ATOM 12877 C CA . GLY D 1 277 ? 58.709 70.192 54.099 1.00 42.57 254 GLY D CA 1
ATOM 12878 C C . GLY D 1 277 ? 58.603 71.028 55.368 1.00 41.52 254 GLY D C 1
ATOM 12879 O O . GLY D 1 277 ? 59.073 72.157 55.385 1.00 37.79 254 GLY D O 1
ATOM 12880 N N . GLN D 1 278 ? 57.977 70.493 56.421 1.00 42.22 255 GLN D N 1
ATOM 12881 C CA . GLN D 1 278 ? 57.908 71.209 57.711 1.00 45.49 255 GLN D CA 1
ATOM 12882 C C . GLN D 1 278 ? 57.711 70.285 58.907 1.00 43.71 255 GLN D C 1
ATOM 12883 O O . GLN D 1 278 ? 57.202 69.187 58.757 1.00 46.40 255 GLN D O 1
ATOM 12889 N N . TYR D 1 279 ? 58.166 70.706 60.081 1.00 39.86 256 TYR D N 1
ATOM 12890 C CA . TYR D 1 279 ? 57.849 70.003 61.306 1.00 39.60 256 TYR D CA 1
ATOM 12891 C C . TYR D 1 279 ? 56.476 70.471 61.824 1.00 39.93 256 TYR D C 1
ATOM 12892 O O . TYR D 1 279 ? 56.061 71.600 61.566 1.00 38.45 256 TYR D O 1
ATOM 12901 N N . PRO D 1 280 ? 55.751 69.597 62.540 1.00 39.79 257 PRO D N 1
ATOM 12902 C CA . PRO D 1 280 ? 54.447 70.022 63.080 1.00 38.67 257 PRO D CA 1
ATOM 12903 C C . PRO D 1 280 ? 54.632 70.862 64.322 1.00 37.73 257 PRO D C 1
ATOM 12904 O O . PRO D 1 280 ? 55.255 70.405 65.289 1.00 37.02 257 PRO D O 1
ATOM 12908 N N . VAL D 1 281 ? 54.089 72.077 64.291 1.00 36.80 258 VAL D N 1
ATOM 12909 C CA . VAL D 1 281 ? 54.331 73.068 65.340 1.00 36.38 258 VAL D CA 1
ATOM 12910 C C . VAL D 1 281 ? 53.686 72.692 66.684 1.00 35.18 258 VAL D C 1
ATOM 12911 O O . VAL D 1 281 ? 54.200 73.057 67.775 1.00 32.24 258 VAL D O 1
ATOM 12915 N N . ASP D 1 282 ? 52.607 71.917 66.626 1.00 35.27 259 ASP D N 1
ATOM 12916 C CA . ASP D 1 282 ? 52.027 71.362 67.857 1.00 35.78 259 ASP D CA 1
ATOM 12917 C C . ASP D 1 282 ? 53.011 70.456 68.628 1.00 35.28 259 ASP D C 1
ATOM 12918 O O . ASP D 1 282 ? 53.108 70.487 69.881 1.00 33.54 259 ASP D O 1
ATOM 12923 N N . MET D 1 283 ? 53.789 69.691 67.878 1.00 36.07 260 MET D N 1
ATOM 12924 C CA . MET D 1 283 ? 54.844 68.848 68.476 1.00 36.89 260 MET D CA 1
ATOM 12925 C C . MET D 1 283 ? 56.096 69.667 68.871 1.00 35.37 260 MET D C 1
ATOM 12926 O O . MET D 1 283 ? 56.682 69.455 69.955 1.00 33.90 260 MET D O 1
ATOM 12931 N N . MET D 1 284 ? 56.478 70.634 68.040 1.00 35.32 261 MET D N 1
ATOM 12932 C CA . MET D 1 284 ? 57.587 71.541 68.426 1.00 36.58 261 MET D CA 1
ATOM 12933 C C . MET D 1 284 ? 57.280 72.215 69.774 1.00 37.17 261 MET D C 1
ATOM 12934 O O . MET D 1 284 ? 58.148 72.301 70.646 1.00 34.95 261 MET D O 1
ATOM 12939 N N . ASN D 1 285 ? 56.018 72.632 69.948 1.00 36.32 262 ASN D N 1
ATOM 12940 C CA . ASN D 1 285 ? 55.579 73.248 71.182 1.00 36.54 262 ASN D CA 1
ATOM 12941 C C . ASN D 1 285 ? 55.586 72.327 72.390 1.00 36.06 262 ASN D C 1
ATOM 12942 O O . ASN D 1 285 ? 55.966 72.744 73.499 1.00 35.53 262 ASN D O 1
ATOM 12947 N N . LEU D 1 286 ? 55.129 71.093 72.176 1.00 36.28 263 LEU D N 1
ATOM 12948 C CA . LEU D 1 286 ? 55.083 70.085 73.226 1.00 35.31 263 LEU D CA 1
ATOM 12949 C C . LEU D 1 286 ? 56.505 69.678 73.620 1.00 33.90 263 LEU D C 1
ATOM 12950 O O . LEU D 1 286 ? 56.820 69.569 74.816 1.00 29.88 263 LEU D O 1
ATOM 12955 N N . PHE D 1 287 ? 57.355 69.472 72.611 1.00 33.31 264 PHE D N 1
ATOM 12956 C CA . PHE D 1 287 ? 58.761 69.129 72.850 1.00 35.63 264 PHE D CA 1
ATOM 12957 C C . PHE D 1 287 ? 59.562 70.272 73.503 1.00 36.83 264 PHE D C 1
ATOM 12958 O O . PHE D 1 287 ? 60.635 70.008 74.080 1.00 39.57 264 PHE D O 1
ATOM 12966 N N . SER D 1 288 ? 59.060 71.520 73.439 1.00 36.47 265 SER D N 1
ATOM 12967 C CA . SER D 1 288 ? 59.706 72.687 74.065 1.00 35.23 265 SER D CA 1
ATOM 12968 C C . SER D 1 288 ? 59.703 72.675 75.584 1.00 35.41 265 SER D C 1
ATOM 12969 O O . SER D 1 288 ? 60.188 73.612 76.206 1.00 36.02 265 SER D O 1
ATOM 12972 N N . LYS D 1 289 ? 59.165 71.623 76.185 1.00 34.91 266 LYS D N 1
ATOM 12973 C CA . LYS D 1 289 ? 59.426 71.325 77.587 1.00 35.16 266 LYS D CA 1
ATOM 12974 C C . LYS D 1 289 ? 60.882 70.898 77.838 1.00 34.88 266 LYS D C 1
ATOM 12975 O O . LYS D 1 289 ? 61.369 70.994 78.983 1.00 32.80 266 LYS D O 1
ATOM 12981 N N . TYR D 1 290 ? 61.528 70.388 76.782 1.00 33.55 267 TYR D N 1
ATOM 12982 C CA . TYR D 1 290 ? 62.940 69.984 76.795 1.00 34.39 267 TYR D CA 1
ATOM 12983 C C . TYR D 1 290 ? 63.797 70.676 75.742 1.00 35.16 267 TYR D C 1
ATOM 12984 O O . TYR D 1 290 ? 64.982 70.849 75.975 1.00 34.37 267 TYR D O 1
ATOM 12993 N N . VAL D 1 291 ? 63.208 71.005 74.584 1.00 35.22 268 VAL D N 1
ATOM 12994 C CA . VAL D 1 291 ? 63.914 71.568 73.444 1.00 35.72 268 VAL D CA 1
ATOM 12995 C C . VAL D 1 291 ? 63.582 73.060 73.341 1.00 37.85 268 VAL D C 1
ATOM 12996 O O . VAL D 1 291 ? 62.483 73.440 72.934 1.00 40.33 268 VAL D O 1
ATOM 13000 N N . HIS D 1 292 ? 64.554 73.900 73.685 1.00 39.35 269 HIS D N 1
ATOM 13001 C CA . HIS D 1 292 ? 64.347 75.331 73.816 1.00 39.94 269 HIS D CA 1
ATOM 13002 C C . HIS D 1 292 ? 64.905 76.152 72.696 1.00 39.57 269 HIS D C 1
ATOM 13003 O O . HIS D 1 292 ? 64.867 77.374 72.777 1.00 43.32 269 HIS D O 1
ATOM 13010 N N . THR D 1 293 ? 65.400 75.499 71.645 1.00 38.55 270 THR D N 1
ATOM 13011 C CA . THR D 1 293 ? 65.661 76.182 70.379 1.00 37.78 270 THR D CA 1
ATOM 13012 C C . THR D 1 293 ? 65.549 75.203 69.224 1.00 37.84 270 THR D C 1
ATOM 13013 O O . THR D 1 293 ? 65.831 74.021 69.383 1.00 39.30 270 THR D O 1
ATOM 13017 N N . TYR D 1 294 ? 65.155 75.699 68.068 1.00 37.01 271 TYR D N 1
ATOM 13018 C CA . TYR D 1 294 ? 65.033 74.872 66.862 1.00 37.72 271 TYR D CA 1
ATOM 13019 C C . TYR D 1 294 ? 65.990 75.308 65.728 1.00 40.45 271 TYR D C 1
ATOM 13020 O O . TYR D 1 294 ? 65.756 74.995 64.541 1.00 38.39 271 TYR D O 1
ATOM 13029 N N . ASP D 1 295 ? 67.092 75.980 66.099 1.00 41.95 272 ASP D N 1
ATOM 13030 C CA . ASP D 1 295 ? 68.049 76.510 65.108 1.00 42.61 272 ASP D CA 1
ATOM 13031 C C . ASP D 1 295 ? 69.046 75.477 64.585 1.00 43.03 272 ASP D C 1
ATOM 13032 O O . ASP D 1 295 ? 69.867 75.794 63.728 1.00 44.45 272 ASP D O 1
ATOM 13037 N N . PHE D 1 296 ? 68.975 74.243 65.091 1.00 43.21 273 PHE D N 1
ATOM 13038 C CA . PHE D 1 296 ? 69.598 73.094 64.417 1.00 41.86 273 PHE D CA 1
ATOM 13039 C C . PHE D 1 296 ? 68.954 72.770 63.064 1.00 41.49 273 PHE D C 1
ATOM 13040 O O . PHE D 1 296 ? 69.517 72.011 62.276 1.00 41.11 273 PHE D O 1
ATOM 13048 N N . ILE D 1 297 ? 67.777 73.332 62.806 1.00 41.99 274 ILE D N 1
ATOM 13049 C CA . ILE D 1 297 ? 67.130 73.275 61.497 1.00 42.48 274 ILE D CA 1
ATOM 13050 C C . ILE D 1 297 ? 67.595 74.510 60.735 1.00 44.09 274 ILE D C 1
ATOM 13051 O O . ILE D 1 297 ? 67.223 75.624 61.082 1.00 44.68 274 ILE D O 1
ATOM 13056 N N . HIS D 1 298 ? 68.464 74.296 59.749 1.00 45.43 275 HIS D N 1
ATOM 13057 C CA . HIS D 1 298 ? 69.064 75.382 58.960 1.00 43.97 275 HIS D CA 1
ATOM 13058 C C . HIS D 1 298 ? 68.254 75.617 57.709 1.00 44.79 275 HIS D C 1
ATOM 13059 O O . HIS D 1 298 ? 67.543 74.729 57.250 1.00 44.92 275 HIS D O 1
ATOM 13066 N N . ALA D 1 299 ? 68.381 76.827 57.171 1.00 44.96 276 ALA D N 1
ATOM 13067 C CA . ALA D 1 299 ? 67.804 77.197 55.895 1.00 44.64 276 ALA D CA 1
ATOM 13068 C C . ALA D 1 299 ? 68.183 76.156 54.859 1.00 44.19 276 ALA D C 1
ATOM 13069 O O . ALA D 1 299 ? 69.334 75.722 54.810 1.00 43.38 276 ALA D O 1
ATOM 13071 N N . GLY D 1 300 ? 67.202 75.721 54.071 1.00 44.55 277 GLY D N 1
ATOM 13072 C CA . GLY D 1 300 ? 67.402 74.662 53.054 1.00 44.99 277 GLY D CA 1
ATOM 13073 C C . GLY D 1 300 ? 67.252 73.198 53.484 1.00 42.75 277 GLY D C 1
ATOM 13074 O O . GLY D 1 300 ? 67.077 72.351 52.635 1.00 42.68 277 GLY D O 1
ATOM 13075 N N . ASP D 1 301 ? 67.363 72.896 54.783 1.00 43.30 278 ASP D N 1
ATOM 13076 C CA . ASP D 1 301 ? 67.212 71.528 55.315 1.00 43.92 278 ASP D CA 1
ATOM 13077 C C . ASP D 1 301 ? 65.866 70.875 54.918 1.00 45.30 278 ASP D C 1
ATOM 13078 O O . ASP D 1 301 ? 65.848 69.801 54.310 1.00 46.59 278 ASP D O 1
ATOM 13083 N N . LEU D 1 302 ? 64.759 71.539 55.226 1.00 43.27 279 LEU D N 1
ATOM 13084 C CA . LEU D 1 302 ? 63.433 70.972 54.972 1.00 44.22 279 LEU D CA 1
ATOM 13085 C C . LEU D 1 302 ? 63.114 70.782 53.477 1.00 46.91 279 LEU D C 1
ATOM 13086 O O . LEU D 1 302 ? 62.451 69.801 53.101 1.00 47.63 279 LEU D O 1
ATOM 13091 N N . ALA D 1 303 ? 63.614 71.674 52.627 1.00 44.28 280 ALA D N 1
ATOM 13092 C CA . ALA D 1 303 ? 63.476 71.509 51.178 1.00 45.24 280 ALA D CA 1
ATOM 13093 C C . ALA D 1 303 ? 64.180 70.236 50.705 1.00 45.32 280 ALA D C 1
ATOM 13094 O O . ALA D 1 303 ? 63.657 69.511 49.873 1.00 45.36 280 ALA D O 1
ATOM 13096 N N . THR D 1 304 ? 65.362 69.981 51.262 1.00 46.04 281 THR D N 1
ATOM 13097 C CA . THR D 1 304 ? 66.150 68.795 50.964 1.00 46.19 281 THR D CA 1
ATOM 13098 C C . THR D 1 304 ? 65.518 67.527 51.542 1.00 45.01 281 THR D C 1
ATOM 13099 O O . THR D 1 304 ? 65.414 66.506 50.847 1.00 45.34 281 THR D O 1
ATOM 13103 N N . ILE D 1 305 ? 65.099 67.599 52.805 1.00 42.88 282 ILE D N 1
ATOM 13104 C CA . ILE D 1 305 ? 64.402 66.492 53.467 1.00 42.99 282 ILE D CA 1
ATOM 13105 C C . ILE D 1 305 ? 63.179 66.044 52.679 1.00 42.49 282 ILE D C 1
ATOM 13106 O O . ILE D 1 305 ? 62.893 64.862 52.641 1.00 45.93 282 ILE D O 1
ATOM 13111 N N . SER D 1 306 ? 62.462 66.999 52.093 1.00 42.18 283 SER D N 1
ATOM 13112 C CA . SER D 1 306 ? 61.274 66.736 51.304 1.00 42.26 283 SER D CA 1
ATOM 13113 C C . SER D 1 306 ? 61.556 66.608 49.806 1.00 42.02 283 SER D C 1
ATOM 13114 O O . SER D 1 306 ? 60.640 66.747 49.001 1.00 41.40 283 SER D O 1
ATOM 13117 N N . THR D 1 307 ? 62.800 66.319 49.425 1.00 43.08 284 THR D N 1
ATOM 13118 C CA . THR D 1 307 ? 63.132 66.128 48.005 1.00 43.68 284 THR D CA 1
ATOM 13119 C C . THR D 1 307 ? 62.331 64.951 47.409 1.00 42.90 284 THR D C 1
ATOM 13120 O O . THR D 1 307 ? 62.182 63.935 48.065 1.00 42.35 284 THR D O 1
ATOM 13124 N N . PRO D 1 308 ? 61.812 65.086 46.172 1.00 45.04 285 PRO D N 1
ATOM 13125 C CA . PRO D 1 308 ? 60.973 64.013 45.597 1.00 45.39 285 PRO D CA 1
ATOM 13126 C C . PRO D 1 308 ? 61.647 62.645 45.451 1.00 46.49 285 PRO D C 1
ATOM 13127 O O . PRO D 1 308 ? 62.775 62.536 44.966 1.00 49.48 285 PRO D O 1
ATOM 13131 N N . CYS D 1 309 ? 60.923 61.616 45.873 1.00 45.88 286 CYS D N 1
ATOM 13132 C CA . CYS D 1 309 ? 61.366 60.241 45.885 1.00 43.89 286 CYS D CA 1
ATOM 13133 C C . CYS D 1 309 ? 60.475 59.417 44.955 1.00 43.23 286 CYS D C 1
ATOM 13134 O O . CYS D 1 309 ? 59.422 59.882 44.534 1.00 42.29 286 CYS D O 1
ATOM 13137 N N . ASP D 1 310 ? 60.890 58.179 44.674 1.00 43.63 287 ASP D N 1
ATOM 13138 C CA . ASP D 1 310 ? 60.181 57.278 43.735 1.00 44.24 287 ASP D CA 1
ATOM 13139 C C . ASP D 1 310 ? 59.106 56.398 44.392 1.00 43.64 287 ASP D C 1
ATOM 13140 O O . ASP D 1 310 ? 58.164 55.972 43.729 1.00 41.54 287 ASP D O 1
ATOM 13145 N N . PHE D 1 311 ? 59.278 56.103 45.678 1.00 42.96 288 PHE D N 1
ATOM 13146 C CA . PHE D 1 311 ? 58.301 55.329 46.438 1.00 43.86 288 PHE D CA 1
ATOM 13147 C C . PHE D 1 311 ? 58.383 55.720 47.897 1.00 43.12 288 PHE D C 1
ATOM 13148 O O . PHE D 1 311 ? 59.338 56.377 48.315 1.00 42.62 288 PHE D O 1
ATOM 13156 N N . PHE D 1 312 ? 57.399 55.273 48.660 1.00 41.84 289 PHE D N 1
ATOM 13157 C CA . PHE D 1 312 ? 57.386 55.454 50.099 1.00 42.51 289 PHE D CA 1
ATOM 13158 C C . PHE D 1 312 ? 57.388 54.068 50.727 1.00 43.72 289 PHE D C 1
ATOM 13159 O O . PHE D 1 312 ? 56.566 53.213 50.358 1.00 44.63 289 PHE D O 1
ATOM 13167 N N . GLY D 1 313 ? 58.311 53.862 51.674 1.00 42.96 290 GLY D N 1
ATOM 13168 C CA . GLY D 1 313 ? 58.446 52.612 52.401 1.00 41.28 290 GLY D CA 1
ATOM 13169 C C . GLY D 1 313 ? 57.808 52.679 53.779 1.00 41.44 290 GLY D C 1
ATOM 13170 O O . GLY D 1 313 ? 58.053 53.615 54.541 1.00 41.12 290 GLY D O 1
ATOM 13171 N N . ILE D 1 314 ? 57.002 51.665 54.105 1.00 40.91 291 ILE D N 1
ATOM 13172 C CA . ILE D 1 314 ? 56.313 51.601 55.382 1.00 40.52 291 ILE D CA 1
ATOM 13173 C C . ILE D 1 314 ? 56.624 50.283 56.063 1.00 39.83 291 ILE D C 1
ATOM 13174 O O . ILE D 1 314 ? 56.473 49.223 55.486 1.00 43.92 291 ILE D O 1
ATOM 13179 N N . ASN D 1 315 ? 57.029 50.366 57.312 1.00 38.42 292 ASN D N 1
ATOM 13180 C CA . ASN D 1 315 ? 57.136 49.226 58.145 1.00 38.47 292 ASN D CA 1
ATOM 13181 C C . ASN D 1 315 ? 55.926 49.308 59.048 1.00 39.73 292 ASN D C 1
ATOM 13182 O O . ASN D 1 315 ? 55.786 50.260 59.828 1.00 37.87 292 ASN D O 1
ATOM 13187 N N . PHE D 1 316 ? 55.028 48.331 58.920 1.00 40.07 293 PHE D N 1
ATOM 13188 C CA . PHE D 1 316 ? 53.825 48.324 59.716 1.00 38.59 293 PHE D CA 1
ATOM 13189 C C . PHE D 1 316 ? 53.791 47.070 60.554 1.00 36.78 293 PHE D C 1
ATOM 13190 O O . PHE D 1 316 ? 54.062 45.983 60.057 1.00 36.44 293 PHE D O 1
ATOM 13198 N N . TYR D 1 317 ? 53.444 47.247 61.821 1.00 35.64 294 TYR D N 1
ATOM 13199 C CA . TYR D 1 317 ? 53.363 46.161 62.789 1.00 36.78 294 TYR D CA 1
ATOM 13200 C C . TYR D 1 317 ? 52.070 46.145 63.594 1.00 36.01 294 TYR D C 1
ATOM 13201 O O . TYR D 1 317 ? 51.496 45.065 63.803 1.00 34.59 294 TYR D O 1
ATOM 13210 N N . SER D 1 318 ? 51.639 47.315 64.069 1.00 35.30 295 SER D N 1
ATOM 13211 C CA . SER D 1 318 ? 50.512 47.417 64.981 1.00 36.34 295 SER D CA 1
ATOM 13212 C C . SER D 1 318 ? 49.984 48.863 65.122 1.00 37.82 295 SER D C 1
ATOM 13213 O O . SER D 1 318 ? 50.505 49.809 64.504 1.00 39.24 295 SER D O 1
ATOM 13216 N N . ARG D 1 319 ? 48.944 48.992 65.945 1.00 36.33 296 ARG D N 1
ATOM 13217 C CA . ARG D 1 319 ? 48.365 50.261 66.349 1.00 37.35 296 ARG D CA 1
ATOM 13218 C C . ARG D 1 319 ? 48.722 50.482 67.825 1.00 38.28 296 ARG D C 1
ATOM 13219 O O . ARG D 1 319 ? 49.269 49.575 68.459 1.00 38.28 296 ARG D O 1
ATOM 13227 N N . ASN D 1 320 ? 48.390 51.664 68.363 1.00 36.92 297 ASN D N 1
ATOM 13228 C CA . ASN D 1 320 ? 48.364 51.871 69.826 1.00 37.54 297 ASN D CA 1
ATOM 13229 C C . ASN D 1 320 ? 47.084 52.598 70.233 1.00 38.72 297 ASN D C 1
ATOM 13230 O O . ASN D 1 320 ? 46.713 53.615 69.630 1.00 39.53 297 ASN D O 1
ATOM 13235 N N . LEU D 1 321 ? 46.409 52.044 71.233 1.00 38.06 298 LEU D N 1
ATOM 13236 C CA . LEU D 1 321 ? 45.323 52.694 71.890 1.00 38.62 298 LEU D CA 1
ATOM 13237 C C . LEU D 1 321 ? 45.920 53.437 73.094 1.00 39.59 298 LEU D C 1
ATOM 13238 O O . LEU D 1 321 ? 46.616 52.845 73.946 1.00 35.60 298 LEU D O 1
ATOM 13243 N N . VAL D 1 322 ? 45.634 54.740 73.147 1.00 39.31 299 VAL D N 1
ATOM 13244 C CA . VAL D 1 322 ? 46.191 55.613 74.156 1.00 38.93 299 VAL D CA 1
ATOM 13245 C C . VAL D 1 322 ? 45.101 56.387 74.868 1.00 39.85 299 VAL D C 1
ATOM 13246 O O . VAL D 1 322 ? 44.002 56.567 74.338 1.00 38.51 299 VAL D O 1
ATOM 13250 N N . GLU D 1 323 ? 45.434 56.818 76.085 1.00 40.77 300 GLU D N 1
ATOM 13251 C CA . GLU D 1 323 ? 44.618 57.757 76.850 1.00 41.15 300 GLU D CA 1
ATOM 13252 C C . GLU D 1 323 ? 45.481 58.864 77.496 1.00 39.57 300 GLU D C 1
ATOM 13253 O O . GLU D 1 323 ? 46.723 58.776 77.586 1.00 37.03 300 GLU D O 1
ATOM 13259 N N . PHE D 1 324 ? 44.787 59.888 77.969 1.00 38.28 301 PHE D N 1
ATOM 13260 C CA . PHE D 1 324 ? 45.419 61.076 78.482 1.00 38.43 301 PHE D CA 1
ATOM 13261 C C . PHE D 1 324 ? 46.112 60.777 79.794 1.00 36.98 301 PHE D C 1
ATOM 13262 O O . PHE D 1 324 ? 45.673 59.918 80.527 1.00 35.63 301 PHE D O 1
ATOM 13270 N N . SER D 1 325 ? 47.204 61.494 80.056 1.00 37.79 302 SER D N 1
ATOM 13271 C CA . SER D 1 325 ? 47.852 61.508 81.372 1.00 39.32 302 SER D CA 1
ATOM 13272 C C . SER D 1 325 ? 48.364 62.928 81.759 1.00 37.97 302 SER D C 1
ATOM 13273 O O . SER D 1 325 ? 49.241 63.508 81.095 1.00 38.79 302 SER D O 1
ATOM 13276 N N . ALA D 1 326 ? 47.826 63.435 82.857 1.00 35.72 303 ALA D N 1
ATOM 13277 C CA . ALA D 1 326 ? 48.185 64.717 83.407 1.00 37.27 303 ALA D CA 1
ATOM 13278 C C . ALA D 1 326 ? 49.653 64.773 83.889 1.00 37.58 303 ALA D C 1
ATOM 13279 O O . ALA D 1 326 ? 50.250 65.858 84.011 1.00 36.41 303 ALA D O 1
ATOM 13281 N N . ALA D 1 327 ? 50.195 63.603 84.231 1.00 38.45 304 ALA D N 1
ATOM 13282 C CA . ALA D 1 327 ? 51.539 63.493 84.778 1.00 37.83 304 ALA D CA 1
ATOM 13283 C C . ALA D 1 327 ? 52.562 63.102 83.717 1.00 36.65 304 ALA D C 1
ATOM 13284 O O . ALA D 1 327 ? 53.710 62.793 84.054 1.00 34.28 304 ALA D O 1
ATOM 13286 N N . SER D 1 328 ? 52.150 63.129 82.447 1.00 36.29 305 SER D N 1
ATOM 13287 C CA . SER D 1 328 ? 53.028 62.842 81.336 1.00 37.15 305 SER D CA 1
ATOM 13288 C C . SER D 1 328 ? 53.372 64.145 80.611 1.00 39.47 305 SER D C 1
ATOM 13289 O O . SER D 1 328 ? 52.478 64.913 80.210 1.00 36.32 305 SER D O 1
ATOM 13292 N N . ASP D 1 329 ? 54.676 64.351 80.409 1.00 39.42 306 ASP D N 1
ATOM 13293 C CA . ASP D 1 329 ? 55.182 65.448 79.597 1.00 38.61 306 ASP D CA 1
ATOM 13294 C C . ASP D 1 329 ? 54.443 65.569 78.267 1.00 36.28 306 ASP D C 1
ATOM 13295 O O . ASP D 1 329 ? 54.087 66.684 77.863 1.00 36.87 306 ASP D O 1
ATOM 13300 N N . PHE D 1 330 ? 54.215 64.448 77.586 1.00 33.39 307 PHE D N 1
ATOM 13301 C CA . PHE D 1 330 ? 53.576 64.505 76.261 1.00 33.45 307 PHE D CA 1
ATOM 13302 C C . PHE D 1 330 ? 52.074 64.167 76.279 1.00 33.25 307 PHE D C 1
ATOM 13303 O O . PHE D 1 330 ? 51.452 63.951 75.227 1.00 32.17 307 PHE D O 1
ATOM 13311 N N . LEU D 1 331 ? 51.500 64.159 77.481 1.00 34.52 308 LEU D N 1
ATOM 13312 C CA . LEU D 1 331 ? 50.040 64.087 77.712 1.00 36.25 308 LEU D CA 1
ATOM 13313 C C . LEU D 1 331 ? 49.354 62.754 77.349 1.00 37.22 308 LEU D C 1
ATOM 13314 O O . LEU D 1 331 ? 48.121 62.688 77.283 1.00 39.33 308 LEU D O 1
ATOM 13319 N N . HIS D 1 332 ? 50.127 61.683 77.181 1.00 37.61 309 HIS D N 1
ATOM 13320 C CA . HIS D 1 332 ? 49.544 60.394 76.867 1.00 38.37 309 HIS D CA 1
ATOM 13321 C C . HIS D 1 332 ? 50.283 59.206 77.435 1.00 39.08 309 HIS D C 1
ATOM 13322 O O . HIS D 1 332 ? 51.474 59.272 77.757 1.00 40.96 309 HIS D O 1
ATOM 13329 N N . LYS D 1 333 ? 49.528 58.117 77.547 1.00 39.43 310 LYS D N 1
ATOM 13330 C CA . LYS D 1 333 ? 50.011 56.818 78.015 1.00 39.84 310 LYS D CA 1
ATOM 13331 C C . LYS D 1 333 ? 49.232 55.758 77.265 1.00 40.17 310 LYS D C 1
ATOM 13332 O O . LYS D 1 333 ? 48.210 56.046 76.633 1.00 39.90 310 LYS D O 1
ATOM 13338 N N . ASP D 1 334 ? 49.726 54.533 77.333 1.00 41.35 311 ASP D N 1
ATOM 13339 C CA . ASP D 1 334 ? 49.058 53.407 76.696 1.00 41.53 311 ASP D CA 1
ATOM 13340 C C . ASP D 1 334 ? 47.799 53.051 77.465 1.00 39.62 311 ASP D C 1
ATOM 13341 O O . ASP D 1 334 ? 47.759 53.186 78.683 1.00 38.63 311 ASP D O 1
ATOM 13346 N N . ALA D 1 335 ? 46.756 52.655 76.740 1.00 38.77 312 ALA D N 1
ATOM 13347 C CA . ALA D 1 335 ? 45.496 52.218 77.366 1.00 39.91 312 ALA D CA 1
ATOM 13348 C C . ALA D 1 335 ? 45.362 50.708 77.225 1.00 39.40 312 ALA D C 1
ATOM 13349 O O . ALA D 1 335 ? 45.942 50.116 76.345 1.00 40.09 312 ALA D O 1
ATOM 13351 N N . TYR D 1 336 ? 44.579 50.085 78.080 1.00 41.54 313 TYR D N 1
ATOM 13352 C CA . TYR D 1 336 ? 44.335 48.652 77.971 1.00 42.41 313 TYR D CA 1
ATOM 13353 C C . TYR D 1 336 ? 43.773 48.288 76.591 1.00 42.52 313 TYR D C 1
ATOM 13354 O O . TYR D 1 336 ? 42.834 48.914 76.136 1.00 42.34 313 TYR D O 1
ATOM 13363 N N . SER D 1 337 ? 44.365 47.292 75.932 1.00 43.22 314 SER D N 1
ATOM 13364 C CA . SER D 1 337 ? 43.842 46.764 74.665 1.00 44.22 314 SER D CA 1
ATOM 13365 C C . SER D 1 337 ? 43.300 45.335 74.853 1.00 44.98 314 SER D C 1
ATOM 13366 O O . SER D 1 337 ? 43.976 44.482 75.430 1.00 43.25 314 SER D O 1
ATOM 13369 N N . ASP D 1 338 ? 42.099 45.064 74.345 1.00 45.82 315 ASP D N 1
ATOM 13370 C CA . ASP D 1 338 ? 41.541 43.683 74.391 1.00 46.03 315 ASP D CA 1
ATOM 13371 C C . ASP D 1 338 ? 41.769 42.899 73.064 1.00 45.30 315 ASP D C 1
ATOM 13372 O O . ASP D 1 338 ? 41.225 41.823 72.883 1.00 45.70 315 ASP D O 1
ATOM 13377 N N . TYR D 1 339 ? 42.563 43.449 72.149 1.00 43.01 316 TYR D N 1
ATOM 13378 C CA . TYR D 1 339 ? 42.875 42.779 70.899 1.00 42.27 316 TYR D CA 1
ATOM 13379 C C . TYR D 1 339 ? 43.714 41.507 71.107 1.00 43.77 316 TYR D C 1
ATOM 13380 O O . TYR D 1 339 ? 44.381 41.335 72.136 1.00 41.94 316 TYR D O 1
ATOM 13389 N N . ASP D 1 340 ? 43.686 40.629 70.102 1.00 46.14 317 ASP D N 1
ATOM 13390 C CA . ASP D 1 340 ? 44.641 39.517 70.021 1.00 47.49 317 ASP D CA 1
ATOM 13391 C C . ASP D 1 340 ? 46.026 40.111 69.823 1.00 46.74 317 ASP D C 1
ATOM 13392 O O . ASP D 1 340 ? 46.197 41.092 69.086 1.00 45.33 317 ASP D O 1
ATOM 13397 N N . LYS D 1 341 ? 47.001 39.477 70.458 1.00 45.73 318 LYS D N 1
ATOM 13398 C CA . LYS D 1 341 ? 48.361 39.986 70.529 1.00 45.53 318 LYS D CA 1
ATOM 13399 C C . LYS D 1 341 ? 49.381 38.979 70.004 1.00 44.69 318 LYS D C 1
ATOM 13400 O O . LYS D 1 341 ? 49.135 37.771 70.006 1.00 42.99 318 LYS D O 1
ATOM 13406 N N . THR D 1 342 ? 50.517 39.496 69.543 1.00 43.73 319 THR D N 1
ATOM 13407 C CA . THR D 1 342 ? 51.644 38.661 69.112 1.00 41.40 319 THR D CA 1
ATOM 13408 C C . THR D 1 342 ? 52.458 38.249 70.352 1.00 41.19 319 THR D C 1
ATOM 13409 O O . THR D 1 342 ? 52.146 38.645 71.479 1.00 39.73 319 THR D O 1
ATOM 13413 N N . GLY D 1 343 ? 53.503 37.459 70.153 1.00 41.62 320 GLY D N 1
ATOM 13414 C CA . GLY D 1 343 ? 54.442 37.160 71.240 1.00 40.33 320 GLY D CA 1
ATOM 13415 C C . GLY D 1 343 ? 55.184 38.376 71.799 1.00 41.38 320 GLY D C 1
ATOM 13416 O O . GLY D 1 343 ? 55.703 38.303 72.916 1.00 41.77 320 GLY D O 1
ATOM 13417 N N . MET D 1 344 ? 55.229 39.485 71.044 1.00 41.78 321 MET D N 1
ATOM 13418 C CA . MET D 1 344 ? 55.694 40.801 71.558 1.00 42.75 321 MET D CA 1
ATOM 13419 C C . MET D 1 344 ? 54.711 41.531 72.501 1.00 43.88 321 MET D C 1
ATOM 13420 O O . MET D 1 344 ? 55.109 42.474 73.167 1.00 44.49 321 MET D O 1
ATOM 13425 N N . GLY D 1 345 ? 53.443 41.109 72.543 1.00 44.29 322 GLY D N 1
ATOM 13426 C CA . GLY D 1 345 ? 52.375 41.825 73.227 1.00 40.26 322 GLY D CA 1
ATOM 13427 C C . GLY D 1 345 ? 51.789 42.920 72.365 1.00 41.03 322 GLY D C 1
ATOM 13428 O O . GLY D 1 345 ? 51.064 43.787 72.856 1.00 40.08 322 GLY D O 1
ATOM 13429 N N . TRP D 1 346 ? 52.104 42.912 71.075 1.00 40.32 323 TRP D N 1
ATOM 13430 C CA . TRP D 1 346 ? 51.595 43.942 70.192 1.00 41.28 323 TRP D CA 1
ATOM 13431 C C . TRP D 1 346 ? 50.212 43.527 69.700 1.00 42.59 323 TRP D C 1
ATOM 13432 O O . TRP D 1 346 ? 49.999 42.362 69.425 1.00 43.81 323 TRP D O 1
ATOM 13443 N N . ASP D 1 347 ? 49.306 44.483 69.536 1.00 42.37 324 ASP D N 1
ATOM 13444 C CA . ASP D 1 347 ? 48.004 44.218 68.898 1.00 43.66 324 ASP D CA 1
ATOM 13445 C C . ASP D 1 347 ? 48.130 43.717 67.465 1.00 43.18 324 ASP D C 1
ATOM 13446 O O . ASP D 1 347 ? 48.958 44.207 66.690 1.00 47.74 324 ASP D O 1
ATOM 13451 N N . ILE D 1 348 ? 47.309 42.735 67.124 1.00 41.24 325 ILE D N 1
ATOM 13452 C CA . ILE D 1 348 ? 47.168 42.285 65.745 1.00 40.27 325 ILE D CA 1
ATOM 13453 C C . ILE D 1 348 ? 46.107 43.188 65.157 1.00 39.33 325 ILE D C 1
ATOM 13454 O O . ILE D 1 348 ? 44.957 43.110 65.558 1.00 41.35 325 ILE D O 1
ATOM 13459 N N . ALA D 1 349 ? 46.490 44.058 64.233 1.00 38.43 326 ALA D N 1
ATOM 13460 C CA . ALA D 1 349 ? 45.658 45.225 63.870 1.00 38.42 326 ALA D CA 1
ATOM 13461 C C . ALA D 1 349 ? 45.571 45.532 62.366 1.00 37.06 326 ALA D C 1
ATOM 13462 O O . ALA D 1 349 ? 45.871 46.644 61.931 1.00 35.98 326 ALA D O 1
ATOM 13464 N N . PRO D 1 350 ? 45.090 44.568 61.572 1.00 39.25 327 PRO D N 1
ATOM 13465 C CA . PRO D 1 350 ? 44.904 44.781 60.110 1.00 40.34 327 PRO D CA 1
ATOM 13466 C C . PRO D 1 350 ? 43.862 45.841 59.698 1.00 41.47 327 PRO D C 1
ATOM 13467 O O . PRO D 1 350 ? 43.999 46.396 58.586 1.00 41.32 327 PRO D O 1
ATOM 13471 N N . SER D 1 351 ? 42.831 46.107 60.527 1.00 40.93 328 SER D N 1
ATOM 13472 C CA . SER D 1 351 ? 41.839 47.173 60.180 1.00 42.41 328 SER D CA 1
ATOM 13473 C C . SER D 1 351 ? 42.525 48.522 60.281 1.00 42.01 328 SER D C 1
ATOM 13474 O O . SER D 1 351 ? 42.398 49.368 59.385 1.00 44.69 328 SER D O 1
ATOM 13477 N N . GLU D 1 352 ? 43.299 48.688 61.350 1.00 39.82 329 GLU D N 1
ATOM 13478 C CA . GLU D 1 352 ? 44.042 49.921 61.587 1.00 38.57 329 GLU D CA 1
ATOM 13479 C C . GLU D 1 352 ? 45.141 50.139 60.538 1.00 37.52 329 GLU D C 1
ATOM 13480 O O . GLU D 1 352 ? 45.416 51.271 60.141 1.00 37.68 329 GLU D O 1
ATOM 13486 N N . PHE D 1 353 ? 45.754 49.061 60.068 1.00 39.28 330 PHE D N 1
ATOM 13487 C CA . PHE D 1 353 ? 46.636 49.133 58.887 1.00 40.60 330 PHE D CA 1
ATOM 13488 C C . PHE D 1 353 ? 45.915 49.817 57.723 1.00 41.09 330 PHE D C 1
ATOM 13489 O O . PHE D 1 353 ? 46.486 50.671 57.042 1.00 39.17 330 PHE D O 1
ATOM 13497 N N . LYS D 1 354 ? 44.651 49.439 57.503 1.00 44.26 331 LYS D N 1
ATOM 13498 C CA . LYS D 1 354 ? 43.866 50.051 56.420 1.00 44.29 331 LYS D CA 1
ATOM 13499 C C . LYS D 1 354 ? 43.542 51.541 56.666 1.00 40.76 331 LYS D C 1
ATOM 13500 O O . LYS D 1 354 ? 43.628 52.334 55.721 1.00 35.99 331 LYS D O 1
ATOM 13506 N N . ASP D 1 355 ? 43.228 51.906 57.919 1.00 40.24 332 ASP D N 1
ATOM 13507 C CA . ASP D 1 355 ? 43.031 53.318 58.312 1.00 43.02 332 ASP D CA 1
ATOM 13508 C C . ASP D 1 355 ? 44.252 54.141 57.897 1.00 42.17 332 ASP D C 1
ATOM 13509 O O . ASP D 1 355 ? 44.135 55.180 57.244 1.00 43.57 332 ASP D O 1
ATOM 13514 N N . LEU D 1 356 ? 45.425 53.641 58.281 1.00 41.31 333 LEU D N 1
ATOM 13515 C CA . LEU D 1 356 ? 46.692 54.297 58.004 1.00 39.15 333 LEU D CA 1
ATOM 13516 C C . LEU D 1 356 ? 46.900 54.559 56.507 1.00 36.64 333 LEU D C 1
ATOM 13517 O O . LEU D 1 356 ? 47.216 55.686 56.098 1.00 34.86 333 LEU D O 1
ATOM 13522 N N . ILE D 1 357 ? 46.755 53.527 55.694 1.00 36.42 334 ILE D N 1
ATOM 13523 C CA . ILE D 1 357 ? 47.020 53.672 54.249 1.00 38.22 334 ILE D CA 1
ATOM 13524 C C . ILE D 1 357 ? 46.068 54.695 53.605 1.00 40.71 334 ILE D C 1
ATOM 13525 O O . ILE D 1 357 ? 46.518 55.561 52.863 1.00 42.57 334 ILE D O 1
ATOM 13530 N N . ARG D 1 358 ? 44.776 54.612 53.926 1.00 40.40 335 ARG D N 1
ATOM 13531 C CA . ARG D 1 358 ? 43.794 55.581 53.458 1.00 42.02 335 ARG D CA 1
ATOM 13532 C C . ARG D 1 358 ? 44.156 57.002 53.865 1.00 41.55 335 ARG D C 1
ATOM 13533 O O . ARG D 1 358 ? 44.080 57.931 53.048 1.00 39.52 335 ARG D O 1
ATOM 13541 N N . ARG D 1 359 ? 44.531 57.159 55.137 1.00 40.35 336 ARG D N 1
ATOM 13542 C CA . ARG D 1 359 ? 44.982 58.435 55.656 1.00 41.03 336 ARG D CA 1
ATOM 13543 C C . ARG D 1 359 ? 46.180 58.993 54.868 1.00 41.31 336 ARG D C 1
ATOM 13544 O O . ARG D 1 359 ? 46.214 60.184 54.546 1.00 41.02 336 ARG D O 1
ATOM 13552 N N . LEU D 1 360 ? 47.160 58.135 54.588 1.00 41.06 337 LEU D N 1
ATOM 13553 C CA . LEU D 1 360 ? 48.338 58.548 53.840 1.00 41.90 337 LEU D CA 1
ATOM 13554 C C . LEU D 1 360 ? 47.973 59.044 52.433 1.00 40.81 337 LEU D C 1
ATOM 13555 O O . LEU D 1 360 ? 48.561 60.014 51.952 1.00 39.98 337 LEU D O 1
ATOM 13560 N N . ARG D 1 361 ? 47.013 58.400 51.783 1.00 40.08 338 ARG D N 1
ATOM 13561 C CA . ARG D 1 361 ? 46.529 58.914 50.489 1.00 41.89 338 ARG D CA 1
ATOM 13562 C C . ARG D 1 361 ? 45.684 60.201 50.627 1.00 41.33 338 ARG D C 1
ATOM 13563 O O . ARG D 1 361 ? 45.701 61.044 49.745 1.00 39.35 338 ARG D O 1
ATOM 13571 N N . ALA D 1 362 ? 44.971 60.358 51.739 1.00 42.33 339 ALA D N 1
ATOM 13572 C CA . ALA D 1 362 ? 44.146 61.556 51.950 1.00 42.35 339 ALA D CA 1
ATOM 13573 C C . ALA D 1 362 ? 44.992 62.791 52.278 1.00 42.96 339 ALA D C 1
ATOM 13574 O O . ALA D 1 362 ? 44.722 63.875 51.793 1.00 42.68 339 ALA D O 1
ATOM 13576 N N . GLU D 1 363 ? 46.023 62.612 53.093 1.00 43.92 340 GLU D N 1
ATOM 13577 C CA . GLU D 1 363 ? 46.747 63.726 53.697 1.00 43.92 340 GLU D CA 1
ATOM 13578 C C . GLU D 1 363 ? 48.161 63.931 53.217 1.00 42.56 340 GLU D C 1
ATOM 13579 O O . GLU D 1 363 ? 48.648 65.037 53.328 1.00 44.05 340 GLU D O 1
ATOM 13585 N N . TYR D 1 364 ? 48.844 62.899 52.713 1.00 43.08 341 TYR D N 1
ATOM 13586 C CA . TYR D 1 364 ? 50.309 62.975 52.547 1.00 41.54 341 TYR D CA 1
ATOM 13587 C C . TYR D 1 364 ? 50.857 62.659 51.164 1.00 43.15 341 TYR D C 1
ATOM 13588 O O . TYR D 1 364 ? 51.620 63.437 50.648 1.00 44.58 341 TYR D O 1
ATOM 13597 N N . THR D 1 365 ? 50.542 61.505 50.583 1.00 43.74 342 THR D N 1
ATOM 13598 C CA . THR D 1 365 ? 51.228 61.100 49.348 1.00 43.90 342 THR D CA 1
ATOM 13599 C C . THR D 1 365 ? 50.396 60.219 48.432 1.00 43.07 342 THR D C 1
ATOM 13600 O O . THR D 1 365 ? 49.598 59.415 48.904 1.00 41.72 342 THR D O 1
ATOM 13604 N N . ASP D 1 366 ? 50.609 60.409 47.130 1.00 44.53 343 ASP D N 1
ATOM 13605 C CA . ASP D 1 366 ? 50.170 59.509 46.075 1.00 47.18 343 ASP D CA 1
ATOM 13606 C C . ASP D 1 366 ? 51.298 58.597 45.566 1.00 44.59 343 ASP D C 1
ATOM 13607 O O . ASP D 1 366 ? 51.089 57.876 44.604 1.00 45.82 343 ASP D O 1
ATOM 13612 N N . LEU D 1 367 ? 52.489 58.631 46.173 1.00 43.81 344 LEU D N 1
ATOM 13613 C CA . LEU D 1 367 ? 53.609 57.767 45.739 1.00 42.21 344 LEU D CA 1
ATOM 13614 C C . LEU D 1 367 ? 53.270 56.272 45.871 1.00 41.81 344 LEU D C 1
ATOM 13615 O O . LEU D 1 367 ? 52.559 55.895 46.798 1.00 41.49 344 LEU D O 1
ATOM 13620 N N . PRO D 1 368 ? 53.779 55.414 44.954 1.00 42.55 345 PRO D N 1
ATOM 13621 C CA . PRO D 1 368 ? 53.626 53.969 45.225 1.00 42.34 345 PRO D CA 1
ATOM 13622 C C . PRO D 1 368 ? 54.220 53.588 46.581 1.00 41.71 345 PRO D C 1
ATOM 13623 O O . PRO D 1 368 ? 55.314 54.055 46.928 1.00 41.39 345 PRO D O 1
ATOM 13627 N N . ILE D 1 369 ? 53.474 52.782 47.337 1.00 41.28 346 ILE D N 1
ATOM 13628 C CA . ILE D 1 369 ? 53.876 52.343 48.673 1.00 41.22 346 ILE D CA 1
ATOM 13629 C C . ILE D 1 369 ? 54.381 50.903 48.619 1.00 41.30 346 ILE D C 1
ATOM 13630 O O . ILE D 1 369 ? 53.762 50.056 47.984 1.00 41.57 346 ILE D O 1
ATOM 13635 N N . TYR D 1 370 ? 55.505 50.641 49.287 1.00 40.48 347 TYR D N 1
ATOM 13636 C CA . TYR D 1 370 ? 55.993 49.287 49.545 1.00 40.26 347 TYR D CA 1
ATOM 13637 C C . TYR D 1 370 ? 55.863 49.056 51.047 1.00 40.38 347 TYR D C 1
ATOM 13638 O O . TYR D 1 370 ? 56.267 49.905 51.841 1.00 40.94 347 TYR D O 1
ATOM 13647 N N . ILE D 1 371 ? 55.259 47.943 51.447 1.00 40.52 348 ILE D N 1
ATOM 13648 C CA . ILE D 1 371 ? 55.330 47.537 52.853 1.00 41.32 348 ILE D CA 1
ATOM 13649 C C . ILE D 1 371 ? 56.700 46.888 53.002 1.00 42.93 348 ILE D C 1
ATOM 13650 O O . ILE D 1 371 ? 56.889 45.703 52.682 1.00 42.21 348 ILE D O 1
ATOM 13655 N N . THR D 1 372 ? 57.670 47.688 53.440 1.00 42.46 349 THR D N 1
ATOM 13656 C CA . THR D 1 372 ? 59.066 47.234 53.506 1.00 41.51 349 THR D CA 1
ATOM 13657 C C . THR D 1 372 ? 59.298 46.280 54.652 1.00 40.28 349 THR D C 1
ATOM 13658 O O . THR D 1 372 ? 60.296 45.567 54.669 1.00 43.64 349 THR D O 1
ATOM 13662 N N . GLU D 1 373 ? 58.398 46.283 55.619 1.00 39.94 350 GLU D N 1
ATOM 13663 C CA . GLU D 1 373 ? 58.354 45.241 56.641 1.00 40.15 350 GLU D CA 1
ATOM 13664 C C . GLU D 1 373 ? 56.929 45.018 57.121 1.00 38.99 350 GLU D C 1
ATOM 13665 O O . GLU D 1 373 ? 56.185 45.979 57.362 1.00 39.44 350 GLU D O 1
ATOM 13671 N N . ASN D 1 374 ? 56.578 43.747 57.295 1.00 38.42 351 ASN D N 1
ATOM 13672 C CA . ASN D 1 374 ? 55.435 43.350 58.126 1.00 37.87 351 ASN D CA 1
ATOM 13673 C C . ASN D 1 374 ? 55.649 41.897 58.564 1.00 36.03 351 ASN D C 1
ATOM 13674 O O . ASN D 1 374 ? 56.130 41.064 57.796 1.00 35.16 351 ASN D O 1
ATOM 13679 N N . GLY D 1 375 ? 55.312 41.596 59.803 1.00 35.32 352 GLY D N 1
ATOM 13680 C CA . GLY D 1 375 ? 55.467 40.247 60.310 1.00 35.18 352 GLY D CA 1
ATOM 13681 C C . GLY D 1 375 ? 55.226 40.221 61.793 1.00 36.47 352 GLY D C 1
ATOM 13682 O O . GLY D 1 375 ? 54.762 41.218 62.364 1.00 37.87 352 GLY D O 1
ATOM 13683 N N . ALA D 1 376 ? 55.551 39.098 62.422 1.00 35.47 353 ALA D N 1
ATOM 13684 C CA . ALA D 1 376 ? 55.215 38.895 63.819 1.00 36.11 353 ALA D CA 1
ATOM 13685 C C . ALA D 1 376 ? 56.119 37.907 64.522 1.00 36.07 353 ALA D C 1
ATOM 13686 O O . ALA D 1 376 ? 56.619 36.974 63.926 1.00 37.74 353 ALA D O 1
ATOM 13688 N N . ALA D 1 377 ? 56.268 38.093 65.819 1.00 37.29 354 ALA D N 1
ATOM 13689 C CA . ALA D 1 377 ? 56.930 37.128 66.667 1.00 38.27 354 ALA D CA 1
ATOM 13690 C C . ALA D 1 377 ? 55.918 36.342 67.449 1.00 39.66 354 ALA D C 1
ATOM 13691 O O . ALA D 1 377 ? 54.979 36.903 68.038 1.00 40.67 354 ALA D O 1
ATOM 13693 N N . PHE D 1 378 ? 56.157 35.041 67.490 1.00 40.54 355 PHE D N 1
ATOM 13694 C CA . PHE D 1 378 ? 55.375 34.111 68.285 1.00 42.88 355 PHE D CA 1
ATOM 13695 C C . PHE D 1 378 ? 56.323 33.097 68.897 1.00 42.46 355 PHE D C 1
ATOM 13696 O O . PHE D 1 378 ? 57.446 32.923 68.444 1.00 40.40 355 PHE D O 1
ATOM 13704 N N . ASP D 1 379 ? 55.846 32.428 69.923 1.00 44.33 356 ASP D N 1
ATOM 13705 C CA . ASP D 1 379 ? 56.662 31.511 70.670 1.00 47.43 356 ASP D CA 1
ATOM 13706 C C . ASP D 1 379 ? 56.764 30.179 69.910 1.00 45.91 356 ASP D C 1
ATOM 13707 O O . ASP D 1 379 ? 56.202 29.190 70.310 1.00 47.84 356 ASP D O 1
ATOM 13712 N N . ASP D 1 380 ? 57.517 30.170 68.823 1.00 46.02 357 ASP D N 1
ATOM 13713 C CA . ASP D 1 380 ? 57.647 28.990 67.969 1.00 49.80 357 ASP D CA 1
ATOM 13714 C C . ASP D 1 380 ? 58.084 27.738 68.745 1.00 51.46 357 ASP D C 1
ATOM 13715 O O . ASP D 1 380 ? 58.931 27.819 69.628 1.00 49.19 357 ASP D O 1
ATOM 13720 N N . GLN D 1 381 ? 57.462 26.602 68.426 1.00 54.21 358 GLN D N 1
ATOM 13721 C CA . GLN D 1 381 ? 57.788 25.304 69.037 1.00 54.81 358 GLN D CA 1
ATOM 13722 C C . GLN D 1 381 ? 58.296 24.387 67.942 1.00 53.96 358 GLN D C 1
ATOM 13723 O O . GLN D 1 381 ? 57.597 24.181 66.957 1.00 55.60 358 GLN D O 1
ATOM 13729 N N . LEU D 1 382 ? 59.530 23.896 68.074 1.00 54.44 359 LEU D N 1
ATOM 13730 C CA . LEU D 1 382 ? 60.106 22.957 67.099 1.00 54.49 359 LEU D CA 1
ATOM 13731 C C . LEU D 1 382 ? 59.731 21.545 67.554 1.00 54.40 359 LEU D C 1
ATOM 13732 O O . LEU D 1 382 ? 60.081 21.145 68.658 1.00 54.42 359 LEU D O 1
ATOM 13737 N N . VAL D 1 383 ? 58.975 20.812 66.742 1.00 55.31 360 VAL D N 1
ATOM 13738 C CA . VAL D 1 383 ? 58.547 19.435 67.106 1.00 56.80 360 VAL D CA 1
ATOM 13739 C C . VAL D 1 383 ? 58.719 18.540 65.883 1.00 57.46 360 VAL D C 1
ATOM 13740 O O . VAL D 1 383 ? 58.145 18.823 64.826 1.00 54.27 360 VAL D O 1
ATOM 13744 N N . ASP D 1 384 ? 59.529 17.485 66.029 1.00 59.97 361 ASP D N 1
ATOM 13745 C CA . ASP D 1 384 ? 59.851 16.539 64.928 1.00 58.71 361 ASP D CA 1
ATOM 13746 C C . ASP D 1 384 ? 60.375 17.242 63.694 1.00 55.49 361 ASP D C 1
ATOM 13747 O O . ASP D 1 384 ? 59.970 16.917 62.579 1.00 56.07 361 ASP D O 1
ATOM 13752 N N . GLY D 1 385 ? 61.278 18.202 63.897 1.00 56.24 362 GLY D N 1
ATOM 13753 C CA . GLY D 1 385 ? 61.889 18.970 62.795 1.00 55.25 362 GLY D CA 1
ATOM 13754 C C . GLY D 1 385 ? 60.935 19.866 62.005 1.00 55.97 362 GLY D C 1
ATOM 13755 O O . GLY D 1 385 ? 61.206 20.202 60.853 1.00 53.75 362 GLY D O 1
ATOM 13756 N N . LYS D 1 386 ? 59.811 20.236 62.615 1.00 57.47 363 LYS D N 1
ATOM 13757 C CA . LYS D 1 386 ? 58.797 21.083 61.978 1.00 59.05 363 LYS D CA 1
ATOM 13758 C C . LYS D 1 386 ? 58.365 22.190 62.942 1.00 55.29 363 LYS D C 1
ATOM 13759 O O . LYS D 1 386 ? 58.454 22.016 64.165 1.00 51.07 363 LYS D O 1
ATOM 13765 N N . ILE D 1 387 ? 57.930 23.325 62.385 1.00 52.36 364 ILE D N 1
ATOM 13766 C CA . ILE D 1 387 ? 57.350 24.418 63.183 1.00 51.29 364 ILE D CA 1
ATOM 13767 C C . ILE D 1 387 ? 55.976 24.750 62.625 1.00 48.74 364 ILE D C 1
ATOM 13768 O O . ILE D 1 387 ? 55.865 25.225 61.486 1.00 48.19 364 ILE D O 1
ATOM 13773 N N . HIS D 1 388 ? 54.947 24.477 63.433 1.00 48.09 365 HIS D N 1
ATOM 13774 C CA . HIS D 1 388 ? 53.534 24.673 63.056 1.00 48.71 365 HIS D CA 1
ATOM 13775 C C . HIS D 1 388 ? 53.028 26.057 63.484 1.00 48.36 365 HIS D C 1
ATOM 13776 O O . HIS D 1 388 ? 52.179 26.189 64.379 1.00 46.65 365 HIS D O 1
ATOM 13783 N N . ASP D 1 389 ? 53.554 27.080 62.807 1.00 46.71 366 ASP D N 1
ATOM 13784 C CA . ASP D 1 389 ? 53.312 28.477 63.172 1.00 46.38 366 ASP D CA 1
ATOM 13785 C C . ASP D 1 389 ? 52.087 28.977 62.396 1.00 48.27 366 ASP D C 1
ATOM 13786 O O . ASP D 1 389 ? 52.178 29.821 61.490 1.00 46.34 366 ASP D O 1
ATOM 13791 N N . GLN D 1 390 ? 50.935 28.417 62.772 1.00 49.23 367 GLN D N 1
ATOM 13792 C CA . GLN D 1 390 ? 49.653 28.806 62.197 1.00 48.55 367 GLN D CA 1
ATOM 13793 C C . GLN D 1 390 ? 49.308 30.247 62.630 1.00 45.56 367 GLN D C 1
ATOM 13794 O O . GLN D 1 390 ? 48.706 31.010 61.871 1.00 42.75 367 GLN D O 1
ATOM 13800 N N . ASN D 1 391 ? 49.714 30.610 63.848 1.00 42.88 368 ASN D N 1
ATOM 13801 C CA . ASN D 1 391 ? 49.595 31.985 64.310 1.00 41.27 368 ASN D CA 1
ATOM 13802 C C . ASN D 1 391 ? 50.306 32.967 63.363 1.00 41.55 368 ASN D C 1
ATOM 13803 O O . ASN D 1 391 ? 49.697 33.946 62.939 1.00 40.08 368 ASN D O 1
ATOM 13808 N N . ARG D 1 392 ? 51.557 32.696 62.993 1.00 40.94 369 ARG D N 1
ATOM 13809 C CA . ARG D 1 392 ? 52.264 33.592 62.072 1.00 40.71 369 ARG D CA 1
ATOM 13810 C C . ARG D 1 392 ? 51.640 33.615 60.650 1.00 40.40 369 ARG D C 1
ATOM 13811 O O . ARG D 1 392 ? 51.612 34.658 59.991 1.00 38.47 369 ARG D O 1
ATOM 13819 N N . ILE D 1 393 ? 51.163 32.463 60.181 1.00 41.24 370 ILE D N 1
ATOM 13820 C CA . ILE D 1 393 ? 50.416 32.394 58.916 1.00 42.62 370 ILE D CA 1
ATOM 13821 C C . ILE D 1 393 ? 49.157 33.258 58.974 1.00 41.33 370 ILE D C 1
ATOM 13822 O O . ILE D 1 393 ? 48.903 34.006 58.037 1.00 38.25 370 ILE D O 1
ATOM 13827 N N . ASP D 1 394 ? 48.386 33.144 60.062 1.00 41.87 371 ASP D N 1
ATOM 13828 C CA . ASP D 1 394 ? 47.151 33.924 60.212 1.00 43.82 371 ASP D CA 1
ATOM 13829 C C . ASP D 1 394 ? 47.470 35.420 60.200 1.00 44.02 371 ASP D C 1
ATOM 13830 O O . ASP D 1 394 ? 46.830 36.167 59.454 1.00 42.68 371 ASP D O 1
ATOM 13835 N N . TYR D 1 395 ? 48.482 35.832 60.979 1.00 40.48 372 TYR D N 1
ATOM 13836 C CA . TYR D 1 395 ? 48.931 37.215 60.992 1.00 39.66 372 TYR D CA 1
ATOM 13837 C C . TYR D 1 395 ? 49.227 37.727 59.577 1.00 39.92 372 TYR D C 1
ATOM 13838 O O . TYR D 1 395 ? 48.655 38.707 59.141 1.00 42.36 372 TYR D O 1
ATOM 13847 N N . VAL D 1 396 ? 50.117 37.063 58.866 1.00 39.77 373 VAL D N 1
ATOM 13848 C CA . VAL D 1 396 ? 50.508 37.525 57.534 1.00 39.34 373 VAL D CA 1
ATOM 13849 C C . VAL D 1 396 ? 49.317 37.552 56.569 1.00 41.24 373 VAL D C 1
ATOM 13850 O O . VAL D 1 396 ? 49.132 38.533 55.861 1.00 43.97 373 VAL D O 1
ATOM 13854 N N . ALA D 1 397 ? 48.516 36.481 56.564 1.00 41.16 374 ALA D N 1
ATOM 13855 C CA . ALA D 1 397 ? 47.347 36.346 55.669 1.00 41.26 374 ALA D CA 1
ATOM 13856 C C . ALA D 1 397 ? 46.377 37.525 55.787 1.00 40.54 374 ALA D C 1
ATOM 13857 O O . ALA D 1 397 ? 45.929 38.079 54.783 1.00 39.48 374 ALA D O 1
ATOM 13859 N N . GLN D 1 398 ? 46.071 37.897 57.018 1.00 39.79 375 GLN D N 1
ATOM 13860 C CA . GLN D 1 398 ? 45.215 39.042 57.285 1.00 41.92 375 GLN D CA 1
ATOM 13861 C C . GLN D 1 398 ? 45.780 40.349 56.727 1.00 42.14 375 GLN D C 1
ATOM 13862 O O . GLN D 1 398 ? 45.015 41.187 56.244 1.00 40.93 375 GLN D O 1
ATOM 13868 N N . HIS D 1 399 ? 47.104 40.533 56.801 1.00 42.34 376 HIS D N 1
ATOM 13869 C CA . HIS D 1 399 ? 47.734 41.771 56.281 1.00 40.46 376 HIS D CA 1
ATOM 13870 C C . HIS D 1 399 ? 47.855 41.754 54.778 1.00 39.62 376 HIS D C 1
ATOM 13871 O O . HIS D 1 399 ? 47.736 42.808 54.158 1.00 39.17 376 HIS D O 1
ATOM 13878 N N . LEU D 1 400 ? 48.084 40.578 54.197 1.00 40.57 377 LEU D N 1
ATOM 13879 C CA . LEU D 1 400 ? 48.029 40.424 52.723 1.00 43.77 377 LEU D CA 1
ATOM 13880 C C . LEU D 1 400 ? 46.587 40.570 52.182 1.00 42.96 377 LEU D C 1
ATOM 13881 O O . LEU D 1 400 ? 46.391 41.105 51.101 1.00 43.90 377 LEU D O 1
ATOM 13886 N N . GLN D 1 401 ? 45.597 40.068 52.923 1.00 42.19 378 GLN D N 1
ATOM 13887 C CA . GLN D 1 401 ? 44.191 40.305 52.596 1.00 42.94 378 GLN D CA 1
ATOM 13888 C C . GLN D 1 401 ? 43.933 41.829 52.577 1.00 42.01 378 GLN D C 1
ATOM 13889 O O . GLN D 1 401 ? 43.495 42.388 51.555 1.00 40.04 378 GLN D O 1
ATOM 13895 N N . ALA D 1 402 ? 44.283 42.488 53.681 1.00 40.14 379 ALA D N 1
ATOM 13896 C CA . ALA D 1 402 ? 44.217 43.959 53.772 1.00 41.01 379 ALA D CA 1
ATOM 13897 C C . ALA D 1 402 ? 44.899 44.703 52.592 1.00 41.41 379 ALA D C 1
ATOM 13898 O O . ALA D 1 402 ? 44.303 45.634 52.035 1.00 41.86 379 ALA D O 1
ATOM 13900 N N . VAL D 1 403 ? 46.101 44.271 52.197 1.00 41.01 380 VAL D N 1
ATOM 13901 C CA . VAL D 1 403 ? 46.803 44.846 51.029 1.00 41.90 380 VAL D CA 1
ATOM 13902 C C . VAL D 1 403 ? 45.980 44.688 49.753 1.00 40.55 380 VAL D C 1
ATOM 13903 O O . VAL D 1 403 ? 45.868 45.613 48.971 1.00 40.45 380 VAL D O 1
ATOM 13907 N N . SER D 1 404 ? 45.445 43.492 49.537 1.00 42.50 381 SER D N 1
ATOM 13908 C CA . SER D 1 404 ? 44.654 43.211 48.338 1.00 43.80 381 SER D CA 1
ATOM 13909 C C . SER D 1 404 ? 43.400 44.096 48.283 1.00 43.72 381 SER D C 1
ATOM 13910 O O . SER D 1 404 ? 43.082 44.676 47.230 1.00 42.15 381 SER D O 1
ATOM 13913 N N . ASP D 1 405 ? 42.716 44.194 49.427 1.00 42.87 382 ASP D N 1
ATOM 13914 C CA . ASP D 1 405 ? 41.529 45.064 49.577 1.00 44.34 382 ASP D CA 1
ATOM 13915 C C . ASP D 1 405 ? 41.845 46.525 49.306 1.00 45.44 382 ASP D C 1
ATOM 13916 O O . ASP D 1 405 ? 41.141 47.177 48.533 1.00 45.41 382 ASP D O 1
ATOM 13921 N N . LEU D 1 406 ? 42.922 47.020 49.920 1.00 46.18 383 LEU D N 1
ATOM 13922 C CA . LEU D 1 406 ? 43.378 48.392 49.691 1.00 44.25 383 LEU D CA 1
ATOM 13923 C C . LEU D 1 406 ? 43.724 48.648 48.227 1.00 41.77 383 LEU D C 1
ATOM 13924 O O . LEU D 1 406 ? 43.393 49.701 47.693 1.00 41.61 383 LEU D O 1
ATOM 13929 N N . ASN D 1 407 ? 44.375 47.697 47.571 1.00 41.34 384 ASN D N 1
ATOM 13930 C CA . ASN D 1 407 ? 44.630 47.829 46.132 1.00 42.93 384 ASN D CA 1
ATOM 13931 C C . ASN D 1 407 ? 43.359 47.835 45.267 1.00 44.32 384 ASN D C 1
ATOM 13932 O O . ASN D 1 407 ? 43.324 48.516 44.256 1.00 45.61 384 ASN D O 1
ATOM 13937 N N . ASP D 1 408 ? 42.315 47.116 45.686 1.00 46.80 385 ASP D N 1
ATOM 13938 C CA . ASP D 1 408 ? 40.994 47.229 45.066 1.00 48.80 385 ASP D CA 1
ATOM 13939 C C . ASP D 1 408 ? 40.441 48.660 45.180 1.00 49.09 385 ASP D C 1
ATOM 13940 O O . ASP D 1 408 ? 39.756 49.110 44.284 1.00 48.37 385 ASP D O 1
ATOM 13945 N N . GLU D 1 409 ? 40.767 49.366 46.264 1.00 48.10 386 GLU D N 1
ATOM 13946 C CA . GLU D 1 409 ? 40.385 50.775 46.456 1.00 46.78 386 GLU D CA 1
ATOM 13947 C C . GLU D 1 409 ? 41.320 51.794 45.763 1.00 45.13 386 GLU D C 1
ATOM 13948 O O . GLU D 1 409 ? 41.229 52.976 46.033 1.00 45.08 386 GLU D O 1
ATOM 13954 N N . GLY D 1 410 ? 42.224 51.353 44.894 1.00 44.39 387 GLY D N 1
ATOM 13955 C CA . GLY D 1 410 ? 43.220 52.237 44.287 1.00 43.47 387 GLY D CA 1
ATOM 13956 C C . GLY D 1 410 ? 44.346 52.765 45.177 1.00 43.62 387 GLY D C 1
ATOM 13957 O O . GLY D 1 410 ? 45.027 53.697 44.787 1.00 43.63 387 GLY D O 1
ATOM 13958 N N . MET D 1 411 ? 44.567 52.182 46.354 1.00 43.29 388 MET D N 1
ATOM 13959 C CA . MET D 1 411 ? 45.608 52.661 47.262 1.00 44.82 388 MET D CA 1
ATOM 13960 C C . MET D 1 411 ? 47.058 52.380 46.832 1.00 45.91 388 MET D C 1
ATOM 13961 O O . MET D 1 411 ? 47.970 52.851 47.495 1.00 46.83 388 MET D O 1
ATOM 13966 N N . ASN D 1 412 ? 47.276 51.601 45.769 1.00 46.24 389 ASN D N 1
ATOM 13967 C CA . ASN D 1 412 ? 48.589 51.504 45.096 1.00 44.15 389 ASN D CA 1
ATOM 13968 C C . ASN D 1 412 ? 49.779 51.058 45.992 1.00 42.92 389 ASN D C 1
ATOM 13969 O O . ASN D 1 412 ? 50.832 51.717 46.068 1.00 40.59 389 ASN D O 1
ATOM 13974 N N . ILE D 1 413 ? 49.586 49.930 46.657 1.00 41.15 390 ILE D N 1
ATOM 13975 C CA . ILE D 1 413 ? 50.633 49.298 47.411 1.00 41.05 390 ILE D CA 1
ATOM 13976 C C . ILE D 1 413 ? 51.306 48.366 46.437 1.00 40.50 390 ILE D C 1
ATOM 13977 O O . ILE D 1 413 ? 50.778 47.295 46.135 1.00 40.95 390 ILE D O 1
ATOM 13982 N N . ALA D 1 414 ? 52.477 48.783 45.960 1.00 40.99 391 ALA D N 1
ATOM 13983 C CA . ALA D 1 414 ? 53.236 48.076 44.921 1.00 40.46 391 ALA D CA 1
ATOM 13984 C C . ALA D 1 414 ? 53.878 46.762 45.381 1.00 40.38 391 ALA D C 1
ATOM 13985 O O . ALA D 1 414 ? 54.208 45.924 44.551 1.00 41.16 391 ALA D O 1
ATOM 13987 N N . GLY D 1 415 ? 54.067 46.569 46.684 1.00 39.45 392 GLY D N 1
ATOM 13988 C CA . GLY D 1 415 ? 54.744 45.369 47.167 1.00 38.80 392 GLY D CA 1
ATOM 13989 C C . GLY D 1 415 ? 54.684 45.186 48.667 1.00 39.83 392 GLY D C 1
ATOM 13990 O O . GLY D 1 415 ? 54.351 46.121 49.416 1.00 38.18 392 GLY D O 1
ATOM 13991 N N . TYR D 1 416 ? 55.001 43.961 49.087 1.00 39.82 393 TYR D N 1
ATOM 13992 C CA . TYR D 1 416 ? 54.927 43.548 50.485 1.00 40.55 393 TYR D CA 1
ATOM 13993 C C . TYR D 1 416 ? 56.164 42.721 50.793 1.00 42.25 393 TYR D C 1
ATOM 13994 O O . TYR D 1 416 ? 56.402 41.713 50.131 1.00 45.90 393 TYR D O 1
ATOM 14003 N N . TYR D 1 417 ? 56.945 43.149 51.786 1.00 41.34 394 TYR D N 1
ATOM 14004 C CA . TYR D 1 417 ? 58.150 42.442 52.184 1.00 40.63 394 TYR D CA 1
ATOM 14005 C C . TYR D 1 417 ? 57.951 41.886 53.602 1.00 41.14 394 TYR D C 1
ATOM 14006 O O . TYR D 1 417 ? 57.725 42.641 54.576 1.00 38.94 394 TYR D O 1
ATOM 14015 N N . LEU D 1 418 ? 58.074 40.570 53.721 1.00 39.28 395 LEU D N 1
ATOM 14016 C CA . LEU D 1 418 ? 57.780 39.898 54.954 1.00 42.15 395 LEU D CA 1
ATOM 14017 C C . LEU D 1 418 ? 59.016 39.963 55.855 1.00 43.57 395 LEU D C 1
ATOM 14018 O O . LEU D 1 418 ? 60.106 39.523 55.467 1.00 44.53 395 LEU D O 1
ATOM 14023 N N . TRP D 1 419 ? 58.843 40.505 57.056 1.00 43.15 396 TRP D N 1
ATOM 14024 C CA . TRP D 1 419 ? 59.911 40.486 58.052 1.00 42.89 396 TRP D CA 1
ATOM 14025 C C . TRP D 1 419 ? 59.688 39.254 58.910 1.00 42.38 396 TRP D C 1
ATOM 14026 O O . TRP D 1 419 ? 58.680 39.197 59.591 1.00 42.84 396 TRP D O 1
ATOM 14037 N N . SER D 1 420 ? 60.596 38.278 58.952 1.00 43.63 397 SER D N 1
ATOM 14038 C CA . SER D 1 420 ? 61.894 38.241 58.302 1.00 43.42 397 SER D CA 1
ATOM 14039 C C . SER D 1 420 ? 62.063 36.895 57.564 1.00 44.99 397 SER D C 1
ATOM 14040 O O . SER D 1 420 ? 61.356 35.923 57.857 1.00 45.34 397 SER D O 1
ATOM 14043 N N . LEU D 1 421 ? 62.997 36.860 56.615 1.00 45.03 398 LEU D N 1
ATOM 14044 C CA . LEU D 1 421 ? 63.519 35.618 56.051 1.00 46.12 398 LEU D CA 1
ATOM 14045 C C . LEU D 1 421 ? 63.944 34.636 57.137 1.00 46.63 398 LEU D C 1
ATOM 14046 O O . LEU D 1 421 ? 63.515 33.475 57.104 1.00 46.17 398 LEU D O 1
ATOM 14051 N N . LEU D 1 422 ? 64.745 35.110 58.103 1.00 45.10 399 LEU D N 1
ATOM 14052 C CA . LEU D 1 422 ? 65.327 34.262 59.163 1.00 43.09 399 LEU D CA 1
ATOM 14053 C C . LEU D 1 422 ? 65.007 34.762 60.532 1.00 40.59 399 LEU D C 1
ATOM 14054 O O . LEU D 1 422 ? 64.961 35.972 60.733 1.00 41.99 399 LEU D O 1
ATOM 14059 N N . ASP D 1 423 ? 64.855 33.840 61.488 1.00 41.53 400 ASP D N 1
ATOM 14060 C CA . ASP D 1 423 ? 64.988 34.167 62.913 1.00 42.71 400 ASP D CA 1
ATOM 14061 C C . ASP D 1 423 ? 66.331 34.852 63.127 1.00 44.51 400 ASP D C 1
ATOM 14062 O O . ASP D 1 423 ? 67.347 34.424 62.571 1.00 46.86 400 ASP D O 1
ATOM 14067 N N . ASN D 1 424 ? 66.342 35.938 63.890 1.00 44.19 401 ASN D N 1
ATOM 14068 C CA . ASN D 1 424 ? 67.543 36.748 63.976 1.00 42.37 401 ASN D CA 1
ATOM 14069 C C . ASN D 1 424 ? 67.657 37.507 65.303 1.00 41.85 401 ASN D C 1
ATOM 14070 O O . ASN D 1 424 ? 66.896 37.244 66.259 1.00 40.35 401 ASN D O 1
ATOM 14075 N N . PHE D 1 425 ? 68.679 38.357 65.394 1.00 41.35 402 PHE D N 1
ATOM 14076 C CA . PHE D 1 425 ? 68.947 39.127 66.593 1.00 40.61 402 PHE D CA 1
ATOM 14077 C C . PHE D 1 425 ? 67.882 40.246 66.641 1.00 41.20 402 PHE D C 1
ATOM 14078 O O . PHE D 1 425 ? 67.933 41.180 65.833 1.00 42.57 402 PHE D O 1
ATOM 14086 N N . GLU D 1 426 ? 66.921 40.129 67.560 1.00 41.40 403 GLU D N 1
ATOM 14087 C CA . GLU D 1 426 ? 65.846 41.124 67.707 1.00 43.06 403 GLU D CA 1
ATOM 14088 C C . GLU D 1 426 ? 66.211 42.209 68.760 1.00 41.64 403 GLU D C 1
ATOM 14089 O O . GLU D 1 426 ? 65.564 42.360 69.806 1.00 39.84 403 GLU D O 1
ATOM 14095 N N . TRP D 1 427 ? 67.305 42.918 68.467 1.00 40.04 404 TRP D N 1
ATOM 14096 C CA . TRP D 1 427 ? 67.713 44.120 69.184 1.00 37.37 404 TRP D CA 1
ATOM 14097 C C . TRP D 1 427 ? 67.709 43.903 70.714 1.00 37.57 404 TRP D C 1
ATOM 14098 O O . TRP D 1 427 ? 68.365 42.971 71.184 1.00 36.42 404 TRP D O 1
ATOM 14109 N N . SER D 1 428 ? 66.961 44.695 71.490 1.00 37.68 405 SER D N 1
ATOM 14110 C CA . SER D 1 428 ? 67.031 44.582 72.967 1.00 38.03 405 SER D CA 1
ATOM 14111 C C . SER D 1 428 ? 66.454 43.295 73.537 1.00 38.29 405 SER D C 1
ATOM 14112 O O . SER D 1 428 ? 66.657 43.014 74.711 1.00 38.60 405 SER D O 1
ATOM 14115 N N . PHE D 1 429 ? 65.708 42.550 72.721 1.00 39.56 406 PHE D N 1
ATOM 14116 C CA . PHE D 1 429 ? 65.180 41.238 73.085 1.00 41.59 406 PHE D CA 1
ATOM 14117 C C . PHE D 1 429 ? 66.136 40.095 72.726 1.00 42.69 406 PHE D C 1
ATOM 14118 O O . PHE D 1 429 ? 65.848 38.937 73.049 1.00 44.43 406 PHE D O 1
ATOM 14126 N N . GLY D 1 430 ? 67.251 40.403 72.048 1.00 43.71 407 GLY D N 1
ATOM 14127 C CA . GLY D 1 430 ? 68.197 39.384 71.610 1.00 44.04 407 GLY D CA 1
ATOM 14128 C C . GLY D 1 430 ? 67.561 38.326 70.728 1.00 45.55 407 GLY D C 1
ATOM 14129 O O . GLY D 1 430 ? 66.727 38.637 69.862 1.00 46.55 407 GLY D O 1
ATOM 14130 N N . TYR D 1 431 ? 67.982 37.078 70.940 1.00 45.56 408 TYR D N 1
ATOM 14131 C CA . TYR D 1 431 ? 67.416 35.886 70.275 1.00 44.65 408 TYR D CA 1
ATOM 14132 C C . TYR D 1 431 ? 66.136 35.342 70.945 1.00 44.84 408 TYR D C 1
ATOM 14133 O O . TYR D 1 431 ? 65.617 34.332 70.525 1.00 47.87 408 TYR D O 1
ATOM 14142 N N . ASP D 1 432 ? 65.606 36.031 71.947 1.00 45.29 409 ASP D N 1
ATOM 14143 C CA . ASP D 1 432 ? 64.400 35.583 72.622 1.00 46.06 409 ASP D CA 1
ATOM 14144 C C . ASP D 1 432 ? 63.109 35.785 71.816 1.00 45.18 409 ASP D C 1
ATOM 14145 O O . ASP D 1 432 ? 62.064 35.358 72.270 1.00 45.31 409 ASP D O 1
ATOM 14150 N N . LYS D 1 433 ? 63.170 36.451 70.660 1.00 43.85 410 LYS D N 1
ATOM 14151 C CA . LYS D 1 433 ? 61.981 36.689 69.843 1.00 43.20 410 LYS D CA 1
ATOM 14152 C C . LYS D 1 433 ? 62.257 36.343 68.419 1.00 42.97 410 LYS D C 1
ATOM 14153 O O . LYS D 1 433 ? 63.203 36.861 67.819 1.00 43.95 410 LYS D O 1
ATOM 14159 N N . ARG D 1 434 ? 61.396 35.510 67.865 1.00 42.10 411 ARG D N 1
ATOM 14160 C CA . ARG D 1 434 ? 61.620 34.952 66.552 1.00 43.81 411 ARG D CA 1
ATOM 14161 C C . ARG D 1 434 ? 60.592 35.500 65.564 1.00 43.77 411 ARG D C 1
ATOM 14162 O O . ARG D 1 434 ? 59.387 35.315 65.744 1.00 41.35 411 ARG D O 1
ATOM 14170 N N . PHE D 1 435 ? 61.077 36.181 64.533 1.00 42.70 412 PHE D N 1
ATOM 14171 C CA . PHE D 1 435 ? 60.226 36.805 63.519 1.00 41.68 412 PHE D CA 1
ATOM 14172 C C . PHE D 1 435 ? 60.327 36.077 62.178 1.00 41.10 412 PHE D C 1
ATOM 14173 O O . PHE D 1 435 ? 59.633 36.438 61.215 1.00 38.29 412 PHE D O 1
ATOM 14181 N N . GLY D 1 436 ? 61.201 35.074 62.086 1.00 40.93 413 GLY D N 1
ATOM 14182 C CA . GLY D 1 436 ? 61.470 34.431 60.810 1.00 41.50 413 GLY D CA 1
ATOM 14183 C C . GLY D 1 436 ? 60.295 33.612 60.289 1.00 42.16 413 GLY D C 1
ATOM 14184 O O . GLY D 1 436 ? 59.470 33.140 61.071 1.00 41.98 413 GLY D O 1
ATOM 14185 N N . ILE D 1 437 ? 60.210 33.483 58.972 1.00 40.78 414 ILE D N 1
ATOM 14186 C CA . ILE D 1 437 ? 59.486 32.378 58.354 1.00 41.79 414 ILE D CA 1
ATOM 14187 C C . ILE D 1 437 ? 60.377 31.131 58.275 1.00 44.04 414 ILE D C 1
ATOM 14188 O O . ILE D 1 437 ? 59.859 30.009 58.195 1.00 43.53 414 ILE D O 1
ATOM 14193 N N . ILE D 1 438 ? 61.707 31.327 58.310 1.00 45.42 415 ILE D N 1
ATOM 14194 C CA . ILE D 1 438 ? 62.677 30.217 58.476 1.00 44.51 415 ILE D CA 1
ATOM 14195 C C . ILE D 1 438 ? 63.271 30.211 59.887 1.00 45.85 415 ILE D C 1
ATOM 14196 O O . ILE D 1 438 ? 63.843 31.217 60.341 1.00 48.11 415 ILE D O 1
ATOM 14201 N N . TYR D 1 439 ? 63.114 29.075 60.566 1.00 46.66 416 TYR D N 1
ATOM 14202 C CA . TYR D 1 439 ? 63.702 28.828 61.892 1.00 47.74 416 TYR D CA 1
ATOM 14203 C C . TYR D 1 439 ? 65.229 28.691 61.809 1.00 48.47 416 TYR D C 1
ATOM 14204 O O . TYR D 1 439 ? 65.756 28.187 60.807 1.00 48.37 416 TYR D O 1
ATOM 14213 N N . VAL D 1 440 ? 65.917 29.155 62.852 1.00 45.72 417 VAL D N 1
ATOM 14214 C CA . VAL D 1 440 ? 67.374 29.100 62.915 1.00 47.15 417 VAL D CA 1
ATOM 14215 C C . VAL D 1 440 ? 67.796 28.619 64.287 1.00 48.76 417 VAL D C 1
ATOM 14216 O O . VAL D 1 440 ? 67.538 29.278 65.310 1.00 48.37 417 VAL D O 1
ATOM 14220 N N . ASP D 1 441 ? 68.438 27.454 64.307 1.00 51.51 418 ASP D N 1
ATOM 14221 C CA . ASP D 1 441 ? 69.108 26.981 65.509 1.00 52.94 418 ASP D CA 1
ATOM 14222 C C . ASP D 1 441 ? 70.347 27.866 65.608 1.00 53.10 418 ASP D C 1
ATOM 14223 O O . ASP D 1 441 ? 71.164 27.905 64.672 1.00 52.15 418 ASP D O 1
ATOM 14228 N N . PHE D 1 442 ? 70.460 28.614 66.703 1.00 52.94 419 PHE D N 1
ATOM 14229 C CA . PHE D 1 442 ? 71.571 29.559 66.829 1.00 52.86 419 PHE D CA 1
ATOM 14230 C C . PHE D 1 442 ? 72.897 28.889 67.213 1.00 55.08 419 PHE D C 1
ATOM 14231 O O . PHE D 1 442 ? 73.949 29.479 66.962 1.00 53.60 419 PHE D O 1
ATOM 14239 N N . ASP D 1 443 ? 72.833 27.655 67.742 1.00 54.80 420 ASP D N 1
ATOM 14240 C CA . ASP D 1 443 ? 74.020 26.841 68.059 1.00 56.02 420 ASP D CA 1
ATOM 14241 C C . ASP D 1 443 ? 74.621 26.210 66.807 1.00 55.73 420 ASP D C 1
ATOM 14242 O O . ASP D 1 443 ? 75.806 26.327 66.554 1.00 56.91 420 ASP D O 1
ATOM 14247 N N . THR D 1 444 ? 73.789 25.540 66.025 1.00 57.68 421 THR D N 1
ATOM 14248 C CA . THR D 1 444 ? 74.238 24.760 64.868 1.00 55.44 421 THR D CA 1
ATOM 14249 C C . THR D 1 444 ? 74.141 25.490 63.537 1.00 53.77 421 THR D C 1
ATOM 14250 O O . THR D 1 444 ? 74.651 24.986 62.547 1.00 54.87 421 THR D O 1
ATOM 14254 N N . GLN D 1 445 ? 73.466 26.645 63.502 1.00 51.72 422 GLN D N 1
ATOM 14255 C CA . GLN D 1 445 ? 73.117 27.356 62.250 1.00 49.77 422 GLN D CA 1
ATOM 14256 C C . GLN D 1 445 ? 72.215 26.596 61.253 1.00 48.92 422 GLN D C 1
ATOM 14257 O O . GLN D 1 445 ? 72.111 26.989 60.109 1.00 45.60 422 GLN D O 1
ATOM 14263 N N . GLU D 1 446 ? 71.528 25.543 61.694 1.00 49.97 423 GLU D N 1
ATOM 14264 C CA . GLU D 1 446 ? 70.576 24.853 60.816 1.00 51.38 423 GLU D CA 1
ATOM 14265 C C . GLU D 1 446 ? 69.360 25.768 60.537 1.00 51.23 423 GLU D C 1
ATOM 14266 O O . GLU D 1 446 ? 68.716 26.272 61.475 1.00 46.99 423 GLU D O 1
ATOM 14272 N N . ARG D 1 447 ? 69.095 25.988 59.250 1.00 51.27 424 ARG D N 1
ATOM 14273 C CA . ARG D 1 447 ? 67.854 26.599 58.768 1.00 50.25 424 ARG D CA 1
ATOM 14274 C C . ARG D 1 447 ? 66.780 25.526 58.618 1.00 51.34 424 ARG D C 1
ATOM 14275 O O . ARG D 1 447 ? 67.013 24.525 57.955 1.00 51.85 424 ARG D O 1
ATOM 14283 N N . ILE D 1 448 ? 65.612 25.735 59.227 1.00 52.19 425 ILE D N 1
ATOM 14284 C CA . ILE D 1 448 ? 64.449 24.856 59.045 1.00 51.16 425 ILE D CA 1
ATOM 14285 C C . ILE D 1 448 ? 63.223 25.704 58.664 1.00 49.31 425 ILE D C 1
ATOM 14286 O O . ILE D 1 448 ? 62.754 26.509 59.484 1.00 46.45 425 ILE D O 1
ATOM 14291 N N . TRP D 1 449 ? 62.681 25.483 57.460 1.00 46.24 426 TRP D N 1
ATOM 14292 C CA . TRP D 1 449 ? 61.441 26.151 57.013 1.00 43.77 426 TRP D CA 1
ATOM 14293 C C . TRP D 1 449 ? 60.265 25.900 57.951 1.00 45.36 426 TRP D C 1
ATOM 14294 O O . TRP D 1 449 ? 59.897 24.742 58.203 1.00 47.33 426 TRP D O 1
ATOM 14305 N N . LYS D 1 450 ? 59.669 26.990 58.447 1.00 45.00 427 LYS D N 1
ATOM 14306 C CA . LYS D 1 450 ? 58.464 26.910 59.270 1.00 44.03 427 LYS D CA 1
ATOM 14307 C C . LYS D 1 450 ? 57.308 26.716 58.307 1.00 42.37 427 LYS D C 1
ATOM 14308 O O . LYS D 1 450 ? 57.474 26.896 57.069 1.00 37.40 427 LYS D O 1
ATOM 14314 N N . ASP D 1 451 ? 56.147 26.344 58.847 1.00 40.84 428 ASP D N 1
ATOM 14315 C CA . ASP D 1 451 ? 54.955 26.213 57.976 1.00 42.83 428 ASP D CA 1
ATOM 14316 C C . ASP D 1 451 ? 54.649 27.494 57.218 1.00 41.31 428 ASP D C 1
ATOM 14317 O O . ASP D 1 451 ? 54.354 27.455 55.998 1.00 41.03 428 ASP D O 1
ATOM 14322 N N . SER D 1 452 ? 54.808 28.627 57.917 1.00 39.97 429 SER D N 1
ATOM 14323 C CA . SER D 1 452 ? 54.687 29.947 57.280 1.00 42.07 429 SER D CA 1
ATOM 14324 C C . SER D 1 452 ? 55.554 30.117 56.023 1.00 40.49 429 SER D C 1
ATOM 14325 O O . SER D 1 452 ? 55.074 30.664 55.059 1.00 41.89 429 SER D O 1
ATOM 14328 N N . ALA D 1 453 ? 56.797 29.634 56.021 1.00 40.56 430 ALA D N 1
ATOM 14329 C CA . ALA D 1 453 ? 57.647 29.701 54.804 1.00 42.40 430 ALA D CA 1
ATOM 14330 C C . ALA D 1 453 ? 57.105 28.886 53.629 1.00 42.76 430 ALA D C 1
ATOM 14331 O O . ALA D 1 453 ? 57.119 29.348 52.488 1.00 42.63 430 ALA D O 1
ATOM 14333 N N . HIS D 1 454 ? 56.658 27.662 53.913 1.00 45.24 431 HIS D N 1
ATOM 14334 C CA . HIS D 1 454 ? 55.987 26.824 52.897 1.00 46.02 431 HIS D CA 1
ATOM 14335 C C . HIS D 1 454 ? 54.737 27.541 52.383 1.00 45.07 431 HIS D C 1
ATOM 14336 O O . HIS D 1 454 ? 54.553 27.684 51.174 1.00 43.39 431 HIS D O 1
ATOM 14343 N N . TRP D 1 455 ? 53.927 28.042 53.316 1.00 45.24 432 TRP D N 1
ATOM 14344 C CA . TRP D 1 455 ? 52.672 28.742 52.977 1.00 46.45 432 TRP D CA 1
ATOM 14345 C C . TRP D 1 455 ? 52.912 29.950 52.080 1.00 45.40 432 TRP D C 1
ATOM 14346 O O . TRP D 1 455 ? 52.267 30.102 51.039 1.00 48.50 432 TRP D O 1
ATOM 14357 N N . TYR D 1 456 ? 53.879 30.776 52.461 1.00 43.83 433 TYR D N 1
ATOM 14358 C CA . TYR D 1 456 ? 54.195 32.012 51.738 1.00 42.31 433 TYR D CA 1
ATOM 14359 C C . TYR D 1 456 ? 54.709 31.713 50.318 1.00 41.59 433 TYR D C 1
ATOM 14360 O O . TYR D 1 456 ? 54.275 32.328 49.352 1.00 41.01 433 TYR D O 1
ATOM 14369 N N . ALA D 1 457 ? 55.617 30.749 50.205 1.00 41.50 434 ALA D N 1
ATOM 14370 C CA . ALA D 1 457 ? 56.093 30.279 48.910 1.00 43.62 434 ALA D CA 1
ATOM 14371 C C . ALA D 1 457 ? 54.937 29.839 48.020 1.00 41.22 434 ALA D C 1
ATOM 14372 O O . ALA D 1 457 ? 54.923 30.132 46.833 1.00 39.58 434 ALA D O 1
ATOM 14374 N N . ASN D 1 458 ? 53.971 29.149 48.613 1.00 41.82 435 ASN D N 1
ATOM 14375 C CA . ASN D 1 458 ? 52.785 28.695 47.876 1.00 44.57 435 ASN D CA 1
ATOM 14376 C C . ASN D 1 458 ? 51.816 29.799 47.525 1.00 42.93 435 ASN D C 1
ATOM 14377 O O . ASN D 1 458 ? 51.300 29.791 46.415 1.00 42.89 435 ASN D O 1
ATOM 14382 N N . VAL D 1 459 ? 51.609 30.760 48.432 1.00 43.03 436 VAL D N 1
ATOM 14383 C CA . VAL D 1 459 ? 50.893 32.011 48.090 1.00 42.41 436 VAL D CA 1
ATOM 14384 C C . VAL D 1 459 ? 51.522 32.698 46.853 1.00 43.55 436 VAL D C 1
ATOM 14385 O O . VAL D 1 459 ? 50.823 33.097 45.909 1.00 40.48 436 VAL D O 1
ATOM 14389 N N . ILE D 1 460 ? 52.850 32.811 46.842 1.00 45.19 437 ILE D N 1
ATOM 14390 C CA . ILE D 1 460 ? 53.543 33.482 45.728 1.00 44.25 437 ILE D CA 1
ATOM 14391 C C . ILE D 1 460 ? 53.352 32.709 44.419 1.00 43.71 437 ILE D C 1
ATOM 14392 O O . ILE D 1 460 ? 53.013 33.284 43.397 1.00 42.73 437 ILE D O 1
ATOM 14397 N N . GLN D 1 461 ? 53.550 31.400 44.473 1.00 45.43 438 GLN D N 1
ATOM 14398 C CA . GLN D 1 461 ? 53.379 30.544 43.295 1.00 49.32 438 GLN D CA 1
ATOM 14399 C C . GLN D 1 461 ? 51.933 30.529 42.735 1.00 46.17 438 GLN D C 1
ATOM 14400 O O . GLN D 1 461 ? 51.737 30.550 41.520 1.00 41.78 438 GLN D O 1
ATOM 14406 N N . THR D 1 462 ? 50.949 30.498 43.632 1.00 44.51 439 THR D N 1
ATOM 14407 C CA . THR D 1 462 ? 49.535 30.620 43.266 1.00 46.51 439 THR D CA 1
ATOM 14408 C C . THR D 1 462 ? 49.201 31.941 42.588 1.00 46.46 439 THR D C 1
ATOM 14409 O O . THR D 1 462 ? 48.419 31.952 41.643 1.00 46.16 439 THR D O 1
ATOM 14413 N N . HIS D 1 463 ? 49.778 33.040 43.097 1.00 48.71 440 HIS D N 1
ATOM 14414 C CA . HIS D 1 463 ? 49.682 34.363 42.450 1.00 49.25 440 HIS D CA 1
ATOM 14415 C C . HIS D 1 463 ? 50.311 34.360 41.046 1.00 48.48 440 HIS D C 1
ATOM 14416 O O . HIS D 1 463 ? 49.713 34.878 40.100 1.00 49.17 440 HIS D O 1
ATOM 14423 N N . LYS D 1 464 ? 51.506 33.782 40.918 1.00 47.53 441 LYS D N 1
ATOM 14424 C CA . LYS D 1 464 ? 52.205 33.717 39.626 1.00 49.62 441 LYS D CA 1
ATOM 14425 C C . LYS D 1 464 ? 51.420 32.885 38.611 1.00 48.02 441 LYS D C 1
ATOM 14426 O O . LYS D 1 464 ? 51.355 33.239 37.450 1.00 44.57 441 LYS D O 1
ATOM 14432 N N . ALA D 1 465 ? 50.839 31.776 39.067 1.00 46.87 442 ALA D N 1
ATOM 14433 C CA . ALA D 1 465 ? 49.994 30.927 38.226 1.00 48.82 442 ALA D CA 1
ATOM 14434 C C . ALA D 1 465 ? 48.809 31.678 37.583 1.00 50.48 442 ALA D C 1
ATOM 14435 O O . ALA D 1 465 ? 48.337 31.273 36.524 1.00 49.38 442 ALA D O 1
ATOM 14437 N N . ALA D 1 466 ? 48.378 32.780 38.208 1.00 53.12 443 ALA D N 1
ATOM 14438 C CA . ALA D 1 466 ? 47.289 33.649 37.714 1.00 56.16 443 ALA D CA 1
ATOM 14439 C C . ALA D 1 466 ? 47.636 34.611 36.587 1.00 60.65 443 ALA D C 1
ATOM 14440 O O . ALA D 1 466 ? 46.733 35.227 36.010 1.00 60.04 443 ALA D O 1
ATOM 14442 N N . LEU D 1 467 ? 48.922 34.784 36.293 1.00 66.54 444 LEU D N 1
ATOM 14443 C CA . LEU D 1 467 ? 49.353 35.923 35.492 1.00 70.29 444 LEU D CA 1
ATOM 14444 C C . LEU D 1 467 ? 49.442 35.579 34.016 1.00 69.81 444 LEU D C 1
ATOM 14445 O O . LEU D 1 467 ? 49.844 34.476 33.674 1.00 65.92 444 LEU D O 1
ATOM 14450 N N . PRO D 1 468 ? 49.122 36.549 33.138 1.00 73.88 445 PRO D N 1
ATOM 14451 C CA . PRO D 1 468 ? 49.250 36.305 31.694 1.00 74.38 445 PRO D CA 1
ATOM 14452 C C . PRO D 1 468 ? 50.687 36.070 31.249 1.00 72.61 445 PRO D C 1
ATOM 14453 O O . PRO D 1 468 ? 50.992 34.982 30.773 1.00 74.97 445 PRO D O 1
#

Secondary structure (DSSP, 8-state):
--TT-EEEEE--HHHH---TTSTTPPPBHHHHHHTSTTTSGGG--SSSTT-HHHHHHHHHHHHHHHT-SEEEEE--HHHH-SBTTB--HHHHHHHHHHHHHHHHTT-EEEEEEESS--BHHHHHTTGGGSTHHHHHHHHHHHHHHHHHTTT-SEEEEEE-HIIIIIIHHTS-SSTT----HHHHHHHHHHHHHHHHHHHHIIIIIS-----EEEEEE---EEESSSSHHHHHHHHHHHIIIIIHHHIIIIISS--HHHHHHHTTT----TTS-TTHHHHHT---S-EEEE----EEEEE-TTSTTSEEE----S-B-TTS-B--HHHHHHHHHHHHHHT--S-EEEEEE-------EETTEE--HHHHHHHHHHHHHHHHHHHTT--EEEEEEE-SB----GGGGGG----SEEEETTTTEEEE-HHHHHHHHHHHHHHHHS--/----TT-EEEEE--HHHH---TTSTTPPPBHHHHHHHSTTTSGGG--SSSTT-HHHHHHHHHHHHHHHT-SEEEEE--HHHH-SBTTB--HHHHHHHHHHHHHHHHTT-EEEEEEESS--BHHHHHTTGGGSTTHHHHHHHHHHHHHHHHTTT-SEEEEEE-HIIIIIIHHTS-SSTT----HHHHHHHHHHHHHHHHHHHHHHHTTT-----EEEEEE---EEESSSSHHHHHHHHHHHIIIIIHHHIIIIISS--HHHHHHHTTT----TTS-TTHHHHHT---S-EEEE----EEEEE-TTSTTSEEE----S-B-TTS-B--HHHHHHHHHHHHHHT--S-EEEEEE--------BTTB---HHHHHHHHHHHHHHHHHHHTT--EEEEEEE-SB----GGGGGG----SEEE-TTT--EEE-HHHHHHHHHHHHHH-/----TT-EEEEE--HHHH---TTSTT---BHHHHHHHSTTSSGGG--SSSTT-HHHHHHHHHHHHHHHT-SEEEEE--HHHH-SBTTB--HHHHHHHHHHHHHHHHTT-EEEEEEESS--BHHHHHTTGGGSTTHHHHHHHHHHHHHHHHTTT-SEEEEEE-HIIIIIIIIIS-SSTT----HHHHHHHHHHHHHHHHHHHHHHHTTT-----EEEEEE---EEESSS-HHHHHHHHHHHIIIIIHHHHHHHHSS--HHHHHHHTTT----TTS-TTHHHHHT---S-EEEE----EEEEE-TTSTTSEEE----S-B-TTS-B--HHHHHHHHHHHHHHT--SPEEEEEE-------EETTEE--HHHHHHHHHHHHHHHHHHHTT--EEEEEEE-SB----GGGGGG----SEEE-TTT--EEE-HHHHHHHHHHHHHHTT--/----TTPEEEEE--HHHH---TTSTTPPPBHHHHHHHSTTSSGGG--SSSTT-HHHHHHHHHHHHHHHT-SEEEEE--HHHH-SBTTB--HHHHHHHHHHHHHHHHTT-EEEEEEESS--BHHHHHTTGGGSTTHHHHHHHHHHHHHHHHTTT-SEEEEEE-HIIIIIIHHTS-SSTT----HHHHHHHHHHHHHHHHHHHHIIIIIS-----EEEEEE---EEESSSSHHHHHHHHHHHIIIIIHHHHHHHHSS--HHHHHHHTTT----TTS-TTHHHHHT---S-EEEE----EEEEE-TTSTTSEEE----S-B-TTS-B--HHHHHHHHHHHHHHT--SPEEEEEE-------EETTEE--HHHHHHHHHHHHHHHHHHHTT--EEEEEEE-SB----GGGGGGS---SEEE-TTT--EEE-HHHHHHHHHHHHHHHT--

Radius of gyration: 54.74 Å; Cα contacts (8 Å, |Δi|>4): 3850; chains: 4; bounding box: 81×185×101 Å